Protein 2NCL (pdb70)

B-factor: mean 1.2, std 1.35, range [0.16, 11.53]

Organism: Homo sapiens (NCBI:txid9606)

CATH classification: 3.30.300.90

Nearest PDB structures (foldseek):
  2ncl-assembly1_A  TM=9.847E-01  e=4.798E-16  Homo sapiens
  2mma-assembly1_B  TM=8.420E-01  e=1.131E-05  Arabidopsis thaliana
  5nfl-assembly1_A  TM=8.434E-01  e=1.487E-05  Sinorhizobium meliloti 2011
  5y4b-assembly1_A  TM=7.608E-01  e=1.241E-04  Saccharomyces cerevisiae S288C
  3o2e-assembly1_A  TM=7.015E-01  e=1.524E-04  Babesia bovis T2Bo

InterPro domains:
  IPR002634 BolA protein [PF01722] (58-105)
  IPR036065 BolA-like superfamily [G3DSA:3.30.300.90] (27-107)
  IPR036065 BolA-like superfamily [SSF82657] (16-106)
  IPR052275 Mitochondrial Fe-S cluster assembly factor [PTHR46188] (1-106)

Sequence (81 aa):
ATQTEGELRVTQILKEKFPRATAIKVTDISGGCGAMYEIKIESEEFKEKRTVQQHQMVNQALKEEIKEMHGLRIFTSVPKRATQTEGELRVTQILKEKFPRATAIKVTDISGGCGAMYEIKIESEEFKEKRTVQQHQMVNQALKEEIKEMHGLRIFTSVPKRATQTEGELRVTQILKEKFPRATAIKVTDISGGCGAMYEIKIESEEFKEKRTVQQHQMVNQALKEEIKEMHGLRIFTSVPKRATQTEGELRVTQILKEKFPRATAIKVTDISGGCGAMYEIKIESEEFKEKRTVQQHQMVNQALKEEIKEMHGLRIFTSVPKRATQTEGELRVTQILKEKFPRATAIKVTDISGGCGAMYEIKIESEEFKEKRTVQQHQMVNQALKEEIKEMHGLRIFTSVPKRATQTEGELRVTQILKEKFPRATAIKVTDISGGCGAMYEIKIESEEFKEKRTVQQHQMVNQALKEEIKEMHGLRIFTSVPKRATQTEGELRVTQILKEKFPRATAIKVTDISGGCGAMYEIKIESEEFKEKRTVQQHQMVNQALKEEIKEMHGLRIFTSVPKRATQTEGELRVTQILKEKFPRATAIKVTDISGGCGAMYEIKIESEEFKEKRTVQQHQMVNQALKEEIKEMHGLRIFTSVPKRATQTEGELRVTQILKEKFPRATAIKVTDISGGCGAMYEIKIESEEFKEKRTVQQHQMVNQALKEEIKEMHGLRIFTSVPKRATQTEGELRVTQILKEKFPRATAIKVTDISGGCGAMYEIKIESEEFKEKRTVQQHQMVNQALKEEIKEMHGLRIFTSVPKRATQTEGELRVTQILKEKFPRATAIKVTDISGGCGAMYEIKIESEEFKEKRTVQQHQMVNQALKEEIKEMHGLRIFTSVPKRATQTEGELRVTQILKEKFPRATAIKVTDISGGCGAMYEIKIESEEFKEKRTVQQHQMVNQALKEEIKEMHGLRIFTSVPKRATQTEGELRVTQILKEKFPRATAIKVTDISGGCGAMYEIKIESEEFKEKRTVQQHQMVNQALKEEIKEMHGLRIFTSVPKRATQTEGELRVTQILKEKFPRATAIKVTDISGGCGAMYEIKIESEEFKEKRTVQQHQMVNQALKEEIKEMHGLRIFTSVPKRATQTEGELRVTQILKEKFPRATAIKVTDISGGCGAMYEIKIESEEFKEKRTVQQHQMVNQALKEEIKEMHGLRIFTSVPKRATQTEGELRVTQILKEKFPRATAIKVTDISGGCGAMYEIKIESEEFKEKRTVQQHQMVNQALKEEIKEMHGLRIFTSVPKRATQTEGELRVTQILKEKFPRATAIKVTDISGGCGAMYEIKIESEEFKEKRTVQQHQMVNQALKEEIKEMHGLRIFTSVPKRATQTEGELRVTQILKEKFPRATAIKVTDISGGCGAMYEIKIESEEFKEKRTVQQHQMVNQALKEEIKEMHGLRIFTSVPKRATQTEGELRVTQILKEKFPRATAIKVTDISGGCGAMYEIKIESEEFKEKRTVQQHQMVNQALKEEIKEMHGLRIFTSVPKRATQTEGELRVTQILKEKFPRATAIKVTDISGGCGAMYEIKIESEEFKEKRTVQQHQMVNQALKEEIKEMHGLRIFTSVPKR

Radius of gyration: 12.21 Å; Cα contacts (8 Å, |Δi|>4): 125; chains: 1; bounding box: 33×29×24 Å

Foldseek 3Di:
DDDDPLQVVLQVLQCVLAVQWPDWHKAQPDVPHSLAIEIETEHQVCPPDDPVRQVVSSQVSCCVVPVRCVRYHYHYYYDDD

Solvent-accessible surface area: 5432 Å² total; per-residue (Å²): 152,88,111,33,150,14,14,83,97,0,32,70,41,4,84,123,116,4,100,172,26,86,29,75,120,16,48,7,68,10,68,86,109,14,33,82,9,38,0,76,5,24,0,109,54,1,120,121,72,176,90,106,88,19,53,97,51,0,31,67,8,1,79,161,82,57,157,97,32,192,13,16,132,21,85,27,47,35,24,156,239

GO terms:
  GO:0005739 mitochondrion (C, IDA)
  GO:0005739 mitochondrion (C, HTP)
  GO:0005515 protein binding (F, IPI)

Structure (mmCIF, N/CA/C/O backbone):
data_2NCL
#
_entry.id   2NCL
#
loop_
_atom_site.group_PDB
_atom_site.id
_atom_site.type_symbol
_atom_site.label_atom_id
_atom_site.label_alt_id
_atom_site.label_comp_id
_atom_site.label_asym_id
_atom_site.label_entity_id
_atom_site.label_seq_id
_atom_site.pdbx_PDB_ins_code
_atom_site.Cartn_x
_atom_site.Cartn_y
_atom_site.Cartn_z
_atom_site.occupancy
_atom_site.B_iso_or_equiv
_atom_site.auth_seq_id
_atom_site.auth_comp_id
_atom_site.auth_asym_id
_atom_site.auth_atom_id
_atom_site.pdbx_PDB_model_num
ATOM 1 N N . ALA A 1 1 ? 14.674 7.646 10.125 1.00 4.98 27 ALA A N 1
ATOM 2 C CA . ALA A 1 1 ? 14.019 6.811 9.099 1.00 3.73 27 ALA A CA 1
ATOM 3 C C . ALA A 1 1 ? 15.025 5.862 8.448 1.00 2.81 27 ALA A C 1
ATOM 4 O O . ALA A 1 1 ? 16.231 6.110 8.515 1.00 3.58 27 ALA A O 1
ATOM 13 N N . THR A 1 2 ? 14.546 4.785 7.819 1.00 2.10 28 THR A N 1
ATOM 14 C CA . THR A 1 2 ? 15.354 3.781 7.090 1.00 1.43 28 THR A CA 1
ATOM 15 C C . THR A 1 2 ? 14.564 3.234 5.879 1.00 1.10 28 THR A C 1
ATOM 16 O O . THR A 1 2 ? 13.394 3.571 5.671 1.00 1.69 28 THR A O 1
ATOM 27 N N . GLN A 1 3 ? 15.190 2.385 5.057 1.00 0.87 29 GLN A N 1
ATOM 28 C CA . GLN A 1 3 ? 14.536 1.629 3.981 1.00 0.65 29 GLN A CA 1
ATOM 29 C C . GLN A 1 3 ? 14.837 0.128 4.072 1.00 0.58 29 GLN A C 1
ATOM 30 O O . GLN A 1 3 ? 15.894 -0.279 4.568 1.00 0.76 29 GLN A O 1
ATOM 44 N N . THR A 1 4 ? 13.942 -0.689 3.521 1.00 0.48 30 THR A N 1
ATOM 45 C CA . THR A 1 4 ? 14.247 -2.051 3.058 1.00 0.46 30 THR A CA 1
ATOM 46 C C . THR A 1 4 ? 14.265 -2.076 1.530 1.00 0.41 30 THR A C 1
ATOM 47 O O . THR A 1 4 ? 13.697 -1.196 0.884 1.00 0.52 30 THR A O 1
ATOM 58 N N . GLU A 1 5 ? 14.825 -3.127 0.931 1.00 0.51 31 GLU A N 1
ATOM 59 C CA . GLU A 1 5 ? 14.585 -3.452 -0.481 1.00 0.59 31 GLU A CA 1
ATOM 60 C C . GLU A 1 5 ? 13.102 -3.818 -0.741 1.00 0.47 31 GLU A C 1
ATOM 61 O O . GLU A 1 5 ? 12.603 -3.670 -1.861 1.00 0.46 31 GLU A O 1
ATOM 73 N N . GLY A 1 6 ? 12.390 -4.234 0.316 1.00 0.43 32 GLY A N 1
ATOM 74 C CA . GLY A 1 6 ? 10.941 -4.452 0.366 1.00 0.33 32 GLY A CA 1
ATOM 75 C C . GLY A 1 6 ? 10.111 -3.177 0.192 1.00 0.25 32 GLY A C 1
ATOM 76 O O . GLY A 1 6 ? 9.128 -3.194 -0.536 1.00 0.25 32 GLY A O 1
ATOM 80 N N . GLU A 1 7 ? 10.516 -2.046 0.771 1.00 0.25 33 GLU A N 1
ATOM 81 C CA . GLU A 1 7 ? 9.891 -0.735 0.588 1.00 0.23 33 GLU A CA 1
ATOM 82 C C . GLU A 1 7 ? 9.808 -0.360 -0.897 1.00 0.22 33 GLU A C 1
ATOM 83 O O . GLU A 1 7 ? 8.756 0.039 -1.403 1.00 0.23 33 GLU A O 1
ATOM 95 N N . LEU A 1 8 ? 10.907 -0.605 -1.614 1.00 0.23 34 LEU A N 1
ATOM 96 C CA . LEU A 1 8 ? 11.055 -0.359 -3.041 1.00 0.25 34 LEU A CA 1
ATOM 97 C C . LEU A 1 8 ? 10.133 -1.282 -3.823 1.00 0.25 34 LEU A C 1
ATOM 98 O O . LEU A 1 8 ? 9.284 -0.802 -4.571 1.00 0.29 34 LEU A O 1
ATOM 114 N N . ARG A 1 9 ? 10.247 -2.600 -3.604 1.00 0.27 35 ARG A N 1
ATOM 115 C CA . ARG A 1 9 ? 9.411 -3.628 -4.189 1.00 0.33 35 ARG A CA 1
ATOM 116 C C . ARG A 1 9 ? 7.931 -3.346 -4.054 1.00 0.31 35 ARG A C 1
ATOM 117 O O . ARG A 1 9 ? 7.192 -3.399 -5.033 1.00 0.36 35 ARG A O 1
ATOM 138 N N . VAL A 1 10 ? 7.511 -3.058 -2.828 1.00 0.26 36 VAL A N 1
ATOM 139 C CA . VAL A 1 10 ? 6.107 -2.859 -2.517 1.00 0.24 36 VAL A CA 1
ATOM 140 C C . VAL A 1 10 ? 5.658 -1.609 -3.268 1.00 0.28 36 VAL A C 1
ATOM 141 O O . VAL A 1 10 ? 4.638 -1.646 -3.953 1.00 0.32 36 VAL A O 1
ATOM 154 N N . THR A 1 11 ? 6.479 -0.546 -3.257 1.00 0.26 37 THR A N 1
ATOM 155 C CA . THR A 1 11 ? 6.192 0.663 -4.034 1.00 0.28 37 THR A CA 1
ATOM 156 C C . THR A 1 11 ? 6.068 0.369 -5.527 1.00 0.29 37 THR A C 1
ATOM 157 O O . THR A 1 11 ? 5.172 0.915 -6.158 1.00 0.31 37 THR A O 1
ATOM 168 N N . GLN A 1 12 ? 6.885 -0.529 -6.091 1.00 0.32 38 GLN A N 1
ATOM 169 C CA . GLN A 1 12 ? 6.863 -0.874 -7.515 1.00 0.35 38 GLN A CA 1
ATOM 170 C C . GLN A 1 12 ? 5.517 -1.458 -7.948 1.00 0.36 38 GLN A C 1
ATOM 171 O O . GLN A 1 12 ? 4.951 -0.998 -8.942 1.00 0.46 38 GLN A O 1
ATOM 185 N N . ILE A 1 13 ? 4.992 -2.450 -7.221 1.00 0.34 39 ILE A N 1
ATOM 186 C CA . ILE A 1 13 ? 3.746 -3.120 -7.634 1.00 0.34 39 ILE A CA 1
ATOM 187 C C . ILE A 1 13 ? 2.539 -2.213 -7.343 1.00 0.34 39 ILE A C 1
ATOM 188 O O . ILE A 1 13 ? 1.577 -2.177 -8.110 1.00 0.32 39 ILE A O 1
ATOM 204 N N . LEU A 1 14 ? 2.621 -1.383 -6.299 1.00 0.36 40 LEU A N 1
ATOM 205 C CA . LEU A 1 14 ? 1.622 -0.351 -6.012 1.00 0.36 40 LEU A CA 1
ATOM 206 C C . LEU A 1 14 ? 1.384 0.640 -7.160 1.00 0.34 40 LEU A C 1
ATOM 207 O O . LEU A 1 14 ? 0.236 0.998 -7.412 1.00 0.35 40 LEU A O 1
ATOM 223 N N . LYS A 1 15 ? 2.425 1.050 -7.892 1.00 0.34 41 LYS A N 1
ATOM 224 C CA . LYS A 1 15 ? 2.291 1.997 -9.025 1.00 0.39 41 LYS A CA 1
ATOM 225 C C . LYS A 1 15 ? 1.357 1.476 -10.107 1.00 0.55 41 LYS A C 1
ATOM 226 O O . LYS A 1 15 ? 0.648 2.237 -10.756 1.00 0.84 41 LYS A O 1
ATOM 245 N N . GLU A 1 16 ? 1.413 0.172 -10.328 1.00 0.41 42 GLU A N 1
ATOM 246 C CA . GLU A 1 16 ? 0.761 -0.594 -11.357 1.00 0.47 42 GLU A CA 1
ATOM 247 C C . GLU A 1 16 ? -0.612 -1.093 -10.989 1.00 0.41 42 GLU A C 1
ATOM 248 O O . GLU A 1 16 ? -1.511 -1.113 -11.833 1.00 0.48 42 GLU A O 1
ATOM 260 N N . LYS A 1 17 ? -0.779 -1.462 -9.719 1.00 0.29 43 LYS A N 1
ATOM 261 C CA . LYS A 1 17 ? -2.113 -1.686 -9.205 1.00 0.26 43 LYS A CA 1
ATOM 262 C C . LYS A 1 17 ? -2.902 -0.382 -9.040 1.00 0.29 43 LYS A C 1
ATOM 263 O O . LYS A 1 17 ? -4.132 -0.440 -9.046 1.00 0.41 43 LYS A O 1
ATOM 282 N N . PHE A 1 18 ? -2.217 0.769 -8.954 1.00 0.28 44 PHE A N 1
ATOM 283 C CA . PHE A 1 18 ? -2.839 2.095 -8.829 1.00 0.31 44 PHE A CA 1
ATOM 284 C C . PHE A 1 18 ? -2.295 3.240 -9.735 1.00 0.38 44 PHE A C 1
ATOM 285 O O . PHE A 1 18 ? -1.901 4.305 -9.248 1.00 0.31 44 PHE A O 1
ATOM 302 N N . PRO A 1 19 ? -2.331 3.104 -11.074 1.00 0.56 45 PRO A N 1
ATOM 303 C CA . PRO A 1 19 ? -2.010 4.174 -12.032 1.00 0.72 45 PRO A CA 1
ATOM 304 C C . PRO A 1 19 ? -3.040 5.312 -12.103 1.00 0.79 45 PRO A C 1
ATOM 305 O O . PRO A 1 19 ? -2.701 6.429 -12.514 1.00 0.94 45 PRO A O 1
ATOM 316 N N . ARG A 1 20 ? -4.281 5.095 -11.650 1.00 0.73 46 ARG A N 1
ATOM 317 C CA . ARG A 1 20 ? -5.283 6.159 -11.485 1.00 0.83 46 ARG A CA 1
ATOM 318 C C . ARG A 1 20 ? -5.089 7.002 -10.212 1.00 0.69 46 ARG A C 1
ATOM 319 O O . ARG A 1 20 ? -5.856 7.944 -9.991 1.00 0.95 46 ARG A O 1
ATOM 340 N N . ALA A 1 21 ? -4.066 6.695 -9.406 1.00 0.36 47 ALA A N 1
ATOM 341 C CA . ALA A 1 21 ? -3.795 7.348 -8.130 1.00 0.23 47 ALA A CA 1
ATOM 342 C C . ALA A 1 21 ? -3.394 8.829 -8.212 1.00 0.31 47 ALA A C 1
ATOM 343 O O . ALA A 1 21 ? -2.698 9.256 -9.140 1.00 0.53 47 ALA A O 1
ATOM 350 N N . THR A 1 22 ? -3.759 9.574 -7.167 1.00 0.24 48 THR A N 1
ATOM 351 C CA . THR A 1 22 ? -3.352 10.961 -6.880 1.00 0.32 48 THR A CA 1
ATOM 352 C C . THR A 1 22 ? -2.372 11.063 -5.703 1.00 0.37 48 THR A C 1
ATOM 353 O O . THR A 1 22 ? -1.521 11.958 -5.713 1.00 0.52 48 THR A O 1
ATOM 364 N N . ALA A 1 23 ? -2.408 10.132 -4.739 1.00 0.37 49 ALA A N 1
ATOM 365 C CA . ALA A 1 23 ? -1.335 9.910 -3.759 1.00 0.43 49 ALA A CA 1
ATOM 366 C C . ALA A 1 23 ? -0.775 8.481 -3.873 1.00 0.31 49 ALA A C 1
ATOM 367 O O . ALA A 1 23 ? -1.564 7.546 -4.005 1.00 0.21 49 ALA A O 1
ATOM 374 N N . ILE A 1 24 ? 0.552 8.308 -3.783 1.00 0.40 50 ILE A N 1
ATOM 375 C CA . ILE A 1 24 ? 1.223 7.001 -3.595 1.00 0.40 50 ILE A CA 1
ATOM 376 C C . ILE A 1 24 ? 2.588 7.158 -2.909 1.00 0.47 50 ILE A C 1
ATOM 377 O O . ILE A 1 24 ? 3.498 7.783 -3.456 1.00 0.67 50 ILE A O 1
ATOM 393 N N . LYS A 1 25 ? 2.753 6.551 -1.727 1.00 0.32 51 LYS A N 1
ATOM 394 C CA . LYS A 1 25 ? 4.010 6.466 -0.965 1.00 0.30 51 LYS A CA 1
ATOM 395 C C . LYS A 1 25 ? 4.010 5.295 0.032 1.00 0.22 51 LYS A C 1
ATOM 396 O O . LYS A 1 25 ? 2.945 4.865 0.482 1.00 0.24 51 LYS A O 1
ATOM 415 N N . VAL A 1 26 ? 5.201 4.798 0.375 1.00 0.23 52 VAL A N 1
ATOM 416 C CA . VAL A 1 26 ? 5.451 3.691 1.320 1.00 0.22 52 VAL A CA 1
ATOM 417 C C . VAL A 1 26 ? 6.560 4.088 2.299 1.00 0.23 52 VAL A C 1
ATOM 418 O O . VAL A 1 26 ? 7.457 4.843 1.928 1.00 0.31 52 VAL A O 1
ATOM 431 N N . THR A 1 27 ? 6.540 3.572 3.531 1.00 0.24 53 THR A N 1
ATOM 432 C CA . THR A 1 27 ? 7.659 3.692 4.485 1.00 0.29 53 THR A CA 1
ATOM 433 C C . THR A 1 27 ? 7.869 2.401 5.260 1.00 0.29 53 THR A C 1
ATOM 434 O O . THR A 1 27 ? 6.937 1.889 5.853 1.00 0.28 53 THR A O 1
ATOM 445 N N . ASP A 1 28 ? 9.102 1.909 5.342 1.00 0.32 54 ASP A N 1
ATOM 446 C CA . ASP A 1 28 ? 9.504 0.889 6.317 1.00 0.29 54 ASP A CA 1
ATOM 447 C C . ASP A 1 28 ? 9.613 1.513 7.713 1.00 0.26 54 ASP A C 1
ATOM 448 O O . ASP A 1 28 ? 10.395 2.440 7.940 1.00 0.45 54 ASP A O 1
ATOM 457 N N . ILE A 1 29 ? 8.845 0.966 8.651 1.00 0.22 55 ILE A N 1
ATOM 458 C CA . ILE A 1 29 ? 8.794 1.380 10.062 1.00 0.36 55 ILE A CA 1
ATOM 459 C C . ILE A 1 29 ? 9.260 0.237 10.993 1.00 0.50 55 ILE A C 1
ATOM 460 O O . ILE A 1 29 ? 8.892 0.150 12.170 1.00 0.69 55 ILE A O 1
ATOM 476 N N . SER A 1 30 ? 10.091 -0.652 10.432 1.00 0.47 56 SER A N 1
ATOM 477 C CA . SER A 1 30 ? 10.603 -1.901 10.993 1.00 0.55 56 SER A CA 1
ATOM 478 C C . SER A 1 30 ? 12.098 -2.082 10.677 1.00 0.54 56 SER A C 1
ATOM 479 O O . SER A 1 30 ? 12.522 -3.057 10.063 1.00 0.56 56 SER A O 1
ATOM 487 N N . GLY A 1 31 ? 12.940 -1.141 11.108 1.00 0.66 57 GLY A N 1
ATOM 488 C CA . GLY A 1 31 ? 14.380 -1.050 10.792 1.00 0.81 57 GLY A CA 1
ATOM 489 C C . GLY A 1 31 ? 15.292 -2.257 11.101 1.00 0.95 57 GLY A C 1
ATOM 490 O O . GLY A 1 31 ? 16.471 -2.250 10.730 1.00 1.30 57 GLY A O 1
ATOM 494 N N . GLY A 1 32 ? 14.775 -3.294 11.765 1.00 0.82 58 GLY A N 1
ATOM 495 C CA . GLY A 1 32 ? 15.488 -4.523 12.152 1.00 0.98 58 GLY A CA 1
ATOM 496 C C . GLY A 1 32 ? 14.736 -5.825 11.840 1.00 0.82 58 GLY A C 1
ATOM 497 O O . GLY A 1 32 ? 15.075 -6.875 12.392 1.00 1.03 58 GLY A O 1
ATOM 501 N N . CYS A 1 33 ? 13.718 -5.761 10.980 1.00 0.72 59 CYS A N 1
ATOM 502 C CA . CYS A 1 33 ? 13.016 -6.926 10.424 1.00 0.76 59 CYS A CA 1
ATOM 503 C C . CYS A 1 33 ? 12.399 -6.618 9.053 1.00 0.71 59 CYS A C 1
ATOM 504 O O . CYS A 1 33 ? 12.427 -7.441 8.136 1.00 0.85 59 CYS A O 1
ATOM 512 N N . GLY A 1 34 ? 11.840 -5.417 8.904 1.00 0.63 60 GLY A N 1
ATOM 513 C CA . GLY A 1 34 ? 10.977 -5.012 7.803 1.00 0.66 60 GLY A CA 1
ATOM 514 C C . GLY A 1 34 ? 9.657 -5.793 7.767 1.00 0.76 60 GLY A C 1
ATOM 515 O O . GLY A 1 34 ? 9.252 -6.280 6.711 1.00 0.88 60 GLY A O 1
ATOM 519 N N . ALA A 1 35 ? 9.022 -5.970 8.930 1.00 0.80 61 ALA A N 1
ATOM 520 C CA . ALA A 1 35 ? 7.687 -6.566 9.077 1.00 0.96 61 ALA A CA 1
ATOM 521 C C . ALA A 1 35 ? 6.536 -5.534 9.016 1.00 0.80 61 ALA A C 1
ATOM 522 O O . ALA A 1 35 ? 5.450 -5.850 8.534 1.00 0.79 61 ALA A O 1
ATOM 529 N N . MET A 1 36 ? 6.767 -4.297 9.472 1.00 0.84 62 MET A N 1
ATOM 530 C CA . MET A 1 36 ? 5.820 -3.179 9.382 1.00 0.58 62 MET A CA 1
ATOM 531 C C . MET A 1 36 ? 6.199 -2.177 8.298 1.00 0.40 62 MET A C 1
ATOM 532 O O . MET A 1 36 ? 7.349 -1.741 8.219 1.00 0.41 62 MET A O 1
ATOM 546 N N . TYR A 1 37 ? 5.185 -1.722 7.562 1.00 0.30 63 TYR A N 1
ATOM 547 C CA . TYR A 1 37 ? 5.290 -0.604 6.632 1.00 0.26 63 TYR A CA 1
ATOM 548 C C . TYR A 1 37 ? 4.075 0.321 6.738 1.00 0.25 63 TYR A C 1
ATOM 549 O O . TYR A 1 37 ? 2.953 -0.126 6.955 1.00 0.33 63 TYR A O 1
ATOM 567 N N . GLU A 1 38 ? 4.291 1.608 6.517 1.00 0.21 64 GLU A N 1
ATOM 568 C CA . GLU A 1 38 ? 3.257 2.584 6.191 1.00 0.30 64 GLU A CA 1
ATOM 569 C C . GLU A 1 38 ? 2.961 2.535 4.683 1.00 0.50 64 GLU A C 1
ATOM 570 O O . GLU A 1 38 ? 3.904 2.469 3.895 1.00 0.79 64 GLU A O 1
ATOM 582 N N . ILE A 1 39 ? 1.694 2.609 4.261 1.00 0.39 65 ILE A N 1
ATOM 583 C CA . ILE A 1 39 ? 1.303 2.808 2.851 1.00 0.34 65 ILE A CA 1
ATOM 584 C C . ILE A 1 39 ? 0.205 3.873 2.771 1.00 0.27 65 ILE A C 1
ATOM 585 O O . ILE A 1 39 ? -0.826 3.746 3.430 1.00 0.26 65 ILE A O 1
ATOM 601 N N . LYS A 1 40 ? 0.379 4.883 1.913 1.00 0.24 66 LYS A N 1
ATOM 602 C CA . LYS A 1 40 ? -0.588 5.972 1.693 1.00 0.21 66 LYS A CA 1
ATOM 603 C C . LYS A 1 40 ? -0.929 6.087 0.211 1.00 0.18 66 LYS A C 1
ATOM 604 O O . LYS A 1 40 ? -0.045 6.368 -0.599 1.00 0.24 66 LYS A O 1
ATOM 623 N N . ILE A 1 41 ? -2.197 5.838 -0.135 1.00 0.16 67 ILE A N 1
ATOM 624 C CA . ILE A 1 41 ? -2.744 5.840 -1.492 1.00 0.17 67 ILE A CA 1
ATOM 625 C C . ILE A 1 41 ? -3.972 6.764 -1.547 1.00 0.20 67 ILE A C 1
ATOM 626 O O . ILE A 1 41 ? -4.639 6.986 -0.541 1.00 0.25 67 ILE A O 1
ATOM 642 N N . GLU A 1 42 ? -4.320 7.271 -2.720 1.00 0.21 68 GLU A N 1
ATOM 643 C CA . GLU A 1 42 ? -5.621 7.868 -3.058 1.00 0.22 68 GLU A CA 1
ATOM 644 C C . GLU A 1 42 ? -5.811 7.677 -4.563 1.00 0.24 68 GLU A C 1
ATOM 645 O O . GLU A 1 42 ? -4.855 7.897 -5.295 1.00 0.29 68 GLU A O 1
ATOM 657 N N . SER A 1 43 ? -6.973 7.219 -5.040 1.00 0.26 69 SER A N 1
ATOM 658 C CA . SER A 1 43 ? -7.187 6.888 -6.464 1.00 0.32 69 SER A CA 1
ATOM 659 C C . SER A 1 43 ? -8.648 6.956 -6.873 1.00 0.34 69 SER A C 1
ATOM 660 O O . SER A 1 43 ? -9.510 6.545 -6.103 1.00 0.31 69 SER A O 1
ATOM 668 N N . GLU A 1 44 ? -8.929 7.416 -8.097 1.00 0.43 70 GLU A N 1
ATOM 669 C CA . GLU A 1 44 ? -10.287 7.559 -8.654 1.00 0.50 70 GLU A CA 1
ATOM 670 C C . GLU A 1 44 ? -11.102 6.247 -8.677 1.00 0.52 70 GLU A C 1
ATOM 671 O O . GLU A 1 44 ? -12.332 6.289 -8.711 1.00 0.64 70 GLU A O 1
ATOM 683 N N . GLU A 1 45 ? -10.453 5.080 -8.617 1.00 0.47 71 GLU A N 1
ATOM 684 C CA . GLU A 1 45 ? -11.133 3.774 -8.568 1.00 0.45 71 GLU A CA 1
ATOM 685 C C . GLU A 1 45 ? -11.750 3.433 -7.200 1.00 0.42 71 GLU A C 1
ATOM 686 O O . GLU A 1 45 ? -12.588 2.533 -7.104 1.00 0.46 71 GLU A O 1
ATOM 698 N N . PHE A 1 46 ? -11.372 4.150 -6.135 1.00 0.36 72 PHE A N 1
ATOM 699 C CA . PHE A 1 46 ? -11.796 3.867 -4.763 1.00 0.31 72 PHE A CA 1
ATOM 700 C C . PHE A 1 46 ? -13.180 4.465 -4.403 1.00 0.42 72 PHE A C 1
ATOM 701 O O . PHE A 1 46 ? -13.549 4.560 -3.225 1.00 0.53 72 PHE A O 1
ATOM 718 N N . LYS A 1 47 ? -13.964 4.847 -5.422 1.00 0.58 73 LYS A N 1
ATOM 719 C CA . LYS A 1 47 ? -15.309 5.445 -5.297 1.00 0.80 73 LYS A CA 1
ATOM 720 C C . LYS A 1 47 ? -16.358 4.440 -4.829 1.00 0.82 73 LYS A C 1
ATOM 721 O O . LYS A 1 47 ? -17.140 4.720 -3.929 1.00 0.96 73 LYS A O 1
ATOM 740 N N . GLU A 1 48 ? -16.337 3.244 -5.403 1.00 0.83 74 GLU A N 1
ATOM 741 C CA . GLU A 1 48 ? -17.328 2.182 -5.184 1.00 0.97 74 GLU A CA 1
ATOM 742 C C . GLU A 1 48 ? -16.938 1.215 -4.048 1.00 0.86 74 GLU A C 1
ATOM 743 O O . GLU A 1 48 ? -17.125 0.001 -4.149 1.00 1.41 74 GLU A O 1
ATOM 755 N N . LYS A 1 49 ? -16.303 1.757 -2.996 1.00 0.42 75 LYS A N 1
ATOM 756 C CA . LYS A 1 49 ? -15.613 1.012 -1.935 1.00 0.40 75 LYS A CA 1
ATOM 757 C C . LYS A 1 49 ? -15.737 1.667 -0.568 1.00 0.57 75 LYS A C 1
ATOM 758 O O . LYS A 1 49 ? -15.556 2.878 -0.429 1.00 0.69 75 LYS A O 1
ATOM 777 N N . ARG A 1 50 ? -15.898 0.822 0.450 1.00 0.67 76 ARG A N 1
ATOM 778 C CA . ARG A 1 50 ? -15.683 1.111 1.859 1.00 0.81 76 ARG A CA 1
ATOM 779 C C . ARG A 1 50 ? -14.202 1.225 2.205 1.00 0.75 76 ARG A C 1
ATOM 780 O O . ARG A 1 50 ? -13.370 0.737 1.448 1.00 0.63 76 ARG A O 1
ATOM 801 N N . THR A 1 51 ? -13.874 1.672 3.413 1.00 0.83 77 THR A N 1
ATOM 802 C CA . THR A 1 51 ? -12.512 1.605 3.976 1.00 0.79 77 THR A CA 1
ATOM 803 C C . THR A 1 51 ? -11.878 0.217 3.894 1.00 0.62 77 THR A C 1
ATOM 804 O O . THR A 1 51 ? -10.821 0.050 3.291 1.00 0.50 77 THR A O 1
ATOM 815 N N . VAL A 1 52 ? -12.557 -0.798 4.425 1.00 0.66 78 VAL A N 1
ATOM 816 C CA . VAL A 1 52 ? -12.097 -2.200 4.391 1.00 0.60 78 VAL A CA 1
ATOM 817 C C . VAL A 1 52 ? -11.911 -2.734 2.967 1.00 0.47 78 VAL A C 1
ATOM 818 O O . VAL A 1 52 ? -10.967 -3.483 2.702 1.00 0.42 78 VAL A O 1
ATOM 831 N N . GLN A 1 53 ? -12.778 -2.309 2.044 1.00 0.49 79 GLN A N 1
ATOM 832 C CA . GLN A 1 53 ? -12.733 -2.715 0.640 1.00 0.41 79 GLN A CA 1
ATOM 833 C C . GLN A 1 53 ? -11.617 -1.991 -0.135 1.00 0.33 79 GLN A C 1
ATOM 834 O O . GLN A 1 53 ? -10.939 -2.623 -0.943 1.00 0.53 79 GLN A O 1
ATOM 848 N N . GLN A 1 54 ? -11.356 -0.709 0.154 1.00 0.25 80 GLN A N 1
ATOM 849 C CA . GLN A 1 54 ? -10.179 0.019 -0.336 1.00 0.24 80 GLN A CA 1
ATOM 850 C C . GLN A 1 54 ? -8.897 -0.675 0.147 1.00 0.24 80 GLN A C 1
ATOM 851 O O . GLN A 1 54 ? -8.073 -1.063 -0.677 1.00 0.24 80 GLN A O 1
ATOM 865 N N . HIS A 1 55 ? -8.756 -0.900 1.463 1.00 0.28 81 HIS A N 1
ATOM 866 C CA . HIS A 1 55 ? -7.614 -1.600 2.064 1.00 0.25 81 HIS A CA 1
ATOM 867 C C . HIS A 1 55 ? -7.329 -2.935 1.364 1.00 0.21 81 HIS A C 1
ATOM 868 O O . HIS A 1 55 ? -6.206 -3.139 0.909 1.00 0.21 81 HIS A O 1
ATOM 882 N N . GLN A 1 56 ? -8.326 -3.813 1.218 1.00 0.24 82 GLN A N 1
ATOM 883 C CA . GLN A 1 56 ? -8.222 -5.122 0.564 1.00 0.26 82 GLN A CA 1
ATOM 884 C C . GLN A 1 56 ? -7.492 -5.057 -0.794 1.00 0.23 82 GLN A C 1
ATOM 885 O O . GLN A 1 56 ? -6.586 -5.851 -1.039 1.00 0.27 82 GLN A O 1
ATOM 899 N N . MET A 1 57 ? -7.797 -4.072 -1.644 1.00 0.20 83 MET A N 1
ATOM 900 C CA . MET A 1 57 ? -7.150 -3.896 -2.955 1.00 0.21 83 MET A CA 1
ATOM 901 C C . MET A 1 57 ? -5.646 -3.613 -2.828 1.00 0.20 83 MET A C 1
ATOM 902 O O . MET A 1 57 ? -4.827 -4.180 -3.550 1.00 0.26 83 MET A O 1
ATOM 916 N N . VAL A 1 58 ? -5.289 -2.744 -1.882 1.00 0.17 84 VAL A N 1
ATOM 917 C CA . VAL A 1 58 ? -3.898 -2.363 -1.539 1.00 0.16 84 VAL A CA 1
ATOM 918 C C . VAL A 1 58 ? -3.153 -3.506 -0.829 1.00 0.17 84 VAL A C 1
ATOM 919 O O . VAL A 1 58 ? -1.935 -3.600 -0.925 1.00 0.23 84 VAL A O 1
ATOM 932 N N . ASN A 1 59 ? -3.878 -4.404 -0.153 1.00 0.19 85 ASN A N 1
ATOM 933 C CA . ASN A 1 59 ? -3.343 -5.556 0.581 1.00 0.20 85 ASN A CA 1
ATOM 934 C C . ASN A 1 59 ? -2.954 -6.663 -0.407 1.00 0.24 85 ASN A C 1
ATOM 935 O O . ASN A 1 59 ? -1.867 -7.230 -0.343 1.00 0.34 85 ASN A O 1
ATOM 946 N N . GLN A 1 60 ? -3.818 -6.927 -1.383 1.00 0.23 86 GLN A N 1
ATOM 947 C CA . GLN A 1 60 ? -3.594 -7.865 -2.461 1.00 0.26 86 GLN A CA 1
ATOM 948 C C . GLN A 1 60 ? -2.445 -7.469 -3.407 1.00 0.27 86 GLN A C 1
ATOM 949 O O . GLN A 1 60 ? -1.802 -8.342 -3.986 1.00 0.39 86 GLN A O 1
ATOM 963 N N . ALA A 1 61 ? -2.154 -6.172 -3.538 1.00 0.22 87 ALA A N 1
ATOM 964 C CA . ALA A 1 61 ? -1.160 -5.612 -4.456 1.00 0.21 87 ALA A CA 1
ATOM 965 C C . ALA A 1 61 ? 0.270 -6.084 -4.150 1.00 0.28 87 ALA A C 1
ATOM 966 O O . ALA A 1 61 ? 1.075 -6.225 -5.066 1.00 0.48 87 ALA A O 1
ATOM 973 N N . LEU A 1 62 ? 0.583 -6.375 -2.884 1.00 0.22 88 LEU A N 1
ATOM 974 C CA . LEU A 1 62 ? 1.889 -6.897 -2.467 1.00 0.26 88 LEU A CA 1
ATOM 975 C C . LEU A 1 62 ? 1.849 -8.239 -1.744 1.00 0.26 88 LEU A C 1
ATOM 976 O O . LEU A 1 62 ? 2.907 -8.844 -1.597 1.00 0.38 88 LEU A O 1
ATOM 992 N N . LYS A 1 63 ? 0.657 -8.750 -1.398 1.00 0.26 89 LYS A N 1
ATOM 993 C CA . LYS A 1 63 ? 0.452 -10.056 -0.766 1.00 0.31 89 LYS A CA 1
ATOM 994 C C . LYS A 1 63 ? 1.279 -11.158 -1.407 1.00 0.41 89 LYS A C 1
ATOM 995 O O . LYS A 1 63 ? 1.825 -12.033 -0.735 1.00 0.53 89 LYS A O 1
ATOM 1014 N N . GLU A 1 64 ? 1.306 -11.159 -2.733 1.00 0.47 90 GLU A N 1
ATOM 1015 C CA . GLU A 1 64 ? 1.763 -12.274 -3.515 1.00 0.72 90 GLU A CA 1
ATOM 1016 C C . GLU A 1 64 ? 3.299 -12.246 -3.712 1.00 0.89 90 GLU A C 1
ATOM 1017 O O . GLU A 1 64 ? 3.888 -13.044 -4.446 1.00 1.36 90 GLU A O 1
ATOM 1029 N N . GLU A 1 65 ? 3.941 -11.293 -3.037 1.00 0.64 91 GLU A N 1
ATOM 1030 C CA . GLU A 1 65 ? 5.354 -10.949 -3.023 1.00 0.80 91 GLU A CA 1
ATOM 1031 C C . GLU A 1 65 ? 5.851 -10.991 -1.561 1.00 0.81 91 GLU A C 1
ATOM 1032 O O . GLU A 1 65 ? 6.713 -11.813 -1.241 1.00 0.95 91 GLU A O 1
ATOM 1044 N N . ILE A 1 66 ? 5.222 -10.229 -0.654 1.00 0.76 92 ILE A N 1
ATOM 1045 C CA . ILE A 1 66 ? 5.373 -10.267 0.812 1.00 0.81 92 ILE A CA 1
ATOM 1046 C C . ILE A 1 66 ? 3.983 -10.436 1.453 1.00 0.76 92 ILE A C 1
ATOM 1047 O O . ILE A 1 66 ? 3.067 -9.700 1.109 1.00 0.99 92 ILE A O 1
ATOM 1063 N N . LYS A 1 67 ? 3.783 -11.340 2.417 1.00 0.65 93 LYS A N 1
ATOM 1064 C CA . LYS A 1 67 ? 2.428 -11.598 2.955 1.00 0.63 93 LYS A CA 1
ATOM 1065 C C . LYS A 1 67 ? 2.023 -10.787 4.199 1.00 0.66 93 LYS A C 1
ATOM 1066 O O . LYS A 1 67 ? 0.864 -10.845 4.604 1.00 0.64 93 LYS A O 1
ATOM 1085 N N . GLU A 1 68 ? 2.939 -10.080 4.855 1.00 0.80 94 GLU A N 1
ATOM 1086 C CA . GLU A 1 68 ? 2.897 -9.720 6.274 1.00 0.81 94 GLU A CA 1
ATOM 1087 C C . GLU A 1 68 ? 1.987 -8.540 6.690 1.00 0.61 94 GLU A C 1
ATOM 1088 O O . GLU A 1 68 ? 2.311 -7.794 7.618 1.00 0.64 94 GLU A O 1
ATOM 1100 N N . MET A 1 69 ? 0.815 -8.374 6.066 1.00 0.62 95 MET A N 1
ATOM 1101 C CA . MET A 1 69 ? -0.106 -7.243 6.288 1.00 0.58 95 MET A CA 1
ATOM 1102 C C . MET A 1 69 ? -0.721 -7.129 7.702 1.00 0.57 95 MET A C 1
ATOM 1103 O O . MET A 1 69 ? -1.573 -6.265 7.935 1.00 0.78 95 MET A O 1
ATOM 1117 N N . HIS A 1 70 ? -0.256 -7.915 8.676 1.00 0.50 96 HIS A N 1
ATOM 1118 C CA . HIS A 1 70 ? -0.455 -7.614 10.102 1.00 0.50 96 HIS A CA 1
ATOM 1119 C C . HIS A 1 70 ? 0.275 -6.324 10.522 1.00 0.50 96 HIS A C 1
ATOM 1120 O O . HIS A 1 70 ? -0.258 -5.504 11.277 1.00 0.86 96 HIS A O 1
ATOM 1134 N N . GLY A 1 71 ? 1.475 -6.136 9.975 1.00 0.33 97 GLY A N 1
ATOM 1135 C CA . GLY A 1 71 ? 2.382 -5.012 10.233 1.00 0.42 97 GLY A CA 1
ATOM 1136 C C . GLY A 1 71 ? 2.094 -3.771 9.385 1.00 0.32 97 GLY A C 1
ATOM 1137 O O . GLY A 1 71 ? 2.557 -2.676 9.703 1.00 0.42 97 GLY A O 1
ATOM 1141 N N . LEU A 1 72 ? 1.347 -3.924 8.293 1.00 0.30 98 LEU A N 1
ATOM 1142 C CA . LEU A 1 72 ? 1.157 -2.871 7.296 1.00 0.34 98 LEU A CA 1
ATOM 1143 C C . LEU A 1 72 ? -0.015 -1.951 7.641 1.00 0.39 98 LEU A C 1
ATOM 1144 O O . LEU A 1 72 ? -1.171 -2.370 7.714 1.00 0.75 98 LEU A O 1
ATOM 1160 N N . ARG A 1 73 ? 0.327 -0.679 7.824 1.00 0.30 99 ARG A N 1
ATOM 1161 C CA . ARG A 1 73 ? -0.546 0.431 8.213 1.00 0.30 99 ARG A CA 1
ATOM 1162 C C . ARG A 1 73 ? -0.968 1.220 6.973 1.00 0.29 99 ARG A C 1
ATOM 1163 O O . ARG A 1 73 ? -0.169 1.983 6.429 1.00 0.32 99 ARG A O 1
ATOM 1184 N N . ILE A 1 74 ? -2.196 1.002 6.499 1.00 0.26 100 ILE A N 1
ATOM 1185 C CA . ILE A 1 74 ? -2.660 1.510 5.197 1.00 0.21 100 ILE A CA 1
ATOM 1186 C C . ILE A 1 74 ? -3.722 2.585 5.321 1.00 0.22 100 ILE A C 1
ATOM 1187 O O . ILE A 1 74 ? -4.582 2.602 6.201 1.00 0.28 100 ILE A O 1
ATOM 1203 N N . PHE A 1 75 ? -3.589 3.509 4.385 1.00 0.21 101 PHE A N 1
ATOM 1204 C CA . PHE A 1 75 ? -4.299 4.752 4.280 1.00 0.21 101 PHE A CA 1
ATOM 1205 C C . PHE A 1 75 ? -4.721 4.935 2.816 1.00 0.21 101 PHE A C 1
ATOM 1206 O O . PHE A 1 75 ? -3.900 4.837 1.902 1.00 0.34 101 PHE A O 1
ATOM 1223 N N . THR A 1 76 ? -6.010 5.150 2.587 1.00 0.18 102 THR A N 1
ATOM 1224 C CA . THR A 1 76 ? -6.657 5.177 1.267 1.00 0.22 102 THR A CA 1
ATOM 1225 C C . THR A 1 76 ? -7.761 6.206 1.260 1.00 0.28 102 THR A C 1
ATOM 1226 O O . THR A 1 76 ? -8.385 6.508 2.281 1.00 0.32 102 THR A O 1
ATOM 1237 N N . SER A 1 77 ? -8.029 6.705 0.068 1.00 0.37 103 SER A N 1
ATOM 1238 C CA . SER A 1 77 ? -9.096 7.649 -0.204 1.00 0.45 103 SER A CA 1
ATOM 1239 C C . SER A 1 77 ? -9.372 7.683 -1.706 1.00 0.43 103 SER A C 1
ATOM 1240 O O . SER A 1 77 ? -8.674 7.048 -2.497 1.00 0.34 103 SER A O 1
ATOM 1248 N N . VAL A 1 78 ? -10.383 8.429 -2.126 1.00 0.55 104 VAL A N 1
ATOM 1249 C CA . VAL A 1 78 ? -10.649 8.713 -3.539 1.00 0.41 104 VAL A CA 1
ATOM 1250 C C . VAL A 1 78 ? -10.667 10.227 -3.762 1.00 0.48 104 VAL A C 1
ATOM 1251 O O . VAL A 1 78 ? -11.150 10.975 -2.905 1.00 0.64 104 VAL A O 1
ATOM 1264 N N . PRO A 1 79 ? -10.095 10.722 -4.871 1.00 0.55 105 PRO A N 1
ATOM 1265 C CA . PRO A 1 79 ? -10.185 12.117 -5.256 1.00 0.71 105 PRO A CA 1
ATOM 1266 C C . PRO A 1 79 ? -11.536 12.345 -5.941 1.00 0.74 105 PRO A C 1
ATOM 1267 O O . PRO A 1 79 ? -11.924 11.646 -6.880 1.00 0.75 105 PRO A O 1
ATOM 1278 N N . LYS A 1 80 ? -12.305 13.262 -5.360 1.00 0.92 106 LYS A N 1
ATOM 1279 C CA . LYS A 1 80 ? -13.758 13.382 -5.540 1.00 1.04 106 LYS A CA 1
ATOM 1280 C C . LYS A 1 80 ? -14.214 14.848 -5.406 1.00 1.35 106 LYS A C 1
ATOM 1281 O O . LYS A 1 80 ? -15.328 15.132 -4.954 1.00 1.53 106 LYS A O 1
ATOM 1300 N N . ARG A 1 81 ? -13.298 15.777 -5.706 1.00 1.89 107 ARG A N 1
ATOM 1301 C CA . ARG A 1 81 ? -13.276 17.176 -5.239 1.00 2.60 107 ARG A CA 1
ATOM 1302 C C . ARG A 1 81 ? -13.810 18.175 -6.262 1.00 2.98 107 ARG A C 1
ATOM 1303 O O . ARG A 1 81 ? -13.333 18.181 -7.425 1.00 3.63 107 ARG A O 1
ATOM 1325 N N . ALA A 1 1 ? 10.499 5.081 9.107 1.00 6.01 27 ALA A N 2
ATOM 1326 C CA . ALA A 1 1 ? 11.885 4.717 9.451 1.00 5.05 27 ALA A CA 2
ATOM 1327 C C . ALA A 1 1 ? 12.723 4.624 8.174 1.00 3.44 27 ALA A C 2
ATOM 1328 O O . ALA A 1 1 ? 12.207 4.859 7.077 1.00 3.78 27 ALA A O 2
ATOM 1337 N N . THR A 1 2 ? 14.015 4.316 8.294 1.00 2.61 28 THR A N 2
ATOM 1338 C CA . THR A 1 2 ? 14.953 4.243 7.157 1.00 1.30 28 THR A CA 2
ATOM 1339 C C . THR A 1 2 ? 14.598 3.099 6.199 1.00 1.29 28 THR A C 2
ATOM 1340 O O . THR A 1 2 ? 14.270 1.999 6.646 1.00 2.71 28 THR A O 2
ATOM 1351 N N . GLN A 1 3 ? 14.691 3.343 4.889 1.00 0.86 29 GLN A N 2
ATOM 1352 C CA . GLN A 1 3 ? 14.364 2.397 3.812 1.00 0.68 29 GLN A CA 2
ATOM 1353 C C . GLN A 1 3 ? 14.893 0.967 4.006 1.00 0.63 29 GLN A C 2
ATOM 1354 O O . GLN A 1 3 ? 15.994 0.750 4.523 1.00 0.83 29 GLN A O 2
ATOM 1368 N N . THR A 1 4 ? 14.129 0.002 3.493 1.00 0.53 30 THR A N 2
ATOM 1369 C CA . THR A 1 4 ? 14.510 -1.412 3.343 1.00 0.55 30 THR A CA 2
ATOM 1370 C C . THR A 1 4 ? 14.537 -1.821 1.866 1.00 0.49 30 THR A C 2
ATOM 1371 O O . THR A 1 4 ? 14.273 -0.996 0.989 1.00 0.56 30 THR A O 2
ATOM 1382 N N . GLU A 1 5 ? 14.866 -3.075 1.544 1.00 0.56 31 GLU A N 2
ATOM 1383 C CA . GLU A 1 5 ? 14.675 -3.605 0.184 1.00 0.60 31 GLU A CA 2
ATOM 1384 C C . GLU A 1 5 ? 13.188 -3.801 -0.153 1.00 0.50 31 GLU A C 2
ATOM 1385 O O . GLU A 1 5 ? 12.782 -3.577 -1.298 1.00 0.50 31 GLU A O 2
ATOM 1397 N N . GLY A 1 6 ? 12.374 -4.192 0.833 1.00 0.44 32 GLY A N 2
ATOM 1398 C CA . GLY A 1 6 ? 10.935 -4.378 0.664 1.00 0.34 32 GLY A CA 2
ATOM 1399 C C . GLY A 1 6 ? 10.192 -3.067 0.404 1.00 0.29 32 GLY A C 2
ATOM 1400 O O . GLY A 1 6 ? 9.332 -3.044 -0.468 1.00 0.30 32 GLY A O 2
ATOM 1404 N N . GLU A 1 7 ? 10.581 -1.957 1.044 1.00 0.29 33 GLU A N 2
ATOM 1405 C CA . GLU A 1 7 ? 10.055 -0.604 0.805 1.00 0.28 33 GLU A CA 2
ATOM 1406 C C . GLU A 1 7 ? 9.961 -0.258 -0.695 1.00 0.27 33 GLU A C 2
ATOM 1407 O O . GLU A 1 7 ? 8.900 0.115 -1.209 1.00 0.26 33 GLU A O 2
ATOM 1419 N N . LEU A 1 8 ? 11.063 -0.482 -1.420 1.00 0.30 34 LEU A N 2
ATOM 1420 C CA . LEU A 1 8 ? 11.197 -0.202 -2.846 1.00 0.32 34 LEU A CA 2
ATOM 1421 C C . LEU A 1 8 ? 10.351 -1.164 -3.678 1.00 0.31 34 LEU A C 2
ATOM 1422 O O . LEU A 1 8 ? 9.553 -0.754 -4.516 1.00 0.31 34 LEU A O 2
ATOM 1438 N N . ARG A 1 9 ? 10.506 -2.460 -3.410 1.00 0.34 35 ARG A N 2
ATOM 1439 C CA . ARG A 1 9 ? 9.805 -3.544 -4.107 1.00 0.37 35 ARG A CA 2
ATOM 1440 C C . ARG A 1 9 ? 8.294 -3.358 -4.019 1.00 0.33 35 ARG A C 2
ATOM 1441 O O . ARG A 1 9 ? 7.600 -3.400 -5.034 1.00 0.37 35 ARG A O 2
ATOM 1462 N N . VAL A 1 10 ? 7.798 -3.098 -2.813 1.00 0.28 36 VAL A N 2
ATOM 1463 C CA . VAL A 1 10 ? 6.385 -2.849 -2.559 1.00 0.27 36 VAL A CA 2
ATOM 1464 C C . VAL A 1 10 ? 5.973 -1.579 -3.309 1.00 0.27 36 VAL A C 2
ATOM 1465 O O . VAL A 1 10 ? 4.939 -1.582 -3.973 1.00 0.29 36 VAL A O 2
ATOM 1478 N N . THR A 1 11 ? 6.807 -0.523 -3.301 1.00 0.28 37 THR A N 2
ATOM 1479 C CA . THR A 1 11 ? 6.511 0.722 -4.029 1.00 0.28 37 THR A CA 2
ATOM 1480 C C . THR A 1 11 ? 6.338 0.462 -5.525 1.00 0.26 37 THR A C 2
ATOM 1481 O O . THR A 1 11 ? 5.419 0.983 -6.151 1.00 0.28 37 THR A O 2
ATOM 1492 N N . GLN A 1 12 ? 7.197 -0.377 -6.097 1.00 0.28 38 GLN A N 2
ATOM 1493 C CA . GLN A 1 12 ? 7.220 -0.649 -7.538 1.00 0.32 38 GLN A CA 2
ATOM 1494 C C . GLN A 1 12 ? 6.010 -1.438 -8.042 1.00 0.38 38 GLN A C 2
ATOM 1495 O O . GLN A 1 12 ? 5.549 -1.168 -9.154 1.00 0.52 38 GLN A O 2
ATOM 1509 N N . ILE A 1 13 ? 5.448 -2.351 -7.240 1.00 0.35 39 ILE A N 2
ATOM 1510 C CA . ILE A 1 13 ? 4.194 -3.031 -7.614 1.00 0.36 39 ILE A CA 2
ATOM 1511 C C . ILE A 1 13 ? 2.982 -2.127 -7.336 1.00 0.35 39 ILE A C 2
ATOM 1512 O O . ILE A 1 13 ? 2.005 -2.146 -8.085 1.00 0.38 39 ILE A O 2
ATOM 1528 N N . LEU A 1 14 ? 3.051 -1.256 -6.326 1.00 0.33 40 LEU A N 2
ATOM 1529 C CA . LEU A 1 14 ? 2.023 -0.237 -6.089 1.00 0.32 40 LEU A CA 2
ATOM 1530 C C . LEU A 1 14 ? 1.817 0.706 -7.285 1.00 0.34 40 LEU A C 2
ATOM 1531 O O . LEU A 1 14 ? 0.672 1.023 -7.605 1.00 0.36 40 LEU A O 2
ATOM 1547 N N . LYS A 1 15 ? 2.885 1.069 -8.006 1.00 0.36 41 LYS A N 2
ATOM 1548 C CA . LYS A 1 15 ? 2.804 1.857 -9.258 1.00 0.42 41 LYS A CA 2
ATOM 1549 C C . LYS A 1 15 ? 1.992 1.195 -10.360 1.00 0.43 41 LYS A C 2
ATOM 1550 O O . LYS A 1 15 ? 1.499 1.865 -11.264 1.00 0.55 41 LYS A O 2
ATOM 1569 N N . GLU A 1 16 ? 1.884 -0.126 -10.316 1.00 0.37 42 GLU A N 2
ATOM 1570 C CA . GLU A 1 16 ? 1.239 -0.938 -11.297 1.00 0.37 42 GLU A CA 2
ATOM 1571 C C . GLU A 1 16 ? -0.145 -1.387 -10.903 1.00 0.37 42 GLU A C 2
ATOM 1572 O O . GLU A 1 16 ? -1.010 -1.441 -11.778 1.00 0.39 42 GLU A O 2
ATOM 1584 N N . LYS A 1 17 ? -0.394 -1.654 -9.614 1.00 0.36 43 LYS A N 2
ATOM 1585 C CA . LYS A 1 17 ? -1.765 -1.862 -9.201 1.00 0.37 43 LYS A CA 2
ATOM 1586 C C . LYS A 1 17 ? -2.541 -0.546 -9.125 1.00 0.36 43 LYS A C 2
ATOM 1587 O O . LYS A 1 17 ? -3.759 -0.563 -9.308 1.00 0.41 43 LYS A O 2
ATOM 1606 N N . PHE A 1 18 ? -1.850 0.585 -8.931 1.00 0.32 44 PHE A N 2
ATOM 1607 C CA . PHE A 1 18 ? -2.478 1.908 -8.829 1.00 0.31 44 PHE A CA 2
ATOM 1608 C C . PHE A 1 18 ? -1.882 3.039 -9.701 1.00 0.34 44 PHE A C 2
ATOM 1609 O O . PHE A 1 18 ? -1.580 4.130 -9.204 1.00 0.34 44 PHE A O 2
ATOM 1626 N N . PRO A 1 19 ? -1.769 2.851 -11.030 1.00 0.42 45 PRO A N 2
ATOM 1627 C CA . PRO A 1 19 ? -1.326 3.890 -11.959 1.00 0.51 45 PRO A CA 2
ATOM 1628 C C . PRO A 1 19 ? -2.253 5.107 -12.008 1.00 0.55 45 PRO A C 2
ATOM 1629 O O . PRO A 1 19 ? -1.747 6.223 -12.159 1.00 0.74 45 PRO A O 2
ATOM 1640 N N . ARG A 1 20 ? -3.570 4.966 -11.788 1.00 0.49 46 ARG A N 2
ATOM 1641 C CA . ARG A 1 20 ? -4.501 6.106 -11.844 1.00 0.56 46 ARG A CA 2
ATOM 1642 C C . ARG A 1 20 ? -4.449 7.032 -10.620 1.00 0.46 46 ARG A C 2
ATOM 1643 O O . ARG A 1 20 ? -4.998 8.135 -10.673 1.00 0.64 46 ARG A O 2
ATOM 1664 N N . ALA A 1 21 ? -3.779 6.608 -9.548 1.00 0.28 47 ALA A N 2
ATOM 1665 C CA . ALA A 1 21 ? -3.701 7.285 -8.259 1.00 0.24 47 ALA A CA 2
ATOM 1666 C C . ALA A 1 21 ? -3.202 8.735 -8.330 1.00 0.28 47 ALA A C 2
ATOM 1667 O O . ALA A 1 21 ? -2.321 9.078 -9.123 1.00 0.41 47 ALA A O 2
ATOM 1674 N N . THR A 1 22 ? -3.719 9.575 -7.439 1.00 0.26 48 THR A N 2
ATOM 1675 C CA . THR A 1 22 ? -3.225 10.944 -7.218 1.00 0.30 48 THR A CA 2
ATOM 1676 C C . THR A 1 22 ? -2.099 10.963 -6.183 1.00 0.46 48 THR A C 2
ATOM 1677 O O . THR A 1 22 ? -1.180 11.776 -6.306 1.00 0.71 48 THR A O 2
ATOM 1688 N N . ALA A 1 23 ? -2.110 10.042 -5.210 1.00 0.38 49 ALA A N 2
ATOM 1689 C CA . ALA A 1 23 ? -1.000 9.818 -4.282 1.00 0.39 49 ALA A CA 2
ATOM 1690 C C . ALA A 1 23 ? -0.614 8.328 -4.203 1.00 0.28 49 ALA A C 2
ATOM 1691 O O . ALA A 1 23 ? -1.503 7.483 -4.136 1.00 0.20 49 ALA A O 2
ATOM 1698 N N . ILE A 1 24 ? 0.692 8.017 -4.167 1.00 0.31 50 ILE A N 2
ATOM 1699 C CA . ILE A 1 24 ? 1.254 6.700 -3.788 1.00 0.21 50 ILE A CA 2
ATOM 1700 C C . ILE A 1 24 ? 2.647 6.845 -3.158 1.00 0.24 50 ILE A C 2
ATOM 1701 O O . ILE A 1 24 ? 3.579 7.288 -3.828 1.00 0.30 50 ILE A O 2
ATOM 1717 N N . LYS A 1 25 ? 2.820 6.447 -1.890 1.00 0.24 51 LYS A N 2
ATOM 1718 C CA . LYS A 1 25 ? 4.127 6.310 -1.225 1.00 0.30 51 LYS A CA 2
ATOM 1719 C C . LYS A 1 25 ? 4.114 5.322 -0.048 1.00 0.25 51 LYS A C 2
ATOM 1720 O O . LYS A 1 25 ? 3.065 5.026 0.525 1.00 0.32 51 LYS A O 2
ATOM 1739 N N . VAL A 1 26 ? 5.305 4.817 0.279 1.00 0.25 52 VAL A N 2
ATOM 1740 C CA . VAL A 1 26 ? 5.609 3.761 1.261 1.00 0.23 52 VAL A CA 2
ATOM 1741 C C . VAL A 1 26 ? 6.639 4.259 2.284 1.00 0.22 52 VAL A C 2
ATOM 1742 O O . VAL A 1 26 ? 7.583 4.973 1.937 1.00 0.31 52 VAL A O 2
ATOM 1755 N N . THR A 1 27 ? 6.497 3.830 3.540 1.00 0.23 53 THR A N 2
ATOM 1756 C CA . THR A 1 27 ? 7.508 3.949 4.599 1.00 0.23 53 THR A CA 2
ATOM 1757 C C . THR A 1 27 ? 7.721 2.600 5.248 1.00 0.23 53 THR A C 2
ATOM 1758 O O . THR A 1 27 ? 6.762 2.020 5.732 1.00 0.30 53 THR A O 2
ATOM 1769 N N . ASP A 1 28 ? 8.956 2.115 5.323 1.00 0.25 54 ASP A N 2
ATOM 1770 C CA . ASP A 1 28 ? 9.307 0.995 6.193 1.00 0.30 54 ASP A CA 2
ATOM 1771 C C . ASP A 1 28 ? 9.330 1.446 7.661 1.00 0.33 54 ASP A C 2
ATOM 1772 O O . ASP A 1 28 ? 9.795 2.540 8.004 1.00 0.45 54 ASP A O 2
ATOM 1781 N N . ILE A 1 29 ? 8.805 0.581 8.524 1.00 0.38 55 ILE A N 2
ATOM 1782 C CA . ILE A 1 29 ? 8.748 0.732 9.987 1.00 0.52 55 ILE A CA 2
ATOM 1783 C C . ILE A 1 29 ? 9.178 -0.580 10.681 1.00 0.65 55 ILE A C 2
ATOM 1784 O O . ILE A 1 29 ? 8.667 -0.951 11.741 1.00 0.84 55 ILE A O 2
ATOM 1800 N N . SER A 1 30 ? 10.108 -1.298 10.036 1.00 0.60 56 SER A N 2
ATOM 1801 C CA . SER A 1 30 ? 10.583 -2.650 10.345 1.00 0.79 56 SER A CA 2
ATOM 1802 C C . SER A 1 30 ? 12.098 -2.809 10.143 1.00 0.79 56 SER A C 2
ATOM 1803 O O . SER A 1 30 ? 12.573 -3.642 9.370 1.00 0.83 56 SER A O 2
ATOM 1811 N N . GLY A 1 31 ? 12.907 -2.063 10.900 1.00 0.89 57 GLY A N 2
ATOM 1812 C CA . GLY A 1 31 ? 14.372 -2.146 10.808 1.00 1.04 57 GLY A CA 2
ATOM 1813 C C . GLY A 1 31 ? 14.952 -3.552 11.049 1.00 1.27 57 GLY A C 2
ATOM 1814 O O . GLY A 1 31 ? 15.949 -3.927 10.427 1.00 1.80 57 GLY A O 2
ATOM 1818 N N . GLY A 1 32 ? 14.287 -4.373 11.871 1.00 1.07 58 GLY A N 2
ATOM 1819 C CA . GLY A 1 32 ? 14.711 -5.738 12.215 1.00 1.29 58 GLY A CA 2
ATOM 1820 C C . GLY A 1 32 ? 14.276 -6.854 11.249 1.00 1.23 58 GLY A C 2
ATOM 1821 O O . GLY A 1 32 ? 14.740 -7.988 11.402 1.00 1.45 58 GLY A O 2
ATOM 1825 N N . CYS A 1 33 ? 13.397 -6.579 10.277 1.00 1.10 59 CYS A N 2
ATOM 1826 C CA . CYS A 1 33 ? 12.838 -7.597 9.364 1.00 1.25 59 CYS A CA 2
ATOM 1827 C C . CYS A 1 33 ? 12.509 -7.073 7.957 1.00 1.18 59 CYS A C 2
ATOM 1828 O O . CYS A 1 33 ? 12.698 -7.773 6.962 1.00 1.42 59 CYS A O 2
ATOM 1836 N N . GLY A 1 34 ? 11.988 -5.851 7.886 1.00 0.98 60 GLY A N 2
ATOM 1837 C CA . GLY A 1 34 ? 11.329 -5.248 6.736 1.00 0.93 60 GLY A CA 2
ATOM 1838 C C . GLY A 1 34 ? 10.000 -5.936 6.390 1.00 1.07 60 GLY A C 2
ATOM 1839 O O . GLY A 1 34 ? 9.734 -6.238 5.221 1.00 1.16 60 GLY A O 2
ATOM 1843 N N . ALA A 1 35 ? 9.193 -6.238 7.412 1.00 1.13 61 ALA A N 2
ATOM 1844 C CA . ALA A 1 35 ? 7.824 -6.750 7.284 1.00 1.28 61 ALA A CA 2
ATOM 1845 C C . ALA A 1 35 ? 6.745 -5.647 7.330 1.00 1.27 61 ALA A C 2
ATOM 1846 O O . ALA A 1 35 ? 5.745 -5.731 6.617 1.00 1.76 61 ALA A O 2
ATOM 1853 N N . MET A 1 36 ? 6.928 -4.624 8.171 1.00 0.87 62 MET A N 2
ATOM 1854 C CA . MET A 1 36 ? 5.952 -3.558 8.400 1.00 0.72 62 MET A CA 2
ATOM 1855 C C . MET A 1 36 ? 6.204 -2.329 7.542 1.00 0.58 62 MET A C 2
ATOM 1856 O O . MET A 1 36 ? 7.335 -1.847 7.448 1.00 0.58 62 MET A O 2
ATOM 1870 N N . TYR A 1 37 ? 5.109 -1.752 7.052 1.00 0.43 63 TYR A N 2
ATOM 1871 C CA . TYR A 1 37 ? 5.124 -0.512 6.286 1.00 0.35 63 TYR A CA 2
ATOM 1872 C C . TYR A 1 37 ? 3.900 0.380 6.528 1.00 0.27 63 TYR A C 2
ATOM 1873 O O . TYR A 1 37 ? 2.760 -0.073 6.605 1.00 0.34 63 TYR A O 2
ATOM 1891 N N . GLU A 1 38 ? 4.132 1.682 6.532 1.00 0.23 64 GLU A N 2
ATOM 1892 C CA . GLU A 1 38 ? 3.124 2.743 6.540 1.00 0.41 64 GLU A CA 2
ATOM 1893 C C . GLU A 1 38 ? 2.940 3.305 5.112 1.00 0.75 64 GLU A C 2
ATOM 1894 O O . GLU A 1 38 ? 3.893 3.790 4.505 1.00 1.19 64 GLU A O 2
ATOM 1906 N N . ILE A 1 39 ? 1.734 3.215 4.539 1.00 0.58 65 ILE A N 2
ATOM 1907 C CA . ILE A 1 39 ? 1.478 3.340 3.088 1.00 0.53 65 ILE A CA 2
ATOM 1908 C C . ILE A 1 39 ? 0.305 4.294 2.823 1.00 0.40 65 ILE A C 2
ATOM 1909 O O . ILE A 1 39 ? -0.776 4.102 3.377 1.00 0.36 65 ILE A O 2
ATOM 1925 N N . LYS A 1 40 ? 0.482 5.262 1.917 1.00 0.35 66 LYS A N 2
ATOM 1926 C CA . LYS A 1 40 ? -0.546 6.240 1.499 1.00 0.30 66 LYS A CA 2
ATOM 1927 C C . LYS A 1 40 ? -0.863 6.087 0.018 1.00 0.20 66 LYS A C 2
ATOM 1928 O O . LYS A 1 40 ? 0.053 6.162 -0.798 1.00 0.28 66 LYS A O 2
ATOM 1947 N N . ILE A 1 41 ? -2.144 5.911 -0.311 1.00 0.19 67 ILE A N 2
ATOM 1948 C CA . ILE A 1 41 ? -2.715 5.854 -1.657 1.00 0.18 67 ILE A CA 2
ATOM 1949 C C . ILE A 1 41 ? -3.916 6.822 -1.755 1.00 0.22 67 ILE A C 2
ATOM 1950 O O . ILE A 1 41 ? -4.559 7.129 -0.754 1.00 0.25 67 ILE A O 2
ATOM 1966 N N . GLU A 1 42 ? -4.274 7.283 -2.948 1.00 0.22 68 GLU A N 2
ATOM 1967 C CA . GLU A 1 42 ? -5.553 7.945 -3.266 1.00 0.23 68 GLU A CA 2
ATOM 1968 C C . GLU A 1 42 ? -5.839 7.768 -4.756 1.00 0.24 68 GLU A C 2
ATOM 1969 O O . GLU A 1 42 ? -4.925 7.957 -5.549 1.00 0.28 68 GLU A O 2
ATOM 1981 N N . SER A 1 43 ? -7.054 7.389 -5.158 1.00 0.22 69 SER A N 2
ATOM 1982 C CA . SER A 1 43 ? -7.370 7.113 -6.571 1.00 0.25 69 SER A CA 2
ATOM 1983 C C . SER A 1 43 ? -8.862 7.186 -6.869 1.00 0.26 69 SER A C 2
ATOM 1984 O O . SER A 1 43 ? -9.662 6.672 -6.090 1.00 0.25 69 SER A O 2
ATOM 1992 N N . GLU A 1 44 ? -9.242 7.744 -8.022 1.00 0.33 70 GLU A N 2
ATOM 1993 C CA . GLU A 1 44 ? -10.612 7.914 -8.528 1.00 0.37 70 GLU A CA 2
ATOM 1994 C C . GLU A 1 44 ? -11.395 6.599 -8.756 1.00 0.48 70 GLU A C 2
ATOM 1995 O O . GLU A 1 44 ? -12.570 6.627 -9.136 1.00 0.88 70 GLU A O 2
ATOM 2007 N N . GLU A 1 45 ? -10.745 5.451 -8.549 1.00 0.34 71 GLU A N 2
ATOM 2008 C CA . GLU A 1 45 ? -11.336 4.110 -8.585 1.00 0.38 71 GLU A CA 2
ATOM 2009 C C . GLU A 1 45 ? -11.982 3.682 -7.255 1.00 0.38 71 GLU A C 2
ATOM 2010 O O . GLU A 1 45 ? -12.863 2.825 -7.252 1.00 0.52 71 GLU A O 2
ATOM 2022 N N . PHE A 1 46 ? -11.576 4.255 -6.116 1.00 0.30 72 PHE A N 2
ATOM 2023 C CA . PHE A 1 46 ? -11.881 3.729 -4.774 1.00 0.37 72 PHE A CA 2
ATOM 2024 C C . PHE A 1 46 ? -13.298 4.051 -4.220 1.00 0.49 72 PHE A C 2
ATOM 2025 O O . PHE A 1 46 ? -13.554 3.841 -3.033 1.00 0.57 72 PHE A O 2
ATOM 2042 N N . LYS A 1 47 ? -14.220 4.591 -5.028 1.00 0.55 73 LYS A N 2
ATOM 2043 C CA . LYS A 1 47 ? -15.451 5.263 -4.546 1.00 0.59 73 LYS A CA 2
ATOM 2044 C C . LYS A 1 47 ? -16.631 4.372 -4.125 1.00 0.65 73 LYS A C 2
ATOM 2045 O O . LYS A 1 47 ? -17.272 4.684 -3.125 1.00 0.84 73 LYS A O 2
ATOM 2064 N N . GLU A 1 48 ? -16.915 3.249 -4.786 1.00 0.70 74 GLU A N 2
ATOM 2065 C CA . GLU A 1 48 ? -18.018 2.331 -4.416 1.00 0.85 74 GLU A CA 2
ATOM 2066 C C . GLU A 1 48 ? -17.566 1.267 -3.394 1.00 0.84 74 GLU A C 2
ATOM 2067 O O . GLU A 1 48 ? -17.858 0.072 -3.521 1.00 1.21 74 GLU A O 2
ATOM 2079 N N . LYS A 1 49 ? -16.753 1.692 -2.420 1.00 0.72 75 LYS A N 2
ATOM 2080 C CA . LYS A 1 49 ? -16.012 0.831 -1.497 1.00 0.62 75 LYS A CA 2
ATOM 2081 C C . LYS A 1 49 ? -16.015 1.385 -0.082 1.00 0.58 75 LYS A C 2
ATOM 2082 O O . LYS A 1 49 ? -15.745 2.569 0.119 1.00 0.58 75 LYS A O 2
ATOM 2101 N N . ARG A 1 50 ? -16.219 0.498 0.896 1.00 0.65 76 ARG A N 2
ATOM 2102 C CA . ARG A 1 50 ? -15.948 0.709 2.302 1.00 0.66 76 ARG A CA 2
ATOM 2103 C C . ARG A 1 50 ? -14.453 0.801 2.581 1.00 0.53 76 ARG A C 2
ATOM 2104 O O . ARG A 1 50 ? -13.637 0.399 1.755 1.00 0.40 76 ARG A O 2
ATOM 2125 N N . THR A 1 51 ? -14.114 1.156 3.811 1.00 0.60 77 THR A N 2
ATOM 2126 C CA . THR A 1 51 ? -12.753 1.118 4.362 1.00 0.56 77 THR A CA 2
ATOM 2127 C C . THR A 1 51 ? -12.022 -0.199 4.088 1.00 0.43 77 THR A C 2
ATOM 2128 O O . THR A 1 51 ? -11.009 -0.220 3.388 1.00 0.33 77 THR A O 2
ATOM 2139 N N . VAL A 1 52 ? -12.592 -1.317 4.540 1.00 0.47 78 VAL A N 2
ATOM 2140 C CA . VAL A 1 52 ? -12.063 -2.675 4.306 1.00 0.41 78 VAL A CA 2
ATOM 2141 C C . VAL A 1 52 ? -11.959 -3.022 2.820 1.00 0.29 78 VAL A C 2
ATOM 2142 O O . VAL A 1 52 ? -10.996 -3.670 2.403 1.00 0.28 78 VAL A O 2
ATOM 2155 N N . GLN A 1 53 ? -12.916 -2.551 2.010 1.00 0.33 79 GLN A N 2
ATOM 2156 C CA . GLN A 1 53 ? -12.966 -2.856 0.576 1.00 0.35 79 GLN A CA 2
ATOM 2157 C C . GLN A 1 53 ? -11.958 -2.049 -0.256 1.00 0.32 79 GLN A C 2
ATOM 2158 O O . GLN A 1 53 ? -11.498 -2.548 -1.283 1.00 0.53 79 GLN A O 2
ATOM 2172 N N . GLN A 1 54 ? -11.574 -0.850 0.200 1.00 0.19 80 GLN A N 2
ATOM 2173 C CA . GLN A 1 54 ? -10.424 -0.105 -0.320 1.00 0.21 80 GLN A CA 2
ATOM 2174 C C . GLN A 1 54 ? -9.114 -0.779 0.109 1.00 0.22 80 GLN A C 2
ATOM 2175 O O . GLN A 1 54 ? -8.304 -1.139 -0.745 1.00 0.28 80 GLN A O 2
ATOM 2189 N N . HIS A 1 55 ? -8.919 -1.013 1.416 1.00 0.21 81 HIS A N 2
ATOM 2190 C CA . HIS A 1 55 ? -7.690 -1.607 1.960 1.00 0.26 81 HIS A CA 2
ATOM 2191 C C . HIS A 1 55 ? -7.351 -2.954 1.305 1.00 0.21 81 HIS A C 2
ATOM 2192 O O . HIS A 1 55 ? -6.193 -3.172 0.953 1.00 0.20 81 HIS A O 2
ATOM 2206 N N . GLN A 1 56 ? -8.344 -3.825 1.089 1.00 0.22 82 GLN A N 2
ATOM 2207 C CA . GLN A 1 56 ? -8.223 -5.133 0.432 1.00 0.23 82 GLN A CA 2
ATOM 2208 C C . GLN A 1 56 ? -7.427 -5.075 -0.880 1.00 0.20 82 GLN A C 2
ATOM 2209 O O . GLN A 1 56 ? -6.578 -5.926 -1.130 1.00 0.24 82 GLN A O 2
ATOM 2223 N N . MET A 1 57 ? -7.658 -4.051 -1.700 1.00 0.20 83 MET A N 2
ATOM 2224 C CA . MET A 1 57 ? -7.009 -3.895 -3.003 1.00 0.21 83 MET A CA 2
ATOM 2225 C C . MET A 1 57 ? -5.505 -3.653 -2.848 1.00 0.22 83 MET A C 2
ATOM 2226 O O . MET A 1 57 ? -4.690 -4.244 -3.557 1.00 0.29 83 MET A O 2
ATOM 2240 N N . VAL A 1 58 ? -5.165 -2.791 -1.889 1.00 0.18 84 VAL A N 2
ATOM 2241 C CA . VAL A 1 58 ? -3.798 -2.372 -1.511 1.00 0.17 84 VAL A CA 2
ATOM 2242 C C . VAL A 1 58 ? -3.044 -3.492 -0.779 1.00 0.19 84 VAL A C 2
ATOM 2243 O O . VAL A 1 58 ? -1.845 -3.656 -0.963 1.00 0.21 84 VAL A O 2
ATOM 2256 N N . ASN A 1 59 ? -3.765 -4.290 0.012 1.00 0.26 85 ASN A N 2
ATOM 2257 C CA . ASN A 1 59 ? -3.307 -5.493 0.708 1.00 0.29 85 ASN A CA 2
ATOM 2258 C C . ASN A 1 59 ? -2.877 -6.549 -0.321 1.00 0.32 85 ASN A C 2
ATOM 2259 O O . ASN A 1 59 ? -1.744 -7.024 -0.300 1.00 0.38 85 ASN A O 2
ATOM 2270 N N . GLN A 1 60 ? -3.749 -6.877 -1.281 1.00 0.31 86 GLN A N 2
ATOM 2271 C CA . GLN A 1 60 ? -3.457 -7.906 -2.276 1.00 0.41 86 GLN A CA 2
ATOM 2272 C C . GLN A 1 60 ? -2.291 -7.510 -3.198 1.00 0.48 86 GLN A C 2
ATOM 2273 O O . GLN A 1 60 ? -1.527 -8.378 -3.613 1.00 0.77 86 GLN A O 2
ATOM 2287 N N . ALA A 1 61 ? -2.100 -6.208 -3.451 1.00 0.28 87 ALA A N 2
ATOM 2288 C CA . ALA A 1 61 ? -1.143 -5.657 -4.414 1.00 0.22 87 ALA A CA 2
ATOM 2289 C C . ALA A 1 61 ? 0.291 -6.125 -4.156 1.00 0.27 87 ALA A C 2
ATOM 2290 O O . ALA A 1 61 ? 1.043 -6.353 -5.106 1.00 0.39 87 ALA A O 2
ATOM 2297 N N . LEU A 1 62 ? 0.642 -6.309 -2.879 1.00 0.27 88 LEU A N 2
ATOM 2298 C CA . LEU A 1 62 ? 1.962 -6.805 -2.474 1.00 0.32 88 LEU A CA 2
ATOM 2299 C C . LEU A 1 62 ? 1.945 -8.093 -1.652 1.00 0.35 88 LEU A C 2
ATOM 2300 O O . LEU A 1 62 ? 3.013 -8.632 -1.374 1.00 0.41 88 LEU A O 2
ATOM 2316 N N . LYS A 1 63 ? 0.768 -8.635 -1.316 1.00 0.37 89 LYS A N 2
ATOM 2317 C CA . LYS A 1 63 ? 0.627 -9.885 -0.558 1.00 0.46 89 LYS A CA 2
ATOM 2318 C C . LYS A 1 63 ? 1.442 -11.021 -1.154 1.00 0.47 89 LYS A C 2
ATOM 2319 O O . LYS A 1 63 ? 2.032 -11.822 -0.434 1.00 0.58 89 LYS A O 2
ATOM 2338 N N . GLU A 1 64 ? 1.535 -11.076 -2.477 1.00 0.48 90 GLU A N 2
ATOM 2339 C CA . GLU A 1 64 ? 2.227 -12.147 -3.143 1.00 0.62 90 GLU A CA 2
ATOM 2340 C C . GLU A 1 64 ? 3.767 -12.010 -3.032 1.00 0.65 90 GLU A C 2
ATOM 2341 O O . GLU A 1 64 ? 4.475 -12.995 -3.245 1.00 0.84 90 GLU A O 2
ATOM 2353 N N . GLU A 1 65 ? 4.282 -10.844 -2.617 1.00 0.58 91 GLU A N 2
ATOM 2354 C CA . GLU A 1 65 ? 5.686 -10.525 -2.288 1.00 0.62 91 GLU A CA 2
ATOM 2355 C C . GLU A 1 65 ? 6.010 -10.656 -0.782 1.00 0.60 91 GLU A C 2
ATOM 2356 O O . GLU A 1 65 ? 6.998 -11.308 -0.431 1.00 0.69 91 GLU A O 2
ATOM 2368 N N . ILE A 1 66 ? 5.187 -10.054 0.091 1.00 0.57 92 ILE A N 2
ATOM 2369 C CA . ILE A 1 66 ? 5.254 -10.086 1.568 1.00 0.60 92 ILE A CA 2
ATOM 2370 C C . ILE A 1 66 ? 3.820 -10.179 2.104 1.00 0.55 92 ILE A C 2
ATOM 2371 O O . ILE A 1 66 ? 2.986 -9.362 1.723 1.00 0.61 92 ILE A O 2
ATOM 2387 N N . LYS A 1 67 ? 3.504 -11.118 3.005 1.00 0.68 93 LYS A N 2
ATOM 2388 C CA . LYS A 1 67 ? 2.092 -11.360 3.383 1.00 0.63 93 LYS A CA 2
ATOM 2389 C C . LYS A 1 67 ? 1.609 -10.680 4.672 1.00 0.62 93 LYS A C 2
ATOM 2390 O O . LYS A 1 67 ? 0.409 -10.714 4.953 1.00 0.57 93 LYS A O 2
ATOM 2409 N N . GLU A 1 68 ? 2.513 -10.178 5.518 1.00 0.75 94 GLU A N 2
ATOM 2410 C CA . GLU A 1 68 ? 2.228 -9.884 6.925 1.00 0.82 94 GLU A CA 2
ATOM 2411 C C . GLU A 1 68 ? 1.474 -8.565 7.184 1.00 0.76 94 GLU A C 2
ATOM 2412 O O . GLU A 1 68 ? 2.008 -7.625 7.773 1.00 0.82 94 GLU A O 2
ATOM 2424 N N . MET A 1 69 ? 0.202 -8.480 6.779 1.00 0.78 95 MET A N 2
ATOM 2425 C CA . MET A 1 69 ? -0.615 -7.269 6.949 1.00 0.84 95 MET A CA 2
ATOM 2426 C C . MET A 1 69 ? -1.035 -6.923 8.384 1.00 0.79 95 MET A C 2
ATOM 2427 O O . MET A 1 69 ? -1.597 -5.844 8.590 1.00 0.82 95 MET A O 2
ATOM 2441 N N . HIS A 1 70 ? -0.620 -7.703 9.389 1.00 0.74 96 HIS A N 2
ATOM 2442 C CA . HIS A 1 70 ? -0.474 -7.193 10.764 1.00 0.68 96 HIS A CA 2
ATOM 2443 C C . HIS A 1 70 ? 0.436 -5.948 10.827 1.00 0.56 96 HIS A C 2
ATOM 2444 O O . HIS A 1 70 ? 0.244 -5.040 11.640 1.00 0.77 96 HIS A O 2
ATOM 2458 N N . GLY A 1 71 ? 1.426 -5.909 9.938 1.00 0.42 97 GLY A N 2
ATOM 2459 C CA . GLY A 1 71 ? 2.461 -4.888 9.848 1.00 0.42 97 GLY A CA 2
ATOM 2460 C C . GLY A 1 71 ? 2.101 -3.622 9.092 1.00 0.39 97 GLY A C 2
ATOM 2461 O O . GLY A 1 71 ? 2.810 -2.625 9.222 1.00 0.50 97 GLY A O 2
ATOM 2465 N N . LEU A 1 72 ? 1.057 -3.649 8.270 1.00 0.46 98 LEU A N 2
ATOM 2466 C CA . LEU A 1 72 ? 0.783 -2.571 7.319 1.00 0.48 98 LEU A CA 2
ATOM 2467 C C . LEU A 1 72 ? -0.181 -1.552 7.920 1.00 0.48 98 LEU A C 2
ATOM 2468 O O . LEU A 1 72 ? -1.147 -1.907 8.600 1.00 0.74 98 LEU A O 2
ATOM 2484 N N . ARG A 1 73 ? 0.094 -0.278 7.659 1.00 0.44 99 ARG A N 2
ATOM 2485 C CA . ARG A 1 73 ? -0.681 0.874 8.127 1.00 0.43 99 ARG A CA 2
ATOM 2486 C C . ARG A 1 73 ? -1.105 1.678 6.909 1.00 0.45 99 ARG A C 2
ATOM 2487 O O . ARG A 1 73 ? -0.294 2.414 6.352 1.00 0.45 99 ARG A O 2
ATOM 2508 N N . ILE A 1 74 ? -2.320 1.433 6.428 1.00 0.44 100 ILE A N 2
ATOM 2509 C CA . ILE A 1 74 ? -2.728 1.816 5.071 1.00 0.33 100 ILE A CA 2
ATOM 2510 C C . ILE A 1 74 ? -3.812 2.871 5.070 1.00 0.35 100 ILE A C 2
ATOM 2511 O O . ILE A 1 74 ? -4.799 2.820 5.800 1.00 0.46 100 ILE A O 2
ATOM 2527 N N . PHE A 1 75 ? -3.574 3.829 4.194 1.00 0.34 101 PHE A N 2
ATOM 2528 C CA . PHE A 1 75 ? -4.264 5.084 4.094 1.00 0.34 101 PHE A CA 2
ATOM 2529 C C . PHE A 1 75 ? -4.728 5.247 2.647 1.00 0.33 101 PHE A C 2
ATOM 2530 O O . PHE A 1 75 ? -3.909 5.314 1.736 1.00 0.53 101 PHE A O 2
ATOM 2547 N N . THR A 1 76 ? -6.038 5.250 2.423 1.00 0.18 102 THR A N 2
ATOM 2548 C CA . THR A 1 76 ? -6.675 5.403 1.105 1.00 0.20 102 THR A CA 2
ATOM 2549 C C . THR A 1 76 ? -7.699 6.520 1.135 1.00 0.21 102 THR A C 2
ATOM 2550 O O . THR A 1 76 ? -8.365 6.778 2.144 1.00 0.25 102 THR A O 2
ATOM 2561 N N . SER A 1 77 ? -7.862 7.138 -0.023 1.00 0.26 103 SER A N 2
ATOM 2562 C CA . SER A 1 77 ? -8.878 8.142 -0.287 1.00 0.27 103 SER A CA 2
ATOM 2563 C C . SER A 1 77 ? -9.290 8.135 -1.759 1.00 0.22 103 SER A C 2
ATOM 2564 O O . SER A 1 77 ? -8.688 7.441 -2.584 1.00 0.22 103 SER A O 2
ATOM 2572 N N . VAL A 1 78 ? -10.320 8.905 -2.105 1.00 0.25 104 VAL A N 2
ATOM 2573 C CA . VAL A 1 78 ? -10.809 9.022 -3.488 1.00 0.27 104 VAL A CA 2
ATOM 2574 C C . VAL A 1 78 ? -11.202 10.466 -3.828 1.00 0.40 104 VAL A C 2
ATOM 2575 O O . VAL A 1 78 ? -11.937 11.088 -3.060 1.00 0.52 104 VAL A O 2
ATOM 2588 N N . PRO A 1 79 ? -10.717 11.034 -4.952 1.00 0.44 105 PRO A N 2
ATOM 2589 C CA . PRO A 1 79 ? -10.983 12.418 -5.343 1.00 0.54 105 PRO A CA 2
ATOM 2590 C C . PRO A 1 79 ? -12.382 12.567 -5.965 1.00 0.64 105 PRO A C 2
ATOM 2591 O O . PRO A 1 79 ? -12.662 12.058 -7.057 1.00 0.68 105 PRO A O 2
ATOM 2602 N N . LYS A 1 80 ? -13.282 13.227 -5.226 1.00 0.88 106 LYS A N 2
ATOM 2603 C CA . LYS A 1 80 ? -14.734 13.104 -5.353 1.00 1.09 106 LYS A CA 2
ATOM 2604 C C . LYS A 1 80 ? -15.446 14.471 -5.184 1.00 1.46 106 LYS A C 2
ATOM 2605 O O . LYS A 1 80 ? -16.402 14.613 -4.414 1.00 1.87 106 LYS A O 2
ATOM 2624 N N . ARG A 1 81 ? -14.927 15.504 -5.867 1.00 1.61 107 ARG A N 2
ATOM 2625 C CA . ARG A 1 81 ? -15.314 16.932 -5.759 1.00 2.05 107 ARG A CA 2
ATOM 2626 C C . ARG A 1 81 ? -16.391 17.346 -6.765 1.00 2.33 107 ARG A C 2
ATOM 2627 O O . ARG A 1 81 ? -16.160 17.179 -7.986 1.00 2.62 107 ARG A O 2
ATOM 2649 N N . ALA A 1 1 ? 15.343 9.365 8.179 1.00 4.91 27 ALA A N 3
ATOM 2650 C CA . ALA A 1 1 ? 14.592 8.460 7.284 1.00 3.65 27 ALA A CA 3
ATOM 2651 C C . ALA A 1 1 ? 15.214 7.065 7.305 1.00 2.72 27 ALA A C 3
ATOM 2652 O O . ALA A 1 1 ? 16.311 6.877 7.829 1.00 3.53 27 ALA A O 3
ATOM 2661 N N . THR A 1 2 ? 14.525 6.066 6.756 1.00 1.94 28 THR A N 3
ATOM 2662 C CA . THR A 1 2 ? 14.966 4.660 6.748 1.00 1.21 28 THR A CA 3
ATOM 2663 C C . THR A 1 2 ? 14.535 3.953 5.466 1.00 1.09 28 THR A C 3
ATOM 2664 O O . THR A 1 2 ? 13.534 4.332 4.856 1.00 1.91 28 THR A O 3
ATOM 2675 N N . GLN A 1 3 ? 15.273 2.922 5.055 1.00 0.77 29 GLN A N 3
ATOM 2676 C CA . GLN A 1 3 ? 14.886 2.044 3.950 1.00 0.68 29 GLN A CA 3
ATOM 2677 C C . GLN A 1 3 ? 14.969 0.565 4.307 1.00 0.55 29 GLN A C 3
ATOM 2678 O O . GLN A 1 3 ? 15.849 0.105 5.046 1.00 0.77 29 GLN A O 3
ATOM 2692 N N . THR A 1 4 ? 14.130 -0.177 3.597 1.00 0.44 30 THR A N 3
ATOM 2693 C CA . THR A 1 4 ? 14.373 -1.574 3.229 1.00 0.39 30 THR A CA 3
ATOM 2694 C C . THR A 1 4 ? 14.352 -1.684 1.699 1.00 0.51 30 THR A C 3
ATOM 2695 O O . THR A 1 4 ? 13.776 -0.835 1.020 1.00 0.61 30 THR A O 3
ATOM 2706 N N . GLU A 1 5 ? 14.904 -2.752 1.124 1.00 0.63 31 GLU A N 3
ATOM 2707 C CA . GLU A 1 5 ? 14.647 -3.110 -0.279 1.00 0.72 31 GLU A CA 3
ATOM 2708 C C . GLU A 1 5 ? 13.165 -3.466 -0.524 1.00 0.57 31 GLU A C 3
ATOM 2709 O O . GLU A 1 5 ? 12.678 -3.366 -1.654 1.00 0.50 31 GLU A O 3
ATOM 2721 N N . GLY A 1 6 ? 12.446 -3.830 0.546 1.00 0.57 32 GLY A N 3
ATOM 2722 C CA . GLY A 1 6 ? 11.008 -4.074 0.593 1.00 0.51 32 GLY A CA 3
ATOM 2723 C C . GLY A 1 6 ? 10.165 -2.813 0.375 1.00 0.44 32 GLY A C 3
ATOM 2724 O O . GLY A 1 6 ? 9.187 -2.865 -0.359 1.00 0.42 32 GLY A O 3
ATOM 2728 N N . GLU A 1 7 ? 10.565 -1.662 0.922 1.00 0.45 33 GLU A N 3
ATOM 2729 C CA . GLU A 1 7 ? 9.954 -0.352 0.689 1.00 0.42 33 GLU A CA 3
ATOM 2730 C C . GLU A 1 7 ? 9.861 -0.040 -0.815 1.00 0.37 33 GLU A C 3
ATOM 2731 O O . GLU A 1 7 ? 8.800 0.327 -1.327 1.00 0.35 33 GLU A O 3
ATOM 2743 N N . LEU A 1 8 ? 10.949 -0.320 -1.541 1.00 0.36 34 LEU A N 3
ATOM 2744 C CA . LEU A 1 8 ? 11.070 -0.176 -2.990 1.00 0.29 34 LEU A CA 3
ATOM 2745 C C . LEU A 1 8 ? 10.199 -1.203 -3.716 1.00 0.26 34 LEU A C 3
ATOM 2746 O O . LEU A 1 8 ? 9.333 -0.836 -4.501 1.00 0.29 34 LEU A O 3
ATOM 2762 N N . ARG A 1 9 ? 10.373 -2.487 -3.387 1.00 0.29 35 ARG A N 3
ATOM 2763 C CA . ARG A 1 9 ? 9.641 -3.640 -3.934 1.00 0.36 35 ARG A CA 3
ATOM 2764 C C . ARG A 1 9 ? 8.138 -3.408 -3.889 1.00 0.31 35 ARG A C 3
ATOM 2765 O O . ARG A 1 9 ? 7.455 -3.575 -4.899 1.00 0.34 35 ARG A O 3
ATOM 2786 N N . VAL A 1 10 ? 7.648 -3.004 -2.719 1.00 0.29 36 VAL A N 3
ATOM 2787 C CA . VAL A 1 10 ? 6.232 -2.758 -2.469 1.00 0.27 36 VAL A CA 3
ATOM 2788 C C . VAL A 1 10 ? 5.804 -1.530 -3.269 1.00 0.24 36 VAL A C 3
ATOM 2789 O O . VAL A 1 10 ? 4.811 -1.600 -3.991 1.00 0.25 36 VAL A O 3
ATOM 2802 N N . THR A 1 11 ? 6.579 -0.435 -3.225 1.00 0.25 37 THR A N 3
ATOM 2803 C CA . THR A 1 11 ? 6.269 0.787 -3.988 1.00 0.26 37 THR A CA 3
ATOM 2804 C C . THR A 1 11 ? 6.173 0.513 -5.490 1.00 0.25 37 THR A C 3
ATOM 2805 O O . THR A 1 11 ? 5.227 0.958 -6.138 1.00 0.28 37 THR A O 3
ATOM 2816 N N . GLN A 1 12 ? 7.091 -0.286 -6.029 1.00 0.29 38 GLN A N 3
ATOM 2817 C CA . GLN A 1 12 ? 7.137 -0.635 -7.453 1.00 0.30 38 GLN A CA 3
ATOM 2818 C C . GLN A 1 12 ? 5.881 -1.402 -7.912 1.00 0.31 38 GLN A C 3
ATOM 2819 O O . GLN A 1 12 ? 5.409 -1.173 -9.030 1.00 0.43 38 GLN A O 3
ATOM 2833 N N . ILE A 1 13 ? 5.309 -2.270 -7.067 1.00 0.30 39 ILE A N 3
ATOM 2834 C CA . ILE A 1 13 ? 4.055 -2.976 -7.390 1.00 0.32 39 ILE A CA 3
ATOM 2835 C C . ILE A 1 13 ? 2.837 -2.080 -7.132 1.00 0.28 39 ILE A C 3
ATOM 2836 O O . ILE A 1 13 ? 1.858 -2.141 -7.876 1.00 0.29 39 ILE A O 3
ATOM 2852 N N . LEU A 1 14 ? 2.896 -1.180 -6.147 1.00 0.26 40 LEU A N 3
ATOM 2853 C CA . LEU A 1 14 ? 1.854 -0.171 -5.951 1.00 0.24 40 LEU A CA 3
ATOM 2854 C C . LEU A 1 14 ? 1.659 0.715 -7.190 1.00 0.25 40 LEU A C 3
ATOM 2855 O O . LEU A 1 14 ? 0.519 0.996 -7.554 1.00 0.27 40 LEU A O 3
ATOM 2871 N N . LYS A 1 15 ? 2.738 1.068 -7.898 1.00 0.28 41 LYS A N 3
ATOM 2872 C CA . LYS A 1 15 ? 2.676 1.825 -9.166 1.00 0.35 41 LYS A CA 3
ATOM 2873 C C . LYS A 1 15 ? 1.959 1.080 -10.285 1.00 0.45 41 LYS A C 3
ATOM 2874 O O . LYS A 1 15 ? 1.491 1.707 -11.230 1.00 0.60 41 LYS A O 3
ATOM 2893 N N . GLU A 1 16 ? 1.872 -0.245 -10.216 1.00 0.43 42 GLU A N 3
ATOM 2894 C CA . GLU A 1 16 ? 1.237 -1.099 -11.177 1.00 0.46 42 GLU A CA 3
ATOM 2895 C C . GLU A 1 16 ? -0.185 -1.485 -10.837 1.00 0.41 42 GLU A C 3
ATOM 2896 O O . GLU A 1 16 ? -1.016 -1.575 -11.750 1.00 0.45 42 GLU A O 3
ATOM 2908 N N . LYS A 1 17 ? -0.485 -1.691 -9.548 1.00 0.34 43 LYS A N 3
ATOM 2909 C CA . LYS A 1 17 ? -1.867 -1.876 -9.154 1.00 0.32 43 LYS A CA 3
ATOM 2910 C C . LYS A 1 17 ? -2.642 -0.559 -9.167 1.00 0.32 43 LYS A C 3
ATOM 2911 O O . LYS A 1 17 ? -3.848 -0.570 -9.425 1.00 0.40 43 LYS A O 3
ATOM 2930 N N . PHE A 1 18 ? -1.940 0.561 -8.949 1.00 0.29 44 PHE A N 3
ATOM 2931 C CA . PHE A 1 18 ? -2.529 1.902 -8.887 1.00 0.30 44 PHE A CA 3
ATOM 2932 C C . PHE A 1 18 ? -1.870 3.017 -9.738 1.00 0.36 44 PHE A C 3
ATOM 2933 O O . PHE A 1 18 ? -1.639 4.122 -9.243 1.00 0.33 44 PHE A O 3
ATOM 2950 N N . PRO A 1 19 ? -1.620 2.807 -11.043 1.00 0.51 45 PRO A N 3
ATOM 2951 C CA . PRO A 1 19 ? -1.041 3.817 -11.941 1.00 0.69 45 PRO A CA 3
ATOM 2952 C C . PRO A 1 19 ? -1.890 5.082 -12.103 1.00 0.77 45 PRO A C 3
ATOM 2953 O O . PRO A 1 19 ? -1.339 6.157 -12.371 1.00 0.95 45 PRO A O 3
ATOM 2964 N N . ARG A 1 20 ? -3.212 5.004 -11.903 1.00 0.71 46 ARG A N 3
ATOM 2965 C CA . ARG A 1 20 ? -4.103 6.165 -12.023 1.00 0.85 46 ARG A CA 3
ATOM 2966 C C . ARG A 1 20 ? -4.122 7.072 -10.786 1.00 0.72 46 ARG A C 3
ATOM 2967 O O . ARG A 1 20 ? -4.658 8.178 -10.876 1.00 0.93 46 ARG A O 3
ATOM 2988 N N . ALA A 1 21 ? -3.543 6.626 -9.669 1.00 0.44 47 ALA A N 3
ATOM 2989 C CA . ALA A 1 21 ? -3.577 7.274 -8.361 1.00 0.33 47 ALA A CA 3
ATOM 2990 C C . ALA A 1 21 ? -3.158 8.751 -8.365 1.00 0.30 47 ALA A C 3
ATOM 2991 O O . ALA A 1 21 ? -2.322 9.183 -9.169 1.00 0.41 47 ALA A O 3
ATOM 2998 N N . THR A 1 22 ? -3.710 9.506 -7.415 1.00 0.27 48 THR A N 3
ATOM 2999 C CA . THR A 1 22 ? -3.302 10.877 -7.087 1.00 0.28 48 THR A CA 3
ATOM 3000 C C . THR A 1 22 ? -2.264 10.887 -5.963 1.00 0.35 48 THR A C 3
ATOM 3001 O O . THR A 1 22 ? -1.350 11.714 -6.008 1.00 0.54 48 THR A O 3
ATOM 3012 N N . ALA A 1 23 ? -2.326 9.933 -5.025 1.00 0.31 49 ALA A N 3
ATOM 3013 C CA . ALA A 1 23 ? -1.289 9.701 -4.016 1.00 0.32 49 ALA A CA 3
ATOM 3014 C C . ALA A 1 23 ? -0.781 8.248 -4.035 1.00 0.22 49 ALA A C 3
ATOM 3015 O O . ALA A 1 23 ? -1.592 7.330 -4.147 1.00 0.24 49 ALA A O 3
ATOM 3022 N N . ILE A 1 24 ? 0.535 8.047 -3.890 1.00 0.23 50 ILE A N 3
ATOM 3023 C CA . ILE A 1 24 ? 1.201 6.756 -3.610 1.00 0.25 50 ILE A CA 3
ATOM 3024 C C . ILE A 1 24 ? 2.573 6.967 -2.941 1.00 0.33 50 ILE A C 3
ATOM 3025 O O . ILE A 1 24 ? 3.529 7.442 -3.567 1.00 0.39 50 ILE A O 3
ATOM 3041 N N . LYS A 1 25 ? 2.702 6.568 -1.669 1.00 0.35 51 LYS A N 3
ATOM 3042 C CA . LYS A 1 25 ? 3.967 6.542 -0.919 1.00 0.35 51 LYS A CA 3
ATOM 3043 C C . LYS A 1 25 ? 3.988 5.470 0.179 1.00 0.36 51 LYS A C 3
ATOM 3044 O O . LYS A 1 25 ? 2.948 5.159 0.760 1.00 0.50 51 LYS A O 3
ATOM 3063 N N . VAL A 1 26 ? 5.174 4.922 0.449 1.00 0.27 52 VAL A N 3
ATOM 3064 C CA . VAL A 1 26 ? 5.461 3.860 1.434 1.00 0.28 52 VAL A CA 3
ATOM 3065 C C . VAL A 1 26 ? 6.543 4.358 2.399 1.00 0.28 52 VAL A C 3
ATOM 3066 O O . VAL A 1 26 ? 7.461 5.062 1.986 1.00 0.30 52 VAL A O 3
ATOM 3079 N N . THR A 1 27 ? 6.467 3.986 3.675 1.00 0.37 53 THR A N 3
ATOM 3080 C CA . THR A 1 27 ? 7.506 4.236 4.683 1.00 0.44 53 THR A CA 3
ATOM 3081 C C . THR A 1 27 ? 7.793 2.967 5.453 1.00 0.44 53 THR A C 3
ATOM 3082 O O . THR A 1 27 ? 6.884 2.348 5.988 1.00 0.36 53 THR A O 3
ATOM 3093 N N . ASP A 1 28 ? 9.061 2.587 5.520 1.00 0.54 54 ASP A N 3
ATOM 3094 C CA . ASP A 1 28 ? 9.540 1.461 6.315 1.00 0.46 54 ASP A CA 3
ATOM 3095 C C . ASP A 1 28 ? 9.496 1.788 7.816 1.00 0.29 54 ASP A C 3
ATOM 3096 O O . ASP A 1 28 ? 10.000 2.816 8.275 1.00 0.45 54 ASP A O 3
ATOM 3105 N N . ILE A 1 29 ? 8.907 0.863 8.573 1.00 0.21 55 ILE A N 3
ATOM 3106 C CA . ILE A 1 29 ? 8.828 0.863 10.037 1.00 0.41 55 ILE A CA 3
ATOM 3107 C C . ILE A 1 29 ? 9.215 -0.524 10.608 1.00 0.63 55 ILE A C 3
ATOM 3108 O O . ILE A 1 29 ? 8.800 -0.879 11.709 1.00 0.79 55 ILE A O 3
ATOM 3124 N N . SER A 1 30 ? 10.043 -1.308 9.893 1.00 0.68 56 SER A N 3
ATOM 3125 C CA . SER A 1 30 ? 10.761 -2.485 10.423 1.00 0.66 56 SER A CA 3
ATOM 3126 C C . SER A 1 30 ? 12.217 -2.586 9.937 1.00 0.81 56 SER A C 3
ATOM 3127 O O . SER A 1 30 ? 12.491 -2.987 8.807 1.00 1.19 56 SER A O 3
ATOM 3135 N N . GLY A 1 31 ? 13.172 -2.324 10.837 1.00 1.14 57 GLY A N 3
ATOM 3136 C CA . GLY A 1 31 ? 14.583 -2.724 10.689 1.00 1.56 57 GLY A CA 3
ATOM 3137 C C . GLY A 1 31 ? 14.867 -4.164 11.127 1.00 1.78 57 GLY A C 3
ATOM 3138 O O . GLY A 1 31 ? 15.878 -4.753 10.731 1.00 2.40 57 GLY A O 3
ATOM 3142 N N . GLY A 1 32 ? 13.964 -4.757 11.909 1.00 1.48 58 GLY A N 3
ATOM 3143 C CA . GLY A 1 32 ? 14.120 -6.093 12.495 1.00 1.82 58 GLY A CA 3
ATOM 3144 C C . GLY A 1 32 ? 13.868 -7.221 11.503 1.00 1.57 58 GLY A C 3
ATOM 3145 O O . GLY A 1 32 ? 14.578 -8.227 11.500 1.00 1.61 58 GLY A O 3
ATOM 3149 N N . CYS A 1 33 ? 12.862 -7.049 10.649 1.00 1.47 59 CYS A N 3
ATOM 3150 C CA . CYS A 1 33 ? 12.333 -8.088 9.761 1.00 1.44 59 CYS A CA 3
ATOM 3151 C C . CYS A 1 33 ? 11.843 -7.540 8.406 1.00 1.22 59 CYS A C 3
ATOM 3152 O O . CYS A 1 33 ? 11.672 -8.314 7.458 1.00 1.33 59 CYS A O 3
ATOM 3160 N N . GLY A 1 34 ? 11.602 -6.229 8.316 1.00 0.98 60 GLY A N 3
ATOM 3161 C CA . GLY A 1 34 ? 11.109 -5.518 7.140 1.00 0.75 60 GLY A CA 3
ATOM 3162 C C . GLY A 1 34 ? 9.708 -5.951 6.693 1.00 0.84 60 GLY A C 3
ATOM 3163 O O . GLY A 1 34 ? 9.451 -6.045 5.493 1.00 0.94 60 GLY A O 3
ATOM 3167 N N . ALA A 1 35 ? 8.806 -6.238 7.640 1.00 1.00 61 ALA A N 3
ATOM 3168 C CA . ALA A 1 35 ? 7.424 -6.661 7.377 1.00 1.26 61 ALA A CA 3
ATOM 3169 C C . ALA A 1 35 ? 6.397 -5.523 7.563 1.00 1.10 61 ALA A C 3
ATOM 3170 O O . ALA A 1 35 ? 5.216 -5.672 7.252 1.00 1.26 61 ALA A O 3
ATOM 3177 N N . MET A 1 36 ? 6.851 -4.392 8.103 1.00 0.91 62 MET A N 3
ATOM 3178 C CA . MET A 1 36 ? 6.033 -3.340 8.693 1.00 0.46 62 MET A CA 3
ATOM 3179 C C . MET A 1 36 ? 6.245 -2.032 7.933 1.00 0.34 62 MET A C 3
ATOM 3180 O O . MET A 1 36 ? 7.381 -1.561 7.834 1.00 0.35 62 MET A O 3
ATOM 3194 N N . TYR A 1 37 ? 5.168 -1.454 7.391 1.00 0.36 63 TYR A N 3
ATOM 3195 C CA . TYR A 1 37 ? 5.228 -0.234 6.586 1.00 0.40 63 TYR A CA 3
ATOM 3196 C C . TYR A 1 37 ? 3.995 0.663 6.764 1.00 0.42 63 TYR A C 3
ATOM 3197 O O . TYR A 1 37 ? 2.869 0.195 6.917 1.00 0.44 63 TYR A O 3
ATOM 3215 N N . GLU A 1 38 ? 4.204 1.971 6.669 1.00 0.44 64 GLU A N 3
ATOM 3216 C CA . GLU A 1 38 ? 3.170 3.001 6.669 1.00 0.61 64 GLU A CA 3
ATOM 3217 C C . GLU A 1 38 ? 2.917 3.484 5.225 1.00 0.94 64 GLU A C 3
ATOM 3218 O O . GLU A 1 38 ? 3.858 3.890 4.546 1.00 1.29 64 GLU A O 3
ATOM 3230 N N . ILE A 1 39 ? 1.678 3.431 4.720 1.00 0.83 65 ILE A N 3
ATOM 3231 C CA . ILE A 1 39 ? 1.368 3.564 3.277 1.00 0.78 65 ILE A CA 3
ATOM 3232 C C . ILE A 1 39 ? 0.189 4.512 3.043 1.00 0.65 65 ILE A C 3
ATOM 3233 O O . ILE A 1 39 ? -0.870 4.309 3.632 1.00 0.60 65 ILE A O 3
ATOM 3249 N N . LYS A 1 40 ? 0.321 5.483 2.127 1.00 0.59 66 LYS A N 3
ATOM 3250 C CA . LYS A 1 40 ? -0.794 6.347 1.687 1.00 0.42 66 LYS A CA 3
ATOM 3251 C C . LYS A 1 40 ? -1.053 6.211 0.194 1.00 0.26 66 LYS A C 3
ATOM 3252 O O . LYS A 1 40 ? -0.111 6.315 -0.594 1.00 0.24 66 LYS A O 3
ATOM 3271 N N . ILE A 1 41 ? -2.319 5.998 -0.174 1.00 0.25 67 ILE A N 3
ATOM 3272 C CA . ILE A 1 41 ? -2.825 5.911 -1.542 1.00 0.19 67 ILE A CA 3
ATOM 3273 C C . ILE A 1 41 ? -4.046 6.843 -1.694 1.00 0.22 67 ILE A C 3
ATOM 3274 O O . ILE A 1 41 ? -4.693 7.203 -0.710 1.00 0.28 67 ILE A O 3
ATOM 3290 N N . GLU A 1 42 ? -4.393 7.229 -2.917 1.00 0.24 68 GLU A N 3
ATOM 3291 C CA . GLU A 1 42 ? -5.666 7.858 -3.305 1.00 0.30 68 GLU A CA 3
ATOM 3292 C C . GLU A 1 42 ? -5.865 7.670 -4.807 1.00 0.31 68 GLU A C 3
ATOM 3293 O O . GLU A 1 42 ? -4.911 7.824 -5.564 1.00 0.35 68 GLU A O 3
ATOM 3305 N N . SER A 1 43 ? -7.065 7.294 -5.247 1.00 0.30 69 SER A N 3
ATOM 3306 C CA . SER A 1 43 ? -7.346 7.008 -6.661 1.00 0.31 69 SER A CA 3
ATOM 3307 C C . SER A 1 43 ? -8.835 7.012 -6.943 1.00 0.32 69 SER A C 3
ATOM 3308 O O . SER A 1 43 ? -9.621 6.578 -6.106 1.00 0.28 69 SER A O 3
ATOM 3316 N N . GLU A 1 44 ? -9.215 7.442 -8.141 1.00 0.40 70 GLU A N 3
ATOM 3317 C CA . GLU A 1 44 ? -10.598 7.494 -8.639 1.00 0.49 70 GLU A CA 3
ATOM 3318 C C . GLU A 1 44 ? -11.364 6.165 -8.485 1.00 0.47 70 GLU A C 3
ATOM 3319 O O . GLU A 1 44 ? -12.566 6.180 -8.230 1.00 0.61 70 GLU A O 3
ATOM 3331 N N . GLU A 1 45 ? -10.697 5.014 -8.580 1.00 0.45 71 GLU A N 3
ATOM 3332 C CA . GLU A 1 45 ? -11.327 3.689 -8.440 1.00 0.45 71 GLU A CA 3
ATOM 3333 C C . GLU A 1 45 ? -11.939 3.407 -7.056 1.00 0.37 71 GLU A C 3
ATOM 3334 O O . GLU A 1 45 ? -12.807 2.538 -6.921 1.00 0.43 71 GLU A O 3
ATOM 3346 N N . PHE A 1 46 ? -11.522 4.138 -6.016 1.00 0.30 72 PHE A N 3
ATOM 3347 C CA . PHE A 1 46 ? -11.849 3.824 -4.624 1.00 0.26 72 PHE A CA 3
ATOM 3348 C C . PHE A 1 46 ? -13.244 4.299 -4.158 1.00 0.31 72 PHE A C 3
ATOM 3349 O O . PHE A 1 46 ? -13.550 4.245 -2.962 1.00 0.33 72 PHE A O 3
ATOM 3366 N N . LYS A 1 47 ? -14.113 4.740 -5.078 1.00 0.43 73 LYS A N 3
ATOM 3367 C CA . LYS A 1 47 ? -15.415 5.364 -4.755 1.00 0.52 73 LYS A CA 3
ATOM 3368 C C . LYS A 1 47 ? -16.494 4.396 -4.283 1.00 0.59 73 LYS A C 3
ATOM 3369 O O . LYS A 1 47 ? -17.171 4.678 -3.300 1.00 0.80 73 LYS A O 3
ATOM 3388 N N . GLU A 1 48 ? -16.637 3.249 -4.938 1.00 0.60 74 GLU A N 3
ATOM 3389 C CA . GLU A 1 48 ? -17.707 2.265 -4.692 1.00 0.73 74 GLU A CA 3
ATOM 3390 C C . GLU A 1 48 ? -17.283 1.202 -3.641 1.00 0.73 74 GLU A C 3
ATOM 3391 O O . GLU A 1 48 ? -17.707 0.040 -3.658 1.00 1.20 74 GLU A O 3
ATOM 3403 N N . LYS A 1 49 ? -16.374 1.612 -2.744 1.00 0.43 75 LYS A N 3
ATOM 3404 C CA . LYS A 1 49 ? -15.663 0.793 -1.755 1.00 0.39 75 LYS A CA 3
ATOM 3405 C C . LYS A 1 49 ? -15.886 1.309 -0.342 1.00 0.43 75 LYS A C 3
ATOM 3406 O O . LYS A 1 49 ? -15.805 2.516 -0.082 1.00 0.52 75 LYS A O 3
ATOM 3425 N N . ARG A 1 50 ? -16.054 0.366 0.583 1.00 0.47 76 ARG A N 3
ATOM 3426 C CA . ARG A 1 50 ? -15.906 0.565 2.012 1.00 0.51 76 ARG A CA 3
ATOM 3427 C C . ARG A 1 50 ? -14.442 0.804 2.373 1.00 0.44 76 ARG A C 3
ATOM 3428 O O . ARG A 1 50 ? -13.563 0.422 1.606 1.00 0.36 76 ARG A O 3
ATOM 3449 N N . THR A 1 51 ? -14.165 1.280 3.577 1.00 0.52 77 THR A N 3
ATOM 3450 C CA . THR A 1 51 ? -12.811 1.403 4.138 1.00 0.53 77 THR A CA 3
ATOM 3451 C C . THR A 1 51 ? -12.012 0.101 4.061 1.00 0.50 77 THR A C 3
ATOM 3452 O O . THR A 1 51 ? -10.940 0.059 3.458 1.00 0.45 77 THR A O 3
ATOM 3463 N N . VAL A 1 52 ? -12.570 -0.992 4.579 1.00 0.57 78 VAL A N 3
ATOM 3464 C CA . VAL A 1 52 ? -11.982 -2.341 4.499 1.00 0.60 78 VAL A CA 3
ATOM 3465 C C . VAL A 1 52 ? -11.774 -2.824 3.058 1.00 0.53 78 VAL A C 3
ATOM 3466 O O . VAL A 1 52 ? -10.764 -3.472 2.773 1.00 0.54 78 VAL A O 3
ATOM 3479 N N . GLN A 1 53 ? -12.682 -2.470 2.138 1.00 0.50 79 GLN A N 3
ATOM 3480 C CA . GLN A 1 53 ? -12.551 -2.825 0.720 1.00 0.50 79 GLN A CA 3
ATOM 3481 C C . GLN A 1 53 ? -11.495 -1.981 -0.006 1.00 0.47 79 GLN A C 3
ATOM 3482 O O . GLN A 1 53 ? -10.771 -2.524 -0.835 1.00 0.67 79 GLN A O 3
ATOM 3496 N N . GLN A 1 54 ? -11.340 -0.693 0.325 1.00 0.30 80 GLN A N 3
ATOM 3497 C CA . GLN A 1 54 ? -10.208 0.102 -0.156 1.00 0.27 80 GLN A CA 3
ATOM 3498 C C . GLN A 1 54 ? -8.896 -0.538 0.333 1.00 0.33 80 GLN A C 3
ATOM 3499 O O . GLN A 1 54 ? -8.043 -0.862 -0.490 1.00 0.35 80 GLN A O 3
ATOM 3513 N N . HIS A 1 55 ? -8.763 -0.819 1.639 1.00 0.36 81 HIS A N 3
ATOM 3514 C CA . HIS A 1 55 ? -7.576 -1.469 2.215 1.00 0.38 81 HIS A CA 3
ATOM 3515 C C . HIS A 1 55 ? -7.246 -2.815 1.549 1.00 0.37 81 HIS A C 3
ATOM 3516 O O . HIS A 1 55 ? -6.088 -3.033 1.193 1.00 0.39 81 HIS A O 3
ATOM 3530 N N . GLN A 1 56 ? -8.228 -3.695 1.331 1.00 0.38 82 GLN A N 3
ATOM 3531 C CA . GLN A 1 56 ? -8.083 -4.979 0.636 1.00 0.39 82 GLN A CA 3
ATOM 3532 C C . GLN A 1 56 ? -7.329 -4.848 -0.697 1.00 0.39 82 GLN A C 3
ATOM 3533 O O . GLN A 1 56 ? -6.391 -5.603 -0.930 1.00 0.45 82 GLN A O 3
ATOM 3547 N N . MET A 1 57 ? -7.646 -3.860 -1.534 1.00 0.34 83 MET A N 3
ATOM 3548 C CA . MET A 1 57 ? -6.985 -3.662 -2.838 1.00 0.34 83 MET A CA 3
ATOM 3549 C C . MET A 1 57 ? -5.491 -3.337 -2.704 1.00 0.36 83 MET A C 3
ATOM 3550 O O . MET A 1 57 ? -4.675 -3.718 -3.539 1.00 0.47 83 MET A O 3
ATOM 3564 N N . VAL A 1 58 ? -5.141 -2.604 -1.649 1.00 0.34 84 VAL A N 3
ATOM 3565 C CA . VAL A 1 58 ? -3.755 -2.215 -1.286 1.00 0.35 84 VAL A CA 3
ATOM 3566 C C . VAL A 1 58 ? -2.997 -3.370 -0.614 1.00 0.35 84 VAL A C 3
ATOM 3567 O O . VAL A 1 58 ? -1.789 -3.492 -0.775 1.00 0.37 84 VAL A O 3
ATOM 3580 N N . ASN A 1 59 ? -3.708 -4.245 0.101 1.00 0.35 85 ASN A N 3
ATOM 3581 C CA . ASN A 1 59 ? -3.200 -5.471 0.726 1.00 0.34 85 ASN A CA 3
ATOM 3582 C C . ASN A 1 59 ? -2.872 -6.533 -0.334 1.00 0.32 85 ASN A C 3
ATOM 3583 O O . ASN A 1 59 ? -1.770 -7.075 -0.386 1.00 0.30 85 ASN A O 3
ATOM 3594 N N . GLN A 1 60 ? -3.809 -6.812 -1.233 1.00 0.36 86 GLN A N 3
ATOM 3595 C CA . GLN A 1 60 ? -3.690 -7.795 -2.288 1.00 0.39 86 GLN A CA 3
ATOM 3596 C C . GLN A 1 60 ? -2.697 -7.404 -3.388 1.00 0.35 86 GLN A C 3
ATOM 3597 O O . GLN A 1 60 ? -2.262 -8.253 -4.164 1.00 0.49 86 GLN A O 3
ATOM 3611 N N . ALA A 1 61 ? -2.304 -6.131 -3.430 1.00 0.31 87 ALA A N 3
ATOM 3612 C CA . ALA A 1 61 ? -1.275 -5.613 -4.320 1.00 0.31 87 ALA A CA 3
ATOM 3613 C C . ALA A 1 61 ? 0.085 -6.284 -4.099 1.00 0.30 87 ALA A C 3
ATOM 3614 O O . ALA A 1 61 ? 0.768 -6.589 -5.073 1.00 0.42 87 ALA A O 3
ATOM 3621 N N . LEU A 1 62 ? 0.459 -6.543 -2.841 1.00 0.25 88 LEU A N 3
ATOM 3622 C CA . LEU A 1 62 ? 1.764 -7.129 -2.487 1.00 0.29 88 LEU A CA 3
ATOM 3623 C C . LEU A 1 62 ? 1.713 -8.419 -1.667 1.00 0.30 88 LEU A C 3
ATOM 3624 O O . LEU A 1 62 ? 2.763 -9.001 -1.405 1.00 0.36 88 LEU A O 3
ATOM 3640 N N . LYS A 1 63 ? 0.517 -8.913 -1.335 1.00 0.30 89 LYS A N 3
ATOM 3641 C CA . LYS A 1 63 ? 0.282 -10.162 -0.609 1.00 0.35 89 LYS A CA 3
ATOM 3642 C C . LYS A 1 63 ? 1.152 -11.311 -1.098 1.00 0.41 89 LYS A C 3
ATOM 3643 O O . LYS A 1 63 ? 1.719 -12.059 -0.302 1.00 0.47 89 LYS A O 3
ATOM 3662 N N . GLU A 1 64 ? 1.247 -11.466 -2.413 1.00 0.48 90 GLU A N 3
ATOM 3663 C CA . GLU A 1 64 ? 1.855 -12.625 -3.015 1.00 0.65 90 GLU A CA 3
ATOM 3664 C C . GLU A 1 64 ? 3.396 -12.504 -3.091 1.00 0.67 90 GLU A C 3
ATOM 3665 O O . GLU A 1 64 ? 4.097 -13.455 -3.449 1.00 0.88 90 GLU A O 3
ATOM 3677 N N . GLU A 1 65 ? 3.906 -11.323 -2.738 1.00 0.56 91 GLU A N 3
ATOM 3678 C CA . GLU A 1 65 ? 5.290 -10.868 -2.754 1.00 0.62 91 GLU A CA 3
ATOM 3679 C C . GLU A 1 65 ? 5.885 -10.858 -1.332 1.00 0.63 91 GLU A C 3
ATOM 3680 O O . GLU A 1 65 ? 7.033 -11.265 -1.132 1.00 0.87 91 GLU A O 3
ATOM 3692 N N . ILE A 1 66 ? 5.088 -10.402 -0.352 1.00 0.62 92 ILE A N 3
ATOM 3693 C CA . ILE A 1 66 ? 5.315 -10.354 1.102 1.00 0.66 92 ILE A CA 3
ATOM 3694 C C . ILE A 1 66 ? 3.937 -10.464 1.777 1.00 0.61 92 ILE A C 3
ATOM 3695 O O . ILE A 1 66 ? 3.119 -9.567 1.622 1.00 0.69 92 ILE A O 3
ATOM 3711 N N . LYS A 1 67 ? 3.640 -11.524 2.534 1.00 0.59 93 LYS A N 3
ATOM 3712 C CA . LYS A 1 67 ? 2.272 -11.789 3.009 1.00 0.58 93 LYS A CA 3
ATOM 3713 C C . LYS A 1 67 ? 1.882 -11.228 4.384 1.00 0.60 93 LYS A C 3
ATOM 3714 O O . LYS A 1 67 ? 0.753 -11.404 4.854 1.00 0.70 93 LYS A O 3
ATOM 3733 N N . GLU A 1 68 ? 2.835 -10.631 5.075 1.00 0.62 94 GLU A N 3
ATOM 3734 C CA . GLU A 1 68 ? 2.862 -10.348 6.494 1.00 0.69 94 GLU A CA 3
ATOM 3735 C C . GLU A 1 68 ? 2.101 -9.069 6.935 1.00 0.64 94 GLU A C 3
ATOM 3736 O O . GLU A 1 68 ? 2.519 -8.387 7.873 1.00 0.81 94 GLU A O 3
ATOM 3748 N N . MET A 1 69 ? 0.991 -8.708 6.270 1.00 0.60 95 MET A N 3
ATOM 3749 C CA . MET A 1 69 ? 0.350 -7.376 6.366 1.00 0.71 95 MET A CA 3
ATOM 3750 C C . MET A 1 69 ? -0.320 -7.000 7.701 1.00 0.62 95 MET A C 3
ATOM 3751 O O . MET A 1 69 ? -0.852 -5.893 7.832 1.00 0.77 95 MET A O 3
ATOM 3765 N N . HIS A 1 70 ? -0.185 -7.829 8.737 1.00 0.48 96 HIS A N 3
ATOM 3766 C CA . HIS A 1 70 ? -0.225 -7.379 10.134 1.00 0.48 96 HIS A CA 3
ATOM 3767 C C . HIS A 1 70 ? 0.571 -6.076 10.347 1.00 0.57 96 HIS A C 3
ATOM 3768 O O . HIS A 1 70 ? 0.123 -5.150 11.020 1.00 0.94 96 HIS A O 3
ATOM 3782 N N . GLY A 1 71 ? 1.708 -5.975 9.666 1.00 0.43 97 GLY A N 3
ATOM 3783 C CA . GLY A 1 71 ? 2.645 -4.854 9.708 1.00 0.51 97 GLY A CA 3
ATOM 3784 C C . GLY A 1 71 ? 2.179 -3.533 9.086 1.00 0.42 97 GLY A C 3
ATOM 3785 O O . GLY A 1 71 ? 2.806 -2.499 9.310 1.00 0.48 97 GLY A O 3
ATOM 3789 N N . LEU A 1 72 ? 1.126 -3.538 8.270 1.00 0.49 98 LEU A N 3
ATOM 3790 C CA . LEU A 1 72 ? 0.832 -2.422 7.362 1.00 0.55 98 LEU A CA 3
ATOM 3791 C C . LEU A 1 72 ? -0.197 -1.444 7.940 1.00 0.57 98 LEU A C 3
ATOM 3792 O O . LEU A 1 72 ? -1.287 -1.822 8.384 1.00 0.73 98 LEU A O 3
ATOM 3808 N N . ARG A 1 73 ? 0.175 -0.163 7.897 1.00 0.52 99 ARG A N 3
ATOM 3809 C CA . ARG A 1 73 ? -0.593 0.997 8.377 1.00 0.57 99 ARG A CA 3
ATOM 3810 C C . ARG A 1 73 ? -1.026 1.810 7.159 1.00 0.60 99 ARG A C 3
ATOM 3811 O O . ARG A 1 73 ? -0.281 2.665 6.684 1.00 0.74 99 ARG A O 3
ATOM 3832 N N . ILE A 1 74 ? -2.177 1.446 6.599 1.00 0.47 100 ILE A N 3
ATOM 3833 C CA . ILE A 1 74 ? -2.631 1.888 5.273 1.00 0.42 100 ILE A CA 3
ATOM 3834 C C . ILE A 1 74 ? -3.744 2.910 5.358 1.00 0.37 100 ILE A C 3
ATOM 3835 O O . ILE A 1 74 ? -4.608 2.886 6.235 1.00 0.39 100 ILE A O 3
ATOM 3851 N N . PHE A 1 75 ? -3.655 3.813 4.395 1.00 0.34 101 PHE A N 3
ATOM 3852 C CA . PHE A 1 75 ? -4.450 4.993 4.225 1.00 0.31 101 PHE A CA 3
ATOM 3853 C C . PHE A 1 75 ? -4.825 5.126 2.743 1.00 0.26 101 PHE A C 3
ATOM 3854 O O . PHE A 1 75 ? -3.982 4.971 1.858 1.00 0.34 101 PHE A O 3
ATOM 3871 N N . THR A 1 76 ? -6.099 5.373 2.468 1.00 0.27 102 THR A N 3
ATOM 3872 C CA . THR A 1 76 ? -6.717 5.399 1.130 1.00 0.20 102 THR A CA 3
ATOM 3873 C C . THR A 1 76 ? -7.820 6.438 1.083 1.00 0.25 102 THR A C 3
ATOM 3874 O O . THR A 1 76 ? -8.472 6.739 2.091 1.00 0.32 102 THR A O 3
ATOM 3885 N N . SER A 1 77 ? -8.052 6.949 -0.116 1.00 0.29 103 SER A N 3
ATOM 3886 C CA . SER A 1 77 ? -9.102 7.911 -0.410 1.00 0.36 103 SER A CA 3
ATOM 3887 C C . SER A 1 77 ? -9.436 7.918 -1.904 1.00 0.35 103 SER A C 3
ATOM 3888 O O . SER A 1 77 ? -8.813 7.214 -2.702 1.00 0.32 103 SER A O 3
ATOM 3896 N N . VAL A 1 78 ? -10.414 8.727 -2.301 1.00 0.41 104 VAL A N 3
ATOM 3897 C CA . VAL A 1 78 ? -10.798 8.928 -3.706 1.00 0.38 104 VAL A CA 3
ATOM 3898 C C . VAL A 1 78 ? -11.042 10.415 -3.986 1.00 0.37 104 VAL A C 3
ATOM 3899 O O . VAL A 1 78 ? -11.619 11.107 -3.142 1.00 0.39 104 VAL A O 3
ATOM 3912 N N . PRO A 1 79 ? -10.595 10.945 -5.138 1.00 0.43 105 PRO A N 3
ATOM 3913 C CA . PRO A 1 79 ? -10.885 12.318 -5.543 1.00 0.53 105 PRO A CA 3
ATOM 3914 C C . PRO A 1 79 ? -12.302 12.426 -6.119 1.00 0.61 105 PRO A C 3
ATOM 3915 O O . PRO A 1 79 ? -12.648 11.750 -7.092 1.00 0.66 105 PRO A O 3
ATOM 3926 N N . LYS A 1 80 ? -13.150 13.224 -5.462 1.00 0.80 106 LYS A N 3
ATOM 3927 C CA . LYS A 1 80 ? -14.610 13.135 -5.578 1.00 0.99 106 LYS A CA 3
ATOM 3928 C C . LYS A 1 80 ? -15.347 14.464 -5.305 1.00 1.39 106 LYS A C 3
ATOM 3929 O O . LYS A 1 80 ? -16.475 14.461 -4.802 1.00 1.90 106 LYS A O 3
ATOM 3948 N N . ARG A 1 81 ? -14.725 15.607 -5.618 1.00 1.63 107 ARG A N 3
ATOM 3949 C CA . ARG A 1 81 ? -15.270 16.970 -5.391 1.00 2.18 107 ARG A CA 3
ATOM 3950 C C . ARG A 1 81 ? -16.599 17.222 -6.105 1.00 2.59 107 ARG A C 3
ATOM 3951 O O . ARG A 1 81 ? -16.788 16.699 -7.224 1.00 2.84 107 ARG A O 3
ATOM 3973 N N . ALA A 1 1 ? 17.529 5.993 1.906 1.00 8.06 27 ALA A N 4
ATOM 3974 C CA . ALA A 1 1 ? 17.135 6.381 3.272 1.00 6.10 27 ALA A CA 4
ATOM 3975 C C . ALA A 1 1 ? 15.778 5.768 3.612 1.00 4.43 27 ALA A C 4
ATOM 3976 O O . 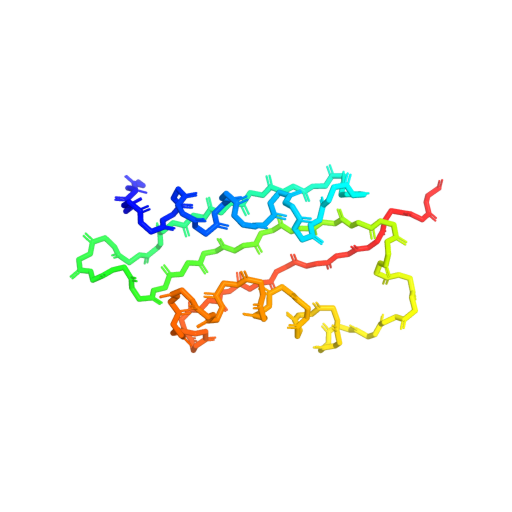ALA A 1 1 ? 14.884 5.733 2.766 1.00 5.17 27 ALA A O 4
ATOM 3985 N N . THR A 1 2 ? 15.616 5.274 4.841 1.00 2.87 28 THR A N 4
ATOM 3986 C CA . THR A 1 2 ? 14.406 4.572 5.324 1.00 1.86 28 THR A CA 4
ATOM 3987 C C . THR A 1 2 ? 14.004 3.387 4.429 1.00 1.56 28 THR A C 4
ATOM 3988 O O . THR A 1 2 ? 12.860 3.256 3.984 1.00 2.25 28 THR A O 4
ATOM 3999 N N . GLN A 1 3 ? 14.988 2.540 4.117 1.00 1.01 29 GLN A N 4
ATOM 4000 C CA . GLN A 1 3 ? 14.880 1.399 3.205 1.00 1.04 29 GLN A CA 4
ATOM 4001 C C . GLN A 1 3 ? 14.881 0.051 3.933 1.00 0.64 29 GLN A C 4
ATOM 4002 O O . GLN A 1 3 ? 15.719 -0.209 4.804 1.00 0.77 29 GLN A O 4
ATOM 4016 N N . THR A 1 4 ? 14.038 -0.858 3.453 1.00 0.60 30 THR A N 4
ATOM 4017 C CA . THR A 1 4 ? 14.364 -2.288 3.331 1.00 0.63 30 THR A CA 4
ATOM 4018 C C . THR A 1 4 ? 14.492 -2.626 1.835 1.00 0.73 30 THR A C 4
ATOM 4019 O O . THR A 1 4 ? 14.298 -1.752 0.985 1.00 0.79 30 THR A O 4
ATOM 4030 N N . GLU A 1 5 ? 14.774 -3.872 1.452 1.00 0.84 31 GLU A N 4
ATOM 4031 C CA . GLU A 1 5 ? 14.542 -4.319 0.072 1.00 0.88 31 GLU A CA 4
ATOM 4032 C C . GLU A 1 5 ? 13.044 -4.476 -0.250 1.00 0.73 31 GLU A C 4
ATOM 4033 O O . GLU A 1 5 ? 12.635 -4.201 -1.383 1.00 0.66 31 GLU A O 4
ATOM 4045 N N . GLY A 1 6 ? 12.218 -4.828 0.744 1.00 0.69 32 GLY A N 4
ATOM 4046 C CA . GLY A 1 6 ? 10.759 -4.883 0.624 1.00 0.55 32 GLY A CA 4
ATOM 4047 C C . GLY A 1 6 ? 10.128 -3.529 0.297 1.00 0.44 32 GLY A C 4
ATOM 4048 O O . GLY A 1 6 ? 9.268 -3.452 -0.572 1.00 0.39 32 GLY A O 4
ATOM 4052 N N . GLU A 1 7 ? 10.596 -2.442 0.912 1.00 0.47 33 GLU A N 4
ATOM 4053 C CA . GLU A 1 7 ? 10.096 -1.079 0.714 1.00 0.45 33 GLU A CA 4
ATOM 4054 C C . GLU A 1 7 ? 10.093 -0.650 -0.766 1.00 0.44 33 GLU A C 4
ATOM 4055 O O . GLU A 1 7 ? 9.103 -0.111 -1.272 1.00 0.40 33 GLU A O 4
ATOM 4067 N N . LEU A 1 8 ? 11.168 -0.993 -1.488 1.00 0.51 34 LEU A N 4
ATOM 4068 C CA . LEU A 1 8 ? 11.350 -0.735 -2.915 1.00 0.54 34 LEU A CA 4
ATOM 4069 C C . LEU A 1 8 ? 10.404 -1.582 -3.756 1.00 0.43 34 LEU A C 4
ATOM 4070 O O . LEU A 1 8 ? 9.685 -1.055 -4.604 1.00 0.43 34 LEU A O 4
ATOM 4086 N N . ARG A 1 9 ? 10.398 -2.891 -3.480 1.00 0.40 35 ARG A N 4
ATOM 4087 C CA . ARG A 1 9 ? 9.590 -3.914 -4.160 1.00 0.36 35 ARG A CA 4
ATOM 4088 C C . ARG A 1 9 ? 8.106 -3.569 -4.077 1.00 0.28 35 ARG A C 4
ATOM 4089 O O . ARG A 1 9 ? 7.416 -3.518 -5.091 1.00 0.28 35 ARG A O 4
ATOM 4110 N N . VAL A 1 10 ? 7.635 -3.275 -2.869 1.00 0.25 36 VAL A N 4
ATOM 4111 C CA . VAL A 1 10 ? 6.260 -2.869 -2.604 1.00 0.21 36 VAL A CA 4
ATOM 4112 C C . VAL A 1 10 ? 5.981 -1.584 -3.382 1.00 0.27 36 VAL A C 4
ATOM 4113 O O . VAL A 1 10 ? 4.998 -1.529 -4.117 1.00 0.31 36 VAL A O 4
ATOM 4126 N N . THR A 1 11 ? 6.882 -0.589 -3.314 1.00 0.34 37 THR A N 4
ATOM 4127 C CA . THR A 1 11 ? 6.700 0.675 -4.041 1.00 0.42 37 THR A CA 4
ATOM 4128 C C . THR A 1 11 ? 6.570 0.473 -5.545 1.00 0.43 37 THR A C 4
ATOM 4129 O O . THR A 1 11 ? 5.743 1.129 -6.170 1.00 0.53 37 THR A O 4
ATOM 4140 N N . GLN A 1 12 ? 7.332 -0.452 -6.129 1.00 0.37 38 GLN A N 4
ATOM 4141 C CA . GLN A 1 12 ? 7.284 -0.723 -7.567 1.00 0.35 38 GLN A CA 4
ATOM 4142 C C . GLN A 1 12 ? 5.920 -1.252 -8.013 1.00 0.34 38 GLN A C 4
ATOM 4143 O O . GLN A 1 12 ? 5.414 -0.850 -9.063 1.00 0.44 38 GLN A O 4
ATOM 4157 N N . ILE A 1 13 ? 5.311 -2.127 -7.214 1.00 0.32 39 ILE A N 4
ATOM 4158 C CA . ILE A 1 13 ? 4.046 -2.781 -7.570 1.00 0.33 39 ILE A CA 4
ATOM 4159 C C . ILE A 1 13 ? 2.855 -1.865 -7.263 1.00 0.34 39 ILE A C 4
ATOM 4160 O O . ILE A 1 13 ? 1.850 -1.879 -7.977 1.00 0.35 39 ILE A O 4
ATOM 4176 N N . LEU A 1 14 ? 2.994 -0.980 -6.271 1.00 0.36 40 LEU A N 4
ATOM 4177 C CA . LEU A 1 14 ? 2.045 0.109 -6.046 1.00 0.43 40 LEU A CA 4
ATOM 4178 C C . LEU A 1 14 ? 1.827 0.975 -7.292 1.00 0.41 40 LEU A C 4
ATOM 4179 O O . LEU A 1 14 ? 0.690 1.344 -7.581 1.00 0.47 40 LEU A O 4
ATOM 4195 N N . LYS A 1 15 ? 2.880 1.230 -8.075 1.00 0.38 41 LYS A N 4
ATOM 4196 C CA . LYS A 1 15 ? 2.793 2.021 -9.318 1.00 0.42 41 LYS A CA 4
ATOM 4197 C C . LYS A 1 15 ? 1.904 1.409 -10.385 1.00 0.38 41 LYS A C 4
ATOM 4198 O O . LYS A 1 15 ? 1.439 2.111 -11.275 1.00 0.52 41 LYS A O 4
ATOM 4217 N N . GLU A 1 16 ? 1.737 0.097 -10.344 1.00 0.30 42 GLU A N 4
ATOM 4218 C CA . GLU A 1 16 ? 1.155 -0.727 -11.364 1.00 0.34 42 GLU A CA 4
ATOM 4219 C C . GLU A 1 16 ? -0.239 -1.219 -11.029 1.00 0.32 42 GLU A C 4
ATOM 4220 O O . GLU A 1 16 ? -1.082 -1.357 -11.924 1.00 0.35 42 GLU A O 4
ATOM 4232 N N . LYS A 1 17 ? -0.513 -1.436 -9.738 1.00 0.30 43 LYS A N 4
ATOM 4233 C CA . LYS A 1 17 ? -1.887 -1.578 -9.299 1.00 0.32 43 LYS A CA 4
ATOM 4234 C C . LYS A 1 17 ? -2.590 -0.229 -9.201 1.00 0.36 43 LYS A C 4
ATOM 4235 O O . LYS A 1 17 ? -3.808 -0.180 -9.390 1.00 0.44 43 LYS A O 4
ATOM 4254 N N . PHE A 1 18 ? -1.824 0.854 -9.010 1.00 0.35 44 PHE A N 4
ATOM 4255 C CA . PHE A 1 18 ? -2.366 2.207 -8.862 1.00 0.39 44 PHE A CA 4
ATOM 4256 C C . PHE A 1 18 ? -1.735 3.354 -9.703 1.00 0.45 44 PHE A C 4
ATOM 4257 O O . PHE A 1 18 ? -1.472 4.442 -9.181 1.00 0.43 44 PHE A O 4
ATOM 4274 N N . PRO A 1 19 ? -1.559 3.190 -11.029 1.00 0.55 45 PRO A N 4
ATOM 4275 C CA . PRO A 1 19 ? -1.050 4.223 -11.950 1.00 0.66 45 PRO A CA 4
ATOM 4276 C C . PRO A 1 19 ? -1.991 5.417 -12.168 1.00 0.71 45 PRO A C 4
ATOM 4277 O O . PRO A 1 19 ? -1.573 6.436 -12.727 1.00 0.83 45 PRO A O 4
ATOM 4288 N N . ARG A 1 20 ? -3.260 5.326 -11.751 1.00 0.69 46 ARG A N 4
ATOM 4289 C CA . ARG A 1 20 ? -4.230 6.426 -11.814 1.00 0.73 46 ARG A CA 4
ATOM 4290 C C . ARG A 1 20 ? -4.410 7.159 -10.477 1.00 0.45 46 ARG A C 4
ATOM 4291 O O . ARG A 1 20 ? -5.068 8.200 -10.436 1.00 0.56 46 ARG A O 4
ATOM 4312 N N . ALA A 1 21 ? -3.803 6.660 -9.399 1.00 0.26 47 ALA A N 4
ATOM 4313 C CA . ALA A 1 21 ? -3.816 7.270 -8.072 1.00 0.27 47 ALA A CA 4
ATOM 4314 C C . ALA A 1 21 ? -3.155 8.652 -8.038 1.00 0.34 47 ALA A C 4
ATOM 4315 O O . ALA A 1 21 ? -2.097 8.866 -8.637 1.00 0.70 47 ALA A O 4
ATOM 4322 N N . THR A 1 22 ? -3.762 9.568 -7.286 1.00 0.22 48 THR A N 4
ATOM 4323 C CA . THR A 1 22 ? -3.272 10.927 -7.050 1.00 0.25 48 THR A CA 4
ATOM 4324 C C . THR A 1 22 ? -2.104 10.882 -6.057 1.00 0.40 48 THR A C 4
ATOM 4325 O O . THR A 1 22 ? -1.115 11.591 -6.245 1.00 0.75 48 THR A O 4
ATOM 4336 N N . ALA A 1 23 ? -2.154 9.972 -5.073 1.00 0.30 49 ALA A N 4
ATOM 4337 C CA . ALA A 1 23 ? -1.052 9.681 -4.154 1.00 0.31 49 ALA A CA 4
ATOM 4338 C C . ALA A 1 23 ? -0.675 8.187 -4.170 1.00 0.28 49 ALA A C 4
ATOM 4339 O O . ALA A 1 23 ? -1.573 7.346 -4.153 1.00 0.23 49 ALA A O 4
ATOM 4346 N N . ILE A 1 24 ? 0.627 7.859 -4.154 1.00 0.34 50 ILE A N 4
ATOM 4347 C CA . ILE A 1 24 ? 1.174 6.525 -3.827 1.00 0.28 50 ILE A CA 4
ATOM 4348 C C . ILE A 1 24 ? 2.569 6.601 -3.195 1.00 0.32 50 ILE A C 4
ATOM 4349 O O . ILE A 1 24 ? 3.521 7.038 -3.839 1.00 0.38 50 ILE A O 4
ATOM 4365 N N . LYS A 1 25 ? 2.722 6.124 -1.951 1.00 0.32 51 LYS A N 4
ATOM 4366 C CA . LYS A 1 25 ? 4.002 6.078 -1.220 1.00 0.38 51 LYS A CA 4
ATOM 4367 C C . LYS A 1 25 ? 4.029 5.063 -0.074 1.00 0.31 51 LYS A C 4
ATOM 4368 O O . LYS A 1 25 ? 2.981 4.671 0.435 1.00 0.30 51 LYS A O 4
ATOM 4387 N N . VAL A 1 26 ? 5.242 4.659 0.312 1.00 0.28 52 VAL A N 4
ATOM 4388 C CA . VAL A 1 26 ? 5.575 3.619 1.306 1.00 0.25 52 VAL A CA 4
ATOM 4389 C C . VAL A 1 26 ? 6.521 4.168 2.381 1.00 0.23 52 VAL A C 4
ATOM 4390 O O . VAL A 1 26 ? 7.236 5.148 2.152 1.00 0.47 52 VAL A O 4
ATOM 4403 N N . THR A 1 27 ? 6.538 3.568 3.574 1.00 0.25 53 THR A N 4
ATOM 4404 C CA . THR A 1 27 ? 7.624 3.740 4.557 1.00 0.25 53 THR A CA 4
ATOM 4405 C C . THR A 1 27 ? 7.851 2.476 5.377 1.00 0.24 53 THR A C 4
ATOM 4406 O O . THR A 1 27 ? 6.933 1.979 6.006 1.00 0.25 53 THR A O 4
ATOM 4417 N N . ASP A 1 28 ? 9.086 1.983 5.441 1.00 0.28 54 ASP A N 4
ATOM 4418 C CA . ASP A 1 28 ? 9.497 0.973 6.425 1.00 0.27 54 ASP A CA 4
ATOM 4419 C C . ASP A 1 28 ? 9.531 1.578 7.838 1.00 0.24 54 ASP A C 4
ATOM 4420 O O . ASP A 1 28 ? 10.193 2.590 8.100 1.00 0.31 54 ASP A O 4
ATOM 4429 N N . ILE A 1 29 ? 8.832 0.913 8.756 1.00 0.25 55 ILE A N 4
ATOM 4430 C CA . ILE A 1 29 ? 8.681 1.290 10.170 1.00 0.35 55 ILE A CA 4
ATOM 4431 C C . ILE A 1 29 ? 9.080 0.131 11.107 1.00 0.50 55 ILE A C 4
ATOM 4432 O O . ILE A 1 29 ? 8.641 0.026 12.254 1.00 0.63 55 ILE A O 4
ATOM 4448 N N . SER A 1 30 ? 9.944 -0.748 10.586 1.00 0.53 56 SER A N 4
ATOM 4449 C CA . SER A 1 30 ? 10.559 -1.905 11.232 1.00 0.69 56 SER A CA 4
ATOM 4450 C C . SER A 1 30 ? 12.065 -1.896 10.945 1.00 0.76 56 SER A C 4
ATOM 4451 O O . SER A 1 30 ? 12.615 -2.778 10.289 1.00 0.79 56 SER A O 4
ATOM 4459 N N . GLY A 1 31 ? 12.753 -0.852 11.422 1.00 0.91 57 GLY A N 4
ATOM 4460 C CA . GLY A 1 31 ? 14.150 -0.529 11.092 1.00 1.17 57 GLY A CA 4
ATOM 4461 C C . GLY A 1 31 ? 15.208 -1.627 11.310 1.00 1.33 57 GLY A C 4
ATOM 4462 O O . GLY A 1 31 ? 16.325 -1.497 10.804 1.00 1.73 57 GLY A O 4
ATOM 4466 N N . GLY A 1 32 ? 14.877 -2.704 12.025 1.00 1.20 58 GLY A N 4
ATOM 4467 C CA . GLY A 1 32 ? 15.754 -3.834 12.350 1.00 1.47 58 GLY A CA 4
ATOM 4468 C C . GLY A 1 32 ? 15.249 -5.218 11.919 1.00 1.37 58 GLY A C 4
ATOM 4469 O O . GLY A 1 32 ? 16.002 -6.185 12.055 1.00 1.64 58 GLY A O 4
ATOM 4473 N N . CYS A 1 33 ? 14.014 -5.328 11.413 1.00 1.17 59 CYS A N 4
ATOM 4474 C CA . CYS A 1 33 ? 13.365 -6.595 11.018 1.00 1.26 59 CYS A CA 4
ATOM 4475 C C . CYS A 1 33 ? 12.562 -6.517 9.701 1.00 1.12 59 CYS A C 4
ATOM 4476 O O . CYS A 1 33 ? 12.301 -7.542 9.064 1.00 1.32 59 CYS A O 4
ATOM 4484 N N . GLY A 1 34 ? 12.159 -5.308 9.308 1.00 0.92 60 GLY A N 4
ATOM 4485 C CA . GLY A 1 34 ? 11.370 -4.961 8.128 1.00 0.84 60 GLY A CA 4
ATOM 4486 C C . GLY A 1 34 ? 10.028 -5.694 7.992 1.00 0.90 60 GLY A C 4
ATOM 4487 O O . GLY A 1 34 ? 9.661 -6.110 6.891 1.00 0.95 60 GLY A O 4
ATOM 4491 N N . ALA A 1 35 ? 9.320 -5.895 9.108 1.00 0.95 61 ALA A N 4
ATOM 4492 C CA . ALA A 1 35 ? 8.015 -6.561 9.171 1.00 1.04 61 ALA A CA 4
ATOM 4493 C C . ALA A 1 35 ? 6.814 -5.614 8.967 1.00 0.76 61 ALA A C 4
ATOM 4494 O O . ALA A 1 35 ? 5.780 -6.030 8.442 1.00 0.75 61 ALA A O 4
ATOM 4501 N N . MET A 1 36 ? 6.930 -4.356 9.404 1.00 0.76 62 MET A N 4
ATOM 4502 C CA . MET A 1 36 ? 5.908 -3.316 9.289 1.00 0.46 62 MET A CA 4
ATOM 4503 C C . MET A 1 36 ? 6.250 -2.263 8.239 1.00 0.36 62 MET A C 4
ATOM 4504 O O . MET A 1 36 ? 7.393 -1.804 8.161 1.00 0.38 62 MET A O 4
ATOM 4518 N N . TYR A 1 37 ? 5.220 -1.806 7.524 1.00 0.30 63 TYR A N 4
ATOM 4519 C CA . TYR A 1 37 ? 5.307 -0.697 6.579 1.00 0.28 63 TYR A CA 4
ATOM 4520 C C . TYR A 1 37 ? 4.055 0.191 6.597 1.00 0.27 63 TYR A C 4
ATOM 4521 O O . TYR A 1 37 ? 2.926 -0.275 6.688 1.00 0.32 63 TYR A O 4
ATOM 4539 N N . GLU A 1 38 ? 4.263 1.483 6.418 1.00 0.27 64 GLU A N 4
ATOM 4540 C CA . GLU A 1 38 ? 3.254 2.493 6.104 1.00 0.36 64 GLU A CA 4
ATOM 4541 C C . GLU A 1 38 ? 2.974 2.507 4.593 1.00 0.55 64 GLU A C 4
ATOM 4542 O O . GLU A 1 38 ? 3.924 2.427 3.815 1.00 0.83 64 GLU A O 4
ATOM 4554 N N . ILE A 1 39 ? 1.714 2.646 4.159 1.00 0.40 65 ILE A N 4
ATOM 4555 C CA . ILE A 1 39 ? 1.347 2.883 2.749 1.00 0.34 65 ILE A CA 4
ATOM 4556 C C . ILE A 1 39 ? 0.235 3.936 2.650 1.00 0.27 65 ILE A C 4
ATOM 4557 O O . ILE A 1 39 ? -0.825 3.757 3.241 1.00 0.28 65 ILE A O 4
ATOM 4573 N N . LYS A 1 40 ? 0.425 4.971 1.823 1.00 0.22 66 LYS A N 4
ATOM 4574 C CA . LYS A 1 40 ? -0.600 5.975 1.468 1.00 0.24 66 LYS A CA 4
ATOM 4575 C C . LYS A 1 40 ? -0.972 5.876 -0.008 1.00 0.29 66 LYS A C 4
ATOM 4576 O O . LYS A 1 40 ? -0.075 5.952 -0.847 1.00 0.44 66 LYS A O 4
ATOM 4595 N N . ILE A 1 41 ? -2.267 5.747 -0.314 1.00 0.21 67 ILE A N 4
ATOM 4596 C CA . ILE A 1 41 ? -2.856 5.738 -1.654 1.00 0.23 67 ILE A CA 4
ATOM 4597 C C . ILE A 1 41 ? -4.047 6.722 -1.713 1.00 0.23 67 ILE A C 4
ATOM 4598 O O . ILE A 1 41 ? -4.679 7.020 -0.699 1.00 0.25 67 ILE A O 4
ATOM 4614 N N . GLU A 1 42 ? -4.409 7.204 -2.896 1.00 0.24 68 GLU A N 4
ATOM 4615 C CA . GLU A 1 42 ? -5.672 7.908 -3.179 1.00 0.23 68 GLU A CA 4
ATOM 4616 C C . GLU A 1 42 ? -5.996 7.799 -4.665 1.00 0.26 68 GLU A C 4
ATOM 4617 O O . GLU A 1 42 ? -5.118 8.055 -5.473 1.00 0.31 68 GLU A O 4
ATOM 4629 N N . SER A 1 43 ? -7.213 7.417 -5.056 1.00 0.27 69 SER A N 4
ATOM 4630 C CA . SER A 1 43 ? -7.565 7.216 -6.473 1.00 0.36 69 SER A CA 4
ATOM 4631 C C . SER A 1 43 ? -9.056 7.307 -6.705 1.00 0.40 69 SER A C 4
ATOM 4632 O O . SER A 1 43 ? -9.833 6.804 -5.898 1.00 0.34 69 SER A O 4
ATOM 4640 N N . GLU A 1 44 ? -9.454 7.873 -7.844 1.00 0.51 70 GLU A N 4
ATOM 4641 C CA . GLU A 1 44 ? -10.841 7.932 -8.320 1.00 0.51 70 GLU A CA 4
ATOM 4642 C C . GLU A 1 44 ? -11.548 6.556 -8.334 1.00 0.43 70 GLU A C 4
ATOM 4643 O O . GLU A 1 44 ? -12.775 6.483 -8.251 1.00 0.55 70 GLU A O 4
ATOM 4655 N N . GLU A 1 45 ? -10.789 5.456 -8.430 1.00 0.34 71 GLU A N 4
ATOM 4656 C CA . GLU A 1 45 ? -11.314 4.083 -8.480 1.00 0.32 71 GLU A CA 4
ATOM 4657 C C . GLU A 1 45 ? -11.934 3.598 -7.161 1.00 0.32 71 GLU A C 4
ATOM 4658 O O . GLU A 1 45 ? -12.644 2.591 -7.144 1.00 0.44 71 GLU A O 4
ATOM 4670 N N . PHE A 1 46 ? -11.679 4.306 -6.058 1.00 0.32 72 PHE A N 4
ATOM 4671 C CA . PHE A 1 46 ? -12.105 3.943 -4.707 1.00 0.38 72 PHE A CA 4
ATOM 4672 C C . PHE A 1 46 ? -13.471 4.555 -4.281 1.00 0.45 72 PHE A C 4
ATOM 4673 O O . PHE A 1 46 ? -13.803 4.537 -3.094 1.00 0.52 72 PHE A O 4
ATOM 4690 N N . LYS A 1 47 ? -14.283 5.106 -5.204 1.00 0.48 73 LYS A N 4
ATOM 4691 C CA . LYS A 1 47 ? -15.475 5.944 -4.876 1.00 0.58 73 LYS A CA 4
ATOM 4692 C C . LYS A 1 47 ? -16.731 5.179 -4.461 1.00 0.77 73 LYS A C 4
ATOM 4693 O O . LYS A 1 47 ? -17.651 5.788 -3.926 1.00 1.29 73 LYS A O 4
ATOM 4712 N N . GLU A 1 48 ? -16.783 3.876 -4.708 1.00 0.64 74 GLU A N 4
ATOM 4713 C CA . GLU A 1 48 ? -17.900 2.977 -4.383 1.00 0.85 74 GLU A CA 4
ATOM 4714 C C . GLU A 1 48 ? -17.425 1.810 -3.492 1.00 0.77 74 GLU A C 4
ATOM 4715 O O . GLU A 1 48 ? -17.925 0.680 -3.555 1.00 1.17 74 GLU A O 4
ATOM 4727 N N . LYS A 1 49 ? -16.392 2.080 -2.681 1.00 0.54 75 LYS A N 4
ATOM 4728 C CA . LYS A 1 49 ? -15.655 1.111 -1.860 1.00 0.44 75 LYS A CA 4
ATOM 4729 C C . LYS A 1 49 ? -15.696 1.497 -0.392 1.00 0.49 75 LYS A C 4
ATOM 4730 O O . LYS A 1 49 ? -15.310 2.611 -0.036 1.00 0.65 75 LYS A O 4
ATOM 4749 N N . ARG A 1 50 ? -16.060 0.533 0.454 1.00 0.47 76 ARG A N 4
ATOM 4750 C CA . ARG A 1 50 ? -15.946 0.611 1.901 1.00 0.48 76 ARG A CA 4
ATOM 4751 C C . ARG A 1 50 ? -14.489 0.724 2.330 1.00 0.41 76 ARG A C 4
ATOM 4752 O O . ARG A 1 50 ? -13.620 0.308 1.571 1.00 0.32 76 ARG A O 4
ATOM 4773 N N . THR A 1 51 ? -14.221 1.116 3.570 1.00 0.49 77 THR A N 4
ATOM 4774 C CA . THR A 1 51 ? -12.875 1.069 4.177 1.00 0.47 77 THR A CA 4
ATOM 4775 C C . THR A 1 51 ? -12.137 -0.247 3.897 1.00 0.38 77 THR A C 4
ATOM 4776 O O . THR A 1 51 ? -11.074 -0.267 3.281 1.00 0.33 77 THR A O 4
ATOM 4787 N N . VAL A 1 52 ? -12.765 -1.366 4.262 1.00 0.40 78 VAL A N 4
ATOM 4788 C CA . VAL A 1 52 ? -12.250 -2.729 4.054 1.00 0.39 78 VAL A CA 4
ATOM 4789 C C . VAL A 1 52 ? -12.052 -3.079 2.577 1.00 0.33 78 VAL A C 4
ATOM 4790 O O . VAL A 1 52 ? -11.063 -3.725 2.219 1.00 0.36 78 VAL A O 4
ATOM 4803 N N . GLN A 1 53 ? -12.955 -2.608 1.711 1.00 0.31 79 GLN A N 4
ATOM 4804 C CA . GLN A 1 53 ? -12.888 -2.852 0.267 1.00 0.32 79 GLN A CA 4
ATOM 4805 C C . GLN A 1 53 ? -11.820 -1.997 -0.436 1.00 0.30 79 GLN A C 4
ATOM 4806 O O . GLN A 1 53 ? -11.239 -2.457 -1.416 1.00 0.45 79 GLN A O 4
ATOM 4820 N N . GLN A 1 54 ? -11.516 -0.794 0.068 1.00 0.21 80 GLN A N 4
ATOM 4821 C CA . GLN A 1 54 ? -10.362 -0.001 -0.368 1.00 0.22 80 GLN A CA 4
ATOM 4822 C C . GLN A 1 54 ? -9.073 -0.744 0.009 1.00 0.27 80 GLN A C 4
ATOM 4823 O O . GLN A 1 54 ? -8.272 -1.071 -0.866 1.00 0.34 80 GLN A O 4
ATOM 4837 N N . HIS A 1 55 ? -8.912 -1.096 1.294 1.00 0.29 81 HIS A N 4
ATOM 4838 C CA . HIS A 1 55 ? -7.740 -1.814 1.806 1.00 0.36 81 HIS A CA 4
ATOM 4839 C C . HIS A 1 55 ? -7.463 -3.122 1.048 1.00 0.39 81 HIS A C 4
ATOM 4840 O O . HIS A 1 55 ? -6.319 -3.336 0.654 1.00 0.40 81 HIS A O 4
ATOM 4854 N N . GLN A 1 56 ? -8.475 -3.956 0.772 1.00 0.44 82 GLN A N 4
ATOM 4855 C CA . GLN A 1 56 ? -8.357 -5.224 0.032 1.00 0.50 82 GLN A CA 4
ATOM 4856 C C . GLN A 1 56 ? -7.558 -5.082 -1.278 1.00 0.44 82 GLN A C 4
ATOM 4857 O O . GLN A 1 56 ? -6.673 -5.892 -1.552 1.00 0.46 82 GLN A O 4
ATOM 4871 N N . MET A 1 57 ? -7.799 -4.025 -2.056 1.00 0.39 83 MET A N 4
ATOM 4872 C CA . MET A 1 57 ? -7.129 -3.791 -3.345 1.00 0.38 83 MET A CA 4
ATOM 4873 C C . MET A 1 57 ? -5.633 -3.521 -3.165 1.00 0.35 83 MET A C 4
ATOM 4874 O O . MET A 1 57 ? -4.791 -4.039 -3.899 1.00 0.37 83 MET A O 4
ATOM 4888 N N . VAL A 1 58 ? -5.309 -2.721 -2.148 1.00 0.32 84 VAL A N 4
ATOM 4889 C CA . VAL A 1 58 ? -3.931 -2.372 -1.742 1.00 0.28 84 VAL A CA 4
ATOM 4890 C C . VAL A 1 58 ? -3.217 -3.556 -1.073 1.00 0.31 84 VAL A C 4
ATOM 4891 O O . VAL A 1 58 ? -2.006 -3.693 -1.193 1.00 0.29 84 VAL A O 4
ATOM 4904 N N . ASN A 1 59 ? -3.968 -4.438 -0.404 1.00 0.37 85 ASN A N 4
ATOM 4905 C CA . ASN A 1 59 ? -3.486 -5.635 0.287 1.00 0.35 85 ASN A CA 4
ATOM 4906 C C . ASN A 1 59 ? -3.010 -6.638 -0.766 1.00 0.30 85 ASN A C 4
ATOM 4907 O O . ASN A 1 59 ? -1.874 -7.102 -0.735 1.00 0.27 85 ASN A O 4
ATOM 4918 N N . GLN A 1 60 ? -3.858 -6.928 -1.755 1.00 0.33 86 GLN A N 4
ATOM 4919 C CA . GLN A 1 60 ? -3.552 -7.918 -2.782 1.00 0.33 86 GLN A CA 4
ATOM 4920 C C . GLN A 1 60 ? -2.429 -7.487 -3.744 1.00 0.31 86 GLN A C 4
ATOM 4921 O O . GLN A 1 60 ? -1.796 -8.340 -4.366 1.00 0.39 86 GLN A O 4
ATOM 4935 N N . ALA A 1 61 ? -2.138 -6.185 -3.834 1.00 0.28 87 ALA A N 4
ATOM 4936 C CA . ALA A 1 61 ? -1.086 -5.640 -4.687 1.00 0.28 87 ALA A CA 4
ATOM 4937 C C . ALA A 1 61 ? 0.283 -6.252 -4.359 1.00 0.27 87 ALA A C 4
ATOM 4938 O O . ALA A 1 61 ? 1.027 -6.617 -5.271 1.00 0.39 87 ALA A O 4
ATOM 4945 N N . LEU A 1 62 ? 0.585 -6.417 -3.066 1.00 0.22 88 LEU A N 4
ATOM 4946 C CA . LEU A 1 62 ? 1.881 -6.914 -2.587 1.00 0.24 88 LEU A CA 4
ATOM 4947 C C . LEU A 1 62 ? 1.824 -8.196 -1.748 1.00 0.26 88 LEU A C 4
ATOM 4948 O O . LEU A 1 62 ? 2.873 -8.750 -1.428 1.00 0.32 88 LEU A O 4
ATOM 4964 N N . LYS A 1 63 ? 0.633 -8.719 -1.440 1.00 0.26 89 LYS A N 4
ATOM 4965 C CA . LYS A 1 63 ? 0.427 -9.927 -0.639 1.00 0.33 89 LYS A CA 4
ATOM 4966 C C . LYS A 1 63 ? 1.199 -11.132 -1.152 1.00 0.37 89 LYS A C 4
ATOM 4967 O O . LYS A 1 63 ? 1.678 -11.953 -0.369 1.00 0.45 89 LYS A O 4
ATOM 4986 N N . GLU A 1 64 ? 1.347 -11.240 -2.466 1.00 0.41 90 GLU A N 4
ATOM 4987 C CA . GLU A 1 64 ? 1.956 -12.381 -3.099 1.00 0.55 90 GLU A CA 4
ATOM 4988 C C . GLU A 1 64 ? 3.494 -12.227 -3.196 1.00 0.59 90 GLU A C 4
ATOM 4989 O O . GLU A 1 64 ? 4.198 -13.143 -3.626 1.00 0.81 90 GLU A O 4
ATOM 5001 N N . GLU A 1 65 ? 4.025 -11.081 -2.749 1.00 0.48 91 GLU A N 4
ATOM 5002 C CA . GLU A 1 65 ? 5.435 -10.778 -2.487 1.00 0.51 91 GLU A CA 4
ATOM 5003 C C . GLU A 1 65 ? 5.777 -10.852 -0.984 1.00 0.52 91 GLU A C 4
ATOM 5004 O O . GLU A 1 65 ? 6.812 -11.419 -0.617 1.00 0.61 91 GLU A O 4
ATOM 5016 N N . ILE A 1 66 ? 4.927 -10.259 -0.134 1.00 0.53 92 ILE A N 4
ATOM 5017 C CA . ILE A 1 66 ? 5.000 -10.212 1.334 1.00 0.58 92 ILE A CA 4
ATOM 5018 C C . ILE A 1 66 ? 3.564 -10.242 1.873 1.00 0.54 92 ILE A C 4
ATOM 5019 O O . ILE A 1 66 ? 2.832 -9.269 1.732 1.00 0.62 92 ILE A O 4
ATOM 5035 N N . LYS A 1 67 ? 3.127 -11.324 2.519 1.00 0.54 93 LYS A N 4
ATOM 5036 C CA . LYS A 1 67 ? 1.726 -11.482 2.935 1.00 0.54 93 LYS A CA 4
ATOM 5037 C C . LYS A 1 67 ? 1.349 -10.871 4.294 1.00 0.54 93 LYS A C 4
ATOM 5038 O O . LYS A 1 67 ? 0.214 -10.975 4.758 1.00 0.52 93 LYS A O 4
ATOM 5057 N N . GLU A 1 68 ? 2.337 -10.294 4.955 1.00 0.64 94 GLU A N 4
ATOM 5058 C CA . GLU A 1 68 ? 2.391 -9.903 6.369 1.00 0.64 94 GLU A CA 4
ATOM 5059 C C . GLU A 1 68 ? 1.632 -8.613 6.742 1.00 0.59 94 GLU A C 4
ATOM 5060 O O . GLU A 1 68 ? 2.112 -7.800 7.537 1.00 0.69 94 GLU A O 4
ATOM 5072 N N . MET A 1 69 ? 0.415 -8.422 6.226 1.00 0.56 95 MET A N 4
ATOM 5073 C CA . MET A 1 69 ? -0.411 -7.229 6.489 1.00 0.61 95 MET A CA 4
ATOM 5074 C C . MET A 1 69 ? -0.824 -7.035 7.964 1.00 0.53 95 MET A C 4
ATOM 5075 O O . MET A 1 69 ? -1.444 -6.021 8.285 1.00 0.62 95 MET A O 4
ATOM 5089 N N . HIS A 1 70 ? -0.383 -7.914 8.873 1.00 0.44 96 HIS A N 4
ATOM 5090 C CA . HIS A 1 70 ? -0.385 -7.682 10.329 1.00 0.43 96 HIS A CA 4
ATOM 5091 C C . HIS A 1 70 ? 0.452 -6.454 10.751 1.00 0.39 96 HIS A C 4
ATOM 5092 O O . HIS A 1 70 ? 0.199 -5.844 11.791 1.00 0.61 96 HIS A O 4
ATOM 5106 N N . GLY A 1 71 ? 1.453 -6.114 9.938 1.00 0.34 97 GLY A N 4
ATOM 5107 C CA . GLY A 1 71 ? 2.393 -4.999 10.115 1.00 0.38 97 GLY A CA 4
ATOM 5108 C C . GLY A 1 71 ? 2.162 -3.809 9.182 1.00 0.31 97 GLY A C 4
ATOM 5109 O O . GLY A 1 71 ? 2.846 -2.795 9.297 1.00 0.46 97 GLY A O 4
ATOM 5113 N N . LEU A 1 72 ? 1.269 -3.937 8.202 1.00 0.33 98 LEU A N 4
ATOM 5114 C CA . LEU A 1 72 ? 1.081 -2.906 7.181 1.00 0.37 98 LEU A CA 4
ATOM 5115 C C . LEU A 1 72 ? -0.077 -1.978 7.529 1.00 0.47 98 LEU A C 4
ATOM 5116 O O . LEU A 1 72 ? -1.212 -2.407 7.752 1.00 0.74 98 LEU A O 4
ATOM 5132 N N . ARG A 1 73 ? 0.260 -0.694 7.586 1.00 0.34 99 ARG A N 4
ATOM 5133 C CA . ARG A 1 73 ? -0.594 0.423 7.995 1.00 0.34 99 ARG A CA 4
ATOM 5134 C C . ARG A 1 73 ? -1.002 1.217 6.759 1.00 0.33 99 ARG A C 4
ATOM 5135 O O . ARG A 1 73 ? -0.195 1.974 6.220 1.00 0.35 99 ARG A O 4
ATOM 5156 N N . ILE A 1 74 ? -2.218 0.979 6.270 1.00 0.30 100 ILE A N 4
ATOM 5157 C CA . ILE A 1 74 ? -2.681 1.482 4.967 1.00 0.25 100 ILE A CA 4
ATOM 5158 C C . ILE A 1 74 ? -3.700 2.586 5.122 1.00 0.22 100 ILE A C 4
ATOM 5159 O O . ILE A 1 74 ? -4.565 2.580 5.995 1.00 0.26 100 ILE A O 4
ATOM 5175 N N . PHE A 1 75 ? -3.530 3.537 4.222 1.00 0.20 101 PHE A N 4
ATOM 5176 C CA . PHE A 1 75 ? -4.215 4.794 4.138 1.00 0.19 101 PHE A CA 4
ATOM 5177 C C . PHE A 1 75 ? -4.701 4.955 2.691 1.00 0.18 101 PHE A C 4
ATOM 5178 O O . PHE A 1 75 ? -3.908 4.862 1.755 1.00 0.33 101 PHE A O 4
ATOM 5195 N N . THR A 1 76 ? -6.000 5.147 2.483 1.00 0.15 102 THR A N 4
ATOM 5196 C CA . THR A 1 76 ? -6.641 5.248 1.156 1.00 0.16 102 THR A CA 4
ATOM 5197 C C . THR A 1 76 ? -7.650 6.383 1.160 1.00 0.17 102 THR A C 4
ATOM 5198 O O . THR A 1 76 ? -8.409 6.553 2.115 1.00 0.31 102 THR A O 4
ATOM 5209 N N . SER A 1 77 ? -7.709 7.128 0.063 1.00 0.32 103 SER A N 4
ATOM 5210 C CA . SER A 1 77 ? -8.783 8.083 -0.217 1.00 0.27 103 SER A CA 4
ATOM 5211 C C . SER A 1 77 ? -9.214 8.005 -1.678 1.00 0.20 103 SER A C 4
ATOM 5212 O O . SER A 1 77 ? -8.744 7.185 -2.464 1.00 0.25 103 SER A O 4
ATOM 5220 N N . VAL A 1 78 ? -10.145 8.867 -2.031 1.00 0.25 104 VAL A N 4
ATOM 5221 C CA . VAL A 1 78 ? -10.689 9.042 -3.372 1.00 0.24 104 VAL A CA 4
ATOM 5222 C C . VAL A 1 78 ? -11.062 10.510 -3.560 1.00 0.39 104 VAL A C 4
ATOM 5223 O O . VAL A 1 78 ? -11.641 11.103 -2.645 1.00 0.55 104 VAL A O 4
ATOM 5236 N N . PRO A 1 79 ? -10.732 11.124 -4.705 1.00 0.51 105 PRO A N 4
ATOM 5237 C CA . PRO A 1 79 ? -11.135 12.490 -5.019 1.00 0.75 105 PRO A CA 4
ATOM 5238 C C . PRO A 1 79 ? -12.640 12.554 -5.327 1.00 1.07 105 PRO A C 4
ATOM 5239 O O . PRO A 1 79 ? -13.101 12.259 -6.436 1.00 1.17 105 PRO A O 4
ATOM 5250 N N . LYS A 1 80 ? -13.403 12.855 -4.272 1.00 1.56 106 LYS A N 4
ATOM 5251 C CA . LYS A 1 80 ? -14.856 12.773 -4.146 1.00 1.96 106 LYS A CA 4
ATOM 5252 C C . LYS A 1 80 ? -15.307 13.851 -3.141 1.00 2.95 106 LYS A C 4
ATOM 5253 O O . LYS A 1 80 ? -15.475 13.570 -1.953 1.00 3.64 106 LYS A O 4
ATOM 5272 N N . ARG A 1 81 ? -15.395 15.102 -3.597 1.00 3.33 107 ARG A N 4
ATOM 5273 C CA . ARG A 1 81 ? -15.772 16.307 -2.840 1.00 4.25 107 ARG A CA 4
ATOM 5274 C C . ARG A 1 81 ? -16.755 17.177 -3.616 1.00 4.32 107 ARG A C 4
ATOM 5275 O O . ARG A 1 81 ? -16.707 17.174 -4.869 1.00 3.77 107 ARG A O 4
ATOM 5297 N N . ALA A 1 1 ? 12.820 8.278 3.047 1.00 6.27 27 ALA A N 5
ATOM 5298 C CA . ALA A 1 1 ? 14.247 8.229 3.402 1.00 5.30 27 ALA A CA 5
ATOM 5299 C C . ALA A 1 1 ? 14.641 6.890 4.024 1.00 3.99 27 ALA A C 5
ATOM 5300 O O . ALA A 1 1 ? 15.352 6.127 3.373 1.00 4.73 27 ALA A O 5
ATOM 5309 N N . THR A 1 2 ? 14.205 6.557 5.247 1.00 2.77 28 THR A N 5
ATOM 5310 C CA . THR A 1 2 ? 14.514 5.261 5.896 1.00 1.73 28 THR A CA 5
ATOM 5311 C C . THR A 1 2 ? 13.926 4.092 5.094 1.00 1.34 28 THR A C 5
ATOM 5312 O O . THR A 1 2 ? 12.745 4.128 4.737 1.00 2.04 28 THR A O 5
ATOM 5323 N N . GLN A 1 3 ? 14.737 3.078 4.771 1.00 0.72 29 GLN A N 5
ATOM 5324 C CA . GLN A 1 3 ? 14.411 2.100 3.724 1.00 0.52 29 GLN A CA 5
ATOM 5325 C C . GLN A 1 3 ? 14.825 0.656 4.018 1.00 0.45 29 GLN A C 5
ATOM 5326 O O . GLN A 1 3 ? 15.772 0.385 4.755 1.00 0.65 29 GLN A O 5
ATOM 5340 N N . THR A 1 4 ? 14.132 -0.268 3.353 1.00 0.38 30 THR A N 5
ATOM 5341 C CA . THR A 1 4 ? 14.532 -1.663 3.110 1.00 0.39 30 THR A CA 5
ATOM 5342 C C . THR A 1 4 ? 14.411 -1.952 1.612 1.00 0.37 30 THR A C 5
ATOM 5343 O O . THR A 1 4 ? 13.762 -1.195 0.890 1.00 0.49 30 THR A O 5
ATOM 5354 N N . GLU A 1 5 ? 14.925 -3.083 1.134 1.00 0.45 31 GLU A N 5
ATOM 5355 C CA . GLU A 1 5 ? 14.595 -3.581 -0.211 1.00 0.46 31 GLU A CA 5
ATOM 5356 C C . GLU A 1 5 ? 13.131 -4.045 -0.339 1.00 0.41 31 GLU A C 5
ATOM 5357 O O . GLU A 1 5 ? 12.609 -4.161 -1.450 1.00 0.61 31 GLU A O 5
ATOM 5369 N N . GLY A 1 6 ? 12.451 -4.279 0.787 1.00 0.42 32 GLY A N 5
ATOM 5370 C CA . GLY A 1 6 ? 11.008 -4.517 0.853 1.00 0.46 32 GLY A CA 5
ATOM 5371 C C . GLY A 1 6 ? 10.172 -3.267 0.546 1.00 0.38 32 GLY A C 5
ATOM 5372 O O . GLY A 1 6 ? 9.232 -3.331 -0.242 1.00 0.41 32 GLY A O 5
ATOM 5376 N N . GLU A 1 7 ? 10.559 -2.105 1.083 1.00 0.31 33 GLU A N 5
ATOM 5377 C CA . GLU A 1 7 ? 9.986 -0.782 0.807 1.00 0.25 33 GLU A CA 5
ATOM 5378 C C . GLU A 1 7 ? 9.860 -0.514 -0.708 1.00 0.28 33 GLU A C 5
ATOM 5379 O O . GLU A 1 7 ? 8.785 -0.188 -1.227 1.00 0.33 33 GLU A O 5
ATOM 5391 N N . LEU A 1 8 ? 10.952 -0.767 -1.438 1.00 0.29 34 LEU A N 5
ATOM 5392 C CA . LEU A 1 8 ? 11.073 -0.589 -2.884 1.00 0.36 34 LEU A CA 5
ATOM 5393 C C . LEU A 1 8 ? 10.188 -1.570 -3.639 1.00 0.41 34 LEU A C 5
ATOM 5394 O O . LEU A 1 8 ? 9.391 -1.153 -4.474 1.00 0.43 34 LEU A O 5
ATOM 5410 N N . ARG A 1 9 ? 10.321 -2.857 -3.303 1.00 0.43 35 ARG A N 5
ATOM 5411 C CA . ARG A 1 9 ? 9.566 -3.998 -3.851 1.00 0.54 35 ARG A CA 5
ATOM 5412 C C . ARG A 1 9 ? 8.073 -3.724 -3.806 1.00 0.46 35 ARG A C 5
ATOM 5413 O O . ARG A 1 9 ? 7.386 -3.858 -4.814 1.00 0.53 35 ARG A O 5
ATOM 5434 N N . VAL A 1 10 ? 7.584 -3.302 -2.645 1.00 0.35 36 VAL A N 5
ATOM 5435 C CA . VAL A 1 10 ? 6.169 -3.007 -2.464 1.00 0.28 36 VAL A CA 5
ATOM 5436 C C . VAL A 1 10 ? 5.812 -1.773 -3.290 1.00 0.27 36 VAL A C 5
ATOM 5437 O O . VAL A 1 10 ? 4.851 -1.821 -4.057 1.00 0.29 36 VAL A O 5
ATOM 5450 N N . THR A 1 11 ? 6.618 -0.702 -3.216 1.00 0.27 37 THR A N 5
ATOM 5451 C CA . THR A 1 11 ? 6.371 0.521 -3.995 1.00 0.28 37 THR A CA 5
ATOM 5452 C C . THR A 1 11 ? 6.265 0.243 -5.494 1.00 0.32 37 THR A C 5
ATOM 5453 O O . THR A 1 11 ? 5.386 0.791 -6.156 1.00 0.33 37 THR A O 5
ATOM 5464 N N . GLN A 1 12 ? 7.111 -0.640 -6.030 1.00 0.34 38 GLN A N 5
ATOM 5465 C CA . GLN A 1 12 ? 7.138 -0.949 -7.459 1.00 0.37 38 GLN A CA 5
ATOM 5466 C C . GLN A 1 12 ? 5.816 -1.544 -7.951 1.00 0.32 38 GLN A C 5
ATOM 5467 O O . GLN A 1 12 ? 5.333 -1.139 -9.012 1.00 0.39 38 GLN A O 5
ATOM 5481 N N . ILE A 1 13 ? 5.209 -2.463 -7.188 1.00 0.28 39 ILE A N 5
ATOM 5482 C CA . ILE A 1 13 ? 3.931 -3.080 -7.590 1.00 0.25 39 ILE A CA 5
ATOM 5483 C C . ILE A 1 13 ? 2.740 -2.156 -7.290 1.00 0.24 39 ILE A C 5
ATOM 5484 O O . ILE A 1 13 ? 1.754 -2.146 -8.030 1.00 0.24 39 ILE A O 5
ATOM 5500 N N . LEU A 1 14 ? 2.838 -1.307 -6.264 1.00 0.25 40 LEU A N 5
ATOM 5501 C CA . LEU A 1 14 ? 1.825 -0.278 -6.002 1.00 0.25 40 LEU A CA 5
ATOM 5502 C C . LEU A 1 14 ? 1.566 0.654 -7.196 1.00 0.25 40 LEU A C 5
ATOM 5503 O O . LEU A 1 14 ? 0.406 0.943 -7.490 1.00 0.28 40 LEU A O 5
ATOM 5519 N N . LYS A 1 15 ? 2.607 1.071 -7.929 1.00 0.25 41 LYS A N 5
ATOM 5520 C CA . LYS A 1 15 ? 2.464 1.945 -9.116 1.00 0.28 41 LYS A CA 5
ATOM 5521 C C . LYS A 1 15 ? 1.598 1.350 -10.217 1.00 0.34 41 LYS A C 5
ATOM 5522 O O . LYS A 1 15 ? 1.002 2.090 -10.998 1.00 0.49 41 LYS A O 5
ATOM 5541 N N . GLU A 1 16 ? 1.559 0.024 -10.284 1.00 0.29 42 GLU A N 5
ATOM 5542 C CA . GLU A 1 16 ? 0.948 -0.778 -11.300 1.00 0.30 42 GLU A CA 5
ATOM 5543 C C . GLU A 1 16 ? -0.437 -1.274 -10.950 1.00 0.28 42 GLU A C 5
ATOM 5544 O O . GLU A 1 16 ? -1.288 -1.342 -11.841 1.00 0.31 42 GLU A O 5
ATOM 5556 N N . LYS A 1 17 ? -0.697 -1.571 -9.669 1.00 0.25 43 LYS A N 5
ATOM 5557 C CA . LYS A 1 17 ? -2.073 -1.777 -9.258 1.00 0.25 43 LYS A CA 5
ATOM 5558 C C . LYS A 1 17 ? -2.845 -0.462 -9.171 1.00 0.26 43 LYS A C 5
ATOM 5559 O O . LYS A 1 17 ? -4.067 -0.492 -9.339 1.00 0.33 43 LYS A O 5
ATOM 5578 N N . PHE A 1 18 ? -2.137 0.664 -8.989 1.00 0.24 44 PHE A N 5
ATOM 5579 C CA . PHE A 1 18 ? -2.740 1.993 -8.880 1.00 0.26 44 PHE A CA 5
ATOM 5580 C C . PHE A 1 18 ? -2.195 3.116 -9.805 1.00 0.34 44 PHE A C 5
ATOM 5581 O O . PHE A 1 18 ? -1.856 4.209 -9.338 1.00 0.33 44 PHE A O 5
ATOM 5598 N N . PRO A 1 19 ? -2.170 2.922 -11.138 1.00 0.46 45 PRO A N 5
ATOM 5599 C CA . PRO A 1 19 ? -1.812 3.944 -12.130 1.00 0.60 45 PRO A CA 5
ATOM 5600 C C . PRO A 1 19 ? -2.798 5.112 -12.241 1.00 0.65 45 PRO A C 5
ATOM 5601 O O . PRO A 1 19 ? -2.412 6.175 -12.743 1.00 0.82 45 PRO A O 5
ATOM 5612 N N . ARG A 1 20 ? -4.035 4.961 -11.746 1.00 0.57 46 ARG A N 5
ATOM 5613 C CA . ARG A 1 20 ? -5.015 6.054 -11.622 1.00 0.63 46 ARG A CA 5
ATOM 5614 C C . ARG A 1 20 ? -4.873 6.874 -10.329 1.00 0.55 46 ARG A C 5
ATOM 5615 O O . ARG A 1 20 ? -5.624 7.831 -10.131 1.00 0.78 46 ARG A O 5
ATOM 5636 N N . ALA A 1 21 ? -3.929 6.525 -9.453 1.00 0.32 47 ALA A N 5
ATOM 5637 C CA . ALA A 1 21 ? -3.747 7.185 -8.163 1.00 0.27 47 ALA A CA 5
ATOM 5638 C C . ALA A 1 21 ? -3.314 8.658 -8.261 1.00 0.30 47 ALA A C 5
ATOM 5639 O O . ALA A 1 21 ? -2.571 9.046 -9.169 1.00 0.47 47 ALA A O 5
ATOM 5646 N N . THR A 1 22 ? -3.727 9.453 -7.273 1.00 0.26 48 THR A N 5
ATOM 5647 C CA . THR A 1 22 ? -3.328 10.854 -7.068 1.00 0.30 48 THR A CA 5
ATOM 5648 C C . THR A 1 22 ? -2.523 11.078 -5.775 1.00 0.45 48 THR A C 5
ATOM 5649 O O . THR A 1 22 ? -2.009 12.183 -5.581 1.00 0.89 48 THR A O 5
ATOM 5660 N N . ALA A 1 23 ? -2.330 10.052 -4.931 1.00 0.26 49 ALA A N 5
ATOM 5661 C CA . ALA A 1 23 ? -1.131 9.875 -4.098 1.00 0.26 49 ALA A CA 5
ATOM 5662 C C . ALA A 1 23 ? -0.705 8.390 -4.031 1.00 0.21 49 ALA A C 5
ATOM 5663 O O . ALA A 1 23 ? -1.573 7.517 -4.019 1.00 0.20 49 ALA A O 5
ATOM 5670 N N . ILE A 1 24 ? 0.604 8.111 -3.950 1.00 0.22 50 ILE A N 5
ATOM 5671 C CA . ILE A 1 24 ? 1.204 6.788 -3.662 1.00 0.24 50 ILE A CA 5
ATOM 5672 C C . ILE A 1 24 ? 2.604 6.916 -3.039 1.00 0.26 50 ILE A C 5
ATOM 5673 O O . ILE A 1 24 ? 3.540 7.402 -3.685 1.00 0.33 50 ILE A O 5
ATOM 5689 N N . LYS A 1 25 ? 2.773 6.433 -1.799 1.00 0.23 51 LYS A N 5
ATOM 5690 C CA . LYS A 1 25 ? 4.048 6.430 -1.062 1.00 0.25 51 LYS A CA 5
ATOM 5691 C C . LYS A 1 25 ? 4.112 5.395 0.077 1.00 0.29 51 LYS A C 5
ATOM 5692 O O . LYS A 1 25 ? 3.102 5.095 0.716 1.00 0.45 51 LYS A O 5
ATOM 5711 N N . VAL A 1 26 ? 5.311 4.871 0.344 1.00 0.24 52 VAL A N 5
ATOM 5712 C CA . VAL A 1 26 ? 5.608 3.765 1.286 1.00 0.22 52 VAL A CA 5
ATOM 5713 C C . VAL A 1 26 ? 6.690 4.169 2.296 1.00 0.24 52 VAL A C 5
ATOM 5714 O O . VAL A 1 26 ? 7.560 4.983 1.969 1.00 0.30 52 VAL A O 5
ATOM 5727 N N . THR A 1 27 ? 6.669 3.608 3.514 1.00 0.27 53 THR A N 5
ATOM 5728 C CA . THR A 1 27 ? 7.752 3.778 4.512 1.00 0.28 53 THR A CA 5
ATOM 5729 C C . THR A 1 27 ? 7.993 2.515 5.326 1.00 0.27 53 THR A C 5
ATOM 5730 O O . THR A 1 27 ? 7.050 1.924 5.823 1.00 0.30 53 THR A O 5
ATOM 5741 N N . ASP A 1 28 ? 9.250 2.125 5.533 1.00 0.34 54 ASP A N 5
ATOM 5742 C CA . ASP A 1 28 ? 9.628 1.081 6.497 1.00 0.34 54 ASP A CA 5
ATOM 5743 C C . ASP A 1 28 ? 9.611 1.626 7.935 1.00 0.32 54 ASP A C 5
ATOM 5744 O O . ASP A 1 28 ? 10.287 2.606 8.276 1.00 0.43 54 ASP A O 5
ATOM 5753 N N . ILE A 1 29 ? 8.868 0.936 8.798 1.00 0.28 55 ILE A N 5
ATOM 5754 C CA . ILE A 1 29 ? 8.688 1.241 10.226 1.00 0.35 55 ILE A CA 5
ATOM 5755 C C . ILE A 1 29 ? 9.078 0.030 11.104 1.00 0.47 55 ILE A C 5
ATOM 5756 O O . ILE A 1 29 ? 8.544 -0.195 12.195 1.00 0.55 55 ILE A O 5
ATOM 5772 N N . SER A 1 30 ? 10.022 -0.763 10.585 1.00 0.51 56 SER A N 5
ATOM 5773 C CA . SER A 1 30 ? 10.526 -2.033 11.109 1.00 0.57 56 SER A CA 5
ATOM 5774 C C . SER A 1 30 ? 12.051 -2.102 11.036 1.00 0.74 56 SER A C 5
ATOM 5775 O O . SER A 1 30 ? 12.640 -2.991 10.423 1.00 0.80 56 SER A O 5
ATOM 5783 N N . GLY A 1 31 ? 12.725 -1.155 11.683 1.00 0.90 57 GLY A N 5
ATOM 5784 C CA . GLY A 1 31 ? 14.182 -0.969 11.656 1.00 1.13 57 GLY A CA 5
ATOM 5785 C C . GLY A 1 31 ? 15.057 -2.073 12.271 1.00 1.39 57 GLY A C 5
ATOM 5786 O O . GLY A 1 31 ? 16.235 -1.835 12.525 1.00 2.12 57 GLY A O 5
ATOM 5790 N N . GLY A 1 32 ? 14.504 -3.259 12.524 1.00 0.95 58 GLY A N 5
ATOM 5791 C CA . GLY A 1 32 ? 15.211 -4.450 13.015 1.00 1.10 58 GLY A CA 5
ATOM 5792 C C . GLY A 1 32 ? 14.822 -5.751 12.296 1.00 1.03 58 GLY A C 5
ATOM 5793 O O . GLY A 1 32 ? 15.343 -6.814 12.640 1.00 1.18 58 GLY A O 5
ATOM 5797 N N . CYS A 1 33 ? 13.910 -5.677 11.318 1.00 0.91 59 CYS A N 5
ATOM 5798 C CA . CYS A 1 33 ? 13.383 -6.826 10.570 1.00 0.95 59 CYS A CA 5
ATOM 5799 C C . CYS A 1 33 ? 12.932 -6.475 9.138 1.00 0.97 59 CYS A C 5
ATOM 5800 O O . CYS A 1 33 ? 13.097 -7.278 8.215 1.00 1.24 59 CYS A O 5
ATOM 5808 N N . GLY A 1 34 ? 12.318 -5.301 8.972 1.00 0.77 60 GLY A N 5
ATOM 5809 C CA . GLY A 1 34 ? 11.550 -4.882 7.800 1.00 0.71 60 GLY A CA 5
ATOM 5810 C C . GLY A 1 34 ? 10.240 -5.662 7.577 1.00 0.71 60 GLY A C 5
ATOM 5811 O O . GLY A 1 34 ? 9.896 -5.984 6.439 1.00 0.77 60 GLY A O 5
ATOM 5815 N N . ALA A 1 35 ? 9.528 -5.990 8.656 1.00 0.71 61 ALA A N 5
ATOM 5816 C CA . ALA A 1 35 ? 8.224 -6.665 8.689 1.00 0.79 61 ALA A CA 5
ATOM 5817 C C . ALA A 1 35 ? 6.993 -5.728 8.747 1.00 0.69 61 ALA A C 5
ATOM 5818 O O . ALA A 1 35 ? 5.887 -6.161 8.418 1.00 0.80 61 ALA A O 5
ATOM 5825 N N . MET A 1 36 ? 7.152 -4.469 9.169 1.00 0.64 62 MET A N 5
ATOM 5826 C CA . MET A 1 36 ? 6.122 -3.417 9.138 1.00 0.41 62 MET A CA 5
ATOM 5827 C C . MET A 1 36 ? 6.435 -2.309 8.133 1.00 0.37 62 MET A C 5
ATOM 5828 O O . MET A 1 36 ? 7.562 -1.812 8.088 1.00 0.39 62 MET A O 5
ATOM 5842 N N . TYR A 1 37 ? 5.398 -1.842 7.433 1.00 0.35 63 TYR A N 5
ATOM 5843 C CA . TYR A 1 37 ? 5.469 -0.680 6.548 1.00 0.34 63 TYR A CA 5
ATOM 5844 C C . TYR A 1 37 ? 4.222 0.206 6.647 1.00 0.34 63 TYR A C 5
ATOM 5845 O O . TYR A 1 37 ? 3.113 -0.269 6.856 1.00 0.39 63 TYR A O 5
ATOM 5863 N N . GLU A 1 38 ? 4.399 1.497 6.418 1.00 0.31 64 GLU A N 5
ATOM 5864 C CA . GLU A 1 38 ? 3.341 2.453 6.116 1.00 0.40 64 GLU A CA 5
ATOM 5865 C C . GLU A 1 38 ? 3.058 2.469 4.605 1.00 0.57 64 GLU A C 5
ATOM 5866 O O . GLU A 1 38 ? 4.005 2.477 3.818 1.00 0.81 64 GLU A O 5
ATOM 5878 N N . ILE A 1 39 ? 1.791 2.555 4.186 1.00 0.45 65 ILE A N 5
ATOM 5879 C CA . ILE A 1 39 ? 1.395 2.816 2.791 1.00 0.35 65 ILE A CA 5
ATOM 5880 C C . ILE A 1 39 ? 0.293 3.878 2.760 1.00 0.27 65 ILE A C 5
ATOM 5881 O O . ILE A 1 39 ? -0.757 3.694 3.374 1.00 0.29 65 ILE A O 5
ATOM 5897 N N . LYS A 1 40 ? 0.482 4.940 1.971 1.00 0.25 66 LYS A N 5
ATOM 5898 C CA . LYS A 1 40 ? -0.544 5.953 1.676 1.00 0.22 66 LYS A CA 5
ATOM 5899 C C . LYS A 1 40 ? -0.848 5.941 0.180 1.00 0.23 66 LYS A C 5
ATOM 5900 O O . LYS A 1 40 ? 0.068 6.097 -0.625 1.00 0.31 66 LYS A O 5
ATOM 5919 N N . ILE A 1 41 ? -2.117 5.725 -0.176 1.00 0.20 67 ILE A N 5
ATOM 5920 C CA . ILE A 1 41 ? -2.664 5.714 -1.536 1.00 0.21 67 ILE A CA 5
ATOM 5921 C C . ILE A 1 41 ? -3.860 6.679 -1.608 1.00 0.23 67 ILE A C 5
ATOM 5922 O O . ILE A 1 41 ? -4.508 6.958 -0.604 1.00 0.26 67 ILE A O 5
ATOM 5938 N N . GLU A 1 42 ? -4.215 7.164 -2.789 1.00 0.23 68 GLU A N 5
ATOM 5939 C CA . GLU A 1 42 ? -5.456 7.892 -3.078 1.00 0.22 68 GLU A CA 5
ATOM 5940 C C . GLU A 1 42 ? -5.759 7.721 -4.567 1.00 0.22 68 GLU A C 5
ATOM 5941 O O . GLU A 1 42 ? -4.839 7.862 -5.361 1.00 0.30 68 GLU A O 5
ATOM 5953 N N . SER A 1 43 ? -6.980 7.358 -4.969 1.00 0.20 69 SER A N 5
ATOM 5954 C CA . SER A 1 43 ? -7.295 7.032 -6.375 1.00 0.23 69 SER A CA 5
ATOM 5955 C C . SER A 1 43 ? -8.773 7.201 -6.690 1.00 0.24 69 SER A C 5
ATOM 5956 O O . SER A 1 43 ? -9.616 6.839 -5.873 1.00 0.26 69 SER A O 5
ATOM 5964 N N . GLU A 1 44 ? -9.108 7.678 -7.892 1.00 0.29 70 GLU A N 5
ATOM 5965 C CA . GLU A 1 44 ? -10.479 7.903 -8.342 1.00 0.35 70 GLU A CA 5
ATOM 5966 C C . GLU A 1 44 ? -11.342 6.626 -8.452 1.00 0.36 70 GLU A C 5
ATOM 5967 O O . GLU A 1 44 ? -12.560 6.709 -8.610 1.00 0.54 70 GLU A O 5
ATOM 5979 N N . GLU A 1 45 ? -10.738 5.438 -8.345 1.00 0.33 71 GLU A N 5
ATOM 5980 C CA . GLU A 1 45 ? -11.444 4.148 -8.315 1.00 0.38 71 GLU A CA 5
ATOM 5981 C C . GLU A 1 45 ? -12.055 3.802 -6.946 1.00 0.39 71 GLU A C 5
ATOM 5982 O O . GLU A 1 45 ? -12.929 2.938 -6.851 1.00 0.50 71 GLU A O 5
ATOM 5994 N N . PHE A 1 46 ? -11.618 4.459 -5.867 1.00 0.32 72 PHE A N 5
ATOM 5995 C CA . PHE A 1 46 ? -11.931 4.048 -4.499 1.00 0.30 72 PHE A CA 5
ATOM 5996 C C . PHE A 1 46 ? -13.290 4.557 -3.971 1.00 0.35 72 PHE A C 5
ATOM 5997 O O . PHE A 1 46 ? -13.652 4.261 -2.832 1.00 0.36 72 PHE A O 5
ATOM 6014 N N . LYS A 1 47 ? -14.073 5.290 -4.776 1.00 0.51 73 LYS A N 5
ATOM 6015 C CA . LYS A 1 47 ? -15.309 5.972 -4.322 1.00 0.62 73 LYS A CA 5
ATOM 6016 C C . LYS A 1 47 ? -16.538 5.080 -4.201 1.00 0.62 73 LYS A C 5
ATOM 6017 O O . LYS A 1 47 ? -17.474 5.396 -3.475 1.00 0.86 73 LYS A O 5
ATOM 6036 N N . GLU A 1 48 ? -16.553 3.963 -4.916 1.00 0.62 74 GLU A N 5
ATOM 6037 C CA . GLU A 1 48 ? -17.645 2.982 -4.879 1.00 0.76 74 GLU A CA 5
ATOM 6038 C C . GLU A 1 48 ? -17.323 1.800 -3.936 1.00 0.76 74 GLU A C 5
ATOM 6039 O O . GLU A 1 48 ? -17.921 0.723 -4.010 1.00 1.21 74 GLU A O 5
ATOM 6051 N N . LYS A 1 49 ? -16.359 2.025 -3.030 1.00 0.51 75 LYS A N 5
ATOM 6052 C CA . LYS A 1 49 ? -15.781 1.078 -2.069 1.00 0.47 75 LYS A CA 5
ATOM 6053 C C . LYS A 1 49 ? -15.977 1.558 -0.640 1.00 0.52 75 LYS A C 5
ATOM 6054 O O . LYS A 1 49 ? -15.752 2.732 -0.348 1.00 0.58 75 LYS A O 5
ATOM 6073 N N . ARG A 1 50 ? -16.298 0.628 0.261 1.00 0.55 76 ARG A N 5
ATOM 6074 C CA . ARG A 1 50 ? -16.148 0.791 1.692 1.00 0.58 76 ARG A CA 5
ATOM 6075 C C . ARG A 1 50 ? -14.677 0.898 2.084 1.00 0.50 76 ARG A C 5
ATOM 6076 O O . ARG A 1 50 ? -13.825 0.421 1.340 1.00 0.40 76 ARG A O 5
ATOM 6097 N N . THR A 1 51 ? -14.379 1.358 3.293 1.00 0.57 77 THR A N 5
ATOM 6098 C CA . THR A 1 51 ? -13.029 1.323 3.882 1.00 0.53 77 THR A CA 5
ATOM 6099 C C . THR A 1 51 ? -12.324 -0.026 3.729 1.00 0.46 77 THR A C 5
ATOM 6100 O O . THR A 1 51 ? -11.241 -0.108 3.144 1.00 0.40 77 THR A O 5
ATOM 6111 N N . VAL A 1 52 ? -12.973 -1.102 4.173 1.00 0.48 78 VAL A N 5
ATOM 6112 C CA . VAL A 1 52 ? -12.465 -2.479 4.033 1.00 0.46 78 VAL A CA 5
ATOM 6113 C C . VAL A 1 52 ? -12.250 -2.866 2.568 1.00 0.42 78 VAL A C 5
ATOM 6114 O O . VAL A 1 52 ? -11.253 -3.518 2.245 1.00 0.42 78 VAL A O 5
ATOM 6127 N N . GLN A 1 53 ? -13.137 -2.404 1.678 1.00 0.44 79 GLN A N 5
ATOM 6128 C CA . GLN A 1 53 ? -13.063 -2.678 0.240 1.00 0.46 79 GLN A CA 5
ATOM 6129 C C . GLN A 1 53 ? -12.021 -1.832 -0.507 1.00 0.48 79 GLN A C 5
ATOM 6130 O O . GLN A 1 53 ? -11.642 -2.219 -1.610 1.00 0.82 79 GLN A O 5
ATOM 6144 N N . GLN A 1 54 ? -11.531 -0.730 0.072 1.00 0.23 80 GLN A N 5
ATOM 6145 C CA . GLN A 1 54 ? -10.347 -0.010 -0.407 1.00 0.23 80 GLN A CA 5
ATOM 6146 C C . GLN A 1 54 ? -9.075 -0.759 0.027 1.00 0.26 80 GLN A C 5
ATOM 6147 O O . GLN A 1 54 ? -8.280 -1.154 -0.824 1.00 0.32 80 GLN A O 5
ATOM 6161 N N . HIS A 1 55 ? -8.906 -1.027 1.331 1.00 0.26 81 HIS A N 5
ATOM 6162 C CA . HIS A 1 55 ? -7.714 -1.685 1.897 1.00 0.27 81 HIS A CA 5
ATOM 6163 C C . HIS A 1 55 ? -7.389 -3.029 1.226 1.00 0.23 81 HIS A C 5
ATOM 6164 O O . HIS A 1 55 ? -6.240 -3.256 0.847 1.00 0.23 81 HIS A O 5
ATOM 6178 N N . GLN A 1 56 ? -8.387 -3.895 1.032 1.00 0.23 82 GLN A N 5
ATOM 6179 C CA . GLN A 1 56 ? -8.291 -5.200 0.371 1.00 0.25 82 GLN A CA 5
ATOM 6180 C C . GLN A 1 56 ? -7.534 -5.146 -0.970 1.00 0.24 82 GLN A C 5
ATOM 6181 O O . GLN A 1 56 ? -6.711 -6.019 -1.238 1.00 0.33 82 GLN A O 5
ATOM 6195 N N . MET A 1 57 ? -7.760 -4.106 -1.780 1.00 0.20 83 MET A N 5
ATOM 6196 C CA . MET A 1 57 ? -7.124 -3.920 -3.093 1.00 0.21 83 MET A CA 5
ATOM 6197 C C . MET A 1 57 ? -5.616 -3.674 -2.960 1.00 0.23 83 MET A C 5
ATOM 6198 O O . MET A 1 57 ? -4.800 -4.247 -3.684 1.00 0.28 83 MET A O 5
ATOM 6212 N N . VAL A 1 58 ? -5.262 -2.815 -2.000 1.00 0.21 84 VAL A N 5
ATOM 6213 C CA . VAL A 1 58 ? -3.881 -2.424 -1.645 1.00 0.21 84 VAL A CA 5
ATOM 6214 C C . VAL A 1 58 ? -3.131 -3.592 -0.990 1.00 0.23 84 VAL A C 5
ATOM 6215 O O . VAL A 1 58 ? -1.930 -3.736 -1.178 1.00 0.27 84 VAL A O 5
ATOM 6228 N N . ASN A 1 59 ? -3.855 -4.458 -0.274 1.00 0.24 85 ASN A N 5
ATOM 6229 C CA . ASN A 1 59 ? -3.362 -5.692 0.341 1.00 0.28 85 ASN A CA 5
ATOM 6230 C C . ASN A 1 59 ? -3.005 -6.723 -0.748 1.00 0.29 85 ASN A C 5
ATOM 6231 O O . ASN A 1 59 ? -1.870 -7.191 -0.835 1.00 0.34 85 ASN A O 5
ATOM 6242 N N . GLN A 1 60 ? -3.931 -7.003 -1.671 1.00 0.30 86 GLN A N 5
ATOM 6243 C CA . GLN A 1 60 ? -3.730 -7.937 -2.787 1.00 0.35 86 GLN A CA 5
ATOM 6244 C C . GLN A 1 60 ? -2.517 -7.539 -3.659 1.00 0.26 86 GLN A C 5
ATOM 6245 O O . GLN A 1 60 ? -1.875 -8.402 -4.260 1.00 0.33 86 GLN A O 5
ATOM 6259 N N . ALA A 1 61 ? -2.182 -6.243 -3.723 1.00 0.22 87 ALA A N 5
ATOM 6260 C CA . ALA A 1 61 ? -1.159 -5.690 -4.608 1.00 0.22 87 ALA A CA 5
ATOM 6261 C C . ALA A 1 61 ? 0.246 -6.219 -4.299 1.00 0.24 87 ALA A C 5
ATOM 6262 O O . ALA A 1 61 ? 1.032 -6.430 -5.221 1.00 0.37 87 ALA A O 5
ATOM 6269 N N . LEU A 1 62 ? 0.543 -6.482 -3.025 1.00 0.20 88 LEU A N 5
ATOM 6270 C CA . LEU A 1 62 ? 1.833 -7.035 -2.593 1.00 0.24 88 LEU A CA 5
ATOM 6271 C C . LEU A 1 62 ? 1.732 -8.347 -1.826 1.00 0.28 88 LEU A C 5
ATOM 6272 O O . LEU A 1 62 ? 2.758 -8.995 -1.641 1.00 0.44 88 LEU A O 5
ATOM 6288 N N . LYS A 1 63 ? 0.524 -8.800 -1.470 1.00 0.25 89 LYS A N 5
ATOM 6289 C CA . LYS A 1 63 ? 0.285 -10.072 -0.789 1.00 0.32 89 LYS A CA 5
ATOM 6290 C C . LYS A 1 63 ? 1.051 -11.222 -1.425 1.00 0.44 89 LYS A C 5
ATOM 6291 O O . LYS A 1 63 ? 1.630 -12.071 -0.752 1.00 0.53 89 LYS A O 5
ATOM 6310 N N . GLU A 1 64 ? 1.038 -11.261 -2.750 1.00 0.57 90 GLU A N 5
ATOM 6311 C CA . GLU A 1 64 ? 1.517 -12.401 -3.493 1.00 0.84 90 GLU A CA 5
ATOM 6312 C C . GLU A 1 64 ? 3.061 -12.440 -3.565 1.00 0.93 90 GLU A C 5
ATOM 6313 O O . GLU A 1 64 ? 3.662 -13.401 -4.051 1.00 1.23 90 GLU A O 5
ATOM 6325 N N . GLU A 1 65 ? 3.694 -11.399 -3.020 1.00 0.77 91 GLU A N 5
ATOM 6326 C CA . GLU A 1 65 ? 5.113 -11.086 -2.978 1.00 0.89 91 GLU A CA 5
ATOM 6327 C C . GLU A 1 65 ? 5.664 -11.190 -1.540 1.00 0.89 91 GLU A C 5
ATOM 6328 O O . GLU A 1 65 ? 6.712 -11.802 -1.309 1.00 1.00 91 GLU A O 5
ATOM 6340 N N . ILE A 1 66 ? 4.920 -10.620 -0.581 1.00 0.86 92 ILE A N 5
ATOM 6341 C CA . ILE A 1 66 ? 5.141 -10.600 0.872 1.00 0.88 92 ILE A CA 5
ATOM 6342 C C . ILE A 1 66 ? 3.758 -10.664 1.546 1.00 0.78 92 ILE A C 5
ATOM 6343 O O . ILE A 1 66 ? 2.919 -9.806 1.283 1.00 0.93 92 ILE A O 5
ATOM 6359 N N . LYS A 1 67 ? 3.487 -11.619 2.442 1.00 0.60 93 LYS A N 5
ATOM 6360 C CA . LYS A 1 67 ? 2.134 -11.790 3.016 1.00 0.53 93 LYS A CA 5
ATOM 6361 C C . LYS A 1 67 ? 1.906 -11.110 4.377 1.00 0.57 93 LYS A C 5
ATOM 6362 O O . LYS A 1 67 ? 0.766 -11.080 4.837 1.00 0.56 93 LYS A O 5
ATOM 6381 N N . GLU A 1 68 ? 2.941 -10.612 5.063 1.00 0.67 94 GLU A N 5
ATOM 6382 C CA . GLU A 1 68 ? 2.912 -10.275 6.510 1.00 0.69 94 GLU A CA 5
ATOM 6383 C C . GLU A 1 68 ? 2.197 -8.952 6.896 1.00 0.64 94 GLU A C 5
ATOM 6384 O O . GLU A 1 68 ? 2.664 -8.173 7.733 1.00 0.73 94 GLU A O 5
ATOM 6396 N N . MET A 1 69 ? 1.033 -8.695 6.290 1.00 0.63 95 MET A N 5
ATOM 6397 C CA . MET A 1 69 ? 0.301 -7.417 6.298 1.00 0.71 95 MET A CA 5
ATOM 6398 C C . MET A 1 69 ? -0.360 -7.029 7.630 1.00 0.64 95 MET A C 5
ATOM 6399 O O . MET A 1 69 ? -0.830 -5.900 7.766 1.00 0.82 95 MET A O 5
ATOM 6413 N N . HIS A 1 70 ? -0.261 -7.868 8.662 1.00 0.51 96 HIS A N 5
ATOM 6414 C CA . HIS A 1 70 ? -0.439 -7.458 10.062 1.00 0.51 96 HIS A CA 5
ATOM 6415 C C . HIS A 1 70 ? 0.576 -6.382 10.507 1.00 0.40 96 HIS A C 5
ATOM 6416 O O . HIS A 1 70 ? 0.316 -5.614 11.439 1.00 0.55 96 HIS A O 5
ATOM 6430 N N . GLY A 1 71 ? 1.696 -6.257 9.792 1.00 0.35 97 GLY A N 5
ATOM 6431 C CA . GLY A 1 71 ? 2.673 -5.171 9.925 1.00 0.39 97 GLY A CA 5
ATOM 6432 C C . GLY A 1 71 ? 2.386 -3.927 9.074 1.00 0.44 97 GLY A C 5
ATOM 6433 O O . GLY A 1 71 ? 3.034 -2.897 9.248 1.00 0.60 97 GLY A O 5
ATOM 6437 N N . LEU A 1 72 ? 1.466 -4.015 8.113 1.00 0.42 98 LEU A N 5
ATOM 6438 C CA . LEU A 1 72 ? 1.275 -2.989 7.087 1.00 0.51 98 LEU A CA 5
ATOM 6439 C C . LEU A 1 72 ? 0.097 -2.067 7.402 1.00 0.60 98 LEU A C 5
ATOM 6440 O O . LEU A 1 72 ? -1.064 -2.474 7.450 1.00 0.98 98 LEU A O 5
ATOM 6456 N N . ARG A 1 73 ? 0.440 -0.798 7.600 1.00 0.43 99 ARG A N 5
ATOM 6457 C CA . ARG A 1 73 ? -0.450 0.292 8.010 1.00 0.43 99 ARG A CA 5
ATOM 6458 C C . ARG A 1 73 ? -0.888 1.098 6.790 1.00 0.39 99 ARG A C 5
ATOM 6459 O O . ARG A 1 73 ? -0.094 1.862 6.241 1.00 0.41 99 ARG A O 5
ATOM 6480 N N . ILE A 1 74 ? -2.125 0.886 6.342 1.00 0.33 100 ILE A N 5
ATOM 6481 C CA . ILE A 1 74 ? -2.645 1.430 5.078 1.00 0.24 100 ILE A CA 5
ATOM 6482 C C . ILE A 1 74 ? -3.664 2.538 5.285 1.00 0.23 100 ILE A C 5
ATOM 6483 O O . ILE A 1 74 ? -4.448 2.575 6.239 1.00 0.34 100 ILE A O 5
ATOM 6499 N N . PHE A 1 75 ? -3.570 3.455 4.333 1.00 0.21 101 PHE A N 5
ATOM 6500 C CA . PHE A 1 75 ? -4.235 4.727 4.251 1.00 0.21 101 PHE A CA 5
ATOM 6501 C C . PHE A 1 75 ? -4.669 4.938 2.791 1.00 0.20 101 PHE A C 5
ATOM 6502 O O . PHE A 1 75 ? -3.845 4.892 1.878 1.00 0.33 101 PHE A O 5
ATOM 6519 N N . THR A 1 76 ? -5.966 5.110 2.555 1.00 0.18 102 THR A N 5
ATOM 6520 C CA . THR A 1 76 ? -6.597 5.279 1.232 1.00 0.17 102 THR A CA 5
ATOM 6521 C C . THR A 1 76 ? -7.575 6.433 1.268 1.00 0.21 102 THR A C 5
ATOM 6522 O O . THR A 1 76 ? -8.160 6.755 2.306 1.00 0.27 102 THR A O 5
ATOM 6533 N N . SER A 1 77 ? -7.757 7.046 0.110 1.00 0.27 103 SER A N 5
ATOM 6534 C CA . SER A 1 77 ? -8.742 8.092 -0.112 1.00 0.31 103 SER A CA 5
ATOM 6535 C C . SER A 1 77 ? -9.101 8.207 -1.592 1.00 0.32 103 SER A C 5
ATOM 6536 O O . SER A 1 77 ? -8.577 7.467 -2.430 1.00 0.27 103 SER A O 5
ATOM 6544 N N . VAL A 1 78 ? -10.006 9.121 -1.929 1.00 0.43 104 VAL A N 5
ATOM 6545 C CA . VAL A 1 78 ? -10.480 9.303 -3.309 1.00 0.41 104 VAL A CA 5
ATOM 6546 C C . VAL A 1 78 ? -10.761 10.769 -3.663 1.00 0.43 104 VAL A C 5
ATOM 6547 O O . VAL A 1 78 ? -11.426 11.474 -2.893 1.00 0.51 104 VAL A O 5
ATOM 6560 N N . PRO A 1 79 ? -10.289 11.244 -4.837 1.00 0.39 105 PRO A N 5
ATOM 6561 C CA . PRO A 1 79 ? -10.620 12.568 -5.341 1.00 0.46 105 PRO A CA 5
ATOM 6562 C C . PRO A 1 79 ? -12.073 12.580 -5.829 1.00 0.55 105 PRO A C 5
ATOM 6563 O O . PRO A 1 79 ? -12.445 11.888 -6.787 1.00 0.60 105 PRO A O 5
ATOM 6574 N N . LYS A 1 80 ? -12.918 13.325 -5.114 1.00 0.79 106 LYS A N 5
ATOM 6575 C CA . LYS A 1 80 ? -14.368 13.256 -5.165 1.00 1.02 106 LYS A CA 5
ATOM 6576 C C . LYS A 1 80 ? -14.937 14.679 -5.197 1.00 1.27 106 LYS A C 5
ATOM 6577 O O . LYS A 1 80 ? -15.034 15.353 -4.165 1.00 1.76 106 LYS A O 5
ATOM 6596 N N . ARG A 1 81 ? -15.251 15.150 -6.404 1.00 1.77 107 ARG A N 5
ATOM 6597 C CA . ARG A 1 81 ? -15.652 16.540 -6.702 1.00 2.17 107 ARG A CA 5
ATOM 6598 C C . ARG A 1 81 ? -16.855 17.063 -5.923 1.00 2.81 107 ARG A C 5
ATOM 6599 O O . ARG A 1 81 ? -16.795 18.261 -5.564 1.00 3.39 107 ARG A O 5
ATOM 6621 N N . ALA A 1 1 ? 15.341 7.752 9.474 1.00 4.83 27 ALA A N 6
ATOM 6622 C CA . ALA A 1 1 ? 14.164 7.184 8.788 1.00 3.60 27 ALA A CA 6
ATOM 6623 C C . ALA A 1 1 ? 14.411 5.764 8.267 1.00 2.65 27 ALA A C 6
ATOM 6624 O O . ALA A 1 1 ? 13.516 4.931 8.410 1.00 3.38 27 ALA A O 6
ATOM 6633 N N . THR A 1 2 ? 15.573 5.485 7.654 1.00 2.18 28 THR A N 6
ATOM 6634 C CA . THR A 1 2 ? 15.952 4.215 6.988 1.00 1.55 28 THR A CA 6
ATOM 6635 C C . THR A 1 2 ? 14.981 3.710 5.903 1.00 1.21 28 THR A C 6
ATOM 6636 O O . THR A 1 2 ? 13.948 4.322 5.614 1.00 1.92 28 THR A O 6
ATOM 6647 N N . GLN A 1 3 ? 15.347 2.617 5.232 1.00 0.91 29 GLN A N 6
ATOM 6648 C CA . GLN A 1 3 ? 14.631 1.979 4.126 1.00 0.64 29 GLN A CA 6
ATOM 6649 C C . GLN A 1 3 ? 14.946 0.475 4.102 1.00 0.45 29 GLN A C 6
ATOM 6650 O O . GLN A 1 3 ? 16.049 0.056 4.466 1.00 0.65 29 GLN A O 6
ATOM 6664 N N . THR A 1 4 ? 14.013 -0.346 3.622 1.00 0.39 30 THR A N 6
ATOM 6665 C CA . THR A 1 4 ? 14.223 -1.783 3.347 1.00 0.40 30 THR A CA 6
ATOM 6666 C C . THR A 1 4 ? 14.084 -2.072 1.853 1.00 0.52 30 THR A C 6
ATOM 6667 O O . THR A 1 4 ? 13.553 -1.247 1.117 1.00 0.66 30 THR A O 6
ATOM 6678 N N . GLU A 1 5 ? 14.542 -3.226 1.366 1.00 0.52 31 GLU A N 6
ATOM 6679 C CA . GLU A 1 5 ? 14.337 -3.610 -0.041 1.00 0.54 31 GLU A CA 6
ATOM 6680 C C . GLU A 1 5 ? 12.849 -3.826 -0.351 1.00 0.46 31 GLU A C 6
ATOM 6681 O O . GLU A 1 5 ? 12.381 -3.473 -1.435 1.00 0.52 31 GLU A O 6
ATOM 6693 N N . GLY A 1 6 ? 12.089 -4.308 0.638 1.00 0.42 32 GLY A N 6
ATOM 6694 C CA . GLY A 1 6 ? 10.640 -4.421 0.580 1.00 0.39 32 GLY A CA 6
ATOM 6695 C C . GLY A 1 6 ? 9.960 -3.063 0.421 1.00 0.33 32 GLY A C 6
ATOM 6696 O O . GLY A 1 6 ? 9.002 -2.975 -0.326 1.00 0.41 32 GLY A O 6
ATOM 6700 N N . GLU A 1 7 ? 10.479 -1.983 1.015 1.00 0.27 33 GLU A N 6
ATOM 6701 C CA . GLU A 1 7 ? 9.981 -0.614 0.837 1.00 0.28 33 GLU A CA 6
ATOM 6702 C C . GLU A 1 7 ? 9.899 -0.223 -0.652 1.00 0.29 33 GLU A C 6
ATOM 6703 O O . GLU A 1 7 ? 8.850 0.171 -1.176 1.00 0.29 33 GLU A O 6
ATOM 6715 N N . LEU A 1 8 ? 11.012 -0.444 -1.354 1.00 0.33 34 LEU A N 6
ATOM 6716 C CA . LEU A 1 8 ? 11.216 -0.097 -2.756 1.00 0.42 34 LEU A CA 6
ATOM 6717 C C . LEU A 1 8 ? 10.365 -0.986 -3.659 1.00 0.43 34 LEU A C 6
ATOM 6718 O O . LEU A 1 8 ? 9.603 -0.487 -4.487 1.00 0.49 34 LEU A O 6
ATOM 6734 N N . ARG A 1 9 ? 10.459 -2.302 -3.436 1.00 0.40 35 ARG A N 6
ATOM 6735 C CA . ARG A 1 9 ? 9.708 -3.356 -4.135 1.00 0.43 35 ARG A CA 6
ATOM 6736 C C . ARG A 1 9 ? 8.206 -3.150 -4.007 1.00 0.40 35 ARG A C 6
ATOM 6737 O O . ARG A 1 9 ? 7.492 -3.176 -5.006 1.00 0.45 35 ARG A O 6
ATOM 6758 N N . VAL A 1 10 ? 7.732 -2.907 -2.788 1.00 0.34 36 VAL A N 6
ATOM 6759 C CA . VAL A 1 10 ? 6.314 -2.665 -2.534 1.00 0.32 36 VAL A CA 6
ATOM 6760 C C . VAL A 1 10 ? 5.914 -1.393 -3.281 1.00 0.34 36 VAL A C 6
ATOM 6761 O O . VAL A 1 10 ? 4.912 -1.406 -3.991 1.00 0.36 36 VAL A O 6
ATOM 6774 N N . THR A 1 11 ? 6.734 -0.330 -3.225 1.00 0.33 37 THR A N 6
ATOM 6775 C CA . THR A 1 11 ? 6.451 0.906 -3.967 1.00 0.34 37 THR A CA 6
ATOM 6776 C C . THR A 1 11 ? 6.327 0.658 -5.472 1.00 0.35 37 THR A C 6
ATOM 6777 O O . THR A 1 11 ? 5.420 1.196 -6.100 1.00 0.36 37 THR A O 6
ATOM 6788 N N . GLN A 1 12 ? 7.177 -0.193 -6.049 1.00 0.36 38 GLN A N 6
ATOM 6789 C CA . GLN A 1 12 ? 7.162 -0.490 -7.484 1.00 0.37 38 GLN A CA 6
ATOM 6790 C C . GLN A 1 12 ? 5.868 -1.183 -7.930 1.00 0.36 38 GLN A C 6
ATOM 6791 O O . GLN A 1 12 ? 5.275 -0.774 -8.934 1.00 0.45 38 GLN A O 6
ATOM 6805 N N . ILE A 1 13 ? 5.400 -2.189 -7.181 1.00 0.33 39 ILE A N 6
ATOM 6806 C CA . ILE A 1 13 ? 4.170 -2.916 -7.534 1.00 0.34 39 ILE A CA 6
ATOM 6807 C C . ILE A 1 13 ? 2.945 -2.023 -7.282 1.00 0.32 39 ILE A C 6
ATOM 6808 O O . ILE A 1 13 ? 1.964 -2.074 -8.022 1.00 0.33 39 ILE A O 6
ATOM 6824 N N . LEU A 1 14 ? 3.014 -1.126 -6.294 1.00 0.30 40 LEU A N 6
ATOM 6825 C CA . LEU A 1 14 ? 1.971 -0.134 -6.042 1.00 0.27 40 LEU A CA 6
ATOM 6826 C C . LEU A 1 14 ? 1.734 0.815 -7.220 1.00 0.28 40 LEU A C 6
ATOM 6827 O O . LEU A 1 14 ? 0.579 1.110 -7.521 1.00 0.29 40 LEU A O 6
ATOM 6843 N N . LYS A 1 15 ? 2.783 1.230 -7.938 1.00 0.30 41 LYS A N 6
ATOM 6844 C CA . LYS A 1 15 ? 2.643 2.071 -9.149 1.00 0.32 41 LYS A CA 6
ATOM 6845 C C . LYS A 1 15 ? 1.916 1.377 -10.292 1.00 0.37 41 LYS A C 6
ATOM 6846 O O . LYS A 1 15 ? 1.333 2.043 -11.142 1.00 0.44 41 LYS A O 6
ATOM 6865 N N . GLU A 1 16 ? 1.959 0.049 -10.332 1.00 0.41 42 GLU A N 6
ATOM 6866 C CA . GLU A 1 16 ? 1.290 -0.782 -11.288 1.00 0.39 42 GLU A CA 6
ATOM 6867 C C . GLU A 1 16 ? -0.127 -1.134 -10.891 1.00 0.39 42 GLU A C 6
ATOM 6868 O O . GLU A 1 16 ? -1.006 -1.138 -11.756 1.00 0.44 42 GLU A O 6
ATOM 6880 N N . LYS A 1 17 ? -0.373 -1.417 -9.605 1.00 0.38 43 LYS A N 6
ATOM 6881 C CA . LYS A 1 17 ? -1.737 -1.656 -9.179 1.00 0.37 43 LYS A CA 6
ATOM 6882 C C . LYS A 1 17 ? -2.544 -0.365 -9.090 1.00 0.33 43 LYS A C 6
ATOM 6883 O O . LYS A 1 17 ? -3.758 -0.419 -9.292 1.00 0.37 43 LYS A O 6
ATOM 6902 N N . PHE A 1 18 ? -1.885 0.781 -8.881 1.00 0.29 44 PHE A N 6
ATOM 6903 C CA . PHE A 1 18 ? -2.548 2.084 -8.756 1.00 0.25 44 PHE A CA 6
ATOM 6904 C C . PHE A 1 18 ? -2.062 3.265 -9.635 1.00 0.29 44 PHE A C 6
ATOM 6905 O O . PHE A 1 18 ? -1.906 4.380 -9.140 1.00 0.34 44 PHE A O 6
ATOM 6922 N N . PRO A 1 19 ? -1.909 3.093 -10.962 1.00 0.37 45 PRO A N 6
ATOM 6923 C CA . PRO A 1 19 ? -1.555 4.162 -11.911 1.00 0.47 45 PRO A CA 6
ATOM 6924 C C . PRO A 1 19 ? -2.628 5.239 -12.114 1.00 0.53 45 PRO A C 6
ATOM 6925 O O . PRO A 1 19 ? -2.323 6.294 -12.677 1.00 0.73 45 PRO A O 6
ATOM 6936 N N . ARG A 1 20 ? -3.869 5.032 -11.658 1.00 0.47 46 ARG A N 6
ATOM 6937 C CA . ARG A 1 20 ? -4.883 6.101 -11.617 1.00 0.56 46 ARG A CA 6
ATOM 6938 C C . ARG A 1 20 ? -4.688 7.108 -10.473 1.00 0.41 46 ARG A C 6
ATOM 6939 O O . ARG A 1 20 ? -5.274 8.195 -10.519 1.00 0.55 46 ARG A O 6
ATOM 6960 N N . ALA A 1 21 ? -3.886 6.768 -9.465 1.00 0.27 47 ALA A N 6
ATOM 6961 C CA . ALA A 1 21 ? -3.808 7.464 -8.182 1.00 0.27 47 ALA A CA 6
ATOM 6962 C C . ALA A 1 21 ? -3.286 8.911 -8.233 1.00 0.29 47 ALA A C 6
ATOM 6963 O O . ALA A 1 21 ? -2.453 9.276 -9.071 1.00 0.42 47 ALA A O 6
ATOM 6970 N N . THR A 1 22 ? -3.723 9.720 -7.260 1.00 0.24 48 THR A N 6
ATOM 6971 C CA . THR A 1 22 ? -3.157 11.051 -6.984 1.00 0.25 48 THR A CA 6
ATOM 6972 C C . THR A 1 22 ? -2.185 11.037 -5.802 1.00 0.30 48 THR A C 6
ATOM 6973 O O . THR A 1 22 ? -1.285 11.873 -5.785 1.00 0.49 48 THR A O 6
ATOM 6984 N N . ALA A 1 23 ? -2.268 10.068 -4.879 1.00 0.24 49 ALA A N 6
ATOM 6985 C CA . ALA A 1 23 ? -1.171 9.736 -3.955 1.00 0.26 49 ALA A CA 6
ATOM 6986 C C . ALA A 1 23 ? -0.812 8.238 -4.018 1.00 0.24 49 ALA A C 6
ATOM 6987 O O . ALA A 1 23 ? -1.709 7.406 -4.125 1.00 0.24 49 ALA A O 6
ATOM 6994 N N . ILE A 1 24 ? 0.484 7.903 -3.937 1.00 0.28 50 ILE A N 6
ATOM 6995 C CA . ILE A 1 24 ? 1.051 6.541 -3.808 1.00 0.30 50 ILE A CA 6
ATOM 6996 C C . ILE A 1 24 ? 2.463 6.605 -3.201 1.00 0.34 50 ILE A C 6
ATOM 6997 O O . ILE A 1 24 ? 3.427 6.967 -3.884 1.00 0.46 50 ILE A O 6
ATOM 7013 N N . LYS A 1 25 ? 2.599 6.271 -1.912 1.00 0.26 51 LYS A N 6
ATOM 7014 C CA . LYS A 1 25 ? 3.851 6.364 -1.138 1.00 0.26 51 LYS A CA 6
ATOM 7015 C C . LYS A 1 25 ? 3.924 5.349 0.016 1.00 0.25 51 LYS A C 6
ATOM 7016 O O . LYS A 1 25 ? 2.899 4.845 0.477 1.00 0.25 51 LYS A O 6
ATOM 7035 N N . VAL A 1 26 ? 5.146 5.036 0.453 1.00 0.34 52 VAL A N 6
ATOM 7036 C CA . VAL A 1 26 ? 5.496 3.946 1.386 1.00 0.30 52 VAL A CA 6
ATOM 7037 C C . VAL A 1 26 ? 6.533 4.423 2.404 1.00 0.33 52 VAL A C 6
ATOM 7038 O O . VAL A 1 26 ? 7.433 5.184 2.052 1.00 0.38 52 VAL A O 6
ATOM 7051 N N . THR A 1 27 ? 6.463 3.951 3.655 1.00 0.34 53 THR A N 6
ATOM 7052 C CA . THR A 1 27 ? 7.563 4.090 4.620 1.00 0.30 53 THR A CA 6
ATOM 7053 C C . THR A 1 27 ? 7.772 2.764 5.324 1.00 0.26 53 THR A C 6
ATOM 7054 O O . THR A 1 27 ? 6.832 2.216 5.889 1.00 0.26 53 THR A O 6
ATOM 7065 N N . ASP A 1 28 ? 8.997 2.247 5.312 1.00 0.27 54 ASP A N 6
ATOM 7066 C CA . ASP A 1 28 ? 9.372 1.124 6.165 1.00 0.27 54 ASP A CA 6
ATOM 7067 C C . ASP A 1 28 ? 9.439 1.582 7.623 1.00 0.24 54 ASP A C 6
ATOM 7068 O O . ASP A 1 28 ? 10.063 2.599 7.953 1.00 0.30 54 ASP A O 6
ATOM 7077 N N . ILE A 1 29 ? 8.835 0.765 8.478 1.00 0.27 55 ILE A N 6
ATOM 7078 C CA . ILE A 1 29 ? 8.848 0.872 9.936 1.00 0.42 55 ILE A CA 6
ATOM 7079 C C . ILE A 1 29 ? 9.291 -0.483 10.542 1.00 0.64 55 ILE A C 6
ATOM 7080 O O . ILE A 1 29 ? 8.820 -0.909 11.596 1.00 0.86 55 ILE A O 6
ATOM 7096 N N . SER A 1 30 ? 10.210 -1.171 9.838 1.00 0.65 56 SER A N 6
ATOM 7097 C CA . SER A 1 30 ? 10.732 -2.525 10.096 1.00 0.90 56 SER A CA 6
ATOM 7098 C C . SER A 1 30 ? 12.212 -2.770 9.767 1.00 1.02 56 SER A C 6
ATOM 7099 O O . SER A 1 30 ? 12.575 -3.843 9.293 1.00 1.00 56 SER A O 6
ATOM 7107 N N . GLY A 1 31 ? 13.103 -1.840 10.102 1.00 1.27 57 GLY A N 6
ATOM 7108 C CA . GLY A 1 31 ? 14.539 -1.896 9.792 1.00 1.47 57 GLY A CA 6
ATOM 7109 C C . GLY A 1 31 ? 15.323 -3.175 10.167 1.00 1.55 57 GLY A C 6
ATOM 7110 O O . GLY A 1 31 ? 16.360 -3.437 9.552 1.00 2.03 57 GLY A O 6
ATOM 7114 N N . GLY A 1 32 ? 14.850 -3.984 11.126 1.00 1.21 58 GLY A N 6
ATOM 7115 C CA . GLY A 1 32 ? 15.444 -5.262 11.566 1.00 1.28 58 GLY A CA 6
ATOM 7116 C C . GLY A 1 32 ? 14.642 -6.525 11.196 1.00 1.03 58 GLY A C 6
ATOM 7117 O O . GLY A 1 32 ? 15.058 -7.642 11.523 1.00 1.16 58 GLY A O 6
ATOM 7121 N N . CYS A 1 33 ? 13.497 -6.377 10.522 1.00 0.85 59 CYS A N 6
ATOM 7122 C CA . CYS A 1 33 ? 12.585 -7.480 10.172 1.00 0.86 59 CYS A CA 6
ATOM 7123 C C . CYS A 1 33 ? 12.119 -7.456 8.713 1.00 0.96 59 CYS A C 6
ATOM 7124 O O . CYS A 1 33 ? 11.995 -8.494 8.057 1.00 1.17 59 CYS A O 6
ATOM 7132 N N . GLY A 1 34 ? 11.828 -6.251 8.241 1.00 0.96 60 GLY A N 6
ATOM 7133 C CA . GLY A 1 34 ? 11.133 -5.909 7.017 1.00 1.07 60 GLY A CA 6
ATOM 7134 C C . GLY A 1 34 ? 9.724 -6.514 6.922 1.00 0.97 60 GLY A C 6
ATOM 7135 O O . GLY A 1 34 ? 9.399 -7.145 5.910 1.00 1.18 60 GLY A O 6
ATOM 7139 N N . ALA A 1 35 ? 8.914 -6.388 7.985 1.00 0.79 61 ALA A N 6
ATOM 7140 C CA . ALA A 1 35 ? 7.551 -6.919 8.065 1.00 0.79 61 ALA A CA 6
ATOM 7141 C C . ALA A 1 35 ? 6.479 -5.855 8.405 1.00 0.61 61 ALA A C 6
ATOM 7142 O O . ALA A 1 35 ? 5.399 -6.215 8.870 1.00 1.02 61 ALA A O 6
ATOM 7149 N N . MET A 1 36 ? 6.759 -4.554 8.242 1.00 0.82 62 MET A N 6
ATOM 7150 C CA . MET A 1 36 ? 5.912 -3.451 8.710 1.00 0.46 62 MET A CA 6
ATOM 7151 C C . MET A 1 36 ? 6.095 -2.181 7.862 1.00 0.35 62 MET A C 6
ATOM 7152 O O . MET A 1 36 ? 7.200 -1.643 7.770 1.00 0.38 62 MET A O 6
ATOM 7166 N N . TYR A 1 37 ? 5.011 -1.662 7.274 1.00 0.32 63 TYR A N 6
ATOM 7167 C CA . TYR A 1 37 ? 5.071 -0.455 6.444 1.00 0.31 63 TYR A CA 6
ATOM 7168 C C . TYR A 1 37 ? 3.862 0.464 6.620 1.00 0.29 63 TYR A C 6
ATOM 7169 O O . TYR A 1 37 ? 2.728 0.022 6.799 1.00 0.34 63 TYR A O 6
ATOM 7187 N N . GLU A 1 38 ? 4.122 1.758 6.468 1.00 0.26 64 GLU A N 6
ATOM 7188 C CA . GLU A 1 38 ? 3.146 2.833 6.356 1.00 0.35 64 GLU A CA 6
ATOM 7189 C C . GLU A 1 38 ? 2.840 3.105 4.871 1.00 0.54 64 GLU A C 6
ATOM 7190 O O . GLU A 1 38 ? 3.730 3.552 4.149 1.00 0.92 64 GLU A O 6
ATOM 7202 N N . ILE A 1 39 ? 1.624 2.861 4.383 1.00 0.35 65 ILE A N 6
ATOM 7203 C CA . ILE A 1 39 ? 1.300 2.901 2.940 1.00 0.31 65 ILE A CA 6
ATOM 7204 C C . ILE A 1 39 ? 0.132 3.849 2.677 1.00 0.31 65 ILE A C 6
ATOM 7205 O O . ILE A 1 39 ? -0.949 3.652 3.227 1.00 0.36 65 ILE A O 6
ATOM 7221 N N . LYS A 1 40 ? 0.326 4.843 1.806 1.00 0.29 66 LYS A N 6
ATOM 7222 C CA . LYS A 1 40 ? -0.624 5.940 1.555 1.00 0.21 66 LYS A CA 6
ATOM 7223 C C . LYS A 1 40 ? -0.970 6.035 0.074 1.00 0.17 66 LYS A C 6
ATOM 7224 O O . LYS A 1 40 ? -0.080 6.227 -0.753 1.00 0.23 66 LYS A O 6
ATOM 7243 N N . ILE A 1 41 ? -2.255 5.872 -0.243 1.00 0.16 67 ILE A N 6
ATOM 7244 C CA . ILE A 1 41 ? -2.837 5.843 -1.584 1.00 0.18 67 ILE A CA 6
ATOM 7245 C C . ILE A 1 41 ? -4.042 6.803 -1.655 1.00 0.20 67 ILE A C 6
ATOM 7246 O O . ILE A 1 41 ? -4.718 7.030 -0.654 1.00 0.26 67 ILE A O 6
ATOM 7262 N N . GLU A 1 42 ? -4.370 7.333 -2.829 1.00 0.21 68 GLU A N 6
ATOM 7263 C CA . GLU A 1 42 ? -5.633 8.037 -3.119 1.00 0.21 68 GLU A CA 6
ATOM 7264 C C . GLU A 1 42 ? -5.926 7.924 -4.617 1.00 0.24 68 GLU A C 6
ATOM 7265 O O . GLU A 1 42 ? -5.031 8.208 -5.402 1.00 0.31 68 GLU A O 6
ATOM 7277 N N . SER A 1 43 ? -7.113 7.481 -5.042 1.00 0.22 69 SER A N 6
ATOM 7278 C CA . SER A 1 43 ? -7.399 7.188 -6.463 1.00 0.25 69 SER A CA 6
ATOM 7279 C C . SER A 1 43 ? -8.882 7.189 -6.772 1.00 0.24 69 SER A C 6
ATOM 7280 O O . SER A 1 43 ? -9.660 6.677 -5.968 1.00 0.21 69 SER A O 6
ATOM 7288 N N . GLU A 1 44 ? -9.269 7.697 -7.948 1.00 0.32 70 GLU A N 6
ATOM 7289 C CA . GLU A 1 44 ? -10.662 7.743 -8.419 1.00 0.36 70 GLU A CA 6
ATOM 7290 C C . GLU A 1 44 ? -11.368 6.374 -8.312 1.00 0.37 70 GLU A C 6
ATOM 7291 O O . GLU A 1 44 ? -12.575 6.298 -8.082 1.00 0.62 70 GLU A O 6
ATOM 7303 N N . GLU A 1 45 ? -10.620 5.277 -8.460 1.00 0.29 71 GLU A N 6
ATOM 7304 C CA . GLU A 1 45 ? -11.147 3.907 -8.472 1.00 0.36 71 GLU A CA 6
ATOM 7305 C C . GLU A 1 45 ? -11.733 3.433 -7.130 1.00 0.40 71 GLU A C 6
ATOM 7306 O O . GLU A 1 45 ? -12.362 2.371 -7.075 1.00 0.64 71 GLU A O 6
ATOM 7318 N N . PHE A 1 46 ? -11.518 4.192 -6.049 1.00 0.28 72 PHE A N 6
ATOM 7319 C CA . PHE A 1 46 ? -11.930 3.846 -4.685 1.00 0.29 72 PHE A CA 6
ATOM 7320 C C . PHE A 1 46 ? -13.286 4.441 -4.205 1.00 0.31 72 PHE A C 6
ATOM 7321 O O . PHE A 1 46 ? -13.594 4.335 -3.016 1.00 0.35 72 PHE A O 6
ATOM 7338 N N . LYS A 1 47 ? -14.117 5.052 -5.073 1.00 0.36 73 LYS A N 6
ATOM 7339 C CA . LYS A 1 47 ? -15.348 5.794 -4.667 1.00 0.43 73 LYS A CA 6
ATOM 7340 C C . LYS A 1 47 ? -16.498 4.923 -4.185 1.00 0.54 73 LYS A C 6
ATOM 7341 O O . LYS A 1 47 ? -17.190 5.281 -3.232 1.00 0.78 73 LYS A O 6
ATOM 7360 N N . GLU A 1 48 ? -16.681 3.766 -4.800 1.00 0.54 74 GLU A N 6
ATOM 7361 C CA . GLU A 1 48 ? -17.792 2.838 -4.560 1.00 0.71 74 GLU A CA 6
ATOM 7362 C C . GLU A 1 48 ? -17.504 1.870 -3.391 1.00 0.86 74 GLU A C 6
ATOM 7363 O O . GLU A 1 48 ? -18.167 0.839 -3.245 1.00 1.36 74 GLU A O 6
ATOM 7375 N N . LYS A 1 49 ? -16.460 2.163 -2.597 1.00 0.64 75 LYS A N 6
ATOM 7376 C CA . LYS A 1 49 ? -15.761 1.216 -1.722 1.00 0.54 75 LYS A CA 6
ATOM 7377 C C . LYS A 1 49 ? -15.650 1.706 -0.286 1.00 0.64 75 LYS A C 6
ATOM 7378 O O . LYS A 1 49 ? -15.148 2.799 -0.015 1.00 0.81 75 LYS A O 6
ATOM 7397 N N . ARG A 1 50 ? -16.014 0.816 0.640 1.00 0.66 76 ARG A N 6
ATOM 7398 C CA . ARG A 1 50 ? -15.739 0.922 2.058 1.00 0.69 76 ARG A CA 6
ATOM 7399 C C . ARG A 1 50 ? -14.247 0.892 2.341 1.00 0.55 76 ARG A C 6
ATOM 7400 O O . ARG A 1 50 ? -13.483 0.337 1.556 1.00 0.37 76 ARG A O 6
ATOM 7421 N N . THR A 1 51 ? -13.865 1.317 3.534 1.00 0.66 77 THR A N 6
ATOM 7422 C CA . THR A 1 51 ? -12.521 1.164 4.103 1.00 0.62 77 THR A CA 6
ATOM 7423 C C . THR A 1 51 ? -11.903 -0.219 3.887 1.00 0.47 77 THR A C 6
ATOM 7424 O O . THR A 1 51 ? -10.864 -0.332 3.241 1.00 0.43 77 THR A O 6
ATOM 7435 N N . VAL A 1 52 ? -12.583 -1.284 4.307 1.00 0.44 78 VAL A N 6
ATOM 7436 C CA . VAL A 1 52 ? -12.146 -2.679 4.080 1.00 0.38 78 VAL A CA 6
ATOM 7437 C C . VAL A 1 52 ? -12.006 -3.045 2.595 1.00 0.31 78 VAL A C 6
ATOM 7438 O O . VAL A 1 52 ? -11.060 -3.746 2.221 1.00 0.37 78 VAL A O 6
ATOM 7451 N N . GLN A 1 53 ? -12.914 -2.552 1.742 1.00 0.30 79 GLN A N 6
ATOM 7452 C CA . GLN A 1 53 ? -12.923 -2.861 0.306 1.00 0.31 79 GLN A CA 6
ATOM 7453 C C . GLN A 1 53 ? -11.817 -2.118 -0.456 1.00 0.31 79 GLN A C 6
ATOM 7454 O O . GLN A 1 53 ? -11.256 -2.662 -1.406 1.00 0.46 79 GLN A O 6
ATOM 7468 N N . GLN A 1 54 ? -11.470 -0.907 -0.008 1.00 0.26 80 GLN A N 6
ATOM 7469 C CA . GLN A 1 54 ? -10.290 -0.172 -0.453 1.00 0.29 80 GLN A CA 6
ATOM 7470 C C . GLN A 1 54 ? -9.017 -0.907 -0.001 1.00 0.32 80 GLN A C 6
ATOM 7471 O O . GLN A 1 54 ? -8.198 -1.277 -0.842 1.00 0.37 80 GLN A O 6
ATOM 7485 N N . HIS A 1 55 ? -8.887 -1.196 1.304 1.00 0.31 81 HIS A N 6
ATOM 7486 C CA . HIS A 1 55 ? -7.725 -1.867 1.905 1.00 0.30 81 HIS A CA 6
ATOM 7487 C C . HIS A 1 55 ? -7.370 -3.189 1.208 1.00 0.29 81 HIS A C 6
ATOM 7488 O O . HIS A 1 55 ? -6.198 -3.400 0.898 1.00 0.29 81 HIS A O 6
ATOM 7502 N N . GLN A 1 56 ? -8.352 -4.045 0.899 1.00 0.33 82 GLN A N 6
ATOM 7503 C CA . GLN A 1 56 ? -8.160 -5.327 0.210 1.00 0.34 82 GLN A CA 6
ATOM 7504 C C . GLN A 1 56 ? -7.385 -5.184 -1.112 1.00 0.31 82 GLN A C 6
ATOM 7505 O O . GLN A 1 56 ? -6.498 -5.991 -1.383 1.00 0.34 82 GLN A O 6
ATOM 7519 N N . MET A 1 57 ? -7.637 -4.138 -1.905 1.00 0.30 83 MET A N 6
ATOM 7520 C CA . MET A 1 57 ? -6.922 -3.928 -3.174 1.00 0.30 83 MET A CA 6
ATOM 7521 C C . MET A 1 57 ? -5.431 -3.628 -2.933 1.00 0.26 83 MET A C 6
ATOM 7522 O O . MET A 1 57 ? -4.558 -4.166 -3.614 1.00 0.32 83 MET A O 6
ATOM 7536 N N . VAL A 1 58 ? -5.135 -2.807 -1.919 1.00 0.20 84 VAL A N 6
ATOM 7537 C CA . VAL A 1 58 ? -3.768 -2.426 -1.500 1.00 0.20 84 VAL A CA 6
ATOM 7538 C C . VAL A 1 58 ? -3.039 -3.583 -0.804 1.00 0.20 84 VAL A C 6
ATOM 7539 O O . VAL A 1 58 ? -1.819 -3.663 -0.846 1.00 0.28 84 VAL A O 6
ATOM 7552 N N . ASN A 1 59 ? -3.790 -4.500 -0.190 1.00 0.22 85 ASN A N 6
ATOM 7553 C CA . ASN A 1 59 ? -3.304 -5.721 0.452 1.00 0.23 85 ASN A CA 6
ATOM 7554 C C . ASN A 1 59 ? -2.813 -6.696 -0.627 1.00 0.24 85 ASN A C 6
ATOM 7555 O O . ASN A 1 59 ? -1.651 -7.091 -0.661 1.00 0.28 85 ASN A O 6
ATOM 7566 N N . GLN A 1 60 ? -3.692 -7.023 -1.572 1.00 0.27 86 GLN A N 6
ATOM 7567 C CA . GLN A 1 60 ? -3.414 -7.967 -2.660 1.00 0.33 86 GLN A CA 6
ATOM 7568 C C . GLN A 1 60 ? -2.448 -7.424 -3.734 1.00 0.30 86 GLN A C 6
ATOM 7569 O O . GLN A 1 60 ? -2.030 -8.152 -4.636 1.00 0.61 86 GLN A O 6
ATOM 7583 N N . ALA A 1 61 ? -2.074 -6.154 -3.654 1.00 0.23 87 ALA A N 6
ATOM 7584 C CA . ALA A 1 61 ? -1.009 -5.561 -4.462 1.00 0.27 87 ALA A CA 6
ATOM 7585 C C . ALA A 1 61 ? 0.374 -6.158 -4.153 1.00 0.29 87 ALA A C 6
ATOM 7586 O O . ALA A 1 61 ? 1.191 -6.303 -5.061 1.00 0.48 87 ALA A O 6
ATOM 7593 N N . LEU A 1 62 ? 0.635 -6.536 -2.897 1.00 0.23 88 LEU A N 6
ATOM 7594 C CA . LEU A 1 62 ? 1.944 -7.058 -2.472 1.00 0.26 88 LEU A CA 6
ATOM 7595 C C . LEU A 1 62 ? 1.898 -8.256 -1.521 1.00 0.33 88 LEU A C 6
ATOM 7596 O O . LEU A 1 62 ? 2.949 -8.776 -1.170 1.00 0.40 88 LEU A O 6
ATOM 7612 N N . LYS A 1 63 ? 0.722 -8.742 -1.128 1.00 0.43 89 LYS A N 6
ATOM 7613 C CA . LYS A 1 63 ? 0.538 -9.911 -0.265 1.00 0.59 89 LYS A CA 6
ATOM 7614 C C . LYS A 1 63 ? 1.326 -11.129 -0.735 1.00 0.64 89 LYS A C 6
ATOM 7615 O O . LYS A 1 63 ? 1.887 -11.862 0.080 1.00 0.75 89 LYS A O 6
ATOM 7634 N N . GLU A 1 64 ? 1.401 -11.340 -2.044 1.00 0.65 90 GLU A N 6
ATOM 7635 C CA . GLU A 1 64 ? 2.064 -12.483 -2.622 1.00 0.78 90 GLU A CA 6
ATOM 7636 C C . GLU A 1 64 ? 3.603 -12.334 -2.561 1.00 0.82 90 GLU A C 6
ATOM 7637 O O . GLU A 1 64 ? 4.348 -13.311 -2.643 1.00 1.15 90 GLU A O 6
ATOM 7649 N N . GLU A 1 65 ? 4.078 -11.100 -2.370 1.00 0.57 91 GLU A N 6
ATOM 7650 C CA . GLU A 1 65 ? 5.460 -10.659 -2.218 1.00 0.57 91 GLU A CA 6
ATOM 7651 C C . GLU A 1 65 ? 5.896 -10.705 -0.736 1.00 0.58 91 GLU A C 6
ATOM 7652 O O . GLU A 1 65 ? 6.924 -11.306 -0.405 1.00 0.68 91 GLU A O 6
ATOM 7664 N N . ILE A 1 66 ? 5.100 -10.081 0.146 1.00 0.57 92 ILE A N 6
ATOM 7665 C CA . ILE A 1 66 ? 5.268 -9.957 1.603 1.00 0.64 92 ILE A CA 6
ATOM 7666 C C . ILE A 1 66 ? 3.875 -9.928 2.249 1.00 0.70 92 ILE A C 6
ATOM 7667 O O . ILE A 1 66 ? 3.101 -8.997 2.058 1.00 0.76 92 ILE A O 6
ATOM 7683 N N . LYS A 1 67 ? 3.534 -10.941 3.039 1.00 0.78 93 LYS A N 6
ATOM 7684 C CA . LYS A 1 67 ? 2.151 -11.242 3.438 1.00 0.72 93 LYS A CA 6
ATOM 7685 C C . LYS A 1 67 ? 1.703 -10.594 4.762 1.00 0.72 93 LYS A C 6
ATOM 7686 O O . LYS A 1 67 ? 0.555 -10.720 5.185 1.00 0.70 93 LYS A O 6
ATOM 7705 N N . GLU A 1 68 ? 2.643 -9.975 5.469 1.00 0.83 94 GLU A N 6
ATOM 7706 C CA . GLU A 1 68 ? 2.625 -9.539 6.852 1.00 0.89 94 GLU A CA 6
ATOM 7707 C C . GLU A 1 68 ? 1.693 -8.337 7.161 1.00 0.78 94 GLU A C 6
ATOM 7708 O O . GLU A 1 68 ? 2.134 -7.313 7.679 1.00 0.95 94 GLU A O 6
ATOM 7720 N N . MET A 1 69 ? 0.386 -8.418 6.877 1.00 0.76 95 MET A N 6
ATOM 7721 C CA . MET A 1 69 ? -0.562 -7.306 7.113 1.00 0.90 95 MET A CA 6
ATOM 7722 C C . MET A 1 69 ? -0.989 -7.065 8.575 1.00 0.88 95 MET A C 6
ATOM 7723 O O . MET A 1 69 ? -1.704 -6.097 8.849 1.00 1.02 95 MET A O 6
ATOM 7737 N N . HIS A 1 70 ? -0.432 -7.811 9.537 1.00 0.76 96 HIS A N 6
ATOM 7738 C CA . HIS A 1 70 ? -0.254 -7.335 10.923 1.00 0.72 96 HIS A CA 6
ATOM 7739 C C . HIS A 1 70 ? 0.617 -6.060 11.000 1.00 0.54 96 HIS A C 6
ATOM 7740 O O . HIS A 1 70 ? 0.430 -5.197 11.863 1.00 0.72 96 HIS A O 6
ATOM 7754 N N . GLY A 1 71 ? 1.541 -5.941 10.050 1.00 0.37 97 GLY A N 6
ATOM 7755 C CA . GLY A 1 71 ? 2.507 -4.863 9.870 1.00 0.41 97 GLY A CA 6
ATOM 7756 C C . GLY A 1 71 ? 2.014 -3.627 9.131 1.00 0.41 97 GLY A C 6
ATOM 7757 O O . GLY A 1 71 ? 2.524 -2.525 9.333 1.00 0.50 97 GLY A O 6
ATOM 7761 N N . LEU A 1 72 ? 1.074 -3.818 8.215 1.00 0.41 98 LEU A N 6
ATOM 7762 C CA . LEU A 1 72 ? 0.737 -2.812 7.208 1.00 0.48 98 LEU A CA 6
ATOM 7763 C C . LEU A 1 72 ? -0.343 -1.868 7.707 1.00 0.47 98 LEU A C 6
ATOM 7764 O O . LEU A 1 72 ? -1.476 -2.249 8.013 1.00 0.68 98 LEU A O 6
ATOM 7780 N N . ARG A 1 73 ? 0.050 -0.602 7.726 1.00 0.34 99 ARG A N 6
ATOM 7781 C CA . ARG A 1 73 ? -0.742 0.537 8.164 1.00 0.31 99 ARG A CA 6
ATOM 7782 C C . ARG A 1 73 ? -1.130 1.297 6.914 1.00 0.29 99 ARG A C 6
ATOM 7783 O O . ARG A 1 73 ? -0.286 1.970 6.324 1.00 0.33 99 ARG A O 6
ATOM 7804 N N . ILE A 1 74 ? -2.353 1.074 6.446 1.00 0.28 100 ILE A N 6
ATOM 7805 C CA . ILE A 1 74 ? -2.768 1.476 5.103 1.00 0.23 100 ILE A CA 6
ATOM 7806 C C . ILE A 1 74 ? -3.818 2.564 5.160 1.00 0.23 100 ILE A C 6
ATOM 7807 O O . ILE A 1 74 ? -4.702 2.594 6.015 1.00 0.27 100 ILE A O 6
ATOM 7823 N N . PHE A 1 75 ? -3.633 3.476 4.225 1.00 0.21 101 PHE A N 6
ATOM 7824 C CA . PHE A 1 75 ? -4.257 4.768 4.160 1.00 0.18 101 PHE A CA 6
ATOM 7825 C C . PHE A 1 75 ? -4.721 4.982 2.715 1.00 0.17 101 PHE A C 6
ATOM 7826 O O . PHE A 1 75 ? -3.919 4.964 1.785 1.00 0.32 101 PHE A O 6
ATOM 7843 N N . THR A 1 76 ? -6.025 5.116 2.513 1.00 0.16 102 THR A N 6
ATOM 7844 C CA . THR A 1 76 ? -6.696 5.232 1.207 1.00 0.18 102 THR A CA 6
ATOM 7845 C C . THR A 1 76 ? -7.725 6.343 1.246 1.00 0.19 102 THR A C 6
ATOM 7846 O O . THR A 1 76 ? -8.392 6.594 2.254 1.00 0.27 102 THR A O 6
ATOM 7857 N N . SER A 1 77 ? -7.881 6.974 0.094 1.00 0.21 103 SER A N 6
ATOM 7858 C CA . SER A 1 77 ? -8.886 7.992 -0.161 1.00 0.22 103 SER A CA 6
ATOM 7859 C C . SER A 1 77 ? -9.235 8.033 -1.651 1.00 0.20 103 SER A C 6
ATOM 7860 O O . SER A 1 77 ? -8.690 7.270 -2.453 1.00 0.20 103 SER A O 6
ATOM 7868 N N . VAL A 1 78 ? -10.160 8.906 -2.039 1.00 0.24 104 VAL A N 6
ATOM 7869 C CA . VAL A 1 78 ? -10.612 9.028 -3.431 1.00 0.22 104 VAL A CA 6
ATOM 7870 C C . VAL A 1 78 ? -10.957 10.472 -3.791 1.00 0.28 104 VAL A C 6
ATOM 7871 O O . VAL A 1 78 ? -11.686 11.126 -3.041 1.00 0.38 104 VAL A O 6
ATOM 7884 N N . PRO A 1 79 ? -10.483 10.971 -4.945 1.00 0.32 105 PRO A N 6
ATOM 7885 C CA . PRO A 1 79 ? -10.974 12.203 -5.525 1.00 0.60 105 PRO A CA 6
ATOM 7886 C C . PRO A 1 79 ? -12.323 11.929 -6.208 1.00 0.87 105 PRO A C 6
ATOM 7887 O O . PRO A 1 79 ? -12.446 11.046 -7.063 1.00 1.01 105 PRO A O 6
ATOM 7898 N N . LYS A 1 80 ? -13.360 12.663 -5.821 1.00 1.20 106 LYS A N 6
ATOM 7899 C CA . LYS A 1 80 ? -14.716 12.552 -6.334 1.00 1.50 106 LYS A CA 6
ATOM 7900 C C . LYS A 1 80 ? -15.318 13.961 -6.443 1.00 1.80 106 LYS A C 6
ATOM 7901 O O . LYS A 1 80 ? -16.238 14.321 -5.699 1.00 2.05 106 LYS A O 6
ATOM 7920 N N . ARG A 1 81 ? -14.731 14.777 -7.327 1.00 2.00 107 ARG A N 6
ATOM 7921 C CA . ARG A 1 81 ? -15.160 16.149 -7.650 1.00 2.46 107 ARG A CA 6
ATOM 7922 C C . ARG A 1 81 ? -14.941 16.484 -9.124 1.00 3.18 107 ARG A C 6
ATOM 7923 O O . ARG A 1 81 ? -15.950 16.479 -9.868 1.00 3.71 107 ARG A O 6
ATOM 7945 N N . ALA A 1 1 ? 14.157 8.193 2.896 1.00 6.29 27 ALA A N 7
ATOM 7946 C CA . ALA A 1 1 ? 14.807 7.856 4.176 1.00 4.70 27 ALA A CA 7
ATOM 7947 C C . ALA A 1 1 ? 14.288 6.533 4.751 1.00 3.36 27 ALA A C 7
ATOM 7948 O O . ALA A 1 1 ? 13.198 6.082 4.396 1.00 4.10 27 ALA A O 7
ATOM 7957 N N . THR A 1 2 ? 15.079 5.905 5.632 1.00 2.29 28 THR A N 7
ATOM 7958 C CA . THR A 1 2 ? 14.841 4.629 6.350 1.00 1.23 28 THR A CA 7
ATOM 7959 C C . THR A 1 2 ? 14.443 3.397 5.507 1.00 0.99 28 THR A C 7
ATOM 7960 O O . THR A 1 2 ? 14.101 2.352 6.056 1.00 2.21 28 THR A O 7
ATOM 7971 N N . GLN A 1 3 ? 14.551 3.467 4.177 1.00 1.18 29 GLN A N 7
ATOM 7972 C CA . GLN A 1 3 ? 14.163 2.424 3.224 1.00 0.93 29 GLN A CA 7
ATOM 7973 C C . GLN A 1 3 ? 14.790 1.043 3.473 1.00 0.87 29 GLN A C 7
ATOM 7974 O O . GLN A 1 3 ? 16.017 0.891 3.538 1.00 1.41 29 GLN A O 7
ATOM 7988 N N . THR A 1 4 ? 13.930 0.026 3.455 1.00 0.55 30 THR A N 7
ATOM 7989 C CA . THR A 1 4 ? 14.309 -1.369 3.179 1.00 0.54 30 THR A CA 7
ATOM 7990 C C . THR A 1 4 ? 14.290 -1.642 1.670 1.00 0.55 30 THR A C 7
ATOM 7991 O O . THR A 1 4 ? 13.679 -0.892 0.912 1.00 0.61 30 THR A O 7
ATOM 8002 N N . GLU A 1 5 ? 14.884 -2.748 1.211 1.00 0.63 31 GLU A N 7
ATOM 8003 C CA . GLU A 1 5 ? 14.706 -3.214 -0.174 1.00 0.64 31 GLU A CA 7
ATOM 8004 C C . GLU A 1 5 ? 13.246 -3.618 -0.461 1.00 0.48 31 GLU A C 7
ATOM 8005 O O . GLU A 1 5 ? 12.776 -3.483 -1.597 1.00 0.44 31 GLU A O 7
ATOM 8017 N N . GLY A 1 6 ? 12.525 -4.046 0.585 1.00 0.45 32 GLY A N 7
ATOM 8018 C CA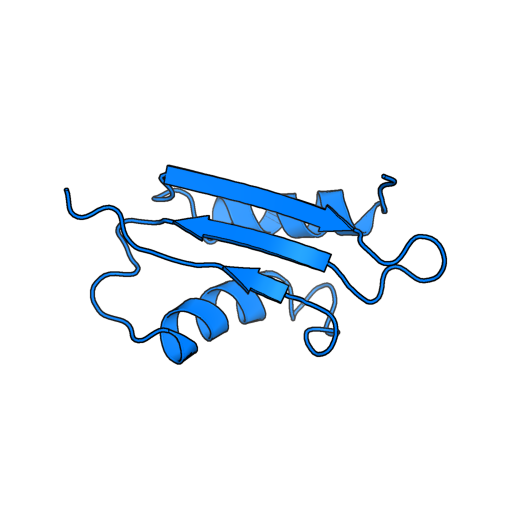 . GLY A 1 6 ? 11.088 -4.300 0.593 1.00 0.39 32 GLY A CA 7
ATOM 8019 C C . GLY A 1 6 ? 10.247 -3.041 0.362 1.00 0.31 32 GLY A C 7
ATOM 8020 O O . GLY A 1 6 ? 9.288 -3.095 -0.397 1.00 0.29 32 GLY A O 7
ATOM 8024 N N . GLU A 1 7 ? 10.631 -1.887 0.917 1.00 0.29 33 GLU A N 7
ATOM 8025 C CA . GLU A 1 7 ? 9.983 -0.591 0.690 1.00 0.24 33 GLU A CA 7
ATOM 8026 C C . GLU A 1 7 ? 9.898 -0.243 -0.806 1.00 0.23 33 GLU A C 7
ATOM 8027 O O . GLU A 1 7 ? 8.843 0.150 -1.313 1.00 0.23 33 GLU A O 7
ATOM 8039 N N . LEU A 1 8 ? 10.994 -0.491 -1.532 1.00 0.24 34 LEU A N 7
ATOM 8040 C CA . LEU A 1 8 ? 11.128 -0.273 -2.971 1.00 0.24 34 LEU A CA 7
ATOM 8041 C C . LEU A 1 8 ? 10.269 -1.262 -3.757 1.00 0.24 34 LEU A C 7
ATOM 8042 O O . LEU A 1 8 ? 9.452 -0.855 -4.579 1.00 0.25 34 LEU A O 7
ATOM 8058 N N . ARG A 1 9 ? 10.431 -2.554 -3.451 1.00 0.26 35 ARG A N 7
ATOM 8059 C CA . ARG A 1 9 ? 9.711 -3.695 -4.031 1.00 0.32 35 ARG A CA 7
ATOM 8060 C C . ARG A 1 9 ? 8.206 -3.496 -3.927 1.00 0.31 35 ARG A C 7
ATOM 8061 O O . ARG A 1 9 ? 7.486 -3.595 -4.917 1.00 0.35 35 ARG A O 7
ATOM 8082 N N . VAL A 1 10 ? 7.739 -3.153 -2.730 1.00 0.28 36 VAL A N 7
ATOM 8083 C CA . VAL A 1 10 ? 6.325 -2.925 -2.467 1.00 0.27 36 VAL A CA 7
ATOM 8084 C C . VAL A 1 10 ? 5.882 -1.675 -3.219 1.00 0.27 36 VAL A C 7
ATOM 8085 O O . VAL A 1 10 ? 4.873 -1.726 -3.918 1.00 0.30 36 VAL A O 7
ATOM 8098 N N . THR A 1 11 ? 6.667 -0.587 -3.172 1.00 0.25 37 THR A N 7
ATOM 8099 C CA . THR A 1 11 ? 6.366 0.626 -3.947 1.00 0.25 37 THR A CA 7
ATOM 8100 C C . THR A 1 11 ? 6.182 0.335 -5.435 1.00 0.28 37 THR A C 7
ATOM 8101 O O . THR A 1 11 ? 5.228 0.826 -6.034 1.00 0.35 37 THR A O 7
ATOM 8112 N N . GLN A 1 12 ? 7.039 -0.491 -6.034 1.00 0.26 38 GLN A N 7
ATOM 8113 C CA . GLN A 1 12 ? 6.985 -0.772 -7.470 1.00 0.28 38 GLN A CA 7
ATOM 8114 C C . GLN A 1 12 ? 5.670 -1.456 -7.866 1.00 0.32 38 GLN A C 7
ATOM 8115 O O . GLN A 1 12 ? 5.031 -1.049 -8.838 1.00 0.46 38 GLN A O 7
ATOM 8129 N N . ILE A 1 13 ? 5.227 -2.438 -7.075 1.00 0.31 39 ILE A N 7
ATOM 8130 C CA . ILE A 1 13 ? 3.978 -3.172 -7.322 1.00 0.40 39 ILE A CA 7
ATOM 8131 C C . ILE A 1 13 ? 2.764 -2.273 -7.033 1.00 0.39 39 ILE A C 7
ATOM 8132 O O . ILE A 1 13 ? 1.730 -2.369 -7.692 1.00 0.47 39 ILE A O 7
ATOM 8148 N N . LEU A 1 14 ? 2.893 -1.324 -6.104 1.00 0.31 40 LEU A N 7
ATOM 8149 C CA . LEU A 1 14 ? 1.879 -0.297 -5.870 1.00 0.31 40 LEU A CA 7
ATOM 8150 C C . LEU A 1 14 ? 1.692 0.654 -7.062 1.00 0.32 40 LEU A C 7
ATOM 8151 O O . LEU A 1 14 ? 0.550 0.923 -7.431 1.00 0.32 40 LEU A O 7
ATOM 8167 N N . LYS A 1 15 ? 2.767 1.096 -7.730 1.00 0.37 41 LYS A N 7
ATOM 8168 C CA . LYS A 1 15 ? 2.685 1.917 -8.963 1.00 0.39 41 LYS A CA 7
ATOM 8169 C C . LYS A 1 15 ? 2.000 1.214 -10.126 1.00 0.46 41 LYS A C 7
ATOM 8170 O O . LYS A 1 15 ? 1.556 1.868 -11.065 1.00 0.58 41 LYS A O 7
ATOM 8189 N N . GLU A 1 16 ? 1.916 -0.109 -10.078 1.00 0.45 42 GLU A N 7
ATOM 8190 C CA . GLU A 1 16 ? 1.338 -0.958 -11.074 1.00 0.49 42 GLU A CA 7
ATOM 8191 C C . GLU A 1 16 ? -0.109 -1.351 -10.817 1.00 0.41 42 GLU A C 7
ATOM 8192 O O . GLU A 1 16 ? -0.892 -1.414 -11.773 1.00 0.47 42 GLU A O 7
ATOM 8204 N N . LYS A 1 17 ? -0.476 -1.600 -9.553 1.00 0.31 43 LYS A N 7
ATOM 8205 C CA . LYS A 1 17 ? -1.879 -1.775 -9.197 1.00 0.27 43 LYS A CA 7
ATOM 8206 C C . LYS A 1 17 ? -2.625 -0.446 -9.090 1.00 0.28 43 LYS A C 7
ATOM 8207 O O . LYS A 1 17 ? -3.850 -0.440 -9.245 1.00 0.33 43 LYS A O 7
ATOM 8226 N N . PHE A 1 18 ? -1.903 0.664 -8.872 1.00 0.28 44 PHE A N 7
ATOM 8227 C CA . PHE A 1 18 ? -2.492 2.000 -8.729 1.00 0.29 44 PHE A CA 7
ATOM 8228 C C . PHE A 1 18 ? -1.867 3.180 -9.513 1.00 0.37 44 PHE A C 7
ATOM 8229 O O . PHE A 1 18 ? -1.649 4.253 -8.950 1.00 0.38 44 PHE A O 7
ATOM 8246 N N . PRO A 1 19 ? -1.635 3.056 -10.831 1.00 0.50 45 PRO A N 7
ATOM 8247 C CA . PRO A 1 19 ? -1.098 4.140 -11.665 1.00 0.68 45 PRO A CA 7
ATOM 8248 C C . PRO A 1 19 ? -1.976 5.393 -11.780 1.00 0.76 45 PRO A C 7
ATOM 8249 O O . PRO A 1 19 ? -1.425 6.483 -11.971 1.00 1.00 45 PRO A O 7
ATOM 8260 N N . ARG A 1 20 ? -3.307 5.306 -11.627 1.00 0.65 46 ARG A N 7
ATOM 8261 C CA . ARG A 1 20 ? -4.190 6.487 -11.647 1.00 0.77 46 ARG A CA 7
ATOM 8262 C C . ARG A 1 20 ? -4.177 7.316 -10.357 1.00 0.64 46 ARG A C 7
ATOM 8263 O O . ARG A 1 20 ? -4.683 8.444 -10.365 1.00 0.84 46 ARG A O 7
ATOM 8284 N N . ALA A 1 21 ? -3.606 6.778 -9.278 1.00 0.39 47 ALA A N 7
ATOM 8285 C CA . ALA A 1 21 ? -3.580 7.390 -7.954 1.00 0.33 47 ALA A CA 7
ATOM 8286 C C . ALA A 1 21 ? -3.017 8.821 -7.933 1.00 0.43 47 ALA A C 7
ATOM 8287 O O . ALA A 1 21 ? -2.081 9.146 -8.666 1.00 0.62 47 ALA A O 7
ATOM 8294 N N . THR A 1 22 ? -3.575 9.662 -7.060 1.00 0.31 48 THR A N 7
ATOM 8295 C CA . THR A 1 22 ? -3.134 11.050 -6.841 1.00 0.31 48 THR A CA 7
ATOM 8296 C C . THR A 1 22 ? -2.199 11.171 -5.633 1.00 0.40 48 THR A C 7
ATOM 8297 O O . THR A 1 22 ? -1.375 12.087 -5.590 1.00 0.57 48 THR A O 7
ATOM 8308 N N . ALA A 1 23 ? -2.246 10.222 -4.688 1.00 0.37 49 ALA A N 7
ATOM 8309 C CA . ALA A 1 23 ? -1.150 9.941 -3.754 1.00 0.38 49 ALA A CA 7
ATOM 8310 C C . ALA A 1 23 ? -0.725 8.465 -3.857 1.00 0.30 49 ALA A C 7
ATOM 8311 O O . ALA A 1 23 ? -1.591 7.597 -3.937 1.00 0.27 49 ALA A O 7
ATOM 8318 N N . ILE A 1 24 ? 0.583 8.178 -3.833 1.00 0.29 50 ILE A N 7
ATOM 8319 C CA . ILE A 1 24 ? 1.147 6.818 -3.698 1.00 0.24 50 ILE A CA 7
ATOM 8320 C C . ILE A 1 24 ? 2.549 6.881 -3.085 1.00 0.24 50 ILE A C 7
ATOM 8321 O O . ILE A 1 24 ? 3.519 7.255 -3.752 1.00 0.29 50 ILE A O 7
ATOM 8337 N N . LYS A 1 25 ? 2.665 6.494 -1.812 1.00 0.25 51 LYS A N 7
ATOM 8338 C CA . LYS A 1 25 ? 3.914 6.495 -1.042 1.00 0.28 51 LYS A CA 7
ATOM 8339 C C . LYS A 1 25 ? 3.951 5.401 0.033 1.00 0.27 51 LYS A C 7
ATOM 8340 O O . LYS A 1 25 ? 2.909 4.941 0.504 1.00 0.27 51 LYS A O 7
ATOM 8359 N N . VAL A 1 26 ? 5.162 4.988 0.402 1.00 0.29 52 VAL A N 7
ATOM 8360 C CA . VAL A 1 26 ? 5.474 3.931 1.382 1.00 0.29 52 VAL A CA 7
ATOM 8361 C C . VAL A 1 26 ? 6.496 4.452 2.391 1.00 0.36 52 VAL A C 7
ATOM 8362 O O . VAL A 1 26 ? 7.347 5.266 2.026 1.00 0.44 52 VAL A O 7
ATOM 8375 N N . THR A 1 27 ? 6.449 3.988 3.641 1.00 0.36 53 THR A N 7
ATOM 8376 C CA . THR A 1 27 ? 7.575 4.097 4.576 1.00 0.29 53 THR A CA 7
ATOM 8377 C C . THR A 1 27 ? 7.777 2.788 5.307 1.00 0.27 53 THR A C 7
ATOM 8378 O O . THR A 1 27 ? 6.815 2.224 5.816 1.00 0.28 53 THR A O 7
ATOM 8389 N N . ASP A 1 28 ? 9.019 2.317 5.383 1.00 0.30 54 ASP A N 7
ATOM 8390 C CA . ASP A 1 28 ? 9.375 1.217 6.269 1.00 0.28 54 ASP A CA 7
ATOM 8391 C C . ASP A 1 28 ? 9.370 1.700 7.722 1.00 0.26 54 ASP A C 7
ATOM 8392 O O . ASP A 1 28 ? 9.950 2.733 8.071 1.00 0.35 54 ASP A O 7
ATOM 8401 N N . ILE A 1 29 ? 8.760 0.900 8.584 1.00 0.23 55 ILE A N 7
ATOM 8402 C CA . ILE A 1 29 ? 8.721 1.084 10.037 1.00 0.29 55 ILE A CA 7
ATOM 8403 C C . ILE A 1 29 ? 9.182 -0.208 10.739 1.00 0.40 55 ILE A C 7
ATOM 8404 O O . ILE A 1 29 ? 8.715 -0.544 11.826 1.00 0.53 55 ILE A O 7
ATOM 8420 N N . SER A 1 30 ? 10.122 -0.923 10.101 1.00 0.40 56 SER A N 7
ATOM 8421 C CA . SER A 1 30 ? 10.695 -2.208 10.522 1.00 0.50 56 SER A CA 7
ATOM 8422 C C . SER A 1 30 ? 12.201 -2.348 10.255 1.00 0.54 56 SER A C 7
ATOM 8423 O O . SER A 1 30 ? 12.652 -3.245 9.541 1.00 0.58 56 SER A O 7
ATOM 8431 N N . GLY A 1 31 ? 13.015 -1.514 10.908 1.00 0.63 57 GLY A N 7
ATOM 8432 C CA . GLY A 1 31 ? 14.479 -1.528 10.760 1.00 0.75 57 GLY A CA 7
ATOM 8433 C C . GLY A 1 31 ? 15.188 -2.857 11.095 1.00 0.87 57 GLY A C 7
ATOM 8434 O O . GLY A 1 31 ? 16.315 -3.063 10.633 1.00 1.25 57 GLY A O 7
ATOM 8438 N N . GLY A 1 32 ? 14.545 -3.767 11.845 1.00 0.71 58 GLY A N 7
ATOM 8439 C CA . GLY A 1 32 ? 15.093 -5.059 12.286 1.00 0.83 58 GLY A CA 7
ATOM 8440 C C . GLY A 1 32 ? 14.509 -6.316 11.625 1.00 0.79 58 GLY A C 7
ATOM 8441 O O . GLY A 1 32 ? 15.011 -7.415 11.887 1.00 0.96 58 GLY A O 7
ATOM 8445 N N . CYS A 1 33 ? 13.477 -6.190 10.785 1.00 0.70 59 CYS A N 7
ATOM 8446 C CA . CYS A 1 33 ? 12.783 -7.319 10.132 1.00 0.75 59 CYS A CA 7
ATOM 8447 C C . CYS A 1 33 ? 12.132 -6.992 8.774 1.00 0.72 59 CYS A C 7
ATOM 8448 O O . CYS A 1 33 ? 11.781 -7.905 8.027 1.00 0.96 59 CYS A O 7
ATOM 8456 N N . GLY A 1 34 ? 11.956 -5.711 8.453 1.00 0.57 60 GLY A N 7
ATOM 8457 C CA . GLY A 1 34 ? 11.362 -5.180 7.229 1.00 0.58 60 GLY A CA 7
ATOM 8458 C C . GLY A 1 34 ? 9.989 -5.764 6.868 1.00 0.68 60 GLY A C 7
ATOM 8459 O O . GLY A 1 34 ? 9.743 -6.047 5.691 1.00 0.81 60 GLY A O 7
ATOM 8463 N N . ALA A 1 35 ? 9.123 -6.000 7.862 1.00 0.74 61 ALA A N 7
ATOM 8464 C CA . ALA A 1 35 ? 7.818 -6.639 7.706 1.00 0.92 61 ALA A CA 7
ATOM 8465 C C . ALA A 1 35 ? 6.634 -5.671 7.932 1.00 0.75 61 ALA A C 7
ATOM 8466 O O . ALA A 1 35 ? 5.486 -6.110 7.994 1.00 0.71 61 ALA A O 7
ATOM 8473 N N . MET A 1 36 ? 6.903 -4.374 8.104 1.00 0.91 62 MET A N 7
ATOM 8474 C CA . MET A 1 36 ? 6.015 -3.366 8.683 1.00 0.47 62 MET A CA 7
ATOM 8475 C C . MET A 1 36 ? 6.132 -2.043 7.916 1.00 0.36 62 MET A C 7
ATOM 8476 O O . MET A 1 36 ? 7.215 -1.463 7.838 1.00 0.44 62 MET A O 7
ATOM 8490 N N . TYR A 1 37 ? 5.029 -1.545 7.352 1.00 0.34 63 TYR A N 7
ATOM 8491 C CA . TYR A 1 37 ? 5.072 -0.352 6.503 1.00 0.35 63 TYR A CA 7
ATOM 8492 C C . TYR A 1 37 ? 3.857 0.560 6.659 1.00 0.35 63 TYR A C 7
ATOM 8493 O O . TYR A 1 37 ? 2.722 0.112 6.815 1.00 0.39 63 TYR A O 7
ATOM 8511 N N . GLU A 1 38 ? 4.113 1.855 6.521 1.00 0.32 64 GLU A N 7
ATOM 8512 C CA . GLU A 1 38 ? 3.121 2.910 6.369 1.00 0.40 64 GLU A CA 7
ATOM 8513 C C . GLU A 1 38 ? 2.836 3.133 4.872 1.00 0.56 64 GLU A C 7
ATOM 8514 O O . GLU A 1 38 ? 3.720 3.596 4.150 1.00 0.96 64 GLU A O 7
ATOM 8526 N N . ILE A 1 39 ? 1.632 2.849 4.378 1.00 0.34 65 ILE A N 7
ATOM 8527 C CA . ILE A 1 39 ? 1.305 2.938 2.940 1.00 0.30 65 ILE A CA 7
ATOM 8528 C C . ILE A 1 39 ? 0.166 3.936 2.735 1.00 0.25 65 ILE A C 7
ATOM 8529 O O . ILE A 1 39 ? -0.905 3.759 3.308 1.00 0.27 65 ILE A O 7
ATOM 8545 N N . LYS A 1 40 ? 0.377 4.960 1.901 1.00 0.21 66 LYS A N 7
ATOM 8546 C CA . LYS A 1 40 ? -0.566 6.071 1.678 1.00 0.20 66 LYS A CA 7
ATOM 8547 C C . LYS A 1 40 ? -0.901 6.190 0.193 1.00 0.21 66 LYS A C 7
ATOM 8548 O O . LYS A 1 40 ? -0.034 6.527 -0.614 1.00 0.33 66 LYS A O 7
ATOM 8567 N N . ILE A 1 41 ? -2.150 5.870 -0.152 1.00 0.16 67 ILE A N 7
ATOM 8568 C CA . ILE A 1 41 ? -2.725 5.856 -1.496 1.00 0.17 67 ILE A CA 7
ATOM 8569 C C . ILE A 1 41 ? -3.915 6.833 -1.544 1.00 0.21 67 ILE A C 7
ATOM 8570 O O . ILE A 1 41 ? -4.562 7.085 -0.532 1.00 0.23 67 ILE A O 7
ATOM 8586 N N . GLU A 1 42 ? -4.263 7.353 -2.711 1.00 0.23 68 GLU A N 7
ATOM 8587 C CA . GLU A 1 42 ? -5.556 7.991 -3.003 1.00 0.22 68 GLU A CA 7
ATOM 8588 C C . GLU A 1 42 ? -5.805 7.845 -4.495 1.00 0.23 68 GLU A C 7
ATOM 8589 O O . GLU A 1 42 ? -4.894 8.116 -5.264 1.00 0.27 68 GLU A O 7
ATOM 8601 N N . SER A 1 43 ? -6.973 7.381 -4.935 1.00 0.21 69 SER A N 7
ATOM 8602 C CA . SER A 1 43 ? -7.206 7.103 -6.360 1.00 0.25 69 SER A CA 7
ATOM 8603 C C . SER A 1 43 ? -8.672 7.170 -6.727 1.00 0.25 69 SER A C 7
ATOM 8604 O O . SER A 1 43 ? -9.516 6.653 -6.001 1.00 0.23 69 SER A O 7
ATOM 8612 N N . GLU A 1 44 ? -8.967 7.725 -7.901 1.00 0.34 70 GLU A N 7
ATOM 8613 C CA . GLU A 1 44 ? -10.308 7.885 -8.452 1.00 0.38 70 GLU A CA 7
ATOM 8614 C C . GLU A 1 44 ? -11.075 6.564 -8.709 1.00 0.50 70 GLU A C 7
ATOM 8615 O O . GLU A 1 44 ? -12.250 6.597 -9.082 1.00 0.88 70 GLU A O 7
ATOM 8627 N N . GLU A 1 45 ? -10.420 5.409 -8.542 1.00 0.40 71 GLU A N 7
ATOM 8628 C CA . GLU A 1 45 ? -11.007 4.063 -8.656 1.00 0.50 71 GLU A CA 7
ATOM 8629 C C . GLU A 1 45 ? -11.685 3.560 -7.371 1.00 0.50 71 GLU A C 7
ATOM 8630 O O . GLU A 1 45 ? -12.444 2.588 -7.410 1.00 0.67 71 GLU A O 7
ATOM 8642 N N . PHE A 1 46 ? -11.430 4.214 -6.232 1.00 0.39 72 PHE A N 7
ATOM 8643 C CA . PHE A 1 46 ? -11.919 3.804 -4.911 1.00 0.44 72 PHE A CA 7
ATOM 8644 C C . PHE A 1 46 ? -13.333 4.352 -4.550 1.00 0.56 72 PHE A C 7
ATOM 8645 O O . PHE A 1 46 ? -13.763 4.273 -3.396 1.00 0.63 72 PHE A O 7
ATOM 8662 N N . LYS A 1 47 ? -14.086 4.920 -5.509 1.00 0.63 73 LYS A N 7
ATOM 8663 C CA . LYS A 1 47 ? -15.310 5.731 -5.270 1.00 0.76 73 LYS A CA 7
ATOM 8664 C C . LYS A 1 47 ? -16.595 4.974 -4.920 1.00 0.89 73 LYS A C 7
ATOM 8665 O O . LYS A 1 47 ? -17.520 5.600 -4.413 1.00 1.44 73 LYS A O 7
ATOM 8684 N N . GLU A 1 48 ? -16.650 3.662 -5.128 1.00 0.56 74 GLU A N 7
ATOM 8685 C CA . GLU A 1 48 ? -17.722 2.767 -4.653 1.00 0.66 74 GLU A CA 7
ATOM 8686 C C . GLU A 1 48 ? -17.169 1.695 -3.681 1.00 0.68 74 GLU A C 7
ATOM 8687 O O . GLU A 1 48 ? -17.723 0.603 -3.521 1.00 1.13 74 GLU A O 7
ATOM 8699 N N . LYS A 1 49 ? -16.045 2.001 -3.014 1.00 0.58 75 LYS A N 7
ATOM 8700 C CA . LYS A 1 49 ? -15.383 1.146 -2.015 1.00 0.58 75 LYS A CA 7
ATOM 8701 C C . LYS A 1 49 ? -15.454 1.746 -0.620 1.00 0.76 75 LYS A C 7
ATOM 8702 O O . LYS A 1 49 ? -15.060 2.901 -0.432 1.00 0.94 75 LYS A O 7
ATOM 8721 N N . ARG A 1 50 ? -15.859 0.928 0.355 1.00 0.77 76 ARG A N 7
ATOM 8722 C CA . ARG A 1 50 ? -15.672 1.177 1.772 1.00 0.87 76 ARG A CA 7
ATOM 8723 C C . ARG A 1 50 ? -14.196 1.161 2.140 1.00 0.72 76 ARG A C 7
ATOM 8724 O O . ARG A 1 50 ? -13.417 0.499 1.462 1.00 0.46 76 ARG A O 7
ATOM 8745 N N . THR A 1 51 ? -13.850 1.728 3.286 1.00 0.91 77 THR A N 7
ATOM 8746 C CA . THR A 1 51 ? -12.538 1.624 3.952 1.00 0.79 77 THR A CA 7
ATOM 8747 C C . THR A 1 51 ? -11.895 0.235 3.840 1.00 0.63 77 THR A C 7
ATOM 8748 O O . THR A 1 51 ? -10.809 0.083 3.285 1.00 0.52 77 THR A O 7
ATOM 8759 N N . VAL A 1 52 ? -12.614 -0.799 4.273 1.00 0.64 78 VAL A N 7
ATOM 8760 C CA . VAL A 1 52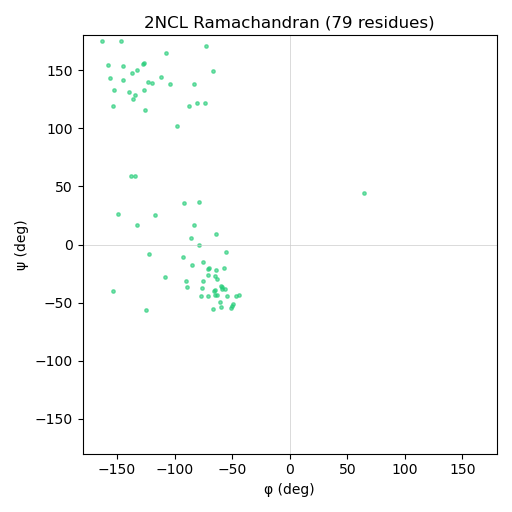 ? -12.191 -2.210 4.220 1.00 0.54 78 VAL A CA 7
ATOM 8761 C C . VAL A 1 52 ? -12.004 -2.742 2.793 1.00 0.39 78 VAL A C 7
ATOM 8762 O O . VAL A 1 52 ? -11.028 -3.436 2.509 1.00 0.33 78 VAL A O 7
ATOM 8775 N N . GLN A 1 53 ? -12.895 -2.373 1.867 1.00 0.37 79 GLN A N 7
ATOM 8776 C CA . GLN A 1 53 ? -12.788 -2.789 0.462 1.00 0.29 79 GLN A CA 7
ATOM 8777 C C . GLN A 1 53 ? -11.636 -2.067 -0.255 1.00 0.27 79 GLN A C 7
ATOM 8778 O O . GLN A 1 53 ? -10.980 -2.669 -1.098 1.00 0.46 79 GLN A O 7
ATOM 8792 N N . GLN A 1 54 ? -11.330 -0.817 0.117 1.00 0.23 80 GLN A N 7
ATOM 8793 C CA . GLN A 1 54 ? -10.128 -0.110 -0.331 1.00 0.27 80 GLN A CA 7
ATOM 8794 C C . GLN A 1 54 ? -8.876 -0.830 0.186 1.00 0.24 80 GLN A C 7
ATOM 8795 O O . GLN A 1 54 ? -8.039 -1.214 -0.628 1.00 0.29 80 GLN A O 7
ATOM 8809 N N . HIS A 1 55 ? -8.767 -1.086 1.502 1.00 0.22 81 HIS A N 7
ATOM 8810 C CA . HIS A 1 55 ? -7.625 -1.788 2.107 1.00 0.23 81 HIS A CA 7
ATOM 8811 C C . HIS A 1 55 ? -7.302 -3.097 1.374 1.00 0.21 81 HIS A C 7
ATOM 8812 O O . HIS A 1 55 ? -6.160 -3.297 0.960 1.00 0.23 81 HIS A O 7
ATOM 8826 N N . GLN A 1 56 ? -8.296 -3.968 1.183 1.00 0.21 82 GLN A N 7
ATOM 8827 C CA . GLN A 1 56 ? -8.196 -5.249 0.480 1.00 0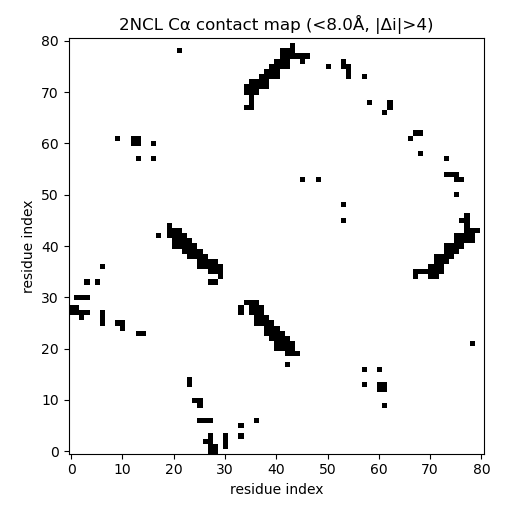.23 82 GLN A CA 7
ATOM 8828 C C . GLN A 1 56 ? -7.456 -5.144 -0.867 1.00 0.22 82 GLN A C 7
ATOM 8829 O O . GLN A 1 56 ? -6.555 -5.940 -1.123 1.00 0.25 82 GLN A O 7
ATOM 8843 N N . MET A 1 57 ? -7.741 -4.130 -1.689 1.00 0.20 83 MET A N 7
ATOM 8844 C CA . MET A 1 57 ? -7.072 -3.913 -2.982 1.00 0.20 83 MET A CA 7
ATOM 8845 C C . MET A 1 57 ? -5.565 -3.657 -2.829 1.00 0.21 83 MET A C 7
ATOM 8846 O O . MET A 1 57 ? -4.742 -4.203 -3.566 1.00 0.26 83 MET A O 7
ATOM 8860 N N . VAL A 1 58 ? -5.206 -2.828 -1.847 1.00 0.18 84 VAL A N 7
ATOM 8861 C CA . VAL A 1 58 ? -3.810 -2.458 -1.492 1.00 0.19 84 VAL A CA 7
ATOM 8862 C C . VAL A 1 58 ? -3.056 -3.617 -0.824 1.00 0.20 84 VAL A C 7
ATOM 8863 O O . VAL A 1 58 ? -1.842 -3.730 -0.957 1.00 0.23 84 VAL A O 7
ATOM 8876 N N . ASN A 1 59 ? -3.782 -4.512 -0.154 1.00 0.23 85 ASN A N 7
ATOM 8877 C CA . ASN A 1 59 ? -3.284 -5.717 0.507 1.00 0.22 85 ASN A CA 7
ATOM 8878 C C . ASN A 1 59 ? -2.938 -6.774 -0.553 1.00 0.23 85 ASN A C 7
ATOM 8879 O O . ASN A 1 59 ? -1.828 -7.299 -0.600 1.00 0.26 85 ASN A O 7
ATOM 8890 N N . GLN A 1 60 ? -3.874 -7.039 -1.464 1.00 0.24 86 GLN A N 7
ATOM 8891 C CA . GLN A 1 60 ? -3.737 -7.984 -2.563 1.00 0.28 86 GLN A CA 7
ATOM 8892 C C . GLN A 1 60 ? -2.680 -7.577 -3.595 1.00 0.31 86 GLN A C 7
ATOM 8893 O O . GLN A 1 60 ? -2.223 -8.432 -4.353 1.00 0.50 86 GLN A O 7
ATOM 8907 N N . ALA A 1 61 ? -2.269 -6.310 -3.644 1.00 0.25 87 ALA A N 7
ATOM 8908 C CA . ALA A 1 61 ? -1.256 -5.826 -4.572 1.00 0.30 87 ALA A CA 7
ATOM 8909 C C . ALA A 1 61 ? 0.059 -6.595 -4.402 1.00 0.50 87 ALA A C 7
ATOM 8910 O O . ALA A 1 61 ? 0.635 -7.060 -5.381 1.00 0.78 87 ALA A O 7
ATOM 8917 N N . LEU A 1 62 ? 0.475 -6.801 -3.151 1.00 0.45 88 LEU A N 7
ATOM 8918 C CA . LEU A 1 62 ? 1.773 -7.411 -2.803 1.00 0.57 88 LEU A CA 7
ATOM 8919 C C . LEU A 1 62 ? 1.699 -8.663 -1.923 1.00 0.52 88 LEU A C 7
ATOM 8920 O O . LEU A 1 62 ? 2.731 -9.208 -1.549 1.00 0.53 88 LEU A O 7
ATOM 8936 N N . LYS A 1 63 ? 0.494 -9.162 -1.643 1.00 0.50 89 LYS A N 7
ATOM 8937 C CA . LYS A 1 63 ? 0.246 -10.350 -0.826 1.00 0.46 89 LYS A CA 7
ATOM 8938 C C . LYS A 1 63 ? 1.052 -11.564 -1.274 1.00 0.55 89 LYS A C 7
ATOM 8939 O O . LYS A 1 63 ? 1.601 -12.287 -0.446 1.00 0.53 89 LYS A O 7
ATOM 8958 N N . GLU A 1 64 ? 1.189 -11.781 -2.577 1.00 0.69 90 GLU A N 7
ATOM 8959 C CA . GLU A 1 64 ? 1.839 -12.970 -3.104 1.00 0.85 90 GLU A CA 7
ATOM 8960 C C . GLU A 1 64 ? 3.390 -12.870 -3.116 1.00 0.89 90 GLU A C 7
ATOM 8961 O O . GLU A 1 64 ? 4.095 -13.686 -3.714 1.00 1.03 90 GLU A O 7
ATOM 8973 N N . GLU A 1 65 ? 3.908 -11.833 -2.461 1.00 0.94 91 GLU A N 7
ATOM 8974 C CA . GLU A 1 65 ? 5.301 -11.417 -2.337 1.00 0.89 91 GLU A CA 7
ATOM 8975 C C . GLU A 1 65 ? 5.638 -11.259 -0.837 1.00 0.74 91 GLU A C 7
ATOM 8976 O O . GLU A 1 65 ? 6.484 -11.995 -0.319 1.00 0.91 91 GLU A O 7
ATOM 8988 N N . ILE A 1 66 ? 4.883 -10.426 -0.104 1.00 0.61 92 ILE A N 7
ATOM 8989 C CA . ILE A 1 66 ? 4.832 -10.342 1.360 1.00 0.68 92 ILE A CA 7
ATOM 8990 C C . ILE A 1 66 ? 3.357 -10.421 1.800 1.00 0.68 92 ILE A C 7
ATOM 8991 O O . ILE A 1 66 ? 2.572 -9.567 1.406 1.00 0.84 92 ILE A O 7
ATOM 9007 N N . LYS A 1 67 ? 2.933 -11.390 2.620 1.00 0.67 93 LYS A N 7
ATOM 9008 C CA . LYS A 1 67 ? 1.541 -11.530 3.059 1.00 0.65 93 LYS A CA 7
ATOM 9009 C C . LYS A 1 67 ? 1.278 -11.111 4.518 1.00 0.62 93 LYS A C 7
ATOM 9010 O O . LYS A 1 67 ? 0.170 -11.267 5.034 1.00 0.68 93 LYS A O 7
ATOM 9029 N N . GLU A 1 68 ? 2.312 -10.643 5.201 1.00 0.65 94 GLU A N 7
ATOM 9030 C CA . GLU A 1 68 ? 2.432 -10.278 6.603 1.00 0.61 94 GLU A CA 7
ATOM 9031 C C . GLU A 1 68 ? 1.698 -8.973 7.015 1.00 0.58 94 GLU A C 7
ATOM 9032 O O . GLU A 1 68 ? 2.248 -8.113 7.705 1.00 0.65 94 GLU A O 7
ATOM 9044 N N . MET A 1 69 ? 0.435 -8.784 6.614 1.00 0.60 95 MET A N 7
ATOM 9045 C CA . MET A 1 69 ? -0.302 -7.525 6.835 1.00 0.65 95 MET A CA 7
ATOM 9046 C C . MET A 1 69 ? -0.747 -7.228 8.279 1.00 0.62 95 MET A C 7
ATOM 9047 O O . MET A 1 69 ? -1.433 -6.226 8.519 1.00 0.73 95 MET A O 7
ATOM 9061 N N . HIS A 1 70 ? -0.229 -7.969 9.264 1.00 0.54 96 HIS A N 7
ATOM 9062 C CA . HIS A 1 70 ? -0.127 -7.465 10.640 1.00 0.52 96 HIS A CA 7
ATOM 9063 C C . HIS A 1 70 ? 0.807 -6.247 10.742 1.00 0.42 96 HIS A C 7
ATOM 9064 O O . HIS A 1 70 ? 0.599 -5.360 11.565 1.00 0.65 96 HIS A O 7
ATOM 9078 N N . GLY A 1 71 ? 1.793 -6.155 9.853 1.00 0.33 97 GLY A N 7
ATOM 9079 C CA . GLY A 1 71 ? 2.765 -5.059 9.805 1.00 0.45 97 GLY A CA 7
ATOM 9080 C C . GLY A 1 71 ? 2.271 -3.756 9.182 1.00 0.31 97 GLY A C 7
ATOM 9081 O O . GLY A 1 71 ? 2.843 -2.692 9.408 1.00 0.39 97 GLY A O 7
ATOM 9085 N N . LEU A 1 72 ? 1.242 -3.810 8.348 1.00 0.31 98 LEU A N 7
ATOM 9086 C CA . LEU A 1 72 ? 0.899 -2.696 7.459 1.00 0.38 98 LEU A CA 7
ATOM 9087 C C . LEU A 1 72 ? -0.117 -1.757 8.114 1.00 0.46 98 LEU A C 7
ATOM 9088 O O . LEU A 1 72 ? -1.115 -2.192 8.703 1.00 0.72 98 LEU A O 7
ATOM 9104 N N . ARG A 1 73 ? 0.147 -0.459 7.967 1.00 0.38 99 ARG A N 7
ATOM 9105 C CA . ARG A 1 73 ? -0.766 0.642 8.292 1.00 0.36 99 ARG A CA 7
ATOM 9106 C C . ARG A 1 73 ? -1.108 1.333 6.983 1.00 0.29 99 ARG A C 7
ATOM 9107 O O . ARG A 1 73 ? -0.246 1.987 6.395 1.00 0.32 99 ARG A O 7
ATOM 9128 N N . ILE A 1 74 ? -2.322 1.107 6.490 1.00 0.27 100 ILE A N 7
ATOM 9129 C CA . ILE A 1 74 ? -2.716 1.509 5.138 1.00 0.20 100 ILE A CA 7
ATOM 9130 C C . ILE A 1 74 ? -3.787 2.570 5.180 1.00 0.21 100 ILE A C 7
ATOM 9131 O O . ILE A 1 74 ? -4.725 2.544 5.970 1.00 0.31 100 ILE A O 7
ATOM 9147 N N . PHE A 1 75 ? -3.566 3.522 4.298 1.00 0.18 101 PHE A N 7
ATOM 9148 C CA . PHE A 1 75 ? -4.249 4.772 4.188 1.00 0.18 101 PHE A CA 7
ATOM 9149 C C . PHE A 1 75 ? -4.654 4.922 2.720 1.00 0.20 101 PHE A C 7
ATOM 9150 O O . PHE A 1 75 ? -3.827 4.819 1.816 1.00 0.34 101 PHE A O 7
ATOM 9167 N N . THR A 1 76 ? -5.940 5.110 2.483 1.00 0.17 102 THR A N 7
ATOM 9168 C CA . THR A 1 76 ? -6.576 5.188 1.164 1.00 0.19 102 THR A CA 7
ATOM 9169 C C . THR A 1 76 ? -7.646 6.260 1.189 1.00 0.22 102 THR A C 7
ATOM 9170 O O . THR A 1 76 ? -8.241 6.562 2.226 1.00 0.26 102 THR A O 7
ATOM 9181 N N . SER A 1 77 ? -7.901 6.831 0.024 1.00 0.25 103 SER A N 7
ATOM 9182 C CA . SER A 1 77 ? -8.937 7.834 -0.170 1.00 0.27 103 SER A CA 7
ATOM 9183 C C . SER A 1 77 ? -9.299 7.950 -1.652 1.00 0.22 103 SER A C 7
ATOM 9184 O O . SER A 1 77 ? -8.662 7.327 -2.506 1.00 0.18 103 SER A O 7
ATOM 9192 N N . VAL A 1 78 ? -10.321 8.737 -1.987 1.00 0.31 104 VAL A N 7
ATOM 9193 C CA . VAL A 1 78 ? -10.767 8.927 -3.373 1.00 0.29 104 VAL A CA 7
ATOM 9194 C C . VAL A 1 78 ? -11.191 10.369 -3.644 1.00 0.45 104 VAL A C 7
ATOM 9195 O O . VAL A 1 78 ? -11.949 10.938 -2.857 1.00 0.60 104 VAL A O 7
ATOM 9208 N N . PRO A 1 79 ? -10.745 10.969 -4.762 1.00 0.50 105 PRO A N 7
ATOM 9209 C CA . PRO A 1 79 ? -11.188 12.296 -5.155 1.00 0.73 105 PRO A CA 7
ATOM 9210 C C . PRO A 1 79 ? -12.591 12.236 -5.774 1.00 0.86 105 PRO A C 7
ATOM 9211 O O . PRO A 1 79 ? -12.758 11.787 -6.914 1.00 0.71 105 PRO A O 7
ATOM 9222 N N . LYS A 1 80 ? -13.597 12.644 -4.995 1.00 1.33 106 LYS A N 7
ATOM 9223 C CA . LYS A 1 80 ? -15.022 12.478 -5.262 1.00 1.54 106 LYS A CA 7
ATOM 9224 C C . LYS A 1 80 ? -15.821 13.672 -4.697 1.00 2.14 106 LYS A C 7
ATOM 9225 O O . LYS A 1 80 ? -16.197 13.689 -3.518 1.00 2.55 106 LYS A O 7
ATOM 9244 N N . ARG A 1 81 ? -16.072 14.680 -5.541 1.00 2.57 107 ARG A N 7
ATOM 9245 C CA . ARG A 1 81 ? -16.876 15.892 -5.255 1.00 3.31 107 ARG A CA 7
ATOM 9246 C C . ARG A 1 81 ? -18.221 15.960 -5.986 1.00 3.94 107 ARG A C 7
ATOM 9247 O O . ARG A 1 81 ? -19.131 16.637 -5.454 1.00 4.78 107 ARG A O 7
ATOM 9269 N N . ALA A 1 1 ? 13.157 5.607 7.171 1.00 4.46 27 ALA A N 8
ATOM 9270 C CA . ALA A 1 1 ? 14.554 6.042 7.345 1.00 3.37 27 ALA A CA 8
ATOM 9271 C C . ALA A 1 1 ? 15.510 4.949 6.869 1.00 2.77 27 ALA A C 8
ATOM 9272 O O . ALA A 1 1 ? 15.310 3.778 7.182 1.00 3.53 27 ALA A O 8
ATOM 9281 N N . THR A 1 2 ? 16.529 5.313 6.083 1.00 2.72 28 THR A N 8
ATOM 9282 C CA . THR A 1 2 ? 17.496 4.432 5.378 1.00 3.04 28 THR A CA 8
ATOM 9283 C C . THR A 1 2 ? 16.931 3.342 4.440 1.00 2.96 28 THR A C 8
ATOM 9284 O O . THR A 1 2 ? 17.691 2.722 3.691 1.00 4.89 28 THR A O 8
ATOM 9295 N N . GLN A 1 3 ? 15.607 3.179 4.377 1.00 1.10 29 GLN A N 8
ATOM 9296 C CA . GLN A 1 3 ? 14.864 2.265 3.498 1.00 0.75 29 GLN A CA 8
ATOM 9297 C C . GLN A 1 3 ? 15.153 0.764 3.718 1.00 0.65 29 GLN A C 8
ATOM 9298 O O . GLN A 1 3 ? 16.244 0.360 4.123 1.00 0.86 29 GLN A O 8
ATOM 9312 N N . THR A 1 4 ? 14.180 -0.088 3.392 1.00 0.48 30 THR A N 8
ATOM 9313 C CA . THR A 1 4 ? 14.415 -1.520 3.130 1.00 0.43 30 THR A CA 8
ATOM 9314 C C . THR A 1 4 ? 14.441 -1.777 1.616 1.00 0.45 30 THR A C 8
ATOM 9315 O O . THR A 1 4 ? 14.094 -0.894 0.829 1.00 0.54 30 THR A O 8
ATOM 9326 N N . GLU A 1 5 ? 14.835 -2.968 1.164 1.00 0.48 31 GLU A N 8
ATOM 9327 C CA . GLU A 1 5 ? 14.577 -3.432 -0.210 1.00 0.50 31 GLU A CA 8
ATOM 9328 C C . GLU A 1 5 ? 13.083 -3.731 -0.445 1.00 0.40 31 GLU A C 8
ATOM 9329 O O . GLU A 1 5 ? 12.588 -3.564 -1.564 1.00 0.39 31 GLU A O 8
ATOM 9341 N N . GLY A 1 6 ? 12.353 -4.134 0.604 1.00 0.36 32 GLY A N 8
ATOM 9342 C CA . GLY A 1 6 ? 10.913 -4.396 0.555 1.00 0.30 32 GLY A CA 8
ATOM 9343 C C . GLY A 1 6 ? 10.081 -3.137 0.301 1.00 0.24 32 GLY A C 8
ATOM 9344 O O . GLY A 1 6 ? 9.155 -3.186 -0.500 1.00 0.24 32 GLY A O 8
ATOM 9348 N N . GLU A 1 7 ? 10.459 -1.989 0.877 1.00 0.24 33 GLU A N 8
ATOM 9349 C CA . GLU A 1 7 ? 9.868 -0.670 0.616 1.00 0.23 33 GLU A CA 8
ATOM 9350 C C . GLU A 1 7 ? 9.782 -0.378 -0.892 1.00 0.23 33 GLU A C 8
ATOM 9351 O O . GLU A 1 7 ? 8.738 0.030 -1.405 1.00 0.24 33 GLU A O 8
ATOM 9363 N N . LEU A 1 8 ? 10.864 -0.685 -1.615 1.00 0.26 34 LEU A N 8
ATOM 9364 C CA . LEU A 1 8 ? 11.016 -0.461 -3.049 1.00 0.29 34 LEU A CA 8
ATOM 9365 C C . LEU A 1 8 ? 10.120 -1.408 -3.842 1.00 0.29 34 LEU A C 8
ATOM 9366 O O . LEU A 1 8 ? 9.329 -0.966 -4.672 1.00 0.31 34 LEU A O 8
ATOM 9382 N N . ARG A 1 9 ? 10.220 -2.708 -3.544 1.00 0.30 35 ARG A N 8
ATOM 9383 C CA . ARG A 1 9 ? 9.453 -3.797 -4.167 1.00 0.33 35 ARG A CA 8
ATOM 9384 C C . ARG A 1 9 ? 7.956 -3.558 -4.022 1.00 0.31 35 ARG A C 8
ATOM 9385 O O . ARG A 1 9 ? 7.220 -3.612 -5.003 1.00 0.35 35 ARG A O 8
ATOM 9406 N N . VAL A 1 10 ? 7.515 -3.246 -2.808 1.00 0.27 36 VAL A N 8
ATOM 9407 C CA . VAL A 1 10 ? 6.105 -2.989 -2.523 1.00 0.27 36 VAL A CA 8
ATOM 9408 C C . VAL A 1 10 ? 5.684 -1.723 -3.269 1.00 0.28 36 VAL A C 8
ATOM 9409 O O . VAL A 1 10 ? 4.672 -1.746 -3.968 1.00 0.31 36 VAL A O 8
ATOM 9422 N N . THR A 1 11 ? 6.493 -0.650 -3.227 1.00 0.28 37 THR A N 8
ATOM 9423 C CA . THR A 1 11 ? 6.195 0.585 -3.970 1.00 0.30 37 THR A CA 8
ATOM 9424 C C . THR A 1 11 ? 6.031 0.338 -5.468 1.00 0.33 37 THR A C 8
ATOM 9425 O O . THR A 1 11 ? 5.102 0.869 -6.075 1.00 0.38 37 THR A O 8
ATOM 9436 N N . GLN A 1 12 ? 6.874 -0.501 -6.067 1.00 0.32 38 GLN A N 8
ATOM 9437 C CA . GLN A 1 12 ? 6.826 -0.777 -7.502 1.00 0.35 38 GLN A CA 8
ATOM 9438 C C . GLN A 1 12 ? 5.523 -1.456 -7.931 1.00 0.36 38 GLN A C 8
ATOM 9439 O O . GLN A 1 12 ? 4.947 -1.052 -8.945 1.00 0.46 38 GLN A O 8
ATOM 9453 N N . ILE A 1 13 ? 5.028 -2.436 -7.165 1.00 0.32 39 ILE A N 8
ATOM 9454 C CA . ILE A 1 13 ? 3.768 -3.114 -7.513 1.00 0.32 39 ILE A CA 8
ATOM 9455 C C . ILE A 1 13 ? 2.564 -2.211 -7.190 1.00 0.32 39 ILE A C 8
ATOM 9456 O O . ILE A 1 13 ? 1.566 -2.211 -7.910 1.00 0.32 39 ILE A O 8
ATOM 9472 N N . LEU A 1 14 ? 2.675 -1.350 -6.177 1.00 0.33 40 LEU A N 8
ATOM 9473 C CA . LEU A 1 14 ? 1.674 -0.319 -5.892 1.00 0.34 40 LEU A CA 8
ATOM 9474 C C . LEU A 1 14 ? 1.473 0.670 -7.049 1.00 0.33 40 LEU A C 8
ATOM 9475 O O . LEU A 1 14 ? 0.325 0.983 -7.365 1.00 0.33 40 LEU A O 8
ATOM 9491 N N . LYS A 1 15 ? 2.539 1.103 -7.735 1.00 0.35 41 LYS A N 8
ATOM 9492 C CA . LYS A 1 15 ? 2.427 1.992 -8.913 1.00 0.40 41 LYS A CA 8
ATOM 9493 C C . LYS A 1 15 ? 1.628 1.382 -10.057 1.00 0.41 41 LYS A C 8
ATOM 9494 O O . LYS A 1 15 ? 1.084 2.122 -10.873 1.00 0.53 41 LYS A O 8
ATOM 9513 N N . GLU A 1 16 ? 1.567 0.055 -10.128 1.00 0.35 42 GLU A N 8
ATOM 9514 C CA . GLU A 1 16 ? 0.908 -0.724 -11.136 1.00 0.37 42 GLU A CA 8
ATOM 9515 C C . GLU A 1 16 ? -0.504 -1.152 -10.795 1.00 0.35 42 GLU A C 8
ATOM 9516 O O . GLU A 1 16 ? -1.353 -1.205 -11.688 1.00 0.38 42 GLU A O 8
ATOM 9528 N N . LYS A 1 17 ? -0.777 -1.452 -9.519 1.00 0.32 43 LYS A N 8
ATOM 9529 C CA . LYS A 1 17 ? -2.153 -1.655 -9.106 1.00 0.31 43 LYS A CA 8
ATOM 9530 C C . LYS A 1 17 ? -2.909 -0.333 -8.976 1.00 0.33 43 LYS A C 8
ATOM 9531 O O . LYS A 1 17 ? -4.134 -0.328 -9.110 1.00 0.39 43 LYS A O 8
ATOM 9550 N N . PHE A 1 18 ? -2.184 0.779 -8.781 1.00 0.32 44 PHE A N 8
ATOM 9551 C CA . PHE A 1 18 ? -2.758 2.120 -8.653 1.00 0.32 44 PHE A CA 8
ATOM 9552 C C . PHE A 1 18 ? -2.164 3.263 -9.517 1.00 0.36 44 PHE A C 8
ATOM 9553 O O . PHE A 1 18 ? -1.889 4.347 -9.003 1.00 0.37 44 PHE A O 8
ATOM 9570 N N . PRO A 1 19 ? -2.027 3.099 -10.845 1.00 0.42 45 PRO A N 8
ATOM 9571 C CA . PRO A 1 19 ? -1.543 4.138 -11.766 1.00 0.50 45 PRO A CA 8
ATOM 9572 C C . PRO A 1 19 ? -2.481 5.339 -11.943 1.00 0.52 45 PRO A C 8
ATOM 9573 O O . PRO A 1 19 ? -2.024 6.398 -12.374 1.00 0.62 45 PRO A O 8
ATOM 9584 N N . ARG A 1 20 ? -3.772 5.227 -11.604 1.00 0.48 46 ARG A N 8
ATOM 9585 C CA . ARG A 1 20 ? -4.703 6.370 -11.579 1.00 0.55 46 ARG A CA 8
ATOM 9586 C C . ARG A 1 20 ? -4.658 7.209 -10.299 1.00 0.45 46 ARG A C 8
ATOM 9587 O O . ARG A 1 20 ? -5.328 8.245 -10.225 1.00 0.58 46 ARG A O 8
ATOM 9608 N N . ALA A 1 21 ? -3.877 6.777 -9.311 1.00 0.31 47 ALA A N 8
ATOM 9609 C CA . ALA A 1 21 ? -3.748 7.444 -8.028 1.00 0.28 47 ALA A CA 8
ATOM 9610 C C . ALA A 1 21 ? -3.158 8.853 -8.126 1.00 0.27 47 ALA A C 8
ATOM 9611 O O . ALA A 1 21 ? -2.280 9.135 -8.950 1.00 0.41 47 ALA A O 8
ATOM 9618 N N . THR A 1 22 ? -3.618 9.727 -7.232 1.00 0.24 48 THR A N 8
ATOM 9619 C CA . THR A 1 22 ? -3.061 11.073 -7.052 1.00 0.28 48 THR A CA 8
ATOM 9620 C C . THR A 1 22 ? -1.994 11.084 -5.958 1.00 0.38 48 THR A C 8
ATOM 9621 O O . THR A 1 22 ? -0.995 11.795 -6.112 1.00 0.68 48 THR A O 8
ATOM 9632 N N . ALA A 1 23 ? -2.136 10.242 -4.922 1.00 0.30 49 ALA A N 8
ATOM 9633 C CA . ALA A 1 23 ? -1.065 9.918 -3.975 1.00 0.27 49 ALA A CA 8
ATOM 9634 C C . ALA A 1 23 ? -0.705 8.419 -4.019 1.00 0.22 49 ALA A C 8
ATOM 9635 O O . ALA A 1 23 ? -1.603 7.581 -4.070 1.00 0.22 49 ALA A O 8
ATOM 9642 N N . ILE A 1 24 ? 0.592 8.091 -3.979 1.00 0.22 50 ILE A N 8
ATOM 9643 C CA . ILE A 1 24 ? 1.155 6.732 -3.838 1.00 0.22 50 ILE A CA 8
ATOM 9644 C C . ILE A 1 24 ? 2.574 6.811 -3.248 1.00 0.26 50 ILE A C 8
ATOM 9645 O O . ILE A 1 24 ? 3.522 7.219 -3.929 1.00 0.35 50 ILE A O 8
ATOM 9661 N N . LYS A 1 25 ? 2.717 6.398 -1.980 1.00 0.23 51 LYS A N 8
ATOM 9662 C CA . LYS A 1 25 ? 3.983 6.352 -1.225 1.00 0.26 51 LYS A CA 8
ATOM 9663 C C . LYS A 1 25 ? 4.006 5.280 -0.129 1.00 0.24 51 LYS A C 8
ATOM 9664 O O . LYS A 1 25 ? 2.948 4.866 0.353 1.00 0.27 51 LYS A O 8
ATOM 9683 N N . VAL A 1 26 ? 5.211 4.865 0.275 1.00 0.23 52 VAL A N 8
ATOM 9684 C CA . VAL A 1 26 ? 5.477 3.840 1.303 1.00 0.23 52 VAL A CA 8
ATOM 9685 C C . VAL A 1 26 ? 6.543 4.330 2.299 1.00 0.25 52 VAL A C 8
ATOM 9686 O O . VAL A 1 26 ? 7.406 5.146 1.965 1.00 0.35 52 VAL A O 8
ATOM 9699 N N . THR A 1 27 ? 6.510 3.857 3.547 1.00 0.24 53 THR A N 8
ATOM 9700 C CA . THR A 1 27 ? 7.588 4.060 4.527 1.00 0.26 53 THR A CA 8
ATOM 9701 C C . THR A 1 27 ? 7.801 2.812 5.361 1.00 0.29 53 THR A C 8
ATOM 9702 O O . THR A 1 27 ? 6.870 2.335 5.991 1.00 0.35 53 THR A O 8
ATOM 9713 N N . ASP A 1 28 ? 9.024 2.293 5.406 1.00 0.29 54 ASP A N 8
ATOM 9714 C CA . ASP A 1 28 ? 9.394 1.246 6.357 1.00 0.29 54 ASP A CA 8
ATOM 9715 C C . ASP A 1 28 ? 9.374 1.807 7.781 1.00 0.32 54 ASP A C 8
ATOM 9716 O O . ASP A 1 28 ? 9.908 2.885 8.064 1.00 0.44 54 ASP A O 8
ATOM 9725 N N . ILE A 1 29 ? 8.786 1.027 8.682 1.00 0.27 55 ILE A N 8
ATOM 9726 C CA . ILE A 1 29 ? 8.664 1.338 10.107 1.00 0.36 55 ILE A CA 8
ATOM 9727 C C . ILE A 1 29 ? 9.028 0.128 10.989 1.00 0.47 55 ILE A C 8
ATOM 9728 O O . ILE A 1 29 ? 8.676 0.097 12.170 1.00 0.64 55 ILE A O 8
ATOM 9744 N N . SER A 1 30 ? 9.768 -0.847 10.436 1.00 0.52 56 SER A N 8
ATOM 9745 C CA . SER A 1 30 ? 10.298 -2.051 11.099 1.00 0.64 56 SER A CA 8
ATOM 9746 C C . SER A 1 30 ? 11.824 -2.138 10.965 1.00 0.74 56 SER A C 8
ATOM 9747 O O . SER A 1 30 ? 12.363 -2.853 10.121 1.00 0.70 56 SER A O 8
ATOM 9755 N N . GLY A 1 31 ? 12.563 -1.454 11.839 1.00 1.01 57 GLY A N 8
ATOM 9756 C CA . GLY A 1 31 ? 14.038 -1.393 11.816 1.00 1.19 57 GLY A CA 8
ATOM 9757 C C . GLY A 1 31 ? 14.752 -2.672 12.271 1.00 1.31 57 GLY A C 8
ATOM 9758 O O . GLY A 1 31 ? 15.973 -2.677 12.447 1.00 1.85 57 GLY A O 8
ATOM 9762 N N . GLY A 1 32 ? 13.992 -3.752 12.454 1.00 1.02 58 GLY A N 8
ATOM 9763 C CA . GLY A 1 32 ? 14.434 -5.050 12.968 1.00 1.23 58 GLY A CA 8
ATOM 9764 C C . GLY A 1 32 ? 14.020 -6.239 12.098 1.00 1.02 58 GLY A C 8
ATOM 9765 O O . GLY A 1 32 ? 14.554 -7.335 12.285 1.00 1.11 58 GLY A O 8
ATOM 9769 N N . CYS A 1 33 ? 13.106 -6.044 11.141 1.00 0.86 59 CYS A N 8
ATOM 9770 C CA . CYS A 1 33 ? 12.699 -7.076 10.182 1.00 0.75 59 CYS A CA 8
ATOM 9771 C C . CYS A 1 33 ? 12.222 -6.519 8.822 1.00 0.75 59 CYS A C 8
ATOM 9772 O O . CYS A 1 33 ? 12.128 -7.266 7.845 1.00 0.94 59 CYS A O 8
ATOM 9780 N N . GLY A 1 34 ? 11.869 -5.231 8.745 1.00 0.67 60 GLY A N 8
ATOM 9781 C CA . GLY A 1 34 ? 11.090 -4.643 7.650 1.00 0.74 60 GLY A CA 8
ATOM 9782 C C . GLY A 1 34 ? 9.765 -5.377 7.431 1.00 0.73 60 GLY A C 8
ATOM 9783 O O . GLY A 1 34 ? 9.349 -5.611 6.299 1.00 0.90 60 GLY A O 8
ATOM 9787 N N . ALA A 1 35 ? 9.138 -5.806 8.528 1.00 0.61 61 ALA A N 8
ATOM 9788 C CA . ALA A 1 35 ? 7.851 -6.496 8.549 1.00 0.65 61 ALA A CA 8
ATOM 9789 C C . ALA A 1 35 ? 6.651 -5.539 8.713 1.00 0.60 61 ALA A C 8
ATOM 9790 O O . ALA A 1 35 ? 5.513 -6.002 8.788 1.00 0.92 61 ALA A O 8
ATOM 9797 N N . MET A 1 36 ? 6.885 -4.221 8.779 1.00 0.54 62 MET A N 8
ATOM 9798 C CA . MET A 1 36 ? 5.873 -3.166 8.837 1.00 0.43 62 MET A CA 8
ATOM 9799 C C . MET A 1 36 ? 6.177 -2.019 7.887 1.00 0.37 62 MET A C 8
ATOM 9800 O O . MET A 1 36 ? 7.317 -1.557 7.816 1.00 0.36 62 MET A O 8
ATOM 9814 N N . TYR A 1 37 ? 5.120 -1.490 7.272 1.00 0.36 63 TYR A N 8
ATOM 9815 C CA . TYR A 1 37 ? 5.189 -0.303 6.437 1.00 0.35 63 TYR A CA 8
ATOM 9816 C C . TYR A 1 37 ? 3.957 0.593 6.595 1.00 0.34 63 TYR A C 8
ATOM 9817 O O . TYR A 1 37 ? 2.824 0.129 6.714 1.00 0.37 63 TYR A O 8
ATOM 9835 N N . GLU A 1 38 ? 4.196 1.891 6.502 1.00 0.33 64 GLU A N 8
ATOM 9836 C CA . GLU A 1 38 ? 3.203 2.927 6.238 1.00 0.39 64 GLU A CA 8
ATOM 9837 C C . GLU A 1 38 ? 2.932 2.970 4.733 1.00 0.45 64 GLU A C 8
ATOM 9838 O O . GLU A 1 38 ? 3.885 2.957 3.957 1.00 0.63 64 GLU A O 8
ATOM 9850 N N . ILE A 1 39 ? 1.673 3.018 4.294 1.00 0.39 65 ILE A N 8
ATOM 9851 C CA . ILE A 1 39 ? 1.309 3.067 2.866 1.00 0.31 65 ILE A CA 8
ATOM 9852 C C . ILE A 1 39 ? 0.185 4.085 2.676 1.00 0.27 65 ILE A C 8
ATOM 9853 O O . ILE A 1 39 ? -0.878 3.943 3.278 1.00 0.28 65 ILE A O 8
ATOM 9869 N N . LYS A 1 40 ? 0.397 5.093 1.824 1.00 0.24 66 LYS A N 8
ATOM 9870 C CA . LYS A 1 40 ? -0.542 6.205 1.605 1.00 0.25 66 LYS A CA 8
ATOM 9871 C C . LYS A 1 40 ? -0.892 6.314 0.126 1.00 0.29 66 LYS A C 8
ATOM 9872 O O . LYS A 1 40 ? -0.030 6.622 -0.699 1.00 0.40 66 LYS A O 8
ATOM 9891 N N . ILE A 1 41 ? -2.154 6.011 -0.190 1.00 0.23 67 ILE A N 8
ATOM 9892 C CA . ILE A 1 41 ? -2.739 5.982 -1.527 1.00 0.22 67 ILE A CA 8
ATOM 9893 C C . ILE A 1 41 ? -3.932 6.954 -1.575 1.00 0.25 67 ILE A C 8
ATOM 9894 O O . ILE A 1 41 ? -4.557 7.239 -0.554 1.00 0.28 67 ILE A O 8
ATOM 9910 N N . GLU A 1 42 ? -4.294 7.447 -2.751 1.00 0.26 68 GLU A N 8
ATOM 9911 C CA . GLU A 1 42 ? -5.567 8.126 -3.036 1.00 0.26 68 GLU A CA 8
ATOM 9912 C C . GLU A 1 42 ? -5.837 7.991 -4.531 1.00 0.27 68 GLU A C 8
ATOM 9913 O O . GLU A 1 42 ? -4.946 8.295 -5.312 1.00 0.36 68 GLU A O 8
ATOM 9925 N N . SER A 1 43 ? -7.000 7.495 -4.955 1.00 0.23 69 SER A N 8
ATOM 9926 C CA . SER A 1 43 ? -7.268 7.207 -6.375 1.00 0.25 69 SER A CA 8
ATOM 9927 C C . SER A 1 43 ? -8.744 7.198 -6.692 1.00 0.24 69 SER A C 8
ATOM 9928 O O . SER A 1 43 ? -9.556 6.788 -5.868 1.00 0.24 69 SER A O 8
ATOM 9936 N N . GLU A 1 44 ? -9.075 7.605 -7.916 1.00 0.29 70 GLU A N 8
ATOM 9937 C CA . GLU A 1 44 ? -10.442 7.788 -8.404 1.00 0.32 70 GLU A CA 8
ATOM 9938 C C . GLU A 1 44 ? -11.297 6.507 -8.299 1.00 0.36 70 GLU A C 8
ATOM 9939 O O . GLU A 1 44 ? -12.503 6.566 -8.084 1.00 0.57 70 GLU A O 8
ATOM 9951 N N . GLU A 1 45 ? -10.655 5.337 -8.361 1.00 0.30 71 GLU A N 8
ATOM 9952 C CA . GLU A 1 45 ? -11.301 4.024 -8.229 1.00 0.35 71 GLU A CA 8
ATOM 9953 C C . GLU A 1 45 ? -11.822 3.695 -6.824 1.00 0.37 71 GLU A C 8
ATOM 9954 O O . GLU A 1 45 ? -12.665 2.810 -6.677 1.00 0.47 71 GLU A O 8
ATOM 9966 N N . PHE A 1 46 ? -11.359 4.388 -5.779 1.00 0.33 72 PHE A N 8
ATOM 9967 C CA . PHE A 1 46 ? -11.734 4.091 -4.394 1.00 0.37 72 PHE A CA 8
ATOM 9968 C C . PHE A 1 46 ? -13.104 4.682 -3.994 1.00 0.42 72 PHE A C 8
ATOM 9969 O O . PHE A 1 46 ? -13.463 4.708 -2.814 1.00 0.56 72 PHE A O 8
ATOM 9986 N N . LYS A 1 47 ? -13.899 5.124 -4.979 1.00 0.39 73 LYS A N 8
ATOM 9987 C CA . LYS A 1 47 ? -15.266 5.647 -4.797 1.00 0.43 73 LYS A CA 8
ATOM 9988 C C . LYS A 1 47 ? -16.313 4.552 -4.613 1.00 0.64 73 LYS A C 8
ATOM 9989 O O . LYS A 1 47 ? -17.342 4.780 -3.989 1.00 0.99 73 LYS A O 8
ATOM 10008 N N . GLU A 1 48 ? -16.045 3.378 -5.176 1.00 0.80 74 GLU A N 8
ATOM 10009 C CA . GLU A 1 48 ? -16.990 2.270 -5.358 1.00 1.19 74 GLU A CA 8
ATOM 10010 C C . GLU A 1 48 ? -16.671 1.084 -4.426 1.00 1.23 74 GLU A C 8
ATOM 10011 O O . GLU A 1 48 ? -16.791 -0.082 -4.810 1.00 1.91 74 GLU A O 8
ATOM 10023 N N . LYS A 1 49 ? -16.168 1.402 -3.224 1.00 0.69 75 LYS A N 8
ATOM 10024 C CA . LYS A 1 49 ? -15.585 0.481 -2.241 1.00 0.65 75 LYS A CA 8
ATOM 10025 C C . LYS A 1 49 ? -16.008 0.839 -0.827 1.00 0.77 75 LYS A C 8
ATOM 10026 O O . LYS A 1 49 ? -15.998 2.012 -0.445 1.00 0.83 75 LYS A O 8
ATOM 10045 N N . ARG A 1 50 ? -16.258 -0.195 -0.022 1.00 0.90 76 ARG A N 8
ATOM 10046 C CA . ARG A 1 50 ? -16.319 -0.118 1.427 1.00 1.02 76 ARG A CA 8
ATOM 10047 C C . ARG A 1 50 ? -14.950 0.226 2.012 1.00 0.81 76 ARG A C 8
ATOM 10048 O O . ARG A 1 50 ? -13.944 0.063 1.324 1.00 0.52 76 ARG A O 8
ATOM 10069 N N . THR A 1 51 ? -14.876 0.556 3.295 1.00 1.00 77 THR A N 8
ATOM 10070 C CA . THR A 1 51 ? -13.589 0.714 3.995 1.00 0.93 77 THR A CA 8
ATOM 10071 C C . THR A 1 51 ? -12.694 -0.519 3.886 1.00 0.73 77 THR A C 8
ATOM 10072 O O . THR A 1 51 ? -11.567 -0.425 3.398 1.00 0.61 77 THR A O 8
ATOM 10083 N N . VAL A 1 52 ? -13.219 -1.687 4.261 1.00 0.72 78 VAL A N 8
ATOM 10084 C CA . VAL A 1 52 ? -12.502 -2.969 4.144 1.00 0.56 78 VAL A CA 8
ATOM 10085 C C . VAL A 1 52 ? -12.072 -3.247 2.701 1.00 0.38 78 VAL A C 8
ATOM 10086 O O . VAL A 1 52 ? -10.934 -3.649 2.475 1.00 0.29 78 VAL A O 8
ATOM 10099 N N . GLN A 1 53 ? -12.927 -2.946 1.715 1.00 0.47 79 GLN A N 8
ATOM 10100 C CA . GLN A 1 53 ? -12.579 -3.142 0.304 1.00 0.45 79 GLN A CA 8
ATOM 10101 C C . GLN A 1 53 ? -11.487 -2.181 -0.189 1.00 0.40 79 GLN A C 8
ATOM 10102 O O . GLN A 1 53 ? -10.679 -2.576 -1.027 1.00 0.65 79 GLN A O 8
ATOM 10116 N N . GLN A 1 54 ? -11.409 -0.947 0.329 1.00 0.27 80 GLN A N 8
ATOM 10117 C CA . GLN A 1 54 ? -10.271 -0.072 0.032 1.00 0.34 80 GLN A CA 8
ATOM 10118 C C . GLN A 1 54 ? -8.975 -0.703 0.558 1.00 0.41 80 GLN A C 8
ATOM 10119 O O . GLN A 1 54 ? -8.047 -0.879 -0.223 1.00 0.52 80 GLN A O 8
ATOM 10133 N N . HIS A 1 55 ? -8.921 -1.105 1.837 1.00 0.39 81 HIS A N 8
ATOM 10134 C CA . HIS A 1 55 ? -7.729 -1.721 2.441 1.00 0.43 81 HIS A CA 8
ATOM 10135 C C . HIS A 1 55 ? -7.286 -2.997 1.707 1.00 0.42 81 HIS A C 8
ATOM 10136 O O . HIS A 1 55 ? -6.119 -3.107 1.318 1.00 0.45 81 HIS A O 8
ATOM 10150 N N . GLN A 1 56 ? -8.199 -3.939 1.455 1.00 0.41 82 GLN A N 8
ATOM 10151 C CA . GLN A 1 56 ? -7.934 -5.175 0.757 1.00 0.47 82 GLN A CA 8
ATOM 10152 C C . GLN A 1 56 ? -7.282 -4.986 -0.615 1.00 0.41 82 GLN A C 8
ATOM 10153 O O . GLN A 1 56 ? -6.341 -5.711 -0.917 1.00 0.43 82 GLN A O 8
ATOM 10167 N N . MET A 1 57 ? -7.689 -4.002 -1.430 1.00 0.36 83 MET A N 8
ATOM 10168 C CA . MET A 1 57 ? -7.092 -3.842 -2.766 1.00 0.32 83 MET A CA 8
ATOM 10169 C C . MET A 1 57 ? -5.576 -3.543 -2.682 1.00 0.27 83 MET A C 8
ATOM 10170 O O . MET A 1 57 ? -4.798 -3.990 -3.529 1.00 0.27 83 MET A O 8
ATOM 10184 N N . VAL A 1 58 ? -5.165 -2.799 -1.644 1.00 0.31 84 VAL A N 8
ATOM 10185 C CA . VAL A 1 58 ? -3.778 -2.374 -1.342 1.00 0.26 84 VAL A CA 8
ATOM 10186 C C . VAL A 1 58 ? -2.979 -3.504 -0.686 1.00 0.27 84 VAL A C 8
ATOM 10187 O O . VAL A 1 58 ? -1.787 -3.642 -0.938 1.00 0.24 84 VAL A O 8
ATOM 10200 N N . ASN A 1 59 ? -3.647 -4.358 0.093 1.00 0.35 85 ASN A N 8
ATOM 10201 C CA . ASN A 1 59 ? -3.107 -5.603 0.643 1.00 0.31 85 ASN A CA 8
ATOM 10202 C C . ASN A 1 59 ? -2.841 -6.635 -0.466 1.00 0.23 85 ASN A C 8
ATOM 10203 O O . ASN A 1 59 ? -1.768 -7.225 -0.543 1.00 0.23 85 ASN A O 8
ATOM 10214 N N . GLN A 1 60 ? -3.785 -6.835 -1.380 1.00 0.25 86 GLN A N 8
ATOM 10215 C CA . GLN A 1 60 ? -3.712 -7.806 -2.448 1.00 0.29 86 GLN A CA 8
ATOM 10216 C C . GLN A 1 60 ? -2.615 -7.515 -3.475 1.00 0.27 86 GLN A C 8
ATOM 10217 O O . GLN A 1 60 ? -2.079 -8.435 -4.093 1.00 0.39 86 GLN A O 8
ATOM 10231 N N . ALA A 1 61 ? -2.251 -6.236 -3.594 1.00 0.21 87 ALA A N 8
ATOM 10232 C CA . ALA A 1 61 ? -1.206 -5.732 -4.480 1.00 0.23 87 ALA A CA 8
ATOM 10233 C C . ALA A 1 61 ? 0.168 -6.344 -4.176 1.00 0.26 87 ALA A C 8
ATOM 10234 O O . ALA A 1 61 ? 0.967 -6.538 -5.089 1.00 0.35 87 ALA A O 8
ATOM 10241 N N . LEU A 1 62 ? 0.439 -6.690 -2.914 1.00 0.32 88 LEU A N 8
ATOM 10242 C CA . LEU A 1 62 ? 1.697 -7.330 -2.501 1.00 0.45 88 LEU A CA 8
ATOM 10243 C C . LEU A 1 62 ? 1.545 -8.628 -1.702 1.00 0.50 88 LEU A C 8
ATOM 10244 O O . LEU A 1 62 ? 2.555 -9.261 -1.400 1.00 0.61 88 LEU A O 8
ATOM 10260 N N . LYS A 1 63 ? 0.312 -9.090 -1.462 1.00 0.48 89 LYS A N 8
ATOM 10261 C CA . LYS A 1 63 ? -0.007 -10.357 -0.793 1.00 0.58 89 LYS A CA 8
ATOM 10262 C C . LYS A 1 63 ? 0.814 -11.519 -1.330 1.00 0.64 89 LYS A C 8
ATOM 10263 O O . LYS A 1 63 ? 1.270 -12.376 -0.573 1.00 0.74 89 LYS A O 8
ATOM 10282 N N . GLU A 1 64 ? 0.954 -11.586 -2.647 1.00 0.68 90 GLU A N 8
ATOM 10283 C CA . GLU A 1 64 ? 1.548 -12.729 -3.286 1.00 0.84 90 GLU A CA 8
ATOM 10284 C C . GLU A 1 64 ? 3.091 -12.661 -3.248 1.00 0.89 90 GLU A C 8
ATOM 10285 O O . GLU A 1 64 ? 3.780 -13.671 -3.385 1.00 1.10 90 GLU A O 8
ATOM 10297 N N . GLU A 1 65 ? 3.635 -11.464 -3.020 1.00 0.83 91 GLU A N 8
ATOM 10298 C CA . GLU A 1 65 ? 5.053 -11.117 -2.961 1.00 0.92 91 GLU A CA 8
ATOM 10299 C C . GLU A 1 65 ? 5.608 -11.283 -1.534 1.00 0.94 91 GLU A C 8
ATOM 10300 O O . GLU A 1 65 ? 6.643 -11.927 -1.333 1.00 1.07 91 GLU A O 8
ATOM 10312 N N . ILE A 1 66 ? 4.907 -10.715 -0.543 1.00 0.90 92 ILE A N 8
ATOM 10313 C CA . ILE A 1 66 ? 5.218 -10.724 0.893 1.00 0.95 92 ILE A CA 8
ATOM 10314 C C . ILE A 1 66 ? 3.897 -10.727 1.666 1.00 0.78 92 ILE A C 8
ATOM 10315 O O . ILE A 1 66 ? 3.255 -9.696 1.835 1.00 0.79 92 ILE A O 8
ATOM 10331 N N . LYS A 1 67 ? 3.478 -11.884 2.165 1.00 0.88 93 LYS A N 8
ATOM 10332 C CA . LYS A 1 67 ? 2.108 -12.096 2.664 1.00 0.81 93 LYS A CA 8
ATOM 10333 C C . LYS A 1 67 ? 1.798 -11.559 4.074 1.00 0.84 93 LYS A C 8
ATOM 10334 O O . LYS A 1 67 ? 0.674 -11.633 4.580 1.00 0.85 93 LYS A O 8
ATOM 10353 N N . GLU A 1 68 ? 2.834 -11.101 4.754 1.00 0.95 94 GLU A N 8
ATOM 10354 C CA . GLU A 1 68 ? 2.962 -10.794 6.163 1.00 1.05 94 GLU A CA 8
ATOM 10355 C C . GLU A 1 68 ? 2.362 -9.435 6.610 1.00 1.01 94 GLU A C 8
ATOM 10356 O O . GLU A 1 68 ? 2.978 -8.689 7.376 1.00 1.16 94 GLU A O 8
ATOM 10368 N N . MET A 1 69 ? 1.157 -9.084 6.142 1.00 0.90 95 MET A N 8
ATOM 10369 C CA . MET A 1 69 ? 0.570 -7.736 6.283 1.00 0.99 95 MET A CA 8
ATOM 10370 C C . MET A 1 69 ? 0.049 -7.323 7.678 1.00 0.92 95 MET A C 8
ATOM 10371 O O . MET A 1 69 ? -0.565 -6.258 7.790 1.00 0.99 95 MET A O 8
ATOM 10385 N N . HIS A 1 70 ? 0.351 -8.054 8.762 1.00 0.79 96 HIS A N 8
ATOM 10386 C CA . HIS A 1 70 ? 0.086 -7.570 10.137 1.00 0.61 96 HIS A CA 8
ATOM 10387 C C . HIS A 1 70 ? 0.707 -6.186 10.400 1.00 0.50 96 HIS A C 8
ATOM 10388 O O . HIS A 1 70 ? 0.155 -5.356 11.126 1.00 0.78 96 HIS A O 8
ATOM 10402 N N . GLY A 1 71 ? 1.845 -5.928 9.764 1.00 0.44 97 GLY A N 8
ATOM 10403 C CA . GLY A 1 71 ? 2.628 -4.703 9.892 1.00 0.49 97 GLY A CA 8
ATOM 10404 C C . GLY A 1 71 ? 2.106 -3.462 9.183 1.00 0.44 97 GLY A C 8
ATOM 10405 O O . GLY A 1 71 ? 2.669 -2.381 9.373 1.00 0.51 97 GLY A O 8
ATOM 10409 N N . LEU A 1 72 ? 1.125 -3.602 8.297 1.00 0.44 98 LEU A N 8
ATOM 10410 C CA . LEU A 1 72 ? 0.812 -2.563 7.318 1.00 0.47 98 LEU A CA 8
ATOM 10411 C C . LEU A 1 72 ? -0.187 -1.554 7.878 1.00 0.48 98 LEU A C 8
ATOM 10412 O O . LEU A 1 72 ? -1.191 -1.889 8.510 1.00 0.71 98 LEU A O 8
ATOM 10428 N N . ARG A 1 73 ? 0.152 -0.290 7.653 1.00 0.41 99 ARG A N 8
ATOM 10429 C CA . ARG A 1 73 ? -0.503 0.902 8.186 1.00 0.45 99 ARG A CA 8
ATOM 10430 C C . ARG A 1 73 ? -0.988 1.708 6.996 1.00 0.47 99 ARG A C 8
ATOM 10431 O O . ARG A 1 73 ? -0.241 2.513 6.442 1.00 0.53 99 ARG A O 8
ATOM 10452 N N . ILE A 1 74 ? -2.179 1.357 6.521 1.00 0.37 100 ILE A N 8
ATOM 10453 C CA . ILE A 1 74 ? -2.660 1.756 5.196 1.00 0.29 100 ILE A CA 8
ATOM 10454 C C . ILE A 1 74 ? -3.731 2.825 5.278 1.00 0.28 100 ILE A C 8
ATOM 10455 O O . ILE A 1 74 ? -4.590 2.871 6.160 1.00 0.35 100 ILE A O 8
ATOM 10471 N N . PHE A 1 75 ? -3.599 3.717 4.315 1.00 0.24 101 PHE A N 8
ATOM 10472 C CA . PHE A 1 75 ? -4.301 4.959 4.175 1.00 0.23 101 PHE A CA 8
ATOM 10473 C C . PHE A 1 75 ? -4.727 5.085 2.709 1.00 0.20 101 PHE A C 8
ATOM 10474 O O . PHE A 1 75 ? -3.906 4.978 1.796 1.00 0.33 101 PHE A O 8
ATOM 10491 N N . THR A 1 76 ? -6.015 5.293 2.480 1.00 0.19 102 THR A N 8
ATOM 10492 C CA . THR A 1 76 ? -6.651 5.378 1.158 1.00 0.17 102 THR A CA 8
ATOM 10493 C C . THR A 1 76 ? -7.705 6.464 1.185 1.00 0.18 102 THR A C 8
ATOM 10494 O O . THR A 1 76 ? -8.247 6.828 2.234 1.00 0.25 102 THR A O 8
ATOM 10505 N N . SER A 1 77 ? -8.018 6.956 -0.001 1.00 0.24 103 SER A N 8
ATOM 10506 C CA . SER A 1 77 ? -9.057 7.945 -0.233 1.00 0.27 103 SER A CA 8
ATOM 10507 C C . SER A 1 77 ? -9.332 8.067 -1.733 1.00 0.21 103 SER A C 8
ATOM 10508 O O . SER A 1 77 ? -8.694 7.392 -2.546 1.00 0.19 103 SER A O 8
ATOM 10516 N N . VAL A 1 78 ? -10.283 8.915 -2.113 1.00 0.24 104 VAL A N 8
ATOM 10517 C CA . VAL A 1 78 ? -10.692 9.120 -3.503 1.00 0.23 104 VAL A CA 8
ATOM 10518 C C . VAL A 1 78 ? -10.932 10.608 -3.821 1.00 0.28 104 VAL A C 8
ATOM 10519 O O . VAL A 1 78 ? -11.637 11.289 -3.075 1.00 0.38 104 VAL A O 8
ATOM 10532 N N . PRO A 1 79 ? -10.339 11.149 -4.904 1.00 0.32 105 PRO A N 8
ATOM 10533 C CA . PRO A 1 79 ? -10.415 12.567 -5.258 1.00 0.52 105 PRO A CA 8
ATOM 10534 C C . PRO A 1 79 ? -11.710 12.903 -5.996 1.00 0.73 105 PRO A C 8
ATOM 10535 O O . PRO A 1 79 ? -12.077 12.267 -6.992 1.00 0.75 105 PRO A O 8
ATOM 10546 N N . LYS A 1 80 ? -12.430 13.887 -5.456 1.00 1.03 106 LYS A N 8
ATOM 10547 C CA . LYS A 1 80 ? -13.876 14.008 -5.595 1.00 1.18 106 LYS A CA 8
ATOM 10548 C C . LYS A 1 80 ? -14.353 15.474 -5.603 1.00 1.48 106 LYS A C 8
ATOM 10549 O O . LYS A 1 80 ? -15.191 15.887 -4.794 1.00 1.77 106 LYS A O 8
ATOM 10568 N N . ARG A 1 81 ? -13.795 16.269 -6.528 1.00 1.71 107 ARG A N 8
ATOM 10569 C CA . ARG A 1 81 ? -14.200 17.659 -6.800 1.00 2.09 107 ARG A CA 8
ATOM 10570 C C . ARG A 1 81 ? -15.513 17.757 -7.577 1.00 2.22 107 ARG A C 8
ATOM 10571 O O . ARG A 1 81 ? -15.811 16.862 -8.408 1.00 2.78 107 ARG A O 8
ATOM 10593 N N . ALA A 1 1 ? 16.312 9.385 6.825 1.00 5.30 27 ALA A N 9
ATOM 10594 C CA . ALA A 1 1 ? 15.217 8.437 6.550 1.00 3.85 27 ALA A CA 9
ATOM 10595 C C . ALA A 1 1 ? 15.777 7.031 6.369 1.00 2.99 27 ALA A C 9
ATOM 10596 O O . ALA A 1 1 ? 16.964 6.861 6.089 1.00 3.95 27 ALA A O 9
ATOM 10605 N N . THR A 1 2 ? 14.929 6.012 6.525 1.00 1.96 28 THR A N 9
ATOM 10606 C CA . THR A 1 2 ? 15.338 4.598 6.463 1.00 1.22 28 THR A CA 9
ATOM 10607 C C . THR A 1 2 ? 14.482 3.805 5.477 1.00 1.03 28 THR A C 9
ATOM 10608 O O . THR A 1 2 ? 13.274 3.999 5.383 1.00 1.75 28 THR A O 9
ATOM 10619 N N . GLN A 1 3 ? 15.112 2.898 4.736 1.00 0.67 29 GLN A N 9
ATOM 10620 C CA . GLN A 1 3 ? 14.495 2.002 3.758 1.00 0.50 29 GLN A CA 9
ATOM 10621 C C . GLN A 1 3 ? 14.600 0.535 4.201 1.00 0.54 29 GLN A C 9
ATOM 10622 O O . GLN A 1 3 ? 15.423 0.173 5.047 1.00 0.88 29 GLN A O 9
ATOM 10636 N N . THR A 1 4 ? 13.840 -0.326 3.536 1.00 0.41 30 THR A N 9
ATOM 10637 C CA . THR A 1 4 ? 14.256 -1.701 3.219 1.00 0.36 30 THR A CA 9
ATOM 10638 C C . THR A 1 4 ? 14.238 -1.860 1.698 1.00 0.43 30 THR A C 9
ATOM 10639 O O . THR A 1 4 ? 13.684 -1.009 1.000 1.00 0.57 30 THR A O 9
ATOM 10650 N N . GLU A 1 5 ? 14.757 -2.959 1.154 1.00 0.49 31 GLU A N 9
ATOM 10651 C CA . GLU A 1 5 ? 14.514 -3.289 -0.257 1.00 0.59 31 GLU A CA 9
ATOM 10652 C C . GLU A 1 5 ? 13.049 -3.694 -0.513 1.00 0.42 31 GLU A C 9
ATOM 10653 O O . GLU A 1 5 ? 12.551 -3.579 -1.636 1.00 0.39 31 GLU A O 9
ATOM 10665 N N . GLY A 1 6 ? 12.341 -4.143 0.529 1.00 0.36 32 GLY A N 9
ATOM 10666 C CA . GLY A 1 6 ? 10.894 -4.366 0.509 1.00 0.30 32 GLY A CA 9
ATOM 10667 C C . GLY A 1 6 ? 10.103 -3.072 0.306 1.00 0.25 32 GLY A C 9
ATOM 10668 O O . GLY A 1 6 ? 9.197 -3.056 -0.515 1.00 0.26 32 GLY A O 9
ATOM 10672 N N . GLU A 1 7 ? 10.488 -1.964 0.948 1.00 0.25 33 GLU A N 9
ATOM 10673 C CA . GLU A 1 7 ? 9.957 -0.617 0.722 1.00 0.23 33 GLU A CA 9
ATOM 10674 C C . GLU A 1 7 ? 9.924 -0.263 -0.774 1.00 0.23 33 GLU A C 9
ATOM 10675 O O . GLU A 1 7 ? 8.893 0.154 -1.308 1.00 0.25 33 GLU A O 9
ATOM 10687 N N . LEU A 1 8 ? 11.025 -0.543 -1.482 1.00 0.24 34 LEU A N 9
ATOM 10688 C CA . LEU A 1 8 ? 11.194 -0.283 -2.909 1.00 0.27 34 LEU A CA 9
ATOM 10689 C C . LEU A 1 8 ? 10.295 -1.189 -3.746 1.00 0.26 34 LEU A C 9
ATOM 10690 O O . LEU A 1 8 ? 9.526 -0.685 -4.563 1.00 0.31 34 LEU A O 9
ATOM 10706 N N . ARG A 1 9 ? 10.366 -2.507 -3.511 1.00 0.25 35 ARG A N 9
ATOM 10707 C CA . ARG A 1 9 ? 9.580 -3.539 -4.204 1.00 0.30 35 ARG A CA 9
ATOM 10708 C C . ARG A 1 9 ? 8.087 -3.264 -4.070 1.00 0.30 35 ARG A C 9
ATOM 10709 O O . ARG A 1 9 ? 7.366 -3.223 -5.063 1.00 0.40 35 ARG A O 9
ATOM 10730 N N . VAL A 1 10 ? 7.636 -3.030 -2.841 1.00 0.24 36 VAL A N 9
ATOM 10731 C CA . VAL A 1 10 ? 6.238 -2.732 -2.548 1.00 0.25 36 VAL A CA 9
ATOM 10732 C C . VAL A 1 10 ? 5.865 -1.461 -3.304 1.00 0.27 36 VAL A C 9
ATOM 10733 O O . VAL A 1 10 ? 4.875 -1.466 -4.032 1.00 0.30 36 VAL A O 9
ATOM 10746 N N . THR A 1 11 ? 6.702 -0.413 -3.244 1.00 0.27 37 THR A N 9
ATOM 10747 C CA . THR A 1 11 ? 6.440 0.830 -3.981 1.00 0.29 37 THR A CA 9
ATOM 10748 C C . THR A 1 11 ? 6.308 0.597 -5.485 1.00 0.30 37 THR A C 9
ATOM 10749 O O . THR A 1 11 ? 5.402 1.146 -6.101 1.00 0.33 37 THR A O 9
ATOM 10760 N N . GLN A 1 12 ? 7.152 -0.252 -6.073 1.00 0.31 38 GLN A N 9
ATOM 10761 C CA . GLN A 1 12 ? 7.118 -0.556 -7.503 1.00 0.31 38 GLN A CA 9
ATOM 10762 C C . GLN A 1 12 ? 5.776 -1.168 -7.912 1.00 0.35 38 GLN A C 9
ATOM 10763 O O . GLN A 1 12 ? 5.184 -0.737 -8.905 1.00 0.48 38 GLN A O 9
ATOM 10777 N N . ILE A 1 13 ? 5.270 -2.133 -7.142 1.00 0.31 39 ILE A N 9
ATOM 10778 C CA . ILE A 1 13 ? 4.036 -2.851 -7.488 1.00 0.30 39 ILE A CA 9
ATOM 10779 C C . ILE A 1 13 ? 2.808 -1.982 -7.186 1.00 0.27 39 ILE A C 9
ATOM 10780 O O . ILE A 1 13 ? 1.798 -2.062 -7.884 1.00 0.27 39 ILE A O 9
ATOM 10796 N N . LEU A 1 14 ? 2.909 -1.064 -6.224 1.00 0.27 40 LEU A N 9
ATOM 10797 C CA . LEU A 1 14 ? 1.901 -0.027 -6.017 1.00 0.28 40 LEU A CA 9
ATOM 10798 C C . LEU A 1 14 ? 1.695 0.859 -7.254 1.00 0.28 40 LEU A C 9
ATOM 10799 O O . LEU A 1 14 ? 0.551 1.146 -7.601 1.00 0.29 40 LEU A O 9
ATOM 10815 N N . LYS A 1 15 ? 2.765 1.209 -7.978 1.00 0.28 41 LYS A N 9
ATOM 10816 C CA . LYS A 1 15 ? 2.685 1.987 -9.239 1.00 0.33 41 LYS A CA 9
ATOM 10817 C C . LYS A 1 15 ? 1.979 1.251 -10.372 1.00 0.41 41 LYS A C 9
ATOM 10818 O O . LYS A 1 15 ? 1.555 1.868 -11.345 1.00 0.61 41 LYS A O 9
ATOM 10837 N N . GLU A 1 16 ? 1.884 -0.070 -10.281 1.00 0.36 42 GLU A N 9
ATOM 10838 C CA . GLU A 1 16 ? 1.355 -0.964 -11.272 1.00 0.45 42 GLU A CA 9
ATOM 10839 C C . GLU A 1 16 ? -0.048 -1.460 -10.987 1.00 0.47 42 GLU A C 9
ATOM 10840 O O . GLU A 1 16 ? -0.825 -1.628 -11.930 1.00 0.60 42 GLU A O 9
ATOM 10852 N N . LYS A 1 17 ? -0.391 -1.672 -9.709 1.00 0.38 43 LYS A N 9
ATOM 10853 C CA . LYS A 1 17 ? -1.781 -1.881 -9.356 1.00 0.39 43 LYS A CA 9
ATOM 10854 C C . LYS A 1 17 ? -2.554 -0.565 -9.371 1.00 0.44 43 LYS A C 9
ATOM 10855 O O . LYS A 1 17 ? -3.733 -0.573 -9.730 1.00 0.63 43 LYS A O 9
ATOM 10874 N N . PHE A 1 18 ? -1.878 0.551 -9.060 1.00 0.34 44 PHE A N 9
ATOM 10875 C CA . PHE A 1 18 ? -2.498 1.878 -8.965 1.00 0.35 44 PHE A CA 9
ATOM 10876 C C . PHE A 1 18 ? -1.863 3.043 -9.757 1.00 0.36 44 PHE A C 9
ATOM 10877 O O . PHE A 1 18 ? -1.686 4.136 -9.216 1.00 0.30 44 PHE A O 9
ATOM 10894 N N . PRO A 1 19 ? -1.594 2.889 -11.066 1.00 0.50 45 PRO A N 9
ATOM 10895 C CA . PRO A 1 19 ? -1.098 3.978 -11.917 1.00 0.61 45 PRO A CA 9
ATOM 10896 C C . PRO A 1 19 ? -2.039 5.179 -12.014 1.00 0.65 45 PRO A C 9
ATOM 10897 O O . PRO A 1 19 ? -1.559 6.308 -12.166 1.00 0.82 45 PRO A O 9
ATOM 10908 N N . ARG A 1 20 ? -3.356 4.983 -11.854 1.00 0.60 46 ARG A N 9
ATOM 10909 C CA . ARG A 1 20 ? -4.335 6.076 -11.909 1.00 0.66 46 ARG A CA 9
ATOM 10910 C C . ARG A 1 20 ? -4.348 6.968 -10.661 1.00 0.53 46 ARG A C 9
ATOM 10911 O O . ARG A 1 20 ? -5.018 8.005 -10.676 1.00 0.65 46 ARG A O 9
ATOM 10932 N N . ALA A 1 21 ? -3.642 6.582 -9.598 1.00 0.35 47 ALA A N 9
ATOM 10933 C CA . ALA A 1 21 ? -3.669 7.243 -8.299 1.00 0.28 47 ALA A CA 9
ATOM 10934 C C . ALA A 1 21 ? -3.285 8.741 -8.304 1.00 0.28 47 ALA A C 9
ATOM 10935 O O . ALA A 1 21 ? -2.474 9.207 -9.115 1.00 0.41 47 ALA A O 9
ATOM 10942 N N . THR A 1 22 ? -3.824 9.480 -7.333 1.00 0.29 48 THR A N 9
ATOM 10943 C CA . THR A 1 22 ? -3.456 10.855 -6.949 1.00 0.38 48 THR A CA 9
ATOM 10944 C C . THR A 1 22 ? -2.629 10.920 -5.657 1.00 0.57 48 THR A C 9
ATOM 10945 O O . THR A 1 22 ? -2.141 11.999 -5.316 1.00 1.07 48 THR A O 9
ATOM 10956 N N . ALA A 1 23 ? -2.413 9.805 -4.944 1.00 0.41 49 ALA A N 9
ATOM 10957 C CA . ALA A 1 23 ? -1.254 9.605 -4.060 1.00 0.35 49 ALA A CA 9
ATOM 10958 C C . ALA A 1 23 ? -0.746 8.148 -4.101 1.00 0.28 49 ALA A C 9
ATOM 10959 O O . ALA A 1 23 ? -1.565 7.235 -4.167 1.00 0.31 49 ALA A O 9
ATOM 10966 N N . ILE A 1 24 ? 0.577 7.936 -4.014 1.00 0.24 50 ILE A N 9
ATOM 10967 C CA . ILE A 1 24 ? 1.255 6.634 -3.808 1.00 0.23 50 ILE A CA 9
ATOM 10968 C C . ILE A 1 24 ? 2.640 6.827 -3.163 1.00 0.23 50 ILE A C 9
ATOM 10969 O O . ILE A 1 24 ? 3.549 7.412 -3.764 1.00 0.32 50 ILE A O 9
ATOM 10985 N N . LYS A 1 25 ? 2.819 6.306 -1.942 1.00 0.24 51 LYS A N 9
ATOM 10986 C CA . LYS A 1 25 ? 4.069 6.363 -1.162 1.00 0.25 51 LYS A CA 9
ATOM 10987 C C . LYS A 1 25 ? 4.120 5.312 -0.042 1.00 0.25 51 LYS A C 9
ATOM 10988 O O . LYS A 1 25 ? 3.072 4.879 0.444 1.00 0.26 51 LYS A O 9
ATOM 11007 N N . VAL A 1 26 ? 5.335 4.906 0.346 1.00 0.26 52 VAL A N 9
ATOM 11008 C CA . VAL A 1 26 ? 5.628 3.837 1.327 1.00 0.25 52 VAL A CA 9
ATOM 11009 C C . VAL A 1 26 ? 6.713 4.295 2.313 1.00 0.27 52 VAL A C 9
ATOM 11010 O O . VAL A 1 26 ? 7.672 4.969 1.927 1.00 0.35 52 VAL A O 9
ATOM 11023 N N . THR A 1 27 ? 6.591 3.890 3.578 1.00 0.28 53 THR A N 9
ATOM 11024 C CA . THR A 1 27 ? 7.575 4.104 4.649 1.00 0.32 53 THR A CA 9
ATOM 11025 C C . THR A 1 27 ? 7.806 2.819 5.437 1.00 0.32 53 THR A C 9
ATOM 11026 O O . THR A 1 27 ? 6.869 2.237 5.970 1.00 0.28 53 THR A O 9
ATOM 11037 N N . ASP A 1 28 ? 9.055 2.378 5.548 1.00 0.39 54 ASP A N 9
ATOM 11038 C CA . ASP A 1 28 ? 9.462 1.265 6.408 1.00 0.31 54 ASP A CA 9
ATOM 11039 C C . ASP A 1 28 ? 9.494 1.677 7.883 1.00 0.27 54 ASP A C 9
ATOM 11040 O O . ASP A 1 28 ? 10.087 2.691 8.274 1.00 0.39 54 ASP A O 9
ATOM 11049 N N . ILE A 1 29 ? 8.894 0.817 8.703 1.00 0.23 55 ILE A N 9
ATOM 11050 C CA . ILE A 1 29 ? 8.795 0.933 10.159 1.00 0.37 55 ILE A CA 9
ATOM 11051 C C . ILE A 1 29 ? 9.142 -0.411 10.845 1.00 0.49 55 ILE A C 9
ATOM 11052 O O . ILE A 1 29 ? 8.687 -0.696 11.955 1.00 0.60 55 ILE A O 9
ATOM 11068 N N . SER A 1 30 ? 9.967 -1.239 10.181 1.00 0.53 56 SER A N 9
ATOM 11069 C CA . SER A 1 30 ? 10.499 -2.524 10.658 1.00 0.59 56 SER A CA 9
ATOM 11070 C C . SER A 1 30 ? 12.005 -2.675 10.398 1.00 0.62 56 SER A C 9
ATOM 11071 O O . SER A 1 30 ? 12.448 -3.520 9.619 1.00 0.65 56 SER A O 9
ATOM 11079 N N . GLY A 1 31 ? 12.828 -1.907 11.115 1.00 0.76 57 GLY A N 9
ATOM 11080 C CA . GLY A 1 31 ? 14.288 -1.926 10.966 1.00 0.89 57 GLY A CA 9
ATOM 11081 C C . GLY A 1 31 ? 14.964 -3.303 11.099 1.00 1.09 57 GLY A C 9
ATOM 11082 O O . GLY A 1 31 ? 16.021 -3.518 10.502 1.00 1.50 57 GLY A O 9
ATOM 11086 N N . GLY A 1 32 ? 14.356 -4.261 11.808 1.00 0.98 58 GLY A N 9
ATOM 11087 C CA . GLY A 1 32 ? 14.929 -5.589 12.081 1.00 1.15 58 GLY A CA 9
ATOM 11088 C C . GLY A 1 32 ? 14.648 -6.676 11.035 1.00 1.20 58 GLY A C 9
ATOM 11089 O O . GLY A 1 32 ? 15.341 -7.699 11.025 1.00 1.50 58 GLY A O 9
ATOM 11093 N N . CYS A 1 33 ? 13.642 -6.461 10.179 1.00 1.09 59 CYS A N 9
ATOM 11094 C CA . CYS A 1 33 ? 13.021 -7.496 9.335 1.00 1.24 59 CYS A CA 9
ATOM 11095 C C . CYS A 1 33 ? 12.356 -6.950 8.054 1.00 1.07 59 CYS A C 9
ATOM 11096 O O . CYS A 1 33 ? 12.287 -7.638 7.029 1.00 1.30 59 CYS A O 9
ATOM 11104 N N . GLY A 1 34 ? 11.812 -5.736 8.109 1.00 0.80 60 GLY A N 9
ATOM 11105 C CA . GLY A 1 34 ? 10.913 -5.166 7.111 1.00 0.72 60 GLY A CA 9
ATOM 11106 C C . GLY A 1 34 ? 9.575 -5.914 7.012 1.00 0.69 60 GLY A C 9
ATOM 11107 O O . GLY A 1 34 ? 9.156 -6.277 5.911 1.00 0.79 60 GLY A O 9
ATOM 11111 N N . ALA A 1 35 ? 8.948 -6.195 8.161 1.00 0.63 61 ALA A N 9
ATOM 11112 C CA . ALA A 1 35 ? 7.633 -6.837 8.303 1.00 0.67 61 ALA A CA 9
ATOM 11113 C C . ALA A 1 35 ? 6.468 -5.846 8.534 1.00 0.61 61 ALA A C 9
ATOM 11114 O O . ALA A 1 35 ? 5.320 -6.273 8.640 1.00 0.91 61 ALA A O 9
ATOM 11121 N N . MET A 1 36 ? 6.747 -4.539 8.616 1.00 0.59 62 MET A N 9
ATOM 11122 C CA . MET A 1 36 ? 5.771 -3.453 8.771 1.00 0.46 62 MET A CA 9
ATOM 11123 C C . MET A 1 36 ? 6.115 -2.278 7.859 1.00 0.35 62 MET A C 9
ATOM 11124 O O . MET A 1 36 ? 7.274 -1.864 7.804 1.00 0.35 62 MET A O 9
ATOM 11138 N N . TYR A 1 37 ? 5.092 -1.686 7.238 1.00 0.30 63 TYR A N 9
ATOM 11139 C CA . TYR A 1 37 ? 5.217 -0.452 6.465 1.00 0.25 63 TYR A CA 9
ATOM 11140 C C . TYR A 1 37 ? 3.984 0.443 6.620 1.00 0.24 63 TYR A C 9
ATOM 11141 O O . TYR A 1 37 ? 2.852 -0.028 6.691 1.00 0.29 63 TYR A O 9
ATOM 11159 N N . GLU A 1 38 ? 4.201 1.746 6.590 1.00 0.25 64 GLU A N 9
ATOM 11160 C CA . GLU A 1 38 ? 3.173 2.776 6.499 1.00 0.38 64 GLU A CA 9
ATOM 11161 C C . GLU A 1 38 ? 2.978 3.182 5.024 1.00 0.62 64 GLU A C 9
ATOM 11162 O O . GLU A 1 38 ? 3.958 3.399 4.314 1.00 0.85 64 GLU A O 9
ATOM 11174 N N . ILE A 1 39 ? 1.736 3.212 4.524 1.00 0.57 65 ILE A N 9
ATOM 11175 C CA . ILE A 1 39 ? 1.431 3.311 3.082 1.00 0.50 65 ILE A CA 9
ATOM 11176 C C . ILE A 1 39 ? 0.280 4.291 2.840 1.00 0.39 65 ILE A C 9
ATOM 11177 O O . ILE A 1 39 ? -0.801 4.124 3.406 1.00 0.38 65 ILE A O 9
ATOM 11193 N N . LYS A 1 40 ? 0.457 5.250 1.924 1.00 0.33 66 LYS A N 9
ATOM 11194 C CA . LYS A 1 40 ? -0.606 6.178 1.485 1.00 0.26 66 LYS A CA 9
ATOM 11195 C C . LYS A 1 40 ? -0.922 5.959 0.015 1.00 0.22 66 LYS A C 9
ATOM 11196 O O . LYS A 1 40 ? -0.015 6.039 -0.814 1.00 0.35 66 LYS A O 9
ATOM 11215 N N . ILE A 1 41 ? -2.197 5.709 -0.293 1.00 0.21 67 ILE A N 9
ATOM 11216 C CA . ILE A 1 41 ? -2.739 5.605 -1.649 1.00 0.29 67 ILE A CA 9
ATOM 11217 C C . ILE A 1 41 ? -3.983 6.506 -1.787 1.00 0.38 67 ILE A C 9
ATOM 11218 O O . ILE A 1 41 ? -4.662 6.788 -0.806 1.00 0.42 67 ILE A O 9
ATOM 11234 N N . GLU A 1 42 ? -4.331 6.953 -2.987 1.00 0.42 68 GLU A N 9
ATOM 11235 C CA . GLU A 1 42 ? -5.588 7.657 -3.282 1.00 0.40 68 GLU A CA 9
ATOM 11236 C C . GLU A 1 42 ? -5.895 7.540 -4.778 1.00 0.38 68 GLU A C 9
ATOM 11237 O O . GLU A 1 42 ? -4.984 7.727 -5.572 1.00 0.43 68 GLU A O 9
ATOM 11249 N N . SER A 1 43 ? -7.124 7.202 -5.182 1.00 0.32 69 SER A N 9
ATOM 11250 C CA . SER A 1 43 ? -7.476 6.961 -6.598 1.00 0.34 69 SER A CA 9
ATOM 11251 C C . SER A 1 43 ? -8.979 7.017 -6.835 1.00 0.33 69 SER A C 9
ATOM 11252 O O . SER A 1 43 ? -9.747 6.610 -5.967 1.00 0.27 69 SER A O 9
ATOM 11260 N N . GLU A 1 44 ? -9.408 7.480 -8.013 1.00 0.43 70 GLU A N 9
ATOM 11261 C CA . GLU A 1 44 ? -10.820 7.625 -8.410 1.00 0.48 70 GLU A CA 9
ATOM 11262 C C . GLU A 1 44 ? -11.628 6.321 -8.251 1.00 0.53 70 GLU A C 9
ATOM 11263 O O . GLU A 1 44 ? -12.826 6.351 -7.977 1.00 0.73 70 GLU A O 9
ATOM 11275 N N . GLU A 1 45 ? -10.972 5.166 -8.372 1.00 0.46 71 GLU A N 9
ATOM 11276 C CA . GLU A 1 45 ? -11.568 3.833 -8.200 1.00 0.49 71 GLU A CA 9
ATOM 11277 C C . GLU A 1 45 ? -12.058 3.511 -6.774 1.00 0.45 71 GLU A C 9
ATOM 11278 O O . GLU A 1 45 ? -12.893 2.621 -6.606 1.00 0.55 71 GLU A O 9
ATOM 11290 N N . PHE A 1 46 ? -11.573 4.214 -5.742 1.00 0.34 72 PHE A N 9
ATOM 11291 C CA . PHE A 1 46 ? -11.772 3.837 -4.337 1.00 0.36 72 PHE A CA 9
ATOM 11292 C C . PHE A 1 46 ? -13.095 4.311 -3.716 1.00 0.51 72 PHE A C 9
ATOM 11293 O O . PHE A 1 46 ? -13.342 4.068 -2.533 1.00 0.60 72 PHE A O 9
ATOM 11310 N N . LYS A 1 47 ? -13.962 4.974 -4.488 1.00 0.62 73 LYS A N 9
ATOM 11311 C CA . LYS A 1 47 ? -15.232 5.543 -3.988 1.00 0.80 73 LYS A CA 9
ATOM 11312 C C . LYS A 1 47 ? -16.241 4.457 -3.616 1.00 0.89 73 LYS A C 9
ATOM 11313 O O . LYS A 1 47 ? -16.797 4.437 -2.520 1.00 1.35 73 LYS A O 9
ATOM 11332 N N . GLU A 1 48 ? -16.379 3.507 -4.535 1.00 0.63 74 GLU A N 9
ATOM 11333 C CA . GLU A 1 48 ? -17.371 2.435 -4.604 1.00 0.71 74 GLU A CA 9
ATOM 11334 C C . GLU A 1 48 ? -16.946 1.218 -3.758 1.00 0.78 74 GLU A C 9
ATOM 11335 O O . GLU A 1 48 ? -17.136 0.061 -4.139 1.00 1.38 74 GLU A O 9
ATOM 11347 N N . LYS A 1 49 ? -16.290 1.504 -2.624 1.00 0.52 75 LYS A N 9
ATOM 11348 C CA . LYS A 1 49 ? -15.641 0.572 -1.702 1.00 0.50 75 LYS A CA 9
ATOM 11349 C C . LYS A 1 49 ? -15.880 0.987 -0.260 1.00 0.59 75 LYS A C 9
ATOM 11350 O O . LYS A 1 49 ? -15.763 2.168 0.081 1.00 0.66 75 LYS A O 9
ATOM 11369 N N . ARG A 1 50 ? -16.116 0.013 0.617 1.00 0.62 76 ARG A N 9
ATOM 11370 C CA . ARG A 1 50 ? -16.022 0.188 2.052 1.00 0.65 76 ARG A CA 9
ATOM 11371 C C . ARG A 1 50 ? -14.578 0.417 2.492 1.00 0.56 76 ARG A C 9
ATOM 11372 O O . ARG A 1 50 ? -13.657 0.158 1.723 1.00 0.41 76 ARG A O 9
ATOM 11393 N N . THR A 1 51 ? -14.364 0.745 3.760 1.00 0.69 77 THR A N 9
ATOM 11394 C CA . THR A 1 51 ? -13.031 0.759 4.386 1.00 0.68 77 THR A CA 9
ATOM 11395 C C . THR A 1 51 ? -12.260 -0.546 4.172 1.00 0.60 77 THR A C 9
ATOM 11396 O O . THR A 1 51 ? -11.168 -0.537 3.603 1.00 0.54 77 THR A O 9
ATOM 11407 N N . VAL A 1 52 ? -12.861 -1.679 4.540 1.00 0.60 78 VAL A N 9
ATOM 11408 C CA . VAL A 1 52 ? -12.294 -3.024 4.337 1.00 0.56 78 VAL A CA 9
ATOM 11409 C C . VAL A 1 52 ? -11.979 -3.317 2.867 1.00 0.45 78 VAL A C 9
ATOM 11410 O O . VAL A 1 52 ? -10.944 -3.918 2.572 1.00 0.46 78 VAL A O 9
ATOM 11423 N N . GLN A 1 53 ? -12.827 -2.852 1.942 1.00 0.40 79 GLN A N 9
ATOM 11424 C CA . GLN A 1 53 ? -12.663 -3.112 0.507 1.00 0.39 79 GLN A CA 9
ATOM 11425 C C . GLN A 1 53 ? -11.637 -2.184 -0.161 1.00 0.33 79 GLN A C 9
ATOM 11426 O O . GLN A 1 53 ? -10.921 -2.640 -1.045 1.00 0.49 79 GLN A O 9
ATOM 11440 N N . GLN A 1 54 ? -11.481 -0.932 0.284 1.00 0.22 80 GLN A N 9
ATOM 11441 C CA . GLN A 1 54 ? -10.353 -0.092 -0.139 1.00 0.21 80 GLN A CA 9
ATOM 11442 C C . GLN A 1 54 ? -9.030 -0.735 0.302 1.00 0.20 80 GLN A C 9
ATOM 11443 O O . GLN A 1 54 ? -8.143 -0.929 -0.527 1.00 0.27 80 GLN A O 9
ATOM 11457 N N . HIS A 1 55 ? -8.912 -1.120 1.582 1.00 0.21 81 HIS A N 9
ATOM 11458 C CA . HIS A 1 55 ? -7.715 -1.784 2.107 1.00 0.21 81 HIS A CA 9
ATOM 11459 C C . HIS A 1 55 ? -7.375 -3.053 1.309 1.00 0.19 81 HIS A C 9
ATOM 11460 O O . HIS A 1 55 ? -6.240 -3.202 0.860 1.00 0.22 81 HIS A O 9
ATOM 11474 N N . GLN A 1 56 ? -8.355 -3.934 1.090 1.00 0.20 82 GLN A N 9
ATOM 11475 C CA . GLN A 1 56 ? -8.239 -5.219 0.392 1.00 0.23 82 GLN A CA 9
ATOM 11476 C C . GLN A 1 56 ? -7.468 -5.113 -0.935 1.00 0.20 82 GLN A C 9
ATOM 11477 O O . GLN A 1 56 ? -6.557 -5.902 -1.175 1.00 0.23 82 GLN A O 9
ATOM 11491 N N . MET A 1 57 ? -7.754 -4.105 -1.761 1.00 0.19 83 MET A N 9
ATOM 11492 C CA . MET A 1 57 ? -7.094 -3.892 -3.058 1.00 0.19 83 MET A CA 9
ATOM 11493 C C . MET A 1 57 ? -5.588 -3.636 -2.907 1.00 0.19 83 MET A C 9
ATOM 11494 O O . MET A 1 57 ? -4.769 -4.182 -3.646 1.00 0.25 83 MET A O 9
ATOM 11508 N N . VAL A 1 58 ? -5.242 -2.808 -1.921 1.00 0.17 84 VAL A N 9
ATOM 11509 C CA . VAL A 1 58 ? -3.866 -2.417 -1.538 1.00 0.17 84 VAL A CA 9
ATOM 11510 C C . VAL A 1 58 ? -3.126 -3.548 -0.807 1.00 0.18 84 VAL A C 9
ATOM 11511 O O . VAL A 1 58 ? -1.907 -3.644 -0.884 1.00 0.24 84 VAL A O 9
ATOM 11524 N N . ASN A 1 59 ? -3.863 -4.431 -0.130 1.00 0.19 85 ASN A N 9
ATOM 11525 C CA . ASN A 1 59 ? -3.360 -5.615 0.571 1.00 0.20 85 ASN A CA 9
ATOM 11526 C C . ASN A 1 59 ? -2.932 -6.657 -0.467 1.00 0.21 85 ASN A C 9
ATOM 11527 O O . ASN A 1 59 ? -1.806 -7.147 -0.456 1.00 0.24 85 ASN A O 9
ATOM 11538 N N . GLN A 1 60 ? -3.814 -6.937 -1.424 1.00 0.21 86 GLN A N 9
ATOM 11539 C CA . GLN A 1 60 ? -3.586 -7.884 -2.510 1.00 0.24 86 GLN A CA 9
ATOM 11540 C C . GLN A 1 60 ? -2.478 -7.431 -3.472 1.00 0.24 86 GLN A C 9
ATOM 11541 O O . GLN A 1 60 ? -1.832 -8.276 -4.093 1.00 0.34 86 GLN A O 9
ATOM 11555 N N . ALA A 1 61 ? -2.207 -6.123 -3.557 1.00 0.22 87 ALA A N 9
ATOM 11556 C CA . ALA A 1 61 ? -1.245 -5.543 -4.476 1.00 0.24 87 ALA A CA 9
ATOM 11557 C C . ALA A 1 61 ? 0.150 -6.141 -4.318 1.00 0.27 87 ALA A C 9
ATOM 11558 O O . ALA A 1 61 ? 0.808 -6.359 -5.331 1.00 0.45 87 ALA A O 9
ATOM 11565 N N . LEU A 1 62 ? 0.549 -6.441 -3.078 1.00 0.22 88 LEU A N 9
ATOM 11566 C CA . LEU A 1 62 ? 1.862 -7.003 -2.736 1.00 0.30 88 LEU A CA 9
ATOM 11567 C C . LEU A 1 62 ? 1.826 -8.273 -1.877 1.00 0.30 88 LEU A C 9
ATOM 11568 O O . LEU A 1 62 ? 2.881 -8.775 -1.495 1.00 0.33 88 LEU A O 9
ATOM 11584 N N . LYS A 1 63 ? 0.642 -8.819 -1.588 1.00 0.29 89 LYS A N 9
ATOM 11585 C CA . LYS A 1 63 ? 0.450 -10.017 -0.757 1.00 0.31 89 LYS A CA 9
ATOM 11586 C C . LYS A 1 63 ? 1.319 -11.192 -1.184 1.00 0.38 89 LYS A C 9
ATOM 11587 O O . LYS A 1 63 ? 1.771 -11.982 -0.356 1.00 0.45 89 LYS A O 9
ATOM 11606 N N . GLU A 1 64 ? 1.554 -11.337 -2.476 1.00 0.45 90 GLU A N 9
ATOM 11607 C CA . GLU A 1 64 ? 2.313 -12.447 -2.987 1.00 0.64 90 GLU A CA 9
ATOM 11608 C C . GLU A 1 64 ? 3.824 -12.292 -2.695 1.00 0.77 90 GLU A C 9
ATOM 11609 O O . GLU A 1 64 ? 4.536 -13.273 -2.461 1.00 1.31 90 GLU A O 9
ATOM 11621 N N . GLU A 1 65 ? 4.292 -11.043 -2.626 1.00 0.53 91 GLU A N 9
ATOM 11622 C CA . GLU A 1 65 ? 5.645 -10.606 -2.271 1.00 0.58 91 GLU A CA 9
ATOM 11623 C C . GLU A 1 65 ? 5.891 -10.669 -0.756 1.00 0.58 91 GLU A C 9
ATOM 11624 O O . GLU A 1 65 ? 6.787 -11.394 -0.319 1.00 0.68 91 GLU A O 9
ATOM 11636 N N . ILE A 1 66 ? 5.092 -9.962 0.052 1.00 0.56 92 ILE A N 9
ATOM 11637 C CA . ILE A 1 66 ? 5.162 -9.934 1.525 1.00 0.61 92 ILE A CA 9
ATOM 11638 C C . ILE A 1 66 ? 3.731 -10.012 2.065 1.00 0.57 92 ILE A C 9
ATOM 11639 O O . ILE A 1 66 ? 2.894 -9.183 1.723 1.00 0.62 92 ILE A O 9
ATOM 11655 N N . LYS A 1 67 ? 3.421 -10.991 2.917 1.00 0.67 93 LYS A N 9
ATOM 11656 C CA . LYS A 1 67 ? 2.013 -11.303 3.243 1.00 0.57 93 LYS A CA 9
ATOM 11657 C C . LYS A 1 67 ? 1.445 -10.549 4.452 1.00 0.64 93 LYS A C 9
ATOM 11658 O O . LYS A 1 67 ? 0.251 -10.623 4.729 1.00 0.62 93 LYS A O 9
ATOM 11677 N N . GLU A 1 68 ? 2.302 -9.896 5.228 1.00 0.86 94 GLU A N 9
ATOM 11678 C CA . GLU A 1 68 ? 2.096 -9.536 6.613 1.00 0.95 94 GLU A CA 9
ATOM 11679 C C . GLU A 1 68 ? 1.346 -8.203 6.803 1.00 0.95 94 GLU A C 9
ATOM 11680 O O . GLU A 1 68 ? 1.904 -7.227 7.303 1.00 1.13 94 GLU A O 9
ATOM 11692 N N . MET A 1 69 ? 0.063 -8.125 6.429 1.00 0.88 95 MET A N 9
ATOM 11693 C CA . MET A 1 69 ? -0.745 -6.909 6.639 1.00 0.94 95 MET A CA 9
ATOM 11694 C C . MET A 1 69 ? -1.191 -6.648 8.082 1.00 0.88 95 MET A C 9
ATOM 11695 O O . MET A 1 69 ? -1.633 -5.539 8.378 1.00 0.88 95 MET A O 9
ATOM 11709 N N . HIS A 1 70 ? -0.898 -7.556 9.015 1.00 0.85 96 HIS A N 9
ATOM 11710 C CA . HIS A 1 70 ? -0.742 -7.221 10.437 1.00 0.67 96 HIS A CA 9
ATOM 11711 C C . HIS A 1 70 ? 0.315 -6.122 10.680 1.00 0.49 96 HIS A C 9
ATOM 11712 O O . HIS A 1 70 ? 0.262 -5.393 11.675 1.00 0.56 96 HIS A O 9
ATOM 11726 N N . GLY A 1 71 ? 1.259 -5.991 9.748 1.00 0.54 97 GLY A N 9
ATOM 11727 C CA . GLY A 1 71 ? 2.337 -5.009 9.710 1.00 0.54 97 GLY A CA 9
ATOM 11728 C C . GLY A 1 71 ? 2.013 -3.681 9.033 1.00 0.44 97 GLY A C 9
ATOM 11729 O O . GLY A 1 71 ? 2.637 -2.658 9.314 1.00 0.44 97 GLY A O 9
ATOM 11733 N N . LEU A 1 72 ? 1.073 -3.694 8.096 1.00 0.48 98 LEU A N 9
ATOM 11734 C CA . LEU A 1 72 ? 0.846 -2.589 7.159 1.00 0.48 98 LEU A CA 9
ATOM 11735 C C . LEU A 1 72 ? -0.169 -1.585 7.707 1.00 0.46 98 LEU A C 9
ATOM 11736 O O . LEU A 1 72 ? -1.232 -1.955 8.211 1.00 0.62 98 LEU A O 9
ATOM 11752 N N . ARG A 1 73 ? 0.162 -0.303 7.584 1.00 0.42 99 ARG A N 9
ATOM 11753 C CA . ARG A 1 73 ? -0.607 0.837 8.100 1.00 0.39 99 ARG A CA 9
ATOM 11754 C C . ARG A 1 73 ? -1.061 1.688 6.921 1.00 0.45 99 ARG A C 9
ATOM 11755 O O . ARG A 1 73 ? -0.282 2.491 6.411 1.00 0.51 99 ARG A O 9
ATOM 11776 N N . ILE A 1 74 ? -2.266 1.415 6.418 1.00 0.41 100 ILE A N 9
ATOM 11777 C CA . ILE A 1 74 ? -2.683 1.807 5.063 1.00 0.32 100 ILE A CA 9
ATOM 11778 C C . ILE A 1 74 ? -3.803 2.835 5.055 1.00 0.33 100 ILE A C 9
ATOM 11779 O O . ILE A 1 74 ? -4.800 2.748 5.771 1.00 0.46 100 ILE A O 9
ATOM 11795 N N . PHE A 1 75 ? -3.594 3.819 4.191 1.00 0.33 101 PHE A N 9
ATOM 11796 C CA . PHE A 1 75 ? -4.292 5.082 4.168 1.00 0.33 101 PHE A CA 9
ATOM 11797 C C . PHE A 1 75 ? -4.772 5.387 2.746 1.00 0.45 101 PHE A C 9
ATOM 11798 O O . PHE A 1 75 ? -4.043 5.953 1.932 1.00 1.13 101 PHE A O 9
ATOM 11815 N N . THR A 1 76 ? -5.993 4.962 2.436 1.00 0.27 102 THR A N 9
ATOM 11816 C CA . THR A 1 76 ? -6.679 5.167 1.152 1.00 0.20 102 THR A CA 9
ATOM 11817 C C . THR A 1 76 ? -7.666 6.319 1.215 1.00 0.18 102 THR A C 9
ATOM 11818 O O . THR A 1 76 ? -8.250 6.635 2.260 1.00 0.23 102 THR A O 9
ATOM 11829 N N . SER A 1 77 ? -7.868 6.915 0.049 1.00 0.21 103 SER A N 9
ATOM 11830 C CA . SER A 1 77 ? -8.839 7.972 -0.210 1.00 0.22 103 SER A CA 9
ATOM 11831 C C . SER A 1 77 ? -9.211 8.011 -1.698 1.00 0.20 103 SER A C 9
ATOM 11832 O O . SER A 1 77 ? -8.712 7.215 -2.494 1.00 0.22 103 SER A O 9
ATOM 11840 N N . VAL A 1 78 ? -10.084 8.937 -2.094 1.00 0.27 104 VAL A N 9
ATOM 11841 C CA . VAL A 1 78 ? -10.542 9.075 -3.490 1.00 0.24 104 VAL A CA 9
ATOM 11842 C C . VAL A 1 78 ? -10.747 10.545 -3.907 1.00 0.34 104 VAL A C 9
ATOM 11843 O O . VAL A 1 78 ? -11.380 11.304 -3.169 1.00 0.46 104 VAL A O 9
ATOM 11856 N N . PRO A 1 79 ? -10.224 10.978 -5.075 1.00 0.39 105 PRO A N 9
ATOM 11857 C CA . PRO A 1 79 ? -10.287 12.358 -5.543 1.00 0.59 105 PRO A CA 9
ATOM 11858 C C . PRO A 1 79 ? -11.660 12.718 -6.099 1.00 0.68 105 PRO A C 9
ATOM 11859 O O . PRO A 1 79 ? -12.229 12.045 -6.969 1.00 0.60 105 PRO A O 9
ATOM 11870 N N . LYS A 1 80 ? -12.193 13.789 -5.516 1.00 1.11 106 LYS A N 9
ATOM 11871 C CA . LYS A 1 80 ? -13.608 14.082 -5.453 1.00 1.35 106 LYS A CA 9
ATOM 11872 C C . LYS A 1 80 ? -13.868 15.587 -5.428 1.00 1.75 106 LYS A C 9
ATOM 11873 O O . LYS A 1 80 ? -13.774 16.211 -4.370 1.00 2.67 106 LYS A O 9
ATOM 11892 N N . ARG A 1 81 ? -14.235 16.114 -6.597 1.00 1.57 107 ARG A N 9
ATOM 11893 C CA . ARG A 1 81 ? -14.848 17.435 -6.843 1.00 1.99 107 ARG A CA 9
ATOM 11894 C C . ARG A 1 81 ? -14.165 18.592 -6.112 1.00 2.98 107 ARG A C 9
ATOM 11895 O O . ARG A 1 81 ? -13.242 19.179 -6.719 1.00 4.06 107 ARG A O 9
ATOM 11917 N N . ALA A 1 1 ? 17.161 9.317 6.717 1.00 5.76 27 ALA A N 10
ATOM 11918 C CA . ALA A 1 1 ? 15.998 8.410 6.790 1.00 4.12 27 ALA A CA 10
ATOM 11919 C C . ALA A 1 1 ? 16.426 6.948 6.600 1.00 3.28 27 ALA A C 10
ATOM 11920 O O . ALA A 1 1 ? 17.612 6.643 6.456 1.00 4.28 27 ALA A O 10
ATOM 11929 N N . THR A 1 2 ? 15.456 6.031 6.632 1.00 2.10 28 THR A N 10
ATOM 11930 C CA . THR A 1 2 ? 15.631 4.569 6.593 1.00 1.32 28 THR A CA 10
ATOM 11931 C C . THR A 1 2 ? 15.003 3.966 5.327 1.00 1.25 28 THR A C 10
ATOM 11932 O O . THR A 1 2 ? 14.131 4.571 4.692 1.00 2.16 28 THR A O 10
ATOM 11943 N N . GLN A 1 3 ? 15.424 2.758 4.946 1.00 0.83 29 GLN A N 10
ATOM 11944 C CA . GLN A 1 3 ? 14.718 1.916 3.971 1.00 0.60 29 GLN A CA 10
ATOM 11945 C C . GLN A 1 3 ? 15.004 0.428 4.211 1.00 0.51 29 GLN A C 10
ATOM 11946 O O . GLN A 1 3 ? 15.987 0.071 4.868 1.00 0.69 29 GLN A O 10
ATOM 11960 N N . THR A 1 4 ? 14.172 -0.439 3.634 1.00 0.42 30 THR A N 10
ATOM 11961 C CA . THR A 1 4 ? 14.475 -1.860 3.392 1.00 0.41 30 THR A CA 10
ATOM 11962 C C . THR A 1 4 ? 14.633 -2.113 1.886 1.00 0.49 30 THR A C 10
ATOM 11963 O O . THR A 1 4 ? 14.435 -1.207 1.071 1.00 0.65 30 THR A O 10
ATOM 11974 N N . GLU A 1 5 ? 14.930 -3.347 1.478 1.00 0.53 31 GLU A N 10
ATOM 11975 C CA . GLU A 1 5 ? 14.713 -3.799 0.097 1.00 0.58 31 GLU A CA 10
ATOM 11976 C C . GLU A 1 5 ? 13.211 -3.966 -0.227 1.00 0.45 31 GLU A C 10
ATOM 11977 O O . GLU A 1 5 ? 12.795 -3.741 -1.368 1.00 0.45 31 GLU A O 10
ATOM 11989 N N . GLY A 1 6 ? 12.389 -4.307 0.775 1.00 0.40 32 GLY A N 10
ATOM 11990 C CA . GLY A 1 6 ? 10.947 -4.535 0.634 1.00 0.32 32 GLY A CA 10
ATOM 11991 C C . GLY A 1 6 ? 10.141 -3.271 0.336 1.00 0.26 32 GLY A C 10
ATOM 11992 O O . GLY A 1 6 ? 9.248 -3.313 -0.505 1.00 0.29 32 GLY A O 10
ATOM 11996 N N . GLU A 1 7 ? 10.494 -2.130 0.940 1.00 0.24 33 GLU A N 10
ATOM 11997 C CA . GLU A 1 7 ? 9.901 -0.813 0.691 1.00 0.23 33 GLU A CA 10
ATOM 11998 C C . GLU A 1 7 ? 9.816 -0.507 -0.811 1.00 0.26 33 GLU A C 10
ATOM 11999 O O . GLU A 1 7 ? 8.766 -0.125 -1.333 1.00 0.28 33 GLU A O 10
ATOM 12011 N N . LEU A 1 8 ? 10.910 -0.787 -1.524 1.00 0.29 34 LEU A N 10
ATOM 12012 C CA . LEU A 1 8 ? 11.074 -0.559 -2.954 1.00 0.33 34 LEU A CA 10
ATOM 12013 C C . LEU A 1 8 ? 10.198 -1.507 -3.760 1.00 0.33 34 LEU A C 10
ATOM 12014 O O . LEU A 1 8 ? 9.402 -1.066 -4.588 1.00 0.35 34 LEU A O 10
ATOM 12030 N N . ARG A 1 9 ? 10.323 -2.806 -3.477 1.00 0.33 35 ARG A N 10
ATOM 12031 C CA . ARG A 1 9 ? 9.602 -3.893 -4.143 1.00 0.35 35 ARG A CA 10
ATOM 12032 C C . ARG A 1 9 ? 8.099 -3.698 -4.062 1.00 0.36 35 ARG A C 10
ATOM 12033 O O . ARG A 1 9 ? 7.402 -3.777 -5.071 1.00 0.40 35 ARG A O 10
ATOM 12054 N N . VAL A 1 10 ? 7.614 -3.433 -2.853 1.00 0.37 36 VAL A N 10
ATOM 12055 C CA . VAL A 1 10 ? 6.197 -3.238 -2.587 1.00 0.43 36 VAL A CA 10
ATOM 12056 C C . VAL A 1 10 ? 5.753 -1.963 -3.317 1.00 0.42 36 VAL A C 10
ATOM 12057 O O . VAL A 1 10 ? 4.726 -1.984 -3.995 1.00 0.43 36 VAL A O 10
ATOM 12070 N N . THR A 1 11 ? 6.563 -0.886 -3.283 1.00 0.41 37 THR A N 10
ATOM 12071 C CA . THR A 1 11 ? 6.270 0.336 -4.045 1.00 0.43 37 THR A CA 10
ATOM 12072 C C . THR A 1 11 ? 6.145 0.069 -5.544 1.00 0.46 37 THR A C 10
ATOM 12073 O O . THR A 1 11 ? 5.256 0.623 -6.181 1.00 0.46 37 THR A O 10
ATOM 12084 N N . GLN A 1 12 ? 6.971 -0.811 -6.114 1.00 0.48 38 GLN A N 10
ATOM 12085 C CA . GLN A 1 12 ? 6.972 -1.089 -7.553 1.00 0.47 38 GLN A CA 10
ATOM 12086 C C . GLN A 1 12 ? 5.657 -1.690 -8.060 1.00 0.43 38 GLN A C 10
ATOM 12087 O O . GLN A 1 12 ? 5.198 -1.312 -9.140 1.00 0.47 38 GLN A O 10
ATOM 12101 N N . ILE A 1 13 ? 5.050 -2.614 -7.309 1.00 0.43 39 ILE A N 10
ATOM 12102 C CA . ILE A 1 13 ? 3.783 -3.252 -7.725 1.00 0.43 39 ILE A CA 10
ATOM 12103 C C . ILE A 1 13 ? 2.592 -2.341 -7.392 1.00 0.40 39 ILE A C 10
ATOM 12104 O O . ILE A 1 13 ? 1.631 -2.268 -8.159 1.00 0.36 39 ILE A O 10
ATOM 12120 N N . LEU A 1 14 ? 2.689 -1.538 -6.328 1.00 0.44 40 LEU A N 10
ATOM 12121 C CA . LEU A 1 14 ? 1.714 -0.468 -6.060 1.00 0.40 40 LEU A CA 10
ATOM 12122 C C . LEU A 1 14 ? 1.470 0.484 -7.250 1.00 0.38 40 LEU A C 10
ATOM 12123 O O . LEU A 1 14 ? 0.322 0.840 -7.514 1.00 0.36 40 LEU A O 10
ATOM 12139 N N . LYS A 1 15 ? 2.508 0.834 -8.016 1.00 0.41 41 LYS A N 10
ATOM 12140 C CA . LYS A 1 15 ? 2.427 1.718 -9.208 1.00 0.38 41 LYS A CA 10
ATOM 12141 C C . LYS A 1 15 ? 1.508 1.194 -10.304 1.00 0.39 41 LYS A C 10
ATOM 12142 O O . LYS A 1 15 ? 0.936 1.968 -11.071 1.00 0.50 41 LYS A O 10
ATOM 12161 N N . GLU A 1 16 ? 1.420 -0.127 -10.404 1.00 0.40 42 GLU A N 10
ATOM 12162 C CA . GLU A 1 16 ? 0.725 -0.886 -11.406 1.00 0.44 42 GLU A CA 10
ATOM 12163 C C . GLU A 1 16 ? -0.685 -1.267 -11.014 1.00 0.43 42 GLU A C 10
ATOM 12164 O O . GLU A 1 16 ? -1.562 -1.358 -11.883 1.00 0.47 42 GLU A O 10
ATOM 12176 N N . LYS A 1 17 ? -0.919 -1.485 -9.715 1.00 0.38 43 LYS A N 10
ATOM 12177 C CA . LYS A 1 17 ? -2.281 -1.602 -9.239 1.00 0.39 43 LYS A CA 10
ATOM 12178 C C . LYS A 1 17 ? -2.962 -0.230 -9.173 1.00 0.36 43 LYS A C 10
ATOM 12179 O O . LYS A 1 17 ? -4.184 -0.146 -9.319 1.00 0.45 43 LYS A O 10
ATOM 12198 N N . PHE A 1 18 ? -2.171 0.842 -9.003 1.00 0.29 44 PHE A N 10
ATOM 12199 C CA . PHE A 1 18 ? -2.668 2.215 -8.861 1.00 0.28 44 PHE A CA 10
ATOM 12200 C C . PHE A 1 18 ? -2.060 3.305 -9.780 1.00 0.31 44 PHE A C 10
ATOM 12201 O O . PHE A 1 18 ? -1.650 4.373 -9.314 1.00 0.32 44 PHE A O 10
ATOM 12218 N N . PRO A 1 19 ? -2.097 3.120 -11.114 1.00 0.42 45 PRO A N 10
ATOM 12219 C CA . PRO A 1 19 ? -1.791 4.168 -12.096 1.00 0.58 45 PRO A CA 10
ATOM 12220 C C . PRO A 1 19 ? -2.831 5.294 -12.151 1.00 0.64 45 PRO A C 10
ATOM 12221 O O . PRO A 1 19 ? -2.501 6.401 -12.585 1.00 0.81 45 PRO A O 10
ATOM 12232 N N . ARG A 1 20 ? -4.056 5.074 -11.652 1.00 0.57 46 ARG A N 10
ATOM 12233 C CA . ARG A 1 20 ? -5.084 6.123 -11.557 1.00 0.67 46 ARG A CA 10
ATOM 12234 C C . ARG A 1 20 ? -4.916 7.079 -10.361 1.00 0.53 46 ARG A C 10
ATOM 12235 O O . ARG A 1 20 ? -5.694 8.026 -10.225 1.00 0.74 46 ARG A O 10
ATOM 12256 N N . ALA A 1 21 ? -3.913 6.842 -9.513 1.00 0.32 47 ALA A N 10
ATOM 12257 C CA . ALA A 1 21 ? -3.723 7.522 -8.236 1.00 0.29 47 ALA A CA 10
ATOM 12258 C C . ALA A 1 21 ? -3.351 9.015 -8.322 1.00 0.38 47 ALA A C 10
ATOM 12259 O O . ALA A 1 21 ? -2.776 9.501 -9.306 1.00 0.72 47 ALA A O 10
ATOM 12266 N N . THR A 1 22 ? -3.617 9.723 -7.222 1.00 0.24 48 THR A N 10
ATOM 12267 C CA . THR A 1 22 ? -3.139 11.091 -6.963 1.00 0.27 48 THR A CA 10
ATOM 12268 C C . THR A 1 22 ? -2.235 11.177 -5.725 1.00 0.35 48 THR A C 10
ATOM 12269 O O . THR A 1 22 ? -1.461 12.134 -5.615 1.00 0.58 48 THR A O 10
ATOM 12280 N N . ALA A 1 23 ? -2.227 10.158 -4.853 1.00 0.26 49 ALA A N 10
ATOM 12281 C CA . ALA A 1 23 ? -1.083 9.820 -4.000 1.00 0.24 49 ALA A CA 10
ATOM 12282 C C . ALA A 1 23 ? -0.753 8.312 -4.057 1.00 0.20 49 ALA A C 10
ATOM 12283 O O . ALA A 1 23 ? -1.671 7.494 -4.049 1.00 0.21 49 ALA A O 10
ATOM 12290 N N . ILE A 1 24 ? 0.537 7.950 -4.047 1.00 0.25 50 ILE A N 10
ATOM 12291 C CA . ILE A 1 24 ? 1.063 6.605 -3.719 1.00 0.26 50 ILE A CA 10
ATOM 12292 C C . ILE A 1 24 ? 2.460 6.708 -3.092 1.00 0.28 50 ILE A C 10
ATOM 12293 O O . ILE A 1 24 ? 3.410 7.170 -3.728 1.00 0.33 50 ILE A O 10
ATOM 12309 N N . LYS A 1 25 ? 2.600 6.257 -1.843 1.00 0.26 51 LYS A N 10
ATOM 12310 C CA . LYS A 1 25 ? 3.851 6.293 -1.072 1.00 0.27 51 LYS A CA 10
ATOM 12311 C C . LYS A 1 25 ? 3.917 5.182 -0.020 1.00 0.25 51 LYS A C 10
ATOM 12312 O O . LYS A 1 25 ? 2.880 4.689 0.430 1.00 0.31 51 LYS A O 10
ATOM 12331 N N . VAL A 1 26 ? 5.139 4.800 0.355 1.00 0.24 52 VAL A N 10
ATOM 12332 C CA . VAL A 1 26 ? 5.463 3.709 1.294 1.00 0.21 52 VAL A CA 10
ATOM 12333 C C . VAL A 1 26 ? 6.555 4.156 2.278 1.00 0.21 52 VAL A C 10
ATOM 12334 O O . VAL A 1 26 ? 7.463 4.902 1.894 1.00 0.29 52 VAL A O 10
ATOM 12347 N N . THR A 1 27 ? 6.502 3.702 3.537 1.00 0.19 53 THR A N 10
ATOM 12348 C CA . THR A 1 27 ? 7.586 3.907 4.520 1.00 0.20 53 THR A CA 10
ATOM 12349 C C . THR A 1 27 ? 7.845 2.633 5.305 1.00 0.19 53 THR A C 10
ATOM 12350 O O . THR A 1 27 ? 6.926 2.081 5.889 1.00 0.20 53 THR A O 10
ATOM 12361 N N . ASP A 1 28 ? 9.095 2.188 5.380 1.00 0.24 54 ASP A N 10
ATOM 12362 C CA . ASP A 1 28 ? 9.535 1.161 6.330 1.00 0.24 54 ASP A CA 10
ATOM 12363 C C . ASP A 1 28 ? 9.594 1.755 7.736 1.00 0.27 54 ASP A C 10
ATOM 12364 O O . ASP A 1 28 ? 10.312 2.725 7.993 1.00 0.36 54 ASP A O 10
ATOM 12373 N N . ILE A 1 29 ? 8.871 1.125 8.653 1.00 0.33 55 ILE A N 10
ATOM 12374 C CA . ILE A 1 29 ? 8.780 1.512 10.063 1.00 0.46 55 ILE A CA 10
ATOM 12375 C C . ILE A 1 29 ? 9.222 0.350 10.973 1.00 0.58 55 ILE A C 10
ATOM 12376 O O . ILE A 1 29 ? 8.793 0.226 12.120 1.00 0.72 55 ILE A O 10
ATOM 12392 N N . SER A 1 30 ? 10.096 -0.517 10.442 1.00 0.56 56 SER A N 10
ATOM 12393 C CA . SER A 1 30 ? 10.680 -1.692 11.089 1.00 0.72 56 SER A CA 10
ATOM 12394 C C . SER A 1 30 ? 12.184 -1.789 10.799 1.00 0.76 56 SER A C 10
ATOM 12395 O O . SER A 1 30 ? 12.687 -2.724 10.174 1.00 0.77 56 SER A O 10
ATOM 12403 N N . GLY A 1 31 ? 12.950 -0.822 11.303 1.00 0.89 57 GLY A N 10
ATOM 12404 C CA . GLY A 1 31 ? 14.396 -0.698 11.081 1.00 1.03 57 GLY A CA 10
ATOM 12405 C C . GLY A 1 31 ? 15.291 -1.829 11.620 1.00 1.22 57 GLY A C 10
ATOM 12406 O O . GLY A 1 31 ? 16.510 -1.751 11.445 1.00 1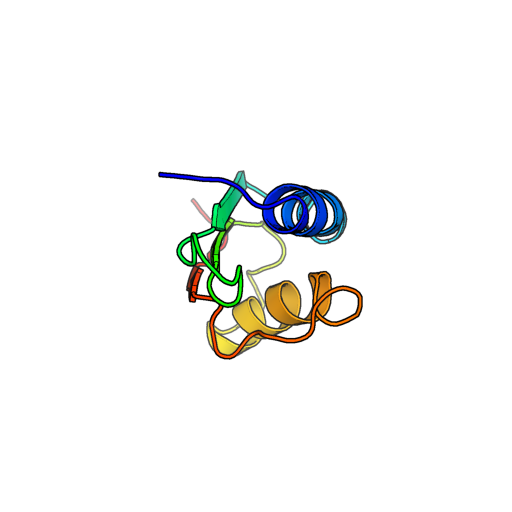.60 57 GLY A O 10
ATOM 12410 N N . GLY A 1 32 ? 14.725 -2.867 12.247 1.00 1.08 58 GLY A N 10
ATOM 12411 C CA . GLY A 1 32 ? 15.434 -4.052 12.759 1.00 1.25 58 GLY A CA 10
ATOM 12412 C C . GLY A 1 32 ? 14.808 -5.404 12.376 1.00 1.24 58 GLY A C 10
ATOM 12413 O O . GLY A 1 32 ? 15.298 -6.450 12.812 1.00 1.43 58 GLY A O 10
ATOM 12417 N N . CYS A 1 33 ? 13.747 -5.411 11.559 1.00 1.13 59 CYS A N 10
ATOM 12418 C CA . CYS A 1 33 ? 13.105 -6.631 11.038 1.00 1.19 59 CYS A CA 10
ATOM 12419 C C . CYS A 1 33 ? 12.497 -6.467 9.630 1.00 1.08 59 CYS A C 10
ATOM 12420 O O . CYS A 1 33 ? 12.360 -7.439 8.883 1.00 1.20 59 CYS A O 10
ATOM 12428 N N . GLY A 1 34 ? 12.103 -5.242 9.281 1.00 0.92 60 GLY A N 10
ATOM 12429 C CA . GLY A 1 34 ? 11.340 -4.866 8.094 1.00 0.84 60 GLY A CA 10
ATOM 12430 C C . GLY A 1 34 ? 9.969 -5.547 7.982 1.00 0.93 60 GLY A C 10
ATOM 12431 O O . GLY A 1 34 ? 9.535 -5.862 6.875 1.00 1.00 60 GLY A O 10
ATOM 12435 N N . ALA A 1 35 ? 9.301 -5.819 9.111 1.00 0.97 61 ALA A N 10
ATOM 12436 C CA . ALA A 1 35 ? 7.967 -6.433 9.139 1.00 1.03 61 ALA A CA 10
ATOM 12437 C C . ALA A 1 35 ? 6.819 -5.418 8.970 1.00 0.80 61 ALA A C 10
ATOM 12438 O O . ALA A 1 35 ? 5.750 -5.769 8.466 1.00 0.78 61 ALA A O 10
ATOM 12445 N N . MET A 1 36 ? 7.029 -4.164 9.386 1.00 0.80 62 MET A N 10
ATOM 12446 C CA . MET A 1 36 ? 6.051 -3.084 9.318 1.00 0.56 62 MET A CA 10
ATOM 12447 C C . MET A 1 36 ? 6.364 -2.067 8.235 1.00 0.40 62 MET A C 10
ATOM 12448 O O . MET A 1 36 ? 7.500 -1.607 8.104 1.00 0.38 62 MET A O 10
ATOM 12462 N N . TYR A 1 37 ? 5.303 -1.616 7.571 1.00 0.34 63 TYR A N 10
ATOM 12463 C CA . TYR A 1 37 ? 5.354 -0.505 6.632 1.00 0.28 63 TYR A CA 10
ATOM 12464 C C . TYR A 1 37 ? 4.098 0.363 6.718 1.00 0.25 63 TYR A C 10
ATOM 12465 O O . TYR A 1 37 ? 2.988 -0.133 6.891 1.00 0.31 63 TYR A O 10
ATOM 12483 N N . GLU A 1 38 ? 4.272 1.657 6.514 1.00 0.21 64 GLU A N 10
ATOM 12484 C CA . GLU A 1 38 ? 3.212 2.605 6.192 1.00 0.29 64 GLU A CA 10
ATOM 12485 C C . GLU A 1 38 ? 2.938 2.566 4.680 1.00 0.49 64 GLU A C 10
ATOM 12486 O O . GLU A 1 38 ? 3.891 2.532 3.902 1.00 0.75 64 GLU A O 10
ATOM 12498 N N . ILE A 1 39 ? 1.674 2.609 4.248 1.00 0.39 65 ILE A N 10
ATOM 12499 C CA . ILE A 1 39 ? 1.286 2.808 2.839 1.00 0.35 65 ILE A CA 10
ATOM 12500 C C . ILE A 1 39 ? 0.170 3.853 2.774 1.00 0.28 65 ILE A C 10
ATOM 12501 O O . ILE A 1 39 ? -0.864 3.688 3.421 1.00 0.29 65 ILE A O 10
ATOM 12517 N N . LYS A 1 40 ? 0.343 4.899 1.961 1.00 0.25 66 LYS A N 10
ATOM 12518 C CA . LYS A 1 40 ? -0.647 5.968 1.754 1.00 0.25 66 LYS A CA 10
ATOM 12519 C C . LYS A 1 40 ? -0.970 6.103 0.273 1.00 0.22 66 LYS A C 10
ATOM 12520 O O . LYS A 1 40 ? -0.075 6.325 -0.542 1.00 0.26 66 LYS A O 10
ATOM 12539 N N . ILE A 1 41 ? -2.251 5.954 -0.063 1.00 0.25 67 ILE A N 10
ATOM 12540 C CA . ILE A 1 41 ? -2.793 6.023 -1.414 1.00 0.30 67 ILE A CA 10
ATOM 12541 C C . ILE A 1 41 ? -3.935 7.050 -1.451 1.00 0.37 67 ILE A C 10
ATOM 12542 O O . ILE A 1 41 ? -4.561 7.343 -0.434 1.00 0.40 67 ILE A O 10
ATOM 12558 N N . GLU A 1 42 ? -4.250 7.561 -2.630 1.00 0.40 68 GLU A N 10
ATOM 12559 C CA . GLU A 1 42 ? -5.511 8.219 -2.981 1.00 0.35 68 GLU A CA 10
ATOM 12560 C C . GLU A 1 42 ? -5.707 7.996 -4.477 1.00 0.32 68 GLU A C 10
ATOM 12561 O O . GLU A 1 42 ? -4.762 8.180 -5.240 1.00 0.35 68 GLU A O 10
ATOM 12573 N N . SER A 1 43 ? -6.878 7.531 -4.907 1.00 0.30 69 SER A N 10
ATOM 12574 C CA . SER A 1 43 ? -7.133 7.205 -6.316 1.00 0.32 69 SER A CA 10
ATOM 12575 C C . SER A 1 43 ? -8.606 7.312 -6.630 1.00 0.36 69 SER A C 10
ATOM 12576 O O . SER A 1 43 ? -9.436 6.865 -5.840 1.00 0.33 69 SER A O 10
ATOM 12584 N N . GLU A 1 44 ? -8.932 7.857 -7.799 1.00 0.44 70 GLU A N 10
ATOM 12585 C CA . GLU A 1 44 ? -10.293 8.103 -8.265 1.00 0.53 70 GLU A CA 10
ATOM 12586 C C . GLU A 1 44 ? -11.179 6.847 -8.341 1.00 0.52 70 GLU A C 10
ATOM 12587 O O . GLU A 1 44 ? -12.403 6.968 -8.319 1.00 0.67 70 GLU A O 10
ATOM 12599 N N . GLU A 1 45 ? -10.567 5.658 -8.353 1.00 0.46 71 GLU A N 10
ATOM 12600 C CA . GLU A 1 45 ? -11.243 4.357 -8.368 1.00 0.47 71 GLU A CA 10
ATOM 12601 C C . GLU A 1 45 ? -11.877 3.951 -7.026 1.00 0.44 71 GLU A C 10
ATOM 12602 O O . GLU A 1 45 ? -12.748 3.080 -7.013 1.00 0.53 71 GLU A O 10
ATOM 12614 N N . PHE A 1 46 ? -11.464 4.539 -5.895 1.00 0.34 72 PHE A N 10
ATOM 12615 C CA . PHE A 1 46 ? -11.834 4.079 -4.541 1.00 0.29 72 PHE A CA 10
ATOM 12616 C C . PHE A 1 46 ? -13.212 4.563 -4.006 1.00 0.33 72 PHE A C 10
ATOM 12617 O O . PHE A 1 46 ? -13.515 4.403 -2.822 1.00 0.37 72 PHE A O 10
ATOM 12634 N N . LYS A 1 47 ? -14.048 5.157 -4.864 1.00 0.40 73 LYS A N 10
ATOM 12635 C CA . LYS A 1 47 ? -15.253 5.958 -4.530 1.00 0.53 73 LYS A CA 10
ATOM 12636 C C . LYS A 1 47 ? -16.394 5.193 -3.855 1.00 0.81 73 LYS A C 10
ATOM 12637 O O . LYS A 1 47 ? -16.961 5.654 -2.862 1.00 1.13 73 LYS A O 10
ATOM 12656 N N . GLU A 1 48 ? -16.735 4.036 -4.395 1.00 0.86 74 GLU A N 10
ATOM 12657 C CA . GLU A 1 48 ? -17.845 3.173 -3.990 1.00 1.14 74 GLU A CA 10
ATOM 12658 C C . GLU A 1 48 ? -17.417 2.114 -2.964 1.00 1.18 74 GLU A C 10
ATOM 12659 O O . GLU A 1 48 ? -18.259 1.625 -2.213 1.00 2.30 74 GLU A O 10
ATOM 12671 N N . LYS A 1 49 ? -16.118 1.800 -2.873 1.00 0.46 75 LYS A N 10
ATOM 12672 C CA . LYS A 1 49 ? -15.555 0.843 -1.904 1.00 0.39 75 LYS A CA 10
ATOM 12673 C C . LYS A 1 49 ? -15.831 1.229 -0.451 1.00 0.43 75 LYS A C 10
ATOM 12674 O O . LYS A 1 49 ? -15.724 2.402 -0.070 1.00 0.52 75 LYS A O 10
ATOM 12693 N N . ARG A 1 50 ? -16.082 0.212 0.384 1.00 0.49 76 ARG A N 10
ATOM 12694 C CA . ARG A 1 50 ? -16.033 0.279 1.835 1.00 0.56 76 ARG A CA 10
ATOM 12695 C C . ARG A 1 50 ? -14.603 0.454 2.329 1.00 0.50 76 ARG A C 10
ATOM 12696 O O . ARG A 1 50 ? -13.672 0.172 1.577 1.00 0.35 76 ARG A O 10
ATOM 12717 N N . THR A 1 51 ? -14.417 0.758 3.612 1.00 0.65 77 THR A N 10
ATOM 12718 C CA . THR A 1 51 ? -13.094 0.765 4.261 1.00 0.64 77 THR A CA 10
ATOM 12719 C C . THR A 1 51 ? -12.270 -0.489 3.935 1.00 0.50 77 THR A C 10
ATOM 12720 O O . THR A 1 51 ? -11.182 -0.413 3.366 1.00 0.39 77 THR A O 10
ATOM 12731 N N . VAL A 1 52 ? -12.834 -1.660 4.239 1.00 0.56 78 VAL A N 10
ATOM 12732 C CA . VAL A 1 52 ? -12.242 -2.981 3.976 1.00 0.55 78 VAL A CA 10
ATOM 12733 C C . VAL A 1 52 ? -11.954 -3.211 2.496 1.00 0.43 78 VAL A C 10
ATOM 12734 O O . VAL A 1 52 ? -10.890 -3.720 2.145 1.00 0.41 78 VAL A O 10
ATOM 12747 N N . GLN A 1 53 ? -12.873 -2.805 1.619 1.00 0.42 79 GLN A N 10
ATOM 12748 C CA . GLN A 1 53 ? -12.723 -3.013 0.179 1.00 0.39 79 GLN A CA 10
ATOM 12749 C C . GLN A 1 53 ? -11.720 -2.036 -0.455 1.00 0.30 79 GLN A C 10
ATOM 12750 O O . GLN A 1 53 ? -11.122 -2.381 -1.467 1.00 0.48 79 GLN A O 10
ATOM 12764 N N . GLN A 1 54 ? -11.455 -0.870 0.153 1.00 0.17 80 GLN A N 10
ATOM 12765 C CA . GLN A 1 54 ? -10.296 -0.043 -0.200 1.00 0.17 80 GLN A CA 10
ATOM 12766 C C . GLN A 1 54 ? -9.000 -0.748 0.228 1.00 0.18 80 GLN A C 10
ATOM 12767 O O . GLN A 1 54 ? -8.172 -1.054 -0.630 1.00 0.21 80 GLN A O 10
ATOM 12781 N N . HIS A 1 55 ? -8.840 -1.071 1.521 1.00 0.19 81 HIS A N 10
ATOM 12782 C CA . HIS A 1 55 ? -7.617 -1.692 2.062 1.00 0.22 81 HIS A CA 10
ATOM 12783 C C . HIS A 1 55 ? -7.249 -3.004 1.348 1.00 0.22 81 HIS A C 10
ATOM 12784 O O . HIS A 1 55 ? -6.083 -3.197 1.003 1.00 0.25 81 HIS A O 10
ATOM 12798 N N . GLN A 1 56 ? -8.216 -3.889 1.081 1.00 0.24 82 GLN A N 10
ATOM 12799 C CA . GLN A 1 56 ? -8.030 -5.161 0.376 1.00 0.27 82 GLN A CA 10
ATOM 12800 C C . GLN A 1 56 ? -7.330 -5.000 -0.984 1.00 0.25 82 GLN A C 10
ATOM 12801 O O . GLN A 1 56 ? -6.439 -5.790 -1.288 1.00 0.27 82 GLN A O 10
ATOM 12815 N N . MET A 1 57 ? -7.652 -3.970 -1.777 1.00 0.23 83 MET A N 10
ATOM 12816 C CA . MET A 1 57 ? -6.986 -3.756 -3.074 1.00 0.23 83 MET A CA 10
ATOM 12817 C C . MET A 1 57 ? -5.486 -3.460 -2.890 1.00 0.24 83 MET A C 10
ATOM 12818 O O . MET A 1 57 ? -4.641 -3.970 -3.624 1.00 0.29 83 MET A O 10
ATOM 12832 N N . VAL A 1 58 ? -5.143 -2.677 -1.865 1.00 0.20 84 VAL A N 10
ATOM 12833 C CA . VAL A 1 58 ? -3.761 -2.313 -1.488 1.00 0.20 84 VAL A CA 10
ATOM 12834 C C . VAL A 1 58 ? -3.017 -3.492 -0.843 1.00 0.19 84 VAL A C 10
ATOM 12835 O O . VAL A 1 58 ? -1.806 -3.609 -0.980 1.00 0.23 84 VAL A O 10
ATOM 12848 N N . ASN A 1 59 ? -3.744 -4.399 -0.187 1.00 0.20 85 ASN A N 10
ATOM 12849 C CA . ASN A 1 59 ? -3.236 -5.650 0.385 1.00 0.24 85 ASN A CA 10
ATOM 12850 C C . ASN A 1 59 ? -2.888 -6.657 -0.725 1.00 0.26 85 ASN A C 10
ATOM 12851 O O . ASN A 1 59 ? -1.787 -7.198 -0.757 1.00 0.28 85 ASN A O 10
ATOM 12862 N N . GLN A 1 60 ? -3.783 -6.871 -1.695 1.00 0.29 86 GLN A N 10
ATOM 12863 C CA . GLN A 1 60 ? -3.510 -7.765 -2.827 1.00 0.38 86 GLN A CA 10
ATOM 12864 C C . GLN A 1 60 ? -2.353 -7.256 -3.712 1.00 0.39 86 GLN A C 10
ATOM 12865 O O . GLN A 1 60 ? -1.684 -8.044 -4.380 1.00 0.53 86 GLN A O 10
ATOM 12879 N N . ALA A 1 61 ? -2.060 -5.952 -3.668 1.00 0.33 87 ALA A N 10
ATOM 12880 C CA . ALA A 1 61 ? -1.028 -5.322 -4.485 1.00 0.40 87 ALA A CA 10
ATOM 12881 C C . ALA A 1 61 ? 0.389 -5.817 -4.177 1.00 0.51 87 ALA A C 10
ATOM 12882 O O . ALA A 1 61 ? 1.266 -5.714 -5.027 1.00 0.95 87 ALA A O 10
ATOM 12889 N N . LEU A 1 62 ? 0.609 -6.369 -2.983 1.00 0.22 88 LEU A N 10
ATOM 12890 C CA . LEU A 1 62 ? 1.874 -7.004 -2.611 1.00 0.24 88 LEU A CA 10
ATOM 12891 C C . LEU A 1 62 ? 1.728 -8.371 -1.948 1.00 0.36 88 LEU A C 10
ATOM 12892 O O . LEU A 1 62 ? 2.746 -9.029 -1.748 1.00 0.53 88 LEU A O 10
ATOM 12908 N N . LYS A 1 63 ? 0.498 -8.862 -1.722 1.00 0.39 89 LYS A N 10
ATOM 12909 C CA . LYS A 1 63 ? 0.218 -10.207 -1.219 1.00 0.64 89 LYS A CA 10
ATOM 12910 C C . LYS A 1 63 ? 1.021 -11.264 -1.966 1.00 0.86 89 LYS A C 10
ATOM 12911 O O . LYS A 1 63 ? 1.548 -12.202 -1.372 1.00 1.06 89 LYS A O 10
ATOM 12930 N N . GLU A 1 64 ? 1.110 -11.109 -3.285 1.00 0.92 90 GLU A N 10
ATOM 12931 C CA . GLU A 1 64 ? 1.711 -12.076 -4.170 1.00 1.25 90 GLU A CA 10
ATOM 12932 C C . GLU A 1 64 ? 3.262 -12.056 -4.117 1.00 1.23 90 GLU A C 10
ATOM 12933 O O . GLU A 1 64 ? 3.929 -12.858 -4.778 1.00 1.65 90 GLU A O 10
ATOM 12945 N N . GLU A 1 65 ? 3.836 -11.134 -3.337 1.00 0.86 91 GLU A N 10
ATOM 12946 C CA . GLU A 1 65 ? 5.244 -11.018 -2.956 1.00 0.80 91 GLU A CA 10
ATOM 12947 C C . GLU A 1 65 ? 5.474 -11.441 -1.495 1.00 1.06 91 GLU A C 10
ATOM 12948 O O . GLU A 1 65 ? 6.352 -12.260 -1.213 1.00 1.26 91 GLU A O 10
ATOM 12960 N N . ILE A 1 66 ? 4.696 -10.875 -0.573 1.00 1.09 92 ILE A N 10
ATOM 12961 C CA . ILE A 1 66 ? 4.712 -11.068 0.880 1.00 1.29 92 ILE A CA 10
ATOM 12962 C C . ILE A 1 66 ? 3.257 -11.020 1.344 1.00 1.23 92 ILE A C 10
ATOM 12963 O O . ILE A 1 66 ? 2.552 -10.070 1.038 1.00 1.30 92 ILE A O 10
ATOM 12979 N N . LYS A 1 67 ? 2.780 -12.025 2.079 1.00 1.19 93 LYS A N 10
ATOM 12980 C CA . LYS A 1 67 ? 1.366 -12.093 2.483 1.00 1.11 93 LYS A CA 10
ATOM 12981 C C . LYS A 1 67 ? 1.106 -11.503 3.878 1.00 1.02 93 LYS A C 10
ATOM 12982 O O . LYS A 1 67 ? -0.040 -11.187 4.203 1.00 0.90 93 LYS A O 10
ATOM 13001 N N . GLU A 1 68 ? 2.134 -11.433 4.731 1.00 1.28 94 GLU A N 10
ATOM 13002 C CA . GLU A 1 68 ? 2.051 -11.003 6.126 1.00 1.25 94 GLU A CA 10
ATOM 13003 C C . GLU A 1 68 ? 1.877 -9.475 6.278 1.00 1.04 94 GLU A C 10
ATOM 13004 O O . GLU A 1 68 ? 2.815 -8.749 6.609 1.00 1.49 94 GLU A O 10
ATOM 13016 N N . MET A 1 69 ? 0.656 -8.975 6.075 1.00 0.68 95 MET A N 10
ATOM 13017 C CA . MET A 1 69 ? 0.287 -7.557 6.236 1.00 0.75 95 MET A CA 10
ATOM 13018 C C . MET A 1 69 ? -0.015 -7.139 7.690 1.00 0.82 95 MET A C 10
ATOM 13019 O O . MET A 1 69 ? -0.519 -6.040 7.929 1.00 0.93 95 MET A O 10
ATOM 13033 N N . HIS A 1 70 ? 0.332 -7.961 8.687 1.00 0.78 96 HIS A N 10
ATOM 13034 C CA . HIS A 1 70 ? 0.043 -7.695 10.103 1.00 0.61 96 HIS A CA 10
ATOM 13035 C C . HIS A 1 70 ? 0.747 -6.446 10.664 1.00 0.40 96 HIS A C 10
ATOM 13036 O O . HIS A 1 70 ? 0.174 -5.720 11.481 1.00 0.56 96 HIS A O 10
ATOM 13050 N N . GLY A 1 71 ? 1.958 -6.174 10.184 1.00 0.50 97 GLY A N 10
ATOM 13051 C CA . GLY A 1 71 ? 2.764 -4.984 10.486 1.00 0.58 97 GLY A CA 10
ATOM 13052 C C . GLY A 1 71 ? 2.429 -3.768 9.612 1.00 0.48 97 GLY A C 10
ATOM 13053 O O . GLY A 1 71 ? 2.892 -2.659 9.884 1.00 0.50 97 GLY A O 10
ATOM 13057 N N . LEU A 1 72 ? 1.655 -3.965 8.543 1.00 0.51 98 LEU A N 10
ATOM 13058 C CA . LEU A 1 72 ? 1.372 -2.951 7.530 1.00 0.50 98 LEU A CA 10
ATOM 13059 C C . LEU A 1 72 ? 0.180 -2.073 7.918 1.00 0.47 98 LEU A C 10
ATOM 13060 O O . LEU A 1 72 ? -0.826 -2.533 8.467 1.00 0.70 98 LEU A O 10
ATOM 13076 N N . ARG A 1 73 ? 0.348 -0.782 7.642 1.00 0.37 99 ARG A N 10
ATOM 13077 C CA . ARG A 1 73 ? -0.509 0.319 8.090 1.00 0.37 99 ARG A CA 10
ATOM 13078 C C . ARG A 1 73 ? -0.949 1.153 6.892 1.00 0.32 99 ARG A C 10
ATOM 13079 O O . ARG A 1 73 ? -0.174 1.948 6.361 1.00 0.33 99 ARG A O 10
ATOM 13100 N N . ILE A 1 74 ? -2.167 0.898 6.428 1.00 0.30 100 ILE A N 10
ATOM 13101 C CA . ILE A 1 74 ? -2.680 1.383 5.137 1.00 0.26 100 ILE A CA 10
ATOM 13102 C C . ILE A 1 74 ? -3.734 2.461 5.278 1.00 0.26 100 ILE A C 10
ATOM 13103 O O . ILE A 1 74 ? -4.537 2.495 6.212 1.00 0.32 100 ILE A O 10
ATOM 13119 N N . PHE A 1 75 ? -3.661 3.351 4.298 1.00 0.29 101 PHE A N 10
ATOM 13120 C CA . PHE A 1 75 ? -4.361 4.601 4.186 1.00 0.29 101 PHE A CA 10
ATOM 13121 C C . PHE A 1 75 ? -4.712 4.858 2.707 1.00 0.22 101 PHE A C 10
ATOM 13122 O O . PHE A 1 75 ? -3.894 4.645 1.814 1.00 0.42 101 PHE A O 10
ATOM 13139 N N . THR A 1 76 ? -5.947 5.275 2.444 1.00 0.19 102 THR A N 10
ATOM 13140 C CA . THR A 1 76 ? -6.594 5.417 1.123 1.00 0.20 102 THR A CA 10
ATOM 13141 C C . THR A 1 76 ? -7.630 6.528 1.185 1.00 0.22 102 THR A C 10
ATOM 13142 O O . THR A 1 76 ? -8.223 6.799 2.232 1.00 0.25 102 THR A O 10
ATOM 13153 N N . SER A 1 77 ? -7.879 7.136 0.034 1.00 0.26 103 SER A N 10
ATOM 13154 C CA . SER A 1 77 ? -8.893 8.169 -0.164 1.00 0.29 103 SER A CA 10
ATOM 13155 C C . SER A 1 77 ? -9.286 8.243 -1.645 1.00 0.29 103 SER A C 10
ATOM 13156 O O . SER A 1 77 ? -8.657 7.589 -2.485 1.00 0.32 103 SER A O 10
ATOM 13164 N N . VAL A 1 78 ? -10.314 9.025 -1.989 1.00 0.30 104 VAL A N 10
ATOM 13165 C CA . VAL A 1 78 ? -10.768 9.173 -3.382 1.00 0.29 104 VAL A CA 10
ATOM 13166 C C . VAL A 1 78 ? -11.093 10.623 -3.774 1.00 0.34 104 VAL A C 10
ATOM 13167 O O . VAL A 1 78 ? -11.936 11.265 -3.141 1.00 0.52 104 VAL A O 10
ATOM 13180 N N . PRO A 1 79 ? -10.485 11.137 -4.861 1.00 0.33 105 PRO A N 10
ATOM 13181 C CA . PRO A 1 79 ? -10.845 12.415 -5.442 1.00 0.47 105 PRO A CA 10
ATOM 13182 C C . PRO A 1 79 ? -12.123 12.290 -6.282 1.00 0.64 105 PRO A C 10
ATOM 13183 O O . PRO A 1 79 ? -12.272 11.368 -7.098 1.00 0.77 105 PRO A O 10
ATOM 13194 N N . LYS A 1 80 ? -13.047 13.238 -6.102 1.00 1.05 106 LYS A N 10
ATOM 13195 C CA . LYS A 1 80 ? -14.337 13.297 -6.790 1.00 1.50 106 LYS A CA 10
ATOM 13196 C C . LYS A 1 80 ? -14.546 14.727 -7.301 1.00 2.18 106 LYS A C 10
ATOM 13197 O O . LYS A 1 80 ? -14.908 15.635 -6.549 1.00 2.48 106 LYS A O 10
ATOM 13216 N N . ARG A 1 81 ? -14.213 14.933 -8.575 1.00 2.83 107 ARG A N 10
ATOM 13217 C CA . ARG A 1 81 ? -14.135 16.229 -9.283 1.00 3.64 107 ARG A CA 10
ATOM 13218 C C . ARG A 1 81 ? -15.501 16.806 -9.653 1.00 3.45 107 ARG A C 10
ATOM 13219 O O . ARG A 1 81 ? -16.379 16.052 -10.125 1.00 4.07 107 ARG A O 10
ATOM 13241 N N . ALA A 1 1 ? 14.131 7.371 10.252 1.00 4.98 27 ALA A N 11
ATOM 13242 C CA . ALA A 1 1 ? 13.862 6.976 8.857 1.00 3.62 27 ALA A CA 11
ATOM 13243 C C . ALA A 1 1 ? 14.675 5.742 8.459 1.00 2.77 27 ALA A C 11
ATOM 13244 O O . ALA A 1 1 ? 15.800 5.572 8.929 1.00 3.60 27 ALA A O 11
ATOM 13253 N N . THR A 1 2 ? 14.124 4.865 7.611 1.00 2.06 28 THR A N 11
ATOM 13254 C CA . THR A 1 2 ? 14.759 3.600 7.166 1.00 1.53 28 THR A CA 11
ATOM 13255 C C . THR A 1 2 ? 14.226 3.128 5.795 1.00 1.12 28 THR A C 11
ATOM 13256 O O . THR A 1 2 ? 13.191 3.601 5.320 1.00 1.68 28 THR A O 11
ATOM 13267 N N . GLN A 1 3 ? 14.941 2.210 5.134 1.00 0.97 29 GLN A N 11
ATOM 13268 C CA . GLN A 1 3 ? 14.540 1.528 3.894 1.00 0.69 29 GLN A CA 11
ATOM 13269 C C . GLN A 1 3 ? 14.859 0.024 3.932 1.00 0.66 29 GLN A C 11
ATOM 13270 O O . GLN A 1 3 ? 15.856 -0.398 4.528 1.00 0.85 29 GLN A O 11
ATOM 13284 N N . THR A 1 4 ? 14.066 -0.765 3.199 1.00 0.58 30 THR A N 11
ATOM 13285 C CA . THR A 1 4 ? 14.344 -2.171 2.847 1.00 0.62 30 THR A CA 11
ATOM 13286 C C . THR A 1 4 ? 14.390 -2.367 1.324 1.00 0.61 30 THR A C 11
ATOM 13287 O O . THR A 1 4 ? 14.079 -1.445 0.570 1.00 0.62 30 THR A O 11
ATOM 13298 N N . GLU A 1 5 ? 14.708 -3.566 0.824 1.00 0.69 31 GLU A N 11
ATOM 13299 C CA . GLU A 1 5 ? 14.365 -3.942 -0.561 1.00 0.72 31 GLU A CA 11
ATOM 13300 C C . GLU A 1 5 ? 12.843 -4.045 -0.772 1.00 0.57 31 GLU A C 11
ATOM 13301 O O . GLU A 1 5 ? 12.347 -3.731 -1.858 1.00 0.55 31 GLU A O 11
ATOM 13313 N N . GLY A 1 6 ? 12.113 -4.429 0.283 1.00 0.52 32 GLY A N 11
ATOM 13314 C CA . GLY A 1 6 ? 10.656 -4.532 0.316 1.00 0.44 32 GLY A CA 11
ATOM 13315 C C . GLY A 1 6 ? 9.967 -3.194 0.057 1.00 0.36 32 GLY A C 11
ATOM 13316 O O . GLY A 1 6 ? 9.089 -3.131 -0.789 1.00 0.38 32 GLY A O 11
ATOM 13320 N N . GLU A 1 7 ? 10.404 -2.106 0.696 1.00 0.33 33 GLU A N 11
ATOM 13321 C CA . GLU A 1 7 ? 9.880 -0.752 0.522 1.00 0.27 33 GLU A CA 11
ATOM 13322 C C . GLU A 1 7 ? 9.778 -0.353 -0.967 1.00 0.27 33 GLU A C 11
ATOM 13323 O O . GLU A 1 7 ? 8.722 0.058 -1.456 1.00 0.27 33 GLU A O 11
ATOM 13335 N N . LEU A 1 8 ? 10.850 -0.607 -1.723 1.00 0.30 34 LEU A N 11
ATOM 13336 C CA . LEU A 1 8 ? 10.968 -0.293 -3.147 1.00 0.33 34 LEU A CA 11
ATOM 13337 C C . LEU A 1 8 ? 10.105 -1.223 -4.006 1.00 0.35 34 LEU A C 11
ATOM 13338 O O . LEU A 1 8 ? 9.355 -0.754 -4.862 1.00 0.38 34 LEU A O 11
ATOM 13354 N N . ARG A 1 9 ? 10.197 -2.534 -3.742 1.00 0.37 35 ARG A N 11
ATOM 13355 C CA . ARG A 1 9 ? 9.430 -3.615 -4.394 1.00 0.40 35 ARG A CA 11
ATOM 13356 C C . ARG A 1 9 ? 7.932 -3.375 -4.272 1.00 0.37 35 ARG A C 11
ATOM 13357 O O . ARG A 1 9 ? 7.209 -3.398 -5.263 1.00 0.40 35 ARG A O 11
ATOM 13378 N N . VAL A 1 10 ? 7.479 -3.110 -3.053 1.00 0.32 36 VAL A N 11
ATOM 13379 C CA . VAL A 1 10 ? 6.081 -2.813 -2.749 1.00 0.30 36 VAL A CA 11
ATOM 13380 C C . VAL A 1 10 ? 5.684 -1.570 -3.534 1.00 0.31 36 VAL A C 11
ATOM 13381 O O . VAL A 1 10 ? 4.676 -1.592 -4.235 1.00 0.32 36 VAL A O 11
ATOM 13394 N N . THR A 1 11 ? 6.524 -0.525 -3.518 1.00 0.32 37 THR A N 11
ATOM 13395 C CA . THR A 1 11 ? 6.244 0.708 -4.257 1.00 0.33 37 THR A CA 11
ATOM 13396 C C . THR A 1 11 ? 6.094 0.467 -5.757 1.00 0.34 37 THR A C 11
ATOM 13397 O O . THR A 1 11 ? 5.180 1.022 -6.360 1.00 0.35 37 THR A O 11
ATOM 13408 N N . GLN A 1 12 ? 6.906 -0.410 -6.354 1.00 0.37 38 GLN A N 11
ATOM 13409 C CA . GLN A 1 12 ? 6.828 -0.730 -7.785 1.00 0.41 38 GLN A CA 11
ATOM 13410 C C . GLN A 1 12 ? 5.471 -1.315 -8.179 1.00 0.42 38 GLN A C 11
ATOM 13411 O O . GLN A 1 12 ? 4.923 -0.946 -9.222 1.00 0.50 38 GLN A O 11
ATOM 13425 N N . ILE A 1 13 ? 4.926 -2.196 -7.333 1.00 0.39 39 ILE A N 11
ATOM 13426 C CA . ILE A 1 13 ? 3.656 -2.881 -7.597 1.00 0.38 39 ILE A CA 11
ATOM 13427 C C . ILE A 1 13 ? 2.469 -1.979 -7.232 1.00 0.36 39 ILE A C 11
ATOM 13428 O O . ILE A 1 13 ? 1.421 -2.032 -7.875 1.00 0.42 39 ILE A O 11
ATOM 13444 N N . LEU A 1 14 ? 2.636 -1.064 -6.274 1.00 0.33 40 LEU A N 11
ATOM 13445 C CA . LEU A 1 14 ? 1.654 -0.011 -6.024 1.00 0.32 40 LEU A CA 11
ATOM 13446 C C . LEU A 1 14 ? 1.423 0.889 -7.244 1.00 0.31 40 LEU A C 11
ATOM 13447 O O . LEU A 1 14 ? 0.273 1.203 -7.534 1.00 0.33 40 LEU A O 11
ATOM 13463 N N . LYS A 1 15 ? 2.467 1.258 -7.996 1.00 0.32 41 LYS A N 11
ATOM 13464 C CA . LYS A 1 15 ? 2.309 2.077 -9.219 1.00 0.36 41 LYS A CA 11
ATOM 13465 C C . LYS A 1 15 ? 1.505 1.383 -10.312 1.00 0.38 41 LYS A C 11
ATOM 13466 O O . LYS A 1 15 ? 0.948 2.050 -11.178 1.00 0.49 41 LYS A O 11
ATOM 13485 N N . GLU A 1 16 ? 1.454 0.056 -10.285 1.00 0.35 42 GLU A N 11
ATOM 13486 C CA . GLU A 1 16 ? 0.810 -0.801 -11.237 1.00 0.37 42 GLU A CA 11
ATOM 13487 C C . GLU A 1 16 ? -0.588 -1.245 -10.850 1.00 0.36 42 GLU A C 11
ATOM 13488 O O . GLU A 1 16 ? -1.458 -1.359 -11.720 1.00 0.40 42 GLU A O 11
ATOM 13500 N N . LYS A 1 17 ? -0.832 -1.473 -9.556 1.00 0.33 43 LYS A N 11
ATOM 13501 C CA . LYS A 1 17 ? -2.194 -1.631 -9.082 1.00 0.35 43 LYS A CA 11
ATOM 13502 C C . LYS A 1 17 ? -2.920 -0.292 -9.041 1.00 0.32 43 LYS A C 11
ATOM 13503 O O . LYS A 1 17 ? -4.127 -0.279 -9.272 1.00 0.36 43 LYS A O 11
ATOM 13522 N N . PHE A 1 18 ? -2.184 0.813 -8.862 1.00 0.29 44 PHE A N 11
ATOM 13523 C CA . PHE A 1 18 ? -2.742 2.165 -8.769 1.00 0.28 44 PHE A CA 11
ATOM 13524 C C . PHE A 1 18 ? -2.151 3.246 -9.711 1.00 0.30 44 PHE A C 11
ATOM 13525 O O . PHE A 1 18 ? -1.818 4.349 -9.269 1.00 0.30 44 PHE A O 11
ATOM 13542 N N . PRO A 1 19 ? -2.067 2.994 -11.033 1.00 0.38 45 PRO A N 11
ATOM 13543 C CA . PRO A 1 19 ? -1.603 3.947 -12.047 1.00 0.49 45 PRO A CA 11
ATOM 13544 C C . PRO A 1 19 ? -2.485 5.181 -12.226 1.00 0.52 45 PRO A C 11
ATOM 13545 O O . PRO A 1 19 ? -2.021 6.149 -12.833 1.00 0.76 45 PRO A O 11
ATOM 13556 N N . ARG A 1 20 ? -3.716 5.199 -11.701 1.00 0.45 46 ARG A N 11
ATOM 13557 C CA . ARG A 1 20 ? -4.560 6.405 -11.647 1.00 0.56 46 ARG A CA 11
ATOM 13558 C C . ARG A 1 20 ? -4.281 7.341 -10.455 1.00 0.58 46 ARG A C 11
ATOM 13559 O O . ARG A 1 20 ? -4.755 8.480 -10.487 1.00 0.81 46 ARG A O 11
ATOM 13580 N N . ALA A 1 21 ? -3.558 6.888 -9.424 1.00 0.42 47 ALA A N 11
ATOM 13581 C CA . ALA A 1 21 ? -3.449 7.542 -8.111 1.00 0.40 47 ALA A CA 11
ATOM 13582 C C . ALA A 1 21 ? -2.906 8.986 -8.098 1.00 0.46 47 ALA A C 11
ATOM 13583 O O . ALA A 1 21 ? -1.955 9.317 -8.815 1.00 0.65 47 ALA A O 11
ATOM 13590 N N . THR A 1 22 ? -3.455 9.824 -7.209 1.00 0.38 48 THR A N 11
ATOM 13591 C CA . THR A 1 22 ? -2.995 11.211 -6.990 1.00 0.40 48 THR A CA 11
ATOM 13592 C C . THR A 1 22 ? -2.034 11.333 -5.804 1.00 0.46 48 THR A C 11
ATOM 13593 O O . THR A 1 22 ? 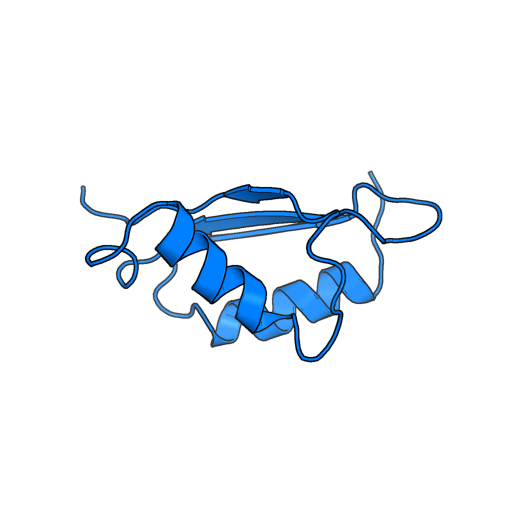-1.167 12.214 -5.828 1.00 0.61 48 THR A O 11
ATOM 13604 N N . ALA A 1 23 ? -2.106 10.404 -4.836 1.00 0.44 49 ALA A N 11
ATOM 13605 C CA . ALA A 1 23 ? -1.035 10.149 -3.868 1.00 0.45 49 ALA A CA 11
ATOM 13606 C C . ALA A 1 23 ? -0.627 8.662 -3.846 1.00 0.45 49 ALA A C 11
ATOM 13607 O O . ALA A 1 23 ? -1.493 7.790 -3.917 1.00 0.42 49 ALA A O 11
ATOM 13614 N N . ILE A 1 24 ? 0.677 8.381 -3.728 1.00 0.48 50 ILE A N 11
ATOM 13615 C CA . ILE A 1 24 ? 1.271 7.037 -3.551 1.00 0.45 50 ILE A CA 11
ATOM 13616 C C . ILE A 1 24 ? 2.644 7.139 -2.873 1.00 0.48 50 ILE A C 11
ATOM 13617 O O . ILE A 1 24 ? 3.578 7.698 -3.447 1.00 0.61 50 ILE A O 11
ATOM 13633 N N . LYS A 1 25 ? 2.791 6.552 -1.682 1.00 0.35 51 LYS A N 11
ATOM 13634 C CA . LYS A 1 25 ? 4.060 6.426 -0.941 1.00 0.30 51 LYS A CA 11
ATOM 13635 C C . LYS A 1 25 ? 4.079 5.201 -0.018 1.00 0.24 51 LYS A C 11
ATOM 13636 O O . LYS A 1 25 ? 3.020 4.733 0.407 1.00 0.28 51 LYS A O 11
ATOM 13655 N N . VAL A 1 26 ? 5.282 4.715 0.298 1.00 0.26 52 VAL A N 11
ATOM 13656 C CA . VAL A 1 26 ? 5.549 3.583 1.210 1.00 0.28 52 VAL A CA 11
ATOM 13657 C C . VAL A 1 26 ? 6.645 3.962 2.201 1.00 0.34 52 VAL A C 11
ATOM 13658 O O . VAL A 1 26 ? 7.604 4.631 1.816 1.00 0.48 52 VAL A O 11
ATOM 13671 N N . THR A 1 27 ? 6.552 3.513 3.455 1.00 0.30 53 THR A N 11
ATOM 13672 C CA . THR A 1 27 ? 7.628 3.697 4.443 1.00 0.30 53 THR A CA 11
ATOM 13673 C C . THR A 1 27 ? 7.872 2.435 5.249 1.00 0.27 53 THR A C 11
ATOM 13674 O O . THR A 1 27 ? 6.967 1.940 5.900 1.00 0.25 53 THR A O 11
ATOM 13685 N N . ASP A 1 28 ? 9.101 1.926 5.250 1.00 0.33 54 ASP A N 11
ATOM 13686 C CA . ASP A 1 28 ? 9.554 0.910 6.210 1.00 0.30 54 ASP A CA 11
ATOM 13687 C C . ASP A 1 28 ? 9.557 1.530 7.609 1.00 0.26 54 ASP A C 11
ATOM 13688 O O . ASP A 1 28 ? 10.103 2.611 7.837 1.00 0.34 54 ASP A O 11
ATOM 13697 N N . ILE A 1 29 ? 8.903 0.838 8.536 1.00 0.22 55 ILE A N 11
ATOM 13698 C CA . ILE A 1 29 ? 8.782 1.200 9.954 1.00 0.29 55 ILE A CA 11
ATOM 13699 C C . ILE A 1 29 ? 9.214 0.007 10.828 1.00 0.37 55 ILE A C 11
ATOM 13700 O O . ILE A 1 29 ? 8.663 -0.269 11.899 1.00 0.46 55 ILE A O 11
ATOM 13716 N N . SER A 1 30 ? 10.186 -0.745 10.299 1.00 0.41 56 SER A N 11
ATOM 13717 C CA . SER A 1 30 ? 10.724 -2.003 10.800 1.00 0.47 56 SER A CA 11
ATOM 13718 C C . SER A 1 30 ? 12.226 -2.114 10.497 1.00 0.51 56 SER A C 11
ATOM 13719 O O . SER A 1 30 ? 12.689 -3.067 9.872 1.00 0.52 56 SER A O 11
ATOM 13727 N N . GLY A 1 31 ? 13.024 -1.151 10.966 1.00 0.68 57 GLY A N 11
ATOM 13728 C CA . GLY A 1 31 ? 14.484 -1.044 10.774 1.00 0.82 57 GLY A CA 11
ATOM 13729 C C . GLY A 1 31 ? 15.361 -2.222 11.242 1.00 0.95 57 GLY A C 11
ATOM 13730 O O . GLY A 1 31 ? 16.582 -2.192 11.073 1.00 1.31 57 GLY A O 11
ATOM 13734 N N . GLY A 1 32 ? 14.759 -3.268 11.811 1.00 0.81 58 GLY A N 11
ATOM 13735 C CA . GLY A 1 32 ? 15.414 -4.464 12.350 1.00 0.95 58 GLY A CA 11
ATOM 13736 C C . GLY A 1 32 ? 14.605 -5.751 12.142 1.00 0.92 58 GLY A C 11
ATOM 13737 O O . GLY A 1 32 ? 14.750 -6.686 12.930 1.00 1.43 58 GLY A O 11
ATOM 13741 N N . CYS A 1 33 ? 13.722 -5.784 11.134 1.00 0.74 59 CYS A N 11
ATOM 13742 C CA . CYS A 1 33 ? 12.972 -6.975 10.688 1.00 0.84 59 CYS A CA 11
ATOM 13743 C C . CYS A 1 33 ? 12.366 -6.810 9.278 1.00 0.76 59 CYS A C 11
ATOM 13744 O O . CYS A 1 33 ? 12.115 -7.790 8.574 1.00 0.98 59 CYS A O 11
ATOM 13752 N N . GLY A 1 34 ? 12.073 -5.565 8.892 1.00 0.58 60 GLY A N 11
ATOM 13753 C CA . GLY A 1 34 ? 11.374 -5.158 7.679 1.00 0.54 60 GLY A CA 11
ATOM 13754 C C . GLY A 1 34 ? 10.014 -5.838 7.463 1.00 0.56 60 GLY A C 11
ATOM 13755 O O . GLY A 1 34 ? 9.696 -6.243 6.341 1.00 0.63 60 GLY A O 11
ATOM 13759 N N . ALA A 1 35 ? 9.246 -6.010 8.544 1.00 0.57 61 ALA A N 11
ATOM 13760 C CA . ALA A 1 35 ? 7.905 -6.606 8.537 1.00 0.63 61 ALA A CA 11
ATOM 13761 C C . ALA A 1 35 ? 6.764 -5.567 8.499 1.00 0.54 61 ALA A C 11
ATOM 13762 O O . ALA A 1 35 ? 5.732 -5.798 7.873 1.00 0.77 61 ALA A O 11
ATOM 13769 N N . MET A 1 36 ? 6.939 -4.413 9.150 1.00 0.59 62 MET A N 11
ATOM 13770 C CA . MET A 1 36 ? 5.963 -3.321 9.166 1.00 0.39 62 MET A CA 11
ATOM 13771 C C . MET A 1 36 ? 6.287 -2.266 8.115 1.00 0.30 62 MET A C 11
ATOM 13772 O O . MET A 1 36 ? 7.436 -1.832 7.997 1.00 0.31 62 MET A O 11
ATOM 13786 N N . TYR A 1 37 ? 5.242 -1.782 7.439 1.00 0.26 63 TYR A N 11
ATOM 13787 C CA . TYR A 1 37 ? 5.320 -0.659 6.508 1.00 0.26 63 TYR A CA 11
ATOM 13788 C C . TYR A 1 37 ? 4.086 0.250 6.570 1.00 0.26 63 TYR A C 11
ATOM 13789 O O . TYR A 1 37 ? 2.955 -0.206 6.695 1.00 0.29 63 TYR A O 11
ATOM 13807 N N . GLU A 1 38 ? 4.300 1.541 6.388 1.00 0.26 64 GLU A N 11
ATOM 13808 C CA . GLU A 1 38 ? 3.288 2.552 6.100 1.00 0.35 64 GLU A CA 11
ATOM 13809 C C . GLU A 1 38 ? 2.973 2.538 4.597 1.00 0.53 64 GLU A C 11
ATOM 13810 O O . GLU A 1 38 ? 3.902 2.466 3.793 1.00 0.81 64 GLU A O 11
ATOM 13822 N N . ILE A 1 39 ? 1.704 2.643 4.197 1.00 0.39 65 ILE A N 11
ATOM 13823 C CA . ILE A 1 39 ? 1.296 2.864 2.798 1.00 0.33 65 ILE A CA 11
ATOM 13824 C C . ILE A 1 39 ? 0.191 3.921 2.749 1.00 0.25 65 ILE A C 11
ATOM 13825 O O . ILE A 1 39 ? -0.857 3.743 3.367 1.00 0.26 65 ILE A O 11
ATOM 13841 N N . LYS A 1 40 ? 0.391 4.985 1.963 1.00 0.22 66 LYS A N 11
ATOM 13842 C CA . LYS A 1 40 ? -0.586 6.072 1.765 1.00 0.24 66 LYS A CA 11
ATOM 13843 C C . LYS A 1 40 ? -0.894 6.232 0.276 1.00 0.28 66 LYS A C 11
ATOM 13844 O O . LYS A 1 40 ? 0.002 6.563 -0.502 1.00 0.40 66 LYS A O 11
ATOM 13863 N N . ILE A 1 41 ? -2.144 5.952 -0.115 1.00 0.21 67 ILE A N 11
ATOM 13864 C CA . ILE A 1 41 ? -2.655 5.977 -1.489 1.00 0.25 67 ILE A CA 11
ATOM 13865 C C . ILE A 1 41 ? -3.852 6.942 -1.579 1.00 0.26 67 ILE A C 11
ATOM 13866 O O . ILE A 1 41 ? -4.522 7.206 -0.583 1.00 0.26 67 ILE A O 11
ATOM 13882 N N . GLU A 1 42 ? -4.169 7.453 -2.761 1.00 0.29 68 GLU A N 11
ATOM 13883 C CA . GLU A 1 42 ? -5.443 8.105 -3.102 1.00 0.26 68 GLU A CA 11
ATOM 13884 C C . GLU A 1 42 ? -5.657 7.979 -4.610 1.00 0.30 68 GLU A C 11
ATOM 13885 O O . GLU A 1 42 ? -4.717 8.208 -5.362 1.00 0.35 68 GLU A O 11
ATOM 13897 N N . SER A 1 43 ? -6.843 7.579 -5.069 1.00 0.32 69 SER A N 11
ATOM 13898 C CA . SER A 1 43 ? -7.116 7.315 -6.494 1.00 0.36 69 SER A CA 11
ATOM 13899 C C . SER A 1 43 ? -8.606 7.395 -6.774 1.00 0.38 69 SER A C 11
ATOM 13900 O O . SER A 1 43 ? -9.389 6.899 -5.965 1.00 0.35 69 SER A O 11
ATOM 13908 N N . GLU A 1 44 ? -9.021 7.965 -7.911 1.00 0.46 70 GLU A N 11
ATOM 13909 C CA . GLU A 1 44 ? -10.427 8.139 -8.265 1.00 0.52 70 GLU A CA 11
ATOM 13910 C C . GLU A 1 44 ? -11.235 6.828 -8.317 1.00 0.51 70 GLU A C 11
ATOM 13911 O O . GLU A 1 44 ? -12.458 6.854 -8.187 1.00 0.62 70 GLU A O 11
ATOM 13923 N N . GLU A 1 45 ? -10.555 5.683 -8.447 1.00 0.48 71 GLU A N 11
ATOM 13924 C CA . GLU A 1 45 ? -11.157 4.348 -8.500 1.00 0.50 71 GLU A CA 11
ATOM 13925 C C . GLU A 1 45 ? -11.718 3.850 -7.156 1.00 0.42 71 GLU A C 11
ATOM 13926 O O . GLU A 1 45 ? -12.543 2.934 -7.136 1.00 0.50 71 GLU A O 11
ATOM 13938 N N . PHE A 1 46 ? -11.286 4.425 -6.027 1.00 0.35 72 PHE A N 11
ATOM 13939 C CA . PHE A 1 46 ? -11.601 3.924 -4.684 1.00 0.36 72 PHE A CA 11
ATOM 13940 C C . PHE A 1 46 ? -13.010 4.310 -4.179 1.00 0.38 72 PHE A C 11
ATOM 13941 O O . PHE A 1 46 ? -13.298 4.162 -2.990 1.00 0.44 72 PHE A O 11
ATOM 13958 N N . LYS A 1 47 ? -13.897 4.802 -5.060 1.00 0.42 73 LYS A N 11
ATOM 13959 C CA . LYS A 1 47 ? -15.214 5.348 -4.674 1.00 0.52 73 LYS A CA 11
ATOM 13960 C C . LYS A 1 47 ? -16.244 4.270 -4.366 1.00 0.71 73 LYS A C 11
ATOM 13961 O O . LYS A 1 47 ? -16.949 4.350 -3.364 1.00 1.02 73 LYS A O 11
ATOM 13980 N N . GLU A 1 48 ? -16.286 3.216 -5.175 1.00 0.74 74 GLU A N 11
ATOM 13981 C CA . GLU A 1 48 ? -17.252 2.117 -5.054 1.00 0.97 74 GLU A CA 11
ATOM 13982 C C . GLU A 1 48 ? -16.845 1.081 -3.989 1.00 0.93 74 GLU A C 11
ATOM 13983 O O . GLU A 1 48 ? -16.964 -0.127 -4.192 1.00 1.54 74 GLU A O 11
ATOM 13995 N N . LYS A 1 49 ? -16.294 1.556 -2.867 1.00 0.44 75 LYS A N 11
ATOM 13996 C CA . LYS A 1 49 ? -15.686 0.762 -1.802 1.00 0.38 75 LYS A CA 11
ATOM 13997 C C . LYS A 1 49 ? -16.062 1.282 -0.421 1.00 0.46 75 LYS A C 11
ATOM 13998 O O . LYS A 1 49 ? -16.097 2.492 -0.183 1.00 0.65 75 LYS A O 11
ATOM 14017 N N . ARG A 1 50 ? -16.220 0.346 0.518 1.00 0.45 76 ARG A N 11
ATOM 14018 C CA . ARG A 1 50 ? -16.048 0.578 1.934 1.00 0.48 76 ARG A CA 11
ATOM 14019 C C . ARG A 1 50 ? -14.574 0.761 2.287 1.00 0.41 76 ARG A C 11
ATOM 14020 O O . ARG A 1 50 ? -13.706 0.313 1.540 1.00 0.31 76 ARG A O 11
ATOM 14041 N N . THR A 1 51 ? -14.298 1.235 3.494 1.00 0.48 77 THR A N 11
ATOM 14042 C CA . THR A 1 51 ? -12.977 1.239 4.144 1.00 0.46 77 THR A CA 11
ATOM 14043 C C . THR A 1 51 ? -12.212 -0.083 3.970 1.00 0.37 77 THR A C 11
ATOM 14044 O O . THR A 1 51 ? -11.128 -0.112 3.390 1.00 0.32 77 THR A O 11
ATOM 14055 N N . VAL A 1 52 ? -12.821 -1.197 4.378 1.00 0.38 78 VAL A N 11
ATOM 14056 C CA . VAL A 1 52 ? -12.286 -2.565 4.208 1.00 0.34 78 VAL A CA 11
ATOM 14057 C C . VAL A 1 52 ? -12.040 -2.940 2.746 1.00 0.28 78 VAL A C 11
ATOM 14058 O O . VAL A 1 52 ? -10.993 -3.496 2.412 1.00 0.29 78 VAL A O 11
ATOM 14071 N N . GLN A 1 53 ? -12.970 -2.592 1.856 1.00 0.28 79 GLN A N 11
ATOM 14072 C CA . GLN A 1 53 ? -12.862 -2.939 0.436 1.00 0.27 79 GLN A CA 11
ATOM 14073 C C . GLN A 1 53 ? -11.824 -2.073 -0.302 1.00 0.25 79 GLN A C 11
ATOM 14074 O O . GLN A 1 53 ? -11.262 -2.542 -1.287 1.00 0.41 79 GLN A O 11
ATOM 14088 N N . GLN A 1 54 ? -11.492 -0.869 0.189 1.00 0.17 80 GLN A N 11
ATOM 14089 C CA . GLN A 1 54 ? -10.291 -0.131 -0.226 1.00 0.18 80 GLN A CA 11
ATOM 14090 C C . GLN A 1 54 ? -9.026 -0.859 0.257 1.00 0.21 80 GLN A C 11
ATOM 14091 O O . GLN A 1 54 ? -8.183 -1.203 -0.571 1.00 0.26 80 GLN A O 11
ATOM 14105 N N . HIS A 1 55 ? -8.908 -1.146 1.565 1.00 0.21 81 HIS A N 11
ATOM 14106 C CA . HIS A 1 55 ? -7.741 -1.821 2.160 1.00 0.24 81 HIS A CA 11
ATOM 14107 C C . HIS A 1 55 ? -7.362 -3.102 1.397 1.00 0.21 81 HIS A C 11
ATOM 14108 O O . HIS A 1 55 ? -6.210 -3.233 0.980 1.00 0.20 81 HIS A O 11
ATOM 14122 N N . GLN A 1 56 ? -8.317 -4.006 1.153 1.00 0.22 82 GLN A N 11
ATOM 14123 C CA . GLN A 1 56 ? -8.125 -5.256 0.407 1.00 0.23 82 GLN A CA 11
ATOM 14124 C C . GLN A 1 56 ? -7.362 -5.071 -0.916 1.00 0.21 82 GLN A C 11
ATOM 14125 O O . GLN A 1 56 ? -6.441 -5.834 -1.192 1.00 0.24 82 GLN A O 11
ATOM 14139 N N . MET A 1 57 ? -7.678 -4.050 -1.716 1.00 0.19 83 MET A N 11
ATOM 14140 C CA . MET A 1 57 ? -7.035 -3.829 -3.021 1.00 0.19 83 MET A CA 11
ATOM 14141 C C . MET A 1 57 ? -5.527 -3.584 -2.870 1.00 0.19 83 MET A C 11
ATOM 14142 O O . MET A 1 57 ? -4.708 -4.144 -3.601 1.00 0.24 83 MET A O 11
ATOM 14156 N N . VAL A 1 58 ? -5.183 -2.756 -1.881 1.00 0.17 84 VAL A N 11
ATOM 14157 C CA . VAL A 1 58 ? -3.812 -2.357 -1.504 1.00 0.17 84 VAL A CA 11
ATOM 14158 C C . VAL A 1 58 ? -3.067 -3.510 -0.814 1.00 0.18 84 VAL A C 11
ATOM 14159 O O . VAL A 1 58 ? -1.854 -3.617 -0.934 1.00 0.22 84 VAL A O 11
ATOM 14172 N N . ASN A 1 59 ? -3.796 -4.407 -0.140 1.00 0.18 85 ASN A N 11
ATOM 14173 C CA . ASN A 1 59 ? -3.282 -5.613 0.521 1.00 0.19 85 ASN A CA 11
ATOM 14174 C C . ASN A 1 59 ? -2.888 -6.657 -0.539 1.00 0.19 85 ASN A C 11
ATOM 14175 O O . ASN A 1 59 ? -1.775 -7.172 -0.552 1.00 0.21 85 ASN A O 11
ATOM 14186 N N . GLN A 1 60 ? -3.787 -6.935 -1.484 1.00 0.20 86 GLN A N 11
ATOM 14187 C CA . GLN A 1 60 ? -3.575 -7.870 -2.584 1.00 0.23 86 GLN A CA 11
ATOM 14188 C C . GLN A 1 60 ? -2.478 -7.424 -3.558 1.00 0.23 86 GLN A C 11
ATOM 14189 O O . GLN A 1 60 ? -1.941 -8.265 -4.282 1.00 0.34 86 GLN A O 11
ATOM 14203 N N . ALA A 1 61 ? -2.128 -6.134 -3.584 1.00 0.21 87 ALA A N 11
ATOM 14204 C CA . ALA A 1 61 ? -1.082 -5.607 -4.448 1.00 0.23 87 ALA A CA 11
ATOM 14205 C C . ALA A 1 61 ? 0.256 -6.302 -4.192 1.00 0.24 87 ALA A C 11
ATOM 14206 O O . ALA A 1 61 ? 0.923 -6.715 -5.135 1.00 0.41 87 ALA A O 11
ATOM 14213 N N . LEU A 1 62 ? 0.605 -6.506 -2.920 1.00 0.21 88 LEU A N 11
ATOM 14214 C CA . LEU A 1 62 ? 1.906 -7.047 -2.510 1.00 0.24 88 LEU A CA 11
ATOM 14215 C C . LEU A 1 62 ? 1.843 -8.324 -1.668 1.00 0.26 88 LEU A C 11
ATOM 14216 O O . LEU A 1 62 ? 2.880 -8.829 -1.249 1.00 0.34 88 LEU A O 11
ATOM 14232 N N . LYS A 1 63 ? 0.648 -8.890 -1.481 1.00 0.27 89 LYS A N 11
ATOM 14233 C CA . LYS A 1 63 ? 0.408 -10.112 -0.711 1.00 0.31 89 LYS A CA 11
ATOM 14234 C C . LYS A 1 63 ? 1.293 -11.274 -1.151 1.00 0.39 89 LYS A C 11
ATOM 14235 O O . LYS A 1 63 ? 1.750 -12.047 -0.312 1.00 0.47 89 LYS A O 11
ATOM 14254 N N . GLU A 1 64 ? 1.545 -11.421 -2.444 1.00 0.48 90 GLU A N 11
ATOM 14255 C CA . GLU A 1 64 ? 2.348 -12.529 -2.935 1.00 0.68 90 GLU A CA 11
ATOM 14256 C C . GLU A 1 64 ? 3.855 -12.334 -2.686 1.00 0.79 90 GLU A C 11
ATOM 14257 O O . GLU A 1 64 ? 4.605 -13.302 -2.540 1.00 1.26 90 GLU A O 11
ATOM 14269 N N . GLU A 1 65 ? 4.292 -11.078 -2.587 1.00 0.53 91 GLU A N 11
ATOM 14270 C CA . GLU A 1 65 ? 5.644 -10.656 -2.258 1.00 0.58 91 GLU A CA 11
ATOM 14271 C C . GLU A 1 65 ? 5.890 -10.755 -0.739 1.00 0.57 91 GLU A C 11
ATOM 14272 O O . GLU A 1 65 ? 6.743 -11.532 -0.301 1.00 0.68 91 GLU A O 11
ATOM 14284 N N . ILE A 1 66 ? 5.118 -10.018 0.066 1.00 0.55 92 ILE A N 11
ATOM 14285 C CA . ILE A 1 66 ? 5.191 -9.962 1.535 1.00 0.60 92 ILE A CA 11
ATOM 14286 C C . ILE A 1 66 ? 3.769 -10.037 2.091 1.00 0.57 92 ILE A C 11
ATOM 14287 O O . ILE A 1 66 ? 3.022 -9.066 2.051 1.00 0.72 92 ILE A O 11
ATOM 14303 N N . LYS A 1 67 ? 3.361 -11.193 2.613 1.00 0.48 93 LYS A N 11
ATOM 14304 C CA . LYS A 1 67 ? 1.961 -11.427 2.969 1.00 0.46 93 LYS A CA 11
ATOM 14305 C C . LYS A 1 67 ? 1.511 -10.821 4.303 1.00 0.49 93 LYS A C 11
ATOM 14306 O O . LYS A 1 67 ? 0.310 -10.702 4.552 1.00 0.59 93 LYS A O 11
ATOM 14325 N N . GLU A 1 68 ? 2.465 -10.468 5.158 1.00 0.56 94 GLU A N 11
ATOM 14326 C CA . GLU A 1 68 ? 2.371 -10.028 6.540 1.00 0.60 94 GLU A CA 11
ATOM 14327 C C . GLU A 1 68 ? 1.690 -8.650 6.779 1.00 0.56 94 GLU A C 11
ATOM 14328 O O . GLU A 1 68 ? 2.165 -7.828 7.563 1.00 0.66 94 GLU A O 11
ATOM 14340 N N . MET A 1 69 ? 0.523 -8.385 6.179 1.00 0.55 95 MET A N 11
ATOM 14341 C CA . MET A 1 69 ? -0.225 -7.129 6.385 1.00 0.58 95 MET A CA 11
ATOM 14342 C C . MET A 1 69 ? -0.707 -6.882 7.825 1.00 0.54 95 MET A C 11
ATOM 14343 O O . MET A 1 69 ? -1.207 -5.792 8.105 1.00 0.61 95 MET A O 11
ATOM 14357 N N . HIS A 1 70 ? -0.469 -7.804 8.765 1.00 0.51 96 HIS A N 11
ATOM 14358 C CA . HIS A 1 70 ? -0.545 -7.513 10.201 1.00 0.48 96 HIS A CA 11
ATOM 14359 C C . HIS A 1 70 ? 0.403 -6.381 10.646 1.00 0.40 96 HIS A C 11
ATOM 14360 O O . HIS A 1 70 ? 0.086 -5.630 11.567 1.00 0.57 96 HIS A O 11
ATOM 14374 N N . GLY A 1 71 ? 1.536 -6.222 9.958 1.00 0.32 97 GLY A N 11
ATOM 14375 C CA . GLY A 1 71 ? 2.529 -5.172 10.209 1.00 0.39 97 GLY A CA 11
ATOM 14376 C C . GLY A 1 71 ? 2.216 -3.853 9.497 1.00 0.36 97 GLY A C 11
ATOM 14377 O O . GLY A 1 71 ? 2.666 -2.781 9.904 1.00 0.51 97 GLY A O 11
ATOM 14381 N N . LEU A 1 72 ? 1.440 -3.913 8.419 1.00 0.33 98 LEU A N 11
ATOM 14382 C CA . LEU A 1 72 ? 1.226 -2.790 7.514 1.00 0.38 98 LEU A CA 11
ATOM 14383 C C . LEU A 1 72 ? 0.139 -1.834 8.017 1.00 0.42 98 LEU A C 11
ATOM 14384 O O . LEU A 1 72 ? -0.874 -2.232 8.600 1.00 0.69 98 LEU A O 11
ATOM 14400 N N . ARG A 1 73 ? 0.384 -0.551 7.768 1.00 0.29 99 ARG A N 11
ATOM 14401 C CA . ARG A 1 73 ? -0.416 0.605 8.191 1.00 0.31 99 ARG A CA 11
ATOM 14402 C C . ARG A 1 73 ? -0.907 1.339 6.942 1.00 0.27 99 ARG A C 11
ATOM 14403 O O . ARG A 1 73 ? -0.141 2.084 6.331 1.00 0.30 99 ARG A O 11
ATOM 14424 N N . ILE A 1 74 ? -2.134 1.043 6.505 1.00 0.26 100 ILE A N 11
ATOM 14425 C CA . ILE A 1 74 ? -2.667 1.468 5.196 1.00 0.23 100 ILE A CA 11
ATOM 14426 C C . ILE A 1 74 ? -3.757 2.518 5.298 1.00 0.24 100 ILE A C 11
ATOM 14427 O O . ILE A 1 74 ? -4.677 2.470 6.116 1.00 0.31 100 ILE A O 11
ATOM 14443 N N . PHE A 1 75 ? -3.607 3.453 4.372 1.00 0.23 101 PHE A N 11
ATOM 14444 C CA . PHE A 1 75 ? -4.296 4.708 4.270 1.00 0.22 101 PHE A CA 11
ATOM 14445 C C . PHE A 1 75 ? -4.670 4.941 2.796 1.00 0.20 101 PHE A C 11
ATOM 14446 O O . PHE A 1 75 ? -3.833 4.840 1.897 1.00 0.35 101 PHE A O 11
ATOM 14463 N N . THR A 1 76 ? -5.942 5.213 2.537 1.00 0.17 102 THR A N 11
ATOM 14464 C CA . THR A 1 76 ? -6.551 5.328 1.200 1.00 0.18 102 THR A CA 11
ATOM 14465 C C . THR A 1 76 ? -7.627 6.390 1.240 1.00 0.18 102 THR A C 11
ATOM 14466 O O . THR A 1 76 ? -8.223 6.674 2.281 1.00 0.23 102 THR A O 11
ATOM 14477 N N . SER A 1 77 ? -7.875 6.963 0.074 1.00 0.21 103 SER A N 11
ATOM 14478 C CA . SER A 1 77 ? -8.912 7.955 -0.145 1.00 0.23 103 SER A CA 11
ATOM 14479 C C . SER A 1 77 ? -9.242 8.056 -1.628 1.00 0.21 103 SER A C 11
ATOM 14480 O O . SER A 1 77 ? -8.581 7.444 -2.475 1.00 0.24 103 SER A O 11
ATOM 14488 N N . VAL A 1 78 ? -10.274 8.829 -1.951 1.00 0.28 104 VAL A N 11
ATOM 14489 C CA . VAL A 1 78 ? -10.751 8.987 -3.327 1.00 0.29 104 VAL A CA 11
ATOM 14490 C C . VAL A 1 78 ? -11.128 10.434 -3.658 1.00 0.38 104 VAL A C 11
ATOM 14491 O O . VAL A 1 78 ? -11.985 11.017 -2.982 1.00 0.57 104 VAL A O 11
ATOM 14504 N N . PRO A 1 79 ? -10.525 11.024 -4.708 1.00 0.39 105 PRO A N 11
ATOM 14505 C CA . PRO A 1 79 ? -10.953 12.297 -5.248 1.00 0.54 105 PRO A CA 11
ATOM 14506 C C . PRO A 1 79 ? -12.253 12.076 -6.044 1.00 0.72 105 PRO A C 11
ATOM 14507 O O . PRO A 1 79 ? -12.318 11.204 -6.923 1.00 0.88 105 PRO A O 11
ATOM 14518 N N . LYS A 1 80 ? -13.307 12.836 -5.737 1.00 1.05 106 LYS A N 11
ATOM 14519 C CA . LYS A 1 80 ? -14.650 12.693 -6.289 1.00 1.38 106 LYS A CA 11
ATOM 14520 C C . LYS A 1 80 ? -15.080 14.026 -6.916 1.00 2.01 106 LYS A C 11
ATOM 14521 O O . LYS A 1 80 ? -15.855 14.796 -6.340 1.00 2.21 106 LYS A O 11
ATOM 14540 N N . ARG A 1 81 ? -14.497 14.298 -8.085 1.00 2.68 107 ARG A N 11
ATOM 14541 C CA . ARG A 1 81 ? -14.640 15.516 -8.896 1.00 3.51 107 ARG A CA 11
ATOM 14542 C C . ARG A 1 81 ? -16.067 15.742 -9.377 1.00 3.64 107 ARG A C 11
ATOM 14543 O O . ARG A 1 81 ? -16.482 16.923 -9.405 1.00 3.35 107 ARG A O 11
ATOM 14565 N N . ALA A 1 1 ? 12.866 8.479 6.675 1.00 4.45 27 ALA A N 12
ATOM 14566 C CA . ALA A 1 1 ? 13.951 7.856 7.458 1.00 3.39 27 ALA A CA 12
ATOM 14567 C C . ALA A 1 1 ? 13.857 6.329 7.418 1.00 2.47 27 ALA A C 12
ATOM 14568 O O . ALA A 1 1 ? 12.790 5.762 7.660 1.00 3.34 27 ALA A O 12
ATOM 14577 N N . THR A 1 2 ? 14.994 5.667 7.177 1.00 1.87 28 THR A N 12
ATOM 14578 C CA . THR A 1 2 ? 15.184 4.204 7.085 1.00 1.28 28 THR A CA 12
ATOM 14579 C C . THR A 1 2 ? 14.474 3.531 5.891 1.00 1.06 28 THR A C 12
ATOM 14580 O O . THR A 1 2 ? 13.390 3.936 5.464 1.00 1.72 28 THR A O 12
ATOM 14591 N N . GLN A 1 3 ? 15.095 2.500 5.307 1.00 0.91 29 GLN A N 12
ATOM 14592 C CA . GLN A 1 3 ? 14.566 1.745 4.164 1.00 0.69 29 GLN A CA 12
ATOM 14593 C C . GLN A 1 3 ? 14.882 0.237 4.234 1.00 0.57 29 GLN A C 12
ATOM 14594 O O . GLN A 1 3 ? 15.780 -0.222 4.947 1.00 0.83 29 GLN A O 12
ATOM 14608 N N . THR A 1 4 ? 14.138 -0.541 3.448 1.00 0.39 30 THR A N 12
ATOM 14609 C CA . THR A 1 4 ? 14.370 -1.971 3.172 1.00 0.38 30 THR A CA 12
ATOM 14610 C C . THR A 1 4 ? 14.554 -2.192 1.665 1.00 0.42 30 THR A C 12
ATOM 14611 O O . THR A 1 4 ? 14.415 -1.254 0.875 1.00 0.62 30 THR A O 12
ATOM 14622 N N . GLU A 1 5 ? 14.800 -3.430 1.228 1.00 0.47 31 GLU A N 12
ATOM 14623 C CA . GLU A 1 5 ? 14.585 -3.826 -0.169 1.00 0.50 31 GLU A CA 12
ATOM 14624 C C . GLU A 1 5 ? 13.082 -3.882 -0.516 1.00 0.37 31 GLU A C 12
ATOM 14625 O O . GLU A 1 5 ? 12.692 -3.675 -1.670 1.00 0.37 31 GLU A O 12
ATOM 14637 N N . GLY A 1 6 ? 12.240 -4.151 0.493 1.00 0.37 32 GLY A N 12
ATOM 14638 C CA . GLY A 1 6 ? 10.788 -4.286 0.378 1.00 0.38 32 GLY A CA 12
ATOM 14639 C C . GLY A 1 6 ? 10.056 -2.967 0.131 1.00 0.35 32 GLY A C 12
ATOM 14640 O O . GLY A 1 6 ? 9.167 -2.938 -0.707 1.00 0.38 32 GLY A O 12
ATOM 14644 N N . GLU A 1 7 ? 10.455 -1.863 0.773 1.00 0.32 33 GLU A N 12
ATOM 14645 C CA . GLU A 1 7 ? 9.922 -0.510 0.563 1.00 0.32 33 GLU A CA 12
ATOM 14646 C C . GLU A 1 7 ? 9.881 -0.150 -0.934 1.00 0.31 33 GLU A C 12
ATOM 14647 O O . GLU A 1 7 ? 8.858 0.293 -1.463 1.00 0.36 33 GLU A O 12
ATOM 14659 N N . LEU A 1 8 ? 10.973 -0.478 -1.634 1.00 0.26 34 LEU A N 12
ATOM 14660 C CA . LEU A 1 8 ? 11.164 -0.281 -3.067 1.00 0.27 34 LEU A CA 12
ATOM 14661 C C . LEU A 1 8 ? 10.245 -1.203 -3.865 1.00 0.26 34 LEU A C 12
ATOM 14662 O O . LEU A 1 8 ? 9.415 -0.730 -4.632 1.00 0.27 34 LEU A O 12
ATOM 14678 N N . ARG A 1 9 ? 10.329 -2.518 -3.628 1.00 0.27 35 ARG A N 12
ATOM 14679 C CA . ARG A 1 9 ? 9.536 -3.537 -4.330 1.00 0.35 35 ARG A CA 12
ATOM 14680 C C . ARG A 1 9 ? 8.038 -3.258 -4.218 1.00 0.35 35 ARG A C 12
ATOM 14681 O O . ARG A 1 9 ? 7.324 -3.292 -5.216 1.00 0.38 35 ARG A O 12
ATOM 14702 N N . VAL A 1 10 ? 7.576 -2.954 -3.009 1.00 0.32 36 VAL A N 12
ATOM 14703 C CA . VAL A 1 10 ? 6.182 -2.638 -2.728 1.00 0.34 36 VAL A CA 12
ATOM 14704 C C . VAL A 1 10 ? 5.812 -1.387 -3.525 1.00 0.36 36 VAL A C 12
ATOM 14705 O O . VAL A 1 10 ? 4.826 -1.419 -4.255 1.00 0.37 36 VAL A O 12
ATOM 14718 N N . THR A 1 11 ? 6.638 -0.327 -3.481 1.00 0.36 37 THR A N 12
ATOM 14719 C CA . THR A 1 11 ? 6.402 0.896 -4.273 1.00 0.39 37 THR A CA 12
ATOM 14720 C C . THR A 1 11 ? 6.311 0.601 -5.774 1.00 0.38 37 THR A C 12
ATOM 14721 O O . THR A 1 11 ? 5.389 1.059 -6.446 1.00 0.40 37 THR A O 12
ATOM 14732 N N . GLN A 1 12 ? 7.214 -0.234 -6.283 1.00 0.38 38 GLN A N 12
ATOM 14733 C CA . GLN A 1 12 ? 7.296 -0.640 -7.690 1.00 0.39 38 GLN A CA 12
ATOM 14734 C C . GLN A 1 12 ? 6.042 -1.393 -8.181 1.00 0.44 38 GLN A C 12
ATOM 14735 O O . GLN A 1 12 ? 5.716 -1.317 -9.367 1.00 0.76 38 GLN A O 12
ATOM 14749 N N . ILE A 1 13 ? 5.328 -2.105 -7.302 1.00 0.34 39 ILE A N 12
ATOM 14750 C CA . ILE A 1 13 ? 4.040 -2.768 -7.608 1.00 0.34 39 ILE A CA 12
ATOM 14751 C C . ILE A 1 13 ? 2.841 -1.842 -7.325 1.00 0.35 39 ILE A C 12
ATOM 14752 O O . ILE A 1 13 ? 1.824 -1.915 -8.019 1.00 0.31 39 ILE A O 12
ATOM 14768 N N . LEU A 1 14 ? 2.942 -0.910 -6.371 1.00 0.40 40 LEU A N 12
ATOM 14769 C CA . LEU A 1 14 ? 1.900 0.099 -6.154 1.00 0.38 40 LEU A CA 12
ATOM 14770 C C . LEU A 1 14 ? 1.608 0.931 -7.411 1.00 0.35 40 LEU A C 12
ATOM 14771 O O . LEU A 1 14 ? 0.446 1.208 -7.696 1.00 0.33 40 LEU A O 12
ATOM 14787 N N . LYS A 1 15 ? 2.633 1.247 -8.208 1.00 0.36 41 LYS A N 12
ATOM 14788 C CA . LYS A 1 15 ? 2.493 1.990 -9.482 1.00 0.41 41 LYS A CA 12
ATOM 14789 C C . LYS A 1 15 ? 1.685 1.278 -10.556 1.00 0.40 41 LYS A C 12
ATOM 14790 O O . LYS A 1 15 ? 1.269 1.896 -11.534 1.00 0.59 41 LYS A O 12
ATOM 14809 N N . GLU A 1 16 ? 1.497 -0.024 -10.404 1.00 0.33 42 GLU A N 12
ATOM 14810 C CA . GLU A 1 16 ? 0.909 -0.905 -11.363 1.00 0.32 42 GLU A CA 12
ATOM 14811 C C . GLU A 1 16 ? -0.494 -1.348 -10.999 1.00 0.31 42 GLU A C 12
ATOM 14812 O O . GLU A 1 16 ? -1.357 -1.414 -11.885 1.00 0.35 42 GLU A O 12
ATOM 14824 N N . LYS A 1 17 ? -0.743 -1.586 -9.703 1.00 0.27 43 LYS A N 12
ATOM 14825 C CA . LYS A 1 17 ? -2.109 -1.737 -9.232 1.00 0.26 43 LYS A CA 12
ATOM 14826 C C . LYS A 1 17 ? -2.820 -0.392 -9.099 1.00 0.25 43 LYS A C 12
ATOM 14827 O O . LYS A 1 17 ? -4.046 -0.348 -9.191 1.00 0.32 43 LYS A O 12
ATOM 14846 N N . PHE A 1 18 ? -2.062 0.702 -8.937 1.00 0.22 44 PHE A N 12
ATOM 14847 C CA . PHE A 1 18 ? -2.618 2.047 -8.784 1.00 0.23 44 PHE A CA 12
ATOM 14848 C C . PHE A 1 18 ? -1.982 3.186 -9.613 1.00 0.28 44 PHE A C 12
ATOM 14849 O O . PHE A 1 18 ? -1.722 4.264 -9.081 1.00 0.29 44 PHE A O 12
ATOM 14866 N N . PRO A 1 19 ? -1.847 3.037 -10.945 1.00 0.37 45 PRO A N 12
ATOM 14867 C CA . PRO A 1 19 ? -1.526 4.146 -11.861 1.00 0.47 45 PRO A CA 12
ATOM 14868 C C . PRO A 1 19 ? -2.578 5.249 -11.874 1.00 0.55 45 PRO A C 12
ATOM 14869 O O . PRO A 1 19 ? -2.268 6.413 -12.142 1.00 0.74 45 PRO A O 12
ATOM 14880 N N . ARG A 1 20 ? -3.805 4.914 -11.478 1.00 0.54 46 ARG A N 12
ATOM 14881 C CA . ARG A 1 20 ? -4.884 5.883 -11.321 1.00 0.73 46 ARG A CA 12
ATOM 14882 C C . ARG A 1 20 ? -4.688 6.876 -10.174 1.00 0.54 46 ARG A C 12
ATOM 14883 O O . ARG A 1 20 ? -5.412 7.870 -10.106 1.00 0.68 46 ARG A O 12
ATOM 14904 N N . ALA A 1 21 ? -3.757 6.589 -9.264 1.00 0.34 47 ALA A N 12
ATOM 14905 C CA . ALA A 1 21 ? -3.675 7.251 -7.977 1.00 0.30 47 ALA A CA 12
ATOM 14906 C C . ALA A 1 21 ? -3.166 8.697 -8.038 1.00 0.32 47 ALA A C 12
ATOM 14907 O O . ALA A 1 21 ? -2.261 9.038 -8.808 1.00 0.48 47 ALA A O 12
ATOM 14914 N N . THR A 1 22 ? -3.718 9.532 -7.158 1.00 0.25 48 THR A N 12
ATOM 14915 C CA . THR A 1 22 ? -3.285 10.926 -6.964 1.00 0.26 48 THR A CA 12
ATOM 14916 C C . THR A 1 22 ? -2.299 11.079 -5.799 1.00 0.31 48 THR A C 12
ATOM 14917 O O . THR A 1 22 ? -1.517 12.034 -5.790 1.00 0.51 48 THR A O 12
ATOM 14928 N N . ALA A 1 23 ? -2.250 10.110 -4.875 1.00 0.24 49 ALA A N 12
ATOM 14929 C CA . ALA A 1 23 ? -1.113 9.883 -3.979 1.00 0.25 49 ALA A CA 12
ATOM 14930 C C . ALA A 1 23 ? -0.677 8.403 -3.963 1.00 0.22 49 ALA A C 12
ATOM 14931 O O . ALA A 1 23 ? -1.536 7.525 -4.003 1.00 0.21 49 ALA A O 12
ATOM 14938 N N . ILE A 1 24 ? 0.636 8.134 -3.891 1.00 0.25 50 ILE A N 12
ATOM 14939 C CA . ILE A 1 24 ? 1.257 6.802 -3.710 1.00 0.24 50 ILE A CA 12
ATOM 14940 C C . ILE A 1 24 ? 2.656 6.917 -3.084 1.00 0.26 50 ILE A C 12
ATOM 14941 O O . ILE A 1 24 ? 3.609 7.378 -3.722 1.00 0.32 50 ILE A O 12
ATOM 14957 N N . LYS A 1 25 ? 2.803 6.459 -1.836 1.00 0.24 51 LYS A N 12
ATOM 14958 C CA . LYS A 1 25 ? 4.054 6.511 -1.058 1.00 0.29 51 LYS A CA 12
ATOM 14959 C C . LYS A 1 25 ? 4.131 5.413 0.017 1.00 0.29 51 LYS A C 12
ATOM 14960 O O . LYS A 1 25 ? 3.102 4.976 0.538 1.00 0.31 51 LYS A O 12
ATOM 14979 N N . VAL A 1 26 ? 5.349 4.964 0.339 1.00 0.29 52 VAL A N 12
ATOM 14980 C CA . VAL A 1 26 ? 5.643 3.829 1.243 1.00 0.26 52 VAL A CA 12
ATOM 14981 C C . VAL A 1 26 ? 6.719 4.222 2.269 1.00 0.26 52 VAL A C 12
ATOM 14982 O O . VAL A 1 26 ? 7.665 4.945 1.938 1.00 0.35 52 VAL A O 12
ATOM 14995 N N . THR A 1 27 ? 6.595 3.732 3.509 1.00 0.21 53 THR A N 12
ATOM 14996 C CA . THR A 1 27 ? 7.603 3.873 4.574 1.00 0.20 53 THR A CA 12
ATOM 14997 C C . THR A 1 27 ? 7.830 2.572 5.321 1.00 0.19 53 THR A C 12
ATOM 14998 O O . THR A 1 27 ? 6.873 1.974 5.785 1.00 0.25 53 THR A O 12
ATOM 15009 N N . ASP A 1 28 ? 9.082 2.152 5.478 1.00 0.25 54 ASP A N 12
ATOM 15010 C CA . ASP A 1 28 ? 9.473 1.034 6.347 1.00 0.22 54 ASP A CA 12
ATOM 15011 C C . ASP A 1 28 ? 9.517 1.484 7.812 1.00 0.26 54 ASP A C 12
ATOM 15012 O O . ASP A 1 28 ? 10.131 2.499 8.160 1.00 0.35 54 ASP A O 12
ATOM 15021 N N . ILE A 1 29 ? 8.907 0.677 8.674 1.00 0.30 55 ILE A N 12
ATOM 15022 C CA . ILE A 1 29 ? 8.823 0.876 10.128 1.00 0.40 55 ILE A CA 12
ATOM 15023 C C . ILE A 1 29 ? 9.227 -0.401 10.892 1.00 0.48 55 ILE A C 12
ATOM 15024 O O . ILE A 1 29 ? 8.758 -0.663 12.001 1.00 0.57 55 ILE A O 12
ATOM 15040 N N . SER A 1 30 ? 10.096 -1.206 10.267 1.00 0.48 56 SER A N 12
ATOM 15041 C CA . SER A 1 30 ? 10.602 -2.502 10.724 1.00 0.55 56 SER A CA 12
ATOM 15042 C C . SER A 1 30 ? 12.104 -2.641 10.430 1.00 0.58 56 SER A C 12
ATOM 15043 O O . SER A 1 30 ? 12.557 -3.513 9.692 1.00 0.61 56 SER A O 12
ATOM 15051 N N . GLY A 1 31 ? 12.926 -1.794 11.049 1.00 0.68 57 GLY A N 12
ATOM 15052 C CA . GLY A 1 31 ? 14.380 -1.732 10.844 1.00 0.78 57 GLY A CA 12
ATOM 15053 C C . GLY A 1 31 ? 15.191 -2.996 11.186 1.00 0.89 57 GLY A C 12
ATOM 15054 O O . GLY A 1 31 ? 16.382 -3.057 10.862 1.00 1.19 57 GLY A O 12
ATOM 15058 N N . GLY A 1 32 ? 14.568 -3.997 11.814 1.00 0.80 58 GLY A N 12
ATOM 15059 C CA . GLY A 1 32 ? 15.163 -5.283 12.210 1.00 0.92 58 GLY A CA 12
ATOM 15060 C C . GLY A 1 32 ? 14.572 -6.522 11.518 1.00 0.89 58 GLY A C 12
ATOM 15061 O O . GLY A 1 32 ? 14.943 -7.647 11.868 1.00 1.06 58 GLY A O 12
ATOM 15065 N N . CYS A 1 33 ? 13.639 -6.346 10.576 1.00 0.81 59 CYS A N 12
ATOM 15066 C CA . CYS A 1 33 ? 12.931 -7.437 9.881 1.00 0.85 59 CYS A CA 12
ATOM 15067 C C . CYS A 1 33 ? 12.397 -7.025 8.498 1.00 0.78 59 CYS A C 12
ATOM 15068 O O . CYS A 1 33 ? 12.411 -7.806 7.543 1.00 0.95 59 CYS A O 12
ATOM 15076 N N . GLY A 1 34 ? 11.903 -5.794 8.389 1.00 0.62 60 GLY A N 12
ATOM 15077 C CA . GLY A 1 34 ? 11.152 -5.245 7.265 1.00 0.57 60 GLY A CA 12
ATOM 15078 C C . GLY A 1 34 ? 9.797 -5.927 7.035 1.00 0.60 60 GLY A C 12
ATOM 15079 O O . GLY A 1 34 ? 9.397 -6.143 5.887 1.00 0.69 60 GLY A O 12
ATOM 15083 N N . ALA A 1 35 ? 9.110 -6.316 8.115 1.00 0.65 61 ALA A N 12
ATOM 15084 C CA . ALA A 1 35 ? 7.743 -6.851 8.075 1.00 0.71 61 ALA A CA 12
ATOM 15085 C C . ALA A 1 35 ? 6.644 -5.767 8.078 1.00 0.67 61 ALA A C 12
ATOM 15086 O O . ALA A 1 35 ? 5.533 -6.030 7.624 1.00 0.88 61 ALA A O 12
ATOM 15093 N N . MET A 1 36 ? 6.931 -4.556 8.571 1.00 0.58 62 MET A N 12
ATOM 15094 C CA . MET A 1 36 ? 5.956 -3.467 8.702 1.00 0.46 62 MET A CA 12
ATOM 15095 C C . MET A 1 36 ? 6.235 -2.288 7.784 1.00 0.37 62 MET A C 12
ATOM 15096 O O . MET A 1 36 ? 7.376 -1.835 7.681 1.00 0.39 62 MET A O 12
ATOM 15110 N N . TYR A 1 37 ? 5.160 -1.728 7.227 1.00 0.29 63 TYR A N 12
ATOM 15111 C CA . TYR A 1 37 ? 5.211 -0.503 6.439 1.00 0.24 63 TYR A CA 12
ATOM 15112 C C . TYR A 1 37 ? 3.988 0.397 6.645 1.00 0.23 63 TYR A C 12
ATOM 15113 O O . TYR A 1 37 ? 2.851 -0.058 6.748 1.00 0.27 63 TYR A O 12
ATOM 15131 N N . GLU A 1 38 ? 4.227 1.699 6.605 1.00 0.24 64 GLU A N 12
ATOM 15132 C CA . GLU A 1 38 ? 3.220 2.756 6.566 1.00 0.42 64 GLU A CA 12
ATOM 15133 C C . GLU A 1 38 ? 3.025 3.233 5.113 1.00 0.70 64 GLU A C 12
ATOM 15134 O O . GLU A 1 38 ? 3.973 3.680 4.465 1.00 1.10 64 GLU A O 12
ATOM 15146 N N . ILE A 1 39 ? 1.808 3.116 4.574 1.00 0.54 65 ILE A N 12
ATOM 15147 C CA . ILE A 1 39 ? 1.519 3.189 3.128 1.00 0.47 65 ILE A CA 12
ATOM 15148 C C . ILE A 1 39 ? 0.343 4.135 2.881 1.00 0.33 65 ILE A C 12
ATOM 15149 O O . ILE A 1 39 ? -0.715 3.952 3.480 1.00 0.31 65 ILE A O 12
ATOM 15165 N N . LYS A 1 40 ? 0.478 5.098 1.963 1.00 0.25 66 LYS A N 12
ATOM 15166 C CA . LYS A 1 40 ? -0.590 6.057 1.622 1.00 0.18 66 LYS A CA 12
ATOM 15167 C C . LYS A 1 40 ? -0.870 6.038 0.127 1.00 0.17 66 LYS A C 12
ATOM 15168 O O . LYS A 1 40 ? 0.051 6.196 -0.675 1.00 0.24 66 LYS A O 12
ATOM 15187 N N . ILE A 1 41 ? -2.138 5.823 -0.218 1.00 0.15 67 ILE A N 12
ATOM 15188 C CA . ILE A 1 41 ? -2.700 5.787 -1.563 1.00 0.16 67 ILE A CA 12
ATOM 15189 C C . ILE A 1 41 ? -3.934 6.710 -1.610 1.00 0.20 67 ILE A C 12
ATOM 15190 O O . ILE A 1 41 ? -4.559 6.982 -0.586 1.00 0.24 67 ILE A O 12
ATOM 15206 N N . GLU A 1 42 ? -4.330 7.176 -2.787 1.00 0.22 68 GLU A N 12
ATOM 15207 C CA . GLU A 1 42 ? -5.598 7.870 -3.054 1.00 0.22 68 GLU A CA 12
ATOM 15208 C C . GLU A 1 42 ? -5.920 7.727 -4.540 1.00 0.24 68 GLU A C 12
ATOM 15209 O O . GLU A 1 42 ? -5.035 7.969 -5.347 1.00 0.27 68 GLU A O 12
ATOM 15221 N N . SER A 1 43 ? -7.120 7.283 -4.931 1.00 0.26 69 SER A N 12
ATOM 15222 C CA . SER A 1 43 ? -7.401 6.917 -6.332 1.00 0.32 69 SER A CA 12
ATOM 15223 C C . SER A 1 43 ? -8.879 6.842 -6.667 1.00 0.41 69 SER A C 12
ATOM 15224 O O . SER A 1 43 ? -9.692 6.446 -5.839 1.00 0.37 69 SER A O 12
ATOM 15232 N N . GLU A 1 44 ? -9.212 7.179 -7.913 1.00 0.55 70 GLU A N 12
ATOM 15233 C CA . GLU A 1 44 ? -10.581 7.327 -8.434 1.00 0.57 70 GLU A CA 12
ATOM 15234 C C . GLU A 1 44 ? -11.439 6.044 -8.318 1.00 0.59 70 GLU A C 12
ATOM 15235 O O . GLU A 1 44 ? -12.666 6.088 -8.237 1.00 0.68 70 GLU A O 12
ATOM 15247 N N . GLU A 1 45 ? -10.784 4.885 -8.266 1.00 0.58 71 GLU A N 12
ATOM 15248 C CA . GLU A 1 45 ? -11.401 3.561 -8.101 1.00 0.64 71 GLU A CA 12
ATOM 15249 C C . GLU A 1 45 ? -11.928 3.259 -6.689 1.00 0.60 71 GLU A C 12
ATOM 15250 O O . GLU A 1 45 ? -12.699 2.311 -6.497 1.00 0.73 71 GLU A O 12
ATOM 15262 N N . PHE A 1 46 ? -11.509 4.031 -5.682 1.00 0.46 72 PHE A N 12
ATOM 15263 C CA . PHE A 1 46 ? -11.800 3.729 -4.283 1.00 0.44 72 PHE A CA 12
ATOM 15264 C C . PHE A 1 46 ? -13.176 4.211 -3.800 1.00 0.47 72 PHE A C 12
ATOM 15265 O O . PHE A 1 46 ? -13.551 3.933 -2.662 1.00 0.56 72 PHE A O 12
ATOM 15282 N N . LYS A 1 47 ? -13.956 4.894 -4.647 1.00 0.50 73 LYS A N 12
ATOM 15283 C CA . LYS A 1 47 ? -15.273 5.435 -4.271 1.00 0.60 73 LYS A CA 12
ATOM 15284 C C . LYS A 1 47 ? -16.335 4.356 -4.048 1.00 0.66 73 LYS A C 12
ATOM 15285 O O . LYS A 1 47 ? -17.107 4.421 -3.095 1.00 0.99 73 LYS A O 12
ATOM 15304 N N . GLU A 1 48 ? -16.371 3.344 -4.913 1.00 0.58 74 GLU A N 12
ATOM 15305 C CA . GLU A 1 48 ? -17.439 2.333 -4.986 1.00 0.78 74 GLU A CA 12
ATOM 15306 C C . GLU A 1 48 ? -17.106 1.105 -4.106 1.00 0.89 74 GLU A C 12
ATOM 15307 O O . GLU A 1 48 ? -17.218 -0.055 -4.503 1.00 1.56 74 GLU A O 12
ATOM 15319 N N . LYS A 1 49 ? -16.572 1.400 -2.915 1.00 0.59 75 LYS A N 12
ATOM 15320 C CA . LYS A 1 49 ? -15.911 0.497 -1.969 1.00 0.57 75 LYS A CA 12
ATOM 15321 C C . LYS A 1 49 ? -16.199 0.952 -0.542 1.00 0.67 75 LYS A C 12
ATOM 15322 O O . LYS A 1 49 ? -16.135 2.147 -0.247 1.00 0.78 75 LYS A O 12
ATOM 15341 N N . ARG A 1 50 ? -16.386 -0.018 0.354 1.00 0.67 76 ARG A N 12
ATOM 15342 C CA . ARG A 1 50 ? -16.240 0.143 1.786 1.00 0.70 76 ARG A CA 12
ATOM 15343 C C . ARG A 1 50 ? -14.790 0.474 2.145 1.00 0.55 76 ARG A C 12
ATOM 15344 O O . ARG A 1 50 ? -13.883 0.161 1.375 1.00 0.43 76 ARG A O 12
ATOM 15365 N N . THR A 1 51 ? -14.543 0.910 3.374 1.00 0.61 77 THR A N 12
ATOM 15366 C CA . THR A 1 51 ? -13.185 1.029 3.931 1.00 0.55 77 THR A CA 12
ATOM 15367 C C . THR A 1 51 ? -12.364 -0.252 3.830 1.00 0.43 77 THR A C 12
ATOM 15368 O O . THR A 1 51 ? -11.265 -0.250 3.276 1.00 0.36 77 THR A O 12
ATOM 15379 N N . VAL A 1 52 ? -12.920 -1.372 4.283 1.00 0.42 78 VAL A N 12
ATOM 15380 C CA . VAL A 1 52 ? -12.256 -2.683 4.202 1.00 0.34 78 VAL A CA 12
ATOM 15381 C C . VAL A 1 52 ? -12.018 -3.136 2.754 1.00 0.31 78 VAL A C 12
ATOM 15382 O O . VAL A 1 52 ? -10.963 -3.701 2.467 1.00 0.30 78 VAL A O 12
ATOM 15395 N N . GLN A 1 53 ? -12.933 -2.808 1.826 1.00 0.35 79 GLN A N 12
ATOM 15396 C CA . GLN A 1 53 ? -12.747 -3.054 0.389 1.00 0.32 79 GLN A CA 12
ATOM 15397 C C . GLN A 1 53 ? -11.591 -2.223 -0.183 1.00 0.36 79 GLN A C 12
ATOM 15398 O O . GLN A 1 53 ? -10.777 -2.787 -0.911 1.00 0.68 79 GLN A O 12
ATOM 15412 N N . GLN A 1 54 ? -11.488 -0.924 0.148 1.00 0.19 80 GLN A N 12
ATOM 15413 C CA . GLN A 1 54 ? -10.356 -0.079 -0.260 1.00 0.17 80 GLN A CA 12
ATOM 15414 C C . GLN A 1 54 ? -9.037 -0.676 0.252 1.00 0.19 80 GLN A C 12
ATOM 15415 O O . GLN A 1 54 ? -8.126 -0.901 -0.543 1.00 0.28 80 GLN A O 12
ATOM 15429 N N . HIS A 1 55 ? -8.948 -0.991 1.551 1.00 0.21 81 HIS A N 12
ATOM 15430 C CA . HIS A 1 55 ? -7.759 -1.601 2.154 1.00 0.25 81 HIS A CA 12
ATOM 15431 C C . HIS A 1 55 ? -7.378 -2.907 1.442 1.00 0.24 81 HIS A C 12
ATOM 15432 O O . HIS A 1 55 ? -6.228 -3.052 1.024 1.00 0.26 81 HIS A O 12
ATOM 15446 N N . GLN A 1 56 ? -8.328 -3.827 1.242 1.00 0.24 82 GLN A N 12
ATOM 15447 C CA . GLN A 1 56 ? -8.108 -5.130 0.619 1.00 0.30 82 GLN A CA 12
ATOM 15448 C C . GLN A 1 56 ? -7.415 -5.029 -0.746 1.00 0.26 82 GLN A C 12
ATOM 15449 O O . GLN A 1 56 ? -6.504 -5.807 -1.008 1.00 0.29 82 GLN A O 12
ATOM 15463 N N . MET A 1 57 ? -7.754 -4.051 -1.591 1.00 0.23 83 MET A N 12
ATOM 15464 C CA . MET A 1 57 ? -7.089 -3.862 -2.889 1.00 0.23 83 MET A CA 12
ATOM 15465 C C . MET A 1 57 ? -5.582 -3.618 -2.732 1.00 0.24 83 MET A C 12
ATOM 15466 O O . MET A 1 57 ? -4.759 -4.235 -3.411 1.00 0.35 83 MET A O 12
ATOM 15480 N N . VAL A 1 58 ? -5.232 -2.719 -1.808 1.00 0.18 84 VAL A N 12
ATOM 15481 C CA . VAL A 1 58 ? -3.851 -2.310 -1.472 1.00 0.18 84 VAL A CA 12
ATOM 15482 C C . VAL A 1 58 ? -3.093 -3.434 -0.755 1.00 0.21 84 VAL A C 12
ATOM 15483 O O . VAL A 1 58 ? -1.894 -3.589 -0.951 1.00 0.22 84 VAL A O 12
ATOM 15496 N N . ASN A 1 59 ? -3.798 -4.254 0.030 1.00 0.28 85 ASN A N 12
ATOM 15497 C CA . ASN A 1 59 ? -3.295 -5.463 0.691 1.00 0.30 85 ASN A CA 12
ATOM 15498 C C . ASN A 1 59 ? -2.912 -6.519 -0.365 1.00 0.30 85 ASN A C 12
ATOM 15499 O O . ASN A 1 59 ? -1.782 -7.002 -0.406 1.00 0.31 85 ASN A O 12
ATOM 15510 N N . GLN A 1 60 ? -3.827 -6.831 -1.283 1.00 0.31 86 GLN A N 12
ATOM 15511 C CA . GLN A 1 60 ? -3.653 -7.865 -2.303 1.00 0.36 86 GLN A CA 12
ATOM 15512 C C . GLN A 1 60 ? -2.565 -7.519 -3.337 1.00 0.32 86 GLN A C 12
ATOM 15513 O O . GLN A 1 60 ? -1.916 -8.415 -3.878 1.00 0.45 86 GLN A O 12
ATOM 15527 N N . ALA A 1 61 ? -2.310 -6.221 -3.551 1.00 0.25 87 ALA A N 12
ATOM 15528 C CA . ALA A 1 61 ? -1.334 -5.688 -4.501 1.00 0.27 87 ALA A CA 12
ATOM 15529 C C . ALA A 1 61 ? 0.077 -6.225 -4.246 1.00 0.27 87 ALA A C 12
ATOM 15530 O O . ALA A 1 61 ? 0.789 -6.543 -5.197 1.00 0.39 87 ALA A O 12
ATOM 15537 N N . LEU A 1 62 ? 0.468 -6.364 -2.975 1.00 0.22 88 LEU A N 12
ATOM 15538 C CA . LEU A 1 62 ? 1.806 -6.834 -2.591 1.00 0.28 88 LEU A CA 12
ATOM 15539 C C . LEU A 1 62 ? 1.807 -8.107 -1.742 1.00 0.30 88 LEU A C 12
ATOM 15540 O O . LEU A 1 62 ? 2.879 -8.632 -1.453 1.00 0.37 88 LEU A O 12
ATOM 15556 N N . LYS A 1 63 ? 0.632 -8.663 -1.419 1.00 0.28 89 LYS A N 12
ATOM 15557 C CA . LYS A 1 63 ? 0.482 -9.933 -0.696 1.00 0.34 89 LYS A CA 12
ATOM 15558 C C . LYS A 1 63 ? 1.267 -11.073 -1.335 1.00 0.40 89 LYS A C 12
ATOM 15559 O O . LYS A 1 63 ? 1.770 -11.953 -0.640 1.00 0.48 89 LYS A O 12
ATOM 15578 N N . GLU A 1 64 ? 1.400 -11.076 -2.656 1.00 0.46 90 GLU A N 12
ATOM 15579 C CA . GLU A 1 64 ? 2.094 -12.134 -3.344 1.00 0.62 90 GLU A CA 12
ATOM 15580 C C . GLU A 1 64 ? 3.635 -11.944 -3.329 1.00 0.69 90 GLU A C 12
ATOM 15581 O O . GLU A 1 64 ? 4.381 -12.810 -3.783 1.00 0.92 90 GLU A O 12
ATOM 15593 N N . GLU A 1 65 ? 4.131 -10.836 -2.764 1.00 0.55 91 GLU A N 12
ATOM 15594 C CA . GLU A 1 65 ? 5.534 -10.546 -2.448 1.00 0.54 91 GLU A CA 12
ATOM 15595 C C . GLU A 1 65 ? 5.811 -10.679 -0.933 1.00 0.53 91 GLU A C 12
ATOM 15596 O O . GLU A 1 65 ? 6.688 -11.446 -0.521 1.00 0.62 91 GLU A O 12
ATOM 15608 N N . ILE A 1 66 ? 5.047 -9.966 -0.096 1.00 0.53 92 ILE A N 12
ATOM 15609 C CA . ILE A 1 66 ? 5.139 -9.937 1.375 1.00 0.58 92 ILE A CA 12
ATOM 15610 C C . ILE A 1 66 ? 3.715 -9.956 1.953 1.00 0.58 92 ILE A C 12
ATOM 15611 O O . ILE A 1 66 ? 2.927 -9.053 1.700 1.00 0.66 92 ILE A O 12
ATOM 15627 N N . LYS A 1 67 ? 3.365 -10.964 2.752 1.00 0.61 93 LYS A N 12
ATOM 15628 C CA . LYS A 1 67 ? 1.972 -11.204 3.183 1.00 0.60 93 LYS A CA 12
ATOM 15629 C C . LYS A 1 67 ? 1.570 -10.515 4.502 1.00 0.66 93 LYS A C 12
ATOM 15630 O O . LYS A 1 67 ? 0.449 -10.693 4.976 1.00 0.59 93 LYS A O 12
ATOM 15649 N N . GLU A 1 68 ? 2.492 -9.802 5.147 1.00 0.87 94 GLU A N 12
ATOM 15650 C CA . GLU A 1 68 ? 2.483 -9.456 6.563 1.00 0.89 94 GLU A CA 12
ATOM 15651 C C . GLU A 1 68 ? 1.605 -8.242 6.923 1.00 0.81 94 GLU A C 12
ATOM 15652 O O . GLU A 1 68 ? 2.058 -7.264 7.516 1.00 1.01 94 GLU A O 12
ATOM 15664 N N . MET A 1 69 ? 0.308 -8.293 6.626 1.00 0.70 95 MET A N 12
ATOM 15665 C CA . MET A 1 69 ? -0.611 -7.186 6.935 1.00 0.84 95 MET A CA 12
ATOM 15666 C C . MET A 1 69 ? -1.010 -7.051 8.413 1.00 0.78 95 MET A C 12
ATOM 15667 O O . MET A 1 69 ? -1.788 -6.159 8.750 1.00 1.01 95 MET A O 12
ATOM 15681 N N . HIS A 1 70 ? -0.359 -7.800 9.314 1.00 0.58 96 HIS A N 12
ATOM 15682 C CA . HIS A 1 70 ? -0.215 -7.382 10.720 1.00 0.56 96 HIS A CA 12
ATOM 15683 C C . HIS A 1 70 ? 0.638 -6.104 10.871 1.00 0.45 96 HIS A C 12
ATOM 15684 O O . HIS A 1 70 ? 0.487 -5.350 11.831 1.00 0.64 96 HIS A O 12
ATOM 15698 N N . GLY A 1 71 ? 1.535 -5.872 9.912 1.00 0.40 97 GLY A N 12
ATOM 15699 C CA . GLY A 1 71 ? 2.512 -4.785 9.881 1.00 0.44 97 GLY A CA 12
ATOM 15700 C C . GLY A 1 71 ? 2.097 -3.538 9.117 1.00 0.42 97 GLY A C 12
ATOM 15701 O O . GLY A 1 71 ? 2.735 -2.494 9.258 1.00 0.50 97 GLY A O 12
ATOM 15705 N N . LEU A 1 72 ? 1.090 -3.647 8.254 1.00 0.44 98 LEU A N 12
ATOM 15706 C CA . LEU A 1 72 ? 0.799 -2.625 7.250 1.00 0.46 98 LEU A CA 12
ATOM 15707 C C . LEU A 1 72 ? -0.231 -1.633 7.769 1.00 0.45 98 LEU A C 12
ATOM 15708 O O . LEU A 1 72 ? -1.332 -2.005 8.184 1.00 0.63 98 LEU A O 12
ATOM 15724 N N . ARG A 1 73 ? 0.166 -0.365 7.737 1.00 0.35 99 ARG A N 12
ATOM 15725 C CA . ARG A 1 73 ? -0.589 0.796 8.224 1.00 0.36 99 ARG A CA 12
ATOM 15726 C C . ARG A 1 73 ? -1.014 1.600 7.011 1.00 0.39 99 ARG A C 12
ATOM 15727 O O . ARG A 1 73 ? -0.238 2.407 6.498 1.00 0.46 99 ARG A O 12
ATOM 15748 N N . ILE A 1 74 ? -2.182 1.258 6.478 1.00 0.29 100 ILE A N 12
ATOM 15749 C CA . ILE A 1 74 ? -2.595 1.668 5.137 1.00 0.23 100 ILE A CA 12
ATOM 15750 C C . ILE A 1 74 ? -3.694 2.703 5.182 1.00 0.20 100 ILE A C 12
ATOM 15751 O O . ILE A 1 74 ? -4.616 2.667 5.995 1.00 0.26 100 ILE A O 12
ATOM 15767 N N . PHE A 1 75 ? -3.523 3.639 4.267 1.00 0.20 101 PHE A N 12
ATOM 15768 C CA . PHE A 1 75 ? -4.238 4.877 4.165 1.00 0.19 101 PHE A CA 12
ATOM 15769 C C . PHE A 1 75 ? -4.706 5.038 2.718 1.00 0.18 101 PHE A C 12
ATOM 15770 O O . PHE A 1 75 ? -3.905 5.018 1.788 1.00 0.34 101 PHE A O 12
ATOM 15787 N N . THR A 1 76 ? -6.012 5.154 2.534 1.00 0.15 102 THR A N 12
ATOM 15788 C CA . THR A 1 76 ? -6.700 5.299 1.240 1.00 0.18 102 THR A CA 12
ATOM 15789 C C . THR A 1 76 ? -7.699 6.438 1.303 1.00 0.21 102 THR A C 12
ATOM 15790 O O . THR A 1 76 ? -8.229 6.781 2.366 1.00 0.28 102 THR A O 12
ATOM 15801 N N . SER A 1 77 ? -7.965 7.004 0.137 1.00 0.24 103 SER A N 12
ATOM 15802 C CA . SER A 1 77 ? -8.999 8.000 -0.119 1.00 0.25 103 SER A CA 12
ATOM 15803 C C . SER A 1 77 ? -9.305 8.033 -1.625 1.00 0.21 103 SER A C 12
ATOM 15804 O O . SER A 1 77 ? -8.704 7.280 -2.395 1.00 0.23 103 SER A O 12
ATOM 15812 N N . VAL A 1 78 ? -10.232 8.878 -2.078 1.00 0.23 104 VAL A N 12
ATOM 15813 C CA . VAL A 1 78 ? -10.598 8.995 -3.501 1.00 0.23 104 VAL A CA 12
ATOM 15814 C C . VAL A 1 78 ? -10.751 10.464 -3.938 1.00 0.36 104 VAL A C 12
ATOM 15815 O O . VAL A 1 78 ? -11.315 11.263 -3.190 1.00 0.49 104 VAL A O 12
ATOM 15828 N N . PRO A 1 79 ? -10.215 10.863 -5.112 1.00 0.45 105 PRO A N 12
ATOM 15829 C CA . PRO A 1 79 ? -10.278 12.229 -5.630 1.00 0.65 105 PRO A CA 12
ATOM 15830 C C . PRO A 1 79 ? -11.593 12.484 -6.378 1.00 0.79 105 PRO A C 12
ATOM 15831 O O . PRO A 1 79 ? -12.053 11.651 -7.167 1.00 0.70 105 PRO A O 12
ATOM 15842 N N . LYS A 1 80 ? -12.206 13.642 -6.116 1.00 1.27 106 LYS A N 12
ATOM 15843 C CA . LYS A 1 80 ? -13.622 13.914 -6.408 1.00 1.48 106 LYS A CA 12
ATOM 15844 C C . LYS A 1 80 ? -13.905 15.354 -6.869 1.00 2.11 106 LYS A C 12
ATOM 15845 O O . LYS A 1 80 ? -14.994 15.892 -6.641 1.00 2.61 106 LYS A O 12
ATOM 15864 N N . ARG A 1 81 ? -12.902 15.997 -7.477 1.00 2.43 107 ARG A N 12
ATOM 15865 C CA . ARG A 1 81 ? -12.854 17.431 -7.788 1.00 3.04 107 ARG A CA 12
ATOM 15866 C C . ARG A 1 81 ? -12.493 17.745 -9.235 1.00 4.38 107 ARG A C 12
ATOM 15867 O O . ARG A 1 81 ? -13.253 18.511 -9.866 1.00 4.51 107 ARG A O 12
ATOM 15889 N N . ALA A 1 1 ? 11.104 8.041 5.685 1.00 5.33 27 ALA A N 13
ATOM 15890 C CA . ALA A 1 1 ? 12.543 7.938 6.011 1.00 3.97 27 ALA A CA 13
ATOM 15891 C C . ALA A 1 1 ? 12.887 6.555 6.564 1.00 2.94 27 ALA A C 13
ATOM 15892 O O . ALA A 1 1 ? 12.050 5.915 7.200 1.00 3.76 27 ALA A O 13
ATOM 15901 N N . THR A 1 2 ? 14.133 6.124 6.342 1.00 2.10 28 THR A N 13
ATOM 15902 C CA . THR A 1 2 ? 14.658 4.756 6.539 1.00 1.28 28 THR A CA 13
ATOM 15903 C C . THR A 1 2 ? 13.998 3.713 5.620 1.00 1.11 28 THR A C 13
ATOM 15904 O O . THR A 1 2 ? 12.800 3.774 5.339 1.00 1.84 28 THR A O 13
ATOM 15915 N N . GLN A 1 3 ? 14.802 2.789 5.080 1.00 0.72 29 GLN A N 13
ATOM 15916 C CA . GLN A 1 3 ? 14.414 1.864 4.004 1.00 0.57 29 GLN A CA 13
ATOM 15917 C C . GLN A 1 3 ? 14.746 0.388 4.283 1.00 0.54 29 GLN A C 13
ATOM 15918 O O . GLN A 1 3 ? 15.684 0.065 5.019 1.00 0.78 29 GLN A O 13
ATOM 15932 N N . THR A 1 4 ? 14.031 -0.504 3.591 1.00 0.39 30 THR A N 13
ATOM 15933 C CA . THR A 1 4 ? 14.420 -1.898 3.300 1.00 0.37 30 THR A CA 13
ATOM 15934 C C . THR A 1 4 ? 14.471 -2.131 1.781 1.00 0.39 30 THR A C 13
ATOM 15935 O O . THR A 1 4 ? 14.164 -1.230 0.996 1.00 0.48 30 THR A O 13
ATOM 15946 N N . GLU A 1 5 ? 14.817 -3.340 1.336 1.00 0.45 31 GLU A N 13
ATOM 15947 C CA . GLU A 1 5 ? 14.600 -3.791 -0.051 1.00 0.50 31 GLU A CA 13
ATOM 15948 C C . GLU A 1 5 ? 13.107 -3.996 -0.374 1.00 0.39 31 GLU A C 13
ATOM 15949 O O . GLU A 1 5 ? 12.679 -3.734 -1.503 1.00 0.37 31 GLU A O 13
ATOM 15961 N N . GLY A 1 6 ? 12.310 -4.413 0.617 1.00 0.36 32 GLY A N 13
ATOM 15962 C CA . GLY A 1 6 ? 10.860 -4.561 0.525 1.00 0.31 32 GLY A CA 13
ATOM 15963 C C . GLY A 1 6 ? 10.142 -3.239 0.266 1.00 0.25 32 GLY A C 13
ATOM 15964 O O . GLY A 1 6 ? 9.226 -3.196 -0.549 1.00 0.24 32 GLY A O 13
ATOM 15968 N N . GLU A 1 7 ? 10.597 -2.141 0.875 1.00 0.25 33 GLU A N 13
ATOM 15969 C CA . GLU A 1 7 ? 10.059 -0.792 0.682 1.00 0.24 33 GLU A CA 13
ATOM 15970 C C . GLU A 1 7 ? 9.971 -0.403 -0.807 1.00 0.23 33 GLU A C 13
ATOM 15971 O O . GLU A 1 7 ? 8.927 0.049 -1.286 1.00 0.24 33 GLU A O 13
ATOM 15983 N N . LEU A 1 8 ? 11.039 -0.674 -1.567 1.00 0.24 34 LEU A N 13
ATOM 15984 C CA . LEU A 1 8 ? 11.159 -0.356 -2.990 1.00 0.24 34 LEU A CA 13
ATOM 15985 C C . LEU A 1 8 ? 10.258 -1.251 -3.842 1.00 0.24 34 LEU A C 13
ATOM 15986 O O . LEU A 1 8 ? 9.477 -0.760 -4.656 1.00 0.27 34 LEU A O 13
ATOM 16002 N N . ARG A 1 9 ? 10.353 -2.563 -3.601 1.00 0.25 35 ARG A N 13
ATOM 16003 C CA . ARG A 1 9 ? 9.590 -3.644 -4.239 1.00 0.28 35 ARG A CA 13
ATOM 16004 C C . ARG A 1 9 ? 8.093 -3.396 -4.124 1.00 0.25 35 ARG A C 13
ATOM 16005 O O . ARG A 1 9 ? 7.374 -3.423 -5.118 1.00 0.29 35 ARG A O 13
ATOM 16026 N N . VAL A 1 10 ? 7.638 -3.118 -2.906 1.00 0.21 36 VAL A N 13
ATOM 16027 C CA . VAL A 1 10 ? 6.234 -2.832 -2.628 1.00 0.21 36 VAL A CA 13
ATOM 16028 C C . VAL A 1 10 ? 5.851 -1.550 -3.363 1.00 0.22 36 VAL A C 13
ATOM 16029 O O . VAL A 1 10 ? 4.842 -1.542 -4.068 1.00 0.25 36 VAL A O 13
ATOM 16042 N N . THR A 1 11 ? 6.689 -0.502 -3.289 1.00 0.22 37 THR A N 13
ATOM 16043 C CA . THR A 1 11 ? 6.435 0.754 -4.013 1.00 0.25 37 THR A CA 13
ATOM 16044 C C . THR A 1 11 ? 6.256 0.530 -5.517 1.00 0.25 37 THR A C 13
ATOM 16045 O O . THR A 1 11 ? 5.403 1.166 -6.125 1.00 0.33 37 THR A O 13
ATOM 16056 N N . GLN A 1 12 ? 6.994 -0.402 -6.124 1.00 0.24 38 GLN A N 13
ATOM 16057 C CA . GLN A 1 12 ? 6.918 -0.663 -7.565 1.00 0.29 38 GLN A CA 13
ATOM 16058 C C . GLN A 1 12 ? 5.601 -1.301 -8.017 1.00 0.31 38 GLN A C 13
ATOM 16059 O O . GLN A 1 12 ? 5.036 -0.869 -9.025 1.00 0.42 38 GLN A O 13
ATOM 16073 N N . ILE A 1 13 ? 5.085 -2.295 -7.286 1.00 0.26 39 ILE A N 13
ATOM 16074 C CA . ILE A 1 13 ? 3.828 -2.969 -7.667 1.00 0.27 39 ILE A CA 13
ATOM 16075 C C . ILE A 1 13 ? 2.622 -2.076 -7.342 1.00 0.26 39 ILE A C 13
ATOM 16076 O O . ILE A 1 13 ? 1.616 -2.089 -8.053 1.00 0.27 39 ILE A O 13
ATOM 16092 N N . LEU A 1 14 ? 2.748 -1.214 -6.332 1.00 0.24 40 LEU A N 13
ATOM 16093 C CA . LEU A 1 14 ? 1.777 -0.154 -6.062 1.00 0.23 40 LEU A CA 13
ATOM 16094 C C . LEU A 1 14 ? 1.534 0.776 -7.260 1.00 0.24 40 LEU A C 13
ATOM 16095 O O . LEU A 1 14 ? 0.389 1.141 -7.517 1.00 0.26 40 LEU A O 13
ATOM 16111 N N . LYS A 1 15 ? 2.571 1.102 -8.036 1.00 0.26 41 LYS A N 13
ATOM 16112 C CA . LYS A 1 15 ? 2.444 1.981 -9.219 1.00 0.28 41 LYS A CA 13
ATOM 16113 C C . LYS A 1 15 ? 1.540 1.388 -10.294 1.00 0.36 41 LYS A C 13
ATOM 16114 O O . LYS A 1 15 ? 0.835 2.132 -10.971 1.00 0.60 41 LYS A O 13
ATOM 16133 N N . GLU A 1 16 ? 1.544 0.059 -10.413 1.00 0.32 42 GLU A N 13
ATOM 16134 C CA . GLU A 1 16 ? 0.862 -0.752 -11.385 1.00 0.35 42 GLU A CA 13
ATOM 16135 C C . GLU A 1 16 ? -0.526 -1.199 -10.977 1.00 0.32 42 GLU A C 13
ATOM 16136 O O . GLU A 1 16 ? -1.417 -1.269 -11.827 1.00 0.37 42 GLU A O 13
ATOM 16148 N N . LYS A 1 17 ? -0.738 -1.482 -9.685 1.00 0.26 43 LYS A N 13
ATOM 16149 C CA . LYS A 1 17 ? -2.089 -1.684 -9.195 1.00 0.25 43 LYS A CA 13
ATOM 16150 C C . LYS A 1 17 ? -2.844 -0.374 -9.008 1.00 0.28 43 LYS A C 13
ATOM 16151 O O . LYS A 1 17 ? -4.077 -0.396 -8.982 1.00 0.43 43 LYS A O 13
ATOM 16170 N N . PHE A 1 18 ? -2.129 0.755 -8.953 1.00 0.23 44 PHE A N 13
ATOM 16171 C CA . PHE A 1 18 ? -2.724 2.088 -8.868 1.00 0.24 44 PHE A CA 13
ATOM 16172 C C . PHE A 1 18 ? -2.176 3.165 -9.841 1.00 0.33 44 PHE A C 13
ATOM 16173 O O . PHE A 1 18 ? -1.705 4.224 -9.418 1.00 0.35 44 PHE A O 13
ATOM 16190 N N . PRO A 1 19 ? -2.291 2.960 -11.170 1.00 0.54 45 PRO A N 13
ATOM 16191 C CA . PRO A 1 19 ? -2.010 3.971 -12.199 1.00 0.75 45 PRO A CA 13
ATOM 16192 C C . PRO A 1 19 ? -3.003 5.137 -12.241 1.00 0.78 45 PRO A C 13
ATOM 16193 O O . PRO A 1 19 ? -2.616 6.236 -12.645 1.00 0.90 45 PRO A O 13
ATOM 16204 N N . ARG A 1 20 ? -4.245 4.966 -11.761 1.00 0.71 46 ARG A N 13
ATOM 16205 C CA . ARG A 1 20 ? -5.202 6.076 -11.606 1.00 0.75 46 ARG A CA 13
ATOM 16206 C C . ARG A 1 20 ? -4.991 6.927 -10.346 1.00 0.60 46 ARG A C 13
ATOM 16207 O O . ARG A 1 20 ? -5.734 7.888 -10.131 1.00 0.82 46 ARG A O 13
ATOM 16228 N N . ALA A 1 21 ? -3.992 6.604 -9.526 1.00 0.33 47 ALA A N 13
ATOM 16229 C CA . ALA A 1 21 ? -3.747 7.282 -8.261 1.00 0.24 47 ALA A CA 13
ATOM 16230 C C . ALA A 1 21 ? -3.315 8.750 -8.394 1.00 0.33 47 ALA A C 13
ATOM 16231 O O . ALA A 1 21 ? -2.580 9.126 -9.315 1.00 0.52 47 ALA A O 13
ATOM 16238 N N . THR A 1 22 ? -3.705 9.560 -7.409 1.00 0.25 48 THR A N 13
ATOM 16239 C CA . THR A 1 22 ? -3.184 10.919 -7.191 1.00 0.29 48 THR A CA 13
ATOM 16240 C C . THR A 1 22 ? -2.189 10.991 -6.025 1.00 0.34 48 THR A C 13
ATOM 16241 O O . THR A 1 22 ? -1.373 11.914 -5.997 1.00 0.50 48 THR A O 13
ATOM 16252 N N . ALA A 1 23 ? -2.166 10.008 -5.113 1.00 0.31 49 ALA A N 13
ATOM 16253 C CA . ALA A 1 23 ? -1.024 9.743 -4.227 1.00 0.34 49 ALA A CA 13
ATOM 16254 C C . ALA A 1 23 ? -0.663 8.244 -4.176 1.00 0.26 49 ALA A C 13
ATOM 16255 O O . ALA A 1 23 ? -1.565 7.409 -4.192 1.00 0.22 49 ALA A O 13
ATOM 16262 N N . ILE A 1 24 ? 0.634 7.916 -4.076 1.00 0.27 50 ILE A N 13
ATOM 16263 C CA . ILE A 1 24 ? 1.206 6.573 -3.828 1.00 0.25 50 ILE A CA 13
ATOM 16264 C C . ILE A 1 24 ? 2.624 6.683 -3.227 1.00 0.28 50 ILE A C 13
ATOM 16265 O O . ILE A 1 24 ? 3.579 7.073 -3.909 1.00 0.39 50 ILE A O 13
ATOM 16281 N N . LYS A 1 25 ? 2.779 6.315 -1.949 1.00 0.22 51 LYS A N 13
ATOM 16282 C CA . LYS A 1 25 ? 4.050 6.336 -1.196 1.00 0.25 51 LYS A CA 13
ATOM 16283 C C . LYS A 1 25 ? 4.105 5.280 -0.079 1.00 0.24 51 LYS A C 13
ATOM 16284 O O . LYS A 1 25 ? 3.059 4.843 0.406 1.00 0.26 51 LYS A O 13
ATOM 16303 N N . VAL A 1 26 ? 5.321 4.881 0.314 1.00 0.25 52 VAL A N 13
ATOM 16304 C CA . VAL A 1 26 ? 5.613 3.773 1.253 1.00 0.23 52 VAL A CA 13
ATOM 16305 C C . VAL A 1 26 ? 6.693 4.164 2.271 1.00 0.24 52 VAL A C 13
ATOM 16306 O O . VAL A 1 26 ? 7.637 4.866 1.901 1.00 0.35 52 VAL A O 13
ATOM 16319 N N . THR A 1 27 ? 6.606 3.672 3.516 1.00 0.22 53 THR A N 13
ATOM 16320 C CA . THR A 1 27 ? 7.667 3.845 4.532 1.00 0.21 53 THR A CA 13
ATOM 16321 C C . THR A 1 27 ? 7.889 2.572 5.336 1.00 0.21 53 THR A C 13
ATOM 16322 O O . THR A 1 27 ? 6.957 2.051 5.930 1.00 0.21 53 THR A O 13
ATOM 16333 N N . ASP A 1 28 ? 9.125 2.082 5.416 1.00 0.24 54 ASP A N 13
ATOM 16334 C CA . ASP A 1 28 ? 9.501 1.013 6.351 1.00 0.23 54 ASP A CA 13
ATOM 16335 C C . ASP A 1 28 ? 9.519 1.541 7.788 1.00 0.23 54 ASP A C 13
ATOM 16336 O O . ASP A 1 28 ? 10.209 2.512 8.116 1.00 0.34 54 ASP A O 13
ATOM 16345 N N . ILE A 1 29 ? 8.794 0.848 8.658 1.00 0.22 55 ILE A N 13
ATOM 16346 C CA . ILE A 1 29 ? 8.657 1.152 10.088 1.00 0.31 55 ILE A CA 13
ATOM 16347 C C . ILE A 1 29 ? 9.019 -0.073 10.955 1.00 0.41 55 ILE A C 13
ATOM 16348 O O . ILE A 1 29 ? 8.623 -0.178 12.121 1.00 0.50 55 ILE A O 13
ATOM 16364 N N . SER A 1 30 ? 9.801 -0.993 10.373 1.00 0.49 56 SER A N 13
ATOM 16365 C CA . SER A 1 30 ? 10.322 -2.241 10.936 1.00 0.56 56 SER A CA 13
ATOM 16366 C C . SER A 1 30 ? 11.827 -2.375 10.670 1.00 0.58 56 SER A C 13
ATOM 16367 O O . SER A 1 30 ? 12.314 -3.298 10.016 1.00 0.61 56 SER A O 13
ATOM 16375 N N . GLY A 1 31 ? 12.615 -1.447 11.211 1.00 0.67 57 GLY A N 13
ATOM 16376 C CA . GLY A 1 31 ? 14.058 -1.355 10.971 1.00 0.78 57 GLY A CA 13
ATOM 16377 C C . GLY A 1 31 ? 14.921 -2.557 11.394 1.00 0.84 57 GLY A C 13
ATOM 16378 O O . GLY A 1 31 ? 16.097 -2.610 11.025 1.00 1.15 57 GLY A O 13
ATOM 16382 N N . GLY A 1 32 ? 14.351 -3.512 12.131 1.00 0.73 58 GLY A N 13
ATOM 16383 C CA . GLY A 1 32 ? 14.993 -4.743 12.618 1.00 0.85 58 GLY A CA 13
ATOM 16384 C C . GLY A 1 32 ? 14.627 -6.017 11.854 1.00 0.76 58 GLY A C 13
ATOM 16385 O O . GLY A 1 32 ? 15.367 -7.002 11.900 1.00 0.97 58 GLY A O 13
ATOM 16389 N N . CYS A 1 33 ? 13.511 -5.993 11.125 1.00 0.69 59 CYS A N 13
ATOM 16390 C CA . CYS A 1 33 ? 12.829 -7.189 10.618 1.00 0.79 59 CYS A CA 13
ATOM 16391 C C . CYS A 1 33 ? 12.174 -6.980 9.236 1.00 0.79 59 CYS A C 13
ATOM 16392 O O . CYS A 1 33 ? 12.049 -7.922 8.451 1.00 0.95 59 CYS A O 13
ATOM 16400 N N . GLY A 1 34 ? 11.755 -5.748 8.944 1.00 0.66 60 GLY A N 13
ATOM 16401 C CA . GLY A 1 34 ? 11.034 -5.297 7.757 1.00 0.63 60 GLY A CA 13
ATOM 16402 C C . GLY A 1 34 ? 9.676 -5.981 7.563 1.00 0.66 60 GLY A C 13
ATOM 16403 O O . GLY A 1 34 ? 9.333 -6.382 6.450 1.00 0.73 60 GLY A O 13
ATOM 16407 N N . ALA A 1 35 ? 8.932 -6.159 8.659 1.00 0.67 61 ALA A N 13
ATOM 16408 C CA . ALA A 1 35 ? 7.621 -6.803 8.719 1.00 0.75 61 ALA A CA 13
ATOM 16409 C C . ALA A 1 35 ? 6.453 -5.792 8.729 1.00 0.66 61 ALA A C 13
ATOM 16410 O O . ALA A 1 35 ? 5.314 -6.170 8.458 1.00 0.80 61 ALA A O 13
ATOM 16417 N N . MET A 1 36 ? 6.727 -4.517 9.028 1.00 0.57 62 MET A N 13
ATOM 16418 C CA . MET A 1 36 ? 5.792 -3.394 8.998 1.00 0.39 62 MET A CA 13
ATOM 16419 C C . MET A 1 36 ? 6.188 -2.324 7.993 1.00 0.30 62 MET A C 13
ATOM 16420 O O . MET A 1 36 ? 7.351 -1.925 7.919 1.00 0.34 62 MET A O 13
ATOM 16434 N N . TYR A 1 37 ? 5.173 -1.772 7.335 1.00 0.25 63 TYR A N 13
ATOM 16435 C CA . TYR A 1 37 ? 5.302 -0.617 6.456 1.00 0.24 63 TYR A CA 13
ATOM 16436 C C . TYR A 1 37 ? 4.072 0.287 6.545 1.00 0.25 63 TYR A C 13
ATOM 16437 O O . TYR A 1 37 ? 2.948 -0.187 6.683 1.00 0.29 63 TYR A O 13
ATOM 16455 N N . GLU A 1 38 ? 4.284 1.582 6.391 1.00 0.24 64 GLU A N 13
ATOM 16456 C CA . GLU A 1 38 ? 3.256 2.572 6.100 1.00 0.34 64 GLU A CA 13
ATOM 16457 C C . GLU A 1 38 ? 2.995 2.599 4.587 1.00 0.50 64 GLU A C 13
ATOM 16458 O O . GLU A 1 38 ? 3.952 2.581 3.813 1.00 0.75 64 GLU A O 13
ATOM 16470 N N . ILE A 1 39 ? 1.735 2.667 4.148 1.00 0.40 65 ILE A N 13
ATOM 16471 C CA . ILE A 1 39 ? 1.367 2.900 2.739 1.00 0.34 65 ILE A CA 13
ATOM 16472 C C . ILE A 1 39 ? 0.270 3.965 2.671 1.00 0.26 65 ILE A C 13
ATOM 16473 O O . ILE A 1 39 ? -0.765 3.826 3.323 1.00 0.25 65 ILE A O 13
ATOM 16489 N N . LYS A 1 40 ? 0.460 4.993 1.838 1.00 0.22 66 LYS A N 13
ATOM 16490 C CA . LYS A 1 40 ? -0.509 6.081 1.614 1.00 0.20 66 LYS A CA 13
ATOM 16491 C C . LYS A 1 40 ? -0.845 6.205 0.129 1.00 0.22 66 LYS A C 13
ATOM 16492 O O . LYS A 1 40 ? 0.040 6.478 -0.683 1.00 0.29 66 LYS A O 13
ATOM 16511 N N . ILE A 1 41 ? -2.117 5.974 -0.212 1.00 0.21 67 ILE A N 13
ATOM 16512 C CA . ILE A 1 41 ? -2.669 5.991 -1.568 1.00 0.24 67 ILE A CA 13
ATOM 16513 C C . ILE A 1 41 ? -3.813 7.023 -1.639 1.00 0.32 67 ILE A C 13
ATOM 16514 O O . ILE A 1 41 ? -4.365 7.426 -0.617 1.00 0.47 67 ILE A O 13
ATOM 16530 N N . GLU A 1 42 ? -4.203 7.441 -2.837 1.00 0.27 68 GLU A N 13
ATOM 16531 C CA . GLU A 1 42 ? -5.470 8.114 -3.164 1.00 0.26 68 GLU A CA 13
ATOM 16532 C C . GLU A 1 42 ? -5.736 7.875 -4.654 1.00 0.22 68 GLU A C 13
ATOM 16533 O O . GLU A 1 42 ? -4.806 8.025 -5.436 1.00 0.25 68 GLU A O 13
ATOM 16545 N N . SER A 1 43 ? -6.932 7.447 -5.067 1.00 0.21 69 SER A N 13
ATOM 16546 C CA . SER A 1 43 ? -7.223 7.071 -6.468 1.00 0.22 69 SER A CA 13
ATOM 16547 C C . SER A 1 43 ? -8.705 7.160 -6.778 1.00 0.23 69 SER A C 13
ATOM 16548 O O . SER A 1 43 ? -9.509 6.734 -5.953 1.00 0.22 69 SER A O 13
ATOM 16556 N N . GLU A 1 44 ? -9.082 7.648 -7.967 1.00 0.28 70 GLU A N 13
ATOM 16557 C CA . GLU A 1 44 ? -10.478 7.819 -8.384 1.00 0.32 70 GLU A CA 13
ATOM 16558 C C . GLU A 1 44 ? -11.293 6.509 -8.361 1.00 0.34 70 GLU A C 13
ATOM 16559 O O . GLU A 1 44 ? -12.511 6.534 -8.207 1.00 0.51 70 GLU A O 13
ATOM 16571 N N . GLU A 1 45 ? -10.626 5.354 -8.417 1.00 0.29 71 GLU A N 13
ATOM 16572 C CA . GLU A 1 45 ? -11.261 4.033 -8.389 1.00 0.31 71 GLU A CA 13
ATOM 16573 C C . GLU A 1 45 ? -11.867 3.623 -7.033 1.00 0.29 71 GLU A C 13
ATOM 16574 O O . GLU A 1 45 ? -12.632 2.655 -6.978 1.00 0.39 71 GLU A O 13
ATOM 16586 N N . PHE A 1 46 ? -11.516 4.309 -5.938 1.00 0.24 72 PHE A N 13
ATOM 16587 C CA . PHE A 1 46 ? -11.878 3.919 -4.566 1.00 0.24 72 PHE A CA 13
ATOM 16588 C C . PHE A 1 46 ? -13.242 4.457 -4.055 1.00 0.29 72 PHE A C 13
ATOM 16589 O O . PHE A 1 46 ? -13.538 4.344 -2.863 1.00 0.34 72 PHE A O 13
ATOM 16606 N N . LYS A 1 47 ? -14.073 5.040 -4.930 1.00 0.34 73 LYS A N 13
ATOM 16607 C CA . LYS A 1 47 ? -15.261 5.868 -4.596 1.00 0.47 73 LYS A CA 13
ATOM 16608 C C . LYS A 1 47 ? -16.379 5.145 -3.842 1.00 0.78 73 LYS A C 13
ATOM 16609 O O . LYS A 1 47 ? -16.914 5.687 -2.875 1.00 1.15 73 LYS A O 13
ATOM 16628 N N . GLU A 1 48 ? -16.746 3.954 -4.296 1.00 0.88 74 GLU A N 13
ATOM 16629 C CA . GLU A 1 48 ? -17.939 3.211 -3.868 1.00 1.26 74 GLU A CA 13
ATOM 16630 C C . GLU A 1 48 ? -17.587 2.103 -2.848 1.00 1.29 74 GLU A C 13
ATOM 16631 O O . GLU A 1 48 ? -18.463 1.548 -2.174 1.00 2.35 74 GLU A O 13
ATOM 16643 N N . LYS A 1 49 ? -16.284 1.830 -2.685 1.00 0.43 75 LYS A N 13
ATOM 16644 C CA . LYS A 1 49 ? -15.693 0.909 -1.703 1.00 0.40 75 LYS A CA 13
ATOM 16645 C C . LYS A 1 49 ? -15.911 1.369 -0.263 1.00 0.46 75 LYS A C 13
ATOM 16646 O O . LYS A 1 49 ? -15.763 2.552 0.052 1.00 0.55 75 LYS A O 13
ATOM 16665 N N . ARG A 1 50 ? -16.144 0.415 0.646 1.00 0.48 76 ARG A N 13
ATOM 16666 C CA . ARG A 1 50 ? -15.946 0.616 2.063 1.00 0.52 76 ARG A CA 13
ATOM 16667 C C . ARG A 1 50 ? -14.473 0.788 2.390 1.00 0.44 76 ARG A C 13
ATOM 16668 O O . ARG A 1 50 ? -13.621 0.361 1.615 1.00 0.33 76 ARG A O 13
ATOM 16689 N N . THR A 1 51 ? -14.173 1.248 3.591 1.00 0.51 77 THR A N 13
ATOM 16690 C CA . THR A 1 51 ? -12.809 1.329 4.128 1.00 0.50 77 THR A CA 13
ATOM 16691 C C . THR A 1 51 ? -12.014 0.027 3.999 1.00 0.45 77 THR A C 13
ATOM 16692 O O . THR A 1 51 ? -10.928 0.005 3.418 1.00 0.42 77 THR A O 13
ATOM 16703 N N . VAL A 1 52 ? -12.594 -1.089 4.437 1.00 0.47 78 VAL A N 13
ATOM 16704 C CA . VAL A 1 52 ? -12.007 -2.432 4.267 1.00 0.46 78 VAL A CA 13
ATOM 16705 C C . VAL A 1 52 ? -11.858 -2.833 2.794 1.00 0.37 78 VAL A C 13
ATOM 16706 O O . VAL A 1 52 ? -10.838 -3.407 2.410 1.00 0.37 78 VAL A O 13
ATOM 16719 N N . GLN A 1 53 ? -12.831 -2.481 1.944 1.00 0.34 79 GLN A N 13
ATOM 16720 C CA . GLN A 1 53 ? -12.783 -2.809 0.510 1.00 0.30 79 GLN A CA 13
ATOM 16721 C C . GLN A 1 53 ? -11.799 -1.918 -0.272 1.00 0.28 79 GLN A C 13
ATOM 16722 O O . GLN A 1 53 ? -11.324 -2.323 -1.329 1.00 0.49 79 GLN A O 13
ATOM 16736 N N . GLN A 1 54 ? -11.420 -0.748 0.261 1.00 0.21 80 GLN A N 13
ATOM 16737 C CA . GLN A 1 54 ? -10.249 0.004 -0.199 1.00 0.19 80 GLN A CA 13
ATOM 16738 C C . GLN A 1 54 ? -8.962 -0.736 0.206 1.00 0.18 80 GLN A C 13
ATOM 16739 O O . GLN A 1 54 ? -8.158 -1.067 -0.664 1.00 0.21 80 GLN A O 13
ATOM 16753 N N . HIS A 1 55 ? -8.789 -1.065 1.498 1.00 0.21 81 HIS A N 13
ATOM 16754 C CA . HIS A 1 55 ? -7.599 -1.763 2.014 1.00 0.24 81 HIS A CA 13
ATOM 16755 C C . HIS A 1 55 ? -7.287 -3.063 1.255 1.00 0.23 81 HIS A C 13
ATOM 16756 O O . HIS A 1 55 ? -6.145 -3.248 0.831 1.00 0.25 81 HIS A O 13
ATOM 16770 N N . GLN A 1 56 ? -8.278 -3.934 1.034 1.00 0.23 82 GLN A N 13
ATOM 16771 C CA . GLN A 1 56 ? -8.155 -5.211 0.324 1.00 0.24 82 GLN A CA 13
ATOM 16772 C C . GLN A 1 56 ? -7.401 -5.099 -1.013 1.00 0.23 82 GLN A C 13
ATOM 16773 O O . GLN A 1 56 ? -6.530 -5.931 -1.274 1.00 0.25 82 GLN A O 13
ATOM 16787 N N . MET A 1 57 ? -7.674 -4.070 -1.827 1.00 0.22 83 MET A N 13
ATOM 16788 C CA . MET A 1 57 ? -7.024 -3.895 -3.137 1.00 0.23 83 MET A CA 13
ATOM 16789 C C . MET A 1 57 ? -5.524 -3.590 -2.993 1.00 0.23 83 MET A C 13
ATOM 16790 O O . MET A 1 57 ? -4.696 -4.108 -3.746 1.00 0.27 83 MET A O 13
ATOM 16804 N N . VAL A 1 58 ? -5.168 -2.766 -2.000 1.00 0.21 84 VAL A N 13
ATOM 16805 C CA . VAL A 1 58 ? -3.786 -2.353 -1.678 1.00 0.23 84 VAL A CA 13
ATOM 16806 C C . VAL A 1 58 ? -3.014 -3.508 -1.028 1.00 0.26 84 VAL A C 13
ATOM 16807 O O . VAL A 1 58 ? -1.829 -3.679 -1.283 1.00 0.35 84 VAL A O 13
ATOM 16820 N N . ASN A 1 59 ? -3.707 -4.341 -0.243 1.00 0.25 85 ASN A N 13
ATOM 16821 C CA . ASN A 1 59 ? -3.205 -5.579 0.358 1.00 0.27 85 ASN A CA 13
ATOM 16822 C C . ASN A 1 59 ? -2.828 -6.598 -0.737 1.00 0.29 85 ASN A C 13
ATOM 16823 O O . ASN A 1 59 ? -1.712 -7.109 -0.781 1.00 0.31 85 ASN A O 13
ATOM 16834 N N . GLN A 1 60 ? -3.719 -6.865 -1.694 1.00 0.31 86 GLN A N 13
ATOM 16835 C CA . GLN A 1 60 ? -3.515 -7.828 -2.758 1.00 0.32 86 GLN A CA 13
ATOM 16836 C C . GLN A 1 60 ? -2.405 -7.450 -3.738 1.00 0.32 86 GLN A C 13
ATOM 16837 O O . GLN A 1 60 ? -1.845 -8.321 -4.395 1.00 0.39 86 GLN A O 13
ATOM 16851 N N . ALA A 1 61 ? -2.062 -6.166 -3.812 1.00 0.30 87 ALA A N 13
ATOM 16852 C CA . ALA A 1 61 ? -0.981 -5.671 -4.659 1.00 0.31 87 ALA A CA 13
ATOM 16853 C C . ALA A 1 61 ? 0.364 -6.321 -4.297 1.00 0.29 87 ALA A C 13
ATOM 16854 O O . ALA A 1 61 ? 1.118 -6.715 -5.186 1.00 0.44 87 ALA A O 13
ATOM 16861 N N . LEU A 1 62 ? 0.636 -6.496 -2.999 1.00 0.22 88 LEU A N 13
ATOM 16862 C CA . LEU A 1 62 ? 1.918 -7.026 -2.511 1.00 0.24 88 LEU A CA 13
ATOM 16863 C C . LEU A 1 62 ? 1.821 -8.281 -1.650 1.00 0.25 88 LEU A C 13
ATOM 16864 O O . LEU A 1 62 ? 2.853 -8.798 -1.225 1.00 0.35 88 LEU A O 13
ATOM 16880 N N . LYS A 1 63 ? 0.611 -8.825 -1.482 1.00 0.25 89 LYS A N 13
ATOM 16881 C CA . LYS A 1 63 ? 0.336 -10.078 -0.783 1.00 0.31 89 LYS A CA 13
ATOM 16882 C C . LYS A 1 63 ? 1.326 -11.165 -1.160 1.00 0.39 89 LYS A C 13
ATOM 16883 O O . LYS A 1 63 ? 1.835 -11.864 -0.293 1.00 0.51 89 LYS A O 13
ATOM 16902 N N . GLU A 1 64 ? 1.591 -11.302 -2.453 1.00 0.47 90 GLU A N 13
ATOM 16903 C CA . GLU A 1 64 ? 2.379 -12.401 -2.953 1.00 0.68 90 GLU A CA 13
ATOM 16904 C C . GLU A 1 64 ? 3.904 -12.145 -2.873 1.00 0.72 90 GLU A C 13
ATOM 16905 O O . GLU A 1 64 ? 4.701 -13.039 -3.165 1.00 0.94 90 GLU A O 13
ATOM 16917 N N . GLU A 1 65 ? 4.333 -10.936 -2.485 1.00 0.60 91 GLU A N 13
ATOM 16918 C CA . GLU A 1 65 ? 5.710 -10.526 -2.239 1.00 0.64 91 GLU A CA 13
ATOM 16919 C C . GLU A 1 65 ? 6.060 -10.560 -0.737 1.00 0.66 91 GLU A C 13
ATOM 16920 O O . GLU A 1 65 ? 7.011 -11.234 -0.329 1.00 0.75 91 GLU A O 13
ATOM 16932 N N . ILE A 1 66 ? 5.292 -9.843 0.093 1.00 0.67 92 ILE A N 13
ATOM 16933 C CA . ILE A 1 66 ? 5.419 -9.805 1.559 1.00 0.72 92 ILE A CA 13
ATOM 16934 C C . ILE A 1 66 ? 4.025 -9.976 2.151 1.00 0.68 92 ILE A C 13
ATOM 16935 O O . ILE A 1 66 ? 3.267 -9.024 2.341 1.00 0.95 92 ILE A O 13
ATOM 16951 N N . LYS A 1 67 ? 3.678 -11.224 2.440 1.00 0.58 93 LYS A N 13
ATOM 16952 C CA . LYS A 1 67 ? 2.344 -11.602 2.870 1.00 0.59 93 LYS A CA 13
ATOM 16953 C C . LYS A 1 67 ? 1.976 -11.110 4.278 1.00 0.61 93 LYS A C 13
ATOM 16954 O O . LYS A 1 67 ? 0.785 -11.066 4.591 1.00 0.59 93 LYS A O 13
ATOM 16973 N N . GLU A 1 68 ? 2.954 -10.751 5.118 1.00 0.72 94 GLU A N 13
ATOM 16974 C CA . GLU A 1 68 ? 2.794 -10.476 6.565 1.00 0.72 94 GLU A CA 13
ATOM 16975 C C . GLU A 1 68 ? 2.106 -9.140 6.939 1.00 0.67 94 GLU A C 13
ATOM 16976 O O . GLU A 1 68 ? 2.503 -8.431 7.865 1.00 0.83 94 GLU A O 13
ATOM 16988 N N . MET A 1 69 ? 1.019 -8.802 6.242 1.00 0.65 95 MET A N 13
ATOM 16989 C CA . MET A 1 69 ? 0.297 -7.522 6.312 1.00 0.72 95 MET A CA 13
ATOM 16990 C C . MET A 1 69 ? -0.405 -7.216 7.644 1.00 0.64 95 MET A C 13
ATOM 16991 O O . MET A 1 69 ? -0.919 -6.110 7.812 1.00 0.75 95 MET A O 13
ATOM 17005 N N . HIS A 1 70 ? -0.305 -8.103 8.636 1.00 0.57 96 HIS A N 13
ATOM 17006 C CA . HIS A 1 70 ? -0.493 -7.771 10.053 1.00 0.59 96 HIS A CA 13
ATOM 17007 C C . HIS A 1 70 ? 0.525 -6.735 10.594 1.00 0.55 96 HIS A C 13
ATOM 17008 O O . HIS A 1 70 ? 0.390 -6.277 11.730 1.00 0.88 96 HIS A O 13
ATOM 17022 N N . GLY A 1 71 ? 1.522 -6.331 9.795 1.00 0.40 97 GLY A N 13
ATOM 17023 C CA . GLY A 1 71 ? 2.411 -5.187 10.051 1.00 0.40 97 GLY A CA 13
ATOM 17024 C C . GLY A 1 71 ? 2.129 -3.923 9.225 1.00 0.35 97 GLY A C 13
ATOM 17025 O O . GLY A 1 71 ? 2.657 -2.856 9.531 1.00 0.40 97 GLY A O 13
ATOM 17029 N N . LEU A 1 72 ? 1.343 -4.016 8.154 1.00 0.37 98 LEU A N 13
ATOM 17030 C CA . LEU A 1 72 ? 1.183 -2.927 7.181 1.00 0.40 98 LEU A CA 13
ATOM 17031 C C . LEU A 1 72 ? 0.035 -1.986 7.565 1.00 0.45 98 LEU A C 13
ATOM 17032 O O . LEU A 1 72 ? -1.110 -2.407 7.752 1.00 0.73 98 LEU A O 13
ATOM 17048 N N . ARG A 1 73 ? 0.364 -0.699 7.665 1.00 0.32 99 ARG A N 13
ATOM 17049 C CA . ARG A 1 73 ? -0.517 0.414 8.050 1.00 0.32 99 ARG A CA 13
ATOM 17050 C C . ARG A 1 73 ? -0.924 1.214 6.811 1.00 0.31 99 ARG A C 13
ATOM 17051 O O . ARG A 1 73 ? -0.127 1.991 6.283 1.00 0.33 99 ARG A O 13
ATOM 17072 N N . ILE A 1 74 ? -2.138 0.976 6.314 1.00 0.29 100 ILE A N 13
ATOM 17073 C CA . ILE A 1 74 ? -2.612 1.505 5.025 1.00 0.22 100 ILE A CA 13
ATOM 17074 C C . ILE A 1 74 ? -3.663 2.587 5.183 1.00 0.21 100 ILE A C 13
ATOM 17075 O O . ILE A 1 74 ? -4.515 2.592 6.076 1.00 0.26 100 ILE A O 13
ATOM 17091 N N . PHE A 1 75 ? -3.531 3.513 4.249 1.00 0.19 101 PHE A N 13
ATOM 17092 C CA . PHE A 1 75 ? -4.258 4.737 4.085 1.00 0.21 101 PHE A CA 13
ATOM 17093 C C . PHE A 1 75 ? -4.612 4.921 2.601 1.00 0.25 101 PHE A C 13
ATOM 17094 O O . PHE A 1 75 ? -3.786 4.700 1.714 1.00 0.42 101 PHE A O 13
ATOM 17111 N N . THR A 1 76 ? -5.846 5.322 2.331 1.00 0.30 102 THR A N 13
ATOM 17112 C CA . THR A 1 76 ? -6.448 5.485 0.998 1.00 0.36 102 THR A CA 13
ATOM 17113 C C . THR A 1 76 ? -7.409 6.664 1.052 1.00 0.44 102 THR A C 13
ATOM 17114 O O . THR A 1 76 ? -7.917 7.038 2.112 1.00 0.56 102 THR A O 13
ATOM 17125 N N . SER A 1 77 ? -7.682 7.236 -0.109 1.00 0.42 103 SER A N 13
ATOM 17126 C CA . SER A 1 77 ? -8.691 8.271 -0.310 1.00 0.43 103 SER A CA 13
ATOM 17127 C C . SER A 1 77 ? -9.140 8.251 -1.776 1.00 0.32 103 SER A C 13
ATOM 17128 O O . SER A 1 77 ? -8.584 7.505 -2.588 1.00 0.28 103 SER A O 13
ATOM 17136 N N . VAL A 1 78 ? -10.132 9.061 -2.144 1.00 0.31 104 VAL A N 13
ATOM 17137 C CA . VAL A 1 78 ? -10.648 9.117 -3.516 1.00 0.23 104 VAL A CA 13
ATOM 17138 C C . VAL A 1 78 ? -11.026 10.540 -3.934 1.00 0.33 104 VAL A C 13
ATOM 17139 O O . VAL A 1 78 ? -11.827 11.181 -3.254 1.00 0.49 104 VAL A O 13
ATOM 17152 N N . PRO A 1 79 ? -10.494 11.036 -5.067 1.00 0.35 105 PRO A N 13
ATOM 17153 C CA . PRO A 1 79 ? -10.844 12.338 -5.598 1.00 0.53 105 PRO A CA 13
ATOM 17154 C C . PRO A 1 79 ? -12.243 12.316 -6.220 1.00 0.64 105 PRO A C 13
ATOM 17155 O O . PRO A 1 79 ? -12.474 11.825 -7.336 1.00 0.69 105 PRO A O 13
ATOM 17166 N N . LYS A 1 80 ? -13.185 12.861 -5.456 1.00 0.93 106 LYS A N 13
ATOM 17167 C CA . LYS A 1 80 ? -14.542 13.207 -5.847 1.00 0.98 106 LYS A CA 13
ATOM 17168 C C . LYS A 1 80 ? -14.862 14.553 -5.188 1.00 1.28 106 LYS A C 13
ATOM 17169 O O . LYS A 1 80 ? -15.570 14.626 -4.178 1.00 1.71 106 LYS A O 13
ATOM 17188 N N . ARG A 1 81 ? -14.206 15.598 -5.700 1.00 1.56 107 ARG A N 13
ATOM 17189 C CA . ARG A 1 81 ? -14.290 17.002 -5.268 1.00 2.19 107 ARG A CA 13
ATOM 17190 C C . ARG A 1 81 ? -15.332 17.756 -6.081 1.00 2.39 107 ARG A C 13
ATOM 17191 O O . ARG A 1 81 ? -16.230 18.365 -5.460 1.00 3.35 107 ARG A O 13
ATOM 17213 N N . ALA A 1 1 ? 19.080 3.694 9.794 1.00 8.01 27 ALA A N 14
ATOM 17214 C CA . ALA A 1 1 ? 17.998 2.958 9.120 1.00 6.80 27 ALA A CA 14
ATOM 17215 C C . ALA A 1 1 ? 16.946 3.917 8.565 1.00 4.33 27 ALA A C 14
ATOM 17216 O O . ALA A 1 1 ? 16.531 4.842 9.263 1.00 4.22 27 ALA A O 14
ATOM 17225 N N . THR A 1 2 ? 16.505 3.707 7.322 1.00 3.09 28 THR A N 14
ATOM 17226 C CA . THR A 1 2 ? 15.465 4.507 6.639 1.00 1.24 28 THR A CA 14
ATOM 17227 C C . THR A 1 2 ? 14.704 3.778 5.529 1.00 1.06 28 THR A C 14
ATOM 17228 O O . THR A 1 2 ? 13.594 4.166 5.157 1.00 1.79 28 THR A O 14
ATOM 17239 N N . GLN A 1 3 ? 15.300 2.727 4.981 1.00 0.77 29 GLN A N 14
ATOM 17240 C CA . GLN A 1 3 ? 14.756 1.976 3.849 1.00 0.58 29 GLN A CA 14
ATOM 17241 C C . GLN A 1 3 ? 15.245 0.528 3.799 1.00 0.62 29 GLN A C 14
ATOM 17242 O O . GLN A 1 3 ? 16.426 0.239 4.009 1.00 1.01 29 GLN A O 14
ATOM 17256 N N . THR A 1 4 ? 14.312 -0.366 3.481 1.00 0.44 30 THR A N 14
ATOM 17257 C CA . THR A 1 4 ? 14.519 -1.816 3.314 1.00 0.38 30 THR A CA 14
ATOM 17258 C C . THR A 1 4 ? 14.585 -2.213 1.830 1.00 0.47 30 THR A C 14
ATOM 17259 O O . THR A 1 4 ? 14.356 -1.386 0.942 1.00 0.61 30 THR A O 14
ATOM 17270 N N . GLU A 1 5 ? 14.841 -3.487 1.520 1.00 0.59 31 GLU A N 14
ATOM 17271 C CA . GLU A 1 5 ? 14.602 -4.052 0.182 1.00 0.72 31 GLU A CA 14
ATOM 17272 C C . GLU A 1 5 ? 13.100 -4.128 -0.156 1.00 0.53 31 GLU A C 14
ATOM 17273 O O . GLU A 1 5 ? 12.712 -3.941 -1.314 1.00 0.52 31 GLU A O 14
ATOM 17285 N N . GLY A 1 6 ? 12.258 -4.381 0.856 1.00 0.46 32 GLY A N 14
ATOM 17286 C CA . GLY A 1 6 ? 10.803 -4.490 0.732 1.00 0.37 32 GLY A CA 14
ATOM 17287 C C . GLY A 1 6 ? 10.097 -3.165 0.421 1.00 0.27 32 GLY A C 14
ATOM 17288 O O . GLY A 1 6 ? 9.185 -3.144 -0.398 1.00 0.27 32 GLY A O 14
ATOM 17292 N N . GLU A 1 7 ? 10.538 -2.047 1.001 1.00 0.25 33 GLU A N 14
ATOM 17293 C CA . GLU A 1 7 ? 9.954 -0.713 0.816 1.00 0.25 33 GLU A CA 14
ATOM 17294 C C . GLU A 1 7 ? 9.826 -0.325 -0.669 1.00 0.25 33 GLU A C 14
ATOM 17295 O O . GLU A 1 7 ? 8.752 0.045 -1.158 1.00 0.27 33 GLU A O 14
ATOM 17307 N N . LEU A 1 8 ? 10.919 -0.513 -1.413 1.00 0.27 34 LEU A N 14
ATOM 17308 C CA . LEU A 1 8 ? 11.040 -0.195 -2.833 1.00 0.32 34 LEU A CA 14
ATOM 17309 C C . LEU A 1 8 ? 10.201 -1.152 -3.677 1.00 0.29 34 LEU A C 14
ATOM 17310 O O . LEU A 1 8 ? 9.405 -0.719 -4.506 1.00 0.30 34 LEU A O 14
ATOM 17326 N N . ARG A 1 9 ? 10.351 -2.449 -3.398 1.00 0.30 35 ARG A N 14
ATOM 17327 C CA . ARG A 1 9 ? 9.669 -3.586 -4.030 1.00 0.32 35 ARG A CA 14
ATOM 17328 C C . ARG A 1 9 ? 8.159 -3.411 -4.000 1.00 0.26 35 ARG A C 14
ATOM 17329 O O . ARG A 1 9 ? 7.490 -3.514 -5.029 1.00 0.30 35 ARG A O 14
ATOM 17350 N N . VAL A 1 10 ? 7.646 -3.125 -2.810 1.00 0.22 36 VAL A N 14
ATOM 17351 C CA . VAL A 1 10 ? 6.232 -2.866 -2.558 1.00 0.21 36 VAL A CA 14
ATOM 17352 C C . VAL A 1 10 ? 5.825 -1.620 -3.334 1.00 0.21 36 VAL A C 14
ATOM 17353 O O . VAL A 1 10 ? 4.852 -1.668 -4.084 1.00 0.23 36 VAL A O 14
ATOM 17366 N N . THR A 1 11 ? 6.607 -0.534 -3.236 1.00 0.22 37 THR A N 14
ATOM 17367 C CA . THR A 1 11 ? 6.300 0.718 -3.943 1.00 0.25 37 THR A CA 14
ATOM 17368 C C . THR A 1 11 ? 6.180 0.517 -5.452 1.00 0.27 37 THR A C 14
ATOM 17369 O O . THR A 1 11 ? 5.286 1.086 -6.072 1.00 0.30 37 THR A O 14
ATOM 17380 N N . GLN A 1 12 ? 7.030 -0.326 -6.042 1.00 0.27 38 GLN A N 14
ATOM 17381 C CA . GLN A 1 12 ? 7.006 -0.600 -7.481 1.00 0.29 38 GLN A CA 14
ATOM 17382 C C . GLN A 1 12 ? 5.689 -1.253 -7.931 1.00 0.31 38 GLN A C 14
ATOM 17383 O O . GLN A 1 12 ? 5.138 -0.878 -8.968 1.00 0.40 38 GLN A O 14
ATOM 17397 N N . ILE A 1 13 ? 5.166 -2.197 -7.145 1.00 0.27 39 ILE A N 14
ATOM 17398 C CA . ILE A 1 13 ? 3.913 -2.912 -7.458 1.00 0.27 39 ILE A CA 14
ATOM 17399 C C . ILE A 1 13 ? 2.683 -2.049 -7.139 1.00 0.26 39 ILE A C 14
ATOM 17400 O O . ILE A 1 13 ? 1.667 -2.124 -7.832 1.00 0.29 39 ILE A O 14
ATOM 17416 N N . LEU A 1 14 ? 2.775 -1.162 -6.143 1.00 0.26 40 LEU A N 14
ATOM 17417 C CA . LEU A 1 14 ? 1.718 -0.186 -5.866 1.00 0.29 40 LEU A CA 14
ATOM 17418 C C . LEU A 1 14 ? 1.358 0.682 -7.083 1.00 0.37 40 LEU A C 14
ATOM 17419 O O . LEU A 1 14 ? 0.178 0.920 -7.336 1.00 0.44 40 LEU A O 14
ATOM 17435 N N . LYS A 1 15 ? 2.346 1.103 -7.876 1.00 0.39 41 LYS A N 14
ATOM 17436 C CA . LYS A 1 15 ? 2.116 1.940 -9.074 1.00 0.50 41 LYS A CA 14
ATOM 17437 C C . LYS A 1 15 ? 1.306 1.237 -10.160 1.00 0.55 41 LYS A C 14
ATOM 17438 O O . LYS A 1 15 ? 0.616 1.893 -10.926 1.00 0.76 41 LYS A O 14
ATOM 17457 N N . GLU A 1 16 ? 1.359 -0.092 -10.202 1.00 0.43 42 GLU A N 14
ATOM 17458 C CA . GLU A 1 16 ? 0.715 -0.952 -11.162 1.00 0.46 42 GLU A CA 14
ATOM 17459 C C . GLU A 1 16 ? -0.674 -1.411 -10.776 1.00 0.46 42 GLU A C 14
ATOM 17460 O O . GLU A 1 16 ? -1.531 -1.556 -11.656 1.00 0.52 42 GLU A O 14
ATOM 17472 N N . LYS A 1 17 ? -0.917 -1.650 -9.480 1.00 0.43 43 LYS A N 14
ATOM 17473 C CA . LYS A 1 17 ? -2.288 -1.837 -9.043 1.00 0.43 43 LYS A CA 14
ATOM 17474 C C . LYS A 1 17 ? -3.053 -0.517 -8.997 1.00 0.42 43 LYS A C 14
ATOM 17475 O O . LYS A 1 17 ? -4.281 -0.534 -9.119 1.00 0.47 43 LYS A O 14
ATOM 17494 N N . PHE A 1 18 ? -2.329 0.606 -8.885 1.00 0.38 44 PHE A N 14
ATOM 17495 C CA . PHE A 1 18 ? -2.914 1.942 -8.815 1.00 0.38 44 PHE A CA 14
ATOM 17496 C C . PHE A 1 18 ? -2.318 3.018 -9.762 1.00 0.43 44 PHE A C 14
ATOM 17497 O O . PHE A 1 18 ? -1.931 4.102 -9.316 1.00 0.39 44 PHE A O 14
ATOM 17514 N N . PRO A 1 19 ? -2.276 2.788 -11.089 1.00 0.56 45 PRO A N 14
ATOM 17515 C CA . PRO A 1 19 ? -1.784 3.747 -12.089 1.00 0.64 45 PRO A CA 14
ATOM 17516 C C . PRO A 1 19 ? -2.654 4.993 -12.282 1.00 0.63 45 PRO A C 14
ATOM 17517 O O . PRO A 1 19 ? -2.160 6.011 -12.781 1.00 0.79 45 PRO A O 14
ATOM 17528 N N . ARG A 1 20 ? -3.925 4.974 -11.870 1.00 0.53 46 ARG A N 14
ATOM 17529 C CA . ARG A 1 20 ? -4.784 6.166 -11.824 1.00 0.54 46 ARG A CA 14
ATOM 17530 C C . ARG A 1 20 ? -4.574 7.025 -10.567 1.00 0.42 46 ARG A C 14
ATOM 17531 O O . ARG A 1 20 ? -5.081 8.147 -10.514 1.00 0.56 46 ARG A O 14
ATOM 17552 N N . ALA A 1 21 ? -3.823 6.532 -9.577 1.00 0.32 47 ALA A N 14
ATOM 17553 C CA . ALA A 1 21 ? -3.661 7.174 -8.273 1.00 0.30 47 ALA A CA 14
ATOM 17554 C C . ALA A 1 21 ? -3.074 8.590 -8.326 1.00 0.36 47 ALA A C 14
ATOM 17555 O O . ALA A 1 21 ? -2.164 8.881 -9.113 1.00 0.53 47 ALA A O 14
ATOM 17562 N N . THR A 1 22 ? -3.559 9.435 -7.417 1.00 0.32 48 THR A N 14
ATOM 17563 C CA . THR A 1 22 ? -3.096 10.811 -7.190 1.00 0.34 48 THR A CA 14
ATOM 17564 C C . THR A 1 22 ? -2.065 10.865 -6.058 1.00 0.42 48 THR A C 14
ATOM 17565 O O . THR A 1 22 ? -1.156 11.696 -6.111 1.00 0.63 48 THR A O 14
ATOM 17576 N N . ALA A 1 23 ? -2.139 9.958 -5.076 1.00 0.31 49 ALA A N 14
ATOM 17577 C CA . ALA A 1 23 ? -1.078 9.696 -4.101 1.00 0.28 49 ALA A CA 14
ATOM 17578 C C . ALA A 1 23 ? -0.714 8.200 -4.060 1.00 0.24 49 ALA A C 14
ATOM 17579 O O . ALA A 1 23 ? -1.597 7.351 -4.158 1.00 0.23 49 ALA A O 14
ATOM 17586 N N . ILE A 1 24 ? 0.578 7.893 -3.909 1.00 0.27 50 ILE A N 14
ATOM 17587 C CA . ILE A 1 24 ? 1.170 6.551 -3.737 1.00 0.25 50 ILE A CA 14
ATOM 17588 C C . ILE A 1 24 ? 2.556 6.683 -3.083 1.00 0.26 50 ILE A C 14
ATOM 17589 O O . ILE A 1 24 ? 3.529 7.061 -3.740 1.00 0.36 50 ILE A O 14
ATOM 17605 N N . LYS A 1 25 ? 2.656 6.370 -1.787 1.00 0.23 51 LYS A N 14
ATOM 17606 C CA . LYS A 1 25 ? 3.891 6.485 -0.989 1.00 0.31 51 LYS A CA 14
ATOM 17607 C C . LYS A 1 25 ? 3.970 5.447 0.142 1.00 0.33 51 LYS A C 14
ATOM 17608 O O . LYS A 1 25 ? 2.940 5.016 0.663 1.00 0.36 51 LYS A O 14
ATOM 17627 N N . VAL A 1 26 ? 5.186 5.018 0.485 1.00 0.33 52 VAL A N 14
ATOM 17628 C CA . VAL A 1 26 ? 5.493 3.891 1.393 1.00 0.27 52 VAL A CA 14
ATOM 17629 C C . VAL A 1 26 ? 6.568 4.278 2.415 1.00 0.25 52 VAL A C 14
ATOM 17630 O O . VAL A 1 26 ? 7.467 5.056 2.089 1.00 0.33 52 VAL A O 14
ATOM 17643 N N . THR A 1 27 ? 6.510 3.734 3.638 1.00 0.22 53 THR A N 14
ATOM 17644 C CA . THR A 1 27 ? 7.593 3.877 4.630 1.00 0.22 53 THR A CA 14
ATOM 17645 C C . THR A 1 27 ? 7.795 2.598 5.423 1.00 0.22 53 THR A C 14
ATOM 17646 O O . THR A 1 27 ? 6.859 2.090 6.025 1.00 0.24 53 THR A O 14
ATOM 17657 N N . ASP A 1 28 ? 9.031 2.104 5.484 1.00 0.26 54 ASP A N 14
ATOM 17658 C CA . ASP A 1 28 ? 9.418 1.073 6.449 1.00 0.27 54 ASP A CA 14
ATOM 17659 C C . ASP A 1 28 ? 9.400 1.650 7.872 1.00 0.28 54 ASP A C 14
ATOM 17660 O O . ASP A 1 28 ? 9.931 2.733 8.151 1.00 0.38 54 ASP A O 14
ATOM 17669 N N . ILE A 1 29 ? 8.837 0.870 8.788 1.00 0.27 55 ILE A N 14
ATOM 17670 C CA . ILE A 1 29 ? 8.741 1.167 10.223 1.00 0.33 55 ILE A CA 14
ATOM 17671 C C . ILE A 1 29 ? 9.297 -0.002 11.072 1.00 0.43 55 ILE A C 14
ATOM 17672 O O . ILE A 1 29 ? 8.934 -0.188 12.239 1.00 0.56 55 ILE A O 14
ATOM 17688 N N . SER A 1 30 ? 10.202 -0.781 10.460 1.00 0.44 56 SER A N 14
ATOM 17689 C CA . SER A 1 30 ? 10.787 -2.050 10.914 1.00 0.49 56 SER A CA 14
ATOM 17690 C C . SER A 1 30 ? 12.265 -2.232 10.549 1.00 0.49 56 SER A C 14
ATOM 17691 O O . SER A 1 30 ? 12.658 -3.261 10.010 1.00 0.53 56 SER A O 14
ATOM 17699 N N . GLY A 1 31 ? 13.130 -1.283 10.901 1.00 0.68 57 GLY A N 14
ATOM 17700 C CA . GLY A 1 31 ? 14.557 -1.324 10.548 1.00 0.84 57 GLY A CA 14
ATOM 17701 C C . GLY A 1 31 ? 15.345 -2.580 10.987 1.00 0.91 57 GLY A C 14
ATOM 17702 O O . GLY A 1 31 ? 16.400 -2.858 10.411 1.00 1.31 57 GLY A O 14
ATOM 17706 N N . GLY A 1 32 ? 14.849 -3.372 11.949 1.00 0.79 58 GLY A N 14
ATOM 17707 C CA . GLY A 1 32 ? 15.466 -4.627 12.410 1.00 0.90 58 GLY A CA 14
ATOM 17708 C C . GLY A 1 32 ? 14.922 -5.923 11.778 1.00 0.84 58 GLY A C 14
ATOM 17709 O O . GLY A 1 32 ? 15.460 -6.998 12.058 1.00 1.00 58 GLY A O 14
ATOM 17713 N N . CYS A 1 33 ? 13.865 -5.858 10.956 1.00 0.73 59 CYS A N 14
ATOM 17714 C CA . CYS A 1 33 ? 13.159 -7.034 10.397 1.00 0.75 59 CYS A CA 14
ATOM 17715 C C . CYS A 1 33 ? 12.579 -6.814 8.984 1.00 0.68 59 CYS A C 14
ATOM 17716 O O . CYS A 1 33 ? 12.428 -7.742 8.184 1.00 0.81 59 CYS A O 14
ATOM 17724 N N . GLY A 1 34 ? 12.184 -5.574 8.716 1.00 0.57 60 GLY A N 14
ATOM 17725 C CA . GLY A 1 34 ? 11.445 -5.075 7.567 1.00 0.54 60 GLY A CA 14
ATOM 17726 C C . GLY A 1 34 ? 10.073 -5.733 7.362 1.00 0.56 60 GLY A C 14
ATOM 17727 O O . GLY A 1 34 ? 9.683 -5.966 6.219 1.00 0.66 60 GLY A O 14
ATOM 17731 N N . ALA A 1 35 ? 9.376 -6.083 8.451 1.00 0.58 61 ALA A N 14
ATOM 17732 C CA . ALA A 1 35 ? 8.072 -6.759 8.444 1.00 0.66 61 ALA A CA 14
ATOM 17733 C C . ALA A 1 35 ? 6.847 -5.835 8.674 1.00 0.63 61 ALA A C 14
ATOM 17734 O O . ALA A 1 35 ? 5.724 -6.331 8.772 1.00 0.98 61 ALA A O 14
ATOM 17741 N N . MET A 1 36 ? 7.035 -4.516 8.788 1.00 0.52 62 MET A N 14
ATOM 17742 C CA . MET A 1 36 ? 6.010 -3.480 8.910 1.00 0.38 62 MET A CA 14
ATOM 17743 C C . MET A 1 36 ? 6.228 -2.312 7.947 1.00 0.30 62 MET A C 14
ATOM 17744 O O . MET A 1 36 ? 7.331 -1.777 7.844 1.00 0.30 62 MET A O 14
ATOM 17758 N N . TYR A 1 37 ? 5.145 -1.822 7.339 1.00 0.27 63 TYR A N 14
ATOM 17759 C CA . TYR A 1 37 ? 5.201 -0.638 6.486 1.00 0.25 63 TYR A CA 14
ATOM 17760 C C . TYR A 1 37 ? 3.955 0.239 6.562 1.00 0.26 63 TYR A C 14
ATOM 17761 O O . TYR A 1 37 ? 2.819 -0.225 6.581 1.00 0.35 63 TYR A O 14
ATOM 17779 N N . GLU A 1 38 ? 4.181 1.535 6.495 1.00 0.23 64 GLU A N 14
ATOM 17780 C CA . GLU A 1 38 ? 3.169 2.548 6.242 1.00 0.30 64 GLU A CA 14
ATOM 17781 C C . GLU A 1 38 ? 2.901 2.659 4.731 1.00 0.44 64 GLU A C 14
ATOM 17782 O O . GLU A 1 38 ? 3.858 2.764 3.967 1.00 0.65 64 GLU A O 14
ATOM 17794 N N . ILE A 1 39 ? 1.643 2.683 4.279 1.00 0.36 65 ILE A N 14
ATOM 17795 C CA . ILE A 1 39 ? 1.283 2.884 2.858 1.00 0.31 65 ILE A CA 14
ATOM 17796 C C . ILE A 1 39 ? 0.159 3.913 2.741 1.00 0.26 65 ILE A C 14
ATOM 17797 O O . ILE A 1 39 ? -0.898 3.731 3.339 1.00 0.27 65 ILE A O 14
ATOM 17813 N N . LYS A 1 40 ? 0.351 4.949 1.919 1.00 0.22 66 LYS A N 14
ATOM 17814 C CA . LYS A 1 40 ? -0.631 6.015 1.668 1.00 0.19 66 LYS A CA 14
ATOM 17815 C C . LYS A 1 40 ? -0.940 6.107 0.178 1.00 0.17 66 LYS A C 14
ATOM 17816 O O . LYS A 1 40 ? -0.040 6.349 -0.627 1.00 0.22 66 LYS A O 14
ATOM 17835 N N . ILE A 1 41 ? -2.205 5.867 -0.182 1.00 0.15 67 ILE A N 14
ATOM 17836 C CA . ILE A 1 41 ? -2.733 5.878 -1.542 1.00 0.16 67 ILE A CA 14
ATOM 17837 C C . ILE A 1 41 ? -3.887 6.895 -1.625 1.00 0.21 67 ILE A C 14
ATOM 17838 O O . ILE A 1 41 ? -4.490 7.272 -0.622 1.00 0.30 67 ILE A O 14
ATOM 17854 N N . GLU A 1 42 ? -4.227 7.329 -2.827 1.00 0.20 68 GLU A N 14
ATOM 17855 C CA . GLU A 1 42 ? -5.482 7.996 -3.185 1.00 0.20 68 GLU A CA 14
ATOM 17856 C C . GLU A 1 42 ? -5.709 7.761 -4.671 1.00 0.23 68 GLU A C 14
ATOM 17857 O O . GLU A 1 42 ? -4.775 7.917 -5.453 1.00 0.29 68 GLU A O 14
ATOM 17869 N N . SER A 1 43 ? -6.903 7.338 -5.075 1.00 0.22 69 SER A N 14
ATOM 17870 C CA . SER A 1 43 ? -7.188 7.027 -6.476 1.00 0.25 69 SER A CA 14
ATOM 17871 C C . SER A 1 43 ? -8.658 7.184 -6.796 1.00 0.25 69 SER A C 14
ATOM 17872 O O . SER A 1 43 ? -9.514 6.714 -6.054 1.00 0.23 69 SER A O 14
ATOM 17880 N N . GLU A 1 44 ? -8.932 7.777 -7.953 1.00 0.37 70 GLU A N 14
ATOM 17881 C CA . GLU A 1 44 ? -10.256 7.990 -8.550 1.00 0.46 70 GLU A CA 14
ATOM 17882 C C . GLU A 1 44 ? -11.098 6.706 -8.720 1.00 0.53 70 GLU A C 14
ATOM 17883 O O . GLU A 1 44 ? -12.313 6.799 -8.913 1.00 0.78 70 GLU A O 14
ATOM 17895 N N . GLU A 1 45 ? -10.491 5.518 -8.639 1.00 0.43 71 GLU A N 14
ATOM 17896 C CA . GLU A 1 45 ? -11.193 4.225 -8.691 1.00 0.49 71 GLU A CA 14
ATOM 17897 C C . GLU A 1 45 ? -11.915 3.851 -7.384 1.00 0.51 71 GLU A C 14
ATOM 17898 O O . GLU A 1 45 ? -12.848 3.050 -7.404 1.00 0.70 71 GLU A O 14
ATOM 17910 N N . PHE A 1 46 ? -11.517 4.422 -6.242 1.00 0.40 72 PHE A N 14
ATOM 17911 C CA . PHE A 1 46 ? -11.918 3.936 -4.910 1.00 0.42 72 PHE A CA 14
ATOM 17912 C C . PHE A 1 46 ? -13.337 4.368 -4.440 1.00 0.47 72 PHE A C 14
ATOM 17913 O O . PHE A 1 46 ? -13.669 4.209 -3.263 1.00 0.50 72 PHE A O 14
ATOM 17930 N N . LYS A 1 47 ? -14.185 4.923 -5.320 1.00 0.50 73 LYS A N 14
ATOM 17931 C CA . LYS A 1 47 ? -15.401 5.689 -4.950 1.00 0.52 73 LYS A CA 14
ATOM 17932 C C . LYS A 1 47 ? -16.623 4.900 -4.469 1.00 0.59 73 LYS A C 14
ATOM 17933 O O . LYS A 1 47 ? -17.306 5.391 -3.571 1.00 0.84 73 LYS A O 14
ATOM 17952 N N . GLU A 1 48 ? -16.922 3.719 -5.002 1.00 0.64 74 GLU A N 14
ATOM 17953 C CA . GLU A 1 48 ? -18.000 2.853 -4.478 1.00 0.81 74 GLU A CA 14
ATOM 17954 C C . GLU A 1 48 ? -17.533 2.056 -3.251 1.00 1.02 74 GLU A C 14
ATOM 17955 O O . GLU A 1 48 ? -18.346 1.713 -2.391 1.00 2.26 74 GLU A O 14
ATOM 17967 N N . LYS A 1 49 ? -16.225 1.808 -3.141 1.00 0.51 75 LYS A N 14
ATOM 17968 C CA . LYS A 1 49 ? -15.623 0.949 -2.119 1.00 0.45 75 LYS A CA 14
ATOM 17969 C C . LYS A 1 49 ? -15.766 1.502 -0.707 1.00 0.53 75 LYS A C 14
ATOM 17970 O O . LYS A 1 49 ? -15.422 2.658 -0.444 1.00 0.65 75 LYS A O 14
ATOM 17989 N N . ARG A 1 50 ? -16.167 0.622 0.218 1.00 0.55 76 ARG A N 14
ATOM 17990 C CA . ARG A 1 50 ? -16.064 0.805 1.657 1.00 0.58 76 ARG A CA 14
ATOM 17991 C C . ARG A 1 50 ? -14.603 0.897 2.092 1.00 0.48 76 ARG A C 14
ATOM 17992 O O . ARG A 1 50 ? -13.750 0.327 1.415 1.00 0.33 76 ARG A O 14
ATOM 18013 N N . THR A 1 51 ? -14.328 1.442 3.275 1.00 0.60 77 THR A N 14
ATOM 18014 C CA . THR A 1 51 ? -13.021 1.374 3.967 1.00 0.52 77 THR A CA 14
ATOM 18015 C C . THR A 1 51 ? -12.275 0.046 3.769 1.00 0.46 77 THR A C 14
ATOM 18016 O O . THR A 1 51 ? -11.179 0.000 3.216 1.00 0.39 77 THR A O 14
ATOM 18027 N N . VAL A 1 52 ? -12.922 -1.056 4.151 1.00 0.49 78 VAL A N 14
ATOM 18028 C CA . VAL A 1 52 ? -12.397 -2.427 4.053 1.00 0.44 78 VAL A CA 14
ATOM 18029 C C . VAL A 1 52 ? -12.204 -2.883 2.604 1.00 0.38 78 VAL A C 14
ATOM 18030 O O . VAL A 1 52 ? -11.185 -3.490 2.271 1.00 0.37 78 VAL A O 14
ATOM 18043 N N . GLN A 1 53 ? -13.140 -2.524 1.718 1.00 0.38 79 GLN A N 14
ATOM 18044 C CA . GLN A 1 53 ? -13.038 -2.859 0.295 1.00 0.37 79 GLN A CA 14
ATOM 18045 C C . GLN A 1 53 ? -11.931 -2.075 -0.426 1.00 0.33 79 GLN A C 14
ATOM 18046 O O . GLN A 1 53 ? -11.381 -2.594 -1.395 1.00 0.49 79 GLN A O 14
ATOM 18060 N N . GLN A 1 54 ? -11.568 -0.876 0.047 1.00 0.23 80 GLN A N 14
ATOM 18061 C CA . GLN A 1 54 ? -10.368 -0.157 -0.390 1.00 0.24 80 GLN A CA 14
ATOM 18062 C C . GLN A 1 54 ? -9.106 -0.862 0.125 1.00 0.24 80 GLN A C 14
ATOM 18063 O O . GLN A 1 54 ? -8.249 -1.217 -0.681 1.00 0.27 80 GLN A O 14
ATOM 18077 N N . HIS A 1 55 ? -9.004 -1.135 1.436 1.00 0.24 81 HIS A N 14
ATOM 18078 C CA . HIS A 1 55 ? -7.827 -1.785 2.037 1.00 0.24 81 HIS A CA 14
ATOM 18079 C C . HIS A 1 55 ? -7.462 -3.106 1.339 1.00 0.23 81 HIS A C 14
ATOM 18080 O O . HIS A 1 55 ? -6.306 -3.269 0.945 1.00 0.23 81 HIS A O 14
ATOM 18094 N N . GLN A 1 56 ? -8.421 -4.015 1.118 1.00 0.24 82 GLN A N 14
ATOM 18095 C CA . GLN A 1 56 ? -8.221 -5.295 0.423 1.00 0.24 82 GLN A CA 14
ATOM 18096 C C . GLN A 1 56 ? -7.471 -5.146 -0.913 1.00 0.21 82 GLN A C 14
ATOM 18097 O O . GLN A 1 56 ? -6.539 -5.901 -1.170 1.00 0.22 82 GLN A O 14
ATOM 18111 N N . MET A 1 57 ? -7.802 -4.150 -1.739 1.00 0.21 83 MET A N 14
ATOM 18112 C CA . MET A 1 57 ? -7.142 -3.918 -3.035 1.00 0.20 83 MET A CA 14
ATOM 18113 C C . MET A 1 57 ? -5.640 -3.661 -2.877 1.00 0.21 83 MET A C 14
ATOM 18114 O O . MET A 1 57 ? -4.818 -4.214 -3.610 1.00 0.26 83 MET A O 14
ATOM 18128 N N . VAL A 1 58 ? -5.300 -2.826 -1.896 1.00 0.19 84 VAL A N 14
ATOM 18129 C CA . VAL A 1 58 ? -3.922 -2.421 -1.545 1.00 0.18 84 VAL A CA 14
ATOM 18130 C C . VAL A 1 58 ? -3.158 -3.558 -0.849 1.00 0.18 84 VAL A C 14
ATOM 18131 O O . VAL A 1 58 ? -1.956 -3.695 -1.037 1.00 0.21 84 VAL A O 14
ATOM 18144 N N . ASN A 1 59 ? -3.862 -4.408 -0.095 1.00 0.19 85 ASN A N 14
ATOM 18145 C CA . ASN A 1 59 ? -3.356 -5.613 0.571 1.00 0.20 85 ASN A CA 14
ATOM 18146 C C . ASN A 1 59 ? -2.957 -6.675 -0.477 1.00 0.21 85 ASN A C 14
ATOM 18147 O O . ASN A 1 59 ? -1.835 -7.177 -0.467 1.00 0.24 85 ASN A O 14
ATOM 18158 N N . GLN A 1 60 ? -3.828 -6.980 -1.443 1.00 0.22 86 GLN A N 14
ATOM 18159 C CA . GLN A 1 60 ? -3.630 -8.008 -2.447 1.00 0.29 86 GLN A CA 14
ATOM 18160 C C . GLN A 1 60 ? -2.533 -7.671 -3.468 1.00 0.31 86 GLN A C 14
ATOM 18161 O O . GLN A 1 60 ? -1.967 -8.561 -4.103 1.00 0.40 86 GLN A O 14
ATOM 18175 N N . ALA A 1 61 ? -2.218 -6.380 -3.589 1.00 0.28 87 ALA A N 14
ATOM 18176 C CA . ALA A 1 61 ? -1.215 -5.841 -4.497 1.00 0.29 87 ALA A CA 14
ATOM 18177 C C . ALA A 1 61 ? 0.176 -6.412 -4.206 1.00 0.29 87 ALA A C 14
ATOM 18178 O O . ALA A 1 61 ? 0.860 -6.857 -5.127 1.00 0.51 87 ALA A O 14
ATOM 18185 N N . LEU A 1 62 ? 0.567 -6.430 -2.927 1.00 0.19 88 LEU A N 14
ATOM 18186 C CA . LEU A 1 62 ? 1.909 -6.853 -2.494 1.00 0.27 88 LEU A CA 14
ATOM 18187 C C . LEU A 1 62 ? 1.922 -8.157 -1.696 1.00 0.31 88 LEU A C 14
ATOM 18188 O O . LEU A 1 62 ? 2.998 -8.705 -1.472 1.00 0.38 88 LEU A O 14
ATOM 18204 N N . LYS A 1 63 ? 0.746 -8.718 -1.383 1.00 0.31 89 LYS A N 14
ATOM 18205 C CA . LYS A 1 63 ? 0.574 -10.059 -0.814 1.00 0.38 89 LYS A CA 14
ATOM 18206 C C . LYS A 1 63 ? 1.373 -11.127 -1.549 1.00 0.52 89 LYS A C 14
ATOM 18207 O O . LYS A 1 63 ? 1.899 -12.053 -0.936 1.00 0.68 89 LYS A O 14
ATOM 18226 N N . GLU A 1 64 ? 1.486 -10.994 -2.865 1.00 0.61 90 GLU A N 14
ATOM 18227 C CA . GLU A 1 64 ? 2.196 -11.942 -3.696 1.00 0.90 90 GLU A CA 14
ATOM 18228 C C . GLU A 1 64 ? 3.737 -11.826 -3.620 1.00 0.90 90 GLU A C 14
ATOM 18229 O O . GLU A 1 64 ? 4.450 -12.568 -4.295 1.00 1.32 90 GLU A O 14
ATOM 18241 N N . GLU A 1 65 ? 4.255 -10.890 -2.823 1.00 0.57 91 GLU A N 14
ATOM 18242 C CA . GLU A 1 65 ? 5.666 -10.644 -2.523 1.00 0.55 91 GLU A CA 14
ATOM 18243 C C . GLU A 1 65 ? 5.948 -10.782 -1.013 1.00 0.53 91 GLU A C 14
ATOM 18244 O O . GLU A 1 65 ? 6.873 -11.495 -0.614 1.00 0.61 91 GLU A O 14
ATOM 18256 N N . ILE A 1 66 ? 5.136 -10.130 -0.175 1.00 0.51 92 ILE A N 14
ATOM 18257 C CA . ILE A 1 66 ? 5.165 -10.163 1.294 1.00 0.55 92 ILE A CA 14
ATOM 18258 C C . ILE A 1 66 ? 3.709 -10.231 1.776 1.00 0.52 92 ILE A C 14
ATOM 18259 O O . ILE A 1 66 ? 2.929 -9.326 1.513 1.00 0.65 92 ILE A O 14
ATOM 18275 N N . LYS A 1 67 ? 3.308 -11.282 2.490 1.00 0.48 93 LYS A N 14
ATOM 18276 C CA . LYS A 1 67 ? 1.902 -11.476 2.904 1.00 0.47 93 LYS A CA 14
ATOM 18277 C C . LYS A 1 67 ? 1.549 -10.773 4.226 1.00 0.51 93 LYS A C 14
ATOM 18278 O O . LYS A 1 67 ? 0.383 -10.734 4.614 1.00 0.54 93 LYS A O 14
ATOM 18297 N N . GLU A 1 68 ? 2.551 -10.277 4.952 1.00 0.59 94 GLU A N 14
ATOM 18298 C CA . GLU A 1 68 ? 2.561 -9.969 6.369 1.00 0.60 94 GLU A CA 14
ATOM 18299 C C . GLU A 1 68 ? 1.859 -8.650 6.774 1.00 0.53 94 GLU A C 14
ATOM 18300 O O . GLU A 1 68 ? 2.381 -7.853 7.559 1.00 0.62 94 GLU A O 14
ATOM 18312 N N . MET A 1 69 ? 0.642 -8.412 6.276 1.00 0.50 95 MET A N 14
ATOM 18313 C CA . MET A 1 69 ? -0.153 -7.201 6.533 1.00 0.52 95 MET A CA 14
ATOM 18314 C C . MET A 1 69 ? -0.604 -7.004 7.994 1.00 0.48 95 MET A C 14
ATOM 18315 O O . MET A 1 69 ? -1.217 -5.979 8.305 1.00 0.57 95 MET A O 14
ATOM 18329 N N . HIS A 1 70 ? -0.220 -7.898 8.911 1.00 0.42 96 HIS A N 14
ATOM 18330 C CA . HIS A 1 70 ? -0.218 -7.656 10.360 1.00 0.42 96 HIS A CA 14
ATOM 18331 C C . HIS A 1 70 ? 0.764 -6.555 10.817 1.00 0.46 96 HIS A C 14
ATOM 18332 O O . HIS A 1 70 ? 0.551 -5.934 11.862 1.00 0.72 96 HIS A O 14
ATOM 18346 N N . GLY A 1 71 ? 1.806 -6.287 10.023 1.00 0.38 97 GLY A N 14
ATOM 18347 C CA . GLY A 1 71 ? 2.781 -5.196 10.208 1.00 0.44 97 GLY A CA 14
ATOM 18348 C C . GLY A 1 71 ? 2.412 -3.878 9.522 1.00 0.44 97 GLY A C 14
ATOM 18349 O O . GLY A 1 71 ? 2.901 -2.813 9.898 1.00 0.53 97 GLY A O 14
ATOM 18353 N N . LEU A 1 72 ? 1.566 -3.934 8.498 1.00 0.43 98 LEU A N 14
ATOM 18354 C CA . LEU A 1 72 ? 1.279 -2.807 7.604 1.00 0.45 98 LEU A CA 14
ATOM 18355 C C . LEU A 1 72 ? 0.181 -1.882 8.145 1.00 0.51 98 LEU A C 14
ATOM 18356 O O . LEU A 1 72 ? -0.789 -2.328 8.762 1.00 0.82 98 LEU A O 14
ATOM 18372 N N . ARG A 1 73 ? 0.332 -0.587 7.864 1.00 0.30 99 ARG A N 14
ATOM 18373 C CA . ARG A 1 73 ? -0.611 0.495 8.196 1.00 0.27 99 ARG A CA 14
ATOM 18374 C C . ARG A 1 73 ? -1.013 1.240 6.920 1.00 0.28 99 ARG A C 14
ATOM 18375 O O . ARG A 1 73 ? -0.232 2.037 6.402 1.00 0.30 99 ARG A O 14
ATOM 18396 N N . ILE A 1 74 ? -2.206 0.948 6.403 1.00 0.27 100 ILE A N 14
ATOM 18397 C CA . ILE A 1 74 ? -2.706 1.460 5.109 1.00 0.22 100 ILE A CA 14
ATOM 18398 C C . ILE A 1 74 ? -3.762 2.543 5.250 1.00 0.21 100 ILE A C 14
ATOM 18399 O O . ILE A 1 74 ? -4.556 2.600 6.189 1.00 0.28 100 ILE A O 14
ATOM 18415 N N . PHE A 1 75 ? -3.676 3.428 4.269 1.00 0.25 101 PHE A N 14
ATOM 18416 C CA . PHE A 1 75 ? -4.388 4.668 4.108 1.00 0.26 101 PHE A CA 14
ATOM 18417 C C . PHE A 1 75 ? -4.768 4.838 2.624 1.00 0.26 101 PHE A C 14
ATOM 18418 O O . PHE A 1 75 ? -3.929 4.669 1.737 1.00 0.41 101 PHE A O 14
ATOM 18435 N N . THR A 1 76 ? -6.024 5.171 2.342 1.00 0.21 102 THR A N 14
ATOM 18436 C CA . THR A 1 76 ? -6.616 5.324 1.001 1.00 0.22 102 THR A CA 14
ATOM 18437 C C . THR A 1 76 ? -7.664 6.417 1.033 1.00 0.23 102 THR A C 14
ATOM 18438 O O . THR A 1 76 ? -8.382 6.602 2.019 1.00 0.33 102 THR A O 14
ATOM 18449 N N . SER A 1 77 ? -7.794 7.087 -0.099 1.00 0.28 103 SER A N 14
ATOM 18450 C CA . SER A 1 77 ? -8.824 8.078 -0.346 1.00 0.28 103 SER A CA 14
ATOM 18451 C C . SER A 1 77 ? -9.234 8.088 -1.820 1.00 0.23 103 SER A C 14
ATOM 18452 O O . SER A 1 77 ? -8.604 7.447 -2.664 1.00 0.27 103 SER A O 14
ATOM 18460 N N . VAL A 1 78 ? -10.289 8.826 -2.146 1.00 0.26 104 VAL A N 14
ATOM 18461 C CA . VAL A 1 78 ? -10.733 9.052 -3.529 1.00 0.24 104 VAL A CA 14
ATOM 18462 C C . VAL A 1 78 ? -11.098 10.521 -3.736 1.00 0.33 104 VAL A C 14
ATOM 18463 O O . VAL A 1 78 ? -11.873 11.076 -2.951 1.00 0.49 104 VAL A O 14
ATOM 18476 N N . PRO A 1 79 ? -10.555 11.177 -4.773 1.00 0.40 105 PRO A N 14
ATOM 18477 C CA . PRO A 1 79 ? -10.901 12.559 -5.078 1.00 0.60 105 PRO A CA 14
ATOM 18478 C C . PRO A 1 79 ? -12.311 12.620 -5.677 1.00 0.69 105 PRO A C 14
ATOM 18479 O O . PRO A 1 79 ? -12.631 11.870 -6.604 1.00 0.73 105 PRO A O 14
ATOM 18490 N N . LYS A 1 80 ? -13.179 13.461 -5.104 1.00 0.88 106 LYS A N 14
ATOM 18491 C CA . LYS A 1 80 ? -14.641 13.357 -5.261 1.00 1.04 106 LYS A CA 14
ATOM 18492 C C . LYS A 1 80 ? -15.365 14.703 -5.442 1.00 1.35 106 LYS A C 14
ATOM 18493 O O . LYS A 1 80 ? -16.569 14.808 -5.194 1.00 1.91 106 LYS A O 14
ATOM 18512 N N . ARG A 1 81 ? -14.630 15.721 -5.894 1.00 1.52 107 ARG A N 14
ATOM 18513 C CA . ARG A 1 81 ? -15.095 17.090 -6.218 1.00 1.91 107 ARG A CA 14
ATOM 18514 C C . ARG A 1 81 ? -15.398 17.285 -7.701 1.00 2.22 107 ARG A C 14
ATOM 18515 O O . ARG A 1 81 ? -16.325 18.065 -8.015 1.00 2.67 107 ARG A O 14
ATOM 18537 N N . ALA A 1 1 ? 11.288 5.163 11.362 1.00 6.63 27 ALA A N 15
ATOM 18538 C CA . ALA A 1 1 ? 11.024 4.984 9.919 1.00 5.61 27 ALA A CA 15
ATOM 18539 C C . ALA A 1 1 ? 12.338 4.856 9.151 1.00 4.02 27 ALA A C 15
ATOM 18540 O O . ALA A 1 1 ? 13.384 5.266 9.652 1.00 4.06 27 ALA A O 15
ATOM 18549 N N . THR A 1 2 ? 12.308 4.249 7.964 1.00 3.38 28 THR A N 15
ATOM 18550 C CA . THR A 1 2 ? 13.494 3.763 7.231 1.00 2.15 28 THR A CA 15
ATOM 18551 C C . THR A 1 2 ? 13.217 3.629 5.725 1.00 1.62 28 THR A C 15
ATOM 18552 O O . THR A 1 2 ? 12.085 3.809 5.269 1.00 2.26 28 THR A O 15
ATOM 18563 N N . GLN A 1 3 ? 14.236 3.256 4.945 1.00 1.06 29 GLN A N 15
ATOM 18564 C CA . GLN A 1 3 ? 14.059 2.354 3.800 1.00 0.77 29 GLN A CA 15
ATOM 18565 C C . GLN A 1 3 ? 14.541 0.932 4.127 1.00 0.69 29 GLN A C 15
ATOM 18566 O O . GLN A 1 3 ? 15.491 0.729 4.887 1.00 0.94 29 GLN A O 15
ATOM 18580 N N . THR A 1 4 ? 13.909 -0.044 3.480 1.00 0.50 30 THR A N 15
ATOM 18581 C CA . THR A 1 4 ? 14.395 -1.422 3.306 1.00 0.51 30 THR A CA 15
ATOM 18582 C C . THR A 1 4 ? 14.319 -1.802 1.828 1.00 0.47 30 THR A C 15
ATOM 18583 O O . THR A 1 4 ? 13.788 -1.041 1.016 1.00 0.51 30 THR A O 15
ATOM 18594 N N . GLU A 1 5 ? 14.840 -2.959 1.423 1.00 0.53 31 GLU A N 15
ATOM 18595 C CA . GLU A 1 5 ? 14.755 -3.396 0.022 1.00 0.59 31 GLU A CA 15
ATOM 18596 C C . GLU A 1 5 ? 13.319 -3.825 -0.342 1.00 0.45 31 GLU A C 15
ATOM 18597 O O . GLU A 1 5 ? 12.887 -3.660 -1.489 1.00 0.45 31 GLU A O 15
ATOM 18609 N N . GLY A 1 6 ? 12.548 -4.275 0.656 1.00 0.41 32 GLY A N 15
ATOM 18610 C CA . GLY A 1 6 ? 11.115 -4.546 0.565 1.00 0.38 32 GLY A CA 15
ATOM 18611 C C . GLY A 1 6 ? 10.273 -3.285 0.342 1.00 0.32 32 GLY A C 15
ATOM 18612 O O . GLY A 1 6 ? 9.325 -3.332 -0.435 1.00 0.34 32 GLY A O 15
ATOM 18616 N N . GLU A 1 7 ? 10.657 -2.146 0.932 1.00 0.28 33 GLU A N 15
ATOM 18617 C CA . GLU A 1 7 ? 10.038 -0.827 0.715 1.00 0.25 33 GLU A CA 15
ATOM 18618 C C . GLU A 1 7 ? 9.895 -0.508 -0.788 1.00 0.26 33 GLU A C 15
ATOM 18619 O O . GLU A 1 7 ? 8.799 -0.244 -1.294 1.00 0.36 33 GLU A O 15
ATOM 18631 N N . LEU A 1 8 ? 11.002 -0.662 -1.524 1.00 0.23 34 LEU A N 15
ATOM 18632 C CA . LEU A 1 8 ? 11.091 -0.416 -2.962 1.00 0.25 34 LEU A CA 15
ATOM 18633 C C . LEU A 1 8 ? 10.294 -1.459 -3.746 1.00 0.31 34 LEU A C 15
ATOM 18634 O O . LEU A 1 8 ? 9.471 -1.124 -4.587 1.00 0.39 34 LEU A O 15
ATOM 18650 N N . ARG A 1 9 ? 10.498 -2.740 -3.428 1.00 0.34 35 ARG A N 15
ATOM 18651 C CA . ARG A 1 9 ? 9.821 -3.880 -4.063 1.00 0.43 35 ARG A CA 15
ATOM 18652 C C . ARG A 1 9 ? 8.310 -3.719 -4.026 1.00 0.44 35 ARG A C 15
ATOM 18653 O O . ARG A 1 9 ? 7.651 -3.910 -5.050 1.00 0.57 35 ARG A O 15
ATOM 18674 N N . VAL A 1 10 ? 7.786 -3.362 -2.856 1.00 0.35 36 VAL A N 15
ATOM 18675 C CA . VAL A 1 10 ? 6.354 -3.165 -2.642 1.00 0.39 36 VAL A CA 15
ATOM 18676 C C . VAL A 1 10 ? 5.905 -1.937 -3.431 1.00 0.41 36 VAL A C 15
ATOM 18677 O O . VAL A 1 10 ? 4.941 -2.024 -4.191 1.00 0.48 36 VAL A O 15
ATOM 18690 N N . THR A 1 11 ? 6.652 -0.826 -3.334 1.00 0.36 37 THR A N 15
ATOM 18691 C CA . THR A 1 11 ? 6.393 0.396 -4.111 1.00 0.38 37 THR A CA 15
ATOM 18692 C C . THR A 1 11 ? 6.294 0.111 -5.613 1.00 0.43 37 THR A C 15
ATOM 18693 O O . THR A 1 11 ? 5.357 0.556 -6.271 1.00 0.52 37 THR A O 15
ATOM 18704 N N . GLN A 1 12 ? 7.207 -0.698 -6.146 1.00 0.40 38 GLN A N 15
ATOM 18705 C CA . GLN A 1 12 ? 7.280 -1.026 -7.574 1.00 0.47 38 GLN A CA 15
ATOM 18706 C C . GLN A 1 12 ? 6.028 -1.761 -8.091 1.00 0.56 38 GLN A C 15
ATOM 18707 O O . GLN A 1 12 ? 5.637 -1.551 -9.243 1.00 0.80 38 GLN A O 15
ATOM 18721 N N . ILE A 1 13 ? 5.376 -2.586 -7.262 1.00 0.42 39 ILE A N 15
ATOM 18722 C CA . ILE A 1 13 ? 4.081 -3.216 -7.604 1.00 0.37 39 ILE A CA 15
ATOM 18723 C C . ILE A 1 13 ? 2.903 -2.266 -7.346 1.00 0.36 39 ILE A C 15
ATOM 18724 O O . ILE A 1 13 ? 1.953 -2.236 -8.130 1.00 0.38 39 ILE A O 15
ATOM 18740 N N . LEU A 1 14 ? 2.959 -1.432 -6.303 1.00 0.36 40 LEU A N 15
ATOM 18741 C CA . LEU A 1 14 ? 1.911 -0.431 -6.054 1.00 0.37 40 LEU A CA 15
ATOM 18742 C C . LEU A 1 14 ? 1.634 0.479 -7.261 1.00 0.37 40 LEU A C 15
ATOM 18743 O O . LEU A 1 14 ? 0.473 0.760 -7.550 1.00 0.40 40 LEU A O 15
ATOM 18759 N N . LYS A 1 15 ? 2.668 0.889 -8.003 1.00 0.35 41 LYS A N 15
ATOM 18760 C CA . LYS A 1 15 ? 2.528 1.785 -9.176 1.00 0.33 41 LYS A CA 15
ATOM 18761 C C . LYS A 1 15 ? 1.994 1.112 -10.434 1.00 0.48 41 LYS A C 15
ATOM 18762 O O . LYS A 1 15 ? 1.683 1.789 -11.408 1.00 0.74 41 LYS A O 15
ATOM 18781 N N . GLU A 1 16 ? 1.894 -0.209 -10.433 1.00 0.43 42 GLU A N 15
ATOM 18782 C CA . GLU A 1 16 ? 1.185 -1.011 -11.393 1.00 0.38 42 GLU A CA 15
ATOM 18783 C C . GLU A 1 16 ? -0.257 -1.261 -11.012 1.00 0.30 42 GLU A C 15
ATOM 18784 O O . GLU A 1 16 ? -1.131 -1.210 -11.881 1.00 0.35 42 GLU A O 15
ATOM 18796 N N . LYS A 1 17 ? -0.523 -1.525 -9.724 1.00 0.27 43 LYS A N 15
ATOM 18797 C CA . LYS A 1 17 ? -1.900 -1.714 -9.313 1.00 0.28 43 LYS A CA 15
ATOM 18798 C C . LYS A 1 17 ? -2.663 -0.393 -9.265 1.00 0.30 43 LYS A C 15
ATOM 18799 O O . LYS A 1 17 ? -3.861 -0.387 -9.558 1.00 0.43 43 LYS A O 15
ATOM 18818 N N . PHE A 1 18 ? -1.959 0.710 -8.976 1.00 0.24 44 PHE A N 15
ATOM 18819 C CA . PHE A 1 18 ? -2.525 2.056 -8.884 1.00 0.26 44 PHE A CA 15
ATOM 18820 C C . PHE A 1 18 ? -1.771 3.195 -9.615 1.00 0.39 44 PHE A C 15
ATOM 18821 O O . PHE A 1 18 ? -1.491 4.238 -9.018 1.00 0.41 44 PHE A O 15
ATOM 18838 N N . PRO A 1 19 ? -1.470 3.067 -10.921 1.00 0.59 45 PRO A N 15
ATOM 18839 C CA . PRO A 1 19 ? -0.792 4.103 -11.713 1.00 0.88 45 PRO A CA 15
ATOM 18840 C C . PRO A 1 19 ? -1.559 5.424 -11.817 1.00 1.08 45 PRO A C 15
ATOM 18841 O O . PRO A 1 19 ? -0.943 6.475 -11.988 1.00 1.35 45 PRO A O 15
ATOM 18852 N N . ARG A 1 20 ? -2.890 5.411 -11.702 1.00 1.01 46 ARG A N 15
ATOM 18853 C CA . ARG A 1 20 ? -3.739 6.599 -11.865 1.00 1.18 46 ARG A CA 15
ATOM 18854 C C . ARG A 1 20 ? -4.024 7.359 -10.558 1.00 0.77 46 ARG A C 15
ATOM 18855 O O . ARG A 1 20 ? -4.621 8.440 -10.593 1.00 0.90 46 ARG A O 15
ATOM 18876 N N . ALA A 1 21 ? -3.555 6.841 -9.424 1.00 0.40 47 ALA A N 15
ATOM 18877 C CA . ALA A 1 21 ? -3.651 7.448 -8.096 1.00 0.25 47 ALA A CA 15
ATOM 18878 C C . ALA A 1 21 ? -3.077 8.879 -7.997 1.00 0.37 47 ALA A C 15
ATOM 18879 O O . ALA A 1 21 ? -2.112 9.232 -8.687 1.00 0.60 47 ALA A O 15
ATOM 18886 N N . THR A 1 22 ? -3.649 9.691 -7.104 1.00 0.28 48 THR A N 15
ATOM 18887 C CA . THR A 1 22 ? -3.248 11.077 -6.807 1.00 0.34 48 THR A CA 15
ATOM 18888 C C . THR A 1 22 ? -2.410 11.194 -5.529 1.00 0.52 48 THR A C 15
ATOM 18889 O O . THR A 1 22 ? -1.789 12.237 -5.307 1.00 0.91 48 THR A O 15
ATOM 18900 N N . ALA A 1 23 ? -2.308 10.119 -4.738 1.00 0.32 49 ALA A N 15
ATOM 18901 C CA . ALA A 1 23 ? -1.152 9.834 -3.883 1.00 0.28 49 ALA A CA 15
ATOM 18902 C C . ALA A 1 23 ? -0.747 8.349 -3.998 1.00 0.20 49 ALA A C 15
ATOM 18903 O O . ALA A 1 23 ? -1.628 7.496 -4.084 1.00 0.19 49 ALA A O 15
ATOM 18910 N N . ILE A 1 24 ? 0.558 8.039 -3.991 1.00 0.22 50 ILE A N 15
ATOM 18911 C CA . ILE A 1 24 ? 1.125 6.671 -3.914 1.00 0.27 50 ILE A CA 15
ATOM 18912 C C . ILE A 1 24 ? 2.533 6.698 -3.302 1.00 0.32 50 ILE A C 15
ATOM 18913 O O . ILE A 1 24 ? 3.499 7.122 -3.943 1.00 0.38 50 ILE A O 15
ATOM 18929 N N . LYS A 1 25 ? 2.667 6.213 -2.062 1.00 0.32 51 LYS A N 15
ATOM 18930 C CA . LYS A 1 25 ? 3.941 6.092 -1.335 1.00 0.42 51 LYS A CA 15
ATOM 18931 C C . LYS A 1 25 ? 3.918 5.000 -0.257 1.00 0.44 51 LYS A C 15
ATOM 18932 O O . LYS A 1 25 ? 2.855 4.634 0.247 1.00 0.41 51 LYS A O 15
ATOM 18951 N N . VAL A 1 26 ? 5.107 4.507 0.090 1.00 0.49 52 VAL A N 15
ATOM 18952 C CA . VAL A 1 26 ? 5.389 3.494 1.125 1.00 0.39 52 VAL A CA 15
ATOM 18953 C C . VAL A 1 26 ? 6.362 4.072 2.151 1.00 0.36 52 VAL A C 15
ATOM 18954 O O . VAL A 1 26 ? 7.185 4.919 1.804 1.00 0.43 52 VAL A O 15
ATOM 18967 N N . THR A 1 27 ? 6.311 3.608 3.401 1.00 0.34 53 THR A N 15
ATOM 18968 C CA . THR A 1 27 ? 7.348 3.896 4.399 1.00 0.35 53 THR A CA 15
ATOM 18969 C C . THR A 1 27 ? 7.650 2.645 5.196 1.00 0.29 53 THR A C 15
ATOM 18970 O O . THR A 1 27 ? 6.791 2.146 5.908 1.00 0.24 53 THR A O 15
ATOM 18981 N N . ASP A 1 28 ? 8.874 2.130 5.112 1.00 0.40 54 ASP A N 15
ATOM 18982 C CA . ASP A 1 28 ? 9.323 1.111 6.060 1.00 0.35 54 ASP A CA 15
ATOM 18983 C C . ASP A 1 28 ? 9.398 1.727 7.460 1.00 0.38 54 ASP A C 15
ATOM 18984 O O . ASP A 1 28 ? 9.924 2.822 7.668 1.00 0.53 54 ASP A O 15
ATOM 18993 N N . ILE A 1 29 ? 8.843 1.001 8.420 1.00 0.31 55 ILE A N 15
ATOM 18994 C CA . ILE A 1 29 ? 8.813 1.373 9.834 1.00 0.42 55 ILE A CA 15
ATOM 18995 C C . ILE A 1 29 ? 9.385 0.224 10.680 1.00 0.54 55 ILE A C 15
ATOM 18996 O O . ILE A 1 29 ? 8.977 -0.005 11.819 1.00 0.61 55 ILE A O 15
ATOM 19012 N N . SER A 1 30 ? 10.349 -0.513 10.111 1.00 0.62 56 SER A N 15
ATOM 19013 C CA . SER A 1 30 ? 10.896 -1.779 10.609 1.00 0.66 56 SER A CA 15
ATOM 19014 C C . SER A 1 30 ? 12.386 -1.960 10.295 1.00 0.67 56 SER A C 15
ATOM 19015 O O . SER A 1 30 ? 12.834 -3.036 9.919 1.00 0.58 56 SER A O 15
ATOM 19023 N N . GLY A 1 31 ? 13.209 -0.934 10.520 1.00 1.03 57 GLY A N 15
ATOM 19024 C CA . GLY A 1 31 ? 14.654 -0.978 10.254 1.00 1.13 57 GLY A CA 15
ATOM 19025 C C . GLY A 1 31 ? 15.407 -2.198 10.824 1.00 1.10 57 GLY A C 15
ATOM 19026 O O . GLY A 1 31 ? 16.342 -2.701 10.192 1.00 1.43 57 GLY A O 15
ATOM 19030 N N . GLY A 1 32 ? 14.970 -2.741 11.967 1.00 1.20 58 GLY A N 15
ATOM 19031 C CA . GLY A 1 32 ? 15.548 -3.940 12.589 1.00 1.33 58 GLY A CA 15
ATOM 19032 C C . GLY A 1 32 ? 15.163 -5.290 11.954 1.00 1.28 58 GLY A C 15
ATOM 19033 O O . GLY A 1 32 ? 15.802 -6.296 12.275 1.00 1.49 58 GLY A O 15
ATOM 19037 N N . CYS A 1 33 ? 14.156 -5.350 11.071 1.00 1.12 59 CYS A N 15
ATOM 19038 C CA . CYS A 1 33 ? 13.617 -6.608 10.517 1.00 1.16 59 CYS A CA 15
ATOM 19039 C C . CYS A 1 33 ? 13.093 -6.494 9.071 1.00 1.05 59 CYS A C 15
ATOM 19040 O O . CYS A 1 33 ? 13.347 -7.362 8.230 1.00 1.40 59 CYS A O 15
ATOM 19048 N N . GLY A 1 34 ? 12.351 -5.424 8.801 1.00 0.69 60 GLY A N 15
ATOM 19049 C CA . GLY A 1 34 ? 11.537 -5.147 7.623 1.00 0.59 60 GLY A CA 15
ATOM 19050 C C . GLY A 1 34 ? 10.243 -5.972 7.598 1.00 0.71 60 GLY A C 15
ATOM 19051 O O . GLY A 1 34 ? 9.921 -6.628 6.602 1.00 0.93 60 GLY A O 15
ATOM 19055 N N . ALA A 1 35 ? 9.531 -5.990 8.728 1.00 0.75 61 ALA A N 15
ATOM 19056 C CA . ALA A 1 35 ? 8.217 -6.616 8.897 1.00 0.90 61 ALA A CA 15
ATOM 19057 C C . ALA A 1 35 ? 7.025 -5.643 8.741 1.00 0.70 61 ALA A C 15
ATOM 19058 O O . ALA A 1 35 ? 5.947 -6.062 8.311 1.00 0.78 61 ALA A O 15
ATOM 19065 N N . MET A 1 36 ? 7.192 -4.357 9.068 1.00 0.62 62 MET A N 15
ATOM 19066 C CA . MET A 1 36 ? 6.149 -3.328 9.016 1.00 0.39 62 MET A CA 15
ATOM 19067 C C . MET A 1 36 ? 6.393 -2.258 7.960 1.00 0.32 62 MET A C 15
ATOM 19068 O O . MET A 1 36 ? 7.506 -1.746 7.824 1.00 0.33 62 MET A O 15
ATOM 19082 N N . TYR A 1 37 ? 5.298 -1.831 7.328 1.00 0.30 63 TYR A N 15
ATOM 19083 C CA . TYR A 1 37 ? 5.284 -0.710 6.397 1.00 0.30 63 TYR A CA 15
ATOM 19084 C C . TYR A 1 37 ? 4.009 0.127 6.496 1.00 0.34 63 TYR A C 15
ATOM 19085 O O . TYR A 1 37 ? 2.897 -0.382 6.595 1.00 0.42 63 TYR A O 15
ATOM 19103 N N . GLU A 1 38 ? 4.176 1.426 6.354 1.00 0.33 64 GLU A N 15
ATOM 19104 C CA . GLU A 1 38 ? 3.129 2.393 6.066 1.00 0.44 64 GLU A CA 15
ATOM 19105 C C . GLU A 1 38 ? 2.869 2.433 4.552 1.00 0.61 64 GLU A C 15
ATOM 19106 O O . GLU A 1 38 ? 3.821 2.387 3.777 1.00 0.87 64 GLU A O 15
ATOM 19118 N N . ILE A 1 39 ? 1.614 2.534 4.106 1.00 0.49 65 ILE A N 15
ATOM 19119 C CA . ILE A 1 39 ? 1.263 2.732 2.685 1.00 0.45 65 ILE A CA 15
ATOM 19120 C C . ILE A 1 39 ? 0.170 3.796 2.581 1.00 0.36 65 ILE A C 15
ATOM 19121 O O . ILE A 1 39 ? -0.858 3.674 3.242 1.00 0.32 65 ILE A O 15
ATOM 19137 N N . LYS A 1 40 ? 0.358 4.803 1.722 1.00 0.34 66 LYS A N 15
ATOM 19138 C CA . LYS A 1 40 ? -0.571 5.930 1.535 1.00 0.22 66 LYS A CA 15
ATOM 19139 C C . LYS A 1 40 ? -0.938 6.057 0.059 1.00 0.17 66 LYS A C 15
ATOM 19140 O O . LYS A 1 40 ? -0.065 6.322 -0.772 1.00 0.23 66 LYS A O 15
ATOM 19159 N N . ILE A 1 41 ? -2.213 5.808 -0.256 1.00 0.15 67 ILE A N 15
ATOM 19160 C CA . ILE A 1 41 ? -2.793 5.830 -1.595 1.00 0.16 67 ILE A CA 15
ATOM 19161 C C . ILE A 1 41 ? -3.998 6.790 -1.607 1.00 0.19 67 ILE A C 15
ATOM 19162 O O . ILE A 1 41 ? -4.600 7.051 -0.568 1.00 0.22 67 ILE A O 15
ATOM 19178 N N . GLU A 1 42 ? -4.382 7.297 -2.771 1.00 0.21 68 GLU A N 15
ATOM 19179 C CA . GLU A 1 42 ? -5.637 8.020 -3.030 1.00 0.23 68 GLU A CA 15
ATOM 19180 C C . GLU A 1 42 ? -5.920 7.923 -4.530 1.00 0.25 68 GLU A C 15
ATOM 19181 O O . GLU A 1 42 ? -5.008 8.137 -5.319 1.00 0.27 68 GLU A O 15
ATOM 19193 N N . SER A 1 43 ? -7.119 7.519 -4.962 1.00 0.26 69 SER A N 15
ATOM 19194 C CA . SER A 1 43 ? -7.385 7.236 -6.387 1.00 0.27 69 SER A CA 15
ATOM 19195 C C . SER A 1 43 ? -8.860 7.263 -6.733 1.00 0.26 69 SER A C 15
ATOM 19196 O O . SER A 1 43 ? -9.687 6.806 -5.952 1.00 0.24 69 SER A O 15
ATOM 19204 N N . GLU A 1 44 ? -9.174 7.726 -7.943 1.00 0.30 70 GLU A N 15
ATOM 19205 C CA . GLU A 1 44 ? -10.525 7.920 -8.493 1.00 0.35 70 GLU A CA 15
ATOM 19206 C C . GLU A 1 44 ? -11.382 6.638 -8.558 1.00 0.39 70 GLU A C 15
ATOM 19207 O O . GLU A 1 44 ? -12.601 6.682 -8.713 1.00 0.58 70 GLU A O 15
ATOM 19219 N N . GLU A 1 45 ? -10.733 5.480 -8.455 1.00 0.33 71 GLU A N 15
ATOM 19220 C CA . GLU A 1 45 ? -11.357 4.150 -8.364 1.00 0.34 71 GLU A CA 15
ATOM 19221 C C . GLU A 1 45 ? -11.936 3.796 -6.984 1.00 0.34 71 GLU A C 15
ATOM 19222 O O . GLU A 1 45 ? -12.765 2.893 -6.875 1.00 0.42 71 GLU A O 15
ATOM 19234 N N . PHE A 1 46 ? -11.508 4.461 -5.905 1.00 0.29 72 PHE A N 15
ATOM 19235 C CA . PHE A 1 46 ? -11.796 4.012 -4.536 1.00 0.26 72 PHE A CA 15
ATOM 19236 C C . PHE A 1 46 ? -13.199 4.384 -4.013 1.00 0.30 72 PHE A C 15
ATOM 19237 O O . PHE A 1 46 ? -13.506 4.138 -2.844 1.00 0.37 72 PHE A O 15
ATOM 19254 N N . LYS A 1 47 ? -14.060 4.963 -4.859 1.00 0.36 73 LYS A N 15
ATOM 19255 C CA . LYS A 1 47 ? -15.363 5.529 -4.471 1.00 0.46 73 LYS A CA 15
ATOM 19256 C C . LYS A 1 47 ? -16.438 4.492 -4.143 1.00 0.55 73 LYS A C 15
ATOM 19257 O O . LYS A 1 47 ? -17.028 4.569 -3.065 1.00 0.93 73 LYS A O 15
ATOM 19276 N N . GLU A 1 48 ? -16.668 3.486 -4.993 1.00 0.52 74 GLU A N 15
ATOM 19277 C CA . GLU A 1 48 ? -17.725 2.479 -4.777 1.00 0.66 74 GLU A CA 15
ATOM 19278 C C . GLU A 1 48 ? -17.325 1.352 -3.791 1.00 0.69 74 GLU A C 15
ATOM 19279 O O . GLU A 1 48 ? -17.834 0.228 -3.836 1.00 1.16 74 GLU A O 15
ATOM 19291 N N . LYS A 1 49 ? -16.382 1.663 -2.892 1.00 0.41 75 LYS A N 15
ATOM 19292 C CA . LYS A 1 49 ? -15.787 0.780 -1.884 1.00 0.37 75 LYS A CA 15
ATOM 19293 C C . LYS A 1 49 ? -16.052 1.304 -0.481 1.00 0.45 75 LYS A C 15
ATOM 19294 O O . LYS A 1 49 ? -15.899 2.500 -0.224 1.00 0.54 75 LYS A O 15
ATOM 19313 N N . ARG A 1 50 ? -16.321 0.392 0.457 1.00 0.47 76 ARG A N 15
ATOM 19314 C CA . ARG A 1 50 ? -16.155 0.644 1.871 1.00 0.50 76 ARG A CA 15
ATOM 19315 C C . ARG A 1 50 ? -14.683 0.802 2.234 1.00 0.44 76 ARG A C 15
ATOM 19316 O O . ARG A 1 50 ? -13.822 0.319 1.503 1.00 0.34 76 ARG A O 15
ATOM 19337 N N . THR A 1 51 ? -14.402 1.310 3.425 1.00 0.52 77 THR A N 15
ATOM 19338 C CA . THR A 1 51 ? -13.058 1.356 4.022 1.00 0.51 77 THR A CA 15
ATOM 19339 C C . THR A 1 51 ? -12.286 0.039 3.941 1.00 0.43 77 THR A C 15
ATOM 19340 O O . THR A 1 51 ? -11.194 -0.010 3.378 1.00 0.37 77 THR A O 15
ATOM 19351 N N . VAL A 1 52 ? -12.882 -1.054 4.412 1.00 0.44 78 VAL A N 15
ATOM 19352 C CA . VAL A 1 52 ? -12.290 -2.403 4.316 1.00 0.42 78 VAL A CA 15
ATOM 19353 C C . VAL A 1 52 ? -12.066 -2.847 2.863 1.00 0.34 78 VAL A C 15
ATOM 19354 O O . VAL A 1 52 ? -11.028 -3.429 2.544 1.00 0.35 78 VAL A O 15
ATOM 19367 N N . GLN A 1 53 ? -12.987 -2.507 1.954 1.00 0.32 79 GLN A N 15
ATOM 19368 C CA . GLN A 1 53 ? -12.860 -2.873 0.538 1.00 0.29 79 GLN A CA 15
ATOM 19369 C C . GLN A 1 53 ? -11.809 -2.026 -0.198 1.00 0.27 79 GLN A C 15
ATOM 19370 O O . GLN A 1 53 ? -11.194 -2.536 -1.136 1.00 0.40 79 GLN A O 15
ATOM 19384 N N . GLN A 1 54 ? -11.553 -0.785 0.246 1.00 0.20 80 GLN A N 15
ATOM 19385 C CA . GLN A 1 54 ? -10.399 0.019 -0.169 1.00 0.22 80 GLN A CA 15
ATOM 19386 C C . GLN A 1 54 ? -9.100 -0.656 0.292 1.00 0.23 80 GLN A C 15
ATOM 19387 O O . GLN A 1 54 ? -8.266 -0.984 -0.552 1.00 0.25 80 GLN A O 15
ATOM 19401 N N . HIS A 1 55 ? -8.950 -0.932 1.598 1.00 0.25 81 HIS A N 15
ATOM 19402 C CA . HIS A 1 55 ? -7.758 -1.582 2.163 1.00 0.26 81 HIS A CA 15
ATOM 19403 C C . HIS A 1 55 ? -7.418 -2.895 1.447 1.00 0.26 81 HIS A C 15
ATOM 19404 O O . HIS A 1 55 ? -6.274 -3.075 1.028 1.00 0.26 81 HIS A O 15
ATOM 19418 N N . GLN A 1 56 ? -8.398 -3.781 1.241 1.00 0.27 82 GLN A N 15
ATOM 19419 C CA . GLN A 1 56 ? -8.229 -5.055 0.542 1.00 0.28 82 GLN A CA 15
ATOM 19420 C C . GLN A 1 56 ? -7.577 -4.905 -0.843 1.00 0.30 82 GLN A C 15
ATOM 19421 O O . GLN A 1 56 ? -6.685 -5.690 -1.156 1.00 0.31 82 GLN A O 15
ATOM 19435 N N . MET A 1 57 ? -7.921 -3.888 -1.646 1.00 0.31 83 MET A N 15
ATOM 19436 C CA . MET A 1 57 ? -7.298 -3.719 -2.975 1.00 0.31 83 MET A CA 15
ATOM 19437 C C . MET A 1 57 ? -5.787 -3.449 -2.852 1.00 0.30 83 MET A C 15
ATOM 19438 O O . MET A 1 57 ? -4.985 -3.952 -3.639 1.00 0.35 83 MET A O 15
ATOM 19452 N N . VAL A 1 58 ? -5.390 -2.678 -1.833 1.00 0.24 84 VAL A N 15
ATOM 19453 C CA . VAL A 1 58 ? -3.990 -2.319 -1.533 1.00 0.21 84 VAL A CA 15
ATOM 19454 C C . VAL A 1 58 ? -3.237 -3.479 -0.870 1.00 0.22 84 VAL A C 15
ATOM 19455 O O . VAL A 1 58 ? -2.045 -3.645 -1.096 1.00 0.26 84 VAL A O 15
ATOM 19468 N N . ASN A 1 59 ? -3.936 -4.317 -0.098 1.00 0.23 85 ASN A N 15
ATOM 19469 C CA . ASN A 1 59 ? -3.421 -5.548 0.510 1.00 0.22 85 ASN A CA 15
ATOM 19470 C C . ASN A 1 59 ? -3.111 -6.594 -0.584 1.00 0.27 85 ASN A C 15
ATOM 19471 O O . ASN A 1 59 ? -2.001 -7.121 -0.643 1.00 0.29 85 ASN A O 15
ATOM 19482 N N . GLN A 1 60 ? -4.031 -6.832 -1.525 1.00 0.30 86 GLN A N 15
ATOM 19483 C CA . GLN A 1 60 ? -3.853 -7.776 -2.634 1.00 0.36 86 GLN A CA 15
ATOM 19484 C C . GLN A 1 60 ? -2.683 -7.405 -3.565 1.00 0.30 86 GLN A C 15
ATOM 19485 O O . GLN A 1 60 ? -2.055 -8.284 -4.158 1.00 0.35 86 GLN A O 15
ATOM 19499 N N . ALA A 1 61 ? -2.348 -6.113 -3.657 1.00 0.26 87 ALA A N 15
ATOM 19500 C CA . ALA A 1 61 ? -1.307 -5.587 -4.534 1.00 0.25 87 ALA A CA 15
ATOM 19501 C C . ALA A 1 61 ? 0.069 -6.189 -4.233 1.00 0.28 87 ALA A C 15
ATOM 19502 O O . ALA A 1 61 ? 0.843 -6.441 -5.155 1.00 0.37 87 ALA A O 15
ATOM 19509 N N . LEU A 1 62 ? 0.358 -6.452 -2.956 1.00 0.27 88 LEU A N 15
ATOM 19510 C CA . LEU A 1 62 ? 1.645 -6.991 -2.513 1.00 0.31 88 LEU A CA 15
ATOM 19511 C C . LEU A 1 62 ? 1.533 -8.302 -1.732 1.00 0.36 88 LEU A C 15
ATOM 19512 O O . LEU A 1 62 ? 2.565 -8.910 -1.475 1.00 0.43 88 LEU A O 15
ATOM 19528 N N . LYS A 1 63 ? 0.316 -8.805 -1.467 1.00 0.37 89 LYS A N 15
ATOM 19529 C CA . LYS A 1 63 ? 0.058 -10.078 -0.777 1.00 0.44 89 LYS A CA 15
ATOM 19530 C C . LYS A 1 63 ? 0.863 -11.236 -1.353 1.00 0.52 89 LYS A C 15
ATOM 19531 O O . LYS A 1 63 ? 1.287 -12.139 -0.633 1.00 0.65 89 LYS A O 15
ATOM 19550 N N . GLU A 1 64 ? 1.030 -11.253 -2.669 1.00 0.55 90 GLU A N 15
ATOM 19551 C CA . GLU A 1 64 ? 1.645 -12.363 -3.356 1.00 0.71 90 GLU A CA 15
ATOM 19552 C C . GLU A 1 64 ? 3.191 -12.342 -3.220 1.00 0.72 90 GLU A C 15
ATOM 19553 O O . GLU A 1 64 ? 3.878 -13.329 -3.490 1.00 0.92 90 GLU A O 15
ATOM 19565 N N . GLU A 1 65 ? 3.728 -11.216 -2.746 1.00 0.61 91 GLU A N 15
ATOM 19566 C CA . GLU A 1 65 ? 5.135 -10.834 -2.661 1.00 0.65 91 GLU A CA 15
ATOM 19567 C C . GLU A 1 65 ? 5.611 -10.827 -1.190 1.00 0.60 91 GLU A C 15
ATOM 19568 O O . GLU A 1 65 ? 6.591 -11.495 -0.842 1.00 0.68 91 GLU A O 15
ATOM 19580 N N . ILE A 1 66 ? 4.869 -10.143 -0.312 1.00 0.57 92 ILE A N 15
ATOM 19581 C CA . ILE A 1 66 ? 4.911 -10.217 1.153 1.00 0.64 92 ILE A CA 15
ATOM 19582 C C . ILE A 1 66 ? 3.464 -10.415 1.623 1.00 0.68 92 ILE A C 15
ATOM 19583 O O . ILE A 1 66 ? 2.619 -9.587 1.310 1.00 0.88 92 ILE A O 15
ATOM 19599 N N . LYS A 1 67 ? 3.124 -11.456 2.384 1.00 0.60 93 LYS A N 15
ATOM 19600 C CA . LYS A 1 67 ? 1.742 -11.676 2.810 1.00 0.57 93 LYS A CA 15
ATOM 19601 C C . LYS A 1 67 ? 1.410 -11.159 4.215 1.00 0.56 93 LYS A C 15
ATOM 19602 O O . LYS A 1 67 ? 0.260 -11.189 4.645 1.00 0.55 93 LYS A O 15
ATOM 19621 N N . GLU A 1 68 ? 2.418 -10.745 4.970 1.00 0.65 94 GLU A N 15
ATOM 19622 C CA . GLU A 1 68 ? 2.406 -10.481 6.394 1.00 0.70 94 GLU A CA 15
ATOM 19623 C C . GLU A 1 68 ? 1.852 -9.090 6.780 1.00 0.59 94 GLU A C 15
ATOM 19624 O O . GLU A 1 68 ? 2.470 -8.336 7.543 1.00 0.72 94 GLU A O 15
ATOM 19636 N N . MET A 1 69 ? 0.667 -8.740 6.262 1.00 0.50 95 MET A N 15
ATOM 19637 C CA . MET A 1 69 ? 0.022 -7.428 6.446 1.00 0.54 95 MET A CA 15
ATOM 19638 C C . MET A 1 69 ? -0.386 -7.101 7.894 1.00 0.53 95 MET A C 15
ATOM 19639 O O . MET A 1 69 ? -0.782 -5.967 8.163 1.00 0.70 95 MET A O 15
ATOM 19653 N N . HIS A 1 70 ? -0.182 -8.008 8.854 1.00 0.45 96 HIS A N 15
ATOM 19654 C CA . HIS A 1 70 ? -0.242 -7.699 10.290 1.00 0.43 96 HIS A CA 15
ATOM 19655 C C . HIS A 1 70 ? 0.836 -6.701 10.771 1.00 0.57 96 HIS A C 15
ATOM 19656 O O . HIS A 1 70 ? 0.690 -6.106 11.838 1.00 0.86 96 HIS A O 15
ATOM 19670 N N . GLY A 1 71 ? 1.880 -6.445 9.973 1.00 0.49 97 GLY A N 15
ATOM 19671 C CA . GLY A 1 71 ? 2.824 -5.330 10.185 1.00 0.53 97 GLY A CA 15
ATOM 19672 C C . GLY A 1 71 ? 2.461 -4.038 9.436 1.00 0.50 97 GLY A C 15
ATOM 19673 O O . GLY A 1 71 ? 2.970 -2.965 9.758 1.00 0.54 97 GLY A O 15
ATOM 19677 N N . LEU A 1 72 ? 1.594 -4.118 8.424 1.00 0.49 98 LEU A N 15
ATOM 19678 C CA . LEU A 1 72 ? 1.304 -3.021 7.495 1.00 0.48 98 LEU A CA 15
ATOM 19679 C C . LEU A 1 72 ? 0.168 -2.119 7.983 1.00 0.50 98 LEU A C 15
ATOM 19680 O O . LEU A 1 72 ? -0.778 -2.564 8.638 1.00 0.81 98 LEU A O 15
ATOM 19696 N N . ARG A 1 73 ? 0.298 -0.836 7.649 1.00 0.39 99 ARG A N 15
ATOM 19697 C CA . ARG A 1 73 ? -0.560 0.279 8.079 1.00 0.39 99 ARG A CA 15
ATOM 19698 C C . ARG A 1 73 ? -0.965 1.125 6.871 1.00 0.34 99 ARG A C 15
ATOM 19699 O O . ARG A 1 73 ? -0.176 1.925 6.371 1.00 0.34 99 ARG A O 15
ATOM 19720 N N . ILE A 1 74 ? -2.176 0.901 6.369 1.00 0.31 100 ILE A N 15
ATOM 19721 C CA . ILE A 1 74 ? -2.645 1.452 5.082 1.00 0.22 100 ILE A CA 15
ATOM 19722 C C . ILE A 1 74 ? -3.674 2.557 5.224 1.00 0.21 100 ILE A C 15
ATOM 19723 O O . ILE A 1 74 ? -4.495 2.605 6.137 1.00 0.28 100 ILE A O 15
ATOM 19739 N N . PHE A 1 75 ? -3.549 3.472 4.274 1.00 0.20 101 PHE A N 15
ATOM 19740 C CA . PHE A 1 75 ? -4.221 4.738 4.158 1.00 0.20 101 PHE A CA 15
ATOM 19741 C C . PHE A 1 75 ? -4.688 4.896 2.700 1.00 0.20 101 PHE A C 15
ATOM 19742 O O . PHE A 1 75 ? -3.912 4.701 1.763 1.00 0.39 101 PHE A O 15
ATOM 19759 N N . THR A 1 76 ? -5.968 5.196 2.506 1.00 0.15 102 THR A N 15
ATOM 19760 C CA . THR A 1 76 ? -6.658 5.295 1.206 1.00 0.16 102 THR A CA 15
ATOM 19761 C C . THR A 1 76 ? -7.676 6.421 1.237 1.00 0.17 102 THR A C 15
ATOM 19762 O O . THR A 1 76 ? -8.113 6.870 2.302 1.00 0.34 102 THR A O 15
ATOM 19773 N N . SER A 1 77 ? -8.058 6.863 0.046 1.00 0.28 103 SER A N 15
ATOM 19774 C CA . SER A 1 77 ? -9.035 7.921 -0.178 1.00 0.26 103 SER A CA 15
ATOM 19775 C C . SER A 1 77 ? -9.375 8.004 -1.670 1.00 0.23 103 SER A C 15
ATOM 19776 O O . SER A 1 77 ? -8.784 7.304 -2.497 1.00 0.21 103 SER A O 15
ATOM 19784 N N . VAL A 1 78 ? -10.322 8.864 -2.038 1.00 0.26 104 VAL A N 15
ATOM 19785 C CA . VAL A 1 78 ? -10.692 9.126 -3.437 1.00 0.23 104 VAL A CA 15
ATOM 19786 C C . VAL A 1 78 ? -10.878 10.631 -3.683 1.00 0.32 104 VAL A C 15
ATOM 19787 O O . VAL A 1 78 ? -11.481 11.309 -2.843 1.00 0.44 104 VAL A O 15
ATOM 19800 N N . PRO A 1 79 ? -10.349 11.185 -4.793 1.00 0.36 105 PRO A N 15
ATOM 19801 C CA . PRO A 1 79 ? -10.583 12.567 -5.194 1.00 0.49 105 PRO A CA 15
ATOM 19802 C C . PRO A 1 79 ? -11.996 12.701 -5.778 1.00 0.59 105 PRO A C 15
ATOM 19803 O O . PRO A 1 79 ? -12.424 11.892 -6.608 1.00 0.67 105 PRO A O 15
ATOM 19814 N N . LYS A 1 80 ? -12.749 13.683 -5.275 1.00 0.84 106 LYS A N 15
ATOM 19815 C CA . LYS A 1 80 ? -14.213 13.731 -5.366 1.00 1.01 106 LYS A CA 15
ATOM 19816 C C . LYS A 1 80 ? -14.770 15.140 -5.631 1.00 1.27 106 LYS A C 15
ATOM 19817 O O . LYS A 1 80 ? -15.925 15.442 -5.311 1.00 1.70 106 LYS A O 15
ATOM 19836 N N . ARG A 1 81 ? -13.945 15.997 -6.232 1.00 1.55 107 ARG A N 15
ATOM 19837 C CA . ARG A 1 81 ? -14.200 17.424 -6.512 1.00 1.98 107 ARG A CA 15
ATOM 19838 C C . ARG A 1 81 ? -15.195 17.641 -7.647 1.00 2.24 107 ARG A C 15
ATOM 19839 O O . ARG A 1 81 ? -15.116 16.933 -8.679 1.00 2.97 107 ARG A O 15
ATOM 19861 N N . ALA A 1 1 ? 13.884 8.640 5.999 1.00 4.56 27 ALA A N 16
ATOM 19862 C CA . ALA A 1 1 ? 14.236 7.768 4.865 1.00 4.17 27 ALA A CA 16
ATOM 19863 C C . ALA A 1 1 ? 14.074 6.296 5.254 1.00 3.01 27 ALA A C 16
ATOM 19864 O O . ALA A 1 1 ? 13.029 5.728 4.958 1.00 3.81 27 ALA A O 16
ATOM 19873 N N . THR A 1 2 ? 15.043 5.682 5.952 1.00 2.06 28 THR A N 16
ATOM 19874 C CA . THR A 1 2 ? 14.966 4.348 6.601 1.00 1.15 28 THR A CA 16
ATOM 19875 C C . THR A 1 2 ? 14.554 3.146 5.720 1.00 1.08 28 THR A C 16
ATOM 19876 O O . THR A 1 2 ? 14.204 2.091 6.240 1.00 2.45 28 THR A O 16
ATOM 19887 N N . GLN A 1 3 ? 14.660 3.248 4.389 1.00 0.92 29 GLN A N 16
ATOM 19888 C CA . GLN A 1 3 ? 14.303 2.201 3.412 1.00 0.68 29 GLN A CA 16
ATOM 19889 C C . GLN A 1 3 ? 14.771 0.782 3.756 1.00 0.56 29 GLN A C 16
ATOM 19890 O O . GLN A 1 3 ? 15.914 0.580 4.175 1.00 0.82 29 GLN A O 16
ATOM 19904 N N . THR A 1 4 ? 13.938 -0.197 3.417 1.00 0.40 30 THR A N 16
ATOM 19905 C CA . THR A 1 4 ? 14.368 -1.563 3.069 1.00 0.41 30 THR A CA 16
ATOM 19906 C C . THR A 1 4 ? 14.302 -1.743 1.550 1.00 0.49 30 THR A C 16
ATOM 19907 O O . THR A 1 4 ? 13.703 -0.926 0.853 1.00 0.59 30 THR A O 16
ATOM 19918 N N . GLU A 1 5 ? 14.840 -2.837 1.011 1.00 0.60 31 GLU A N 16
ATOM 19919 C CA . GLU A 1 5 ? 14.614 -3.196 -0.399 1.00 0.68 31 GLU A CA 16
ATOM 19920 C C . GLU A 1 5 ? 13.170 -3.669 -0.668 1.00 0.48 31 GLU A C 16
ATOM 19921 O O . GLU A 1 5 ? 12.686 -3.545 -1.799 1.00 0.45 31 GLU A O 16
ATOM 19933 N N . GLY A 1 6 ? 12.462 -4.123 0.374 1.00 0.44 32 GLY A N 16
ATOM 19934 C CA . GLY A 1 6 ? 11.024 -4.400 0.370 1.00 0.36 32 GLY A CA 16
ATOM 19935 C C . GLY A 1 6 ? 10.168 -3.148 0.169 1.00 0.27 32 GLY A C 16
ATOM 19936 O O . GLY A 1 6 ? 9.241 -3.179 -0.634 1.00 0.27 32 GLY A O 16
ATOM 19940 N N . GLU A 1 7 ? 10.517 -2.027 0.812 1.00 0.23 33 GLU A N 16
ATOM 19941 C CA . GLU A 1 7 ? 9.911 -0.705 0.621 1.00 0.22 33 GLU A CA 16
ATOM 19942 C C . GLU A 1 7 ? 9.786 -0.346 -0.871 1.00 0.22 33 GLU A C 16
ATOM 19943 O O . GLU A 1 7 ? 8.707 -0.005 -1.365 1.00 0.24 33 GLU A O 16
ATOM 19955 N N . LEU A 1 8 ? 10.877 -0.543 -1.616 1.00 0.25 34 LEU A N 16
ATOM 19956 C CA . LEU A 1 8 ? 10.994 -0.248 -3.042 1.00 0.28 34 LEU A CA 16
ATOM 19957 C C . LEU A 1 8 ? 10.129 -1.187 -3.879 1.00 0.29 34 LEU A C 16
ATOM 19958 O O . LEU A 1 8 ? 9.342 -0.727 -4.706 1.00 0.30 34 LEU A O 16
ATOM 19974 N N . ARG A 1 9 ? 10.265 -2.498 -3.638 1.00 0.29 35 ARG A N 16
ATOM 19975 C CA . ARG A 1 9 ? 9.552 -3.585 -4.327 1.00 0.33 35 ARG A CA 16
ATOM 19976 C C . ARG A 1 9 ? 8.047 -3.424 -4.194 1.00 0.28 35 ARG A C 16
ATOM 19977 O O . ARG A 1 9 ? 7.326 -3.448 -5.188 1.00 0.31 35 ARG A O 16
ATOM 19998 N N . VAL A 1 10 ? 7.588 -3.214 -2.965 1.00 0.25 36 VAL A N 16
ATOM 19999 C CA . VAL A 1 10 ? 6.182 -2.970 -2.664 1.00 0.24 36 VAL A CA 16
ATOM 20000 C C . VAL A 1 10 ? 5.749 -1.706 -3.400 1.00 0.24 36 VAL A C 16
ATOM 20001 O O . VAL A 1 10 ? 4.750 -1.742 -4.118 1.00 0.26 36 VAL A O 16
ATOM 20014 N N . THR A 1 11 ? 6.537 -0.621 -3.316 1.00 0.24 37 THR A N 16
ATOM 20015 C CA . THR A 1 11 ? 6.209 0.627 -4.013 1.00 0.27 37 THR A CA 16
ATOM 20016 C C . THR A 1 11 ? 6.052 0.432 -5.522 1.00 0.29 37 THR A C 16
ATOM 20017 O O . THR A 1 11 ? 5.142 1.004 -6.117 1.00 0.32 37 THR A O 16
ATOM 20028 N N . GLN A 1 12 ? 6.867 -0.420 -6.144 1.00 0.31 38 GLN A N 16
ATOM 20029 C CA . GLN A 1 12 ? 6.806 -0.681 -7.583 1.00 0.35 38 GLN A CA 16
ATOM 20030 C C . GLN A 1 12 ? 5.495 -1.337 -8.021 1.00 0.37 38 GLN A C 16
ATOM 20031 O O . GLN A 1 12 ? 4.937 -0.938 -9.047 1.00 0.46 38 GLN A O 16
ATOM 20045 N N . ILE A 1 13 ? 4.986 -2.306 -7.253 1.00 0.31 39 ILE A N 16
ATOM 20046 C CA . ILE A 1 13 ? 3.706 -2.961 -7.571 1.00 0.33 39 ILE A CA 16
ATOM 20047 C C . ILE A 1 13 ? 2.529 -2.046 -7.212 1.00 0.31 39 ILE A C 16
ATOM 20048 O O . ILE A 1 13 ? 1.514 -2.042 -7.907 1.00 0.34 39 ILE A O 16
ATOM 20064 N N . LEU A 1 14 ? 2.672 -1.182 -6.202 1.00 0.28 40 LEU A N 16
ATOM 20065 C CA . LEU A 1 14 ? 1.677 -0.139 -5.933 1.00 0.28 40 LEU A CA 16
ATOM 20066 C C . LEU A 1 14 ? 1.430 0.800 -7.128 1.00 0.30 40 LEU A C 16
ATOM 20067 O O . LEU A 1 14 ? 0.277 1.119 -7.407 1.00 0.33 40 LEU A O 16
ATOM 20083 N N . LYS A 1 15 ? 2.472 1.181 -7.880 1.00 0.31 41 LYS A N 16
ATOM 20084 C CA . LYS A 1 15 ? 2.343 2.037 -9.086 1.00 0.35 41 LYS A CA 16
ATOM 20085 C C . LYS A 1 15 ? 1.553 1.391 -10.223 1.00 0.37 41 LYS A C 16
ATOM 20086 O O . LYS A 1 15 ? 1.115 2.078 -11.143 1.00 0.43 41 LYS A O 16
ATOM 20105 N N . GLU A 1 16 ? 1.397 0.073 -10.179 1.00 0.41 42 GLU A N 16
ATOM 20106 C CA . GLU A 1 16 ? 0.746 -0.749 -11.155 1.00 0.44 42 GLU A CA 16
ATOM 20107 C C . GLU A 1 16 ? -0.634 -1.222 -10.742 1.00 0.43 42 GLU A C 16
ATOM 20108 O O . GLU A 1 16 ? -1.523 -1.279 -11.592 1.00 0.50 42 GLU A O 16
ATOM 20120 N N . LYS A 1 17 ? -0.853 -1.511 -9.452 1.00 0.38 43 LYS A N 16
ATOM 20121 C CA . LYS A 1 17 ? -2.212 -1.708 -8.982 1.00 0.40 43 LYS A CA 16
ATOM 20122 C C . LYS A 1 17 ? -2.972 -0.386 -8.874 1.00 0.41 43 LYS A C 16
ATOM 20123 O O . LYS A 1 17 ? -4.202 -0.405 -8.961 1.00 0.49 43 LYS A O 16
ATOM 20142 N N . PHE A 1 18 ? -2.255 0.739 -8.735 1.00 0.37 44 PHE A N 16
ATOM 20143 C CA . PHE A 1 18 ? -2.846 2.071 -8.593 1.00 0.39 44 PHE A CA 16
ATOM 20144 C C . PHE A 1 18 ? -2.269 3.212 -9.465 1.00 0.43 44 PHE A C 16
ATOM 20145 O O . PHE A 1 18 ? -1.991 4.298 -8.960 1.00 0.44 44 PHE A O 16
ATOM 20162 N N . PRO A 1 19 ? -2.144 3.049 -10.793 1.00 0.48 45 PRO A N 16
ATOM 20163 C CA . PRO A 1 19 ? -1.716 4.112 -11.712 1.00 0.57 45 PRO A CA 16
ATOM 20164 C C . PRO A 1 19 ? -2.685 5.293 -11.806 1.00 0.61 45 PRO A C 16
ATOM 20165 O O . PRO A 1 19 ? -2.247 6.419 -12.075 1.00 0.76 45 PRO A O 16
ATOM 20176 N N . ARG A 1 20 ? -3.977 5.094 -11.512 1.00 0.56 46 ARG A N 16
ATOM 20177 C CA . ARG A 1 20 ? -4.967 6.174 -11.438 1.00 0.64 46 ARG A CA 16
ATOM 20178 C C . ARG A 1 20 ? -4.878 7.003 -10.146 1.00 0.59 46 ARG A C 16
ATOM 20179 O O . ARG A 1 20 ? -5.622 7.975 -9.989 1.00 0.80 46 ARG A O 16
ATOM 20200 N N . ALA A 1 21 ? -3.958 6.656 -9.244 1.00 0.37 47 ALA A N 16
ATOM 20201 C CA . ALA A 1 21 ? -3.724 7.368 -7.997 1.00 0.28 47 ALA A CA 16
ATOM 20202 C C . ALA A 1 21 ? -3.243 8.818 -8.153 1.00 0.26 47 ALA A C 16
ATOM 20203 O O . ALA A 1 21 ? -2.573 9.178 -9.129 1.00 0.45 47 ALA A O 16
ATOM 20210 N N . THR A 1 22 ? -3.527 9.619 -7.124 1.00 0.29 48 THR A N 16
ATOM 20211 C CA . THR A 1 22 ? -2.925 10.949 -6.893 1.00 0.38 48 THR A CA 16
ATOM 20212 C C . THR A 1 22 ? -1.936 10.952 -5.720 1.00 0.43 48 THR A C 16
ATOM 20213 O O . THR A 1 22 ? -0.957 11.707 -5.760 1.00 0.68 48 THR A O 16
ATOM 20224 N N . ALA A 1 23 ? -2.107 10.067 -4.728 1.00 0.34 49 ALA A N 16
ATOM 20225 C CA . ALA A 1 23 ? -1.066 9.724 -3.754 1.00 0.37 49 ALA A CA 16
ATOM 20226 C C . ALA A 1 23 ? -0.685 8.238 -3.850 1.00 0.29 49 ALA A C 16
ATOM 20227 O O . ALA A 1 23 ? -1.572 7.388 -3.888 1.00 0.28 49 ALA A O 16
ATOM 20234 N N . ILE A 1 24 ? 0.619 7.937 -3.862 1.00 0.26 50 ILE A N 16
ATOM 20235 C CA . ILE A 1 24 ? 1.197 6.586 -3.737 1.00 0.23 50 ILE A CA 16
ATOM 20236 C C . ILE A 1 24 ? 2.600 6.679 -3.127 1.00 0.26 50 ILE A C 16
ATOM 20237 O O . ILE A 1 24 ? 3.579 6.984 -3.811 1.00 0.42 50 ILE A O 16
ATOM 20253 N N . LYS A 1 25 ? 2.700 6.422 -1.820 1.00 0.21 51 LYS A N 16
ATOM 20254 C CA . LYS A 1 25 ? 3.937 6.524 -1.027 1.00 0.30 51 LYS A CA 16
ATOM 20255 C C . LYS A 1 25 ? 3.984 5.475 0.095 1.00 0.33 51 LYS A C 16
ATOM 20256 O O . LYS A 1 25 ? 2.936 5.060 0.593 1.00 0.35 51 LYS A O 16
ATOM 20275 N N . VAL A 1 26 ? 5.192 5.027 0.447 1.00 0.32 52 VAL A N 16
ATOM 20276 C CA . VAL A 1 26 ? 5.467 3.915 1.383 1.00 0.29 52 VAL A CA 16
ATOM 20277 C C . VAL A 1 26 ? 6.558 4.318 2.377 1.00 0.25 52 VAL A C 16
ATOM 20278 O O . VAL A 1 26 ? 7.415 5.139 2.041 1.00 0.35 52 VAL A O 16
ATOM 20291 N N . THR A 1 27 ? 6.559 3.740 3.583 1.00 0.20 53 THR A N 16
ATOM 20292 C CA . THR A 1 27 ? 7.687 3.841 4.531 1.00 0.22 53 THR A CA 16
ATOM 20293 C C . THR A 1 27 ? 7.895 2.524 5.256 1.00 0.23 53 THR A C 16
ATOM 20294 O O . THR A 1 27 ? 6.934 1.939 5.738 1.00 0.29 53 THR A O 16
ATOM 20305 N N . ASP A 1 28 ? 9.137 2.065 5.387 1.00 0.25 54 ASP A N 16
ATOM 20306 C CA . ASP A 1 28 ? 9.473 0.974 6.302 1.00 0.23 54 ASP A CA 16
ATOM 20307 C C . ASP A 1 28 ? 9.493 1.480 7.749 1.00 0.25 54 ASP A C 16
ATOM 20308 O O . ASP A 1 28 ? 10.168 2.453 8.094 1.00 0.35 54 ASP A O 16
ATOM 20317 N N . ILE A 1 29 ? 8.801 0.758 8.620 1.00 0.24 55 ILE A N 16
ATOM 20318 C CA . ILE A 1 29 ? 8.722 1.009 10.065 1.00 0.32 55 ILE A CA 16
ATOM 20319 C C . ILE A 1 29 ? 9.184 -0.235 10.851 1.00 0.39 55 ILE A C 16
ATOM 20320 O O . ILE A 1 29 ? 8.766 -0.486 11.985 1.00 0.48 55 ILE A O 16
ATOM 20336 N N . SER A 1 30 ? 10.087 -1.002 10.225 1.00 0.38 56 SER A N 16
ATOM 20337 C CA . SER A 1 30 ? 10.707 -2.239 10.708 1.00 0.44 56 SER A CA 16
ATOM 20338 C C . SER A 1 30 ? 12.217 -2.308 10.480 1.00 0.47 56 SER A C 16
ATOM 20339 O O . SER A 1 30 ? 12.749 -3.214 9.832 1.00 0.52 56 SER A O 16
ATOM 20347 N N . GLY A 1 31 ? 12.948 -1.389 11.108 1.00 0.58 57 GLY A N 16
ATOM 20348 C CA . GLY A 1 31 ? 14.407 -1.313 11.032 1.00 0.72 57 GLY A CA 16
ATOM 20349 C C . GLY A 1 31 ? 15.205 -2.501 11.598 1.00 0.86 57 GLY A C 16
ATOM 20350 O O . GLY A 1 31 ? 16.436 -2.450 11.560 1.00 1.30 57 GLY A O 16
ATOM 20354 N N . GLY A 1 32 ? 14.558 -3.564 12.089 1.00 0.69 58 GLY A N 16
ATOM 20355 C CA . GLY A 1 32 ? 15.208 -4.814 12.512 1.00 0.81 58 GLY A CA 16
ATOM 20356 C C . GLY A 1 32 ? 14.723 -6.090 11.817 1.00 0.76 58 GLY A C 16
ATOM 20357 O O . GLY A 1 32 ? 15.304 -7.146 12.053 1.00 0.93 58 GLY A O 16
ATOM 20361 N N . CYS A 1 33 ? 13.687 -6.018 10.974 1.00 0.66 59 CYS A N 16
ATOM 20362 C CA . CYS A 1 33 ? 13.064 -7.189 10.326 1.00 0.71 59 CYS A CA 16
ATOM 20363 C C . CYS A 1 33 ? 12.409 -6.908 8.966 1.00 0.65 59 CYS A C 16
ATOM 20364 O O . CYS A 1 33 ? 12.150 -7.840 8.201 1.00 0.82 59 CYS A O 16
ATOM 20372 N N . GLY A 1 34 ? 12.117 -5.641 8.672 1.00 0.54 60 GLY A N 16
ATOM 20373 C CA . GLY A 1 34 ? 11.494 -5.164 7.448 1.00 0.55 60 GLY A CA 16
ATOM 20374 C C . GLY A 1 34 ? 10.184 -5.881 7.087 1.00 0.63 60 GLY A C 16
ATOM 20375 O O . GLY A 1 34 ? 10.021 -6.283 5.928 1.00 0.80 60 GLY A O 16
ATOM 20379 N N . ALA A 1 35 ? 9.293 -6.107 8.064 1.00 0.63 61 ALA A N 16
ATOM 20380 C CA . ALA A 1 35 ? 7.995 -6.766 7.891 1.00 0.81 61 ALA A CA 16
ATOM 20381 C C . ALA A 1 35 ? 6.775 -5.830 8.107 1.00 0.67 61 ALA A C 16
ATOM 20382 O O . ALA A 1 35 ? 5.628 -6.273 8.065 1.00 0.74 61 ALA A O 16
ATOM 20389 N N . MET A 1 36 ? 7.022 -4.546 8.365 1.00 0.72 62 MET A N 16
ATOM 20390 C CA . MET A 1 36 ? 6.114 -3.521 8.865 1.00 0.43 62 MET A CA 16
ATOM 20391 C C . MET A 1 36 ? 6.259 -2.253 8.019 1.00 0.28 62 MET A C 16
ATOM 20392 O O . MET A 1 36 ? 7.343 -1.677 7.942 1.00 0.29 62 MET A O 16
ATOM 20406 N N . TYR A 1 37 ? 5.178 -1.795 7.388 1.00 0.25 63 TYR A N 16
ATOM 20407 C CA . TYR A 1 37 ? 5.246 -0.644 6.483 1.00 0.24 63 TYR A CA 16
ATOM 20408 C C . TYR A 1 37 ? 4.036 0.277 6.605 1.00 0.23 63 TYR A C 16
ATOM 20409 O O . TYR A 1 37 ? 2.902 -0.165 6.752 1.00 0.27 63 TYR A O 16
ATOM 20427 N N . GLU A 1 38 ? 4.284 1.568 6.468 1.00 0.22 64 GLU A N 16
ATOM 20428 C CA . GLU A 1 38 ? 3.282 2.593 6.217 1.00 0.29 64 GLU A CA 16
ATOM 20429 C C . GLU A 1 38 ? 2.975 2.634 4.712 1.00 0.45 64 GLU A C 16
ATOM 20430 O O . GLU A 1 38 ? 3.911 2.614 3.914 1.00 0.71 64 GLU A O 16
ATOM 20442 N N . ILE A 1 39 ? 1.705 2.712 4.302 1.00 0.34 65 ILE A N 16
ATOM 20443 C CA . ILE A 1 39 ? 1.310 2.908 2.894 1.00 0.30 65 ILE A CA 16
ATOM 20444 C C . ILE A 1 39 ? 0.194 3.948 2.802 1.00 0.25 65 ILE A C 16
ATOM 20445 O O . ILE A 1 39 ? -0.856 3.778 3.422 1.00 0.25 65 ILE A O 16
ATOM 20461 N N . LYS A 1 40 ? 0.375 4.969 1.957 1.00 0.22 66 LYS A N 16
ATOM 20462 C CA . LYS A 1 40 ? -0.618 6.020 1.681 1.00 0.19 66 LYS A CA 16
ATOM 20463 C C . LYS A 1 40 ? -0.960 6.034 0.197 1.00 0.18 66 LYS A C 16
ATOM 20464 O O . LYS A 1 40 ? -0.098 6.330 -0.632 1.00 0.23 66 LYS A O 16
ATOM 20483 N N . ILE A 1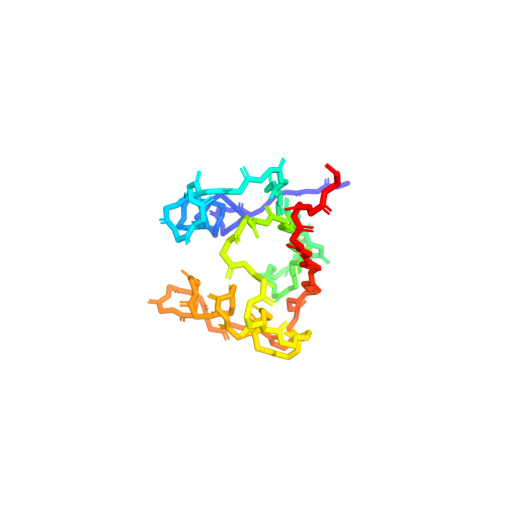 41 ? -2.213 5.695 -0.120 1.00 0.23 67 ILE A N 16
ATOM 20484 C CA . ILE A 1 41 ? -2.775 5.649 -1.466 1.00 0.26 67 ILE A CA 16
ATOM 20485 C C . ILE A 1 41 ? -3.980 6.594 -1.536 1.00 0.29 67 ILE A C 16
ATOM 20486 O O . ILE A 1 41 ? -4.649 6.837 -0.533 1.00 0.35 67 ILE A O 16
ATOM 20502 N N . GLU A 1 42 ? -4.298 7.114 -2.711 1.00 0.27 68 GLU A N 16
ATOM 20503 C CA . GLU A 1 42 ? -5.536 7.842 -3.004 1.00 0.25 68 GLU A CA 16
ATOM 20504 C C . GLU A 1 42 ? -5.769 7.773 -4.505 1.00 0.23 68 GLU A C 16
ATOM 20505 O O . GLU A 1 42 ? -4.861 8.126 -5.246 1.00 0.29 68 GLU A O 16
ATOM 20517 N N . SER A 1 43 ? -6.917 7.283 -4.974 1.00 0.24 69 SER A N 16
ATOM 20518 C CA . SER A 1 43 ? -7.119 6.979 -6.400 1.00 0.31 69 SER A CA 16
ATOM 20519 C C . SER A 1 43 ? -8.571 7.045 -6.819 1.00 0.33 69 SER A C 16
ATOM 20520 O O . SER A 1 43 ? -9.449 6.641 -6.066 1.00 0.28 69 SER A O 16
ATOM 20528 N N . GLU A 1 44 ? -8.814 7.510 -8.044 1.00 0.45 70 GLU A N 16
ATOM 20529 C CA . GLU A 1 44 ? -10.143 7.696 -8.645 1.00 0.53 70 GLU A CA 16
ATOM 20530 C C . GLU A 1 44 ? -11.019 6.431 -8.666 1.00 0.50 70 GLU A C 16
ATOM 20531 O O . GLU A 1 44 ? -12.241 6.530 -8.751 1.00 0.65 70 GLU A O 16
ATOM 20543 N N . GLU A 1 45 ? -10.420 5.242 -8.584 1.00 0.41 71 GLU A N 16
ATOM 20544 C CA . GLU A 1 45 ? -11.152 3.972 -8.531 1.00 0.36 71 GLU A CA 16
ATOM 20545 C C . GLU A 1 45 ? -11.799 3.689 -7.167 1.00 0.34 71 GLU A C 16
ATOM 20546 O O . GLU A 1 45 ? -12.757 2.917 -7.088 1.00 0.45 71 GLU A O 16
ATOM 20558 N N . PHE A 1 46 ? -11.315 4.311 -6.085 1.00 0.32 72 PHE A N 16
ATOM 20559 C CA . PHE A 1 46 ? -11.657 3.923 -4.712 1.00 0.33 72 PHE A CA 16
ATOM 20560 C C . PHE A 1 46 ? -13.045 4.403 -4.250 1.00 0.37 72 PHE A C 16
ATOM 20561 O O . PHE A 1 46 ? -13.359 4.341 -3.058 1.00 0.40 72 PHE A O 16
ATOM 20578 N N . LYS A 1 47 ? -13.891 4.862 -5.180 1.00 0.44 73 LYS A N 16
ATOM 20579 C CA . LYS A 1 47 ? -15.216 5.417 -4.867 1.00 0.53 73 LYS A CA 16
ATOM 20580 C C . LYS A 1 47 ? -16.289 4.339 -4.703 1.00 0.79 73 LYS A C 16
ATOM 20581 O O . LYS A 1 47 ? -17.059 4.357 -3.742 1.00 1.07 73 LYS A O 16
ATOM 20600 N N . GLU A 1 48 ? -16.286 3.350 -5.592 1.00 0.95 74 GLU A N 16
ATOM 20601 C CA . GLU A 1 48 ? -17.217 2.214 -5.602 1.00 1.27 74 GLU A CA 16
ATOM 20602 C C . GLU A 1 48 ? -16.741 1.105 -4.630 1.00 1.33 74 GLU A C 16
ATOM 20603 O O . GLU A 1 48 ? -16.623 -0.067 -4.988 1.00 2.11 74 GLU A O 16
ATOM 20615 N N . LYS A 1 49 ? -16.353 1.514 -3.410 1.00 0.74 75 LYS A N 16
ATOM 20616 C CA . LYS A 1 49 ? -15.801 0.710 -2.314 1.00 0.60 75 LYS A CA 16
ATOM 20617 C C . LYS A 1 49 ? -16.195 1.265 -0.950 1.00 0.73 75 LYS A C 16
ATOM 20618 O O . LYS A 1 49 ? -16.152 2.479 -0.739 1.00 0.90 75 LYS A O 16
ATOM 20637 N N . ARG A 1 50 ? -16.432 0.375 0.017 1.00 0.68 76 ARG A N 16
ATOM 20638 C CA . ARG A 1 50 ? -16.316 0.661 1.432 1.00 0.74 76 ARG A CA 16
ATOM 20639 C C . ARG A 1 50 ? -14.863 0.852 1.841 1.00 0.69 76 ARG A C 16
ATOM 20640 O O . ARG A 1 50 ? -13.958 0.451 1.115 1.00 0.61 76 ARG A O 16
ATOM 20661 N N . THR A 1 51 ? -14.635 1.295 3.066 1.00 0.75 77 THR A N 16
ATOM 20662 C CA . THR A 1 51 ? -13.295 1.419 3.649 1.00 0.78 77 THR A CA 16
ATOM 20663 C C . THR A 1 51 ? -12.513 0.106 3.680 1.00 0.62 77 THR A C 16
ATOM 20664 O O . THR A 1 51 ? -11.389 0.040 3.186 1.00 0.51 77 THR A O 16
ATOM 20675 N N . VAL A 1 52 ? -13.135 -0.971 4.155 1.00 0.62 78 VAL A N 16
ATOM 20676 C CA . VAL A 1 52 ? -12.555 -2.328 4.091 1.00 0.56 78 VAL A CA 16
ATOM 20677 C C . VAL A 1 52 ? -12.277 -2.771 2.651 1.00 0.45 78 VAL A C 16
ATOM 20678 O O . VAL A 1 52 ? -11.246 -3.385 2.376 1.00 0.43 78 VAL A O 16
ATOM 20691 N N . GLN A 1 53 ? -13.154 -2.407 1.707 1.00 0.43 79 GLN A N 16
ATOM 20692 C CA . GLN A 1 53 ? -12.971 -2.763 0.299 1.00 0.35 79 GLN A CA 16
ATOM 20693 C C . GLN A 1 53 ? -11.872 -1.917 -0.372 1.00 0.31 79 GLN A C 16
ATOM 20694 O O . GLN A 1 53 ? -11.215 -2.419 -1.275 1.00 0.41 79 GLN A O 16
ATOM 20708 N N . GLN A 1 54 ? -11.592 -0.695 0.102 1.00 0.26 80 GLN A N 16
ATOM 20709 C CA . GLN A 1 54 ? -10.377 0.048 -0.254 1.00 0.21 80 GLN A CA 16
ATOM 20710 C C . GLN A 1 54 ? -9.134 -0.693 0.277 1.00 0.22 80 GLN A C 16
ATOM 20711 O O . GLN A 1 54 ? -8.254 -1.033 -0.513 1.00 0.25 80 GLN A O 16
ATOM 20725 N N . HIS A 1 55 ? -9.070 -1.012 1.581 1.00 0.27 81 HIS A N 16
ATOM 20726 C CA . HIS A 1 55 ? -7.927 -1.699 2.213 1.00 0.33 81 HIS A CA 16
ATOM 20727 C C . HIS A 1 55 ? -7.553 -3.025 1.520 1.00 0.32 81 HIS A C 16
ATOM 20728 O O . HIS A 1 55 ? -6.384 -3.231 1.187 1.00 0.36 81 HIS A O 16
ATOM 20742 N N . GLN A 1 56 ? -8.527 -3.903 1.263 1.00 0.31 82 GLN A N 16
ATOM 20743 C CA . GLN A 1 56 ? -8.386 -5.192 0.576 1.00 0.33 82 GLN A CA 16
ATOM 20744 C C . GLN A 1 56 ? -7.593 -5.103 -0.742 1.00 0.30 82 GLN A C 16
ATOM 20745 O O . GLN A 1 56 ? -6.715 -5.931 -0.977 1.00 0.36 82 GLN A O 16
ATOM 20759 N N . MET A 1 57 ? -7.842 -4.090 -1.574 1.00 0.26 83 MET A N 16
ATOM 20760 C CA . MET A 1 57 ? -7.143 -3.894 -2.851 1.00 0.26 83 MET A CA 16
ATOM 20761 C C . MET A 1 57 ? -5.644 -3.644 -2.643 1.00 0.31 83 MET A C 16
ATOM 20762 O O . MET A 1 57 ? -4.796 -4.254 -3.295 1.00 0.44 83 MET A O 16
ATOM 20776 N N . VAL A 1 58 ? -5.328 -2.758 -1.694 1.00 0.27 84 VAL A N 16
ATOM 20777 C CA . VAL A 1 58 ? -3.949 -2.390 -1.294 1.00 0.31 84 VAL A CA 16
ATOM 20778 C C . VAL A 1 58 ? -3.223 -3.572 -0.634 1.00 0.31 84 VAL A C 16
ATOM 20779 O O . VAL A 1 58 ? -2.017 -3.709 -0.782 1.00 0.34 84 VAL A O 16
ATOM 20792 N N . ASN A 1 59 ? -3.962 -4.448 0.055 1.00 0.31 85 ASN A N 16
ATOM 20793 C CA . ASN A 1 59 ? -3.482 -5.688 0.672 1.00 0.32 85 ASN A CA 16
ATOM 20794 C C . ASN A 1 59 ? -3.079 -6.711 -0.404 1.00 0.30 85 ASN A C 16
ATOM 20795 O O . ASN A 1 59 ? -1.943 -7.178 -0.449 1.00 0.28 85 ASN A O 16
ATOM 20806 N N . GLN A 1 60 ? -3.994 -7.015 -1.327 1.00 0.33 86 GLN A N 16
ATOM 20807 C CA . GLN A 1 60 ? -3.778 -8.002 -2.395 1.00 0.36 86 GLN A CA 16
ATOM 20808 C C . GLN A 1 60 ? -2.691 -7.577 -3.393 1.00 0.35 86 GLN A C 16
ATOM 20809 O O . GLN A 1 60 ? -2.093 -8.448 -4.024 1.00 0.42 86 GLN A O 16
ATOM 20823 N N . ALA A 1 61 ? -2.398 -6.274 -3.491 1.00 0.34 87 ALA A N 16
ATOM 20824 C CA . ALA A 1 61 ? -1.390 -5.697 -4.373 1.00 0.34 87 ALA A CA 16
ATOM 20825 C C . ALA A 1 61 ? 0.002 -6.284 -4.138 1.00 0.33 87 ALA A C 16
ATOM 20826 O O . ALA A 1 61 ? 0.716 -6.571 -5.096 1.00 0.44 87 ALA A O 16
ATOM 20833 N N . LEU A 1 62 ? 0.371 -6.489 -2.871 1.00 0.27 88 LEU A N 16
ATOM 20834 C CA . LEU A 1 62 ? 1.704 -6.977 -2.489 1.00 0.27 88 LEU A CA 16
ATOM 20835 C C . LEU A 1 62 ? 1.699 -8.261 -1.654 1.00 0.27 88 LEU A C 16
ATOM 20836 O O . LEU A 1 62 ? 2.765 -8.767 -1.303 1.00 0.33 88 LEU A O 16
ATOM 20852 N N . LYS A 1 63 ? 0.519 -8.835 -1.393 1.00 0.26 89 LYS A N 16
ATOM 20853 C CA . LYS A 1 63 ? 0.340 -10.060 -0.612 1.00 0.31 89 LYS A CA 16
ATOM 20854 C C . LYS A 1 63 ? 1.224 -11.194 -1.113 1.00 0.38 89 LYS A C 16
ATOM 20855 O O . LYS A 1 63 ? 1.753 -11.959 -0.310 1.00 0.47 89 LYS A O 16
ATOM 20874 N N . GLU A 1 64 ? 1.410 -11.311 -2.424 1.00 0.42 90 GLU A N 16
ATOM 20875 C CA . GLU A 1 64 ? 2.158 -12.411 -2.999 1.00 0.58 90 GLU A CA 16
ATOM 20876 C C . GLU A 1 64 ? 3.690 -12.185 -2.988 1.00 0.60 90 GLU A C 16
ATOM 20877 O O . GLU A 1 64 ? 4.465 -13.092 -3.296 1.00 0.82 90 GLU A O 16
ATOM 20889 N N . GLU A 1 65 ? 4.132 -10.986 -2.604 1.00 0.49 91 GLU A N 16
ATOM 20890 C CA . GLU A 1 65 ? 5.523 -10.580 -2.415 1.00 0.53 91 GLU A CA 16
ATOM 20891 C C . GLU A 1 65 ? 5.918 -10.651 -0.934 1.00 0.55 91 GLU A C 16
ATOM 20892 O O . GLU A 1 65 ? 6.922 -11.281 -0.589 1.00 0.65 91 GLU A O 16
ATOM 20904 N N . ILE A 1 66 ? 5.116 -10.037 -0.056 1.00 0.52 92 ILE A N 16
ATOM 20905 C CA . ILE A 1 66 ? 5.260 -10.031 1.406 1.00 0.57 92 ILE A CA 16
ATOM 20906 C C . ILE A 1 66 ? 3.852 -10.084 2.012 1.00 0.55 92 ILE A C 16
ATOM 20907 O O . ILE A 1 66 ? 3.141 -9.089 2.032 1.00 0.73 92 ILE A O 16
ATOM 20923 N N . LYS A 1 67 ? 3.431 -11.238 2.534 1.00 0.48 93 LYS A N 16
ATOM 20924 C CA . LYS A 1 67 ? 2.067 -11.466 3.038 1.00 0.46 93 LYS A CA 16
ATOM 20925 C C . LYS A 1 67 ? 1.780 -10.899 4.441 1.00 0.49 93 LYS A C 16
ATOM 20926 O O . LYS A 1 67 ? 0.674 -11.044 4.969 1.00 0.55 93 LYS A O 16
ATOM 20945 N N . GLU A 1 68 ? 2.787 -10.306 5.070 1.00 0.60 94 GLU A N 16
ATOM 20946 C CA . GLU A 1 68 ? 2.906 -9.933 6.463 1.00 0.70 94 GLU A CA 16
ATOM 20947 C C . GLU A 1 68 ? 2.084 -8.699 6.909 1.00 0.57 94 GLU A C 16
ATOM 20948 O O . GLU A 1 68 ? 2.535 -7.923 7.751 1.00 0.66 94 GLU A O 16
ATOM 20960 N N . MET A 1 69 ? 0.868 -8.501 6.379 1.00 0.52 95 MET A N 16
ATOM 20961 C CA . MET A 1 69 ? -0.004 -7.341 6.655 1.00 0.53 95 MET A CA 16
ATOM 20962 C C . MET A 1 69 ? -0.482 -7.184 8.115 1.00 0.53 95 MET A C 16
ATOM 20963 O O . MET A 1 69 ? -1.118 -6.176 8.433 1.00 0.63 95 MET A O 16
ATOM 20977 N N . HIS A 1 70 ? -0.070 -8.052 9.047 1.00 0.50 96 HIS A N 16
ATOM 20978 C CA . HIS A 1 70 ? -0.060 -7.697 10.476 1.00 0.51 96 HIS A CA 16
ATOM 20979 C C . HIS A 1 70 ? 0.811 -6.453 10.758 1.00 0.43 96 HIS A C 16
ATOM 20980 O O . HIS A 1 70 ? 0.505 -5.646 11.634 1.00 0.56 96 HIS A O 16
ATOM 20994 N N . GLY A 1 71 ? 1.845 -6.247 9.940 1.00 0.37 97 GLY A N 16
ATOM 20995 C CA . GLY A 1 71 ? 2.766 -5.111 9.971 1.00 0.39 97 GLY A CA 16
ATOM 20996 C C . GLY A 1 71 ? 2.240 -3.817 9.349 1.00 0.29 97 GLY A C 16
ATOM 20997 O O . GLY A 1 71 ? 2.653 -2.724 9.730 1.00 0.40 97 GLY A O 16
ATOM 21001 N N . LEU A 1 72 ? 1.364 -3.917 8.357 1.00 0.30 98 LEU A N 16
ATOM 21002 C CA . LEU A 1 72 ? 1.145 -2.839 7.387 1.00 0.32 98 LEU A CA 16
ATOM 21003 C C . LEU A 1 72 ? 0.027 -1.869 7.806 1.00 0.33 98 LEU A C 16
ATOM 21004 O O . LEU A 1 72 ? -1.128 -2.251 7.993 1.00 0.57 98 LEU A O 16
ATOM 21020 N N . ARG A 1 73 ? 0.394 -0.590 7.913 1.00 0.34 99 ARG A N 16
ATOM 21021 C CA . ARG A 1 73 ? -0.448 0.552 8.309 1.00 0.33 99 ARG A CA 16
ATOM 21022 C C . ARG A 1 73 ? -0.917 1.310 7.059 1.00 0.31 99 ARG A C 16
ATOM 21023 O O . ARG A 1 73 ? -0.142 2.061 6.468 1.00 0.32 99 ARG A O 16
ATOM 21044 N N . ILE A 1 74 ? -2.162 1.080 6.627 1.00 0.31 100 ILE A N 16
ATOM 21045 C CA . ILE A 1 74 ? -2.693 1.565 5.333 1.00 0.30 100 ILE A CA 16
ATOM 21046 C C . ILE A 1 74 ? -3.700 2.694 5.476 1.00 0.33 100 ILE A C 16
ATOM 21047 O O . ILE A 1 74 ? -4.533 2.744 6.383 1.00 0.42 100 ILE A O 16
ATOM 21063 N N . PHE A 1 75 ? -3.581 3.589 4.506 1.00 0.28 101 PHE A N 16
ATOM 21064 C CA . PHE A 1 75 ? -4.260 4.852 4.369 1.00 0.27 101 PHE A CA 16
ATOM 21065 C C . PHE A 1 75 ? -4.772 4.978 2.917 1.00 0.28 101 PHE A C 16
ATOM 21066 O O . PHE A 1 75 ? -3.988 4.864 1.973 1.00 0.37 101 PHE A O 16
ATOM 21083 N N . THR A 1 76 ? -6.078 5.182 2.721 1.00 0.30 102 THR A N 16
ATOM 21084 C CA . THR A 1 76 ? -6.751 5.258 1.404 1.00 0.31 102 THR A CA 16
ATOM 21085 C C . THR A 1 76 ? -7.777 6.383 1.347 1.00 0.25 102 THR A C 16
ATOM 21086 O O . THR A 1 76 ? -8.318 6.824 2.367 1.00 0.30 102 THR A O 16
ATOM 21097 N N . SER A 1 77 ? -8.049 6.829 0.124 1.00 0.31 103 SER A N 16
ATOM 21098 C CA . SER A 1 77 ? -9.013 7.879 -0.206 1.00 0.26 103 SER A CA 16
ATOM 21099 C C . SER A 1 77 ? -9.289 7.900 -1.720 1.00 0.24 103 SER A C 16
ATOM 21100 O O . SER A 1 77 ? -8.673 7.150 -2.480 1.00 0.26 103 SER A O 16
ATOM 21108 N N . VAL A 1 78 ? -10.191 8.766 -2.189 1.00 0.28 104 VAL A N 16
ATOM 21109 C CA . VAL A 1 78 ? -10.479 8.959 -3.627 1.00 0.33 104 VAL A CA 16
ATOM 21110 C C . VAL A 1 78 ? -10.612 10.449 -3.975 1.00 0.46 104 VAL A C 16
ATOM 21111 O O . VAL A 1 78 ? -11.319 11.174 -3.273 1.00 0.52 104 VAL A O 16
ATOM 21124 N N . PRO A 1 79 ? -9.951 10.941 -5.042 1.00 0.57 105 PRO A N 16
ATOM 21125 C CA . PRO A 1 79 ? -9.961 12.353 -5.403 1.00 0.82 105 PRO A CA 16
ATOM 21126 C C . PRO A 1 79 ? -11.282 12.750 -6.066 1.00 0.95 105 PRO A C 16
ATOM 21127 O O . PRO A 1 79 ? -11.519 12.511 -7.253 1.00 1.25 105 PRO A O 16
ATOM 21138 N N . LYS A 1 80 ? -12.160 13.363 -5.275 1.00 1.03 106 LYS A N 16
ATOM 21139 C CA . LYS A 1 80 ? -13.534 13.725 -5.621 1.00 1.22 106 LYS A CA 16
ATOM 21140 C C . LYS A 1 80 ? -13.918 15.026 -4.898 1.00 1.66 106 LYS A C 16
ATOM 21141 O O . LYS A 1 80 ? -14.371 15.018 -3.746 1.00 2.21 106 LYS A O 16
ATOM 21160 N N . ARG A 1 81 ? -13.643 16.155 -5.553 1.00 1.87 107 ARG A N 16
ATOM 21161 C CA . ARG A 1 81 ? -13.793 17.521 -5.006 1.00 2.54 107 ARG A CA 16
ATOM 21162 C C . ARG A 1 81 ? -15.214 18.087 -5.047 1.00 3.06 107 ARG A C 16
ATOM 21163 O O . ARG A 1 81 ? -15.470 19.073 -4.321 1.00 4.36 107 ARG A O 16
ATOM 21185 N N . ALA A 1 1 ? 12.043 3.536 11.264 1.00 7.04 27 ALA A N 17
ATOM 21186 C CA . ALA A 1 1 ? 13.409 4.092 11.308 1.00 6.02 27 ALA A CA 17
ATOM 21187 C C . ALA A 1 1 ? 13.951 4.473 9.922 1.00 4.10 27 ALA A C 17
ATOM 21188 O O . ALA A 1 1 ? 14.250 5.647 9.683 1.00 3.87 27 ALA A O 17
ATOM 21197 N N . THR A 1 2 ? 14.139 3.505 9.014 1.00 3.43 28 THR A N 17
ATOM 21198 C CA . THR A 1 2 ? 14.853 3.685 7.733 1.00 1.79 28 THR A CA 17
ATOM 21199 C C . THR A 1 2 ? 14.401 2.681 6.659 1.00 1.76 28 THR A C 17
ATOM 21200 O O . THR A 1 2 ? 13.724 1.699 6.953 1.00 2.98 28 THR A O 17
ATOM 21211 N N . GLN A 1 3 ? 14.779 2.904 5.401 1.00 0.90 29 GLN A N 17
ATOM 21212 C CA . GLN A 1 3 ? 14.390 2.096 4.240 1.00 0.72 29 GLN A CA 17
ATOM 21213 C C . GLN A 1 3 ? 14.869 0.631 4.282 1.00 0.54 29 GLN A C 17
ATOM 21214 O O . GLN A 1 3 ? 15.932 0.311 4.826 1.00 0.66 29 GLN A O 17
ATOM 21228 N N . THR A 1 4 ? 14.104 -0.239 3.616 1.00 0.41 30 THR A N 17
ATOM 21229 C CA . THR A 1 4 ? 14.481 -1.622 3.261 1.00 0.39 30 THR A CA 17
ATOM 21230 C C . THR A 1 4 ? 14.490 -1.826 1.743 1.00 0.44 30 THR A C 17
ATOM 21231 O O . THR A 1 4 ? 14.023 -0.960 0.997 1.00 0.50 30 THR A O 17
ATOM 21242 N N . GLU A 1 5 ? 14.971 -2.978 1.261 1.00 0.51 31 GLU A N 17
ATOM 21243 C CA . GLU A 1 5 ? 14.825 -3.378 -0.147 1.00 0.59 31 GLU A CA 17
ATOM 21244 C C . GLU A 1 5 ? 13.342 -3.579 -0.516 1.00 0.55 31 GLU A C 17
ATOM 21245 O O . GLU A 1 5 ? 12.923 -3.274 -1.639 1.00 0.64 31 GLU A O 17
ATOM 21257 N N . GLY A 1 6 ? 12.543 -4.042 0.456 1.00 0.47 32 GLY A N 17
ATOM 21258 C CA . GLY A 1 6 ? 11.111 -4.294 0.312 1.00 0.46 32 GLY A CA 17
ATOM 21259 C C . GLY A 1 6 ? 10.271 -3.023 0.171 1.00 0.34 32 GLY A C 17
ATOM 21260 O O . GLY A 1 6 ? 9.328 -3.011 -0.610 1.00 0.32 32 GLY A O 17
ATOM 21264 N N . GLU A 1 7 ? 10.650 -1.927 0.840 1.00 0.28 33 GLU A N 17
ATOM 21265 C CA . GLU A 1 7 ? 10.028 -0.599 0.712 1.00 0.25 33 GLU A CA 17
ATOM 21266 C C . GLU A 1 7 ? 9.900 -0.171 -0.764 1.00 0.28 33 GLU A C 17
ATOM 21267 O O . GLU A 1 7 ? 8.826 0.195 -1.252 1.00 0.27 33 GLU A O 17
ATOM 21279 N N . LEU A 1 8 ? 10.997 -0.335 -1.511 1.00 0.35 34 LEU A N 17
ATOM 21280 C CA . LEU A 1 8 ? 11.105 0.011 -2.924 1.00 0.43 34 LEU A CA 17
ATOM 21281 C C . LEU A 1 8 ? 10.238 -0.903 -3.779 1.00 0.45 34 LEU A C 17
ATOM 21282 O O . LEU A 1 8 ? 9.440 -0.418 -4.579 1.00 0.50 34 LEU A O 17
ATOM 21298 N N . ARG A 1 9 ? 10.376 -2.217 -3.565 1.00 0.45 35 ARG A N 17
ATOM 21299 C CA . ARG A 1 9 ? 9.649 -3.273 -4.282 1.00 0.51 35 ARG A CA 17
ATOM 21300 C C . ARG A 1 9 ? 8.147 -3.105 -4.133 1.00 0.43 35 ARG A C 17
ATOM 21301 O O . ARG A 1 9 ? 7.417 -3.139 -5.121 1.00 0.47 35 ARG A O 17
ATOM 21322 N N . VAL A 1 10 ? 7.688 -2.869 -2.907 1.00 0.36 36 VAL A N 17
ATOM 21323 C CA . VAL A 1 10 ? 6.273 -2.640 -2.632 1.00 0.32 36 VAL A CA 17
ATOM 21324 C C . VAL A 1 10 ? 5.840 -1.384 -3.386 1.00 0.32 36 VAL A C 17
ATOM 21325 O O . VAL A 1 10 ? 4.853 -1.427 -4.117 1.00 0.32 36 VAL A O 17
ATOM 21338 N N . THR A 1 11 ? 6.628 -0.301 -3.311 1.00 0.33 37 THR A N 17
ATOM 21339 C CA . THR A 1 11 ? 6.329 0.939 -4.041 1.00 0.34 37 THR A CA 17
ATOM 21340 C C . THR A 1 11 ? 6.225 0.724 -5.551 1.00 0.37 37 THR A C 17
ATOM 21341 O O . THR A 1 11 ? 5.360 1.321 -6.183 1.00 0.43 37 THR A O 17
ATOM 21352 N N . GLN A 1 12 ? 7.035 -0.164 -6.131 1.00 0.35 38 GLN A N 17
ATOM 21353 C CA . GLN A 1 12 ? 7.019 -0.461 -7.564 1.00 0.37 38 GLN A CA 17
ATOM 21354 C C . GLN A 1 12 ? 5.734 -1.157 -8.019 1.00 0.35 38 GLN A C 17
ATOM 21355 O O . GLN A 1 12 ? 5.162 -0.757 -9.036 1.00 0.44 38 GLN A O 17
ATOM 21369 N N . ILE A 1 13 ? 5.251 -2.159 -7.278 1.00 0.29 39 ILE A N 17
ATOM 21370 C CA . ILE A 1 13 ? 4.025 -2.886 -7.653 1.00 0.28 39 ILE A CA 17
ATOM 21371 C C . ILE A 1 13 ? 2.782 -2.031 -7.366 1.00 0.25 39 ILE A C 17
ATOM 21372 O O . ILE A 1 13 ? 1.785 -2.099 -8.085 1.00 0.26 39 ILE A O 17
ATOM 21388 N N . LEU A 1 14 ? 2.857 -1.136 -6.381 1.00 0.26 40 LEU A N 17
ATOM 21389 C CA . LEU A 1 14 ? 1.824 -0.129 -6.148 1.00 0.26 40 LEU A CA 17
ATOM 21390 C C . LEU A 1 14 ? 1.583 0.789 -7.354 1.00 0.26 40 LEU A C 17
ATOM 21391 O O . LEU A 1 14 ? 0.432 1.095 -7.650 1.00 0.28 40 LEU A O 17
ATOM 21407 N N . LYS A 1 15 ? 2.631 1.156 -8.101 1.00 0.27 41 LYS A N 17
ATOM 21408 C CA . LYS A 1 15 ? 2.511 1.950 -9.347 1.00 0.32 41 LYS A CA 17
ATOM 21409 C C . LYS A 1 15 ? 1.637 1.282 -10.397 1.00 0.33 41 LYS A C 17
ATOM 21410 O O . LYS A 1 15 ? 0.995 1.958 -11.196 1.00 0.46 41 LYS A O 17
ATOM 21429 N N . GLU A 1 16 ? 1.644 -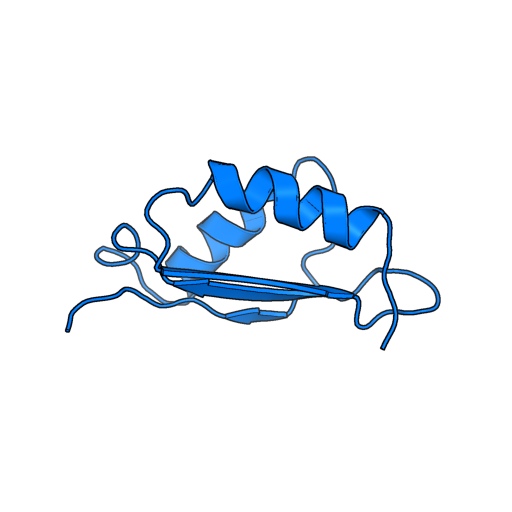0.045 -10.416 1.00 0.29 42 GLU A N 17
ATOM 21430 C CA . GLU A 1 16 ? 1.039 -0.897 -11.394 1.00 0.30 42 GLU A CA 17
ATOM 21431 C C . GLU A 1 16 ? -0.341 -1.393 -11.017 1.00 0.31 42 GLU A C 17
ATOM 21432 O O . GLU A 1 16 ? -1.204 -1.502 -11.897 1.00 0.35 42 GLU A O 17
ATOM 21444 N N . LYS A 1 17 ? -0.579 -1.640 -9.724 1.00 0.27 43 LYS A N 17
ATOM 21445 C CA . LYS A 1 17 ? -1.935 -1.870 -9.265 1.00 0.29 43 LYS A CA 17
ATOM 21446 C C . LYS A 1 17 ? -2.733 -0.575 -9.130 1.00 0.30 43 LYS A C 17
ATOM 21447 O O . LYS A 1 17 ? -3.960 -0.628 -9.174 1.00 0.38 43 LYS A O 17
ATOM 21466 N N . PHE A 1 18 ? -2.043 0.568 -9.018 1.00 0.27 44 PHE A N 17
ATOM 21467 C CA . PHE A 1 18 ? -2.670 1.888 -8.912 1.00 0.29 44 PHE A CA 17
ATOM 21468 C C . PHE A 1 18 ? -2.164 3.013 -9.851 1.00 0.37 44 PHE A C 17
ATOM 21469 O O . PHE A 1 18 ? -1.896 4.136 -9.408 1.00 0.39 44 PHE A O 17
ATOM 21486 N N . PRO A 1 19 ? -2.103 2.785 -11.177 1.00 0.48 45 PRO A N 17
ATOM 21487 C CA . PRO A 1 19 ? -1.746 3.806 -12.169 1.00 0.62 45 PRO A CA 17
ATOM 21488 C C . PRO A 1 19 ? -2.727 4.979 -12.251 1.00 0.65 45 PRO A C 17
ATOM 21489 O O . PRO A 1 19 ? -2.325 6.059 -12.685 1.00 0.78 45 PRO A O 17
ATOM 21500 N N . ARG A 1 20 ? -3.986 4.818 -11.818 1.00 0.60 46 ARG A N 17
ATOM 21501 C CA . ARG A 1 20 ? -4.986 5.899 -11.815 1.00 0.68 46 ARG A CA 17
ATOM 21502 C C . ARG A 1 20 ? -4.968 6.760 -10.542 1.00 0.65 46 ARG A C 17
ATOM 21503 O O . ARG A 1 20 ? -5.721 7.735 -10.435 1.00 0.83 46 ARG A O 17
ATOM 21524 N N . ALA A 1 21 ? -4.092 6.415 -9.597 1.00 0.49 47 ALA A N 17
ATOM 21525 C CA . ALA A 1 21 ? -3.899 7.126 -8.339 1.00 0.40 47 ALA A CA 17
ATOM 21526 C C . ALA A 1 21 ? -3.323 8.540 -8.510 1.00 0.48 47 ALA A C 17
ATOM 21527 O O . ALA A 1 21 ? -2.554 8.814 -9.438 1.00 0.68 47 ALA A O 17
ATOM 21534 N N . THR A 1 22 ? -3.662 9.406 -7.555 1.00 0.40 48 THR A N 17
ATOM 21535 C CA . THR A 1 22 ? -3.150 10.779 -7.423 1.00 0.50 48 THR A CA 17
ATOM 21536 C C . THR A 1 22 ? -2.277 10.991 -6.176 1.00 0.44 48 THR A C 17
ATOM 21537 O O . THR A 1 22 ? -1.623 12.032 -6.076 1.00 0.60 48 THR A O 17
ATOM 21548 N N . ALA A 1 23 ? -2.195 10.031 -5.243 1.00 0.39 49 ALA A N 17
ATOM 21549 C CA . ALA A 1 23 ? -1.030 9.856 -4.361 1.00 0.44 49 ALA A CA 17
ATOM 21550 C C . ALA A 1 23 ? -0.631 8.372 -4.257 1.00 0.31 49 ALA A C 17
ATOM 21551 O O . ALA A 1 23 ? -1.516 7.517 -4.203 1.00 0.23 49 ALA A O 17
ATOM 21558 N N . ILE A 1 24 ? 0.676 8.074 -4.198 1.00 0.33 50 ILE A N 17
ATOM 21559 C CA . ILE A 1 24 ? 1.240 6.742 -3.889 1.00 0.25 50 ILE A CA 17
ATOM 21560 C C . ILE A 1 24 ? 2.617 6.843 -3.223 1.00 0.25 50 ILE A C 17
ATOM 21561 O O . ILE A 1 24 ? 3.564 7.372 -3.807 1.00 0.31 50 ILE A O 17
ATOM 21577 N N . LYS A 1 25 ? 2.738 6.310 -2.000 1.00 0.24 51 LYS A N 17
ATOM 21578 C CA . LYS A 1 25 ? 3.973 6.281 -1.202 1.00 0.26 51 LYS A CA 17
ATOM 21579 C C . LYS A 1 25 ? 3.963 5.204 -0.110 1.00 0.25 51 LYS A C 17
ATOM 21580 O O . LYS A 1 25 ? 2.899 4.730 0.289 1.00 0.33 51 LYS A O 17
ATOM 21599 N N . VAL A 1 26 ? 5.156 4.817 0.346 1.00 0.23 52 VAL A N 17
ATOM 21600 C CA . VAL A 1 26 ? 5.415 3.720 1.302 1.00 0.23 52 VAL A CA 17
ATOM 21601 C C . VAL A 1 26 ? 6.488 4.144 2.304 1.00 0.23 52 VAL A C 17
ATOM 21602 O O . VAL A 1 26 ? 7.364 4.936 1.958 1.00 0.30 52 VAL A O 17
ATOM 21615 N N . THR A 1 27 ? 6.463 3.614 3.529 1.00 0.23 53 THR A N 17
ATOM 21616 C CA . THR A 1 27 ? 7.569 3.760 4.491 1.00 0.24 53 THR A CA 17
ATOM 21617 C C . THR A 1 27 ? 7.766 2.463 5.250 1.00 0.26 53 THR A C 17
ATOM 21618 O O . THR A 1 27 ? 6.841 1.968 5.879 1.00 0.23 53 THR A O 17
ATOM 21629 N N . ASP A 1 28 ? 8.978 1.918 5.252 1.00 0.35 54 ASP A N 17
ATOM 21630 C CA . ASP A 1 28 ? 9.342 0.836 6.166 1.00 0.37 54 ASP A CA 17
ATOM 21631 C C . ASP A 1 28 ? 9.414 1.382 7.590 1.00 0.35 54 ASP A C 17
ATOM 21632 O O . ASP A 1 28 ? 10.087 2.383 7.854 1.00 0.42 54 ASP A O 17
ATOM 21641 N N . ILE A 1 29 ? 8.747 0.691 8.509 1.00 0.32 55 ILE A N 17
ATOM 21642 C CA . ILE A 1 29 ? 8.695 1.005 9.943 1.00 0.34 55 ILE A CA 17
ATOM 21643 C C . ILE A 1 29 ? 9.083 -0.233 10.782 1.00 0.41 55 ILE A C 17
ATOM 21644 O O . ILE A 1 29 ? 8.560 -0.472 11.874 1.00 0.53 55 ILE A O 17
ATOM 21660 N N . SER A 1 30 ? 9.993 -1.046 10.221 1.00 0.41 56 SER A N 17
ATOM 21661 C CA . SER A 1 30 ? 10.513 -2.311 10.743 1.00 0.46 56 SER A CA 17
ATOM 21662 C C . SER A 1 30 ? 12.024 -2.427 10.512 1.00 0.49 56 SER A C 17
ATOM 21663 O O . SER A 1 30 ? 12.514 -3.253 9.742 1.00 0.51 56 SER A O 17
ATOM 21671 N N . GLY A 1 31 ? 12.789 -1.606 11.238 1.00 0.63 57 GLY A N 17
ATOM 21672 C CA . GLY A 1 31 ? 14.255 -1.521 11.193 1.00 0.77 57 GLY A CA 17
ATOM 21673 C C . GLY A 1 31 ? 15.008 -2.857 11.134 1.00 0.87 57 GLY A C 17
ATOM 21674 O O . GLY A 1 31 ? 16.013 -2.961 10.419 1.00 1.34 57 GLY A O 17
ATOM 21678 N N . GLY A 1 32 ? 14.514 -3.885 11.828 1.00 0.75 58 GLY A N 17
ATOM 21679 C CA . GLY A 1 32 ? 15.192 -5.184 11.975 1.00 0.97 58 GLY A CA 17
ATOM 21680 C C . GLY A 1 32 ? 14.692 -6.313 11.057 1.00 1.06 58 GLY A C 17
ATOM 21681 O O . GLY A 1 32 ? 15.376 -7.329 10.923 1.00 1.50 58 GLY A O 17
ATOM 21685 N N . CYS A 1 33 ? 13.527 -6.163 10.412 1.00 0.84 59 CYS A N 17
ATOM 21686 C CA . CYS A 1 33 ? 12.909 -7.226 9.598 1.00 0.98 59 CYS A CA 17
ATOM 21687 C C . CYS A 1 33 ? 12.302 -6.741 8.271 1.00 0.91 59 CYS A C 17
ATOM 21688 O O . CYS A 1 33 ? 12.206 -7.513 7.310 1.00 1.11 59 CYS A O 17
ATOM 21696 N N . GLY A 1 34 ? 11.847 -5.490 8.225 1.00 0.71 60 GLY A N 17
ATOM 21697 C CA . GLY A 1 34 ? 10.920 -4.989 7.214 1.00 0.68 60 GLY A CA 17
ATOM 21698 C C . GLY A 1 34 ? 9.628 -5.815 7.151 1.00 0.61 60 GLY A C 17
ATOM 21699 O O . GLY A 1 34 ? 9.232 -6.304 6.093 1.00 0.71 60 GLY A O 17
ATOM 21703 N N . ALA A 1 35 ? 9.027 -6.083 8.313 1.00 0.55 61 ALA A N 17
ATOM 21704 C CA . ALA A 1 35 ? 7.719 -6.741 8.453 1.00 0.63 61 ALA A CA 17
ATOM 21705 C C . ALA A 1 35 ? 6.543 -5.742 8.555 1.00 0.57 61 ALA A C 17
ATOM 21706 O O . ALA A 1 35 ? 5.414 -6.067 8.194 1.00 0.70 61 ALA A O 17
ATOM 21713 N N . MET A 1 36 ? 6.802 -4.518 9.022 1.00 0.55 62 MET A N 17
ATOM 21714 C CA . MET A 1 36 ? 5.852 -3.402 9.044 1.00 0.37 62 MET A CA 17
ATOM 21715 C C . MET A 1 36 ? 6.179 -2.358 7.977 1.00 0.32 62 MET A C 17
ATOM 21716 O O . MET A 1 36 ? 7.318 -1.897 7.883 1.00 0.34 62 MET A O 17
ATOM 21730 N N . TYR A 1 37 ? 5.139 -1.908 7.273 1.00 0.33 63 TYR A N 17
ATOM 21731 C CA . TYR A 1 37 ? 5.201 -0.760 6.375 1.00 0.34 63 TYR A CA 17
ATOM 21732 C C . TYR A 1 37 ? 3.966 0.140 6.500 1.00 0.34 63 TYR A C 17
ATOM 21733 O O . TYR A 1 37 ? 2.834 -0.322 6.616 1.00 0.37 63 TYR A O 17
ATOM 21751 N N . GLU A 1 38 ? 4.191 1.435 6.382 1.00 0.31 64 GLU A N 17
ATOM 21752 C CA . GLU A 1 38 ? 3.190 2.454 6.096 1.00 0.39 64 GLU A CA 17
ATOM 21753 C C . GLU A 1 38 ? 2.914 2.480 4.582 1.00 0.57 64 GLU A C 17
ATOM 21754 O O . GLU A 1 38 ? 3.866 2.390 3.807 1.00 0.86 64 GLU A O 17
ATOM 21766 N N . ILE A 1 39 ? 1.660 2.620 4.140 1.00 0.42 65 ILE A N 17
ATOM 21767 C CA . ILE A 1 39 ? 1.304 2.828 2.720 1.00 0.37 65 ILE A CA 17
ATOM 21768 C C . ILE A 1 39 ? 0.217 3.898 2.604 1.00 0.30 65 ILE A C 17
ATOM 21769 O O . ILE A 1 39 ? -0.836 3.766 3.225 1.00 0.29 65 ILE A O 17
ATOM 21785 N N . LYS A 1 40 ? 0.419 4.906 1.750 1.00 0.27 66 LYS A N 17
ATOM 21786 C CA . LYS A 1 40 ? -0.548 5.984 1.477 1.00 0.23 66 LYS A CA 17
ATOM 21787 C C . LYS A 1 40 ? -0.866 6.029 -0.012 1.00 0.22 66 LYS A C 17
ATOM 21788 O O . LYS A 1 40 ? 0.030 6.254 -0.823 1.00 0.26 66 LYS A O 17
ATOM 21807 N N . ILE A 1 41 ? -2.133 5.788 -0.358 1.00 0.22 67 ILE A N 17
ATOM 21808 C CA . ILE A 1 41 ? -2.671 5.761 -1.719 1.00 0.24 67 ILE A CA 17
ATOM 21809 C C . ILE A 1 41 ? -3.871 6.717 -1.811 1.00 0.27 67 ILE A C 17
ATOM 21810 O O . ILE A 1 41 ? -4.528 7.002 -0.814 1.00 0.30 67 ILE A O 17
ATOM 21826 N N . GLU A 1 42 ? -4.211 7.194 -2.996 1.00 0.28 68 GLU A N 17
ATOM 21827 C CA . GLU A 1 42 ? -5.441 7.942 -3.280 1.00 0.27 68 GLU A CA 17
ATOM 21828 C C . GLU A 1 42 ? -5.779 7.765 -4.751 1.00 0.24 68 GLU A C 17
ATOM 21829 O O . GLU A 1 42 ? -4.909 7.997 -5.578 1.00 0.29 68 GLU A O 17
ATOM 21841 N N . SER A 1 43 ? -6.986 7.324 -5.101 1.00 0.20 69 SER A N 17
ATOM 21842 C CA . SER A 1 43 ? -7.317 6.971 -6.488 1.00 0.24 69 SER A CA 17
ATOM 21843 C C . SER A 1 43 ? -8.796 7.026 -6.771 1.00 0.25 69 SER A C 17
ATOM 21844 O O . SER A 1 43 ? -9.619 6.687 -5.929 1.00 0.20 69 SER A O 17
ATOM 21852 N N . GLU A 1 44 ? -9.110 7.409 -8.001 1.00 0.36 70 GLU A N 17
ATOM 21853 C CA . GLU A 1 44 ? -10.457 7.602 -8.531 1.00 0.38 70 GLU A CA 17
ATOM 21854 C C . GLU A 1 44 ? -11.325 6.331 -8.425 1.00 0.36 70 GLU A C 17
ATOM 21855 O O . GLU A 1 44 ? -12.546 6.405 -8.308 1.00 0.49 70 GLU A O 17
ATOM 21867 N N . GLU A 1 45 ? -10.684 5.160 -8.408 1.00 0.33 71 GLU A N 17
ATOM 21868 C CA . GLU A 1 45 ? -11.316 3.838 -8.307 1.00 0.36 71 GLU A CA 17
ATOM 21869 C C . GLU A 1 45 ? -11.882 3.492 -6.915 1.00 0.34 71 GLU A C 17
ATOM 21870 O O . GLU A 1 45 ? -12.588 2.488 -6.778 1.00 0.49 71 GLU A O 17
ATOM 21882 N N . PHE A 1 46 ? -11.555 4.271 -5.877 1.00 0.26 72 PHE A N 17
ATOM 21883 C CA . PHE A 1 46 ? -11.872 3.951 -4.477 1.00 0.27 72 PHE A CA 17
ATOM 21884 C C . PHE A 1 46 ? -13.216 4.494 -3.934 1.00 0.34 72 PHE A C 17
ATOM 21885 O O . PHE A 1 46 ? -13.478 4.353 -2.735 1.00 0.39 72 PHE A O 17
ATOM 21902 N N . LYS A 1 47 ? -14.075 5.108 -4.762 1.00 0.43 73 LYS A N 17
ATOM 21903 C CA . LYS A 1 47 ? -15.305 5.797 -4.305 1.00 0.56 73 LYS A CA 17
ATOM 21904 C C . LYS A 1 47 ? -16.464 4.885 -3.880 1.00 0.65 73 LYS A C 17
ATOM 21905 O O . LYS A 1 47 ? -17.119 5.156 -2.874 1.00 0.90 73 LYS A O 17
ATOM 21924 N N . GLU A 1 48 ? -16.678 3.761 -4.557 1.00 0.63 74 GLU A N 17
ATOM 21925 C CA . GLU A 1 48 ? -17.780 2.817 -4.292 1.00 0.80 74 GLU A CA 17
ATOM 21926 C C . GLU A 1 48 ? -17.417 1.762 -3.217 1.00 0.87 74 GLU A C 17
ATOM 21927 O O . GLU A 1 48 ? -17.879 0.616 -3.253 1.00 1.22 74 GLU A O 17
ATOM 21939 N N . LYS A 1 49 ? -16.518 2.120 -2.288 1.00 0.80 75 LYS A N 17
ATOM 21940 C CA . LYS A 1 49 ? -15.803 1.186 -1.403 1.00 0.70 75 LYS A CA 17
ATOM 21941 C C . LYS A 1 49 ? -15.842 1.596 0.067 1.00 0.73 75 LYS A C 17
ATOM 21942 O O . LYS A 1 49 ? -15.510 2.727 0.429 1.00 0.83 75 LYS A O 17
ATOM 21961 N N . ARG A 1 50 ? -16.155 0.622 0.929 1.00 0.69 76 ARG A N 17
ATOM 21962 C CA . ARG A 1 50 ? -15.952 0.687 2.364 1.00 0.70 76 ARG A CA 17
ATOM 21963 C C . ARG A 1 50 ? -14.469 0.756 2.702 1.00 0.61 76 ARG A C 17
ATOM 21964 O O . ARG A 1 50 ? -13.628 0.445 1.860 1.00 0.49 76 ARG A O 17
ATOM 21985 N N . THR A 1 51 ? -14.154 1.027 3.959 1.00 0.70 77 THR A N 17
ATOM 21986 C CA . THR A 1 51 ? -12.782 1.009 4.472 1.00 0.63 77 THR A CA 17
ATOM 21987 C C . THR A 1 51 ? -12.032 -0.280 4.150 1.00 0.47 77 THR A C 17
ATOM 21988 O O . THR A 1 51 ? -10.987 -0.250 3.499 1.00 0.37 77 THR A O 17
ATOM 21999 N N . VAL A 1 52 ? -12.615 -1.420 4.513 1.00 0.48 78 VAL A N 17
ATOM 22000 C CA . VAL A 1 52 ? -12.068 -2.746 4.192 1.00 0.41 78 VAL A CA 17
ATOM 22001 C C . VAL A 1 52 ? -11.987 -2.971 2.676 1.00 0.28 78 VAL A C 17
ATOM 22002 O O . VAL A 1 52 ? -10.986 -3.500 2.193 1.00 0.36 78 VAL A O 17
ATOM 22015 N N . GLN A 1 53 ? -12.980 -2.494 1.908 1.00 0.31 79 GLN A N 17
ATOM 22016 C CA . GLN A 1 53 ? -13.002 -2.700 0.453 1.00 0.38 79 GLN A CA 17
ATOM 22017 C C . GLN A 1 53 ? -12.008 -1.813 -0.312 1.00 0.43 79 GLN A C 17
ATOM 22018 O O . GLN A 1 53 ? -11.621 -2.170 -1.425 1.00 0.75 79 GLN A O 17
ATOM 22032 N N . GLN A 1 54 ? -11.548 -0.701 0.271 1.00 0.24 80 GLN A N 17
ATOM 22033 C CA . GLN A 1 54 ? -10.377 0.028 -0.218 1.00 0.20 80 GLN A CA 17
ATOM 22034 C C . GLN A 1 54 ? -9.091 -0.727 0.154 1.00 0.20 80 GLN A C 17
ATOM 22035 O O . GLN A 1 54 ? -8.311 -1.087 -0.729 1.00 0.27 80 GLN A O 17
ATOM 22049 N N . HIS A 1 55 ? -8.889 -1.022 1.445 1.00 0.19 81 HIS A N 17
ATOM 22050 C CA . HIS A 1 55 ? -7.666 -1.647 1.960 1.00 0.25 81 HIS A CA 17
ATOM 22051 C C . HIS A 1 55 ? -7.337 -2.986 1.281 1.00 0.21 81 HIS A C 17
ATOM 22052 O O . HIS A 1 55 ? -6.196 -3.162 0.853 1.00 0.23 81 HIS A O 17
ATOM 22066 N N . GLN A 1 56 ? -8.300 -3.899 1.112 1.00 0.20 82 GLN A N 17
ATOM 22067 C CA . GLN A 1 56 ? -8.133 -5.196 0.436 1.00 0.22 82 GLN A CA 17
ATOM 22068 C C . GLN A 1 56 ? -7.410 -5.082 -0.920 1.00 0.20 82 GLN A C 17
ATOM 22069 O O . GLN A 1 56 ? -6.504 -5.870 -1.194 1.00 0.22 82 GLN A O 17
ATOM 22083 N N . MET A 1 57 ? -7.728 -4.071 -1.737 1.00 0.18 83 MET A N 17
ATOM 22084 C CA . MET A 1 57 ? -7.089 -3.884 -3.049 1.00 0.18 83 MET A CA 17
ATOM 22085 C C . MET A 1 57 ? -5.588 -3.592 -2.912 1.00 0.18 83 MET A C 17
ATOM 22086 O O . MET A 1 57 ? -4.769 -4.108 -3.672 1.00 0.23 83 MET A O 17
ATOM 22100 N N . VAL A 1 58 ? -5.229 -2.770 -1.921 1.00 0.16 84 VAL A N 17
ATOM 22101 C CA . VAL A 1 58 ? -3.853 -2.355 -1.593 1.00 0.17 84 VAL A CA 17
ATOM 22102 C C . VAL A 1 58 ? -3.089 -3.478 -0.880 1.00 0.17 84 VAL A C 17
ATOM 22103 O O . VAL A 1 58 ? -1.867 -3.538 -0.947 1.00 0.24 84 VAL A O 17
ATOM 22116 N N . ASN A 1 59 ? -3.812 -4.395 -0.232 1.00 0.21 85 ASN A N 17
ATOM 22117 C CA . ASN A 1 59 ? -3.283 -5.551 0.489 1.00 0.19 85 ASN A CA 17
ATOM 22118 C C . ASN A 1 59 ? -2.855 -6.626 -0.521 1.00 0.20 85 ASN A C 17
ATOM 22119 O O . ASN A 1 59 ? -1.733 -7.118 -0.474 1.00 0.24 85 ASN A O 17
ATOM 22130 N N . GLN A 1 60 ? -3.719 -6.945 -1.487 1.00 0.23 86 GLN A N 17
ATOM 22131 C CA . GLN A 1 60 ? -3.461 -7.918 -2.540 1.00 0.28 86 GLN A CA 17
ATOM 22132 C C . GLN A 1 60 ? -2.344 -7.509 -3.511 1.00 0.28 86 GLN A C 17
ATOM 22133 O O . GLN A 1 60 ? -1.722 -8.384 -4.114 1.00 0.38 86 GLN A O 17
ATOM 22147 N N . ALA A 1 61 ? -2.058 -6.211 -3.641 1.00 0.24 87 ALA A N 17
ATOM 22148 C CA . ALA A 1 61 ? -1.066 -5.680 -4.572 1.00 0.23 87 ALA A CA 17
ATOM 22149 C C . ALA A 1 61 ? 0.345 -6.216 -4.302 1.00 0.27 87 ALA A C 17
ATOM 22150 O O . ALA A 1 61 ? 1.083 -6.517 -5.238 1.00 0.38 87 ALA A O 17
ATOM 22157 N N . LEU A 1 62 ? 0.697 -6.362 -3.022 1.00 0.27 88 LEU A N 17
ATOM 22158 C CA . LEU A 1 62 ? 2.017 -6.833 -2.586 1.00 0.33 88 LEU A CA 17
ATOM 22159 C C . LEU A 1 62 ? 1.990 -8.101 -1.727 1.00 0.37 88 LEU A C 17
ATOM 22160 O O . LEU A 1 62 ? 3.038 -8.567 -1.288 1.00 0.47 88 LEU A O 17
ATOM 22176 N N . LYS A 1 63 ? 0.811 -8.695 -1.512 1.00 0.36 89 LYS A N 17
ATOM 22177 C CA . LYS A 1 63 ? 0.622 -9.912 -0.711 1.00 0.42 89 LYS A CA 17
ATOM 22178 C C . LYS A 1 63 ? 1.522 -11.053 -1.161 1.00 0.51 89 LYS A C 17
ATOM 22179 O O . LYS A 1 63 ? 2.069 -11.776 -0.330 1.00 0.63 89 LYS A O 17
ATOM 22198 N N . GLU A 1 64 ? 1.693 -11.212 -2.465 1.00 0.53 90 GLU A N 17
ATOM 22199 C CA . GLU A 1 64 ? 2.449 -12.306 -3.041 1.00 0.70 90 GLU A CA 17
ATOM 22200 C C . GLU A 1 64 ? 3.975 -12.038 -3.047 1.00 0.74 90 GLU A C 17
ATOM 22201 O O . GLU A 1 64 ? 4.780 -12.925 -3.345 1.00 0.96 90 GLU A O 17
ATOM 22213 N N . GLU A 1 65 ? 4.388 -10.831 -2.652 1.00 0.63 91 GLU A N 17
ATOM 22214 C CA . GLU A 1 65 ? 5.757 -10.419 -2.334 1.00 0.68 91 GLU A CA 17
ATOM 22215 C C . GLU A 1 65 ? 6.037 -10.501 -0.820 1.00 0.65 91 GLU A C 17
ATOM 22216 O O . GLU A 1 65 ? 7.055 -11.074 -0.422 1.00 0.81 91 GLU A O 17
ATOM 22228 N N . ILE A 1 66 ? 5.150 -9.938 0.014 1.00 0.57 92 ILE A N 17
ATOM 22229 C CA . ILE A 1 66 ? 5.178 -9.908 1.489 1.00 0.61 92 ILE A CA 17
ATOM 22230 C C . ILE A 1 66 ? 3.731 -9.909 2.019 1.00 0.61 92 ILE A C 17
ATOM 22231 O O . ILE A 1 66 ? 3.025 -8.910 1.908 1.00 0.75 92 ILE A O 17
ATOM 22247 N N . LYS A 1 67 ? 3.264 -10.993 2.647 1.00 0.58 93 LYS A N 17
ATOM 22248 C CA . LYS A 1 67 ? 1.856 -11.135 3.055 1.00 0.63 93 LYS A CA 17
ATOM 22249 C C . LYS A 1 67 ? 1.437 -10.540 4.410 1.00 0.65 93 LYS A C 17
ATOM 22250 O O . LYS A 1 67 ? 0.295 -10.681 4.847 1.00 0.58 93 LYS A O 17
ATOM 22269 N N . GLU A 1 68 ? 2.391 -9.938 5.095 1.00 0.79 94 GLU A N 17
ATOM 22270 C CA . GLU A 1 68 ? 2.454 -9.623 6.506 1.00 0.76 94 GLU A CA 17
ATOM 22271 C C . GLU A 1 68 ? 1.625 -8.408 6.960 1.00 0.69 94 GLU A C 17
ATOM 22272 O O . GLU A 1 68 ? 2.107 -7.541 7.689 1.00 0.81 94 GLU A O 17
ATOM 22284 N N . MET A 1 69 ? 0.353 -8.311 6.569 1.00 0.64 95 MET A N 17
ATOM 22285 C CA . MET A 1 69 ? -0.493 -7.159 6.919 1.00 0.77 95 MET A CA 17
ATOM 22286 C C . MET A 1 69 ? -0.905 -7.066 8.405 1.00 0.72 95 MET A C 17
ATOM 22287 O O . MET A 1 69 ? -1.547 -6.089 8.807 1.00 0.91 95 MET A O 17
ATOM 22301 N N . HIS A 1 70 ? -0.413 -7.977 9.254 1.00 0.55 96 HIS A N 17
ATOM 22302 C CA . HIS A 1 70 ? -0.271 -7.777 10.702 1.00 0.58 96 HIS A CA 17
ATOM 22303 C C . HIS A 1 70 ? 0.772 -6.709 11.102 1.00 0.68 96 HIS A C 17
ATOM 22304 O O . HIS A 1 70 ? 0.774 -6.255 12.250 1.00 1.17 96 HIS A O 17
ATOM 22318 N N . GLY A 1 71 ? 1.625 -6.279 10.168 1.00 0.40 97 GLY A N 17
ATOM 22319 C CA . GLY A 1 71 ? 2.562 -5.156 10.308 1.00 0.43 97 GLY A CA 17
ATOM 22320 C C . GLY A 1 71 ? 2.203 -3.902 9.495 1.00 0.38 97 GLY A C 17
ATOM 22321 O O . GLY A 1 71 ? 2.588 -2.789 9.850 1.00 0.49 97 GLY A O 17
ATOM 22325 N N . LEU A 1 72 ? 1.462 -4.054 8.401 1.00 0.39 98 LEU A N 17
ATOM 22326 C CA . LEU A 1 72 ? 1.156 -2.957 7.469 1.00 0.38 98 LEU A CA 17
ATOM 22327 C C . LEU A 1 72 ? 0.047 -2.018 7.968 1.00 0.41 98 LEU A C 17
ATOM 22328 O O . LEU A 1 72 ? -0.956 -2.449 8.545 1.00 0.66 98 LEU A O 17
ATOM 22344 N N . ARG A 1 73 ? 0.245 -0.725 7.704 1.00 0.31 99 ARG A N 17
ATOM 22345 C CA . ARG A 1 73 ? -0.608 0.406 8.098 1.00 0.31 99 ARG A CA 17
ATOM 22346 C C . ARG A 1 73 ? -0.984 1.231 6.864 1.00 0.28 99 ARG A C 17
ATOM 22347 O O . ARG A 1 73 ? -0.159 1.980 6.344 1.00 0.32 99 ARG A O 17
ATOM 22368 N N . ILE A 1 74 ? -2.207 1.046 6.365 1.00 0.24 100 ILE A N 17
ATOM 22369 C CA . ILE A 1 74 ? -2.670 1.615 5.084 1.00 0.20 100 ILE A CA 17
ATOM 22370 C C . ILE A 1 74 ? -3.675 2.749 5.248 1.00 0.23 100 ILE A C 17
ATOM 22371 O O . ILE A 1 74 ? -4.429 2.859 6.221 1.00 0.41 100 ILE A O 17
ATOM 22387 N N . PHE A 1 75 ? -3.585 3.622 4.253 1.00 0.19 101 PHE A N 17
ATOM 22388 C CA . PHE A 1 75 ? -4.231 4.905 4.128 1.00 0.21 101 PHE A CA 17
ATOM 22389 C C . PHE A 1 75 ? -4.694 5.083 2.669 1.00 0.21 101 PHE A C 17
ATOM 22390 O O . PHE A 1 75 ? -3.876 5.052 1.750 1.00 0.36 101 PHE A O 17
ATOM 22407 N N . THR A 1 76 ? -5.996 5.248 2.438 1.00 0.17 102 THR A N 17
ATOM 22408 C CA . THR A 1 76 ? -6.618 5.376 1.100 1.00 0.18 102 THR A CA 17
ATOM 22409 C C . THR A 1 76 ? -7.662 6.476 1.082 1.00 0.21 102 THR A C 17
ATOM 22410 O O . THR A 1 76 ? -8.413 6.693 2.039 1.00 0.31 102 THR A O 17
ATOM 22421 N N . SER A 1 77 ? -7.732 7.142 -0.061 1.00 0.32 103 SER A N 17
ATOM 22422 C CA . SER A 1 77 ? -8.696 8.195 -0.353 1.00 0.39 103 SER A CA 17
ATOM 22423 C C . SER A 1 77 ? -9.066 8.217 -1.836 1.00 0.35 103 SER A C 17
ATOM 22424 O O . SER A 1 77 ? -8.556 7.416 -2.624 1.00 0.25 103 SER A O 17
ATOM 22432 N N . VAL A 1 78 ? -9.964 9.117 -2.234 1.00 0.45 104 VAL A N 17
ATOM 22433 C CA . VAL A 1 78 ? -10.429 9.223 -3.625 1.00 0.39 104 VAL A CA 17
ATOM 22434 C C . VAL A 1 78 ? -10.710 10.673 -4.038 1.00 0.45 104 VAL A C 17
ATOM 22435 O O . VAL A 1 78 ? -11.333 11.412 -3.276 1.00 0.56 104 VAL A O 17
ATOM 22448 N N . PRO A 1 79 ? -10.273 11.095 -5.241 1.00 0.46 105 PRO A N 17
ATOM 22449 C CA . PRO A 1 79 ? -10.542 12.424 -5.767 1.00 0.60 105 PRO A CA 17
ATOM 22450 C C . PRO A 1 79 ? -11.948 12.500 -6.376 1.00 0.65 105 PRO A C 17
ATOM 22451 O O . PRO A 1 79 ? -12.243 11.952 -7.448 1.00 0.76 105 PRO A O 17
ATOM 22462 N N . LYS A 1 80 ? -12.832 13.165 -5.633 1.00 0.78 106 LYS A N 17
ATOM 22463 C CA . LYS A 1 80 ? -14.294 13.084 -5.772 1.00 0.95 106 LYS A CA 17
ATOM 22464 C C . LYS A 1 80 ? -15.004 14.449 -5.724 1.00 1.28 106 LYS A C 17
ATOM 22465 O O . LYS A 1 80 ? -16.183 14.532 -5.373 1.00 1.83 106 LYS A O 17
ATOM 22484 N N . ARG A 1 81 ? -14.277 15.513 -6.083 1.00 1.45 107 ARG A N 17
ATOM 22485 C CA . ARG A 1 81 ? -14.781 16.901 -6.180 1.00 1.85 107 ARG A CA 17
ATOM 22486 C C . ARG A 1 81 ? -15.600 17.113 -7.447 1.00 2.17 107 ARG A C 17
ATOM 22487 O O . ARG A 1 81 ? -16.663 17.761 -7.359 1.00 2.66 107 ARG A O 17
ATOM 22509 N N . ALA A 1 1 ? 11.500 7.131 10.057 1.00 5.43 27 ALA A N 18
ATOM 22510 C CA . ALA A 1 1 ? 11.362 6.376 8.791 1.00 4.58 27 ALA A CA 18
ATOM 22511 C C . ALA A 1 1 ? 12.657 5.657 8.405 1.00 3.31 27 ALA A C 18
ATOM 22512 O O . ALA A 1 1 ? 13.751 6.153 8.685 1.00 3.34 27 ALA A O 18
ATOM 22521 N N . THR A 1 2 ? 12.552 4.522 7.703 1.00 3.04 28 THR A N 18
ATOM 22522 C CA . THR A 1 2 ? 13.681 3.754 7.130 1.00 1.99 28 THR A CA 18
ATOM 22523 C C . THR A 1 2 ? 13.349 3.246 5.702 1.00 1.54 28 THR A C 18
ATOM 22524 O O . THR A 1 2 ? 12.302 3.590 5.140 1.00 2.10 28 THR A O 18
ATOM 22535 N N . GLN A 1 3 ? 14.266 2.504 5.065 1.00 1.04 29 GLN A N 18
ATOM 22536 C CA . GLN A 1 3 ? 14.057 1.756 3.818 1.00 0.70 29 GLN A CA 18
ATOM 22537 C C . GLN A 1 3 ? 14.662 0.349 3.904 1.00 0.49 29 GLN A C 18
ATOM 22538 O O . GLN A 1 3 ? 15.817 0.165 4.305 1.00 0.64 29 GLN A O 18
ATOM 22552 N N . THR A 1 4 ? 13.897 -0.627 3.422 1.00 0.45 30 THR A N 18
ATOM 22553 C CA . THR A 1 4 ? 14.355 -1.962 3.008 1.00 0.41 30 THR A CA 18
ATOM 22554 C C . THR A 1 4 ? 14.490 -2.024 1.479 1.00 0.41 30 THR A C 18
ATOM 22555 O O . THR A 1 4 ? 14.205 -1.049 0.777 1.00 0.52 30 THR A O 18
ATOM 22566 N N . GLU A 1 5 ? 14.875 -3.170 0.914 1.00 0.51 31 GLU A N 18
ATOM 22567 C CA . GLU A 1 5 ? 14.627 -3.462 -0.504 1.00 0.60 31 GLU A CA 18
ATOM 22568 C C . GLU A 1 5 ? 13.141 -3.777 -0.784 1.00 0.50 31 GLU A C 18
ATOM 22569 O O . GLU A 1 5 ? 12.659 -3.513 -1.890 1.00 0.51 31 GLU A O 18
ATOM 22581 N N . GLY A 1 6 ? 12.396 -4.263 0.217 1.00 0.49 32 GLY A N 18
ATOM 22582 C CA . GLY A 1 6 ? 10.949 -4.479 0.171 1.00 0.46 32 GLY A CA 18
ATOM 22583 C C . GLY A 1 6 ? 10.154 -3.193 -0.053 1.00 0.41 32 GLY A C 18
ATOM 22584 O O . GLY A 1 6 ? 9.238 -3.179 -0.861 1.00 0.42 32 GLY A O 18
ATOM 22588 N N . GLU A 1 7 ? 10.541 -2.083 0.574 1.00 0.39 33 GLU A N 18
ATOM 22589 C CA . GLU A 1 7 ? 9.918 -0.765 0.436 1.00 0.32 33 GLU A CA 18
ATOM 22590 C C . GLU A 1 7 ? 9.779 -0.315 -1.031 1.00 0.31 33 GLU A C 18
ATOM 22591 O O . GLU A 1 7 ? 8.729 0.169 -1.466 1.00 0.30 33 GLU A O 18
ATOM 22603 N N . LEU A 1 8 ? 10.836 -0.562 -1.807 1.00 0.36 34 LEU A N 18
ATOM 22604 C CA . LEU A 1 8 ? 10.972 -0.230 -3.223 1.00 0.38 34 LEU A CA 18
ATOM 22605 C C . LEU A 1 8 ? 10.146 -1.191 -4.082 1.00 0.39 34 LEU A C 18
ATOM 22606 O O . LEU A 1 8 ? 9.327 -0.774 -4.895 1.00 0.40 34 LEU A O 18
ATOM 22622 N N . ARG A 1 9 ? 10.297 -2.491 -3.814 1.00 0.39 35 ARG A N 18
ATOM 22623 C CA . ARG A 1 9 ? 9.540 -3.585 -4.447 1.00 0.40 35 ARG A CA 18
ATOM 22624 C C . ARG A 1 9 ? 8.036 -3.357 -4.324 1.00 0.37 35 ARG A C 18
ATOM 22625 O O . ARG A 1 9 ? 7.315 -3.443 -5.319 1.00 0.39 35 ARG A O 18
ATOM 22646 N N . VAL A 1 10 ? 7.590 -3.051 -3.106 1.00 0.34 36 VAL A N 18
ATOM 22647 C CA . VAL A 1 10 ? 6.198 -2.785 -2.756 1.00 0.28 36 VAL A CA 18
ATOM 22648 C C . VAL A 1 10 ? 5.755 -1.551 -3.535 1.00 0.29 36 VAL A C 18
ATOM 22649 O O . VAL A 1 10 ? 4.777 -1.624 -4.275 1.00 0.30 36 VAL A O 18
ATOM 22662 N N . THR A 1 11 ? 6.524 -0.453 -3.446 1.00 0.29 37 THR A N 18
ATOM 22663 C CA . THR A 1 11 ? 6.244 0.797 -4.175 1.00 0.30 37 THR A CA 18
ATOM 22664 C C . THR A 1 11 ? 6.050 0.552 -5.669 1.00 0.33 37 THR A C 18
ATOM 22665 O O . THR A 1 11 ? 5.113 1.076 -6.268 1.00 0.36 37 THR A O 18
ATOM 22676 N N . GLN A 1 12 ? 6.895 -0.282 -6.269 1.00 0.35 38 GLN A N 18
ATOM 22677 C CA . GLN A 1 12 ? 6.817 -0.568 -7.701 1.00 0.40 38 GLN A CA 18
ATOM 22678 C C . GLN A 1 12 ? 5.522 -1.300 -8.082 1.00 0.36 38 GLN A C 18
ATOM 22679 O O . GLN A 1 12 ? 4.904 -0.914 -9.077 1.00 0.48 38 GLN A O 18
ATOM 22693 N N . ILE A 1 13 ? 5.064 -2.293 -7.303 1.00 0.27 39 ILE A N 18
ATOM 22694 C CA . ILE A 1 13 ? 3.798 -2.983 -7.627 1.00 0.27 39 ILE A CA 18
ATOM 22695 C C . ILE A 1 13 ? 2.596 -2.067 -7.338 1.00 0.27 39 ILE A C 18
ATOM 22696 O O . ILE A 1 13 ? 1.605 -2.090 -8.069 1.00 0.28 39 ILE A O 18
ATOM 22712 N N . LEU A 1 14 ? 2.698 -1.191 -6.330 1.00 0.27 40 LEU A N 18
ATOM 22713 C CA . LEU A 1 14 ? 1.679 -0.173 -6.056 1.00 0.27 40 LEU A CA 18
ATOM 22714 C C . LEU A 1 14 ? 1.367 0.705 -7.278 1.00 0.32 40 LEU A C 18
ATOM 22715 O O . LEU A 1 14 ? 0.194 0.908 -7.588 1.00 0.38 40 LEU A O 18
ATOM 22731 N N . LYS A 1 15 ? 2.373 1.170 -8.025 1.00 0.36 41 LYS A N 18
ATOM 22732 C CA . LYS A 1 15 ? 2.145 2.046 -9.200 1.00 0.47 41 LYS A CA 18
ATOM 22733 C C . LYS A 1 15 ? 1.407 1.358 -10.343 1.00 0.44 41 LYS A C 18
ATOM 22734 O O . LYS A 1 15 ? 0.765 2.017 -11.157 1.00 0.60 41 LYS A O 18
ATOM 22753 N N . GLU A 1 16 ? 1.479 0.035 -10.410 1.00 0.34 42 GLU A N 18
ATOM 22754 C CA . GLU A 1 16 ? 0.913 -0.804 -11.427 1.00 0.33 42 GLU A CA 18
ATOM 22755 C C . GLU A 1 16 ? -0.472 -1.329 -11.105 1.00 0.34 42 GLU A C 18
ATOM 22756 O O . GLU A 1 16 ? -1.302 -1.441 -12.015 1.00 0.38 42 GLU A O 18
ATOM 22768 N N . LYS A 1 17 ? -0.751 -1.596 -9.822 1.00 0.32 43 LYS A N 18
ATOM 22769 C CA . LYS A 1 17 ? -2.124 -1.809 -9.400 1.00 0.33 43 LYS A CA 18
ATOM 22770 C C . LYS A 1 17 ? -2.906 -0.496 -9.313 1.00 0.35 43 LYS A C 18
ATOM 22771 O O . LYS A 1 17 ? -4.134 -0.526 -9.381 1.00 0.37 43 LYS A O 18
ATOM 22790 N N . PHE A 1 18 ? -2.206 0.642 -9.184 1.00 0.37 44 PHE A N 18
ATOM 22791 C CA . PHE A 1 18 ? -2.810 1.975 -9.086 1.00 0.39 44 PHE A CA 18
ATOM 22792 C C . PHE A 1 18 ? -2.239 3.082 -10.007 1.00 0.47 44 PHE A C 18
ATOM 22793 O O . PHE A 1 18 ? -1.883 4.169 -9.545 1.00 0.47 44 PHE A O 18
ATOM 22810 N N . PRO A 1 19 ? -2.256 2.893 -11.341 1.00 0.60 45 PRO A N 18
ATOM 22811 C CA . PRO A 1 19 ? -1.967 3.945 -12.331 1.00 0.78 45 PRO A CA 18
ATOM 22812 C C . PRO A 1 19 ? -3.007 5.066 -12.385 1.00 0.84 45 PRO A C 18
ATOM 22813 O O . PRO A 1 19 ? -2.742 6.134 -12.943 1.00 1.11 45 PRO A O 18
ATOM 22824 N N . ARG A 1 20 ? -4.174 4.863 -11.765 1.00 0.68 46 ARG A N 18
ATOM 22825 C CA . ARG A 1 20 ? -5.193 5.905 -11.582 1.00 0.79 46 ARG A CA 18
ATOM 22826 C C . ARG A 1 20 ? -4.886 6.939 -10.483 1.00 0.52 46 ARG A C 18
ATOM 22827 O O . ARG A 1 20 ? -5.589 7.948 -10.411 1.00 0.66 46 ARG A O 18
ATOM 22848 N N . ALA A 1 21 ? -3.896 6.690 -9.624 1.00 0.31 47 ALA A N 18
ATOM 22849 C CA . ALA A 1 21 ? -3.736 7.383 -8.347 1.00 0.29 47 ALA A CA 18
ATOM 22850 C C . ALA A 1 21 ? -3.388 8.886 -8.421 1.00 0.38 47 ALA A C 18
ATOM 22851 O O . ALA A 1 21 ? -2.724 9.353 -9.354 1.00 0.65 47 ALA A O 18
ATOM 22858 N N . THR A 1 22 ? -3.766 9.619 -7.367 1.00 0.24 48 THR A N 18
ATOM 22859 C CA . THR A 1 22 ? -3.315 10.994 -7.072 1.00 0.26 48 THR A CA 18
ATOM 22860 C C . THR A 1 22 ? -2.348 11.051 -5.885 1.00 0.32 48 THR A C 18
ATOM 22861 O O . THR A 1 22 ? -1.483 11.931 -5.857 1.00 0.49 48 THR A O 18
ATOM 22872 N N . ALA A 1 23 ? -2.393 10.087 -4.956 1.00 0.29 49 ALA A N 18
ATOM 22873 C CA . ALA A 1 23 ? -1.329 9.844 -3.977 1.00 0.33 49 ALA A CA 18
ATOM 22874 C C . ALA A 1 23 ? -0.851 8.384 -4.011 1.00 0.25 49 ALA A C 18
ATOM 22875 O O . ALA A 1 23 ? -1.671 7.476 -4.140 1.00 0.21 49 ALA A O 18
ATOM 22882 N N . ILE A 1 24 ? 0.459 8.170 -3.861 1.00 0.31 50 ILE A N 18
ATOM 22883 C CA . ILE A 1 24 ? 1.128 6.862 -3.748 1.00 0.26 50 ILE A CA 18
ATOM 22884 C C . ILE A 1 24 ? 2.481 7.035 -3.046 1.00 0.34 50 ILE A C 18
ATOM 22885 O O . ILE A 1 24 ? 3.412 7.635 -3.594 1.00 0.52 50 ILE A O 18
ATOM 22901 N N . LYS A 1 25 ? 2.596 6.497 -1.829 1.00 0.28 51 LYS A N 18
ATOM 22902 C CA . LYS A 1 25 ? 3.785 6.593 -0.967 1.00 0.42 51 LYS A CA 18
ATOM 22903 C C . LYS A 1 25 ? 3.893 5.413 0.005 1.00 0.29 51 LYS A C 18
ATOM 22904 O O . LYS A 1 25 ? 2.876 4.858 0.419 1.00 0.26 51 LYS A O 18
ATOM 22923 N N . VAL A 1 26 ? 5.123 5.044 0.366 1.00 0.33 52 VAL A N 18
ATOM 22924 C CA . VAL A 1 26 ? 5.469 3.899 1.238 1.00 0.27 52 VAL A CA 18
ATOM 22925 C C . VAL A 1 26 ? 6.498 4.319 2.297 1.00 0.25 52 VAL A C 18
ATOM 22926 O O . VAL A 1 26 ? 7.287 5.244 2.062 1.00 0.46 52 VAL A O 18
ATOM 22939 N N . THR A 1 27 ? 6.516 3.678 3.472 1.00 0.21 53 THR A N 18
ATOM 22940 C CA . THR A 1 27 ? 7.615 3.797 4.447 1.00 0.23 53 THR A CA 18
ATOM 22941 C C . THR A 1 27 ? 7.837 2.500 5.214 1.00 0.24 53 THR A C 18
ATOM 22942 O O . THR A 1 27 ? 6.942 2.030 5.895 1.00 0.21 53 THR A O 18
ATOM 22953 N N . ASP A 1 28 ? 9.045 1.945 5.163 1.00 0.36 54 ASP A N 18
ATOM 22954 C CA . ASP A 1 28 ? 9.514 0.938 6.125 1.00 0.31 54 ASP A CA 18
ATOM 22955 C C . ASP A 1 28 ? 9.632 1.578 7.511 1.00 0.32 54 ASP A C 18
ATOM 22956 O O . ASP A 1 28 ? 10.245 2.636 7.686 1.00 0.45 54 ASP A O 18
ATOM 22965 N N . ILE A 1 29 ? 9.022 0.907 8.483 1.00 0.29 55 ILE A N 18
ATOM 22966 C CA . ILE A 1 29 ? 8.985 1.274 9.902 1.00 0.39 55 ILE A CA 18
ATOM 22967 C C . ILE A 1 29 ? 9.403 0.066 10.772 1.00 0.44 55 ILE A C 18
ATOM 22968 O O . ILE A 1 29 ? 8.956 -0.101 11.909 1.00 0.53 55 ILE A O 18
ATOM 22984 N N . SER A 1 30 ? 10.246 -0.807 10.200 1.00 0.41 56 SER A N 18
ATOM 22985 C CA . SER A 1 30 ? 10.572 -2.165 10.654 1.00 0.44 56 SER A CA 18
ATOM 22986 C C . SER A 1 30 ? 12.079 -2.430 10.655 1.00 0.50 56 SER A C 18
ATOM 22987 O O . SER A 1 30 ? 12.578 -3.345 10.001 1.00 0.54 56 SER A O 18
ATOM 22995 N N . GLY A 1 31 ? 12.832 -1.635 11.415 1.00 0.70 57 GLY A N 18
ATOM 22996 C CA . GLY A 1 31 ? 14.301 -1.645 11.491 1.00 0.94 57 GLY A CA 18
ATOM 22997 C C . GLY A 1 31 ? 14.968 -2.894 12.094 1.00 1.16 57 GLY A C 18
ATOM 22998 O O . GLY A 1 31 ? 16.158 -2.862 12.414 1.00 1.82 57 GLY A O 18
ATOM 23002 N N . GLY A 1 32 ? 14.238 -3.997 12.244 1.00 0.89 58 GLY A N 18
ATOM 23003 C CA . GLY A 1 32 ? 14.705 -5.258 12.843 1.00 1.10 58 GLY A CA 18
ATOM 23004 C C . GLY A 1 32 ? 13.947 -6.496 12.351 1.00 1.24 58 GLY A C 18
ATOM 23005 O O . GLY A 1 32 ? 13.966 -7.543 12.999 1.00 1.82 58 GLY A O 18
ATOM 23009 N N . CYS A 1 33 ? 13.234 -6.359 11.229 1.00 0.89 59 CYS A N 18
ATOM 23010 C CA . CYS A 1 33 ? 12.480 -7.429 10.566 1.00 0.94 59 CYS A CA 18
ATOM 23011 C C . CYS A 1 33 ? 12.152 -7.097 9.104 1.00 0.77 59 CYS A C 18
ATOM 23012 O O . CYS A 1 33 ? 11.946 -8.000 8.295 1.00 0.95 59 CYS A O 18
ATOM 23020 N N . GLY A 1 34 ? 12.037 -5.801 8.787 1.00 0.58 60 GLY A N 18
ATOM 23021 C CA . GLY A 1 34 ? 11.569 -5.277 7.509 1.00 0.61 60 GLY A CA 18
ATOM 23022 C C . GLY A 1 34 ? 10.195 -5.814 7.082 1.00 0.63 60 GLY A C 18
ATOM 23023 O O . GLY A 1 34 ? 9.999 -6.166 5.917 1.00 0.78 60 GLY A O 18
ATOM 23027 N N . ALA A 1 35 ? 9.282 -5.927 8.047 1.00 0.64 61 ALA A N 18
ATOM 23028 C CA . ALA A 1 35 ? 7.933 -6.478 7.932 1.00 0.78 61 ALA A CA 18
ATOM 23029 C C . ALA A 1 35 ? 6.813 -5.423 8.050 1.00 0.72 61 ALA A C 18
ATOM 23030 O O . ALA A 1 35 ? 5.803 -5.512 7.355 1.00 1.20 61 ALA A O 18
ATOM 23037 N N . MET A 1 36 ? 6.977 -4.415 8.913 1.00 0.50 62 MET A N 18
ATOM 23038 C CA . MET A 1 36 ? 6.041 -3.300 9.066 1.00 0.36 62 MET A CA 18
ATOM 23039 C C . MET A 1 36 ? 6.319 -2.218 8.029 1.00 0.28 62 MET A C 18
ATOM 23040 O O . MET A 1 36 ? 7.442 -1.722 7.918 1.00 0.29 62 MET A O 18
ATOM 23054 N N . TYR A 1 37 ? 5.259 -1.784 7.354 1.00 0.26 63 TYR A N 18
ATOM 23055 C CA . TYR A 1 37 ? 5.320 -0.654 6.440 1.00 0.27 63 TYR A CA 18
ATOM 23056 C C . TYR A 1 37 ? 4.075 0.221 6.518 1.00 0.28 63 TYR A C 18
ATOM 23057 O O . TYR A 1 37 ? 2.944 -0.255 6.573 1.00 0.36 63 TYR A O 18
ATOM 23075 N N . GLU A 1 38 ? 4.296 1.515 6.414 1.00 0.26 64 GLU A N 18
ATOM 23076 C CA . GLU A 1 38 ? 3.284 2.508 6.105 1.00 0.36 64 GLU A CA 18
ATOM 23077 C C . GLU A 1 38 ? 3.040 2.546 4.589 1.00 0.53 64 GLU A C 18
ATOM 23078 O O . GLU A 1 38 ? 3.997 2.521 3.818 1.00 0.78 64 GLU A O 18
ATOM 23090 N N . ILE A 1 39 ? 1.785 2.626 4.145 1.00 0.42 65 ILE A N 18
ATOM 23091 C CA . ILE A 1 39 ? 1.417 2.848 2.735 1.00 0.36 65 ILE A CA 18
ATOM 23092 C C . ILE A 1 39 ? 0.287 3.867 2.693 1.00 0.29 65 ILE A C 18
ATOM 23093 O O . ILE A 1 39 ? -0.717 3.672 3.374 1.00 0.31 65 ILE A O 18
ATOM 23109 N N . LYS A 1 40 ? 0.374 4.896 1.845 1.00 0.24 66 LYS A N 18
ATOM 23110 C CA . LYS A 1 40 ? -0.755 5.786 1.578 1.00 0.35 66 LYS A CA 18
ATOM 23111 C C . LYS A 1 40 ? -1.022 5.939 0.093 1.00 0.23 66 LYS A C 18
ATOM 23112 O O . LYS A 1 40 ? -0.119 6.236 -0.686 1.00 0.23 66 LYS A O 18
ATOM 23131 N N . ILE A 1 41 ? -2.281 5.723 -0.276 1.00 0.22 67 ILE A N 18
ATOM 23132 C CA . ILE A 1 41 ? -2.794 5.799 -1.636 1.00 0.17 67 ILE A CA 18
ATOM 23133 C C . ILE A 1 41 ? -3.968 6.792 -1.670 1.00 0.18 67 ILE A C 18
ATOM 23134 O O . ILE A 1 41 ? -4.546 7.142 -0.640 1.00 0.22 67 ILE A O 18
ATOM 23150 N N . GLU A 1 42 ? -4.327 7.260 -2.854 1.00 0.19 68 GLU A N 18
ATOM 23151 C CA . GLU A 1 42 ? -5.577 7.948 -3.179 1.00 0.19 68 GLU A CA 18
ATOM 23152 C C . GLU A 1 42 ? -5.803 7.770 -4.684 1.00 0.20 68 GLU A C 18
ATOM 23153 O O . GLU A 1 42 ? -4.861 7.949 -5.448 1.00 0.25 68 GLU A O 18
ATOM 23165 N N . SER A 1 43 ? -6.993 7.359 -5.127 1.00 0.21 69 SER A N 18
ATOM 23166 C CA . SER A 1 43 ? -7.252 7.014 -6.539 1.00 0.24 69 SER A CA 18
ATOM 23167 C C . SER A 1 43 ? -8.733 7.101 -6.879 1.00 0.26 69 SER A C 18
ATOM 23168 O O . SER A 1 43 ? -9.556 6.711 -6.056 1.00 0.23 69 SER A O 18
ATOM 23176 N N . GLU A 1 44 ? -9.078 7.542 -8.094 1.00 0.33 70 GLU A N 18
ATOM 23177 C CA . GLU A 1 44 ? -10.473 7.663 -8.565 1.00 0.36 70 GLU A CA 18
ATOM 23178 C C . GLU A 1 44 ? -11.277 6.349 -8.476 1.00 0.36 70 GLU A C 18
ATOM 23179 O O . GLU A 1 44 ? -12.498 6.378 -8.349 1.00 0.49 70 GLU A O 18
ATOM 23191 N N . GLU A 1 45 ? -10.612 5.192 -8.471 1.00 0.32 71 GLU A N 18
ATOM 23192 C CA . GLU A 1 45 ? -11.263 3.879 -8.356 1.00 0.33 71 GLU A CA 18
ATOM 23193 C C . GLU A 1 45 ? -11.861 3.571 -6.971 1.00 0.30 71 GLU A C 18
ATOM 23194 O O . GLU A 1 45 ? -12.710 2.684 -6.843 1.00 0.39 71 GLU A O 18
ATOM 23206 N N . PHE A 1 46 ? -11.428 4.281 -5.923 1.00 0.25 72 PHE A N 18
ATOM 23207 C CA . PHE A 1 46 ? -11.744 3.956 -4.529 1.00 0.27 72 PHE A CA 18
ATOM 23208 C C . PHE A 1 46 ? -13.111 4.482 -4.042 1.00 0.32 72 PHE A C 18
ATOM 23209 O O . PHE A 1 46 ? -13.421 4.413 -2.852 1.00 0.38 72 PHE A O 18
ATOM 23226 N N . LYS A 1 47 ? -13.948 4.970 -4.965 1.00 0.35 73 LYS A N 18
ATOM 23227 C CA . LYS A 1 47 ? -15.259 5.600 -4.702 1.00 0.41 73 LYS A CA 18
ATOM 23228 C C . LYS A 1 47 ? -16.333 4.611 -4.272 1.00 0.51 73 LYS A C 18
ATOM 23229 O O . LYS A 1 47 ? -17.047 4.830 -3.296 1.00 0.76 73 LYS A O 18
ATOM 23248 N N . GLU A 1 48 ? -16.400 3.487 -4.976 1.00 0.53 74 GLU A N 18
ATOM 23249 C CA . GLU A 1 48 ? -17.399 2.425 -4.812 1.00 0.71 74 GLU A CA 18
ATOM 23250 C C . GLU A 1 48 ? -17.027 1.431 -3.685 1.00 0.69 74 GLU A C 18
ATOM 23251 O O . GLU A 1 48 ? -17.481 0.281 -3.661 1.00 1.14 74 GLU A O 18
ATOM 23263 N N . LYS A 1 49 ? -16.147 1.862 -2.767 1.00 0.46 75 LYS A N 18
ATOM 23264 C CA . LYS A 1 49 ? -15.431 1.035 -1.790 1.00 0.49 75 LYS A CA 18
ATOM 23265 C C . LYS A 1 49 ? -15.537 1.598 -0.381 1.00 0.61 75 LYS A C 18
ATOM 23266 O O . LYS A 1 49 ? -15.232 2.765 -0.136 1.00 0.73 75 LYS A O 18
ATOM 23285 N N . ARG A 1 50 ? -15.860 0.718 0.562 1.00 0.63 76 ARG A N 18
ATOM 23286 C CA . ARG A 1 50 ? -15.700 0.931 1.987 1.00 0.69 76 ARG A CA 18
ATOM 23287 C C . ARG A 1 50 ? -14.231 0.952 2.392 1.00 0.58 76 ARG A C 18
ATOM 23288 O O . ARG A 1 50 ? -13.405 0.435 1.652 1.00 0.46 76 ARG A O 18
ATOM 23309 N N . THR A 1 51 ? -13.922 1.370 3.611 1.00 0.65 77 THR A N 18
ATOM 23310 C CA . THR A 1 51 ? -12.585 1.270 4.228 1.00 0.60 77 THR A CA 18
ATOM 23311 C C . THR A 1 51 ? -11.931 -0.102 4.050 1.00 0.47 77 THR A C 18
ATOM 23312 O O . THR A 1 51 ? -10.862 -0.209 3.453 1.00 0.41 77 THR A O 18
ATOM 23323 N N . VAL A 1 52 ? -12.620 -1.164 4.473 1.00 0.44 78 VAL A N 18
ATOM 23324 C CA . VAL A 1 52 ? -12.202 -2.566 4.273 1.00 0.35 78 VAL A CA 18
ATOM 23325 C C . VAL A 1 52 ? -12.005 -2.913 2.793 1.00 0.29 78 VAL A C 18
ATOM 23326 O O . VAL A 1 52 ? -10.996 -3.507 2.414 1.00 0.28 78 VAL A O 18
ATOM 23339 N N . GLN A 1 53 ? -12.934 -2.488 1.933 1.00 0.31 79 GLN A N 18
ATOM 23340 C CA . GLN A 1 53 ? -12.864 -2.789 0.502 1.00 0.30 79 GLN A CA 18
ATOM 23341 C C . GLN A 1 53 ? -11.759 -2.002 -0.220 1.00 0.26 79 GLN A C 18
ATOM 23342 O O . GLN A 1 53 ? -11.225 -2.512 -1.200 1.00 0.39 79 GLN A O 18
ATOM 23356 N N . GLN A 1 54 ? -11.380 -0.810 0.258 1.00 0.21 80 GLN A N 18
ATOM 23357 C CA . GLN A 1 54 ? -10.206 -0.069 -0.211 1.00 0.20 80 GLN A CA 18
ATOM 23358 C C . GLN A 1 54 ? -8.922 -0.785 0.236 1.00 0.21 80 GLN A C 18
ATOM 23359 O O . GLN A 1 54 ? -8.086 -1.098 -0.609 1.00 0.23 80 GLN A O 18
ATOM 23373 N N . HIS A 1 55 ? -8.783 -1.106 1.533 1.00 0.22 81 HIS A N 18
ATOM 23374 C CA . HIS A 1 55 ? -7.607 -1.791 2.091 1.00 0.24 81 HIS A CA 18
ATOM 23375 C C . HIS A 1 55 ? -7.267 -3.075 1.327 1.00 0.22 81 HIS A C 18
ATOM 23376 O O . HIS A 1 55 ? -6.140 -3.196 0.845 1.00 0.24 81 HIS A O 18
ATOM 23390 N N . GLN A 1 56 ? -8.221 -3.992 1.145 1.00 0.24 82 GLN A N 18
ATOM 23391 C CA . GLN A 1 56 ? -8.056 -5.245 0.398 1.00 0.26 82 GLN A CA 18
ATOM 23392 C C . GLN A 1 56 ? -7.353 -5.059 -0.965 1.00 0.22 82 GLN A C 18
ATOM 23393 O O . GLN A 1 56 ? -6.422 -5.801 -1.270 1.00 0.27 82 GLN A O 18
ATOM 23407 N N . MET A 1 57 ? -7.705 -4.036 -1.752 1.00 0.19 83 MET A N 18
ATOM 23408 C CA . MET A 1 57 ? -7.111 -3.798 -3.083 1.00 0.19 83 MET A CA 18
ATOM 23409 C C . MET A 1 57 ? -5.617 -3.480 -3.024 1.00 0.25 83 MET A C 18
ATOM 23410 O O . MET A 1 57 ? -4.847 -3.844 -3.916 1.00 0.47 83 MET A O 18
ATOM 23424 N N . VAL A 1 58 ? -5.232 -2.753 -1.978 1.00 0.19 84 VAL A N 18
ATOM 23425 C CA . VAL A 1 58 ? -3.846 -2.353 -1.674 1.00 0.22 84 VAL A CA 18
ATOM 23426 C C . VAL A 1 58 ? -3.080 -3.513 -1.033 1.00 0.25 84 VAL A C 18
ATOM 23427 O O . VAL A 1 58 ? -1.912 -3.714 -1.341 1.00 0.39 84 VAL A O 18
ATOM 23440 N N . ASN A 1 59 ? -3.748 -4.318 -0.202 1.00 0.22 85 ASN A N 18
ATOM 23441 C CA . ASN A 1 59 ? -3.205 -5.534 0.406 1.00 0.25 85 ASN A CA 18
ATOM 23442 C C . ASN A 1 59 ? -2.814 -6.547 -0.687 1.00 0.27 85 ASN A C 18
ATOM 23443 O O . ASN A 1 59 ? -1.671 -6.991 -0.748 1.00 0.34 85 ASN A O 18
ATOM 23454 N N . GLN A 1 60 ? -3.703 -6.844 -1.639 1.00 0.29 86 GLN A N 18
ATOM 23455 C CA . GLN A 1 60 ? -3.468 -7.743 -2.750 1.00 0.36 86 GLN A CA 18
ATOM 23456 C C . GLN A 1 60 ? -2.272 -7.341 -3.621 1.00 0.37 86 GLN A C 18
ATOM 23457 O O . GLN A 1 60 ? -1.587 -8.206 -4.165 1.00 0.48 86 GLN A O 18
ATOM 23471 N N . ALA A 1 61 ? -1.982 -6.039 -3.702 1.00 0.33 87 ALA A N 18
ATOM 23472 C CA . ALA A 1 61 ? -0.917 -5.488 -4.533 1.00 0.36 87 ALA A CA 18
ATOM 23473 C C . ALA A 1 61 ? 0.464 -6.014 -4.123 1.00 0.42 87 ALA A C 18
ATOM 23474 O O . ALA A 1 61 ? 1.275 -6.333 -4.988 1.00 0.54 87 ALA A O 18
ATOM 23481 N N . LEU A 1 62 ? 0.715 -6.201 -2.824 1.00 0.39 88 LEU A N 18
ATOM 23482 C CA . LEU A 1 62 ? 2.000 -6.689 -2.309 1.00 0.47 88 LEU A CA 18
ATOM 23483 C C . LEU A 1 62 ? 1.916 -7.953 -1.448 1.00 0.51 88 LEU A C 18
ATOM 23484 O O . LEU A 1 62 ? 2.955 -8.463 -1.027 1.00 0.62 88 LEU A O 18
ATOM 23500 N N . LYS A 1 63 ? 0.712 -8.505 -1.256 1.00 0.45 89 LYS A N 18
ATOM 23501 C CA . LYS A 1 63 ? 0.446 -9.754 -0.542 1.00 0.46 89 LYS A CA 18
ATOM 23502 C C . LYS A 1 63 ? 1.367 -10.879 -0.972 1.00 0.57 89 LYS A C 18
ATOM 23503 O O . LYS A 1 63 ? 1.738 -11.723 -0.159 1.00 0.61 89 LYS A O 18
ATOM 23522 N N . GLU A 1 64 ? 1.697 -10.933 -2.253 1.00 0.69 90 GLU A N 18
ATOM 23523 C CA . GLU A 1 64 ? 2.435 -12.030 -2.804 1.00 0.84 90 GLU A CA 18
ATOM 23524 C C . GLU A 1 64 ? 3.965 -11.814 -2.718 1.00 0.92 90 GLU A C 18
ATOM 23525 O O . GLU A 1 64 ? 4.739 -12.584 -3.289 1.00 1.08 90 GLU A O 18
ATOM 23537 N N . GLU A 1 65 ? 4.406 -10.755 -2.028 1.00 0.95 91 GLU A N 18
ATOM 23538 C CA . GLU A 1 65 ? 5.778 -10.382 -1.714 1.00 1.04 91 GLU A CA 18
ATOM 23539 C C . GLU A 1 65 ? 5.978 -10.297 -0.182 1.00 1.10 91 GLU A C 18
ATOM 23540 O O . GLU A 1 65 ? 6.739 -11.088 0.383 1.00 1.25 91 GLU A O 18
ATOM 23552 N N . ILE A 1 66 ? 5.253 -9.411 0.517 1.00 1.13 92 ILE A N 18
ATOM 23553 C CA . ILE A 1 66 ? 5.207 -9.328 1.984 1.00 1.18 92 ILE A CA 18
ATOM 23554 C C . ILE A 1 66 ? 3.786 -9.650 2.458 1.00 0.96 92 ILE A C 18
ATOM 23555 O O . ILE A 1 66 ? 2.935 -8.771 2.584 1.00 1.18 92 ILE A O 18
ATOM 23571 N N . LYS A 1 67 ? 3.496 -10.923 2.730 1.00 0.63 93 LYS A N 18
ATOM 23572 C CA . LYS A 1 67 ? 2.141 -11.355 3.060 1.00 0.51 93 LYS A CA 18
ATOM 23573 C C . LYS A 1 67 ? 1.693 -11.002 4.489 1.00 0.48 93 LYS A C 18
ATOM 23574 O O . LYS A 1 67 ? 0.498 -10.988 4.790 1.00 0.45 93 LYS A O 18
ATOM 23593 N N . GLU A 1 68 ? 2.669 -10.715 5.350 1.00 0.66 94 GLU A N 18
ATOM 23594 C CA . GLU A 1 68 ? 2.631 -10.367 6.767 1.00 0.68 94 GLU A CA 18
ATOM 23595 C C . GLU A 1 68 ? 1.970 -8.996 7.074 1.00 0.60 94 GLU A C 18
ATOM 23596 O O . GLU A 1 68 ? 2.465 -8.167 7.842 1.00 0.70 94 GLU A O 18
ATOM 23608 N N . MET A 1 69 ? 0.813 -8.720 6.470 1.00 0.52 95 MET A N 18
ATOM 23609 C CA . MET A 1 69 ? 0.140 -7.417 6.529 1.00 0.57 95 MET A CA 18
ATOM 23610 C C . MET A 1 69 ? -0.490 -7.073 7.891 1.00 0.50 95 MET A C 18
ATOM 23611 O O . MET A 1 69 ? -1.141 -6.033 8.010 1.00 0.60 95 MET A O 18
ATOM 23625 N N . HIS A 1 70 ? -0.207 -7.854 8.942 1.00 0.42 96 HIS A N 18
ATOM 23626 C CA . HIS A 1 70 ? -0.417 -7.425 10.334 1.00 0.41 96 HIS A CA 18
ATOM 23627 C C . HIS A 1 70 ? 0.557 -6.321 10.785 1.00 0.35 96 HIS A C 18
ATOM 23628 O O . HIS A 1 70 ? 0.295 -5.602 11.749 1.00 0.54 96 HIS A O 18
ATOM 23642 N N . GLY A 1 71 ? 1.689 -6.184 10.089 1.00 0.33 97 GLY A N 18
ATOM 23643 C CA . GLY A 1 71 ? 2.664 -5.111 10.315 1.00 0.43 97 GLY A CA 18
ATOM 23644 C C . GLY A 1 71 ? 2.296 -3.829 9.568 1.00 0.41 97 GLY A C 18
ATOM 23645 O O . GLY A 1 71 ? 2.546 -2.714 10.026 1.00 0.62 97 GLY A O 18
ATOM 23649 N N . LEU A 1 72 ? 1.679 -3.996 8.405 1.00 0.49 98 LEU A N 18
ATOM 23650 C CA . LEU A 1 72 ? 1.361 -2.920 7.478 1.00 0.47 98 LEU A CA 18
ATOM 23651 C C . LEU A 1 72 ? 0.227 -2.021 7.979 1.00 0.48 98 LEU A C 18
ATOM 23652 O O . LEU A 1 72 ? -0.740 -2.461 8.610 1.00 0.78 98 LEU A O 18
ATOM 23668 N N . ARG A 1 73 ? 0.375 -0.739 7.660 1.00 0.35 99 ARG A N 18
ATOM 23669 C CA . ARG A 1 73 ? -0.505 0.364 8.051 1.00 0.35 99 ARG A CA 18
ATOM 23670 C C . ARG A 1 73 ? -0.897 1.155 6.808 1.00 0.35 99 ARG A C 18
ATOM 23671 O O . ARG A 1 73 ? -0.100 1.940 6.295 1.00 0.35 99 ARG A O 18
ATOM 23692 N N . ILE A 1 74 ? -2.096 0.890 6.292 1.00 0.36 100 ILE A N 18
ATOM 23693 C CA . ILE A 1 74 ? -2.555 1.405 4.995 1.00 0.30 100 ILE A CA 18
ATOM 23694 C C . ILE A 1 74 ? -3.625 2.468 5.127 1.00 0.29 100 ILE A C 18
ATOM 23695 O O . ILE A 1 74 ? -4.519 2.436 5.973 1.00 0.35 100 ILE A O 18
ATOM 23711 N N . PHE A 1 75 ? -3.468 3.428 4.230 1.00 0.26 101 PHE A N 18
ATOM 23712 C CA . PHE A 1 75 ? -4.188 4.660 4.130 1.00 0.26 101 PHE A CA 18
ATOM 23713 C C . PHE A 1 75 ? -4.659 4.805 2.672 1.00 0.27 101 PHE A C 18
ATOM 23714 O O . PHE A 1 75 ? -3.887 4.569 1.740 1.00 0.48 101 PHE A O 18
ATOM 23731 N N . THR A 1 76 ? -5.921 5.148 2.446 1.00 0.17 102 THR A N 18
ATOM 23732 C CA . THR A 1 76 ? -6.555 5.196 1.114 1.00 0.20 102 THR A CA 18
ATOM 23733 C C . THR A 1 76 ? -7.668 6.220 1.109 1.00 0.26 102 THR A C 18
ATOM 23734 O O . THR A 1 76 ? -8.320 6.480 2.122 1.00 0.33 102 THR A O 18
ATOM 23745 N N . SER A 1 77 ? -7.904 6.767 -0.070 1.00 0.31 103 SER A N 18
ATOM 23746 C CA . SER A 1 77 ? -8.939 7.755 -0.320 1.00 0.34 103 SER A CA 18
ATOM 23747 C C . SER A 1 77 ? -9.239 7.839 -1.814 1.00 0.30 103 SER A C 18
ATOM 23748 O O . SER A 1 77 ? -8.642 7.136 -2.632 1.00 0.29 103 SER A O 18
ATOM 23756 N N . VAL A 1 78 ? -10.162 8.712 -2.190 1.00 0.31 104 VAL A N 18
ATOM 23757 C CA . VAL A 1 78 ? -10.534 8.970 -3.582 1.00 0.28 104 VAL A CA 18
ATOM 23758 C C . VAL A 1 78 ? -10.641 10.481 -3.819 1.00 0.40 104 VAL A C 18
ATOM 23759 O O . VAL A 1 78 ? -11.160 11.198 -2.958 1.00 0.58 104 VAL A O 18
ATOM 23772 N N . PRO A 1 79 ? -10.108 11.010 -4.934 1.00 0.43 105 PRO A N 18
ATOM 23773 C CA . PRO A 1 79 ? -10.235 12.416 -5.294 1.00 0.60 105 PRO A CA 18
ATOM 23774 C C . PRO A 1 79 ? -11.646 12.661 -5.835 1.00 0.68 105 PRO A C 18
ATOM 23775 O O . PRO A 1 79 ? -12.122 11.975 -6.744 1.00 0.66 105 PRO A O 18
ATOM 23786 N N . LYS A 1 80 ? -12.359 13.583 -5.188 1.00 0.96 106 LYS A N 18
ATOM 23787 C CA . LYS A 1 80 ? -13.828 13.638 -5.225 1.00 1.12 106 LYS A CA 18
ATOM 23788 C C . LYS A 1 80 ? -14.409 15.054 -5.158 1.00 1.36 106 LYS A C 18
ATOM 23789 O O . LYS A 1 80 ? -15.591 15.250 -4.859 1.00 1.53 106 LYS A O 18
ATOM 23808 N N . ARG A 1 81 ? -13.560 16.038 -5.432 1.00 1.92 107 ARG A N 18
ATOM 23809 C CA . ARG A 1 81 ? -13.795 17.486 -5.310 1.00 2.38 107 ARG A CA 18
ATOM 23810 C C . ARG A 1 81 ? -13.920 18.155 -6.671 1.00 2.82 107 ARG A C 18
ATOM 23811 O O . ARG A 1 81 ? -12.944 18.102 -7.456 1.00 3.91 107 ARG A O 18
ATOM 23833 N N . ALA A 1 1 ? 11.365 7.497 6.465 1.00 4.91 27 ALA A N 19
ATOM 23834 C CA . ALA A 1 1 ? 12.693 7.942 6.938 1.00 3.71 27 ALA A CA 19
ATOM 23835 C C . ALA A 1 1 ? 13.822 7.081 6.370 1.00 2.77 27 ALA A C 19
ATOM 23836 O O . ALA A 1 1 ? 14.779 7.635 5.832 1.00 3.53 27 ALA A O 19
ATOM 23845 N N . THR A 1 2 ? 13.757 5.747 6.491 1.00 2.08 28 THR A N 19
ATOM 23846 C CA . THR A 1 2 ? 14.755 4.819 5.911 1.00 1.45 28 THR A CA 19
ATOM 23847 C C . THR A 1 2 ? 14.090 3.715 5.077 1.00 1.16 28 THR A C 19
ATOM 23848 O O . THR A 1 2 ? 12.863 3.651 4.993 1.00 1.82 28 THR A O 19
ATOM 23859 N N . GLN A 1 3 ? 14.884 2.889 4.393 1.00 0.78 29 GLN A N 19
ATOM 23860 C CA . GLN A 1 3 ? 14.434 1.937 3.371 1.00 0.64 29 GLN A CA 19
ATOM 23861 C C . GLN A 1 3 ? 14.782 0.477 3.700 1.00 0.52 29 GLN A C 19
ATOM 23862 O O . GLN A 1 3 ? 15.735 0.183 4.429 1.00 0.61 29 GLN A O 19
ATOM 23876 N N . THR A 1 4 ? 14.041 -0.433 3.072 1.00 0.51 30 THR A N 19
ATOM 23877 C CA . THR A 1 4 ? 14.384 -1.849 2.849 1.00 0.47 30 THR A CA 19
ATOM 23878 C C . THR A 1 4 ? 14.241 -2.149 1.351 1.00 0.52 30 THR A C 19
ATOM 23879 O O . THR A 1 4 ? 13.602 -1.371 0.644 1.00 0.67 30 THR A O 19
ATOM 23890 N N . GLU A 1 5 ? 14.742 -3.282 0.845 1.00 0.57 31 GLU A N 19
ATOM 23891 C CA . GLU A 1 5 ? 14.435 -3.727 -0.526 1.00 0.61 31 GLU A CA 19
ATOM 23892 C C . GLU A 1 5 ? 12.933 -4.009 -0.717 1.00 0.49 31 GLU A C 19
ATOM 23893 O O . GLU A 1 5 ? 12.413 -3.849 -1.827 1.00 0.52 31 GLU A O 19
ATOM 23905 N N . GLY A 1 6 ? 12.236 -4.361 0.372 1.00 0.41 32 GLY A N 19
ATOM 23906 C CA . GLY A 1 6 ? 10.790 -4.520 0.449 1.00 0.32 32 GLY A CA 19
ATOM 23907 C C . GLY A 1 6 ? 10.031 -3.209 0.238 1.00 0.26 32 GLY A C 19
ATOM 23908 O O . GLY A 1 6 ? 9.085 -3.194 -0.540 1.00 0.26 32 GLY A O 19
ATOM 23912 N N . GLU A 1 7 ? 10.467 -2.095 0.839 1.00 0.24 33 GLU A N 19
ATOM 23913 C CA . GLU A 1 7 ? 9.920 -0.755 0.615 1.00 0.22 33 GLU A CA 19
ATOM 23914 C C . GLU A 1 7 ? 9.845 -0.422 -0.884 1.00 0.22 33 GLU A C 19
ATOM 23915 O O . GLU A 1 7 ? 8.795 -0.018 -1.392 1.00 0.23 33 GLU A O 19
ATOM 23927 N N . LEU A 1 8 ? 10.925 -0.717 -1.615 1.00 0.26 34 LEU A N 19
ATOM 23928 C CA . LEU A 1 8 ? 11.041 -0.510 -3.057 1.00 0.31 34 LEU A CA 19
ATOM 23929 C C . LEU A 1 8 ? 10.141 -1.475 -3.830 1.00 0.32 34 LEU A C 19
ATOM 23930 O O . LEU A 1 8 ? 9.325 -1.035 -4.629 1.00 0.34 34 LEU A O 19
ATOM 23946 N N . ARG A 1 9 ? 10.237 -2.784 -3.559 1.00 0.33 35 ARG A N 19
ATOM 23947 C CA . ARG A 1 9 ? 9.435 -3.840 -4.203 1.00 0.36 35 ARG A CA 19
ATOM 23948 C C . ARG A 1 9 ? 7.946 -3.531 -4.089 1.00 0.30 35 ARG A C 19
ATOM 23949 O O . ARG A 1 9 ? 7.221 -3.576 -5.080 1.00 0.33 35 ARG A O 19
ATOM 23970 N N . VAL A 1 10 ? 7.501 -3.187 -2.883 1.00 0.25 36 VAL A N 19
ATOM 23971 C CA . VAL A 1 10 ? 6.105 -2.853 -2.614 1.00 0.23 36 VAL A CA 19
ATOM 23972 C C . VAL A 1 10 ? 5.754 -1.593 -3.403 1.00 0.22 36 VAL A C 19
ATOM 23973 O O . VAL A 1 10 ? 4.781 -1.603 -4.154 1.00 0.24 36 VAL A O 19
ATOM 23986 N N . THR A 1 11 ? 6.581 -0.543 -3.317 1.00 0.21 37 THR A N 19
ATOM 23987 C CA . THR A 1 11 ? 6.367 0.712 -4.054 1.00 0.22 37 THR A CA 19
ATOM 23988 C C . THR A 1 11 ? 6.255 0.490 -5.562 1.00 0.24 37 THR A C 19
ATOM 23989 O O . THR A 1 11 ? 5.363 1.038 -6.202 1.00 0.27 37 THR A O 19
ATOM 24000 N N . GLN A 1 12 ? 7.115 -0.354 -6.127 1.00 0.25 38 GLN A N 19
ATOM 24001 C CA . GLN A 1 12 ? 7.155 -0.663 -7.560 1.00 0.28 38 GLN A CA 19
ATOM 24002 C C . GLN A 1 12 ? 5.864 -1.352 -8.035 1.00 0.29 38 GLN A C 19
ATOM 24003 O O . GLN A 1 12 ? 5.380 -1.031 -9.124 1.00 0.39 38 GLN A O 19
ATOM 24017 N N . ILE A 1 13 ? 5.262 -2.229 -7.218 1.00 0.25 39 ILE A N 19
ATOM 24018 C CA . ILE A 1 13 ? 3.989 -2.891 -7.555 1.00 0.26 39 ILE A CA 19
ATOM 24019 C C . ILE A 1 13 ? 2.800 -1.956 -7.291 1.00 0.27 39 ILE A C 19
ATOM 24020 O O . ILE A 1 13 ? 1.806 -1.980 -8.017 1.00 0.28 39 ILE A O 19
ATOM 24036 N N . LEU A 1 14 ? 2.905 -1.058 -6.309 1.00 0.28 40 LEU A N 19
ATOM 24037 C CA . LEU A 1 14 ? 1.913 -0.002 -6.113 1.00 0.31 40 LEU A CA 19
ATOM 24038 C C . LEU A 1 14 ? 1.780 0.917 -7.331 1.00 0.36 40 LEU A C 19
ATOM 24039 O O . LEU A 1 14 ? 0.664 1.304 -7.668 1.00 0.44 40 LEU A O 19
ATOM 24055 N N . LYS A 1 15 ? 2.878 1.211 -8.037 1.00 0.36 41 LYS A N 19
ATOM 24056 C CA . LYS A 1 15 ? 2.833 2.009 -9.277 1.00 0.44 41 LYS A CA 19
ATOM 24057 C C . LYS A 1 15 ? 2.095 1.318 -10.415 1.00 0.50 41 LYS A C 19
ATOM 24058 O O . LYS A 1 15 ? 1.686 1.987 -11.358 1.00 0.69 41 LYS A O 19
ATOM 24077 N N . GLU A 1 16 ? 1.919 0.003 -10.350 1.00 0.38 42 GLU A N 19
ATOM 24078 C CA . GLU A 1 16 ? 1.240 -0.807 -11.319 1.00 0.36 42 GLU A CA 19
ATOM 24079 C C . GLU A 1 16 ? -0.198 -1.129 -10.954 1.00 0.35 42 GLU A C 19
ATOM 24080 O O . GLU A 1 16 ? -1.064 -1.126 -11.838 1.00 0.41 42 GLU A O 19
ATOM 24092 N N . LYS A 1 17 ? -0.483 -1.400 -9.673 1.00 0.31 43 LYS A N 19
ATOM 24093 C CA . LYS A 1 17 ? -1.862 -1.564 -9.240 1.00 0.32 43 LYS A CA 19
ATOM 24094 C C . LYS A 1 17 ? -2.587 -0.231 -9.066 1.00 0.35 43 LYS A C 19
ATOM 24095 O O . LYS A 1 17 ? -3.813 -0.200 -9.161 1.00 0.42 43 LYS A O 19
ATOM 24114 N N . PHE A 1 18 ? -1.837 0.862 -8.880 1.00 0.35 44 PHE A N 19
ATOM 24115 C CA . PHE A 1 18 ? -2.390 2.210 -8.733 1.00 0.39 44 PHE A CA 19
ATOM 24116 C C . PHE A 1 18 ? -1.701 3.370 -9.497 1.00 0.52 44 PHE A C 19
ATOM 24117 O O . PHE A 1 18 ? -1.426 4.429 -8.925 1.00 0.53 44 PHE A O 19
ATOM 24134 N N . PRO A 1 19 ? -1.489 3.253 -10.820 1.00 0.65 45 PRO A N 19
ATOM 24135 C CA . PRO A 1 19 ? -0.981 4.344 -11.663 1.00 0.81 45 PRO A CA 19
ATOM 24136 C C . PRO A 1 19 ? -1.969 5.501 -11.866 1.00 0.77 45 PRO A C 19
ATOM 24137 O O . PRO A 1 19 ? -1.549 6.627 -12.154 1.00 0.89 45 PRO A O 19
ATOM 24148 N N . ARG A 1 20 ? -3.279 5.280 -11.691 1.00 0.66 46 ARG A N 19
ATOM 24149 C CA . ARG A 1 20 ? -4.276 6.347 -11.818 1.00 0.68 46 ARG A CA 19
ATOM 24150 C C . ARG A 1 20 ? -4.410 7.181 -10.536 1.00 0.46 46 ARG A C 19
ATOM 24151 O O . ARG A 1 20 ? -4.884 8.315 -10.599 1.00 0.70 46 ARG A O 19
ATOM 24172 N N . ALA A 1 21 ? -3.943 6.655 -9.401 1.00 0.29 47 ALA A N 19
ATOM 24173 C CA . ALA A 1 21 ? -3.922 7.315 -8.095 1.00 0.31 47 ALA A CA 19
ATOM 24174 C C . ALA A 1 21 ? -3.198 8.667 -8.103 1.00 0.30 47 ALA A C 19
ATOM 24175 O O . ALA A 1 21 ? -2.199 8.846 -8.810 1.00 0.58 47 ALA A O 19
ATOM 24182 N N . THR A 1 22 ? -3.690 9.597 -7.285 1.00 0.20 48 THR A N 19
ATOM 24183 C CA . THR A 1 22 ? -3.102 10.926 -7.099 1.00 0.26 48 THR A CA 19
ATOM 24184 C C . THR A 1 22 ? -2.013 10.896 -6.029 1.00 0.41 48 THR A C 19
ATOM 24185 O O . THR A 1 22 ? -1.031 11.634 -6.167 1.00 0.73 48 THR A O 19
ATOM 24196 N N . ALA A 1 23 ? -2.115 9.987 -5.046 1.00 0.29 49 ALA A N 19
ATOM 24197 C CA . ALA A 1 23 ? -1.012 9.619 -4.151 1.00 0.36 49 ALA A CA 19
ATOM 24198 C C . ALA A 1 23 ? -0.679 8.115 -4.208 1.00 0.34 49 ALA A C 19
ATOM 24199 O O . ALA A 1 23 ? -1.588 7.291 -4.306 1.00 0.34 49 ALA A O 19
ATOM 24206 N N . ILE A 1 24 ? 0.612 7.779 -4.099 1.00 0.37 50 ILE A N 19
ATOM 24207 C CA . ILE A 1 24 ? 1.191 6.434 -3.909 1.00 0.37 50 ILE A CA 19
ATOM 24208 C C . ILE A 1 24 ? 2.574 6.541 -3.241 1.00 0.37 50 ILE A C 19
ATOM 24209 O O . ILE A 1 24 ? 3.535 7.008 -3.856 1.00 0.41 50 ILE A O 19
ATOM 24225 N N . LYS A 1 25 ? 2.700 6.088 -1.988 1.00 0.36 51 LYS A N 19
ATOM 24226 C CA . LYS A 1 25 ? 3.963 6.052 -1.227 1.00 0.40 51 LYS A CA 19
ATOM 24227 C C . LYS A 1 25 ? 3.987 4.956 -0.154 1.00 0.41 51 LYS A C 19
ATOM 24228 O O . LYS A 1 25 ? 2.931 4.530 0.320 1.00 0.43 51 LYS A O 19
ATOM 24247 N N . VAL A 1 26 ? 5.191 4.522 0.226 1.00 0.40 52 VAL A N 19
ATOM 24248 C CA . VAL A 1 26 ? 5.466 3.446 1.202 1.00 0.38 52 VAL A CA 19
ATOM 24249 C C . VAL A 1 26 ? 6.547 3.887 2.185 1.00 0.40 52 VAL A C 19
ATOM 24250 O O . VAL A 1 26 ? 7.484 4.581 1.788 1.00 0.51 52 VAL A O 19
ATOM 24263 N N . THR A 1 27 ? 6.464 3.450 3.445 1.00 0.35 53 THR A N 19
ATOM 24264 C CA . THR A 1 27 ? 7.518 3.647 4.446 1.00 0.34 53 THR A CA 19
ATOM 24265 C C . THR A 1 27 ? 7.823 2.366 5.190 1.00 0.33 53 THR A C 19
ATOM 24266 O O . THR A 1 27 ? 6.926 1.767 5.764 1.00 0.39 53 THR A O 19
ATOM 24277 N N . ASP A 1 28 ? 9.091 1.972 5.253 1.00 0.30 54 ASP A N 19
ATOM 24278 C CA . ASP A 1 28 ? 9.546 0.945 6.191 1.00 0.28 54 ASP A CA 19
ATOM 24279 C C . ASP A 1 28 ? 9.593 1.525 7.601 1.00 0.27 54 ASP A C 19
ATOM 24280 O O . ASP A 1 28 ? 10.260 2.528 7.879 1.00 0.36 54 ASP A O 19
ATOM 24289 N N . ILE A 1 29 ? 8.898 0.837 8.497 1.00 0.24 55 ILE A N 19
ATOM 24290 C CA . ILE A 1 29 ? 8.798 1.162 9.918 1.00 0.30 55 ILE A CA 19
ATOM 24291 C C . ILE A 1 29 ? 9.227 -0.050 10.766 1.00 0.37 55 ILE A C 19
ATOM 24292 O O . ILE A 1 29 ? 8.719 -0.279 11.865 1.00 0.46 55 ILE A O 19
ATOM 24308 N N . SER A 1 30 ? 10.149 -0.850 10.212 1.00 0.37 56 SER A N 19
ATOM 24309 C CA . SER A 1 30 ? 10.674 -2.103 10.745 1.00 0.43 56 SER A CA 19
ATOM 24310 C C . SER A 1 30 ? 12.190 -2.226 10.537 1.00 0.47 56 SER A C 19
ATOM 24311 O O . SER A 1 30 ? 12.699 -3.154 9.907 1.00 0.51 56 SER A O 19
ATOM 24319 N N . GLY A 1 31 ? 12.960 -1.324 11.142 1.00 0.60 57 GLY A N 19
ATOM 24320 C CA . GLY A 1 31 ? 14.428 -1.290 11.098 1.00 0.73 57 GLY A CA 19
ATOM 24321 C C . GLY A 1 31 ? 15.168 -2.463 11.770 1.00 0.94 57 GLY A C 19
ATOM 24322 O O . GLY A 1 31 ? 16.388 -2.397 11.948 1.00 1.51 57 GLY A O 19
ATOM 24326 N N . GLY A 1 32 ? 14.456 -3.528 12.152 1.00 0.71 58 GLY A N 19
ATOM 24327 C CA . GLY A 1 32 ? 15.007 -4.800 12.632 1.00 0.85 58 GLY A CA 19
ATOM 24328 C C . GLY A 1 32 ? 14.591 -6.032 11.810 1.00 0.75 58 GLY A C 19
ATOM 24329 O O . GLY A 1 32 ? 15.046 -7.138 12.114 1.00 0.91 58 GLY A O 19
ATOM 24333 N N . CYS A 1 33 ? 13.717 -5.887 10.804 1.00 0.68 59 CYS A N 19
ATOM 24334 C CA . CYS A 1 33 ? 13.192 -7.013 10.006 1.00 0.80 59 CYS A CA 19
ATOM 24335 C C . CYS A 1 33 ? 12.673 -6.628 8.606 1.00 0.79 59 CYS A C 19
ATOM 24336 O O . CYS A 1 33 ? 12.681 -7.450 7.683 1.00 0.99 59 CYS A O 19
ATOM 24344 N N . GLY A 1 34 ? 12.141 -5.414 8.470 1.00 0.61 60 GLY A N 19
ATOM 24345 C CA . GLY A 1 34 ? 11.266 -4.976 7.386 1.00 0.53 60 GLY A CA 19
ATOM 24346 C C . GLY A 1 34 ? 9.968 -5.796 7.291 1.00 0.52 60 GLY A C 19
ATOM 24347 O O . GLY A 1 34 ? 9.636 -6.310 6.220 1.00 0.61 60 GLY A O 19
ATOM 24351 N N . ALA A 1 35 ? 9.276 -5.980 8.421 1.00 0.55 61 ALA A N 19
ATOM 24352 C CA . ALA A 1 35 ? 7.996 -6.693 8.552 1.00 0.65 61 ALA A CA 19
ATOM 24353 C C . ALA A 1 35 ? 6.765 -5.776 8.768 1.00 0.64 61 ALA A C 19
ATOM 24354 O O . ALA A 1 35 ? 5.632 -6.211 8.554 1.00 0.81 61 ALA A O 19
ATOM 24361 N N . MET A 1 36 ? 6.971 -4.516 9.168 1.00 0.61 62 MET A N 19
ATOM 24362 C CA . MET A 1 36 ? 5.971 -3.442 9.193 1.00 0.41 62 MET A CA 19
ATOM 24363 C C . MET A 1 36 ? 6.262 -2.365 8.146 1.00 0.34 62 MET A C 19
ATOM 24364 O O . MET A 1 36 ? 7.409 -1.937 8.008 1.00 0.36 62 MET A O 19
ATOM 24378 N N . TYR A 1 37 ? 5.206 -1.859 7.500 1.00 0.31 63 TYR A N 19
ATOM 24379 C CA . TYR A 1 37 ? 5.281 -0.713 6.593 1.00 0.29 63 TYR A CA 19
ATOM 24380 C C . TYR A 1 37 ? 4.051 0.204 6.689 1.00 0.27 63 TYR A C 19
ATOM 24381 O O . TYR A 1 37 ? 2.927 -0.245 6.896 1.00 0.32 63 TYR A O 19
ATOM 24399 N N . GLU A 1 38 ? 4.253 1.491 6.453 1.00 0.26 64 GLU A N 19
ATOM 24400 C CA . GLU A 1 38 ? 3.217 2.480 6.146 1.00 0.35 64 GLU A CA 19
ATOM 24401 C C . GLU A 1 38 ? 2.931 2.467 4.631 1.00 0.56 64 GLU A C 19
ATOM 24402 O O . GLU A 1 38 ? 3.877 2.411 3.850 1.00 0.83 64 GLU A O 19
ATOM 24414 N N . ILE A 1 39 ? 1.672 2.550 4.186 1.00 0.44 65 ILE A N 19
ATOM 24415 C CA . ILE A 1 39 ? 1.304 2.730 2.764 1.00 0.41 65 ILE A CA 19
ATOM 24416 C C . ILE A 1 39 ? 0.218 3.799 2.637 1.00 0.33 65 ILE A C 19
ATOM 24417 O O . ILE A 1 39 ? -0.804 3.703 3.311 1.00 0.28 65 ILE A O 19
ATOM 24433 N N . LYS A 1 40 ? 0.388 4.773 1.734 1.00 0.35 66 LYS A N 19
ATOM 24434 C CA . LYS A 1 40 ? -0.574 5.862 1.485 1.00 0.28 66 LYS A CA 19
ATOM 24435 C C . LYS A 1 40 ? -0.914 5.974 0.001 1.00 0.22 66 LYS A C 19
ATOM 24436 O O . LYS A 1 40 ? -0.025 6.198 -0.820 1.00 0.26 66 LYS A O 19
ATOM 24455 N N . ILE A 1 41 ? -2.198 5.781 -0.328 1.00 0.19 67 ILE A N 19
ATOM 24456 C CA . ILE A 1 41 ? -2.766 5.802 -1.678 1.00 0.19 67 ILE A CA 19
ATOM 24457 C C . ILE A 1 41 ? -3.980 6.754 -1.715 1.00 0.20 67 ILE A C 19
ATOM 24458 O O . ILE A 1 41 ? -4.604 7.001 -0.685 1.00 0.23 67 ILE A O 19
ATOM 24474 N N . GLU A 1 42 ? -4.365 7.277 -2.876 1.00 0.20 68 GLU A N 19
ATOM 24475 C CA . GLU A 1 42 ? -5.610 8.041 -3.092 1.00 0.21 68 GLU A CA 19
ATOM 24476 C C . GLU A 1 42 ? -5.984 7.987 -4.574 1.00 0.31 68 GLU A C 19
ATOM 24477 O O . GLU A 1 42 ? -5.128 8.266 -5.400 1.00 0.39 68 GLU A O 19
ATOM 24489 N N . SER A 1 43 ? -7.201 7.589 -4.954 1.00 0.34 69 SER A N 19
ATOM 24490 C CA . SER A 1 43 ? -7.536 7.313 -6.366 1.00 0.40 69 SER A CA 19
ATOM 24491 C C . SER A 1 43 ? -9.027 7.349 -6.634 1.00 0.41 69 SER A C 19
ATOM 24492 O O . SER A 1 43 ? -9.816 6.915 -5.800 1.00 0.41 69 SER A O 19
ATOM 24500 N N . GLU A 1 44 ? -9.406 7.838 -7.816 1.00 0.47 70 GLU A N 19
ATOM 24501 C CA . GLU A 1 44 ? -10.801 8.010 -8.247 1.00 0.53 70 GLU A CA 19
ATOM 24502 C C . GLU A 1 44 ? -11.612 6.703 -8.160 1.00 0.58 70 GLU A C 19
ATOM 24503 O O . GLU A 1 44 ? -12.805 6.726 -7.871 1.00 0.80 70 GLU A O 19
ATOM 24515 N N . GLU A 1 45 ? -10.944 5.557 -8.326 1.00 0.49 71 GLU A N 19
ATOM 24516 C CA . GLU A 1 45 ? -11.531 4.214 -8.240 1.00 0.47 71 GLU A CA 19
ATOM 24517 C C . GLU A 1 45 ? -12.035 3.808 -6.843 1.00 0.42 71 GLU A C 19
ATOM 24518 O O . GLU A 1 45 ? -12.837 2.881 -6.720 1.00 0.49 71 GLU A O 19
ATOM 24530 N N . PHE A 1 46 ? -11.583 4.469 -5.773 1.00 0.35 72 PHE A N 19
ATOM 24531 C CA . PHE A 1 46 ? -11.871 4.050 -4.396 1.00 0.33 72 PHE A CA 19
ATOM 24532 C C . PHE A 1 46 ? -13.243 4.518 -3.869 1.00 0.38 72 PHE A C 19
ATOM 24533 O O . PHE A 1 46 ? -13.641 4.143 -2.766 1.00 0.41 72 PHE A O 19
ATOM 24550 N N . LYS A 1 47 ? -13.993 5.286 -4.668 1.00 0.57 73 LYS A N 19
ATOM 24551 C CA . LYS A 1 47 ? -15.295 5.895 -4.310 1.00 0.59 73 LYS A CA 19
ATOM 24552 C C . LYS A 1 47 ? -16.422 4.893 -4.098 1.00 0.54 73 LYS A C 19
ATOM 24553 O O . LYS A 1 47 ? -17.403 5.185 -3.415 1.00 0.76 73 LYS A O 19
ATOM 24572 N N . GLU A 1 48 ? -16.291 3.736 -4.734 1.00 0.60 74 GLU A N 19
ATOM 24573 C CA . GLU A 1 48 ? -17.322 2.708 -4.868 1.00 0.73 74 GLU A CA 19
ATOM 24574 C C . GLU A 1 48 ? -16.991 1.465 -4.019 1.00 0.77 74 GLU A C 19
ATOM 24575 O O . GLU A 1 48 ? -17.390 0.352 -4.349 1.00 1.33 74 GLU A O 19
ATOM 24587 N N . LYS A 1 49 ? -16.226 1.657 -2.934 1.00 0.43 75 LYS A N 19
ATOM 24588 C CA . LYS A 1 49 ? -15.665 0.614 -2.063 1.00 0.48 75 LYS A CA 19
ATOM 24589 C C . LYS A 1 49 ? -15.917 0.925 -0.594 1.00 0.61 75 LYS A C 19
ATOM 24590 O O . LYS A 1 49 ? -15.714 2.067 -0.171 1.00 0.67 75 LYS A O 19
ATOM 24609 N N . ARG A 1 50 ? -16.220 -0.097 0.215 1.00 0.72 76 ARG A N 19
ATOM 24610 C CA . ARG A 1 50 ? -16.179 0.006 1.660 1.00 0.80 76 ARG A CA 19
ATOM 24611 C C . ARG A 1 50 ? -14.757 0.270 2.147 1.00 0.67 76 ARG A C 19
ATOM 24612 O O . ARG A 1 50 ? -13.813 -0.042 1.425 1.00 0.50 76 ARG A O 19
ATOM 24633 N N . THR A 1 51 ? -14.581 0.681 3.397 1.00 0.75 77 THR A N 19
ATOM 24634 C CA . THR A 1 51 ? -13.254 0.767 4.044 1.00 0.68 77 THR A CA 19
ATOM 24635 C C . THR A 1 51 ? -12.412 -0.497 3.860 1.00 0.56 77 THR A C 19
ATOM 24636 O O . THR A 1 51 ? -11.311 -0.453 3.313 1.00 0.46 77 THR A O 19
ATOM 24647 N N . VAL A 1 52 ? -12.976 -1.643 4.242 1.00 0.58 78 VAL A N 19
ATOM 24648 C CA . VAL A 1 52 ? -12.364 -2.969 4.083 1.00 0.52 78 VAL A CA 19
ATOM 24649 C C . VAL A 1 52 ? -12.081 -3.319 2.616 1.00 0.45 78 VAL A C 19
ATOM 24650 O O . VAL A 1 52 ? -11.002 -3.821 2.311 1.00 0.37 78 VAL A O 19
ATOM 24663 N N . GLN A 1 53 ? -12.982 -2.968 1.689 1.00 0.49 79 GLN A N 19
ATOM 24664 C CA . GLN A 1 53 ? -12.755 -3.191 0.251 1.00 0.44 79 GLN A CA 19
ATOM 24665 C C . GLN A 1 53 ? -11.662 -2.279 -0.329 1.00 0.35 79 GLN A C 19
ATOM 24666 O O . GLN A 1 53 ? -10.886 -2.736 -1.166 1.00 0.51 79 GLN A O 19
ATOM 24680 N N . GLN A 1 54 ? -11.533 -1.026 0.133 1.00 0.27 80 GLN A N 19
ATOM 24681 C CA . GLN A 1 54 ? -10.396 -0.171 -0.222 1.00 0.22 80 GLN A CA 19
ATOM 24682 C C . GLN A 1 54 ? -9.089 -0.816 0.254 1.00 0.20 80 GLN A C 19
ATOM 24683 O O . GLN A 1 54 ? -8.196 -1.024 -0.564 1.00 0.22 80 GLN A O 19
ATOM 24697 N N . HIS A 1 55 ? -8.997 -1.197 1.537 1.00 0.25 81 HIS A N 19
ATOM 24698 C CA . HIS A 1 55 ? -7.825 -1.884 2.091 1.00 0.29 81 HIS A CA 19
ATOM 24699 C C . HIS A 1 55 ? -7.480 -3.154 1.298 1.00 0.26 81 HIS A C 19
ATOM 24700 O O . HIS A 1 55 ? -6.345 -3.277 0.837 1.00 0.27 81 HIS A O 19
ATOM 24714 N N . GLN A 1 56 ? -8.440 -4.054 1.066 1.00 0.27 82 GLN A N 19
ATOM 24715 C CA . GLN A 1 56 ? -8.288 -5.298 0.302 1.00 0.29 82 GLN A CA 19
ATOM 24716 C C . GLN A 1 56 ? -7.595 -5.093 -1.057 1.00 0.29 82 GLN A C 19
ATOM 24717 O O . GLN A 1 56 ? -6.676 -5.848 -1.375 1.00 0.33 82 GLN A O 19
ATOM 24731 N N . MET A 1 57 ? -7.950 -4.058 -1.833 1.00 0.30 83 MET A N 19
ATOM 24732 C CA . MET A 1 57 ? -7.305 -3.826 -3.139 1.00 0.30 83 MET A CA 19
ATOM 24733 C C . MET A 1 57 ? -5.804 -3.523 -2.991 1.00 0.31 83 MET A C 19
ATOM 24734 O O . MET A 1 57 ? -4.988 -4.016 -3.770 1.00 0.36 83 MET A O 19
ATOM 24748 N N . VAL A 1 58 ? -5.432 -2.733 -1.978 1.00 0.27 84 VAL A N 19
ATOM 24749 C CA . VAL A 1 58 ? -4.035 -2.361 -1.675 1.00 0.28 84 VAL A CA 19
ATOM 24750 C C . VAL A 1 58 ? -3.278 -3.530 -1.034 1.00 0.31 84 VAL A C 19
ATOM 24751 O O . VAL A 1 58 ? -2.086 -3.678 -1.263 1.00 0.37 84 VAL A O 19
ATOM 24764 N N . ASN A 1 59 ? -3.969 -4.388 -0.276 1.00 0.28 85 ASN A N 19
ATOM 24765 C CA . ASN A 1 59 ? -3.429 -5.598 0.351 1.00 0.27 85 ASN A CA 19
ATOM 24766 C C . ASN A 1 59 ? -3.035 -6.636 -0.718 1.00 0.27 85 ASN A C 19
ATOM 24767 O O . ASN A 1 59 ? -1.894 -7.083 -0.766 1.00 0.30 85 ASN A O 19
ATOM 24778 N N . GLN A 1 60 ? -3.932 -6.995 -1.640 1.00 0.28 86 GLN A N 19
ATOM 24779 C CA . GLN A 1 60 ? -3.695 -8.000 -2.661 1.00 0.29 86 GLN A CA 19
ATOM 24780 C C . GLN A 1 60 ? -2.583 -7.609 -3.647 1.00 0.29 86 GLN A C 19
ATOM 24781 O O . GLN A 1 60 ? -1.927 -8.487 -4.201 1.00 0.35 86 GLN A O 19
ATOM 24795 N N . ALA A 1 61 ? -2.319 -6.306 -3.795 1.00 0.31 87 ALA A N 19
ATOM 24796 C CA . ALA A 1 61 ? -1.257 -5.757 -4.641 1.00 0.28 87 ALA A CA 19
ATOM 24797 C C . ALA A 1 61 ? 0.107 -6.372 -4.292 1.00 0.30 87 ALA A C 19
ATOM 24798 O O . ALA A 1 61 ? 0.832 -6.818 -5.185 1.00 0.49 87 ALA A O 19
ATOM 24805 N N . LEU A 1 62 ? 0.423 -6.458 -2.992 1.00 0.23 88 LEU A N 19
ATOM 24806 C CA . LEU A 1 62 ? 1.721 -6.920 -2.485 1.00 0.27 88 LEU A CA 19
ATOM 24807 C C . LEU A 1 62 ? 1.661 -8.160 -1.586 1.00 0.32 88 LEU A C 19
ATOM 24808 O O . LEU A 1 62 ? 2.705 -8.620 -1.122 1.00 0.48 88 LEU A O 19
ATOM 24824 N N . LYS A 1 63 ? 0.467 -8.725 -1.366 1.00 0.29 89 LYS A N 19
ATOM 24825 C CA . LYS A 1 63 ? 0.224 -9.871 -0.488 1.00 0.44 89 LYS A CA 19
ATOM 24826 C C . LYS A 1 63 ? 1.154 -11.033 -0.793 1.00 0.60 89 LYS A C 19
ATOM 24827 O O . LYS A 1 63 ? 1.573 -11.747 0.114 1.00 0.79 89 LYS A O 19
ATOM 24846 N N . GLU A 1 64 ? 1.465 -11.254 -2.063 1.00 0.64 90 GLU A N 19
ATOM 24847 C CA . GLU A 1 64 ? 2.249 -12.398 -2.452 1.00 0.93 90 GLU A CA 19
ATOM 24848 C C . GLU A 1 64 ? 3.766 -12.148 -2.340 1.00 1.00 90 GLU A C 19
ATOM 24849 O O . GLU A 1 64 ? 4.564 -13.080 -2.441 1.00 1.32 90 GLU A O 19
ATOM 24861 N N . GLU A 1 65 ? 4.176 -10.903 -2.094 1.00 0.79 91 GLU A N 19
ATOM 24862 C CA . GLU A 1 65 ? 5.543 -10.460 -1.838 1.00 0.87 91 GLU A CA 19
ATOM 24863 C C . GLU A 1 65 ? 5.812 -10.395 -0.324 1.00 0.94 91 GLU A C 19
ATOM 24864 O O . GLU A 1 65 ? 6.649 -11.153 0.177 1.00 1.07 91 GLU A O 19
ATOM 24876 N N . ILE A 1 66 ? 5.079 -9.546 0.409 1.00 0.96 92 ILE A N 19
ATOM 24877 C CA . ILE A 1 66 ? 5.149 -9.395 1.870 1.00 1.07 92 ILE A CA 19
ATOM 24878 C C . ILE A 1 66 ? 3.766 -9.672 2.468 1.00 0.95 92 ILE A C 19
ATOM 24879 O O . ILE A 1 66 ? 2.947 -8.769 2.641 1.00 1.22 92 ILE A O 19
ATOM 24895 N N . LYS A 1 67 ? 3.475 -10.932 2.794 1.00 0.65 93 LYS A N 19
ATOM 24896 C CA . LYS A 1 67 ? 2.145 -11.319 3.249 1.00 0.58 93 LYS A CA 19
ATOM 24897 C C . LYS A 1 67 ? 1.778 -10.865 4.662 1.00 0.58 93 LYS A C 19
ATOM 24898 O O . LYS A 1 67 ? 0.602 -10.877 5.024 1.00 0.56 93 LYS A O 19
ATOM 24917 N N . GLU A 1 68 ? 2.777 -10.481 5.453 1.00 0.68 94 GLU A N 19
ATOM 24918 C CA . GLU A 1 68 ? 2.782 -10.056 6.842 1.00 0.70 94 GLU A CA 19
ATOM 24919 C C . GLU A 1 68 ? 1.991 -8.756 7.157 1.00 0.61 94 GLU A C 19
ATOM 24920 O O . GLU A 1 68 ? 2.399 -7.931 7.975 1.00 0.73 94 GLU A O 19
ATOM 24932 N N . MET A 1 69 ? 0.829 -8.549 6.533 1.00 0.52 95 MET A N 19
ATOM 24933 C CA . MET A 1 69 ? 0.067 -7.291 6.566 1.00 0.53 95 MET A CA 19
ATOM 24934 C C . MET A 1 69 ? -0.573 -6.943 7.919 1.00 0.49 95 MET A C 19
ATOM 24935 O O . MET A 1 69 ? -1.152 -5.866 8.055 1.00 0.60 95 MET A O 19
ATOM 24949 N N . HIS A 1 70 ? -0.354 -7.757 8.953 1.00 0.45 96 HIS A N 19
ATOM 24950 C CA . HIS A 1 70 ? -0.541 -7.359 10.356 1.00 0.48 96 HIS A CA 19
ATOM 24951 C C . HIS A 1 70 ? 0.456 -6.267 10.803 1.00 0.39 96 HIS A C 19
ATOM 24952 O O . HIS A 1 70 ? 0.172 -5.496 11.721 1.00 0.55 96 HIS A O 19
ATOM 24966 N N . GLY A 1 71 ? 1.591 -6.161 10.108 1.00 0.34 97 GLY A N 19
ATOM 24967 C CA . GLY A 1 71 ? 2.585 -5.091 10.239 1.00 0.37 97 GLY A CA 19
ATOM 24968 C C . GLY A 1 71 ? 2.273 -3.837 9.415 1.00 0.32 97 GLY A C 19
ATOM 24969 O O . GLY A 1 71 ? 2.891 -2.791 9.614 1.00 0.39 97 GLY A O 19
ATOM 24973 N N . LEU A 1 72 ? 1.347 -3.930 8.458 1.00 0.33 98 LEU A N 19
ATOM 24974 C CA . LEU A 1 72 ? 1.120 -2.892 7.454 1.00 0.34 98 LEU A CA 19
ATOM 24975 C C . LEU A 1 72 ? -0.044 -1.972 7.837 1.00 0.35 98 LEU A C 19
ATOM 24976 O O . LEU A 1 72 ? -1.169 -2.416 8.092 1.00 0.57 98 LEU A O 19
ATOM 24992 N N . ARG A 1 73 ? 0.256 -0.675 7.826 1.00 0.29 99 ARG A N 19
ATOM 24993 C CA . ARG A 1 73 ? -0.658 0.442 8.111 1.00 0.30 99 ARG A CA 19
ATOM 24994 C C . ARG A 1 73 ? -1.018 1.160 6.809 1.00 0.33 99 ARG A C 19
ATOM 24995 O O . ARG A 1 73 ? -0.217 1.935 6.289 1.00 0.34 99 ARG A O 19
ATOM 25016 N N . ILE A 1 74 ? -2.205 0.880 6.267 1.00 0.35 100 ILE A N 19
ATOM 25017 C CA . ILE A 1 74 ? -2.651 1.368 4.951 1.00 0.32 100 ILE A CA 19
ATOM 25018 C C . ILE A 1 74 ? -3.711 2.438 5.073 1.00 0.31 100 ILE A C 19
ATOM 25019 O O . ILE A 1 74 ? -4.597 2.413 5.924 1.00 0.37 100 ILE A O 19
ATOM 25035 N N . PHE A 1 75 ? -3.552 3.396 4.179 1.00 0.27 101 PHE A N 19
ATOM 25036 C CA . PHE A 1 75 ? -4.288 4.618 4.045 1.00 0.30 101 PHE A CA 19
ATOM 25037 C C . PHE A 1 75 ? -4.746 4.757 2.587 1.00 0.32 101 PHE A C 19
ATOM 25038 O O . PHE A 1 75 ? -3.953 4.615 1.653 1.00 0.47 101 PHE A O 19
ATOM 25055 N N . THR A 1 76 ? -6.022 5.052 2.394 1.00 0.22 102 THR A N 19
ATOM 25056 C CA . THR A 1 76 ? -6.686 5.207 1.091 1.00 0.19 102 THR A CA 19
ATOM 25057 C C . THR A 1 76 ? -7.702 6.322 1.185 1.00 0.18 102 THR A C 19
ATOM 25058 O O . THR A 1 76 ? -8.253 6.618 2.250 1.00 0.23 102 THR A O 19
ATOM 25069 N N . SER A 1 77 ? -7.953 6.935 0.043 1.00 0.21 103 SER A N 19
ATOM 25070 C CA . SER A 1 77 ? -8.927 8.000 -0.120 1.00 0.24 103 SER A CA 19
ATOM 25071 C C . SER A 1 77 ? -9.253 8.176 -1.601 1.00 0.26 103 SER A C 19
ATOM 25072 O O . SER A 1 77 ? -8.730 7.451 -2.452 1.00 0.24 103 SER A O 19
ATOM 25080 N N . VAL A 1 78 ? -10.126 9.124 -1.926 1.00 0.39 104 VAL A N 19
ATOM 25081 C CA . VAL A 1 78 ? -10.594 9.332 -3.303 1.00 0.40 104 VAL A CA 19
ATOM 25082 C C . VAL A 1 78 ? -10.823 10.819 -3.641 1.00 0.45 104 VAL A C 19
ATOM 25083 O O . VAL A 1 78 ? -11.386 11.554 -2.822 1.00 0.59 104 VAL A O 19
ATOM 25096 N N . PRO A 1 79 ? -10.368 11.295 -4.820 1.00 0.41 105 PRO A N 19
ATOM 25097 C CA . PRO A 1 79 ? -10.525 12.677 -5.261 1.00 0.53 105 PRO A CA 19
ATOM 25098 C C . PRO A 1 79 ? -11.921 12.940 -5.846 1.00 0.70 105 PRO A C 19
ATOM 25099 O O . PRO A 1 79 ? -12.461 12.157 -6.638 1.00 0.73 105 PRO A O 19
ATOM 25110 N N . LYS A 1 80 ? -12.527 14.047 -5.409 1.00 1.10 106 LYS A N 19
ATOM 25111 C CA . LYS A 1 80 ? -13.984 14.183 -5.293 1.00 1.30 106 LYS A CA 19
ATOM 25112 C C . LYS A 1 80 ? -14.480 15.585 -5.700 1.00 1.52 106 LYS A C 19
ATOM 25113 O O . LYS A 1 80 ? -15.091 16.304 -4.900 1.00 2.03 106 LYS A O 19
ATOM 25132 N N . ARG A 1 81 ? -14.205 15.977 -6.950 1.00 1.64 107 ARG A N 19
ATOM 25133 C CA . ARG A 1 81 ? -14.694 17.206 -7.621 1.00 2.27 107 ARG A CA 19
ATOM 25134 C C . ARG A 1 81 ? -16.222 17.248 -7.695 1.00 2.34 107 ARG A C 19
ATOM 25135 O O . ARG A 1 81 ? -16.821 16.211 -8.063 1.00 3.11 107 ARG A O 19
ATOM 25157 N N . ALA A 1 1 ? 12.792 8.718 6.358 1.00 4.61 27 ALA A N 20
ATOM 25158 C CA . ALA A 1 1 ? 14.113 8.175 5.982 1.00 3.73 27 ALA A CA 20
ATOM 25159 C C . ALA A 1 1 ? 14.131 6.648 6.152 1.00 2.62 27 ALA A C 20
ATOM 25160 O O . ALA A 1 1 ? 13.219 6.088 6.764 1.00 3.08 27 ALA A O 20
ATOM 25169 N N . THR A 1 2 ? 15.180 5.991 5.635 1.00 2.33 28 THR A N 20
ATOM 25170 C CA . THR A 1 2 ? 15.429 4.533 5.651 1.00 1.56 28 THR A CA 20
ATOM 25171 C C . THR A 1 2 ? 14.415 3.668 4.875 1.00 1.20 28 THR A C 20
ATOM 25172 O O . THR A 1 2 ? 13.205 3.885 4.918 1.00 1.77 28 THR A O 20
ATOM 25183 N N . GLN A 1 3 ? 14.918 2.671 4.134 1.00 0.96 29 GLN A N 20
ATOM 25184 C CA . GLN A 1 3 ? 14.113 1.710 3.355 1.00 0.79 29 GLN A CA 20
ATOM 25185 C C . GLN A 1 3 ? 14.515 0.252 3.683 1.00 0.68 29 GLN A C 20
ATOM 25186 O O . GLN A 1 3 ? 15.402 0.004 4.508 1.00 0.77 29 GLN A O 20
ATOM 25200 N N . THR A 1 4 ? 13.882 -0.722 3.028 1.00 0.67 30 THR A N 20
ATOM 25201 C CA . THR A 1 4 ? 14.261 -2.156 3.008 1.00 0.55 30 THR A CA 20
ATOM 25202 C C . THR A 1 4 ? 14.368 -2.647 1.552 1.00 0.73 30 THR A C 20
ATOM 25203 O O . THR A 1 4 ? 14.180 -1.846 0.634 1.00 0.87 30 THR A O 20
ATOM 25214 N N . GLU A 1 5 ? 14.619 -3.937 1.282 1.00 0.88 31 GLU A N 20
ATOM 25215 C CA . GLU A 1 5 ? 14.308 -4.517 -0.036 1.00 1.06 31 GLU A CA 20
ATOM 25216 C C . GLU A 1 5 ? 12.795 -4.450 -0.319 1.00 0.76 31 GLU A C 20
ATOM 25217 O O . GLU A 1 5 ? 12.377 -4.152 -1.441 1.00 0.67 31 GLU A O 20
ATOM 25229 N N . GLY A 1 6 ? 11.991 -4.707 0.722 1.00 0.68 32 GLY A N 20
ATOM 25230 C CA . GLY A 1 6 ? 10.532 -4.757 0.689 1.00 0.58 32 GLY A CA 20
ATOM 25231 C C . GLY A 1 6 ? 9.892 -3.414 0.353 1.00 0.42 32 GLY A C 20
ATOM 25232 O O . GLY A 1 6 ? 9.008 -3.359 -0.487 1.00 0.37 32 GLY A O 20
ATOM 25236 N N . GLU A 1 7 ? 10.360 -2.313 0.936 1.00 0.39 33 GLU A N 20
ATOM 25237 C CA . GLU A 1 7 ? 9.814 -0.973 0.728 1.00 0.37 33 GLU A CA 20
ATOM 25238 C C . GLU A 1 7 ? 9.773 -0.576 -0.759 1.00 0.33 33 GLU A C 20
ATOM 25239 O O . GLU A 1 7 ? 8.729 -0.199 -1.297 1.00 0.34 33 GLU A O 20
ATOM 25251 N N . LEU A 1 8 ? 10.894 -0.784 -1.453 1.00 0.31 34 LEU A N 20
ATOM 25252 C CA . LEU A 1 8 ? 11.080 -0.516 -2.880 1.00 0.31 34 LEU A CA 20
ATOM 25253 C C . LEU A 1 8 ? 10.213 -1.440 -3.723 1.00 0.29 34 LEU A C 20
ATOM 25254 O O . LEU A 1 8 ? 9.462 -0.990 -4.585 1.00 0.30 34 LEU A O 20
ATOM 25270 N N . ARG A 1 9 ? 10.311 -2.735 -3.418 1.00 0.30 35 ARG A N 20
ATOM 25271 C CA . ARG A 1 9 ? 9.594 -3.848 -4.060 1.00 0.34 35 ARG A CA 20
ATOM 25272 C C . ARG A 1 9 ? 8.088 -3.628 -4.034 1.00 0.31 35 ARG A C 20
ATOM 25273 O O . ARG A 1 9 ? 7.425 -3.726 -5.068 1.00 0.36 35 ARG A O 20
ATOM 25294 N N . VAL A 1 10 ? 7.562 -3.309 -2.855 1.00 0.28 36 VAL A N 20
ATOM 25295 C CA . VAL A 1 10 ? 6.151 -3.018 -2.634 1.00 0.26 36 VAL A CA 20
ATOM 25296 C C . VAL A 1 10 ? 5.799 -1.755 -3.414 1.00 0.26 36 VAL A C 20
ATOM 25297 O O . VAL A 1 10 ? 4.831 -1.765 -4.174 1.00 0.27 36 VAL A O 20
ATOM 25310 N N . THR A 1 11 ? 6.622 -0.699 -3.310 1.00 0.26 37 THR A N 20
ATOM 25311 C CA . THR A 1 11 ? 6.378 0.564 -4.017 1.00 0.26 37 THR A CA 20
ATOM 25312 C C . THR A 1 11 ? 6.284 0.365 -5.526 1.00 0.25 37 THR A C 20
ATOM 25313 O O . THR A 1 11 ? 5.421 0.964 -6.159 1.00 0.28 37 THR A O 20
ATOM 25324 N N . GLN A 1 12 ? 7.104 -0.515 -6.102 1.00 0.26 38 GLN A N 20
ATOM 25325 C CA . GLN A 1 12 ? 7.096 -0.784 -7.540 1.00 0.27 38 GLN A CA 20
ATOM 25326 C C . GLN A 1 12 ? 5.763 -1.360 -8.024 1.00 0.26 38 GLN A C 20
ATOM 25327 O O . GLN A 1 12 ? 5.280 -0.947 -9.083 1.00 0.36 38 GLN A O 20
ATOM 25341 N N . ILE A 1 13 ? 5.162 -2.272 -7.247 1.00 0.23 39 ILE A N 20
ATOM 25342 C CA . ILE A 1 13 ? 3.873 -2.881 -7.607 1.00 0.26 39 ILE A CA 20
ATOM 25343 C C . ILE A 1 13 ? 2.710 -1.939 -7.280 1.00 0.26 39 ILE A C 20
ATOM 25344 O O . ILE A 1 13 ? 1.716 -1.912 -8.002 1.00 0.30 39 ILE A O 20
ATOM 25360 N N . LEU A 1 14 ? 2.843 -1.079 -6.264 1.00 0.25 40 LEU A N 20
ATOM 25361 C CA . LEU A 1 14 ? 1.872 -0.002 -6.045 1.00 0.28 40 LEU A CA 20
ATOM 25362 C C . LEU A 1 14 ? 1.690 0.919 -7.265 1.00 0.30 40 LEU A C 20
ATOM 25363 O O . LEU A 1 14 ? 0.551 1.242 -7.607 1.00 0.34 40 LEU A O 20
ATOM 25379 N N . LYS A 1 15 ? 2.775 1.291 -7.961 1.00 0.32 41 LYS A N 20
ATOM 25380 C CA . LYS A 1 15 ? 2.707 2.143 -9.171 1.00 0.38 41 LYS A CA 20
ATOM 25381 C C . LYS A 1 15 ? 1.898 1.521 -10.299 1.00 0.41 41 LYS A C 20
ATOM 25382 O O . LYS A 1 15 ? 1.348 2.236 -11.131 1.00 0.51 41 LYS A O 20
ATOM 25401 N N . GLU A 1 16 ? 1.870 0.195 -10.341 1.00 0.40 42 GLU A N 20
ATOM 25402 C CA . GLU A 1 16 ? 1.267 -0.628 -11.344 1.00 0.43 42 GLU A CA 20
ATOM 25403 C C . GLU A 1 16 ? -0.156 -1.056 -11.035 1.00 0.42 42 GLU A C 20
ATOM 25404 O O . GLU A 1 16 ? -0.974 -1.085 -11.959 1.00 0.50 42 GLU A O 20
ATOM 25416 N N . LYS A 1 17 ? -0.469 -1.360 -9.766 1.00 0.36 43 LYS A N 20
ATOM 25417 C CA . LYS A 1 17 ? -1.848 -1.608 -9.373 1.00 0.35 43 LYS A CA 20
ATOM 25418 C C . LYS A 1 17 ? -2.652 -0.317 -9.315 1.00 0.34 43 LYS A C 20
ATOM 25419 O O . LYS A 1 17 ? -3.862 -0.379 -9.536 1.00 0.42 43 LYS A O 20
ATOM 25438 N N . PHE A 1 18 ? -1.985 0.822 -9.066 1.00 0.28 44 PHE A N 20
ATOM 25439 C CA . PHE A 1 18 ? -2.622 2.134 -8.933 1.00 0.26 44 PHE A CA 20
ATOM 25440 C C . PHE A 1 18 ? -2.007 3.318 -9.717 1.00 0.30 44 PHE A C 20
ATOM 25441 O O . PHE A 1 18 ? -1.830 4.402 -9.163 1.00 0.31 44 PHE A O 20
ATOM 25458 N N . PRO A 1 19 ? -1.782 3.199 -11.038 1.00 0.43 45 PRO A N 20
ATOM 25459 C CA . PRO A 1 19 ? -1.315 4.304 -11.891 1.00 0.55 45 PRO A CA 20
ATOM 25460 C C . PRO A 1 19 ? -2.280 5.483 -11.971 1.00 0.58 45 PRO A C 20
ATOM 25461 O O . PRO A 1 19 ? -1.846 6.615 -12.212 1.00 0.74 45 PRO A O 20
ATOM 25472 N N . ARG A 1 20 ? -3.571 5.264 -11.696 1.00 0.50 46 ARG A N 20
ATOM 25473 C CA . ARG A 1 20 ? -4.561 6.342 -11.635 1.00 0.54 46 ARG A CA 20
ATOM 25474 C C . ARG A 1 20 ? -4.369 7.299 -10.448 1.00 0.51 46 ARG A C 20
ATOM 25475 O O . ARG A 1 20 ? -4.903 8.409 -10.486 1.00 0.69 46 ARG A O 20
ATOM 25496 N N . ALA A 1 21 ? -3.625 6.891 -9.419 1.00 0.38 47 ALA A N 20
ATOM 25497 C CA . ALA A 1 21 ? -3.544 7.548 -8.123 1.00 0.34 47 ALA A CA 20
ATOM 25498 C C . ALA A 1 21 ? -3.124 9.022 -8.154 1.00 0.36 47 ALA A C 20
ATOM 25499 O O . ALA A 1 21 ? -2.339 9.466 -9.003 1.00 0.51 47 ALA A O 20
ATOM 25506 N N . THR A 1 22 ? -3.613 9.761 -7.160 1.00 0.29 48 THR A N 20
ATOM 25507 C CA . THR A 1 22 ? -3.124 11.110 -6.820 1.00 0.35 48 THR A CA 20
ATOM 25508 C C . THR A 1 22 ? -1.989 11.058 -5.793 1.00 0.37 48 THR A C 20
ATOM 25509 O O . THR A 1 22 ? -1.031 11.829 -5.912 1.00 0.60 48 THR A O 20
ATOM 25520 N N . ALA A 1 23 ? -2.041 10.117 -4.841 1.00 0.31 49 ALA A N 20
ATOM 25521 C CA . ALA A 1 23 ? -0.968 9.848 -3.879 1.00 0.32 49 ALA A CA 20
ATOM 25522 C C . ALA A 1 23 ? -0.544 8.368 -3.918 1.00 0.28 49 ALA A C 20
ATOM 25523 O O . ALA A 1 23 ? -1.418 7.503 -3.941 1.00 0.28 49 ALA A O 20
ATOM 25530 N N . ILE A 1 24 ? 0.766 8.071 -3.900 1.00 0.28 50 ILE A N 20
ATOM 25531 C CA . ILE A 1 24 ? 1.311 6.704 -3.742 1.00 0.23 50 ILE A CA 20
ATOM 25532 C C . ILE A 1 24 ? 2.721 6.690 -3.132 1.00 0.29 50 ILE A C 20
ATOM 25533 O O . ILE A 1 24 ? 3.693 7.111 -3.764 1.00 0.37 50 ILE A O 20
ATOM 25549 N N . LYS A 1 25 ? 2.840 6.138 -1.916 1.00 0.33 51 LYS A N 20
ATOM 25550 C CA . LYS A 1 25 ? 4.091 6.027 -1.143 1.00 0.42 51 LYS A CA 20
ATOM 25551 C C . LYS A 1 25 ? 4.059 4.906 -0.093 1.00 0.44 51 LYS A C 20
ATOM 25552 O O . LYS A 1 25 ? 2.990 4.528 0.388 1.00 0.42 51 LYS A O 20
ATOM 25571 N N . VAL A 1 26 ? 5.245 4.402 0.257 1.00 0.50 52 VAL A N 20
ATOM 25572 C CA . VAL A 1 26 ? 5.521 3.359 1.269 1.00 0.44 52 VAL A CA 20
ATOM 25573 C C . VAL A 1 26 ? 6.656 3.843 2.171 1.00 0.44 52 VAL A C 20
ATOM 25574 O O . VAL A 1 26 ? 7.608 4.450 1.681 1.00 0.67 52 VAL A O 20
ATOM 25587 N N . THR A 1 27 ? 6.594 3.545 3.468 1.00 0.28 53 THR A N 20
ATOM 25588 C CA . THR A 1 27 ? 7.638 3.858 4.455 1.00 0.22 53 THR A CA 20
ATOM 25589 C C . THR A 1 27 ? 7.884 2.668 5.363 1.00 0.22 53 THR A C 20
ATOM 25590 O O . THR A 1 27 ? 6.978 2.225 6.058 1.00 0.32 53 THR A O 20
ATOM 25601 N N . ASP A 1 28 ? 9.114 2.162 5.383 1.00 0.23 54 ASP A N 20
ATOM 25602 C CA . ASP A 1 28 ? 9.567 1.178 6.368 1.00 0.27 54 ASP A CA 20
ATOM 25603 C C . ASP A 1 28 ? 9.694 1.841 7.746 1.00 0.37 54 ASP A C 20
ATOM 25604 O O . ASP A 1 28 ? 10.356 2.871 7.918 1.00 0.46 54 ASP A O 20
ATOM 25613 N N . ILE A 1 29 ? 9.071 1.201 8.729 1.00 0.46 55 ILE A N 20
ATOM 25614 C CA . ILE A 1 29 ? 9.044 1.587 10.144 1.00 0.60 55 ILE A CA 20
ATOM 25615 C C . ILE A 1 29 ? 9.405 0.367 11.021 1.00 0.64 55 ILE A C 20
ATOM 25616 O O . ILE A 1 29 ? 8.915 0.198 12.140 1.00 0.72 55 ILE A O 20
ATOM 25632 N N . SER A 1 30 ? 10.252 -0.512 10.467 1.00 0.60 56 SER A N 20
ATOM 25633 C CA . SER A 1 30 ? 10.636 -1.837 10.959 1.00 0.57 56 SER A CA 20
ATOM 25634 C C . SER A 1 30 ? 12.137 -2.076 10.740 1.00 0.56 56 SER A C 20
ATOM 25635 O O . SER A 1 30 ? 12.575 -2.976 10.023 1.00 0.57 56 SER A O 20
ATOM 25643 N N . GLY A 1 31 ? 12.962 -1.241 11.377 1.00 0.68 57 GLY A N 20
ATOM 25644 C CA . GLY A 1 31 ? 14.406 -1.116 11.132 1.00 0.79 57 GLY A CA 20
ATOM 25645 C C . GLY A 1 31 ? 15.296 -2.341 11.402 1.00 0.88 57 GLY A C 20
ATOM 25646 O O . GLY A 1 31 ? 16.490 -2.285 11.115 1.00 1.25 57 GLY A O 20
ATOM 25650 N N . GLY A 1 32 ? 14.755 -3.451 11.912 1.00 0.73 58 GLY A N 20
ATOM 25651 C CA . GLY A 1 32 ? 15.479 -4.717 12.130 1.00 0.93 58 GLY A CA 20
ATOM 25652 C C . GLY A 1 32 ? 14.689 -5.985 11.800 1.00 0.77 58 GLY A C 20
ATOM 25653 O O . GLY A 1 32 ? 15.102 -7.096 12.147 1.00 0.92 58 GLY A O 20
ATOM 25657 N N . CYS A 1 33 ? 13.556 -5.823 11.124 1.00 0.72 59 CYS A N 20
ATOM 25658 C CA . CYS A 1 33 ? 12.608 -6.884 10.776 1.00 0.98 59 CYS A CA 20
ATOM 25659 C C . CYS A 1 33 ? 11.981 -6.660 9.388 1.00 0.94 59 CYS A C 20
ATOM 25660 O O . CYS A 1 33 ? 11.701 -7.616 8.659 1.00 1.18 59 CYS A O 20
ATOM 25668 N N . GLY A 1 34 ? 11.761 -5.399 9.008 1.00 0.71 60 GLY A N 20
ATOM 25669 C CA . GLY A 1 34 ? 11.127 -4.959 7.767 1.00 0.61 60 GLY A CA 20
ATOM 25670 C C . GLY A 1 34 ? 9.761 -5.612 7.522 1.00 0.63 60 GLY A C 20
ATOM 25671 O O . GLY A 1 34 ? 9.468 -6.094 6.424 1.00 0.67 60 GLY A O 20
ATOM 25675 N N . ALA A 1 35 ? 8.961 -5.695 8.583 1.00 0.71 61 ALA A N 20
ATOM 25676 C CA . ALA A 1 35 ? 7.636 -6.309 8.625 1.00 0.78 61 ALA A CA 20
ATOM 25677 C C . ALA A 1 35 ? 6.510 -5.265 8.722 1.00 0.74 61 ALA A C 20
ATOM 25678 O O . ALA A 1 35 ? 5.399 -5.487 8.238 1.00 0.87 61 ALA A O 20
ATOM 25685 N N . MET A 1 36 ? 6.808 -4.126 9.347 1.00 0.79 62 MET A N 20
ATOM 25686 C CA . MET A 1 36 ? 5.911 -3.001 9.572 1.00 0.78 62 MET A CA 20
ATOM 25687 C C . MET A 1 36 ? 6.227 -1.877 8.587 1.00 0.72 62 MET A C 20
ATOM 25688 O O . MET A 1 36 ? 7.369 -1.421 8.500 1.00 0.72 62 MET A O 20
ATOM 25702 N N . TYR A 1 37 ? 5.203 -1.423 7.865 1.00 0.62 63 TYR A N 20
ATOM 25703 C CA . TYR A 1 37 ? 5.300 -0.332 6.902 1.00 0.51 63 TYR A CA 20
ATOM 25704 C C . TYR A 1 37 ? 4.075 0.583 7.003 1.00 0.51 63 TYR A C 20
ATOM 25705 O O . TYR A 1 37 ? 2.971 0.139 7.317 1.00 0.68 63 TYR A O 20
ATOM 25723 N N . GLU A 1 38 ? 4.270 1.857 6.684 1.00 0.36 64 GLU A N 20
ATOM 25724 C CA . GLU A 1 38 ? 3.229 2.870 6.533 1.00 0.44 64 GLU A CA 20
ATOM 25725 C C . GLU A 1 38 ? 3.003 3.155 5.033 1.00 0.61 64 GLU A C 20
ATOM 25726 O O . GLU A 1 38 ? 3.952 3.500 4.327 1.00 0.91 64 GLU A O 20
ATOM 25738 N N . ILE A 1 39 ? 1.773 3.022 4.526 1.00 0.45 65 ILE A N 20
ATOM 25739 C CA . ILE A 1 39 ? 1.412 3.196 3.104 1.00 0.43 65 ILE A CA 20
ATOM 25740 C C . ILE A 1 39 ? 0.302 4.237 2.953 1.00 0.40 65 ILE A C 20
ATOM 25741 O O . ILE A 1 39 ? -0.711 4.162 3.648 1.00 0.51 65 ILE A O 20
ATOM 25757 N N . LYS A 1 40 ? 0.438 5.147 1.979 1.00 0.27 66 LYS A N 20
ATOM 25758 C CA . LYS A 1 40 ? -0.588 6.130 1.622 1.00 0.20 66 LYS A CA 20
ATOM 25759 C C . LYS A 1 40 ? -0.896 6.061 0.130 1.00 0.16 66 LYS A C 20
ATOM 25760 O O . LYS A 1 40 ? 0.007 6.240 -0.689 1.00 0.21 66 LYS A O 20
ATOM 25779 N N . ILE A 1 41 ? -2.159 5.784 -0.204 1.00 0.16 67 ILE A N 20
ATOM 25780 C CA . ILE A 1 41 ? -2.707 5.728 -1.558 1.00 0.19 67 ILE A CA 20
ATOM 25781 C C . ILE A 1 41 ? -3.918 6.669 -1.646 1.00 0.22 67 ILE A C 20
ATOM 25782 O O . ILE A 1 41 ? -4.596 6.906 -0.651 1.00 0.28 67 ILE A O 20
ATOM 25798 N N . GLU A 1 42 ? -4.247 7.180 -2.822 1.00 0.21 68 GLU A N 20
ATOM 25799 C CA . GLU A 1 42 ? -5.516 7.860 -3.113 1.00 0.21 68 GLU A CA 20
ATOM 25800 C C . GLU A 1 42 ? -5.779 7.766 -4.608 1.00 0.20 68 GLU A C 20
ATOM 25801 O O . GLU A 1 42 ? -4.869 8.032 -5.384 1.00 0.22 68 GLU A O 20
ATOM 25813 N N . SER A 1 43 ? -6.974 7.345 -5.027 1.00 0.19 69 SER A N 20
ATOM 25814 C CA . SER A 1 43 ? -7.268 7.113 -6.448 1.00 0.21 69 SER A CA 20
ATOM 25815 C C . SER A 1 43 ? -8.758 7.053 -6.727 1.00 0.24 69 SER A C 20
ATOM 25816 O O . SER A 1 43 ? -9.519 6.548 -5.906 1.00 0.27 69 SER A O 20
ATOM 25824 N N . GLU A 1 44 ? -9.158 7.512 -7.911 1.00 0.31 70 GLU A N 20
ATOM 25825 C CA . GLU A 1 44 ? -10.551 7.638 -8.372 1.00 0.36 70 GLU A CA 20
ATOM 25826 C C . GLU A 1 44 ? -11.368 6.335 -8.303 1.00 0.39 70 GLU A C 20
ATOM 25827 O O . GLU A 1 44 ? -12.592 6.382 -8.198 1.00 0.53 70 GLU A O 20
ATOM 25839 N N . GLU A 1 45 ? -10.721 5.166 -8.330 1.00 0.35 71 GLU A N 20
ATOM 25840 C CA . GLU A 1 45 ? -11.414 3.883 -8.171 1.00 0.42 71 GLU A CA 20
ATOM 25841 C C . GLU A 1 45 ? -11.959 3.608 -6.769 1.00 0.40 71 GLU A C 20
ATOM 25842 O O . GLU A 1 45 ? -12.823 2.746 -6.621 1.00 0.52 71 GLU A O 20
ATOM 25854 N N . PHE A 1 46 ? -11.497 4.296 -5.724 1.00 0.33 72 PHE A N 20
ATOM 25855 C CA . PHE A 1 46 ? -11.891 3.973 -4.346 1.00 0.35 72 PHE A CA 20
ATOM 25856 C C . PHE A 1 46 ? -13.300 4.494 -3.928 1.00 0.35 72 PHE A C 20
ATOM 25857 O O . PHE A 1 46 ? -13.630 4.518 -2.741 1.00 0.46 72 PHE A O 20
ATOM 25874 N N . LYS A 1 47 ? -14.141 4.880 -4.902 1.00 0.37 73 LYS A N 20
ATOM 25875 C CA . LYS A 1 47 ? -15.391 5.671 -4.776 1.00 0.43 73 LYS A CA 20
ATOM 25876 C C . LYS A 1 47 ? -16.646 4.930 -4.306 1.00 0.57 73 LYS A C 20
ATOM 25877 O O . LYS A 1 47 ? -17.447 5.525 -3.583 1.00 0.94 73 LYS A O 20
ATOM 25896 N N . GLU A 1 48 ? -16.841 3.669 -4.691 1.00 0.60 74 GLU A N 20
ATOM 25897 C CA . GLU A 1 48 ? -18.014 2.855 -4.320 1.00 0.88 74 GLU A CA 20
ATOM 25898 C C . GLU A 1 48 ? -17.622 1.590 -3.527 1.00 0.79 74 GLU A C 20
ATOM 25899 O O . GLU A 1 48 ? -18.261 0.536 -3.614 1.00 1.28 74 GLU A O 20
ATOM 25911 N N . LYS A 1 49 ? -16.543 1.722 -2.743 1.00 0.46 75 LYS A N 20
ATOM 25912 C CA . LYS A 1 49 ? -15.925 0.710 -1.875 1.00 0.45 75 LYS A CA 20
ATOM 25913 C C . LYS A 1 49 ? -16.092 1.068 -0.408 1.00 0.54 75 LYS A C 20
ATOM 25914 O O . LYS A 1 49 ? -15.893 2.217 -0.010 1.00 0.63 75 LYS A O 20
ATOM 25933 N N . ARG A 1 50 ? -16.322 0.046 0.418 1.00 0.59 76 ARG A N 20
ATOM 25934 C CA . ARG A 1 50 ? -16.174 0.115 1.860 1.00 0.69 76 ARG A CA 20
ATOM 25935 C C . ARG A 1 50 ? -14.712 0.323 2.251 1.00 0.60 76 ARG A C 20
ATOM 25936 O O . ARG A 1 50 ? -13.824 -0.068 1.495 1.00 0.52 76 ARG A O 20
ATOM 25957 N N . THR A 1 51 ? -14.452 0.768 3.475 1.00 0.64 77 THR A N 20
ATOM 25958 C CA . THR A 1 51 ? -13.103 0.816 4.075 1.00 0.59 77 THR A CA 20
ATOM 25959 C C . THR A 1 51 ? -12.309 -0.481 3.903 1.00 0.50 77 THR A C 20
ATOM 25960 O O . THR A 1 51 ? -11.234 -0.490 3.304 1.00 0.45 77 THR A O 20
ATOM 25971 N N . VAL A 1 52 ? -12.879 -1.601 4.355 1.00 0.51 78 VAL A N 20
ATOM 25972 C CA . VAL A 1 52 ? -12.292 -2.948 4.243 1.00 0.48 78 VAL A CA 20
ATOM 25973 C C . VAL A 1 52 ? -11.980 -3.337 2.794 1.00 0.44 78 VAL A C 20
ATOM 25974 O O . VAL A 1 52 ? -10.932 -3.929 2.524 1.00 0.45 78 VAL A O 20
ATOM 25987 N N . GLN A 1 53 ? -12.849 -2.941 1.858 1.00 0.45 79 GLN A N 20
ATOM 25988 C CA . GLN A 1 53 ? -12.707 -3.216 0.426 1.00 0.43 79 GLN A CA 20
ATOM 25989 C C . GLN A 1 53 ? -11.676 -2.307 -0.262 1.00 0.36 79 GLN A C 20
ATOM 25990 O O . GLN A 1 53 ? -10.993 -2.775 -1.174 1.00 0.48 79 GLN A O 20
ATOM 26004 N N . GLN A 1 54 ? -11.510 -1.052 0.184 1.00 0.28 80 GLN A N 20
ATOM 26005 C CA . GLN A 1 54 ? -10.393 -0.192 -0.228 1.00 0.23 80 GLN A CA 20
ATOM 26006 C C . GLN A 1 54 ? -9.063 -0.812 0.226 1.00 0.19 80 GLN A C 20
ATOM 26007 O O . GLN A 1 54 ? -8.190 -1.058 -0.607 1.00 0.21 80 GLN A O 20
ATOM 26021 N N . HIS A 1 55 ? -8.932 -1.131 1.523 1.00 0.20 81 HIS A N 20
ATOM 26022 C CA . HIS A 1 55 ? -7.746 -1.782 2.090 1.00 0.21 81 HIS A CA 20
ATOM 26023 C C . HIS A 1 55 ? -7.388 -3.066 1.330 1.00 0.19 81 HIS A C 20
ATOM 26024 O O . HIS A 1 55 ? -6.247 -3.193 0.886 1.00 0.21 81 HIS A O 20
ATOM 26038 N N . GLN A 1 56 ? -8.340 -3.982 1.115 1.00 0.21 82 GLN A N 20
ATOM 26039 C CA . GLN A 1 56 ? -8.146 -5.239 0.385 1.00 0.22 82 GLN A CA 20
ATOM 26040 C C . GLN A 1 56 ? -7.425 -5.045 -0.956 1.00 0.20 82 GLN A C 20
ATOM 26041 O O . GLN A 1 56 ? -6.482 -5.783 -1.221 1.00 0.24 82 GLN A O 20
ATOM 26055 N N . MET A 1 57 ? -7.779 -4.039 -1.767 1.00 0.19 83 MET A N 20
ATOM 26056 C CA . MET A 1 57 ? -7.120 -3.824 -3.068 1.00 0.19 83 MET A CA 20
ATOM 26057 C C . MET A 1 57 ? -5.617 -3.536 -2.893 1.00 0.18 83 MET A C 20
ATOM 26058 O O . MET A 1 57 ? -4.773 -4.101 -3.589 1.00 0.23 83 MET A O 20
ATOM 26072 N N . VAL A 1 58 ? -5.268 -2.694 -1.915 1.00 0.17 84 VAL A N 20
ATOM 26073 C CA . VAL A 1 58 ? -3.881 -2.315 -1.583 1.00 0.17 84 VAL A CA 20
ATOM 26074 C C . VAL A 1 58 ? -3.126 -3.474 -0.915 1.00 0.18 84 VAL A C 20
ATOM 26075 O O . VAL A 1 58 ? -1.921 -3.597 -1.096 1.00 0.22 84 VAL A O 20
ATOM 26088 N N . ASN A 1 59 ? -3.827 -4.359 -0.198 1.00 0.19 85 ASN A N 20
ATOM 26089 C CA . ASN A 1 59 ? -3.277 -5.574 0.414 1.00 0.21 85 ASN A CA 20
ATOM 26090 C C . ASN A 1 59 ? -2.951 -6.623 -0.668 1.00 0.22 85 ASN A C 20
ATOM 26091 O O . ASN A 1 59 ? -1.864 -7.193 -0.699 1.00 0.25 85 ASN A O 20
ATOM 26102 N N . GLN A 1 60 ? -3.854 -6.829 -1.627 1.00 0.25 86 GLN A N 20
ATOM 26103 C CA . GLN A 1 60 ? -3.678 -7.776 -2.735 1.00 0.31 86 GLN A CA 20
ATOM 26104 C C . GLN A 1 60 ? -2.559 -7.374 -3.709 1.00 0.30 86 GLN A C 20
ATOM 26105 O O . GLN A 1 60 ? -1.987 -8.266 -4.341 1.00 0.37 86 GLN A O 20
ATOM 26119 N N . ALA A 1 61 ? -2.191 -6.087 -3.773 1.00 0.26 87 ALA A N 20
ATOM 26120 C CA . ALA A 1 61 ? -1.105 -5.572 -4.600 1.00 0.23 87 ALA A CA 20
ATOM 26121 C C . ALA A 1 61 ? 0.241 -6.226 -4.273 1.00 0.23 87 ALA A C 20
ATOM 26122 O O . ALA A 1 61 ? 1.014 -6.528 -5.180 1.00 0.35 87 ALA A O 20
ATOM 26129 N N . LEU A 1 62 ? 0.510 -6.474 -2.987 1.00 0.19 88 LEU A N 20
ATOM 26130 C CA . LEU A 1 62 ? 1.805 -6.976 -2.519 1.00 0.23 88 LEU A CA 20
ATOM 26131 C C . LEU A 1 62 ? 1.741 -8.303 -1.753 1.00 0.25 88 LEU A C 20
ATOM 26132 O O . LEU A 1 62 ? 2.790 -8.861 -1.443 1.00 0.31 88 LEU A O 20
ATOM 26148 N N . LYS A 1 63 ? 0.537 -8.853 -1.539 1.00 0.27 89 LYS A N 20
ATOM 26149 C CA . LYS A 1 63 ? 0.275 -10.115 -0.833 1.00 0.34 89 LYS A CA 20
ATOM 26150 C C . LYS A 1 63 ? 1.136 -11.268 -1.322 1.00 0.39 89 LYS A C 20
ATOM 26151 O O . LYS A 1 63 ? 1.491 -12.161 -0.553 1.00 0.52 89 LYS A O 20
ATOM 26170 N N . GLU A 1 64 ? 1.415 -11.301 -2.618 1.00 0.41 90 GLU A N 20
ATOM 26171 C CA . GLU A 1 64 ? 2.129 -12.404 -3.212 1.00 0.55 90 GLU A CA 20
ATOM 26172 C C . GLU A 1 64 ? 3.667 -12.198 -3.176 1.00 0.59 90 GLU A C 20
ATOM 26173 O O . GLU A 1 64 ? 4.439 -13.131 -3.404 1.00 0.80 90 GLU A O 20
ATOM 26185 N N . GLU A 1 65 ? 4.127 -10.991 -2.839 1.00 0.51 91 GLU A N 20
ATOM 26186 C CA . GLU A 1 65 ? 5.527 -10.596 -2.636 1.00 0.55 91 GLU A CA 20
ATOM 26187 C C . GLU A 1 65 ? 5.936 -10.659 -1.153 1.00 0.57 91 GLU A C 20
ATOM 26188 O O . GLU A 1 65 ? 6.963 -11.258 -0.831 1.00 0.70 91 GLU A O 20
ATOM 26200 N N . ILE A 1 66 ? 5.133 -10.056 -0.268 1.00 0.53 92 ILE A N 20
ATOM 26201 C CA . ILE A 1 66 ? 5.221 -10.104 1.201 1.00 0.57 92 ILE A CA 20
ATOM 26202 C C . ILE A 1 66 ? 3.797 -10.327 1.709 1.00 0.56 92 ILE A C 20
ATOM 26203 O O . ILE A 1 66 ? 2.951 -9.458 1.563 1.00 0.65 92 ILE A O 20
ATOM 26219 N N . LYS A 1 67 ? 3.495 -11.475 2.310 1.00 0.58 93 LYS A N 20
ATOM 26220 C CA . LYS A 1 67 ? 2.092 -11.837 2.614 1.00 0.67 93 LYS A CA 20
ATOM 26221 C C . LYS A 1 67 ? 1.573 -11.281 3.947 1.00 0.70 93 LYS A C 20
ATOM 26222 O O . LYS A 1 67 ? 0.370 -11.245 4.211 1.00 0.76 93 LYS A O 20
ATOM 26241 N N . GLU A 1 68 ? 2.495 -10.879 4.817 1.00 0.75 94 GLU A N 20
ATOM 26242 C CA . GLU A 1 68 ? 2.290 -10.622 6.224 1.00 0.87 94 GLU A CA 20
ATOM 26243 C C . GLU A 1 68 ? 1.851 -9.170 6.509 1.00 0.72 94 GLU A C 20
ATOM 26244 O O . GLU A 1 68 ? 2.546 -8.398 7.174 1.00 0.88 94 GLU A O 20
ATOM 26256 N N . MET A 1 69 ? 0.674 -8.774 6.017 1.00 0.61 95 MET A N 20
ATOM 26257 C CA . MET A 1 69 ? 0.143 -7.409 6.178 1.00 0.68 95 MET A CA 20
ATOM 26258 C C . MET A 1 69 ? -0.272 -7.031 7.618 1.00 0.69 95 MET A C 20
ATOM 26259 O O . MET A 1 69 ? -0.781 -5.928 7.831 1.00 0.80 95 MET A O 20
ATOM 26273 N N . HIS A 1 70 ? 0.016 -7.864 8.627 1.00 0.60 96 HIS A N 20
ATOM 26274 C CA . HIS A 1 70 ? -0.176 -7.537 10.049 1.00 0.52 96 HIS A CA 20
ATOM 26275 C C . HIS A 1 70 ? 0.499 -6.220 10.469 1.00 0.44 96 HIS A C 20
ATOM 26276 O O . HIS A 1 70 ? -0.049 -5.451 11.261 1.00 0.74 96 HIS A O 20
ATOM 26290 N N . GLY A 1 71 ? 1.668 -5.947 9.894 1.00 0.34 97 GLY A N 20
ATOM 26291 C CA . GLY A 1 71 ? 2.494 -4.765 10.156 1.00 0.43 97 GLY A CA 20
ATOM 26292 C C . GLY A 1 71 ? 2.121 -3.530 9.331 1.00 0.38 97 GLY A C 20
ATOM 26293 O O . GLY A 1 71 ? 2.661 -2.445 9.548 1.00 0.43 97 GLY A O 20
ATOM 26297 N N . LEU A 1 72 ? 1.242 -3.679 8.346 1.00 0.36 98 LEU A N 20
ATOM 26298 C CA . LEU A 1 72 ? 1.024 -2.660 7.320 1.00 0.34 98 LEU A CA 20
ATOM 26299 C C . LEU A 1 72 ? -0.163 -1.764 7.635 1.00 0.41 98 LEU A C 20
ATOM 26300 O O . LEU A 1 72 ? -1.328 -2.148 7.510 1.00 0.94 98 LEU A O 20
ATOM 26316 N N . ARG A 1 73 ? 0.200 -0.539 8.011 1.00 0.38 99 ARG A N 20
ATOM 26317 C CA . ARG A 1 73 ? -0.706 0.595 8.200 1.00 0.29 99 ARG A CA 20
ATOM 26318 C C . ARG A 1 73 ? -1.004 1.207 6.837 1.00 0.30 99 ARG A C 20
ATOM 26319 O O . ARG A 1 73 ? -0.084 1.662 6.161 1.00 0.58 99 ARG A O 20
ATOM 26340 N N . ILE A 1 74 ? -2.265 1.182 6.422 1.00 0.26 100 ILE A N 20
ATOM 26341 C CA . ILE A 1 74 ? -2.685 1.648 5.090 1.00 0.21 100 ILE A CA 20
ATOM 26342 C C . ILE A 1 74 ? -3.770 2.692 5.160 1.00 0.21 100 ILE A C 20
ATOM 26343 O O . ILE A 1 74 ? -4.764 2.590 5.878 1.00 0.36 100 ILE A O 20
ATOM 26359 N N . PHE A 1 75 ? -3.526 3.701 4.342 1.00 0.24 101 PHE A N 20
ATOM 26360 C CA . PHE A 1 75 ? -4.284 4.906 4.220 1.00 0.20 101 PHE A CA 20
ATOM 26361 C C . PHE A 1 75 ? -4.759 5.011 2.762 1.00 0.19 101 PHE A C 20
ATOM 26362 O O . PHE A 1 75 ? -3.947 4.967 1.837 1.00 0.33 101 PHE A O 20
ATOM 26379 N N . THR A 1 76 ? -6.068 5.106 2.544 1.00 0.19 102 THR A N 20
ATOM 26380 C CA . THR A 1 76 ? -6.700 5.235 1.217 1.00 0.18 102 THR A CA 20
ATOM 26381 C C . THR A 1 76 ? -7.734 6.343 1.235 1.00 0.19 102 THR A C 20
ATOM 26382 O O . THR A 1 76 ? -8.349 6.654 2.261 1.00 0.23 102 THR A O 20
ATOM 26393 N N . SER A 1 77 ? -7.943 6.928 0.065 1.00 0.21 103 SER A N 20
ATOM 26394 C CA . SER A 1 77 ? -8.933 7.969 -0.175 1.00 0.22 103 SER A CA 20
ATOM 26395 C C . SER A 1 77 ? -9.287 8.035 -1.664 1.00 0.20 103 SER A C 20
ATOM 26396 O O . SER A 1 77 ? -8.701 7.317 -2.478 1.00 0.19 103 SER A O 20
ATOM 26404 N N . VAL A 1 78 ? -10.250 8.880 -2.036 1.00 0.24 104 VAL A N 20
ATOM 26405 C CA . VAL A 1 78 ? -10.719 9.004 -3.426 1.00 0.23 104 VAL A CA 20
ATOM 26406 C C . VAL A 1 78 ? -11.031 10.459 -3.793 1.00 0.30 104 VAL A C 20
ATOM 26407 O O . VAL A 1 78 ? -11.782 11.117 -3.071 1.00 0.42 104 VAL A O 20
ATOM 26420 N N . PRO A 1 79 ? -10.473 10.982 -4.901 1.00 0.31 105 PRO A N 20
ATOM 26421 C CA . PRO A 1 79 ? -10.638 12.375 -5.304 1.00 0.42 105 PRO A CA 20
ATOM 26422 C C . PRO A 1 79 ? -11.944 12.597 -6.083 1.00 0.54 105 PRO A C 20
ATOM 26423 O O . PRO A 1 79 ? -12.142 12.038 -7.165 1.00 0.66 105 PRO A O 20
ATOM 26434 N N . LYS A 1 80 ? -12.832 13.445 -5.560 1.00 0.76 106 LYS A N 20
ATOM 26435 C CA . LYS A 1 80 ? -14.120 13.791 -6.160 1.00 1.15 106 LYS A CA 20
ATOM 26436 C C . LYS A 1 80 ? -14.548 15.210 -5.752 1.00 1.33 106 LYS A C 20
ATOM 26437 O O . LYS A 1 80 ? -15.141 15.431 -4.691 1.00 1.61 106 LYS A O 20
ATOM 26456 N N . ARG A 1 81 ? -14.248 16.187 -6.608 1.00 1.60 107 ARG A N 20
ATOM 26457 C CA . ARG A 1 81 ? -14.554 17.614 -6.419 1.00 1.98 107 ARG A CA 20
ATOM 26458 C C . ARG A 1 81 ? -15.845 18.003 -7.130 1.00 2.25 107 ARG A C 20
ATOM 26459 O O . ARG A 1 81 ? -16.719 18.584 -6.450 1.00 3.04 107 ARG A O 20
#

Secondary structure (DSSP, 8-state):
----HHHHHHHHHHHHH-TTEEEEEEEE--TTT---EEEEEEEGGGGG--HHHHHHHHHHHHHTT---TTS-EEE------